Protein 1DV5 (pdb70)

Organism: Lacticaseibacillus rhamnosus (NCBI:txid47715)

Nearest PDB structures (foldseek):
  1hqb-assembly1_A  TM=9.933E-01  e=7.355E-12  Lacticaseibacillus casei
  4bpg-assembly1_A  TM=8.885E-01  e=8.689E-06  Bacillus subtilis
  8i31-assembly2_D-2  TM=8.476E-01  e=1.112E-05  Staphylococcus aureus subsp. aureus Mu50
  4bph-assembly1_A  TM=8.811E-01  e=1.935E-05  Bacillus subtilis
  8i32-assembly1_B-2  TM=8.480E-01  e=1.609E-05  Staphylococcus aureus subsp. aureus Mu50

InterPro domains:
  IPR003230 D-alanyl carrier protein [MF_00565] (1-81)
  IPR003230 D-alanyl carrier protein [TIGR01688] (7-79)
  IPR009081 Phosphopantetheine binding ACP domain [PF00550] (10-75)
  IPR009081 Phosphopantetheine binding ACP domain [PS50075] (1-81)
  IPR036736 ACP-like superfamily [G3DSA:1.10.1200.10] (2-81)
  IPR036736 ACP-like superfamily [SSF47336] (4-79)

Secondary structure (DSSP, 8-state):
--HHHHHHHHHHHHHHHTSSSTTT-SS--SSTTSS--SHHHHHHHHHHTTTS------SS--TTTTTSHHHHHHHHHTT-

Sequence (80 aa):
ADEAIKNGVLDILADLTGSDDVKKNLDLNLFETGLLDSMGTVQLLLELQSQFGVDAPVSEFDRKEWDTPNKIIAKVEQAQADEAIKNGVLDILADLTGSDDVKKNLDLNLFETGLLDSMGTVQLLLELQSQFGVDAPVSEFDRKEWDTPNKIIAKVEQAQADEAIKNGVLDILADLTGSDDVKKNLDLNLFETGLLDSMGTVQLLLELQSQFGVDAPVSEFDRKEWDTPNKIIAKVEQAQADEAIKNGVLDILADLTGSDDVKKNLDLNLFETGLLDSMGTVQLLLELQSQFGVDAPVSEFDRKEWDTPNKIIAKVEQAQADEAIKNGVLDILADLTGSDDVKKNLDLNLFETGLLDSMGTVQLLLELQSQFGVDAPVSEFDRKEWDTPNKIIAKVEQAQADEAIKNGVLDILADLTGSDDVKKNLDLNLFETGLLDSMGTVQLLLELQSQFGVDAPVSEFDRKEWDTPNKIIAKVEQAQADEAIKNGVLDILADLTGSDDVKKNLDLNLFETGLLDSMGTVQLLLELQSQFGVDAPVSEFDRKEWDTPNKIIAKVEQAQADEAIKNGVLDILADLTGSDDVKKNLDLNLFETGLLDSMGTVQLLLELQSQFGVDAPVSEFDRKEWDTPNKIIAKVEQAQADEAIKNGVLDILADLTGSDDVKKNLDLNLFETGLLDSMGTVQLLLELQSQFGVDAPVSEFDRKEWDTPNKIIAKVEQAQADEAIKNGVLDILADLTGSDDVKKNLDLNLFETGLLDSMGTVQLLLELQSQFGVDAPVSEFDRKEWDTPNKIIAKVEQAQADEAIKNGVLDILADLTGSDDVKKNLDLNLFETGLLDSMGTVQLLLELQSQFGVDAPVSEFDRKEWDTPNKIIAKVEQAQADEAIKNGVLDILADLTGSDDVKKNLDLNLFETGLLDSMGTVQLLLELQSQFGVDAPVSEFDRKEWDTPNKIIAKVEQAQADEAIKNGVLDILADLTGSDDVKKNLDLNLFETGLLDSMGTVQLLLELQSQFGVDAPVSEFDRKEWDTPNKIIAKVEQAQADEAIKNGVLDILADLTGSDDVKKNLDLNLFETGLLDSMGTVQLLLELQSQFGVDAPVSEFDRKEWDTPNKIIAKVEQAQADEAIKNGVLDILADLTGSDDVKKNLDLNLFETGLLDSMGTVQLLLELQSQFGVDAPVSEFDRKEWDTPNKIIAKVEQAQADEAIKNGVLDILADLTGSDDVKKNLDLNLFETGLLDSMGTVQLLLELQSQFGVDAPVSEFDRKEWDTPNKIIAKVEQAQADEAIKNGVLDILADLTGSDDVKKNLDLNLFETGLLDSMGTVQLLLELQSQFGVDAPVSEFDRKEWDTPNKIIAKVEQAQADEAIKNGVLDILADLTGSDDVKKNLDLNLFETGLLDSMGTVQLLLELQSQFGVDAPVSEFDRKEWDTPNKIIAKVEQAQADEAIKNGVLDILADLTGSDDVKKNLDLNLFETGLLDSMGTVQLLLELQSQFGVDAPVSEFDRKEWDTPNKIIAKVEQAQADEAIKNGVLDILADLTGSDDVKKNLDLNLFETGLLDSMGTVQLLLELQSQFGVDAPVSEFDRKEWDTPNKIIAKVEQAQADEAIKNGVLDILADLTGSDDVKKNLDLNLFETGLLDSMGTVQLLLELQSQFGVDAPVSEFDRKEWDTPNKIIAKVEQAQADEAIKNGVLDILADLTGSDDVKKNLDLNLFETGLLDSMGTVQLLLELQSQFGVDAPVSEFDRKEWDTPNKIIAKVEQAQADEAIKNGVLDILADLTGSDDVKKNLDLNLFETGLLDSMGTVQLLLELQSQFGVDAPVSEFDRKEWDTPNKIIAKVEQAQADEAIKNGVLDILADLTGSDDVKKNLDLNLFETGLLDSMGTVQLLLELQSQFGVDAPVSEFDRKEWDTPNKIIAKVEQAQADEAIKNGVLDILADLTGSDDVKKNLDLNLFETGLLDSMGTVQLLLELQSQFGVDAPVSEFDRKEWDTPNKIIAKVEQAQADEAIKNGVLDILADLTGSDDVKKNLDLNLFETGLLDSMGTVQLLLELQSQFGVDAPVSEFDRKEWDTPNKIIAKVEQAQADEAIKNGVLDILADLTGSDDVKKNLDLNLFETGLLDSMGTVQLLLELQSQFGVDAPVSEFDRKEWDTPNKIIAKVEQAQADEAIKNGVLDILADLTGSDDVKKNLDLNLFETGLLDSMGTVQLLLELQSQFGVDAPVSEFDRKEWDTPNKIIAKVEQAQADEAIKNGVLDILADLTGSDDVKKNLDLNLFETGLLDSMGTVQLLLELQSQFGVDAPVSEFDRKEWDTPNKIIAKVEQAQADEAIKNGVLDILADLTGSDDVKKNLDLNLFETGLLDSMGTVQLLLELQSQFGVDAPVSEFDRKEWDTPNKIIAKVEQAQ

CATH classification: 1.10.1200.10

Foldseek 3Di:
DDVCLVCCLQVLQCVLLPHCPCVPDQFQQCVVNVSHDQVSLVVSVVVLCPVLVFPQDDPPGDVVLVRGSNSVSVRSVVGD

Structure (mmCIF, N/CA/C/O backbone):
data_1DV5
#
_entry.id   1DV5
#
_cell.length_a   1.0
_cell.length_b   1.0
_cell.length_c   1.0
_cell.angle_alpha   90.0
_cell.angle_beta   90.0
_cell.angle_gamma   90.0
#
_symmetry.space_group_name_H-M   'P 1'
#
loop_
_atom_site.group_PDB
_atom_site.id
_atom_site.type_symbol
_atom_site.label_atom_id
_atom_site.label_alt_id
_atom_site.label_comp_id
_atom_site.label_asym_id
_atom_site.label_entity_id
_atom_site.label_seq_id
_atom_site.pdbx_PDB_ins_code
_atom_site.Cartn_x
_atom_site.Cartn_y
_atom_site.Cartn_z
_atom_site.occupancy
_atom_site.B_iso_or_equiv
_atom_site.auth_seq_id
_atom_site.auth_comp_id
_atom_site.auth_asym_id
_atom_site.auth_atom_id
_atom_site.pdbx_PDB_model_num
ATOM 1 N N . ALA A 1 1 ? -3.009 -16.539 4.540 1.00 0.00 2 ALA A N 1
ATOM 2 C CA . ALA A 1 1 ? -1.716 -16.386 3.896 1.00 0.00 2 ALA A CA 1
ATOM 3 C C . ALA A 1 1 ? -0.614 -16.424 4.957 1.00 0.00 2 ALA A C 1
ATOM 4 O O . ALA A 1 1 ? -0.883 -16.701 6.125 1.00 0.00 2 ALA A O 1
ATOM 11 N N . ASP A 1 2 ? 0.602 -16.142 4.513 1.00 0.00 3 ASP A N 1
ATOM 12 C CA . ASP A 1 2 ? 1.745 -16.141 5.411 1.00 0.00 3 ASP A CA 1
ATOM 13 C C . ASP A 1 2 ? 2.147 -14.696 5.714 1.00 0.00 3 ASP A C 1
ATOM 14 O O . ASP A 1 2 ? 1.519 -13.757 5.226 1.00 0.00 3 ASP A O 1
ATOM 23 N N . GLU A 1 3 ? 3.192 -14.562 6.518 1.00 0.00 4 GLU A N 1
ATOM 24 C CA . GLU A 1 3 ? 3.687 -13.248 6.891 1.00 0.00 4 GLU A CA 1
ATOM 25 C C . GLU A 1 3 ? 4.478 -12.631 5.737 1.00 0.00 4 GLU A C 1
ATOM 26 O O . GLU A 1 3 ? 4.921 -11.487 5.826 1.00 0.00 4 GLU A O 1
ATOM 38 N N . ALA A 1 4 ? 4.632 -13.415 4.680 1.00 0.00 5 ALA A N 1
ATOM 39 C CA . ALA A 1 4 ? 5.362 -12.959 3.510 1.00 0.00 5 ALA A CA 1
ATOM 40 C C . ALA A 1 4 ? 4.509 -11.945 2.745 1.00 0.00 5 ALA A C 1
ATOM 41 O O . ALA A 1 4 ? 5.012 -11.235 1.875 1.00 0.00 5 ALA A O 1
ATOM 48 N N . ILE A 1 5 ? 3.233 -11.908 3.097 1.00 0.00 6 ILE A N 1
ATOM 49 C CA . ILE A 1 5 ? 2.304 -10.992 2.455 1.00 0.00 6 ILE A CA 1
ATOM 50 C C . ILE A 1 5 ? 2.304 -9.662 3.210 1.00 0.00 6 ILE A C 1
ATOM 51 O O . ILE A 1 5 ? 2.400 -8.598 2.600 1.00 0.00 6 ILE A O 1
ATOM 67 N N . LYS A 1 6 ? 2.194 -9.764 4.526 1.00 0.00 7 LYS A N 1
ATOM 68 C CA . LYS A 1 6 ? 2.179 -8.582 5.370 1.00 0.00 7 LYS A CA 1
ATOM 69 C C . LYS A 1 6 ? 3.539 -7.884 5.287 1.00 0.00 7 LYS A C 1
ATOM 70 O O . LYS A 1 6 ? 3.611 -6.656 5.294 1.00 0.00 7 LYS A O 1
ATOM 89 N N . ASN A 1 7 ? 4.582 -8.697 5.210 1.00 0.00 8 ASN A N 1
ATOM 90 C CA . ASN A 1 7 ? 5.935 -8.173 5.125 1.00 0.00 8 ASN A CA 1
ATOM 91 C C . ASN A 1 7 ? 6.171 -7.610 3.722 1.00 0.00 8 ASN A C 1
ATOM 92 O O . ASN A 1 7 ? 6.486 -6.430 3.567 1.00 0.00 8 ASN A O 1
ATOM 103 N N . GLY A 1 8 ? 6.012 -8.480 2.735 1.00 0.00 9 GLY A N 1
ATOM 104 C CA . GLY A 1 8 ? 6.205 -8.085 1.350 1.00 0.00 9 GLY A CA 1
ATOM 105 C C . GLY A 1 8 ? 5.447 -6.793 1.039 1.00 0.00 9 GLY A C 1
ATOM 106 O O . GLY A 1 8 ? 5.997 -5.876 0.431 1.00 0.00 9 GLY A O 1
ATOM 110 N N . VAL A 1 9 ? 4.194 -6.761 1.469 1.00 0.00 10 VAL A N 1
ATOM 111 C CA . VAL A 1 9 ? 3.354 -5.597 1.242 1.00 0.00 10 VAL A CA 1
ATOM 112 C C . VAL A 1 9 ? 4.038 -4.359 1.827 1.00 0.00 10 VAL A C 1
ATOM 113 O O . VAL A 1 9 ? 4.183 -3.346 1.147 1.00 0.00 10 VAL A O 1
ATOM 126 N N . LEU A 1 10 ? 4.439 -4.483 3.084 1.00 0.00 11 LEU A N 1
ATOM 127 C CA . LEU A 1 10 ? 5.104 -3.387 3.768 1.00 0.00 11 LEU A CA 1
ATOM 128 C C . LEU A 1 10 ? 6.433 -3.087 3.073 1.00 0.00 11 LEU A C 1
ATOM 129 O O . LEU A 1 10 ? 6.763 -1.928 2.828 1.00 0.00 11 LEU A O 1
ATOM 145 N N . ASP A 1 11 ? 7.160 -4.153 2.773 1.00 0.00 12 ASP A N 1
ATOM 146 C CA . ASP A 1 11 ? 8.446 -4.020 2.110 1.00 0.00 12 ASP A CA 1
ATOM 147 C C . ASP A 1 11 ? 8.254 -3.303 0.772 1.00 0.00 12 ASP A C 1
ATOM 148 O O . ASP A 1 11 ? 8.967 -2.349 0.466 1.00 0.00 12 ASP A O 1
ATOM 157 N N . ILE A 1 12 ? 7.284 -3.790 0.011 1.00 0.00 13 ILE A N 1
ATOM 158 C CA . ILE A 1 12 ? 6.988 -3.208 -1.288 1.00 0.00 13 ILE A CA 1
ATOM 159 C C . ILE A 1 12 ? 6.429 -1.797 -1.093 1.00 0.00 13 ILE A C 1
ATOM 160 O O . ILE A 1 12 ? 6.328 -1.029 -2.048 1.00 0.00 13 ILE A O 1
ATOM 176 N N . LEU A 1 13 ? 6.083 -1.498 0.150 1.00 0.00 14 LEU A N 1
ATOM 177 C CA . LEU A 1 13 ? 5.538 -0.193 0.482 1.00 0.00 14 LEU A CA 1
ATOM 178 C C . LEU A 1 13 ? 6.685 0.795 0.697 1.00 0.00 14 LEU A C 1
ATOM 179 O O . LEU A 1 13 ? 6.818 1.768 -0.044 1.00 0.00 14 LEU A O 1
ATOM 195 N N . ALA A 1 14 ? 7.486 0.512 1.714 1.00 0.00 15 ALA A N 1
ATOM 196 C CA . ALA A 1 14 ? 8.618 1.363 2.035 1.00 0.00 15 ALA A CA 1
ATOM 197 C C . ALA A 1 14 ? 9.501 1.519 0.797 1.00 0.00 15 ALA A C 1
ATOM 198 O O . ALA A 1 14 ? 10.173 2.536 0.633 1.00 0.00 15 ALA A O 1
ATOM 205 N N . ASP A 1 15 ? 9.473 0.496 -0.044 1.00 0.00 16 ASP A N 1
ATOM 206 C CA . ASP A 1 15 ? 10.262 0.507 -1.264 1.00 0.00 16 ASP A CA 1
ATOM 207 C C . ASP A 1 15 ? 9.645 1.493 -2.258 1.00 0.00 16 ASP A C 1
ATOM 208 O O . ASP A 1 15 ? 10.362 2.218 -2.944 1.00 0.00 16 ASP A O 1
ATOM 217 N N . LEU A 1 16 ? 8.321 1.487 -2.304 1.00 0.00 17 LEU A N 1
ATOM 218 C CA . LEU A 1 16 ? 7.599 2.373 -3.202 1.00 0.00 17 LEU A CA 1
ATOM 219 C C . LEU A 1 16 ? 7.915 3.825 -2.842 1.00 0.00 17 LEU A C 1
ATOM 220 O O . LEU A 1 16 ? 8.376 4.592 -3.686 1.00 0.00 17 LEU A O 1
ATOM 236 N N . THR A 1 17 ? 7.654 4.161 -1.586 1.00 0.00 18 THR A N 1
ATOM 237 C CA . THR A 1 17 ? 7.905 5.508 -1.105 1.00 0.00 18 THR A CA 1
ATOM 238 C C . THR A 1 17 ? 9.387 5.861 -1.254 1.00 0.00 18 THR A C 1
ATOM 239 O O . THR A 1 17 ? 9.737 7.030 -1.405 1.00 0.00 18 THR A O 1
ATOM 250 N N . GLY A 1 18 ? 10.216 4.829 -1.206 1.00 0.00 19 GLY A N 1
ATOM 251 C CA . GLY A 1 18 ? 11.651 5.015 -1.335 1.00 0.00 19 GLY A CA 1
ATOM 252 C C . GLY A 1 18 ? 12.250 5.565 -0.039 1.00 0.00 19 GLY A C 1
ATOM 253 O O . GLY A 1 18 ? 13.380 6.050 -0.030 1.00 0.00 19 GLY A O 1
ATOM 257 N N . SER A 1 19 ? 11.465 5.471 1.025 1.00 0.00 20 SER A N 1
ATOM 258 C CA . SER A 1 19 ? 11.904 5.954 2.323 1.00 0.00 20 SER A CA 1
ATOM 259 C C . SER A 1 19 ? 11.630 4.897 3.395 1.00 0.00 20 SER A C 1
ATOM 260 O O . SER A 1 19 ? 10.999 3.878 3.119 1.00 0.00 20 SER A O 1
ATOM 268 N N . ASP A 1 20 ? 12.117 5.176 4.595 1.00 0.00 21 ASP A N 1
ATOM 269 C CA . ASP A 1 20 ? 11.931 4.262 5.709 1.00 0.00 21 ASP A CA 1
ATOM 270 C C . ASP A 1 20 ? 11.067 4.935 6.777 1.00 0.00 21 ASP A C 1
ATOM 271 O O . ASP A 1 20 ? 11.581 5.406 7.791 1.00 0.00 21 ASP A O 1
ATOM 280 N N . ASP A 1 21 ? 9.768 4.959 6.513 1.00 0.00 22 ASP A N 1
ATOM 281 C CA . ASP A 1 21 ? 8.828 5.567 7.439 1.00 0.00 22 ASP A CA 1
ATOM 282 C C . ASP A 1 21 ? 7.639 4.626 7.642 1.00 0.00 22 ASP A C 1
ATOM 283 O O . ASP A 1 21 ? 7.178 4.438 8.767 1.00 0.00 22 ASP A O 1
ATOM 292 N N . VAL A 1 22 ? 7.178 4.059 6.538 1.00 0.00 23 VAL A N 1
ATOM 293 C CA . VAL A 1 22 ? 6.052 3.142 6.581 1.00 0.00 23 VAL A CA 1
ATOM 294 C C . VAL A 1 22 ? 6.512 1.802 7.158 1.00 0.00 23 VAL A C 1
ATOM 295 O O . VAL A 1 22 ? 5.728 1.086 7.777 1.00 0.00 23 VAL A O 1
ATOM 308 N N . LYS A 1 23 ? 7.783 1.503 6.933 1.00 0.00 24 LYS A N 1
ATOM 309 C CA . LYS A 1 23 ? 8.358 0.262 7.422 1.00 0.00 24 LYS A CA 1
ATOM 310 C C . LYS A 1 23 ? 8.075 0.129 8.920 1.00 0.00 24 LYS A C 1
ATOM 311 O O . LYS A 1 23 ? 8.097 -0.973 9.465 1.00 0.00 24 LYS A O 1
ATOM 330 N N . LYS A 1 24 ? 7.815 1.269 9.544 1.00 0.00 25 LYS A N 1
ATOM 331 C CA . LYS A 1 24 ? 7.529 1.296 10.968 1.00 0.00 25 LYS A CA 1
ATOM 332 C C . LYS A 1 24 ? 6.075 1.723 11.183 1.00 0.00 25 LYS A C 1
ATOM 333 O O . LYS A 1 24 ? 5.220 0.895 11.493 1.00 0.00 25 LYS A O 1
ATOM 352 N N . ASN A 1 25 ? 5.841 3.016 11.011 1.00 0.00 26 ASN A N 1
ATOM 353 C CA . ASN A 1 25 ? 4.506 3.564 11.182 1.00 0.00 26 ASN A CA 1
ATOM 354 C C . ASN A 1 25 ? 3.509 2.732 10.371 1.00 0.00 26 ASN A C 1
ATOM 355 O O . ASN A 1 25 ? 3.806 2.323 9.249 1.00 0.00 26 ASN A O 1
ATOM 366 N N . LEU A 1 26 ? 2.350 2.507 10.970 1.00 0.00 27 LEU A N 1
ATOM 367 C CA . LEU A 1 26 ? 1.309 1.732 10.318 1.00 0.00 27 LEU A CA 1
ATOM 368 C C . LEU A 1 26 ? 0.105 2.634 10.039 1.00 0.00 27 LEU A C 1
ATOM 369 O O . LEU A 1 26 ? -1.033 2.168 10.020 1.00 0.00 27 LEU A O 1
ATOM 385 N N . ASP A 1 27 ? 0.397 3.909 9.832 1.00 0.00 28 ASP A N 1
ATOM 386 C CA . ASP A 1 27 ? -0.646 4.881 9.556 1.00 0.00 28 ASP A CA 1
ATOM 387 C C . ASP A 1 27 ? -0.014 6.158 8.998 1.00 0.00 28 ASP A C 1
ATOM 388 O O . ASP A 1 27 ? -0.536 7.254 9.201 1.00 0.00 28 ASP A O 1
ATOM 397 N N . LEU A 1 28 ? 1.101 5.974 8.306 1.00 0.00 29 LEU A N 1
ATOM 398 C CA . LEU A 1 28 ? 1.810 7.098 7.718 1.00 0.00 29 LEU A CA 1
ATOM 399 C C . LEU A 1 28 ? 1.210 7.412 6.346 1.00 0.00 29 LEU A C 1
ATOM 400 O O . LEU A 1 28 ? 1.520 6.743 5.361 1.00 0.00 29 LEU A O 1
ATOM 416 N N . ASN A 1 29 ? 0.363 8.429 6.324 1.00 0.00 30 ASN A N 1
ATOM 417 C CA . ASN A 1 29 ? -0.283 8.841 5.090 1.00 0.00 30 ASN A CA 1
ATOM 418 C C . ASN A 1 29 ? 0.711 8.716 3.933 1.00 0.00 30 ASN A C 1
ATOM 419 O O . ASN A 1 29 ? 1.778 9.329 3.959 1.00 0.00 30 ASN A O 1
ATOM 430 N N . LEU A 1 30 ? 0.328 7.920 2.947 1.00 0.00 31 LEU A N 1
ATOM 431 C CA . LEU A 1 30 ? 1.172 7.708 1.784 1.00 0.00 31 LEU A CA 1
ATOM 432 C C . LEU A 1 30 ? 0.912 8.815 0.762 1.00 0.00 31 LEU A C 1
ATOM 433 O O . LEU A 1 30 ? 1.574 8.877 -0.273 1.00 0.00 31 LEU A O 1
ATOM 449 N N . PHE A 1 31 ? -0.054 9.662 1.087 1.00 0.00 32 PHE A N 1
ATOM 450 C CA . PHE A 1 31 ? -0.410 10.764 0.209 1.00 0.00 32 PHE A CA 1
ATOM 451 C C . PHE A 1 31 ? -0.153 12.111 0.889 1.00 0.00 32 PHE A C 1
ATOM 452 O O . PHE A 1 31 ? 0.432 13.012 0.290 1.00 0.00 32 PHE A O 1
ATOM 469 N N . GLU A 1 32 ? -0.605 12.205 2.132 1.00 0.00 33 GLU A N 1
ATOM 470 C CA . GLU A 1 32 ? -0.432 13.428 2.900 1.00 0.00 33 GLU A CA 1
ATOM 471 C C . GLU A 1 32 ? 1.043 13.628 3.253 1.00 0.00 33 GLU A C 1
ATOM 472 O O . GLU A 1 32 ? 1.444 14.716 3.662 1.00 0.00 33 GLU A O 1
ATOM 484 N N . THR A 1 33 ? 1.810 12.562 3.082 1.00 0.00 34 THR A N 1
ATOM 485 C CA . THR A 1 33 ? 3.232 12.607 3.377 1.00 0.00 34 THR A CA 1
ATOM 486 C C . THR A 1 33 ? 4.028 12.947 2.116 1.00 0.00 34 THR A C 1
ATOM 487 O O . THR A 1 33 ? 5.200 13.310 2.197 1.00 0.00 34 THR A O 1
ATOM 498 N N . GLY A 1 34 ? 3.359 12.818 0.980 1.00 0.00 35 GLY A N 1
ATOM 499 C CA . GLY A 1 34 ? 3.989 13.107 -0.297 1.00 0.00 35 GLY A CA 1
ATOM 500 C C . GLY A 1 34 ? 4.762 11.892 -0.814 1.00 0.00 35 GLY A C 1
ATOM 501 O O . GLY A 1 34 ? 5.218 11.883 -1.957 1.00 0.00 35 GLY A O 1
ATOM 505 N N . LEU A 1 35 ? 4.884 10.895 0.050 1.00 0.00 36 LEU A N 1
ATOM 506 C CA . LEU A 1 35 ? 5.592 9.678 -0.305 1.00 0.00 36 LEU A CA 1
ATOM 507 C C . LEU A 1 35 ? 4.987 9.096 -1.584 1.00 0.00 36 LEU A C 1
ATOM 508 O O . LEU A 1 35 ? 5.712 8.650 -2.472 1.00 0.00 36 LEU A O 1
ATOM 524 N N . LEU A 1 36 ? 3.663 9.118 -1.638 1.00 0.00 37 LEU A N 1
ATOM 525 C CA . LEU A 1 36 ? 2.952 8.598 -2.793 1.00 0.00 37 LEU A CA 1
ATOM 526 C C . LEU A 1 36 ? 2.133 9.722 -3.431 1.00 0.00 37 LEU A C 1
ATOM 527 O O . LEU A 1 36 ? 2.005 10.803 -2.859 1.00 0.00 37 LEU A O 1
ATOM 543 N N . ASP A 1 37 ? 1.600 9.428 -4.608 1.00 0.00 38 ASP A N 1
ATOM 544 C CA . ASP A 1 37 ? 0.796 10.400 -5.330 1.00 0.00 38 ASP A CA 1
ATOM 545 C C . ASP A 1 37 ? -0.358 9.682 -6.032 1.00 0.00 38 ASP A C 1
ATOM 546 O O . ASP A 1 37 ? -1.513 10.085 -5.905 1.00 0.00 38 ASP A O 1
ATOM 555 N N . SER A 1 38 ? -0.005 8.630 -6.755 1.00 0.00 39 SER A N 1
ATOM 556 C CA . SER A 1 38 ? -0.997 7.851 -7.477 1.00 0.00 39 SER A CA 1
ATOM 557 C C . SER A 1 38 ? -0.306 6.800 -8.347 1.00 0.00 39 SER A C 1
ATOM 558 O O . SER A 1 38 ? -0.681 5.630 -8.330 1.00 0.00 39 SER A O 1
ATOM 566 N N . MET A 1 39 ? 0.694 7.257 -9.089 1.00 0.00 40 MET A N 1
ATOM 567 C CA . MET A 1 39 ? 1.441 6.370 -9.965 1.00 0.00 40 MET A CA 1
ATOM 568 C C . MET A 1 39 ? 2.040 5.201 -9.180 1.00 0.00 40 MET A C 1
ATOM 569 O O . MET A 1 39 ? 2.217 4.111 -9.722 1.00 0.00 40 MET A O 1
ATOM 583 N N . GLY A 1 40 ? 2.336 5.469 -7.917 1.00 0.00 41 GLY A N 1
ATOM 584 C CA . GLY A 1 40 ? 2.912 4.452 -7.052 1.00 0.00 41 GLY A CA 1
ATOM 585 C C . GLY A 1 40 ? 1.991 3.235 -6.948 1.00 0.00 41 GLY A C 1
ATOM 586 O O . GLY A 1 40 ? 2.404 2.115 -7.242 1.00 0.00 41 GLY A O 1
ATOM 590 N N . THR A 1 41 ? 0.762 3.496 -6.529 1.00 0.00 42 THR A N 1
ATOM 591 C CA . THR A 1 41 ? -0.220 2.436 -6.383 1.00 0.00 42 THR A CA 1
ATOM 592 C C . THR A 1 41 ? -0.218 1.532 -7.618 1.00 0.00 42 THR A C 1
ATOM 593 O O . THR A 1 41 ? -0.243 0.309 -7.497 1.00 0.00 42 THR A O 1
ATOM 604 N N . VAL A 1 42 ? -0.187 2.172 -8.779 1.00 0.00 43 VAL A N 1
ATOM 605 C CA . VAL A 1 42 ? -0.180 1.441 -10.035 1.00 0.00 43 VAL A CA 1
ATOM 606 C C . VAL A 1 42 ? 0.882 0.342 -9.976 1.00 0.00 43 VAL A C 1
ATOM 607 O O . VAL A 1 42 ? 0.604 -0.814 -10.289 1.00 0.00 43 VAL A O 1
ATOM 620 N N . GLN A 1 43 ? 2.080 0.742 -9.571 1.00 0.00 44 GLN A N 1
ATOM 621 C CA . GLN A 1 43 ? 3.185 -0.194 -9.467 1.00 0.00 44 GLN A CA 1
ATOM 622 C C . GLN A 1 43 ? 2.905 -1.228 -8.375 1.00 0.00 44 GLN A C 1
ATOM 623 O O . GLN A 1 43 ? 2.894 -2.429 -8.640 1.00 0.00 44 GLN A O 1
ATOM 637 N N . LEU A 1 44 ? 2.685 -0.724 -7.169 1.00 0.00 45 LEU A N 1
ATOM 638 C CA . LEU A 1 44 ? 2.405 -1.588 -6.036 1.00 0.00 45 LEU A CA 1
ATOM 639 C C . LEU A 1 44 ? 1.390 -2.656 -6.452 1.00 0.00 45 LEU A C 1
ATOM 640 O O . LEU A 1 44 ? 1.528 -3.823 -6.090 1.00 0.00 45 LEU A O 1
ATOM 656 N N . LEU A 1 45 ? 0.394 -2.217 -7.209 1.00 0.00 46 LEU A N 1
ATOM 657 C CA . LEU A 1 45 ? -0.642 -3.120 -7.679 1.00 0.00 46 LEU A CA 1
ATOM 658 C C . LEU A 1 45 ? -0.004 -4.231 -8.514 1.00 0.00 46 LEU A C 1
ATOM 659 O O . LEU A 1 45 ? -0.358 -5.401 -8.371 1.00 0.00 46 LEU A O 1
ATOM 675 N N . LEU A 1 46 ? 0.924 -3.827 -9.368 1.00 0.00 47 LEU A N 1
ATOM 676 C CA . LEU A 1 46 ? 1.615 -4.775 -10.227 1.00 0.00 47 LEU A CA 1
ATOM 677 C C . LEU A 1 46 ? 2.177 -5.913 -9.374 1.00 0.00 47 LEU A C 1
ATOM 678 O O . LEU A 1 46 ? 2.084 -7.081 -9.751 1.00 0.00 47 LEU A O 1
ATOM 694 N N . GLU A 1 47 ? 2.748 -5.535 -8.240 1.00 0.00 48 GLU A N 1
ATOM 695 C CA . GLU A 1 47 ? 3.326 -6.510 -7.330 1.00 0.00 48 GLU A CA 1
ATOM 696 C C . GLU A 1 47 ? 2.235 -7.127 -6.453 1.00 0.00 48 GLU A C 1
ATOM 697 O O . GLU A 1 47 ? 2.415 -8.214 -5.906 1.00 0.00 48 GLU A O 1
ATOM 709 N N . LEU A 1 48 ? 1.128 -6.407 -6.344 1.00 0.00 49 LEU A N 1
ATOM 710 C CA . LEU A 1 48 ? 0.009 -6.870 -5.543 1.00 0.00 49 LEU A CA 1
ATOM 711 C C . LEU A 1 48 ? -0.860 -7.810 -6.382 1.00 0.00 49 LEU A C 1
ATOM 712 O O . LEU A 1 48 ? -1.771 -8.451 -5.860 1.00 0.00 49 LEU A O 1
ATOM 728 N N . GLN A 1 49 ? -0.548 -7.861 -7.668 1.00 0.00 50 GLN A N 1
ATOM 729 C CA . GLN A 1 49 ? -1.288 -8.712 -8.585 1.00 0.00 50 GLN A CA 1
ATOM 730 C C . GLN A 1 49 ? -0.407 -9.864 -9.070 1.00 0.00 50 GLN A C 1
ATOM 731 O O . GLN A 1 49 ? -0.760 -10.564 -10.017 1.00 0.00 50 GLN A O 1
ATOM 745 N N . SER A 1 50 ? 0.724 -10.025 -8.398 1.00 0.00 51 SER A N 1
ATOM 746 C CA . SER A 1 50 ? 1.659 -11.081 -8.750 1.00 0.00 51 SER A CA 1
ATOM 747 C C . SER A 1 50 ? 1.852 -12.026 -7.562 1.00 0.00 51 SER A C 1
ATOM 748 O O . SER A 1 50 ? 1.598 -13.224 -7.671 1.00 0.00 51 SER A O 1
ATOM 756 N N . GLN A 1 51 ? 2.297 -11.450 -6.454 1.00 0.00 52 GLN A N 1
ATOM 757 C CA . GLN A 1 51 ? 2.526 -12.227 -5.248 1.00 0.00 52 GLN A CA 1
ATOM 758 C C . GLN A 1 51 ? 1.216 -12.415 -4.482 1.00 0.00 52 GLN A C 1
ATOM 759 O O . GLN A 1 51 ? 1.066 -13.375 -3.727 1.00 0.00 52 GLN A O 1
ATOM 773 N N . PHE A 1 52 ? 0.299 -11.483 -4.701 1.00 0.00 53 PHE A N 1
ATOM 774 C CA . PHE A 1 52 ? -0.994 -11.535 -4.040 1.00 0.00 53 PHE A CA 1
ATOM 775 C C . PHE A 1 52 ? -2.127 -11.649 -5.061 1.00 0.00 53 PHE A C 1
ATOM 776 O O . PHE A 1 52 ? -3.279 -11.870 -4.692 1.00 0.00 53 PHE A O 1
ATOM 793 N N . GLY A 1 53 ? -1.761 -11.493 -6.325 1.00 0.00 54 GLY A N 1
ATOM 794 C CA . GLY A 1 53 ? -2.732 -11.576 -7.402 1.00 0.00 54 GLY A CA 1
ATOM 795 C C . GLY A 1 53 ? -4.027 -10.850 -7.029 1.00 0.00 54 GLY A C 1
ATOM 796 O O . GLY A 1 53 ? -5.120 -11.361 -7.269 1.00 0.00 54 GLY A O 1
ATOM 800 N N . VAL A 1 54 ? -3.860 -9.670 -6.451 1.00 0.00 55 VAL A N 1
ATOM 801 C CA . VAL A 1 54 ? -5.002 -8.869 -6.043 1.00 0.00 55 VAL A CA 1
ATOM 802 C C . VAL A 1 54 ? -5.765 -8.406 -7.285 1.00 0.00 55 VAL A C 1
ATOM 803 O O . VAL A 1 54 ? -5.242 -8.468 -8.397 1.00 0.00 55 VAL A O 1
ATOM 816 N N . ASP A 1 55 ? -6.989 -7.953 -7.055 1.00 0.00 56 ASP A N 1
ATOM 817 C CA . ASP A 1 55 ? -7.828 -7.480 -8.142 1.00 0.00 56 ASP A CA 1
ATOM 818 C C . ASP A 1 55 ? -8.410 -6.113 -7.775 1.00 0.00 56 ASP A C 1
ATOM 819 O O . ASP A 1 55 ? -9.507 -5.765 -8.206 1.00 0.00 56 ASP A O 1
ATOM 828 N N . ALA A 1 56 ? -7.645 -5.375 -6.983 1.00 0.00 57 ALA A N 1
ATOM 829 C CA . ALA A 1 56 ? -8.070 -4.054 -6.553 1.00 0.00 57 ALA A CA 1
ATOM 830 C C . ALA A 1 56 ? -8.257 -3.158 -7.779 1.00 0.00 57 ALA A C 1
ATOM 831 O O . ALA A 1 56 ? -7.561 -3.318 -8.781 1.00 0.00 57 ALA A O 1
ATOM 838 N N . PRO A 1 57 ? -9.226 -2.212 -7.658 1.00 0.00 58 PRO A N 1
ATOM 839 C CA . PRO A 1 57 ? -9.513 -1.290 -8.744 1.00 0.00 58 PRO A CA 1
ATOM 840 C C . PRO A 1 57 ? -8.429 -0.217 -8.854 1.00 0.00 58 PRO A C 1
ATOM 841 O O . PRO A 1 57 ? -7.389 -0.312 -8.204 1.00 0.00 58 PRO A O 1
ATOM 852 N N . VAL A 1 58 ? -8.710 0.779 -9.681 1.00 0.00 59 VAL A N 1
ATOM 853 C CA . VAL A 1 58 ? -7.771 1.870 -9.885 1.00 0.00 59 VAL A CA 1
ATOM 854 C C . VAL A 1 58 ? -8.529 3.102 -10.384 1.00 0.00 59 VAL A C 1
ATOM 855 O O . VAL A 1 58 ? -8.270 4.218 -9.937 1.00 0.00 59 VAL A O 1
ATOM 868 N N . SER A 1 59 ? -9.448 2.858 -11.306 1.00 0.00 60 SER A N 1
ATOM 869 C CA . SER A 1 59 ? -10.245 3.933 -11.872 1.00 0.00 60 SER A CA 1
ATOM 870 C C . SER A 1 59 ? -10.404 5.060 -10.849 1.00 0.00 60 SER A C 1
ATOM 871 O O . SER A 1 59 ? -9.902 6.165 -11.054 1.00 0.00 60 SER A O 1
ATOM 879 N N . GLU A 1 60 ? -11.105 4.742 -9.771 1.00 0.00 61 GLU A N 1
ATOM 880 C CA . GLU A 1 60 ? -11.337 5.714 -8.716 1.00 0.00 61 GLU A CA 1
ATOM 881 C C . GLU A 1 60 ? -11.786 5.010 -7.434 1.00 0.00 61 GLU A C 1
ATOM 882 O O . GLU A 1 60 ? -12.952 5.093 -7.052 1.00 0.00 61 GLU A O 1
ATOM 894 N N . PHE A 1 61 ? -10.836 4.332 -6.806 1.00 0.00 62 PHE A N 1
ATOM 895 C CA . PHE A 1 61 ? -11.119 3.613 -5.576 1.00 0.00 62 PHE A CA 1
ATOM 896 C C . PHE A 1 61 ? -11.031 4.543 -4.364 1.00 0.00 62 PHE A C 1
ATOM 897 O O . PHE A 1 61 ? -10.926 5.760 -4.517 1.00 0.00 62 PHE A O 1
ATOM 914 N N . ASP A 1 62 ? -11.076 3.937 -3.187 1.00 0.00 63 ASP A N 1
ATOM 915 C CA . ASP A 1 62 ? -11.003 4.696 -1.951 1.00 0.00 63 ASP A CA 1
ATOM 916 C C . ASP A 1 62 ? -9.535 4.924 -1.584 1.00 0.00 63 ASP A C 1
ATOM 917 O O . ASP A 1 62 ? -8.977 4.201 -0.760 1.00 0.00 63 ASP A O 1
ATOM 926 N N . ARG A 1 63 ? -8.951 5.933 -2.215 1.00 0.00 64 ARG A N 1
ATOM 927 C CA . ARG A 1 63 ? -7.559 6.266 -1.966 1.00 0.00 64 ARG A CA 1
ATOM 928 C C . ARG A 1 63 ? -7.275 6.268 -0.462 1.00 0.00 64 ARG A C 1
ATOM 929 O O . ARG A 1 63 ? -6.138 6.060 -0.042 1.00 0.00 64 ARG A O 1
ATOM 950 N N . LYS A 1 64 ? -8.327 6.507 0.306 1.00 0.00 65 LYS A N 1
ATOM 951 C CA . LYS A 1 64 ? -8.206 6.540 1.753 1.00 0.00 65 LYS A CA 1
ATOM 952 C C . LYS A 1 64 ? -7.680 5.191 2.247 1.00 0.00 65 LYS A C 1
ATOM 953 O O . LYS A 1 64 ? -6.921 5.132 3.214 1.00 0.00 65 LYS A O 1
ATOM 972 N N . GLU A 1 65 ? -8.104 4.139 1.561 1.00 0.00 66 GLU A N 1
ATOM 973 C CA . GLU A 1 65 ? -7.686 2.795 1.918 1.00 0.00 66 GLU A CA 1
ATOM 974 C C . GLU A 1 65 ? -6.278 2.518 1.387 1.00 0.00 66 GLU A C 1
ATOM 975 O O . GLU A 1 65 ? -5.542 1.716 1.960 1.00 0.00 66 GLU A O 1
ATOM 987 N N . TRP A 1 66 ? -5.945 3.198 0.301 1.00 0.00 67 TRP A N 1
ATOM 988 C CA . TRP A 1 66 ? -4.639 3.036 -0.314 1.00 0.00 67 TRP A CA 1
ATOM 989 C C . TRP A 1 66 ? -3.772 4.227 0.099 1.00 0.00 67 TRP A C 1
ATOM 990 O O . TRP A 1 66 ? -2.746 4.499 -0.525 1.00 0.00 67 TRP A O 1
ATOM 1011 N N . ASP A 1 67 ? -4.214 4.905 1.148 1.00 0.00 68 ASP A N 1
ATOM 1012 C CA . ASP A 1 67 ? -3.491 6.061 1.651 1.00 0.00 68 ASP A CA 1
ATOM 1013 C C . ASP A 1 67 ? -2.540 5.616 2.765 1.00 0.00 68 ASP A C 1
ATOM 1014 O O . ASP A 1 67 ? -1.459 6.182 2.925 1.00 0.00 68 ASP A O 1
ATOM 1023 N N . THR A 1 68 ? -2.976 4.607 3.504 1.00 0.00 69 THR A N 1
ATOM 1024 C CA . THR A 1 68 ? -2.177 4.081 4.597 1.00 0.00 69 THR A CA 1
ATOM 1025 C C . THR A 1 68 ? -1.756 2.638 4.304 1.00 0.00 69 THR A C 1
ATOM 1026 O O . THR A 1 68 ? -2.335 1.983 3.439 1.00 0.00 69 THR A O 1
ATOM 1037 N N . PRO A 1 69 ? -0.726 2.175 5.061 1.00 0.00 70 PRO A N 1
ATOM 1038 C CA . PRO A 1 69 ? -0.220 0.824 4.890 1.00 0.00 70 PRO A CA 1
ATOM 1039 C C . PRO A 1 69 ? -1.177 -0.201 5.505 1.00 0.00 70 PRO A C 1
ATOM 1040 O O . PRO A 1 69 ? -1.410 -1.262 4.929 1.00 0.00 70 PRO A O 1
ATOM 1051 N N . ASN A 1 70 ? -1.706 0.155 6.667 1.00 0.00 71 ASN A N 1
ATOM 1052 C CA . ASN A 1 70 ? -2.633 -0.720 7.366 1.00 0.00 71 ASN A CA 1
ATOM 1053 C C . ASN A 1 70 ? -3.872 -0.943 6.496 1.00 0.00 71 ASN A C 1
ATOM 1054 O O . ASN A 1 70 ? -4.202 -2.079 6.159 1.00 0.00 71 ASN A O 1
ATOM 1065 N N . LYS A 1 71 ? -4.523 0.160 6.158 1.00 0.00 72 LYS A N 1
ATOM 1066 C CA . LYS A 1 71 ? -5.719 0.099 5.333 1.00 0.00 72 LYS A CA 1
ATOM 1067 C C . LYS A 1 71 ? -5.446 -0.776 4.109 1.00 0.00 72 LYS A C 1
ATOM 1068 O O . LYS A 1 71 ? -6.353 -1.422 3.587 1.00 0.00 72 LYS A O 1
ATOM 1087 N N . ILE A 1 72 ? -4.190 -0.769 3.685 1.00 0.00 73 ILE A N 1
ATOM 1088 C CA . ILE A 1 72 ? -3.785 -1.553 2.531 1.00 0.00 73 ILE A CA 1
ATOM 1089 C C . ILE A 1 72 ? -3.552 -3.003 2.962 1.00 0.00 73 ILE A C 1
ATOM 1090 O O . ILE A 1 72 ? -4.127 -3.926 2.387 1.00 0.00 73 ILE A O 1
ATOM 1106 N N . ILE A 1 73 ? -2.706 -3.159 3.970 1.00 0.00 74 ILE A N 1
ATOM 1107 C CA . ILE A 1 73 ? -2.390 -4.480 4.485 1.00 0.00 74 ILE A CA 1
ATOM 1108 C C . ILE A 1 73 ? -3.687 -5.258 4.713 1.00 0.00 74 ILE A C 1
ATOM 1109 O O . ILE A 1 73 ? -3.693 -6.487 4.675 1.00 0.00 74 ILE A O 1
ATOM 1125 N N . ALA A 1 74 ? -4.756 -4.509 4.946 1.00 0.00 75 ALA A N 1
ATOM 1126 C CA . ALA A 1 74 ? -6.056 -5.113 5.179 1.00 0.00 75 ALA A CA 1
ATOM 1127 C C . ALA A 1 74 ? -6.730 -5.399 3.836 1.00 0.00 75 ALA A C 1
ATOM 1128 O O . ALA A 1 74 ? -7.426 -6.403 3.687 1.00 0.00 75 ALA A O 1
ATOM 1135 N N . LYS A 1 75 ? -6.501 -4.499 2.891 1.00 0.00 76 LYS A N 1
ATOM 1136 C CA . LYS A 1 75 ? -7.078 -4.641 1.565 1.00 0.00 76 LYS A CA 1
ATOM 1137 C C . LYS A 1 75 ? -6.441 -5.844 0.865 1.00 0.00 76 LYS A C 1
ATOM 1138 O O . LYS A 1 75 ? -7.105 -6.545 0.102 1.00 0.00 76 LYS A O 1
ATOM 1157 N N . VAL A 1 76 ? -5.163 -6.044 1.146 1.00 0.00 77 VAL A N 1
ATOM 1158 C CA . VAL A 1 76 ? -4.429 -7.148 0.552 1.00 0.00 77 VAL A CA 1
ATOM 1159 C C . VAL A 1 76 ? -4.858 -8.458 1.219 1.00 0.00 77 VAL A C 1
ATOM 1160 O O . VAL A 1 76 ? -4.930 -9.497 0.566 1.00 0.00 77 VAL A O 1
ATOM 1173 N N . GLU A 1 77 ? -5.131 -8.363 2.512 1.00 0.00 78 GLU A N 1
ATOM 1174 C CA . GLU A 1 77 ? -5.551 -9.527 3.275 1.00 0.00 78 GLU A CA 1
ATOM 1175 C C . GLU A 1 77 ? -7.015 -9.855 2.979 1.00 0.00 78 GLU A C 1
ATOM 1176 O O . GLU A 1 77 ? -7.433 -11.006 3.096 1.00 0.00 78 GLU A O 1
ATOM 1188 N N . GLN A 1 78 ? -7.756 -8.823 2.601 1.00 0.00 79 GLN A N 1
ATOM 1189 C CA . GLN A 1 78 ? -9.165 -8.988 2.287 1.00 0.00 79 GLN A CA 1
ATOM 1190 C C . GLN A 1 78 ? -9.358 -9.134 0.776 1.00 0.00 79 GLN A C 1
ATOM 1191 O O . GLN A 1 78 ? -10.413 -8.787 0.246 1.00 0.00 79 GLN A O 1
ATOM 1205 N N . ALA A 1 79 ? -8.324 -9.645 0.125 1.00 0.00 80 ALA A N 1
ATOM 1206 C CA . ALA A 1 79 ? -8.367 -9.840 -1.314 1.00 0.00 80 ALA A CA 1
ATOM 1207 C C . ALA A 1 79 ? -8.001 -11.290 -1.639 1.00 0.00 80 ALA A C 1
ATOM 1208 O O . ALA A 1 79 ? -8.673 -11.938 -2.440 1.00 0.00 80 ALA A O 1
ATOM 1215 N N . GLN A 1 80 ? -6.938 -11.756 -1.000 1.00 0.00 81 GLN A N 1
ATOM 1216 C CA . GLN A 1 80 ? -6.475 -13.116 -1.212 1.00 0.00 81 GLN A CA 1
ATOM 1217 C C . GLN A 1 80 ? -7.660 -14.085 -1.225 1.00 0.00 81 GLN A C 1
ATOM 1218 O O . GLN A 1 80 ? -8.277 -14.331 -0.189 1.00 0.00 81 GLN A O 1
ATOM 1232 N N . ALA A 1 1 ? 5.108 -18.664 9.453 1.00 0.00 2 ALA A N 2
ATOM 1233 C CA . ALA A 1 1 ? 4.047 -19.448 8.845 1.00 0.00 2 ALA A CA 2
ATOM 1234 C C . ALA A 1 1 ? 3.516 -18.711 7.613 1.00 0.00 2 ALA A C 2
ATOM 1235 O O . ALA A 1 1 ? 3.513 -19.258 6.512 1.00 0.00 2 ALA A O 2
ATOM 1242 N N . ASP A 1 2 ? 3.078 -17.482 7.842 1.00 0.00 3 ASP A N 2
ATOM 1243 C CA . ASP A 1 2 ? 2.547 -16.664 6.765 1.00 0.00 3 ASP A CA 2
ATOM 1244 C C . ASP A 1 2 ? 2.764 -15.186 7.097 1.00 0.00 3 ASP A C 2
ATOM 1245 O O . ASP A 1 2 ? 1.884 -14.538 7.662 1.00 0.00 3 ASP A O 2
ATOM 1254 N N . GLU A 1 3 ? 3.940 -14.698 6.732 1.00 0.00 4 GLU A N 2
ATOM 1255 C CA . GLU A 1 3 ? 4.284 -13.309 6.984 1.00 0.00 4 GLU A CA 2
ATOM 1256 C C . GLU A 1 3 ? 5.031 -12.721 5.785 1.00 0.00 4 GLU A C 2
ATOM 1257 O O . GLU A 1 3 ? 5.612 -11.640 5.880 1.00 0.00 4 GLU A O 2
ATOM 1269 N N . ALA A 1 4 ? 4.993 -13.458 4.686 1.00 0.00 5 ALA A N 2
ATOM 1270 C CA . ALA A 1 4 ? 5.660 -13.023 3.470 1.00 0.00 5 ALA A CA 2
ATOM 1271 C C . ALA A 1 4 ? 4.780 -12.002 2.748 1.00 0.00 5 ALA A C 2
ATOM 1272 O O . ALA A 1 4 ? 5.258 -11.259 1.893 1.00 0.00 5 ALA A O 2
ATOM 1279 N N . ILE A 1 5 ? 3.508 -11.997 3.119 1.00 0.00 6 ILE A N 2
ATOM 1280 C CA . ILE A 1 5 ? 2.556 -11.079 2.517 1.00 0.00 6 ILE A CA 2
ATOM 1281 C C . ILE A 1 5 ? 2.575 -9.756 3.284 1.00 0.00 6 ILE A C 2
ATOM 1282 O O . ILE A 1 5 ? 2.662 -8.687 2.682 1.00 0.00 6 ILE A O 2
ATOM 1298 N N . LYS A 1 6 ? 2.495 -9.871 4.601 1.00 0.00 7 LYS A N 2
ATOM 1299 C CA . LYS A 1 6 ? 2.503 -8.696 5.457 1.00 0.00 7 LYS A CA 2
ATOM 1300 C C . LYS A 1 6 ? 3.827 -7.951 5.281 1.00 0.00 7 LYS A C 2
ATOM 1301 O O . LYS A 1 6 ? 3.855 -6.721 5.270 1.00 0.00 7 LYS A O 2
ATOM 1320 N N . ASN A 1 7 ? 4.893 -8.727 5.148 1.00 0.00 8 ASN A N 2
ATOM 1321 C CA . ASN A 1 7 ? 6.217 -8.156 4.974 1.00 0.00 8 ASN A CA 2
ATOM 1322 C C . ASN A 1 7 ? 6.327 -7.554 3.572 1.00 0.00 8 ASN A C 2
ATOM 1323 O O . ASN A 1 7 ? 6.588 -6.361 3.423 1.00 0.00 8 ASN A O 2
ATOM 1334 N N . GLY A 1 8 ? 6.124 -8.407 2.579 1.00 0.00 9 GLY A N 2
ATOM 1335 C CA . GLY A 1 8 ? 6.198 -7.975 1.193 1.00 0.00 9 GLY A CA 2
ATOM 1336 C C . GLY A 1 8 ? 5.373 -6.705 0.970 1.00 0.00 9 GLY A C 2
ATOM 1337 O O . GLY A 1 8 ? 5.879 -5.717 0.444 1.00 0.00 9 GLY A O 2
ATOM 1341 N N . VAL A 1 9 ? 4.116 -6.775 1.384 1.00 0.00 10 VAL A N 2
ATOM 1342 C CA . VAL A 1 9 ? 3.215 -5.645 1.237 1.00 0.00 10 VAL A CA 2
ATOM 1343 C C . VAL A 1 9 ? 3.898 -4.382 1.765 1.00 0.00 10 VAL A C 2
ATOM 1344 O O . VAL A 1 9 ? 3.763 -3.308 1.181 1.00 0.00 10 VAL A O 2
ATOM 1357 N N . LEU A 1 10 ? 4.618 -4.553 2.864 1.00 0.00 11 LEU A N 2
ATOM 1358 C CA . LEU A 1 10 ? 5.323 -3.440 3.478 1.00 0.00 11 LEU A CA 2
ATOM 1359 C C . LEU A 1 10 ? 6.590 -3.139 2.674 1.00 0.00 11 LEU A C 2
ATOM 1360 O O . LEU A 1 10 ? 6.824 -1.997 2.282 1.00 0.00 11 LEU A O 2
ATOM 1376 N N . ASP A 1 11 ? 7.374 -4.184 2.452 1.00 0.00 12 ASP A N 2
ATOM 1377 C CA . ASP A 1 11 ? 8.611 -4.045 1.703 1.00 0.00 12 ASP A CA 2
ATOM 1378 C C . ASP A 1 11 ? 8.319 -3.357 0.368 1.00 0.00 12 ASP A C 2
ATOM 1379 O O . ASP A 1 11 ? 9.128 -2.569 -0.118 1.00 0.00 12 ASP A O 2
ATOM 1388 N N . ILE A 1 12 ? 7.159 -3.680 -0.186 1.00 0.00 13 ILE A N 2
ATOM 1389 C CA . ILE A 1 12 ? 6.750 -3.103 -1.455 1.00 0.00 13 ILE A CA 2
ATOM 1390 C C . ILE A 1 12 ? 6.314 -1.653 -1.235 1.00 0.00 13 ILE A C 2
ATOM 1391 O O . ILE A 1 12 ? 6.458 -0.815 -2.124 1.00 0.00 13 ILE A O 2
ATOM 1407 N N . LEU A 1 13 ? 5.789 -1.401 -0.044 1.00 0.00 14 LEU A N 2
ATOM 1408 C CA . LEU A 1 13 ? 5.331 -0.068 0.306 1.00 0.00 14 LEU A CA 2
ATOM 1409 C C . LEU A 1 13 ? 6.542 0.821 0.602 1.00 0.00 14 LEU A C 2
ATOM 1410 O O . LEU A 1 13 ? 6.676 1.904 0.033 1.00 0.00 14 LEU A O 2
ATOM 1426 N N . ALA A 1 14 ? 7.391 0.331 1.493 1.00 0.00 15 ALA A N 2
ATOM 1427 C CA . ALA A 1 14 ? 8.585 1.068 1.872 1.00 0.00 15 ALA A CA 2
ATOM 1428 C C . ALA A 1 14 ? 9.355 1.465 0.611 1.00 0.00 15 ALA A C 2
ATOM 1429 O O . ALA A 1 14 ? 9.762 2.617 0.464 1.00 0.00 15 ALA A O 2
ATOM 1436 N N . ASP A 1 15 ? 9.533 0.489 -0.267 1.00 0.00 16 ASP A N 2
ATOM 1437 C CA . ASP A 1 15 ? 10.248 0.722 -1.511 1.00 0.00 16 ASP A CA 2
ATOM 1438 C C . ASP A 1 15 ? 9.457 1.710 -2.371 1.00 0.00 16 ASP A C 2
ATOM 1439 O O . ASP A 1 15 ? 10.037 2.452 -3.162 1.00 0.00 16 ASP A O 2
ATOM 1448 N N . LEU A 1 16 ? 8.145 1.689 -2.186 1.00 0.00 17 LEU A N 2
ATOM 1449 C CA . LEU A 1 16 ? 7.269 2.574 -2.934 1.00 0.00 17 LEU A CA 2
ATOM 1450 C C . LEU A 1 16 ? 7.595 4.026 -2.581 1.00 0.00 17 LEU A C 2
ATOM 1451 O O . LEU A 1 16 ? 7.904 4.828 -3.463 1.00 0.00 17 LEU A O 2
ATOM 1467 N N . THR A 1 17 ? 7.518 4.320 -1.292 1.00 0.00 18 THR A N 2
ATOM 1468 C CA . THR A 1 17 ? 7.802 5.662 -0.812 1.00 0.00 18 THR A CA 2
ATOM 1469 C C . THR A 1 17 ? 9.301 5.952 -0.893 1.00 0.00 18 THR A C 2
ATOM 1470 O O . THR A 1 17 ? 9.705 7.085 -1.147 1.00 0.00 18 THR A O 2
ATOM 1481 N N . GLY A 1 18 ? 10.086 4.907 -0.672 1.00 0.00 19 GLY A N 2
ATOM 1482 C CA . GLY A 1 18 ? 11.533 5.035 -0.717 1.00 0.00 19 GLY A CA 2
ATOM 1483 C C . GLY A 1 18 ? 12.094 5.398 0.660 1.00 0.00 19 GLY A C 2
ATOM 1484 O O . GLY A 1 18 ? 13.267 5.749 0.783 1.00 0.00 19 GLY A O 2
ATOM 1488 N N . SER A 1 19 ? 11.231 5.300 1.660 1.00 0.00 20 SER A N 2
ATOM 1489 C CA . SER A 1 19 ? 11.626 5.613 3.023 1.00 0.00 20 SER A CA 2
ATOM 1490 C C . SER A 1 19 ? 11.204 4.481 3.962 1.00 0.00 20 SER A C 2
ATOM 1491 O O . SER A 1 19 ? 10.255 3.754 3.678 1.00 0.00 20 SER A O 2
ATOM 1499 N N . ASP A 1 20 ? 11.932 4.368 5.065 1.00 0.00 21 ASP A N 2
ATOM 1500 C CA . ASP A 1 20 ? 11.646 3.338 6.048 1.00 0.00 21 ASP A CA 2
ATOM 1501 C C . ASP A 1 20 ? 10.708 3.904 7.115 1.00 0.00 21 ASP A C 2
ATOM 1502 O O . ASP A 1 20 ? 10.769 3.504 8.277 1.00 0.00 21 ASP A O 2
ATOM 1511 N N . ASP A 1 21 ? 9.860 4.826 6.683 1.00 0.00 22 ASP A N 2
ATOM 1512 C CA . ASP A 1 21 ? 8.909 5.451 7.586 1.00 0.00 22 ASP A CA 2
ATOM 1513 C C . ASP A 1 21 ? 7.656 4.577 7.687 1.00 0.00 22 ASP A C 2
ATOM 1514 O O . ASP A 1 21 ? 7.097 4.410 8.769 1.00 0.00 22 ASP A O 2
ATOM 1523 N N . VAL A 1 22 ? 7.254 4.043 6.543 1.00 0.00 23 VAL A N 2
ATOM 1524 C CA . VAL A 1 22 ? 6.077 3.192 6.488 1.00 0.00 23 VAL A CA 2
ATOM 1525 C C . VAL A 1 22 ? 6.425 1.812 7.053 1.00 0.00 23 VAL A C 2
ATOM 1526 O O . VAL A 1 22 ? 5.574 1.146 7.640 1.00 0.00 23 VAL A O 2
ATOM 1539 N N . LYS A 1 23 ? 7.677 1.427 6.857 1.00 0.00 24 LYS A N 2
ATOM 1540 C CA . LYS A 1 23 ? 8.148 0.139 7.340 1.00 0.00 24 LYS A CA 2
ATOM 1541 C C . LYS A 1 23 ? 7.849 0.021 8.836 1.00 0.00 24 LYS A C 2
ATOM 1542 O O . LYS A 1 23 ? 7.796 -1.083 9.376 1.00 0.00 24 LYS A O 2
ATOM 1561 N N . LYS A 1 24 ? 7.663 1.173 9.463 1.00 0.00 25 LYS A N 2
ATOM 1562 C CA . LYS A 1 24 ? 7.372 1.212 10.886 1.00 0.00 25 LYS A CA 2
ATOM 1563 C C . LYS A 1 24 ? 5.934 1.693 11.094 1.00 0.00 25 LYS A C 2
ATOM 1564 O O . LYS A 1 24 ? 5.051 0.901 11.417 1.00 0.00 25 LYS A O 2
ATOM 1583 N N . ASN A 1 25 ? 5.745 2.991 10.901 1.00 0.00 26 ASN A N 2
ATOM 1584 C CA . ASN A 1 25 ? 4.429 3.587 11.064 1.00 0.00 26 ASN A CA 2
ATOM 1585 C C . ASN A 1 25 ? 3.393 2.734 10.328 1.00 0.00 26 ASN A C 2
ATOM 1586 O O . ASN A 1 25 ? 3.676 2.192 9.261 1.00 0.00 26 ASN A O 2
ATOM 1597 N N . LEU A 1 26 ? 2.215 2.645 10.926 1.00 0.00 27 LEU A N 2
ATOM 1598 C CA . LEU A 1 26 ? 1.135 1.868 10.341 1.00 0.00 27 LEU A CA 2
ATOM 1599 C C . LEU A 1 26 ? -0.061 2.785 10.075 1.00 0.00 27 LEU A C 2
ATOM 1600 O O . LEU A 1 26 ? -1.208 2.344 10.123 1.00 0.00 27 LEU A O 2
ATOM 1616 N N . ASP A 1 27 ? 0.249 4.044 9.801 1.00 0.00 28 ASP A N 2
ATOM 1617 C CA . ASP A 1 27 ? -0.786 5.026 9.528 1.00 0.00 28 ASP A CA 2
ATOM 1618 C C . ASP A 1 27 ? -0.150 6.274 8.913 1.00 0.00 28 ASP A C 2
ATOM 1619 O O . ASP A 1 27 ? -0.641 7.385 9.107 1.00 0.00 28 ASP A O 2
ATOM 1628 N N . LEU A 1 28 ? 0.935 6.049 8.186 1.00 0.00 29 LEU A N 2
ATOM 1629 C CA . LEU A 1 28 ? 1.644 7.143 7.543 1.00 0.00 29 LEU A CA 2
ATOM 1630 C C . LEU A 1 28 ? 1.037 7.395 6.161 1.00 0.00 29 LEU A C 2
ATOM 1631 O O . LEU A 1 28 ? 1.362 6.700 5.200 1.00 0.00 29 LEU A O 2
ATOM 1647 N N . ASN A 1 29 ? 0.167 8.392 6.107 1.00 0.00 30 ASN A N 2
ATOM 1648 C CA . ASN A 1 29 ? -0.490 8.745 4.860 1.00 0.00 30 ASN A CA 2
ATOM 1649 C C . ASN A 1 29 ? 0.538 8.728 3.726 1.00 0.00 30 ASN A C 2
ATOM 1650 O O . ASN A 1 29 ? 1.427 9.577 3.676 1.00 0.00 30 ASN A O 2
ATOM 1661 N N . LEU A 1 30 ? 0.381 7.753 2.842 1.00 0.00 31 LEU A N 2
ATOM 1662 C CA . LEU A 1 30 ? 1.284 7.615 1.712 1.00 0.00 31 LEU A CA 2
ATOM 1663 C C . LEU A 1 30 ? 0.971 8.700 0.680 1.00 0.00 31 LEU A C 2
ATOM 1664 O O . LEU A 1 30 ? 1.659 8.813 -0.334 1.00 0.00 31 LEU A O 2
ATOM 1680 N N . PHE A 1 31 ? -0.066 9.471 0.973 1.00 0.00 32 PHE A N 2
ATOM 1681 C CA . PHE A 1 31 ? -0.477 10.543 0.083 1.00 0.00 32 PHE A CA 2
ATOM 1682 C C . PHE A 1 31 ? -0.277 11.910 0.742 1.00 0.00 32 PHE A C 2
ATOM 1683 O O . PHE A 1 31 ? 0.332 12.802 0.154 1.00 0.00 32 PHE A O 2
ATOM 1700 N N . GLU A 1 32 ? -0.802 12.030 1.952 1.00 0.00 33 GLU A N 2
ATOM 1701 C CA . GLU A 1 32 ? -0.689 13.273 2.697 1.00 0.00 33 GLU A CA 2
ATOM 1702 C C . GLU A 1 32 ? 0.771 13.535 3.073 1.00 0.00 33 GLU A C 2
ATOM 1703 O O . GLU A 1 32 ? 1.124 14.645 3.467 1.00 0.00 33 GLU A O 2
ATOM 1715 N N . THR A 1 33 ? 1.579 12.494 2.938 1.00 0.00 34 THR A N 2
ATOM 1716 C CA . THR A 1 33 ? 2.992 12.597 3.260 1.00 0.00 34 THR A CA 2
ATOM 1717 C C . THR A 1 33 ? 3.795 12.985 2.016 1.00 0.00 34 THR A C 2
ATOM 1718 O O . THR A 1 33 ? 4.943 13.412 2.123 1.00 0.00 34 THR A O 2
ATOM 1729 N N . GLY A 1 34 ? 3.158 12.824 0.866 1.00 0.00 35 GLY A N 2
ATOM 1730 C CA . GLY A 1 34 ? 3.798 13.152 -0.397 1.00 0.00 35 GLY A CA 2
ATOM 1731 C C . GLY A 1 34 ? 4.672 11.995 -0.885 1.00 0.00 35 GLY A C 2
ATOM 1732 O O . GLY A 1 34 ? 5.274 12.076 -1.955 1.00 0.00 35 GLY A O 2
ATOM 1736 N N . LEU A 1 35 ? 4.713 10.945 -0.078 1.00 0.00 36 LEU A N 2
ATOM 1737 C CA . LEU A 1 35 ? 5.503 9.773 -0.415 1.00 0.00 36 LEU A CA 2
ATOM 1738 C C . LEU A 1 35 ? 5.055 9.235 -1.776 1.00 0.00 36 LEU A C 2
ATOM 1739 O O . LEU A 1 35 ? 5.885 8.906 -2.622 1.00 0.00 36 LEU A O 2
ATOM 1755 N N . LEU A 1 36 ? 3.742 9.162 -1.945 1.00 0.00 37 LEU A N 2
ATOM 1756 C CA . LEU A 1 36 ? 3.174 8.670 -3.187 1.00 0.00 37 LEU A CA 2
ATOM 1757 C C . LEU A 1 36 ? 2.445 9.812 -3.898 1.00 0.00 37 LEU A C 2
ATOM 1758 O O . LEU A 1 36 ? 2.121 10.826 -3.280 1.00 0.00 37 LEU A O 2
ATOM 1774 N N . ASP A 1 37 ? 2.207 9.611 -5.186 1.00 0.00 38 ASP A N 2
ATOM 1775 C CA . ASP A 1 37 ? 1.523 10.611 -5.986 1.00 0.00 38 ASP A CA 2
ATOM 1776 C C . ASP A 1 37 ? 0.310 9.973 -6.664 1.00 0.00 38 ASP A C 2
ATOM 1777 O O . ASP A 1 37 ? -0.806 10.481 -6.555 1.00 0.00 38 ASP A O 2
ATOM 1786 N N . SER A 1 38 ? 0.568 8.868 -7.349 1.00 0.00 39 SER A N 2
ATOM 1787 C CA . SER A 1 38 ? -0.490 8.155 -8.045 1.00 0.00 39 SER A CA 2
ATOM 1788 C C . SER A 1 38 ? 0.097 6.970 -8.813 1.00 0.00 39 SER A C 2
ATOM 1789 O O . SER A 1 38 ? -0.389 5.846 -8.694 1.00 0.00 39 SER A O 2
ATOM 1797 N N . MET A 1 39 ? 1.133 7.261 -9.586 1.00 0.00 40 MET A N 2
ATOM 1798 C CA . MET A 1 39 ? 1.792 6.234 -10.375 1.00 0.00 40 MET A CA 2
ATOM 1799 C C . MET A 1 39 ? 2.285 5.091 -9.485 1.00 0.00 40 MET A C 2
ATOM 1800 O O . MET A 1 39 ? 2.263 3.929 -9.889 1.00 0.00 40 MET A O 2
ATOM 1814 N N . GLY A 1 40 ? 2.719 5.460 -8.288 1.00 0.00 41 GLY A N 2
ATOM 1815 C CA . GLY A 1 40 ? 3.217 4.481 -7.337 1.00 0.00 41 GLY A CA 2
ATOM 1816 C C . GLY A 1 40 ? 2.150 3.430 -7.023 1.00 0.00 41 GLY A C 2
ATOM 1817 O O . GLY A 1 40 ? 2.412 2.231 -7.102 1.00 0.00 41 GLY A O 2
ATOM 1821 N N . THR A 1 41 ? 0.970 3.919 -6.672 1.00 0.00 42 THR A N 2
ATOM 1822 C CA . THR A 1 41 ? -0.138 3.037 -6.346 1.00 0.00 42 THR A CA 2
ATOM 1823 C C . THR A 1 41 ? -0.292 1.955 -7.416 1.00 0.00 42 THR A C 2
ATOM 1824 O O . THR A 1 41 ? -0.506 0.786 -7.097 1.00 0.00 42 THR A O 2
ATOM 1835 N N . VAL A 1 42 ? -0.176 2.382 -8.665 1.00 0.00 43 VAL A N 2
ATOM 1836 C CA . VAL A 1 42 ? -0.299 1.464 -9.785 1.00 0.00 43 VAL A CA 2
ATOM 1837 C C . VAL A 1 42 ? 0.696 0.315 -9.608 1.00 0.00 43 VAL A C 2
ATOM 1838 O O . VAL A 1 42 ? 0.297 -0.839 -9.459 1.00 0.00 43 VAL A O 2
ATOM 1851 N N . GLN A 1 43 ? 1.972 0.670 -9.632 1.00 0.00 44 GLN A N 2
ATOM 1852 C CA . GLN A 1 43 ? 3.026 -0.316 -9.477 1.00 0.00 44 GLN A CA 2
ATOM 1853 C C . GLN A 1 43 ? 2.729 -1.228 -8.285 1.00 0.00 44 GLN A C 2
ATOM 1854 O O . GLN A 1 43 ? 2.676 -2.449 -8.431 1.00 0.00 44 GLN A O 2
ATOM 1868 N N . LEU A 1 44 ? 2.543 -0.602 -7.133 1.00 0.00 45 LEU A N 2
ATOM 1869 C CA . LEU A 1 44 ? 2.251 -1.342 -5.917 1.00 0.00 45 LEU A CA 2
ATOM 1870 C C . LEU A 1 44 ? 1.132 -2.347 -6.193 1.00 0.00 45 LEU A C 2
ATOM 1871 O O . LEU A 1 44 ? 1.151 -3.462 -5.672 1.00 0.00 45 LEU A O 2
ATOM 1887 N N . LEU A 1 45 ? 0.181 -1.916 -7.009 1.00 0.00 46 LEU A N 2
ATOM 1888 C CA . LEU A 1 45 ? -0.944 -2.765 -7.360 1.00 0.00 46 LEU A CA 2
ATOM 1889 C C . LEU A 1 45 ? -0.446 -3.951 -8.188 1.00 0.00 46 LEU A C 2
ATOM 1890 O O . LEU A 1 45 ? -0.992 -5.050 -8.096 1.00 0.00 46 LEU A O 2
ATOM 1906 N N . LEU A 1 46 ? 0.585 -3.689 -8.977 1.00 0.00 47 LEU A N 2
ATOM 1907 C CA . LEU A 1 46 ? 1.164 -4.720 -9.821 1.00 0.00 47 LEU A CA 2
ATOM 1908 C C . LEU A 1 46 ? 1.793 -5.801 -8.939 1.00 0.00 47 LEU A C 2
ATOM 1909 O O . LEU A 1 46 ? 1.709 -6.988 -9.250 1.00 0.00 47 LEU A O 2
ATOM 1925 N N . GLU A 1 47 ? 2.411 -5.350 -7.856 1.00 0.00 48 GLU A N 2
ATOM 1926 C CA . GLU A 1 47 ? 3.054 -6.263 -6.927 1.00 0.00 48 GLU A CA 2
ATOM 1927 C C . GLU A 1 47 ? 2.011 -6.923 -6.023 1.00 0.00 48 GLU A C 2
ATOM 1928 O O . GLU A 1 47 ? 2.238 -8.013 -5.501 1.00 0.00 48 GLU A O 2
ATOM 1940 N N . LEU A 1 48 ? 0.891 -6.234 -5.865 1.00 0.00 49 LEU A N 2
ATOM 1941 C CA . LEU A 1 48 ? -0.187 -6.738 -5.032 1.00 0.00 49 LEU A CA 2
ATOM 1942 C C . LEU A 1 48 ? -1.074 -7.668 -5.863 1.00 0.00 49 LEU A C 2
ATOM 1943 O O . LEU A 1 48 ? -1.925 -8.370 -5.319 1.00 0.00 49 LEU A O 2
ATOM 1959 N N . GLN A 1 49 ? -0.844 -7.645 -7.168 1.00 0.00 50 GLN A N 2
ATOM 1960 C CA . GLN A 1 49 ? -1.611 -8.477 -8.078 1.00 0.00 50 GLN A CA 2
ATOM 1961 C C . GLN A 1 49 ? -0.712 -9.545 -8.706 1.00 0.00 50 GLN A C 2
ATOM 1962 O O . GLN A 1 49 ? -1.051 -10.114 -9.743 1.00 0.00 50 GLN A O 2
ATOM 1976 N N . SER A 1 50 ? 0.414 -9.784 -8.052 1.00 0.00 51 SER A N 2
ATOM 1977 C CA . SER A 1 50 ? 1.363 -10.773 -8.532 1.00 0.00 51 SER A CA 2
ATOM 1978 C C . SER A 1 50 ? 1.687 -11.773 -7.420 1.00 0.00 51 SER A C 2
ATOM 1979 O O . SER A 1 50 ? 1.493 -12.976 -7.586 1.00 0.00 51 SER A O 2
ATOM 1987 N N . GLN A 1 51 ? 2.173 -11.237 -6.309 1.00 0.00 52 GLN A N 2
ATOM 1988 C CA . GLN A 1 51 ? 2.525 -12.067 -5.171 1.00 0.00 52 GLN A CA 2
ATOM 1989 C C . GLN A 1 51 ? 1.287 -12.349 -4.316 1.00 0.00 52 GLN A C 2
ATOM 1990 O O . GLN A 1 51 ? 1.249 -13.330 -3.576 1.00 0.00 52 GLN A O 2
ATOM 2004 N N . PHE A 1 52 ? 0.304 -11.470 -4.449 1.00 0.00 53 PHE A N 2
ATOM 2005 C CA . PHE A 1 52 ? -0.932 -11.612 -3.699 1.00 0.00 53 PHE A CA 2
ATOM 2006 C C . PHE A 1 52 ? -2.126 -11.795 -4.638 1.00 0.00 53 PHE A C 2
ATOM 2007 O O . PHE A 1 52 ? -3.123 -12.413 -4.269 1.00 0.00 53 PHE A O 2
ATOM 2024 N N . GLY A 1 53 ? -1.984 -11.247 -5.837 1.00 0.00 54 GLY A N 2
ATOM 2025 C CA . GLY A 1 53 ? -3.038 -11.342 -6.832 1.00 0.00 54 GLY A CA 2
ATOM 2026 C C . GLY A 1 53 ? -4.310 -10.640 -6.352 1.00 0.00 54 GLY A C 2
ATOM 2027 O O . GLY A 1 53 ? -5.408 -11.180 -6.482 1.00 0.00 54 GLY A O 2
ATOM 2031 N N . VAL A 1 54 ? -4.120 -9.447 -5.809 1.00 0.00 55 VAL A N 2
ATOM 2032 C CA . VAL A 1 54 ? -5.238 -8.665 -5.310 1.00 0.00 55 VAL A CA 2
ATOM 2033 C C . VAL A 1 54 ? -6.015 -8.082 -6.492 1.00 0.00 55 VAL A C 2
ATOM 2034 O O . VAL A 1 54 ? -5.488 -7.984 -7.598 1.00 0.00 55 VAL A O 2
ATOM 2047 N N . ASP A 1 55 ? -7.257 -7.709 -6.217 1.00 0.00 56 ASP A N 2
ATOM 2048 C CA . ASP A 1 55 ? -8.113 -7.140 -7.244 1.00 0.00 56 ASP A CA 2
ATOM 2049 C C . ASP A 1 55 ? -8.749 -5.853 -6.714 1.00 0.00 56 ASP A C 2
ATOM 2050 O O . ASP A 1 55 ? -9.723 -5.900 -5.964 1.00 0.00 56 ASP A O 2
ATOM 2059 N N . ALA A 1 56 ? -8.172 -4.732 -7.126 1.00 0.00 57 ALA A N 2
ATOM 2060 C CA . ALA A 1 56 ? -8.670 -3.435 -6.702 1.00 0.00 57 ALA A CA 2
ATOM 2061 C C . ALA A 1 56 ? -8.901 -2.556 -7.933 1.00 0.00 57 ALA A C 2
ATOM 2062 O O . ALA A 1 56 ? -8.341 -2.814 -8.999 1.00 0.00 57 ALA A O 2
ATOM 2069 N N . PRO A 1 57 ? -9.747 -1.509 -7.741 1.00 0.00 58 PRO A N 2
ATOM 2070 C CA . PRO A 1 57 ? -10.059 -0.590 -8.823 1.00 0.00 58 PRO A CA 2
ATOM 2071 C C . PRO A 1 57 ? -8.889 0.359 -9.089 1.00 0.00 58 PRO A C 2
ATOM 2072 O O . PRO A 1 57 ? -7.814 0.203 -8.513 1.00 0.00 58 PRO A O 2
ATOM 2083 N N . VAL A 1 58 ? -9.138 1.323 -9.964 1.00 0.00 59 VAL A N 2
ATOM 2084 C CA . VAL A 1 58 ? -8.119 2.298 -10.314 1.00 0.00 59 VAL A CA 2
ATOM 2085 C C . VAL A 1 58 ? -8.794 3.584 -10.796 1.00 0.00 59 VAL A C 2
ATOM 2086 O O . VAL A 1 58 ? -8.408 4.680 -10.393 1.00 0.00 59 VAL A O 2
ATOM 2099 N N . SER A 1 59 ? -9.790 3.407 -11.652 1.00 0.00 60 SER A N 2
ATOM 2100 C CA . SER A 1 59 ? -10.522 4.539 -12.193 1.00 0.00 60 SER A CA 2
ATOM 2101 C C . SER A 1 59 ? -10.683 5.619 -11.122 1.00 0.00 60 SER A C 2
ATOM 2102 O O . SER A 1 59 ? -10.686 6.809 -11.431 1.00 0.00 60 SER A O 2
ATOM 2110 N N . GLU A 1 60 ? -10.814 5.164 -9.884 1.00 0.00 61 GLU A N 2
ATOM 2111 C CA . GLU A 1 60 ? -10.976 6.076 -8.764 1.00 0.00 61 GLU A CA 2
ATOM 2112 C C . GLU A 1 60 ? -11.211 5.294 -7.471 1.00 0.00 61 GLU A C 2
ATOM 2113 O O . GLU A 1 60 ? -12.203 5.516 -6.779 1.00 0.00 61 GLU A O 2
ATOM 2125 N N . PHE A 1 61 ? -10.281 4.395 -7.184 1.00 0.00 62 PHE A N 2
ATOM 2126 C CA . PHE A 1 61 ? -10.374 3.579 -5.986 1.00 0.00 62 PHE A CA 2
ATOM 2127 C C . PHE A 1 61 ? -10.512 4.451 -4.736 1.00 0.00 62 PHE A C 2
ATOM 2128 O O . PHE A 1 61 ? -10.701 5.663 -4.839 1.00 0.00 62 PHE A O 2
ATOM 2145 N N . ASP A 1 62 ? -10.411 3.802 -3.586 1.00 0.00 63 ASP A N 2
ATOM 2146 C CA . ASP A 1 62 ? -10.522 4.504 -2.319 1.00 0.00 63 ASP A CA 2
ATOM 2147 C C . ASP A 1 62 ? -9.121 4.834 -1.799 1.00 0.00 63 ASP A C 2
ATOM 2148 O O . ASP A 1 62 ? -8.572 4.102 -0.977 1.00 0.00 63 ASP A O 2
ATOM 2157 N N . ARG A 1 63 ? -8.583 5.936 -2.300 1.00 0.00 64 ARG A N 2
ATOM 2158 C CA . ARG A 1 63 ? -7.256 6.371 -1.897 1.00 0.00 64 ARG A CA 2
ATOM 2159 C C . ARG A 1 63 ? -7.112 6.292 -0.377 1.00 0.00 64 ARG A C 2
ATOM 2160 O O . ARG A 1 63 ? -6.014 6.077 0.136 1.00 0.00 64 ARG A O 2
ATOM 2181 N N . LYS A 1 64 ? -8.235 6.469 0.304 1.00 0.00 65 LYS A N 2
ATOM 2182 C CA . LYS A 1 64 ? -8.247 6.420 1.756 1.00 0.00 65 LYS A CA 2
ATOM 2183 C C . LYS A 1 64 ? -7.735 5.055 2.220 1.00 0.00 65 LYS A C 2
ATOM 2184 O O . LYS A 1 64 ? -7.048 4.957 3.236 1.00 0.00 65 LYS A O 2
ATOM 2203 N N . GLU A 1 65 ? -8.090 4.034 1.453 1.00 0.00 66 GLU A N 2
ATOM 2204 C CA . GLU A 1 65 ? -7.675 2.679 1.772 1.00 0.00 66 GLU A CA 2
ATOM 2205 C C . GLU A 1 65 ? -6.252 2.425 1.269 1.00 0.00 66 GLU A C 2
ATOM 2206 O O . GLU A 1 65 ? -5.533 1.597 1.822 1.00 0.00 66 GLU A O 2
ATOM 2218 N N . TRP A 1 66 ? -5.892 3.155 0.224 1.00 0.00 67 TRP A N 2
ATOM 2219 C CA . TRP A 1 66 ? -4.568 3.021 -0.361 1.00 0.00 67 TRP A CA 2
ATOM 2220 C C . TRP A 1 66 ? -3.723 4.209 0.103 1.00 0.00 67 TRP A C 2
ATOM 2221 O O . TRP A 1 66 ? -2.723 4.549 -0.529 1.00 0.00 67 TRP A O 2
ATOM 2242 N N . ASP A 1 67 ? -4.154 4.808 1.202 1.00 0.00 68 ASP A N 2
ATOM 2243 C CA . ASP A 1 67 ? -3.451 5.951 1.758 1.00 0.00 68 ASP A CA 2
ATOM 2244 C C . ASP A 1 67 ? -2.456 5.467 2.815 1.00 0.00 68 ASP A C 2
ATOM 2245 O O . ASP A 1 67 ? -1.333 5.965 2.890 1.00 0.00 68 ASP A O 2
ATOM 2254 N N . THR A 1 68 ? -2.904 4.503 3.606 1.00 0.00 69 THR A N 2
ATOM 2255 C CA . THR A 1 68 ? -2.065 3.946 4.654 1.00 0.00 69 THR A CA 2
ATOM 2256 C C . THR A 1 68 ? -1.666 2.509 4.312 1.00 0.00 69 THR A C 2
ATOM 2257 O O . THR A 1 68 ? -2.255 1.892 3.426 1.00 0.00 69 THR A O 2
ATOM 2268 N N . PRO A 1 69 ? -0.643 2.005 5.051 1.00 0.00 70 PRO A N 2
ATOM 2269 C CA . PRO A 1 69 ? -0.158 0.653 4.836 1.00 0.00 70 PRO A CA 2
ATOM 2270 C C . PRO A 1 69 ? -1.129 -0.377 5.415 1.00 0.00 70 PRO A C 2
ATOM 2271 O O . PRO A 1 69 ? -1.314 -1.452 4.845 1.00 0.00 70 PRO A O 2
ATOM 2282 N N . ASN A 1 70 ? -1.725 -0.013 6.542 1.00 0.00 71 ASN A N 2
ATOM 2283 C CA . ASN A 1 70 ? -2.673 -0.892 7.205 1.00 0.00 71 ASN A CA 2
ATOM 2284 C C . ASN A 1 70 ? -3.883 -1.111 6.294 1.00 0.00 71 ASN A C 2
ATOM 2285 O O . ASN A 1 70 ? -4.141 -2.231 5.857 1.00 0.00 71 ASN A O 2
ATOM 2296 N N . LYS A 1 71 ? -4.593 -0.022 6.035 1.00 0.00 72 LYS A N 2
ATOM 2297 C CA . LYS A 1 71 ? -5.769 -0.081 5.184 1.00 0.00 72 LYS A CA 2
ATOM 2298 C C . LYS A 1 71 ? -5.460 -0.933 3.951 1.00 0.00 72 LYS A C 2
ATOM 2299 O O . LYS A 1 71 ? -6.343 -1.600 3.416 1.00 0.00 72 LYS A O 2
ATOM 2318 N N . ILE A 1 72 ? -4.201 -0.883 3.538 1.00 0.00 73 ILE A N 2
ATOM 2319 C CA . ILE A 1 72 ? -3.765 -1.642 2.378 1.00 0.00 73 ILE A CA 2
ATOM 2320 C C . ILE A 1 72 ? -3.528 -3.097 2.786 1.00 0.00 73 ILE A C 2
ATOM 2321 O O . ILE A 1 72 ? -4.066 -4.014 2.167 1.00 0.00 73 ILE A O 2
ATOM 2337 N N . ILE A 1 73 ? -2.724 -3.265 3.826 1.00 0.00 74 ILE A N 2
ATOM 2338 C CA . ILE A 1 73 ? -2.410 -4.593 4.323 1.00 0.00 74 ILE A CA 2
ATOM 2339 C C . ILE A 1 73 ? -3.708 -5.381 4.514 1.00 0.00 74 ILE A C 2
ATOM 2340 O O . ILE A 1 73 ? -3.705 -6.610 4.465 1.00 0.00 74 ILE A O 2
ATOM 2356 N N . ALA A 1 74 ? -4.786 -4.642 4.728 1.00 0.00 75 ALA A N 2
ATOM 2357 C CA . ALA A 1 74 ? -6.087 -5.256 4.926 1.00 0.00 75 ALA A CA 2
ATOM 2358 C C . ALA A 1 74 ? -6.665 -5.665 3.570 1.00 0.00 75 ALA A C 2
ATOM 2359 O O . ALA A 1 74 ? -7.341 -6.687 3.462 1.00 0.00 75 ALA A O 2
ATOM 2366 N N . LYS A 1 75 ? -6.379 -4.846 2.569 1.00 0.00 76 LYS A N 2
ATOM 2367 C CA . LYS A 1 75 ? -6.861 -5.111 1.224 1.00 0.00 76 LYS A CA 2
ATOM 2368 C C . LYS A 1 75 ? -6.141 -6.337 0.661 1.00 0.00 76 LYS A C 2
ATOM 2369 O O . LYS A 1 75 ? -6.729 -7.117 -0.088 1.00 0.00 76 LYS A O 2
ATOM 2388 N N . VAL A 1 76 ? -4.880 -6.470 1.041 1.00 0.00 77 VAL A N 2
ATOM 2389 C CA . VAL A 1 76 ? -4.073 -7.589 0.583 1.00 0.00 77 VAL A CA 2
ATOM 2390 C C . VAL A 1 76 ? -4.545 -8.869 1.276 1.00 0.00 77 VAL A C 2
ATOM 2391 O O . VAL A 1 76 ? -4.619 -9.926 0.650 1.00 0.00 77 VAL A O 2
ATOM 2404 N N . GLU A 1 77 ? -4.851 -8.732 2.557 1.00 0.00 78 GLU A N 2
ATOM 2405 C CA . GLU A 1 77 ? -5.313 -9.865 3.341 1.00 0.00 78 GLU A CA 2
ATOM 2406 C C . GLU A 1 77 ? -6.755 -10.217 2.967 1.00 0.00 78 GLU A C 2
ATOM 2407 O O . GLU A 1 77 ? -7.167 -11.370 3.084 1.00 0.00 78 GLU A O 2
ATOM 2419 N N . GLN A 1 78 ? -7.481 -9.202 2.523 1.00 0.00 79 GLN A N 2
ATOM 2420 C CA . GLN A 1 78 ? -8.867 -9.390 2.129 1.00 0.00 79 GLN A CA 2
ATOM 2421 C C . GLN A 1 78 ? -8.957 -9.710 0.636 1.00 0.00 79 GLN A C 2
ATOM 2422 O O . GLN A 1 78 ? -9.992 -9.481 0.009 1.00 0.00 79 GLN A O 2
ATOM 2436 N N . ALA A 1 79 ? -7.860 -10.233 0.108 1.00 0.00 80 ALA A N 2
ATOM 2437 C CA . ALA A 1 79 ? -7.802 -10.586 -1.300 1.00 0.00 80 ALA A CA 2
ATOM 2438 C C . ALA A 1 79 ? -7.473 -12.074 -1.434 1.00 0.00 80 ALA A C 2
ATOM 2439 O O . ALA A 1 79 ? -8.076 -12.776 -2.246 1.00 0.00 80 ALA A O 2
ATOM 2446 N N . GLN A 1 80 ? -6.519 -12.513 -0.627 1.00 0.00 81 GLN A N 2
ATOM 2447 C CA . GLN A 1 80 ? -6.103 -13.905 -0.646 1.00 0.00 81 GLN A CA 2
ATOM 2448 C C . GLN A 1 80 ? -7.327 -14.824 -0.655 1.00 0.00 81 GLN A C 2
ATOM 2449 O O . GLN A 1 80 ? -8.309 -14.562 0.036 1.00 0.00 81 GLN A O 2
ATOM 2463 N N . ALA A 1 1 ? 2.783 -19.709 8.774 1.00 0.00 2 ALA A N 3
ATOM 2464 C CA . ALA A 1 1 ? 2.996 -18.338 9.204 1.00 0.00 2 ALA A CA 3
ATOM 2465 C C . ALA A 1 1 ? 2.823 -17.400 8.007 1.00 0.00 2 ALA A C 3
ATOM 2466 O O . ALA A 1 1 ? 3.806 -16.924 7.440 1.00 0.00 2 ALA A O 3
ATOM 2473 N N . ASP A 1 2 ? 1.567 -17.163 7.658 1.00 0.00 3 ASP A N 3
ATOM 2474 C CA . ASP A 1 2 ? 1.253 -16.290 6.539 1.00 0.00 3 ASP A CA 3
ATOM 2475 C C . ASP A 1 2 ? 1.760 -14.879 6.841 1.00 0.00 3 ASP A C 3
ATOM 2476 O O . ASP A 1 2 ? 0.993 -14.018 7.269 1.00 0.00 3 ASP A O 3
ATOM 2485 N N . GLU A 1 3 ? 3.049 -14.685 6.607 1.00 0.00 4 GLU A N 3
ATOM 2486 C CA . GLU A 1 3 ? 3.668 -13.392 6.849 1.00 0.00 4 GLU A CA 3
ATOM 2487 C C . GLU A 1 3 ? 4.572 -13.008 5.674 1.00 0.00 4 GLU A C 3
ATOM 2488 O O . GLU A 1 3 ? 5.331 -12.045 5.760 1.00 0.00 4 GLU A O 3
ATOM 2500 N N . ALA A 1 4 ? 4.461 -13.783 4.605 1.00 0.00 5 ALA A N 3
ATOM 2501 C CA . ALA A 1 4 ? 5.258 -13.537 3.416 1.00 0.00 5 ALA A CA 3
ATOM 2502 C C . ALA A 1 4 ? 4.616 -12.413 2.600 1.00 0.00 5 ALA A C 3
ATOM 2503 O O . ALA A 1 4 ? 5.265 -11.811 1.746 1.00 0.00 5 ALA A O 3
ATOM 2510 N N . ILE A 1 5 ? 3.348 -12.163 2.892 1.00 0.00 6 ILE A N 3
ATOM 2511 C CA . ILE A 1 5 ? 2.611 -11.122 2.197 1.00 0.00 6 ILE A CA 3
ATOM 2512 C C . ILE A 1 5 ? 2.807 -9.791 2.924 1.00 0.00 6 ILE A C 3
ATOM 2513 O O . ILE A 1 5 ? 3.290 -8.823 2.337 1.00 0.00 6 ILE A O 3
ATOM 2529 N N . LYS A 1 6 ? 2.423 -9.783 4.192 1.00 0.00 7 LYS A N 3
ATOM 2530 C CA . LYS A 1 6 ? 2.551 -8.587 5.006 1.00 0.00 7 LYS A CA 3
ATOM 2531 C C . LYS A 1 6 ? 3.968 -8.026 4.862 1.00 0.00 7 LYS A C 3
ATOM 2532 O O . LYS A 1 6 ? 4.158 -6.811 4.826 1.00 0.00 7 LYS A O 3
ATOM 2551 N N . ASN A 1 7 ? 4.926 -8.938 4.785 1.00 0.00 8 ASN A N 3
ATOM 2552 C CA . ASN A 1 7 ? 6.319 -8.551 4.644 1.00 0.00 8 ASN A CA 3
ATOM 2553 C C . ASN A 1 7 ? 6.531 -7.912 3.271 1.00 0.00 8 ASN A C 3
ATOM 2554 O O . ASN A 1 7 ? 6.952 -6.760 3.177 1.00 0.00 8 ASN A O 3
ATOM 2565 N N . GLY A 1 8 ? 6.231 -8.687 2.240 1.00 0.00 9 GLY A N 3
ATOM 2566 C CA . GLY A 1 8 ? 6.383 -8.210 0.876 1.00 0.00 9 GLY A CA 3
ATOM 2567 C C . GLY A 1 8 ? 5.585 -6.923 0.652 1.00 0.00 9 GLY A C 3
ATOM 2568 O O . GLY A 1 8 ? 6.079 -5.983 0.033 1.00 0.00 9 GLY A O 3
ATOM 2572 N N . VAL A 1 9 ? 4.364 -6.925 1.168 1.00 0.00 10 VAL A N 3
ATOM 2573 C CA . VAL A 1 9 ? 3.494 -5.769 1.032 1.00 0.00 10 VAL A CA 3
ATOM 2574 C C . VAL A 1 9 ? 4.194 -4.538 1.611 1.00 0.00 10 VAL A C 3
ATOM 2575 O O . VAL A 1 9 ? 3.966 -3.418 1.156 1.00 0.00 10 VAL A O 3
ATOM 2588 N N . LEU A 1 10 ? 5.032 -4.786 2.606 1.00 0.00 11 LEU A N 3
ATOM 2589 C CA . LEU A 1 10 ? 5.767 -3.712 3.252 1.00 0.00 11 LEU A CA 3
ATOM 2590 C C . LEU A 1 10 ? 7.011 -3.381 2.424 1.00 0.00 11 LEU A C 3
ATOM 2591 O O . LEU A 1 10 ? 7.292 -2.213 2.160 1.00 0.00 11 LEU A O 3
ATOM 2607 N N . ASP A 1 11 ? 7.722 -4.430 2.038 1.00 0.00 12 ASP A N 3
ATOM 2608 C CA . ASP A 1 11 ? 8.928 -4.265 1.245 1.00 0.00 12 ASP A CA 3
ATOM 2609 C C . ASP A 1 11 ? 8.592 -3.496 -0.034 1.00 0.00 12 ASP A C 3
ATOM 2610 O O . ASP A 1 11 ? 9.402 -2.709 -0.521 1.00 0.00 12 ASP A O 3
ATOM 2619 N N . ILE A 1 12 ? 7.396 -3.752 -0.543 1.00 0.00 13 ILE A N 3
ATOM 2620 C CA . ILE A 1 12 ? 6.943 -3.094 -1.756 1.00 0.00 13 ILE A CA 3
ATOM 2621 C C . ILE A 1 12 ? 6.449 -1.687 -1.414 1.00 0.00 13 ILE A C 3
ATOM 2622 O O . ILE A 1 12 ? 6.366 -0.824 -2.287 1.00 0.00 13 ILE A O 3
ATOM 2638 N N . LEU A 1 13 ? 6.133 -1.498 -0.141 1.00 0.00 14 LEU A N 3
ATOM 2639 C CA . LEU A 1 13 ? 5.649 -0.211 0.327 1.00 0.00 14 LEU A CA 3
ATOM 2640 C C . LEU A 1 13 ? 6.840 0.710 0.596 1.00 0.00 14 LEU A C 3
ATOM 2641 O O . LEU A 1 13 ? 6.925 1.802 0.036 1.00 0.00 14 LEU A O 3
ATOM 2657 N N . ALA A 1 14 ? 7.732 0.236 1.454 1.00 0.00 15 ALA A N 3
ATOM 2658 C CA . ALA A 1 14 ? 8.915 1.004 1.804 1.00 0.00 15 ALA A CA 3
ATOM 2659 C C . ALA A 1 14 ? 9.726 1.288 0.538 1.00 0.00 15 ALA A C 3
ATOM 2660 O O . ALA A 1 14 ? 10.465 2.269 0.477 1.00 0.00 15 ALA A O 3
ATOM 2667 N N . ASP A 1 15 ? 9.561 0.411 -0.441 1.00 0.00 16 ASP A N 3
ATOM 2668 C CA . ASP A 1 15 ? 10.268 0.556 -1.703 1.00 0.00 16 ASP A CA 3
ATOM 2669 C C . ASP A 1 15 ? 9.571 1.617 -2.554 1.00 0.00 16 ASP A C 3
ATOM 2670 O O . ASP A 1 15 ? 10.226 2.363 -3.282 1.00 0.00 16 ASP A O 3
ATOM 2679 N N . LEU A 1 16 ? 8.252 1.652 -2.437 1.00 0.00 17 LEU A N 3
ATOM 2680 C CA . LEU A 1 16 ? 7.458 2.610 -3.188 1.00 0.00 17 LEU A CA 3
ATOM 2681 C C . LEU A 1 16 ? 7.832 4.028 -2.752 1.00 0.00 17 LEU A C 3
ATOM 2682 O O . LEU A 1 16 ? 8.148 4.875 -3.586 1.00 0.00 17 LEU A O 3
ATOM 2698 N N . THR A 1 17 ? 7.783 4.242 -1.445 1.00 0.00 18 THR A N 3
ATOM 2699 C CA . THR A 1 17 ? 8.112 5.543 -0.888 1.00 0.00 18 THR A CA 3
ATOM 2700 C C . THR A 1 17 ? 9.623 5.780 -0.943 1.00 0.00 18 THR A C 3
ATOM 2701 O O . THR A 1 17 ? 10.073 6.845 -1.364 1.00 0.00 18 THR A O 3
ATOM 2712 N N . GLY A 1 18 ? 10.365 4.770 -0.512 1.00 0.00 19 GLY A N 3
ATOM 2713 C CA . GLY A 1 18 ? 11.815 4.855 -0.507 1.00 0.00 19 GLY A CA 3
ATOM 2714 C C . GLY A 1 18 ? 12.341 5.170 0.895 1.00 0.00 19 GLY A C 3
ATOM 2715 O O . GLY A 1 18 ? 13.547 5.133 1.132 1.00 0.00 19 GLY A O 3
ATOM 2719 N N . SER A 1 19 ? 11.410 5.473 1.788 1.00 0.00 20 SER A N 3
ATOM 2720 C CA . SER A 1 19 ? 11.764 5.793 3.160 1.00 0.00 20 SER A CA 3
ATOM 2721 C C . SER A 1 19 ? 11.552 4.570 4.054 1.00 0.00 20 SER A C 3
ATOM 2722 O O . SER A 1 19 ? 11.291 3.474 3.561 1.00 0.00 20 SER A O 3
ATOM 2730 N N . ASP A 1 20 ? 11.672 4.800 5.354 1.00 0.00 21 ASP A N 3
ATOM 2731 C CA . ASP A 1 20 ? 11.498 3.730 6.321 1.00 0.00 21 ASP A CA 3
ATOM 2732 C C . ASP A 1 20 ? 10.645 4.237 7.487 1.00 0.00 21 ASP A C 3
ATOM 2733 O O . ASP A 1 20 ? 10.826 3.808 8.625 1.00 0.00 21 ASP A O 3
ATOM 2742 N N . ASP A 1 21 ? 9.735 5.143 7.162 1.00 0.00 22 ASP A N 3
ATOM 2743 C CA . ASP A 1 21 ? 8.855 5.714 8.168 1.00 0.00 22 ASP A CA 3
ATOM 2744 C C . ASP A 1 21 ? 7.468 5.081 8.043 1.00 0.00 22 ASP A C 3
ATOM 2745 O O . ASP A 1 21 ? 6.770 4.905 9.040 1.00 0.00 22 ASP A O 3
ATOM 2754 N N . VAL A 1 22 ? 7.110 4.755 6.809 1.00 0.00 23 VAL A N 3
ATOM 2755 C CA . VAL A 1 22 ? 5.818 4.145 6.541 1.00 0.00 23 VAL A CA 3
ATOM 2756 C C . VAL A 1 22 ? 5.907 2.639 6.797 1.00 0.00 23 VAL A C 3
ATOM 2757 O O . VAL A 1 22 ? 4.901 1.936 6.735 1.00 0.00 23 VAL A O 3
ATOM 2770 N N . LYS A 1 23 ? 7.122 2.191 7.078 1.00 0.00 24 LYS A N 3
ATOM 2771 C CA . LYS A 1 23 ? 7.355 0.781 7.343 1.00 0.00 24 LYS A CA 3
ATOM 2772 C C . LYS A 1 23 ? 7.092 0.494 8.822 1.00 0.00 24 LYS A C 3
ATOM 2773 O O . LYS A 1 23 ? 6.941 -0.661 9.217 1.00 0.00 24 LYS A O 3
ATOM 2792 N N . LYS A 1 24 ? 7.043 1.566 9.601 1.00 0.00 25 LYS A N 3
ATOM 2793 C CA . LYS A 1 24 ? 6.800 1.444 11.027 1.00 0.00 25 LYS A CA 3
ATOM 2794 C C . LYS A 1 24 ? 5.366 1.878 11.335 1.00 0.00 25 LYS A C 3
ATOM 2795 O O . LYS A 1 24 ? 4.537 1.060 11.733 1.00 0.00 25 LYS A O 3
ATOM 2814 N N . ASN A 1 25 ? 5.116 3.164 11.140 1.00 0.00 26 ASN A N 3
ATOM 2815 C CA . ASN A 1 25 ? 3.796 3.717 11.391 1.00 0.00 26 ASN A CA 3
ATOM 2816 C C . ASN A 1 25 ? 2.766 2.977 10.535 1.00 0.00 26 ASN A C 3
ATOM 2817 O O . ASN A 1 25 ? 2.952 2.822 9.329 1.00 0.00 26 ASN A O 3
ATOM 2828 N N . LEU A 1 26 ? 1.702 2.539 11.194 1.00 0.00 27 LEU A N 3
ATOM 2829 C CA . LEU A 1 26 ? 0.643 1.818 10.508 1.00 0.00 27 LEU A CA 3
ATOM 2830 C C . LEU A 1 26 ? -0.501 2.782 10.190 1.00 0.00 27 LEU A C 3
ATOM 2831 O O . LEU A 1 26 ? -1.662 2.380 10.140 1.00 0.00 27 LEU A O 3
ATOM 2847 N N . ASP A 1 27 ? -0.133 4.039 9.983 1.00 0.00 28 ASP A N 3
ATOM 2848 C CA . ASP A 1 27 ? -1.114 5.064 9.671 1.00 0.00 28 ASP A CA 3
ATOM 2849 C C . ASP A 1 27 ? -0.397 6.298 9.118 1.00 0.00 28 ASP A C 3
ATOM 2850 O O . ASP A 1 27 ? -0.864 7.422 9.295 1.00 0.00 28 ASP A O 3
ATOM 2859 N N . LEU A 1 28 ? 0.725 6.046 8.461 1.00 0.00 29 LEU A N 3
ATOM 2860 C CA . LEU A 1 28 ? 1.511 7.122 7.882 1.00 0.00 29 LEU A CA 3
ATOM 2861 C C . LEU A 1 28 ? 0.946 7.477 6.505 1.00 0.00 29 LEU A C 3
ATOM 2862 O O . LEU A 1 28 ? 1.312 6.864 5.503 1.00 0.00 29 LEU A O 3
ATOM 2878 N N . ASN A 1 29 ? 0.062 8.464 6.500 1.00 0.00 30 ASN A N 3
ATOM 2879 C CA . ASN A 1 29 ? -0.557 8.907 5.263 1.00 0.00 30 ASN A CA 3
ATOM 2880 C C . ASN A 1 29 ? 0.485 8.895 4.142 1.00 0.00 30 ASN A C 3
ATOM 2881 O O . ASN A 1 29 ? 1.255 9.842 3.996 1.00 0.00 30 ASN A O 3
ATOM 2892 N N . LEU A 1 30 ? 0.475 7.810 3.381 1.00 0.00 31 LEU A N 3
ATOM 2893 C CA . LEU A 1 30 ? 1.409 7.661 2.279 1.00 0.00 31 LEU A CA 3
ATOM 2894 C C . LEU A 1 30 ? 1.263 8.850 1.328 1.00 0.00 31 LEU A C 3
ATOM 2895 O O . LEU A 1 30 ? 2.161 9.130 0.535 1.00 0.00 31 LEU A O 3
ATOM 2911 N N . PHE A 1 31 ? 0.124 9.519 1.437 1.00 0.00 32 PHE A N 3
ATOM 2912 C CA . PHE A 1 31 ? -0.151 10.672 0.598 1.00 0.00 32 PHE A CA 3
ATOM 2913 C C . PHE A 1 31 ? 0.257 11.970 1.296 1.00 0.00 32 PHE A C 3
ATOM 2914 O O . PHE A 1 31 ? 1.075 12.728 0.777 1.00 0.00 32 PHE A O 3
ATOM 2931 N N . GLU A 1 32 ? -0.331 12.187 2.463 1.00 0.00 33 GLU A N 3
ATOM 2932 C CA . GLU A 1 32 ? -0.039 13.380 3.239 1.00 0.00 33 GLU A CA 3
ATOM 2933 C C . GLU A 1 32 ? 1.470 13.518 3.452 1.00 0.00 33 GLU A C 3
ATOM 2934 O O . GLU A 1 32 ? 1.966 14.613 3.713 1.00 0.00 33 GLU A O 3
ATOM 2946 N N . THR A 1 33 ? 2.158 12.391 3.335 1.00 0.00 34 THR A N 3
ATOM 2947 C CA . THR A 1 33 ? 3.600 12.373 3.512 1.00 0.00 34 THR A CA 3
ATOM 2948 C C . THR A 1 33 ? 4.302 12.776 2.214 1.00 0.00 34 THR A C 3
ATOM 2949 O O . THR A 1 33 ? 5.463 13.179 2.231 1.00 0.00 34 THR A O 3
ATOM 2960 N N . GLY A 1 34 ? 3.566 12.652 1.118 1.00 0.00 35 GLY A N 3
ATOM 2961 C CA . GLY A 1 34 ? 4.103 12.999 -0.187 1.00 0.00 35 GLY A CA 3
ATOM 2962 C C . GLY A 1 34 ? 4.940 11.852 -0.757 1.00 0.00 35 GLY A C 3
ATOM 2963 O O . GLY A 1 34 ? 5.532 11.982 -1.827 1.00 0.00 35 GLY A O 3
ATOM 2967 N N . LEU A 1 35 ? 4.965 10.754 -0.015 1.00 0.00 36 LEU A N 3
ATOM 2968 C CA . LEU A 1 35 ? 5.720 9.585 -0.433 1.00 0.00 36 LEU A CA 3
ATOM 2969 C C . LEU A 1 35 ? 5.160 9.071 -1.761 1.00 0.00 36 LEU A C 3
ATOM 2970 O O . LEU A 1 35 ? 5.915 8.634 -2.629 1.00 0.00 36 LEU A O 3
ATOM 2986 N N . LEU A 1 36 ? 3.842 9.137 -1.877 1.00 0.00 37 LEU A N 3
ATOM 2987 C CA . LEU A 1 36 ? 3.173 8.683 -3.083 1.00 0.00 37 LEU A CA 3
ATOM 2988 C C . LEU A 1 36 ? 2.591 9.889 -3.824 1.00 0.00 37 LEU A C 3
ATOM 2989 O O . LEU A 1 36 ? 2.611 11.005 -3.310 1.00 0.00 37 LEU A O 3
ATOM 3005 N N . ASP A 1 37 ? 2.088 9.623 -5.020 1.00 0.00 38 ASP A N 3
ATOM 3006 C CA . ASP A 1 37 ? 1.503 10.672 -5.836 1.00 0.00 38 ASP A CA 3
ATOM 3007 C C . ASP A 1 37 ? 0.132 10.216 -6.340 1.00 0.00 38 ASP A C 3
ATOM 3008 O O . ASP A 1 37 ? -0.879 10.863 -6.072 1.00 0.00 38 ASP A O 3
ATOM 3017 N N . SER A 1 38 ? 0.142 9.104 -7.062 1.00 0.00 39 SER A N 3
ATOM 3018 C CA . SER A 1 38 ? -1.087 8.554 -7.606 1.00 0.00 39 SER A CA 3
ATOM 3019 C C . SER A 1 38 ? -0.772 7.358 -8.506 1.00 0.00 39 SER A C 3
ATOM 3020 O O . SER A 1 38 ? -1.509 6.373 -8.518 1.00 0.00 39 SER A O 3
ATOM 3028 N N . MET A 1 39 ? 0.325 7.482 -9.239 1.00 0.00 40 MET A N 3
ATOM 3029 C CA . MET A 1 39 ? 0.746 6.423 -10.141 1.00 0.00 40 MET A CA 3
ATOM 3030 C C . MET A 1 39 ? 1.419 5.285 -9.372 1.00 0.00 40 MET A C 3
ATOM 3031 O O . MET A 1 39 ? 1.403 4.138 -9.815 1.00 0.00 40 MET A O 3
ATOM 3045 N N . GLY A 1 40 ? 1.995 5.642 -8.234 1.00 0.00 41 GLY A N 3
ATOM 3046 C CA . GLY A 1 40 ? 2.673 4.664 -7.400 1.00 0.00 41 GLY A CA 3
ATOM 3047 C C . GLY A 1 40 ? 1.739 3.507 -7.041 1.00 0.00 41 GLY A C 3
ATOM 3048 O O . GLY A 1 40 ? 2.111 2.341 -7.168 1.00 0.00 41 GLY A O 3
ATOM 3052 N N . THR A 1 41 ? 0.542 3.869 -6.601 1.00 0.00 42 THR A N 3
ATOM 3053 C CA . THR A 1 41 ? -0.449 2.877 -6.223 1.00 0.00 42 THR A CA 3
ATOM 3054 C C . THR A 1 41 ? -0.703 1.909 -7.381 1.00 0.00 42 THR A C 3
ATOM 3055 O O . THR A 1 41 ? -0.780 0.699 -7.178 1.00 0.00 42 THR A O 3
ATOM 3066 N N . VAL A 1 42 ? -0.826 2.480 -8.570 1.00 0.00 43 VAL A N 3
ATOM 3067 C CA . VAL A 1 42 ? -1.069 1.684 -9.762 1.00 0.00 43 VAL A CA 3
ATOM 3068 C C . VAL A 1 42 ? -0.022 0.572 -9.849 1.00 0.00 43 VAL A C 3
ATOM 3069 O O . VAL A 1 42 ? -0.367 -0.603 -9.959 1.00 0.00 43 VAL A O 3
ATOM 3082 N N . GLN A 1 43 ? 1.237 0.982 -9.797 1.00 0.00 44 GLN A N 3
ATOM 3083 C CA . GLN A 1 43 ? 2.337 0.036 -9.870 1.00 0.00 44 GLN A CA 3
ATOM 3084 C C . GLN A 1 43 ? 2.220 -0.999 -8.748 1.00 0.00 44 GLN A C 3
ATOM 3085 O O . GLN A 1 43 ? 2.167 -2.200 -9.010 1.00 0.00 44 GLN A O 3
ATOM 3099 N N . LEU A 1 44 ? 2.184 -0.495 -7.523 1.00 0.00 45 LEU A N 3
ATOM 3100 C CA . LEU A 1 44 ? 2.075 -1.361 -6.361 1.00 0.00 45 LEU A CA 3
ATOM 3101 C C . LEU A 1 44 ? 1.025 -2.440 -6.631 1.00 0.00 45 LEU A C 3
ATOM 3102 O O . LEU A 1 44 ? 1.225 -3.605 -6.291 1.00 0.00 45 LEU A O 3
ATOM 3118 N N . LEU A 1 45 ? -0.071 -2.015 -7.241 1.00 0.00 46 LEU A N 3
ATOM 3119 C CA . LEU A 1 45 ? -1.154 -2.930 -7.560 1.00 0.00 46 LEU A CA 3
ATOM 3120 C C . LEU A 1 45 ? -0.613 -4.068 -8.426 1.00 0.00 46 LEU A C 3
ATOM 3121 O O . LEU A 1 45 ? -0.939 -5.233 -8.201 1.00 0.00 46 LEU A O 3
ATOM 3137 N N . LEU A 1 46 ? 0.203 -3.693 -9.400 1.00 0.00 47 LEU A N 3
ATOM 3138 C CA . LEU A 1 46 ? 0.792 -4.669 -10.302 1.00 0.00 47 LEU A CA 3
ATOM 3139 C C . LEU A 1 46 ? 1.472 -5.768 -9.483 1.00 0.00 47 LEU A C 3
ATOM 3140 O O . LEU A 1 46 ? 1.351 -6.950 -9.802 1.00 0.00 47 LEU A O 3
ATOM 3156 N N . GLU A 1 47 ? 2.172 -5.339 -8.443 1.00 0.00 48 GLU A N 3
ATOM 3157 C CA . GLU A 1 47 ? 2.872 -6.272 -7.577 1.00 0.00 48 GLU A CA 3
ATOM 3158 C C . GLU A 1 47 ? 1.914 -6.844 -6.529 1.00 0.00 48 GLU A C 3
ATOM 3159 O O . GLU A 1 47 ? 2.196 -7.877 -5.924 1.00 0.00 48 GLU A O 3
ATOM 3171 N N . LEU A 1 48 ? 0.803 -6.146 -6.346 1.00 0.00 49 LEU A N 3
ATOM 3172 C CA . LEU A 1 48 ? -0.197 -6.571 -5.382 1.00 0.00 49 LEU A CA 3
ATOM 3173 C C . LEU A 1 48 ? -1.146 -7.571 -6.046 1.00 0.00 49 LEU A C 3
ATOM 3174 O O . LEU A 1 48 ? -1.978 -8.181 -5.375 1.00 0.00 49 LEU A O 3
ATOM 3190 N N . GLN A 1 49 ? -0.989 -7.709 -7.354 1.00 0.00 50 GLN A N 3
ATOM 3191 C CA . GLN A 1 49 ? -1.822 -8.624 -8.115 1.00 0.00 50 GLN A CA 3
ATOM 3192 C C . GLN A 1 49 ? -0.972 -9.756 -8.696 1.00 0.00 50 GLN A C 3
ATOM 3193 O O . GLN A 1 49 ? -1.426 -10.492 -9.571 1.00 0.00 50 GLN A O 3
ATOM 3207 N N . SER A 1 50 ? 0.247 -9.859 -8.187 1.00 0.00 51 SER A N 3
ATOM 3208 C CA . SER A 1 50 ? 1.165 -10.889 -8.645 1.00 0.00 51 SER A CA 3
ATOM 3209 C C . SER A 1 50 ? 1.597 -11.765 -7.468 1.00 0.00 51 SER A C 3
ATOM 3210 O O . SER A 1 50 ? 1.438 -12.984 -7.505 1.00 0.00 51 SER A O 3
ATOM 3218 N N . GLN A 1 51 ? 2.136 -11.109 -6.450 1.00 0.00 52 GLN A N 3
ATOM 3219 C CA . GLN A 1 51 ? 2.594 -11.814 -5.264 1.00 0.00 52 GLN A CA 3
ATOM 3220 C C . GLN A 1 51 ? 1.426 -12.049 -4.303 1.00 0.00 52 GLN A C 3
ATOM 3221 O O . GLN A 1 51 ? 1.455 -12.981 -3.501 1.00 0.00 52 GLN A O 3
ATOM 3235 N N . PHE A 1 52 ? 0.425 -11.187 -4.417 1.00 0.00 53 PHE A N 3
ATOM 3236 C CA . PHE A 1 52 ? -0.751 -11.291 -3.569 1.00 0.00 53 PHE A CA 3
ATOM 3237 C C . PHE A 1 52 ? -2.001 -11.590 -4.399 1.00 0.00 53 PHE A C 3
ATOM 3238 O O . PHE A 1 52 ? -2.990 -12.103 -3.876 1.00 0.00 53 PHE A O 3
ATOM 3255 N N . GLY A 1 53 ? -1.917 -11.257 -5.678 1.00 0.00 54 GLY A N 3
ATOM 3256 C CA . GLY A 1 53 ? -3.029 -11.484 -6.586 1.00 0.00 54 GLY A CA 3
ATOM 3257 C C . GLY A 1 53 ? -4.312 -10.846 -6.050 1.00 0.00 54 GLY A C 3
ATOM 3258 O O . GLY A 1 53 ? -5.366 -11.481 -6.034 1.00 0.00 54 GLY A O 3
ATOM 3262 N N . VAL A 1 54 ? -4.181 -9.598 -5.624 1.00 0.00 55 VAL A N 3
ATOM 3263 C CA . VAL A 1 54 ? -5.318 -8.867 -5.089 1.00 0.00 55 VAL A CA 3
ATOM 3264 C C . VAL A 1 54 ? -6.161 -8.326 -6.244 1.00 0.00 55 VAL A C 3
ATOM 3265 O O . VAL A 1 54 ? -5.672 -8.193 -7.365 1.00 0.00 55 VAL A O 3
ATOM 3278 N N . ASP A 1 55 ? -7.413 -8.027 -5.933 1.00 0.00 56 ASP A N 3
ATOM 3279 C CA . ASP A 1 55 ? -8.329 -7.503 -6.931 1.00 0.00 56 ASP A CA 3
ATOM 3280 C C . ASP A 1 55 ? -8.912 -6.177 -6.437 1.00 0.00 56 ASP A C 3
ATOM 3281 O O . ASP A 1 55 ? -9.589 -6.136 -5.411 1.00 0.00 56 ASP A O 3
ATOM 3290 N N . ALA A 1 56 ? -8.627 -5.126 -7.191 1.00 0.00 57 ALA A N 3
ATOM 3291 C CA . ALA A 1 56 ? -9.114 -3.802 -6.843 1.00 0.00 57 ALA A CA 3
ATOM 3292 C C . ALA A 1 56 ? -9.186 -2.941 -8.106 1.00 0.00 57 ALA A C 3
ATOM 3293 O O . ALA A 1 56 ? -8.569 -3.266 -9.120 1.00 0.00 57 ALA A O 3
ATOM 3300 N N . PRO A 1 57 ? -9.965 -1.832 -8.002 1.00 0.00 58 PRO A N 3
ATOM 3301 C CA . PRO A 1 57 ? -10.126 -0.922 -9.124 1.00 0.00 58 PRO A CA 3
ATOM 3302 C C . PRO A 1 57 ? -8.873 -0.066 -9.320 1.00 0.00 58 PRO A C 3
ATOM 3303 O O . PRO A 1 57 ? -7.878 -0.246 -8.619 1.00 0.00 58 PRO A O 3
ATOM 3314 N N . VAL A 1 58 ? -8.963 0.847 -10.275 1.00 0.00 59 VAL A N 3
ATOM 3315 C CA . VAL A 1 58 ? -7.849 1.731 -10.573 1.00 0.00 59 VAL A CA 3
ATOM 3316 C C . VAL A 1 58 ? -8.388 3.083 -11.047 1.00 0.00 59 VAL A C 3
ATOM 3317 O O . VAL A 1 58 ? -7.922 4.131 -10.603 1.00 0.00 59 VAL A O 3
ATOM 3330 N N . SER A 1 59 ? -9.361 3.013 -11.942 1.00 0.00 60 SER A N 3
ATOM 3331 C CA . SER A 1 59 ? -9.969 4.218 -12.482 1.00 0.00 60 SER A CA 3
ATOM 3332 C C . SER A 1 59 ? -10.107 5.272 -11.381 1.00 0.00 60 SER A C 3
ATOM 3333 O O . SER A 1 59 ? -9.990 6.468 -11.644 1.00 0.00 60 SER A O 3
ATOM 3341 N N . GLU A 1 60 ? -10.354 4.791 -10.172 1.00 0.00 61 GLU A N 3
ATOM 3342 C CA . GLU A 1 60 ? -10.510 5.676 -9.030 1.00 0.00 61 GLU A CA 3
ATOM 3343 C C . GLU A 1 60 ? -10.541 4.868 -7.732 1.00 0.00 61 GLU A C 3
ATOM 3344 O O . GLU A 1 60 ? -11.481 4.987 -6.946 1.00 0.00 61 GLU A O 3
ATOM 3356 N N . PHE A 1 61 ? -9.505 4.064 -7.547 1.00 0.00 62 PHE A N 3
ATOM 3357 C CA . PHE A 1 61 ? -9.403 3.236 -6.357 1.00 0.00 62 PHE A CA 3
ATOM 3358 C C . PHE A 1 61 ? -9.552 4.079 -5.088 1.00 0.00 62 PHE A C 3
ATOM 3359 O O . PHE A 1 61 ? -9.296 5.282 -5.104 1.00 0.00 62 PHE A O 3
ATOM 3376 N N . ASP A 1 62 ? -9.965 3.414 -4.020 1.00 0.00 63 ASP A N 3
ATOM 3377 C CA . ASP A 1 62 ? -10.151 4.087 -2.746 1.00 0.00 63 ASP A CA 3
ATOM 3378 C C . ASP A 1 62 ? -8.787 4.491 -2.183 1.00 0.00 63 ASP A C 3
ATOM 3379 O O . ASP A 1 62 ? -8.240 3.808 -1.318 1.00 0.00 63 ASP A O 3
ATOM 3388 N N . ARG A 1 63 ? -8.276 5.600 -2.697 1.00 0.00 64 ARG A N 3
ATOM 3389 C CA . ARG A 1 63 ? -6.987 6.104 -2.258 1.00 0.00 64 ARG A CA 3
ATOM 3390 C C . ARG A 1 63 ? -6.913 6.111 -0.730 1.00 0.00 64 ARG A C 3
ATOM 3391 O O . ARG A 1 63 ? -5.836 5.954 -0.155 1.00 0.00 64 ARG A O 3
ATOM 3412 N N . LYS A 1 64 ? -8.071 6.296 -0.114 1.00 0.00 65 LYS A N 3
ATOM 3413 C CA . LYS A 1 64 ? -8.151 6.325 1.337 1.00 0.00 65 LYS A CA 3
ATOM 3414 C C . LYS A 1 64 ? -7.645 4.995 1.899 1.00 0.00 65 LYS A C 3
ATOM 3415 O O . LYS A 1 64 ? -7.043 4.959 2.970 1.00 0.00 65 LYS A O 3
ATOM 3434 N N . GLU A 1 65 ? -7.910 3.934 1.151 1.00 0.00 66 GLU A N 3
ATOM 3435 C CA . GLU A 1 65 ? -7.490 2.605 1.560 1.00 0.00 66 GLU A CA 3
ATOM 3436 C C . GLU A 1 65 ? -6.032 2.364 1.161 1.00 0.00 66 GLU A C 3
ATOM 3437 O O . GLU A 1 65 ? -5.335 1.572 1.795 1.00 0.00 66 GLU A O 3
ATOM 3449 N N . TRP A 1 66 ? -5.615 3.060 0.114 1.00 0.00 67 TRP A N 3
ATOM 3450 C CA . TRP A 1 66 ? -4.254 2.930 -0.376 1.00 0.00 67 TRP A CA 3
ATOM 3451 C C . TRP A 1 66 ? -3.468 4.162 0.079 1.00 0.00 67 TRP A C 3
ATOM 3452 O O . TRP A 1 66 ? -2.431 4.488 -0.496 1.00 0.00 67 TRP A O 3
ATOM 3473 N N . ASP A 1 67 ? -3.992 4.812 1.107 1.00 0.00 68 ASP A N 3
ATOM 3474 C CA . ASP A 1 67 ? -3.353 6.000 1.646 1.00 0.00 68 ASP A CA 3
ATOM 3475 C C . ASP A 1 67 ? -2.477 5.607 2.837 1.00 0.00 68 ASP A C 3
ATOM 3476 O O . ASP A 1 67 ? -1.473 6.260 3.117 1.00 0.00 68 ASP A O 3
ATOM 3485 N N . THR A 1 68 ? -2.890 4.542 3.507 1.00 0.00 69 THR A N 3
ATOM 3486 C CA . THR A 1 68 ? -2.156 4.053 4.662 1.00 0.00 69 THR A CA 3
ATOM 3487 C C . THR A 1 68 ? -1.657 2.628 4.415 1.00 0.00 69 THR A C 3
ATOM 3488 O O . THR A 1 68 ? -2.198 1.916 3.570 1.00 0.00 69 THR A O 3
ATOM 3499 N N . PRO A 1 69 ? -0.606 2.244 5.187 1.00 0.00 70 PRO A N 3
ATOM 3500 C CA . PRO A 1 69 ? -0.029 0.917 5.059 1.00 0.00 70 PRO A CA 3
ATOM 3501 C C . PRO A 1 69 ? -0.931 -0.138 5.704 1.00 0.00 70 PRO A C 3
ATOM 3502 O O . PRO A 1 69 ? -0.903 -1.304 5.315 1.00 0.00 70 PRO A O 3
ATOM 3513 N N . ASN A 1 70 ? -1.709 0.312 6.678 1.00 0.00 71 ASN A N 3
ATOM 3514 C CA . ASN A 1 70 ? -2.619 -0.579 7.379 1.00 0.00 71 ASN A CA 3
ATOM 3515 C C . ASN A 1 70 ? -3.828 -0.871 6.489 1.00 0.00 71 ASN A C 3
ATOM 3516 O O . ASN A 1 70 ? -4.164 -2.031 6.253 1.00 0.00 71 ASN A O 3
ATOM 3527 N N . LYS A 1 71 ? -4.449 0.200 6.020 1.00 0.00 72 LYS A N 3
ATOM 3528 C CA . LYS A 1 71 ? -5.614 0.073 5.161 1.00 0.00 72 LYS A CA 3
ATOM 3529 C C . LYS A 1 71 ? -5.266 -0.817 3.965 1.00 0.00 72 LYS A C 3
ATOM 3530 O O . LYS A 1 71 ? -6.141 -1.466 3.395 1.00 0.00 72 LYS A O 3
ATOM 3549 N N . ILE A 1 72 ? -3.987 -0.816 3.621 1.00 0.00 73 ILE A N 3
ATOM 3550 C CA . ILE A 1 72 ? -3.513 -1.615 2.504 1.00 0.00 73 ILE A CA 3
ATOM 3551 C C . ILE A 1 72 ? -3.315 -3.061 2.963 1.00 0.00 73 ILE A C 3
ATOM 3552 O O . ILE A 1 72 ? -3.888 -3.984 2.385 1.00 0.00 73 ILE A O 3
ATOM 3568 N N . ILE A 1 73 ? -2.503 -3.213 3.999 1.00 0.00 74 ILE A N 3
ATOM 3569 C CA . ILE A 1 73 ? -2.223 -4.531 4.543 1.00 0.00 74 ILE A CA 3
ATOM 3570 C C . ILE A 1 73 ? -3.539 -5.284 4.747 1.00 0.00 74 ILE A C 3
ATOM 3571 O O . ILE A 1 73 ? -3.559 -6.514 4.761 1.00 0.00 74 ILE A O 3
ATOM 3587 N N . ALA A 1 74 ? -4.607 -4.515 4.898 1.00 0.00 75 ALA A N 3
ATOM 3588 C CA . ALA A 1 74 ? -5.924 -5.094 5.099 1.00 0.00 75 ALA A CA 3
ATOM 3589 C C . ALA A 1 74 ? -6.523 -5.474 3.744 1.00 0.00 75 ALA A C 3
ATOM 3590 O O . ALA A 1 74 ? -7.185 -6.503 3.619 1.00 0.00 75 ALA A O 3
ATOM 3597 N N . LYS A 1 75 ? -6.270 -4.621 2.761 1.00 0.00 76 LYS A N 3
ATOM 3598 C CA . LYS A 1 75 ? -6.776 -4.854 1.419 1.00 0.00 76 LYS A CA 3
ATOM 3599 C C . LYS A 1 75 ? -6.087 -6.084 0.826 1.00 0.00 76 LYS A C 3
ATOM 3600 O O . LYS A 1 75 ? -6.700 -6.840 0.073 1.00 0.00 76 LYS A O 3
ATOM 3619 N N . VAL A 1 76 ? -4.823 -6.249 1.187 1.00 0.00 77 VAL A N 3
ATOM 3620 C CA . VAL A 1 76 ? -4.046 -7.376 0.701 1.00 0.00 77 VAL A CA 3
ATOM 3621 C C . VAL A 1 76 ? -4.456 -8.639 1.459 1.00 0.00 77 VAL A C 3
ATOM 3622 O O . VAL A 1 76 ? -4.435 -9.735 0.903 1.00 0.00 77 VAL A O 3
ATOM 3635 N N . GLU A 1 77 ? -4.819 -8.443 2.718 1.00 0.00 78 GLU A N 3
ATOM 3636 C CA . GLU A 1 77 ? -5.233 -9.554 3.559 1.00 0.00 78 GLU A CA 3
ATOM 3637 C C . GLU A 1 77 ? -6.678 -9.945 3.246 1.00 0.00 78 GLU A C 3
ATOM 3638 O O . GLU A 1 77 ? -7.076 -11.089 3.466 1.00 0.00 78 GLU A O 3
ATOM 3650 N N . GLN A 1 78 ? -7.424 -8.976 2.738 1.00 0.00 79 GLN A N 3
ATOM 3651 C CA . GLN A 1 78 ? -8.817 -9.206 2.391 1.00 0.00 79 GLN A CA 3
ATOM 3652 C C . GLN A 1 78 ? -8.936 -9.637 0.928 1.00 0.00 79 GLN A C 3
ATOM 3653 O O . GLN A 1 78 ? -9.996 -9.495 0.320 1.00 0.00 79 GLN A O 3
ATOM 3667 N N . ALA A 1 79 ? -7.835 -10.156 0.406 1.00 0.00 80 ALA A N 3
ATOM 3668 C CA . ALA A 1 79 ? -7.803 -10.608 -0.975 1.00 0.00 80 ALA A CA 3
ATOM 3669 C C . ALA A 1 79 ? -7.462 -12.100 -1.010 1.00 0.00 80 ALA A C 3
ATOM 3670 O O . ALA A 1 79 ? -8.157 -12.884 -1.654 1.00 0.00 80 ALA A O 3
ATOM 3677 N N . GLN A 1 80 ? -6.392 -12.446 -0.309 1.00 0.00 81 GLN A N 3
ATOM 3678 C CA . GLN A 1 80 ? -5.951 -13.829 -0.252 1.00 0.00 81 GLN A CA 3
ATOM 3679 C C . GLN A 1 80 ? -7.151 -14.763 -0.090 1.00 0.00 81 GLN A C 3
ATOM 3680 O O . GLN A 1 80 ? -7.550 -15.438 -1.038 1.00 0.00 81 GLN A O 3
ATOM 3694 N N . ALA A 1 1 ? 5.409 -20.508 6.408 1.00 0.00 2 ALA A N 4
ATOM 3695 C CA . ALA A 1 1 ? 4.320 -20.141 5.520 1.00 0.00 2 ALA A CA 4
ATOM 3696 C C . ALA A 1 1 ? 3.683 -18.839 6.012 1.00 0.00 2 ALA A C 4
ATOM 3697 O O . ALA A 1 1 ? 3.808 -18.487 7.183 1.00 0.00 2 ALA A O 4
ATOM 3704 N N . ASP A 1 2 ? 3.015 -18.160 5.091 1.00 0.00 3 ASP A N 4
ATOM 3705 C CA . ASP A 1 2 ? 2.360 -16.904 5.417 1.00 0.00 3 ASP A CA 4
ATOM 3706 C C . ASP A 1 2 ? 3.393 -15.924 5.976 1.00 0.00 3 ASP A C 4
ATOM 3707 O O . ASP A 1 2 ? 4.520 -16.312 6.281 1.00 0.00 3 ASP A O 4
ATOM 3716 N N . GLU A 1 3 ? 2.971 -14.673 6.093 1.00 0.00 4 GLU A N 4
ATOM 3717 C CA . GLU A 1 3 ? 3.846 -13.635 6.610 1.00 0.00 4 GLU A CA 4
ATOM 3718 C C . GLU A 1 3 ? 4.643 -12.995 5.471 1.00 0.00 4 GLU A C 4
ATOM 3719 O O . GLU A 1 3 ? 5.126 -11.872 5.601 1.00 0.00 4 GLU A O 4
ATOM 3731 N N . ALA A 1 4 ? 4.752 -13.737 4.379 1.00 0.00 5 ALA A N 4
ATOM 3732 C CA . ALA A 1 4 ? 5.482 -13.257 3.218 1.00 0.00 5 ALA A CA 4
ATOM 3733 C C . ALA A 1 4 ? 4.652 -12.184 2.509 1.00 0.00 5 ALA A C 4
ATOM 3734 O O . ALA A 1 4 ? 5.130 -11.541 1.576 1.00 0.00 5 ALA A O 4
ATOM 3741 N N . ILE A 1 5 ? 3.424 -12.024 2.980 1.00 0.00 6 ILE A N 4
ATOM 3742 C CA . ILE A 1 5 ? 2.524 -11.039 2.402 1.00 0.00 6 ILE A CA 4
ATOM 3743 C C . ILE A 1 5 ? 2.584 -9.753 3.229 1.00 0.00 6 ILE A C 4
ATOM 3744 O O . ILE A 1 5 ? 2.780 -8.669 2.682 1.00 0.00 6 ILE A O 4
ATOM 3760 N N . LYS A 1 6 ? 2.414 -9.916 4.532 1.00 0.00 7 LYS A N 4
ATOM 3761 C CA . LYS A 1 6 ? 2.446 -8.782 5.439 1.00 0.00 7 LYS A CA 4
ATOM 3762 C C . LYS A 1 6 ? 3.812 -8.099 5.346 1.00 0.00 7 LYS A C 4
ATOM 3763 O O . LYS A 1 6 ? 3.916 -6.884 5.510 1.00 0.00 7 LYS A O 4
ATOM 3782 N N . ASN A 1 7 ? 4.826 -8.911 5.085 1.00 0.00 8 ASN A N 4
ATOM 3783 C CA . ASN A 1 7 ? 6.182 -8.400 4.969 1.00 0.00 8 ASN A CA 4
ATOM 3784 C C . ASN A 1 7 ? 6.368 -7.769 3.587 1.00 0.00 8 ASN A C 4
ATOM 3785 O O . ASN A 1 7 ? 6.718 -6.594 3.479 1.00 0.00 8 ASN A O 4
ATOM 3796 N N . GLY A 1 8 ? 6.125 -8.576 2.565 1.00 0.00 9 GLY A N 4
ATOM 3797 C CA . GLY A 1 8 ? 6.260 -8.111 1.195 1.00 0.00 9 GLY A CA 4
ATOM 3798 C C . GLY A 1 8 ? 5.483 -6.812 0.977 1.00 0.00 9 GLY A C 4
ATOM 3799 O O . GLY A 1 8 ? 6.017 -5.849 0.430 1.00 0.00 9 GLY A O 4
ATOM 3803 N N . VAL A 1 9 ? 4.234 -6.826 1.418 1.00 0.00 10 VAL A N 4
ATOM 3804 C CA . VAL A 1 9 ? 3.376 -5.661 1.279 1.00 0.00 10 VAL A CA 4
ATOM 3805 C C . VAL A 1 9 ? 4.095 -4.434 1.845 1.00 0.00 10 VAL A C 4
ATOM 3806 O O . VAL A 1 9 ? 4.049 -3.356 1.255 1.00 0.00 10 VAL A O 4
ATOM 3819 N N . LEU A 1 10 ? 4.743 -4.640 2.981 1.00 0.00 11 LEU A N 4
ATOM 3820 C CA . LEU A 1 10 ? 5.471 -3.564 3.634 1.00 0.00 11 LEU A CA 4
ATOM 3821 C C . LEU A 1 10 ? 6.769 -3.297 2.870 1.00 0.00 11 LEU A C 4
ATOM 3822 O O . LEU A 1 10 ? 7.072 -2.152 2.535 1.00 0.00 11 LEU A O 4
ATOM 3838 N N . ASP A 1 11 ? 7.502 -4.371 2.618 1.00 0.00 12 ASP A N 4
ATOM 3839 C CA . ASP A 1 11 ? 8.762 -4.266 1.900 1.00 0.00 12 ASP A CA 4
ATOM 3840 C C . ASP A 1 11 ? 8.521 -3.582 0.553 1.00 0.00 12 ASP A C 4
ATOM 3841 O O . ASP A 1 11 ? 9.423 -2.956 0.001 1.00 0.00 12 ASP A O 4
ATOM 3850 N N . ILE A 1 12 ? 7.298 -3.726 0.063 1.00 0.00 13 ILE A N 4
ATOM 3851 C CA . ILE A 1 12 ? 6.927 -3.130 -1.208 1.00 0.00 13 ILE A CA 4
ATOM 3852 C C . ILE A 1 12 ? 6.455 -1.693 -0.975 1.00 0.00 13 ILE A C 4
ATOM 3853 O O . ILE A 1 12 ? 6.530 -0.858 -1.875 1.00 0.00 13 ILE A O 4
ATOM 3869 N N . LEU A 1 13 ? 5.977 -1.451 0.237 1.00 0.00 14 LEU A N 4
ATOM 3870 C CA . LEU A 1 13 ? 5.493 -0.130 0.599 1.00 0.00 14 LEU A CA 4
ATOM 3871 C C . LEU A 1 13 ? 6.687 0.793 0.857 1.00 0.00 14 LEU A C 4
ATOM 3872 O O . LEU A 1 13 ? 6.744 1.901 0.328 1.00 0.00 14 LEU A O 4
ATOM 3888 N N . ALA A 1 14 ? 7.609 0.301 1.671 1.00 0.00 15 ALA A N 4
ATOM 3889 C CA . ALA A 1 14 ? 8.797 1.068 2.006 1.00 0.00 15 ALA A CA 4
ATOM 3890 C C . ALA A 1 14 ? 9.647 1.259 0.747 1.00 0.00 15 ALA A C 4
ATOM 3891 O O . ALA A 1 14 ? 10.353 2.257 0.617 1.00 0.00 15 ALA A O 4
ATOM 3898 N N . ASP A 1 15 ? 9.550 0.285 -0.146 1.00 0.00 16 ASP A N 4
ATOM 3899 C CA . ASP A 1 15 ? 10.301 0.334 -1.390 1.00 0.00 16 ASP A CA 4
ATOM 3900 C C . ASP A 1 15 ? 9.658 1.355 -2.329 1.00 0.00 16 ASP A C 4
ATOM 3901 O O . ASP A 1 15 ? 10.357 2.093 -3.023 1.00 0.00 16 ASP A O 4
ATOM 3910 N N . LEU A 1 16 ? 8.333 1.366 -2.322 1.00 0.00 17 LEU A N 4
ATOM 3911 C CA . LEU A 1 16 ? 7.587 2.285 -3.166 1.00 0.00 17 LEU A CA 4
ATOM 3912 C C . LEU A 1 16 ? 7.989 3.722 -2.827 1.00 0.00 17 LEU A C 4
ATOM 3913 O O . LEU A 1 16 ? 8.358 4.492 -3.711 1.00 0.00 17 LEU A O 4
ATOM 3929 N N . THR A 1 17 ? 7.902 4.038 -1.543 1.00 0.00 18 THR A N 4
ATOM 3930 C CA . THR A 1 17 ? 8.252 5.369 -1.075 1.00 0.00 18 THR A CA 4
ATOM 3931 C C . THR A 1 17 ? 9.763 5.587 -1.168 1.00 0.00 18 THR A C 4
ATOM 3932 O O . THR A 1 17 ? 10.216 6.665 -1.551 1.00 0.00 18 THR A O 4
ATOM 3943 N N . GLY A 1 18 ? 10.502 4.547 -0.810 1.00 0.00 19 GLY A N 4
ATOM 3944 C CA . GLY A 1 18 ? 11.952 4.611 -0.847 1.00 0.00 19 GLY A CA 4
ATOM 3945 C C . GLY A 1 18 ? 12.528 4.833 0.553 1.00 0.00 19 GLY A C 4
ATOM 3946 O O . GLY A 1 18 ? 13.727 5.060 0.707 1.00 0.00 19 GLY A O 4
ATOM 3950 N N . SER A 1 19 ? 11.646 4.758 1.539 1.00 0.00 20 SER A N 4
ATOM 3951 C CA . SER A 1 19 ? 12.051 4.947 2.922 1.00 0.00 20 SER A CA 4
ATOM 3952 C C . SER A 1 19 ? 11.328 3.943 3.822 1.00 0.00 20 SER A C 4
ATOM 3953 O O . SER A 1 19 ? 10.296 3.393 3.439 1.00 0.00 20 SER A O 4
ATOM 3961 N N . ASP A 1 20 ? 11.898 3.735 4.999 1.00 0.00 21 ASP A N 4
ATOM 3962 C CA . ASP A 1 20 ? 11.319 2.806 5.956 1.00 0.00 21 ASP A CA 4
ATOM 3963 C C . ASP A 1 20 ? 10.387 3.569 6.900 1.00 0.00 21 ASP A C 4
ATOM 3964 O O . ASP A 1 20 ? 10.251 3.209 8.068 1.00 0.00 21 ASP A O 4
ATOM 3973 N N . ASP A 1 21 ? 9.769 4.608 6.358 1.00 0.00 22 ASP A N 4
ATOM 3974 C CA . ASP A 1 21 ? 8.854 5.423 7.139 1.00 0.00 22 ASP A CA 4
ATOM 3975 C C . ASP A 1 21 ? 7.545 4.659 7.344 1.00 0.00 22 ASP A C 4
ATOM 3976 O O . ASP A 1 21 ? 6.992 4.652 8.442 1.00 0.00 22 ASP A O 4
ATOM 3985 N N . VAL A 1 22 ? 7.087 4.035 6.269 1.00 0.00 23 VAL A N 4
ATOM 3986 C CA . VAL A 1 22 ? 5.853 3.269 6.318 1.00 0.00 23 VAL A CA 4
ATOM 3987 C C . VAL A 1 22 ? 6.125 1.913 6.970 1.00 0.00 23 VAL A C 4
ATOM 3988 O O . VAL A 1 22 ? 5.202 1.254 7.449 1.00 0.00 23 VAL A O 4
ATOM 4001 N N . LYS A 1 23 ? 7.394 1.535 6.968 1.00 0.00 24 LYS A N 4
ATOM 4002 C CA . LYS A 1 23 ? 7.799 0.268 7.554 1.00 0.00 24 LYS A CA 4
ATOM 4003 C C . LYS A 1 23 ? 7.616 0.332 9.072 1.00 0.00 24 LYS A C 4
ATOM 4004 O O . LYS A 1 23 ? 7.527 -0.702 9.734 1.00 0.00 24 LYS A O 4
ATOM 4023 N N . LYS A 1 24 ? 7.567 1.554 9.579 1.00 0.00 25 LYS A N 4
ATOM 4024 C CA . LYS A 1 24 ? 7.396 1.766 11.007 1.00 0.00 25 LYS A CA 4
ATOM 4025 C C . LYS A 1 24 ? 5.959 2.214 11.284 1.00 0.00 25 LYS A C 4
ATOM 4026 O O . LYS A 1 24 ? 5.157 1.446 11.812 1.00 0.00 25 LYS A O 4
ATOM 4045 N N . ASN A 1 25 ? 5.679 3.454 10.913 1.00 0.00 26 ASN A N 4
ATOM 4046 C CA . ASN A 1 25 ? 4.353 4.013 11.114 1.00 0.00 26 ASN A CA 4
ATOM 4047 C C . ASN A 1 25 ? 3.321 3.143 10.393 1.00 0.00 26 ASN A C 4
ATOM 4048 O O . ASN A 1 25 ? 3.519 2.771 9.237 1.00 0.00 26 ASN A O 4
ATOM 4059 N N . LEU A 1 26 ? 2.245 2.843 11.105 1.00 0.00 27 LEU A N 4
ATOM 4060 C CA . LEU A 1 26 ? 1.183 2.024 10.548 1.00 0.00 27 LEU A CA 4
ATOM 4061 C C . LEU A 1 26 ? -0.031 2.905 10.247 1.00 0.00 27 LEU A C 4
ATOM 4062 O O . LEU A 1 26 ? -1.168 2.437 10.290 1.00 0.00 27 LEU A O 4
ATOM 4078 N N . ASP A 1 27 ? 0.251 4.165 9.950 1.00 0.00 28 ASP A N 4
ATOM 4079 C CA . ASP A 1 27 ? -0.803 5.116 9.643 1.00 0.00 28 ASP A CA 4
ATOM 4080 C C . ASP A 1 27 ? -0.184 6.383 9.050 1.00 0.00 28 ASP A C 4
ATOM 4081 O O . ASP A 1 27 ? -0.713 7.479 9.231 1.00 0.00 28 ASP A O 4
ATOM 4090 N N . LEU A 1 28 ? 0.926 6.192 8.354 1.00 0.00 29 LEU A N 4
ATOM 4091 C CA . LEU A 1 28 ? 1.623 7.305 7.733 1.00 0.00 29 LEU A CA 4
ATOM 4092 C C . LEU A 1 28 ? 1.039 7.553 6.340 1.00 0.00 29 LEU A C 4
ATOM 4093 O O . LEU A 1 28 ? 1.385 6.859 5.386 1.00 0.00 29 LEU A O 4
ATOM 4109 N N . ASN A 1 29 ? 0.165 8.547 6.268 1.00 0.00 30 ASN A N 4
ATOM 4110 C CA . ASN A 1 29 ? -0.471 8.895 5.008 1.00 0.00 30 ASN A CA 4
ATOM 4111 C C . ASN A 1 29 ? 0.549 8.762 3.875 1.00 0.00 30 ASN A C 4
ATOM 4112 O O . ASN A 1 29 ? 1.603 9.396 3.905 1.00 0.00 30 ASN A O 4
ATOM 4123 N N . LEU A 1 30 ? 0.199 7.934 2.901 1.00 0.00 31 LEU A N 4
ATOM 4124 C CA . LEU A 1 30 ? 1.070 7.710 1.761 1.00 0.00 31 LEU A CA 4
ATOM 4125 C C . LEU A 1 30 ? 0.732 8.718 0.661 1.00 0.00 31 LEU A C 4
ATOM 4126 O O . LEU A 1 30 ? 1.254 8.630 -0.450 1.00 0.00 31 LEU A O 4
ATOM 4142 N N . PHE A 1 31 ? -0.140 9.654 1.008 1.00 0.00 32 PHE A N 4
ATOM 4143 C CA . PHE A 1 31 ? -0.554 10.677 0.063 1.00 0.00 32 PHE A CA 4
ATOM 4144 C C . PHE A 1 31 ? -0.467 12.070 0.691 1.00 0.00 32 PHE A C 4
ATOM 4145 O O . PHE A 1 31 ? 0.070 12.996 0.084 1.00 0.00 32 PHE A O 4
ATOM 4162 N N . GLU A 1 32 ? -1.002 12.174 1.899 1.00 0.00 33 GLU A N 4
ATOM 4163 C CA . GLU A 1 32 ? -0.991 13.438 2.616 1.00 0.00 33 GLU A CA 4
ATOM 4164 C C . GLU A 1 32 ? 0.433 13.789 3.051 1.00 0.00 33 GLU A C 4
ATOM 4165 O O . GLU A 1 32 ? 0.707 14.927 3.431 1.00 0.00 33 GLU A O 4
ATOM 4177 N N . THR A 1 33 ? 1.302 12.793 2.980 1.00 0.00 34 THR A N 4
ATOM 4178 C CA . THR A 1 33 ? 2.691 12.982 3.361 1.00 0.00 34 THR A CA 4
ATOM 4179 C C . THR A 1 33 ? 3.555 13.233 2.124 1.00 0.00 34 THR A C 4
ATOM 4180 O O . THR A 1 33 ? 4.698 13.673 2.239 1.00 0.00 34 THR A O 4
ATOM 4191 N N . GLY A 1 34 ? 2.974 12.945 0.968 1.00 0.00 35 GLY A N 4
ATOM 4192 C CA . GLY A 1 34 ? 3.677 13.134 -0.289 1.00 0.00 35 GLY A CA 4
ATOM 4193 C C . GLY A 1 34 ? 4.535 11.913 -0.628 1.00 0.00 35 GLY A C 4
ATOM 4194 O O . GLY A 1 34 ? 5.160 11.864 -1.686 1.00 0.00 35 GLY A O 4
ATOM 4198 N N . LEU A 1 35 ? 4.539 10.959 0.292 1.00 0.00 36 LEU A N 4
ATOM 4199 C CA . LEU A 1 35 ? 5.309 9.743 0.104 1.00 0.00 36 LEU A CA 4
ATOM 4200 C C . LEU A 1 35 ? 5.115 9.235 -1.327 1.00 0.00 36 LEU A C 4
ATOM 4201 O O . LEU A 1 35 ? 6.048 8.715 -1.937 1.00 0.00 36 LEU A O 4
ATOM 4217 N N . LEU A 1 36 ? 3.897 9.406 -1.820 1.00 0.00 37 LEU A N 4
ATOM 4218 C CA . LEU A 1 36 ? 3.568 8.972 -3.167 1.00 0.00 37 LEU A CA 4
ATOM 4219 C C . LEU A 1 36 ? 2.879 10.117 -3.913 1.00 0.00 37 LEU A C 4
ATOM 4220 O O . LEU A 1 36 ? 2.590 11.159 -3.327 1.00 0.00 37 LEU A O 4
ATOM 4236 N N . ASP A 1 37 ? 2.636 9.884 -5.195 1.00 0.00 38 ASP A N 4
ATOM 4237 C CA . ASP A 1 37 ? 1.987 10.883 -6.026 1.00 0.00 38 ASP A CA 4
ATOM 4238 C C . ASP A 1 37 ? 0.802 10.242 -6.753 1.00 0.00 38 ASP A C 4
ATOM 4239 O O . ASP A 1 37 ? -0.335 10.690 -6.609 1.00 0.00 38 ASP A O 4
ATOM 4248 N N . SER A 1 38 ? 1.109 9.205 -7.519 1.00 0.00 39 SER A N 4
ATOM 4249 C CA . SER A 1 38 ? 0.084 8.499 -8.268 1.00 0.00 39 SER A CA 4
ATOM 4250 C C . SER A 1 38 ? 0.679 7.245 -8.913 1.00 0.00 39 SER A C 4
ATOM 4251 O O . SER A 1 38 ? 0.309 6.126 -8.558 1.00 0.00 39 SER A O 4
ATOM 4259 N N . MET A 1 39 ? 1.588 7.473 -9.848 1.00 0.00 40 MET A N 4
ATOM 4260 C CA . MET A 1 39 ? 2.237 6.376 -10.544 1.00 0.00 40 MET A CA 4
ATOM 4261 C C . MET A 1 39 ? 2.640 5.268 -9.569 1.00 0.00 40 MET A C 4
ATOM 4262 O O . MET A 1 39 ? 2.523 4.085 -9.884 1.00 0.00 40 MET A O 4
ATOM 4276 N N . GLY A 1 40 ? 3.106 5.692 -8.404 1.00 0.00 41 GLY A N 4
ATOM 4277 C CA . GLY A 1 40 ? 3.527 4.750 -7.380 1.00 0.00 41 GLY A CA 4
ATOM 4278 C C . GLY A 1 40 ? 2.397 3.782 -7.026 1.00 0.00 41 GLY A C 4
ATOM 4279 O O . GLY A 1 40 ? 2.539 2.571 -7.185 1.00 0.00 41 GLY A O 4
ATOM 4283 N N . THR A 1 41 ? 1.298 4.353 -6.553 1.00 0.00 42 THR A N 4
ATOM 4284 C CA . THR A 1 41 ? 0.144 3.556 -6.176 1.00 0.00 42 THR A CA 4
ATOM 4285 C C . THR A 1 41 ? -0.187 2.543 -7.274 1.00 0.00 42 THR A C 4
ATOM 4286 O O . THR A 1 41 ? -0.541 1.401 -6.984 1.00 0.00 42 THR A O 4
ATOM 4297 N N . VAL A 1 42 ? -0.059 2.998 -8.513 1.00 0.00 43 VAL A N 4
ATOM 4298 C CA . VAL A 1 42 ? -0.340 2.145 -9.655 1.00 0.00 43 VAL A CA 4
ATOM 4299 C C . VAL A 1 42 ? 0.556 0.906 -9.594 1.00 0.00 43 VAL A C 4
ATOM 4300 O O . VAL A 1 42 ? 0.063 -0.220 -9.562 1.00 0.00 43 VAL A O 4
ATOM 4313 N N . GLN A 1 43 ? 1.858 1.157 -9.580 1.00 0.00 44 GLN A N 4
ATOM 4314 C CA . GLN A 1 43 ? 2.827 0.075 -9.524 1.00 0.00 44 GLN A CA 4
ATOM 4315 C C . GLN A 1 43 ? 2.525 -0.846 -8.341 1.00 0.00 44 GLN A C 4
ATOM 4316 O O . GLN A 1 43 ? 2.478 -2.066 -8.496 1.00 0.00 44 GLN A O 4
ATOM 4330 N N . LEU A 1 44 ? 2.328 -0.229 -7.186 1.00 0.00 45 LEU A N 4
ATOM 4331 C CA . LEU A 1 44 ? 2.033 -0.979 -5.977 1.00 0.00 45 LEU A CA 4
ATOM 4332 C C . LEU A 1 44 ? 0.928 -1.996 -6.270 1.00 0.00 45 LEU A C 4
ATOM 4333 O O . LEU A 1 44 ? 1.007 -3.145 -5.838 1.00 0.00 45 LEU A O 4
ATOM 4349 N N . LEU A 1 45 ? -0.076 -1.537 -7.003 1.00 0.00 46 LEU A N 4
ATOM 4350 C CA . LEU A 1 45 ? -1.195 -2.392 -7.359 1.00 0.00 46 LEU A CA 4
ATOM 4351 C C . LEU A 1 45 ? -0.692 -3.548 -8.226 1.00 0.00 46 LEU A C 4
ATOM 4352 O O . LEU A 1 45 ? -1.248 -4.646 -8.187 1.00 0.00 46 LEU A O 4
ATOM 4368 N N . LEU A 1 46 ? 0.355 -3.264 -8.987 1.00 0.00 47 LEU A N 4
ATOM 4369 C CA . LEU A 1 46 ? 0.939 -4.267 -9.861 1.00 0.00 47 LEU A CA 4
ATOM 4370 C C . LEU A 1 46 ? 1.584 -5.363 -9.012 1.00 0.00 47 LEU A C 4
ATOM 4371 O O . LEU A 1 46 ? 1.518 -6.542 -9.359 1.00 0.00 47 LEU A O 4
ATOM 4387 N N . GLU A 1 47 ? 2.195 -4.937 -7.917 1.00 0.00 48 GLU A N 4
ATOM 4388 C CA . GLU A 1 47 ? 2.853 -5.867 -7.015 1.00 0.00 48 GLU A CA 4
ATOM 4389 C C . GLU A 1 47 ? 1.820 -6.566 -6.128 1.00 0.00 48 GLU A C 4
ATOM 4390 O O . GLU A 1 47 ? 2.060 -7.671 -5.643 1.00 0.00 48 GLU A O 4
ATOM 4402 N N . LEU A 1 48 ? 0.695 -5.892 -5.942 1.00 0.00 49 LEU A N 4
ATOM 4403 C CA . LEU A 1 48 ? -0.375 -6.435 -5.121 1.00 0.00 49 LEU A CA 4
ATOM 4404 C C . LEU A 1 48 ? -1.243 -7.365 -5.971 1.00 0.00 49 LEU A C 4
ATOM 4405 O O . LEU A 1 48 ? -2.076 -8.099 -5.441 1.00 0.00 49 LEU A O 4
ATOM 4421 N N . GLN A 1 49 ? -1.018 -7.304 -7.275 1.00 0.00 50 GLN A N 4
ATOM 4422 C CA . GLN A 1 49 ? -1.770 -8.131 -8.205 1.00 0.00 50 GLN A CA 4
ATOM 4423 C C . GLN A 1 49 ? -0.853 -9.175 -8.845 1.00 0.00 50 GLN A C 4
ATOM 4424 O O . GLN A 1 49 ? -1.211 -9.787 -9.851 1.00 0.00 50 GLN A O 4
ATOM 4438 N N . SER A 1 50 ? 0.311 -9.348 -8.237 1.00 0.00 51 SER A N 4
ATOM 4439 C CA . SER A 1 50 ? 1.281 -10.309 -8.735 1.00 0.00 51 SER A CA 4
ATOM 4440 C C . SER A 1 50 ? 1.582 -11.355 -7.660 1.00 0.00 51 SER A C 4
ATOM 4441 O O . SER A 1 50 ? 1.418 -12.553 -7.891 1.00 0.00 51 SER A O 4
ATOM 4449 N N . GLN A 1 51 ? 2.015 -10.865 -6.508 1.00 0.00 52 GLN A N 4
ATOM 4450 C CA . GLN A 1 51 ? 2.340 -11.744 -5.397 1.00 0.00 52 GLN A CA 4
ATOM 4451 C C . GLN A 1 51 ? 1.089 -12.034 -4.565 1.00 0.00 52 GLN A C 4
ATOM 4452 O O . GLN A 1 51 ? 1.024 -13.041 -3.863 1.00 0.00 52 GLN A O 4
ATOM 4466 N N . PHE A 1 52 ? 0.124 -11.130 -4.673 1.00 0.00 53 PHE A N 4
ATOM 4467 C CA . PHE A 1 52 ? -1.122 -11.276 -3.939 1.00 0.00 53 PHE A CA 4
ATOM 4468 C C . PHE A 1 52 ? -2.316 -11.343 -4.895 1.00 0.00 53 PHE A C 4
ATOM 4469 O O . PHE A 1 52 ? -3.441 -11.595 -4.469 1.00 0.00 53 PHE A O 4
ATOM 4486 N N . GLY A 1 53 ? -2.027 -11.112 -6.167 1.00 0.00 54 GLY A N 4
ATOM 4487 C CA . GLY A 1 53 ? -3.063 -11.142 -7.186 1.00 0.00 54 GLY A CA 4
ATOM 4488 C C . GLY A 1 53 ? -4.340 -10.460 -6.690 1.00 0.00 54 GLY A C 4
ATOM 4489 O O . GLY A 1 53 ? -5.442 -10.956 -6.921 1.00 0.00 54 GLY A O 4
ATOM 4493 N N . VAL A 1 54 ? -4.150 -9.334 -6.020 1.00 0.00 55 VAL A N 4
ATOM 4494 C CA . VAL A 1 54 ? -5.273 -8.580 -5.489 1.00 0.00 55 VAL A CA 4
ATOM 4495 C C . VAL A 1 54 ? -6.293 -8.342 -6.604 1.00 0.00 55 VAL A C 4
ATOM 4496 O O . VAL A 1 54 ? -5.971 -8.473 -7.783 1.00 0.00 55 VAL A O 4
ATOM 4509 N N . ASP A 1 55 ? -7.503 -7.997 -6.191 1.00 0.00 56 ASP A N 4
ATOM 4510 C CA . ASP A 1 55 ? -8.574 -7.739 -7.139 1.00 0.00 56 ASP A CA 4
ATOM 4511 C C . ASP A 1 55 ? -9.238 -6.402 -6.803 1.00 0.00 56 ASP A C 4
ATOM 4512 O O . ASP A 1 55 ? -10.437 -6.351 -6.537 1.00 0.00 56 ASP A O 4
ATOM 4521 N N . ALA A 1 56 ? -8.428 -5.354 -6.826 1.00 0.00 57 ALA A N 4
ATOM 4522 C CA . ALA A 1 56 ? -8.921 -4.021 -6.528 1.00 0.00 57 ALA A CA 4
ATOM 4523 C C . ALA A 1 56 ? -9.072 -3.233 -7.831 1.00 0.00 57 ALA A C 4
ATOM 4524 O O . ALA A 1 56 ? -8.451 -3.569 -8.838 1.00 0.00 57 ALA A O 4
ATOM 4531 N N . PRO A 1 57 ? -9.921 -2.173 -7.767 1.00 0.00 58 PRO A N 4
ATOM 4532 C CA . PRO A 1 57 ? -10.160 -1.335 -8.930 1.00 0.00 58 PRO A CA 4
ATOM 4533 C C . PRO A 1 57 ? -8.970 -0.410 -9.194 1.00 0.00 58 PRO A C 4
ATOM 4534 O O . PRO A 1 57 ? -7.929 -0.534 -8.551 1.00 0.00 58 PRO A O 4
ATOM 4545 N N . VAL A 1 58 ? -9.164 0.496 -10.140 1.00 0.00 59 VAL A N 4
ATOM 4546 C CA . VAL A 1 58 ? -8.119 1.441 -10.498 1.00 0.00 59 VAL A CA 4
ATOM 4547 C C . VAL A 1 58 ? -8.761 2.754 -10.952 1.00 0.00 59 VAL A C 4
ATOM 4548 O O . VAL A 1 58 ? -8.318 3.833 -10.561 1.00 0.00 59 VAL A O 4
ATOM 4561 N N . SER A 1 59 ? -9.792 2.620 -11.773 1.00 0.00 60 SER A N 4
ATOM 4562 C CA . SER A 1 59 ? -10.497 3.782 -12.286 1.00 0.00 60 SER A CA 4
ATOM 4563 C C . SER A 1 59 ? -10.576 4.864 -11.206 1.00 0.00 60 SER A C 4
ATOM 4564 O O . SER A 1 59 ? -10.369 6.043 -11.488 1.00 0.00 60 SER A O 4
ATOM 4572 N N . GLU A 1 60 ? -10.876 4.423 -9.993 1.00 0.00 61 GLU A N 4
ATOM 4573 C CA . GLU A 1 60 ? -10.984 5.339 -8.870 1.00 0.00 61 GLU A CA 4
ATOM 4574 C C . GLU A 1 60 ? -11.376 4.580 -7.601 1.00 0.00 61 GLU A C 4
ATOM 4575 O O . GLU A 1 60 ? -12.491 4.730 -7.103 1.00 0.00 61 GLU A O 4
ATOM 4587 N N . PHE A 1 61 ? -10.438 3.780 -7.115 1.00 0.00 62 PHE A N 4
ATOM 4588 C CA . PHE A 1 61 ? -10.672 2.996 -5.914 1.00 0.00 62 PHE A CA 4
ATOM 4589 C C . PHE A 1 61 ? -10.685 3.889 -4.671 1.00 0.00 62 PHE A C 4
ATOM 4590 O O . PHE A 1 61 ? -10.698 5.113 -4.782 1.00 0.00 62 PHE A O 4
ATOM 4607 N N . ASP A 1 62 ? -10.683 3.240 -3.516 1.00 0.00 63 ASP A N 4
ATOM 4608 C CA . ASP A 1 62 ? -10.695 3.959 -2.254 1.00 0.00 63 ASP A CA 4
ATOM 4609 C C . ASP A 1 62 ? -9.262 4.335 -1.871 1.00 0.00 63 ASP A C 4
ATOM 4610 O O . ASP A 1 62 ? -8.629 3.648 -1.072 1.00 0.00 63 ASP A O 4
ATOM 4619 N N . ARG A 1 63 ? -8.792 5.424 -2.462 1.00 0.00 64 ARG A N 4
ATOM 4620 C CA . ARG A 1 63 ? -7.446 5.898 -2.193 1.00 0.00 64 ARG A CA 4
ATOM 4621 C C . ARG A 1 63 ? -7.175 5.904 -0.687 1.00 0.00 64 ARG A C 4
ATOM 4622 O O . ARG A 1 63 ? -6.076 5.567 -0.250 1.00 0.00 64 ARG A O 4
ATOM 4643 N N . LYS A 1 64 ? -8.196 6.290 0.063 1.00 0.00 65 LYS A N 4
ATOM 4644 C CA . LYS A 1 64 ? -8.082 6.344 1.511 1.00 0.00 65 LYS A CA 4
ATOM 4645 C C . LYS A 1 64 ? -7.571 4.997 2.028 1.00 0.00 65 LYS A C 4
ATOM 4646 O O . LYS A 1 64 ? -6.864 4.942 3.033 1.00 0.00 65 LYS A O 4
ATOM 4665 N N . GLU A 1 65 ? -7.949 3.945 1.317 1.00 0.00 66 GLU A N 4
ATOM 4666 C CA . GLU A 1 65 ? -7.538 2.602 1.693 1.00 0.00 66 GLU A CA 4
ATOM 4667 C C . GLU A 1 65 ? -6.104 2.339 1.233 1.00 0.00 66 GLU A C 4
ATOM 4668 O O . GLU A 1 65 ? -5.384 1.553 1.849 1.00 0.00 66 GLU A O 4
ATOM 4680 N N . TRP A 1 66 ? -5.729 3.010 0.154 1.00 0.00 67 TRP A N 4
ATOM 4681 C CA . TRP A 1 66 ? -4.392 2.859 -0.396 1.00 0.00 67 TRP A CA 4
ATOM 4682 C C . TRP A 1 66 ? -3.559 4.064 0.046 1.00 0.00 67 TRP A C 4
ATOM 4683 O O . TRP A 1 66 ? -2.512 4.344 -0.533 1.00 0.00 67 TRP A O 4
ATOM 4704 N N . ASP A 1 67 ? -4.057 4.743 1.068 1.00 0.00 68 ASP A N 4
ATOM 4705 C CA . ASP A 1 67 ? -3.373 5.912 1.594 1.00 0.00 68 ASP A CA 4
ATOM 4706 C C . ASP A 1 67 ? -2.432 5.482 2.721 1.00 0.00 68 ASP A C 4
ATOM 4707 O O . ASP A 1 67 ? -1.313 5.982 2.826 1.00 0.00 68 ASP A O 4
ATOM 4716 N N . THR A 1 68 ? -2.919 4.558 3.536 1.00 0.00 69 THR A N 4
ATOM 4717 C CA . THR A 1 68 ? -2.137 4.055 4.652 1.00 0.00 69 THR A CA 4
ATOM 4718 C C . THR A 1 68 ? -1.679 2.621 4.379 1.00 0.00 69 THR A C 4
ATOM 4719 O O . THR A 1 68 ? -2.205 1.958 3.487 1.00 0.00 69 THR A O 4
ATOM 4730 N N . PRO A 1 69 ? -0.680 2.173 5.186 1.00 0.00 70 PRO A N 4
ATOM 4731 C CA . PRO A 1 69 ? -0.147 0.830 5.039 1.00 0.00 70 PRO A CA 4
ATOM 4732 C C . PRO A 1 69 ? -1.116 -0.210 5.606 1.00 0.00 70 PRO A C 4
ATOM 4733 O O . PRO A 1 69 ? -1.328 -1.261 5.002 1.00 0.00 70 PRO A O 4
ATOM 4744 N N . ASN A 1 70 ? -1.678 0.120 6.759 1.00 0.00 71 ASN A N 4
ATOM 4745 C CA . ASN A 1 70 ? -2.621 -0.773 7.413 1.00 0.00 71 ASN A CA 4
ATOM 4746 C C . ASN A 1 70 ? -3.817 -1.011 6.490 1.00 0.00 71 ASN A C 4
ATOM 4747 O O . ASN A 1 70 ? -4.134 -2.154 6.161 1.00 0.00 71 ASN A O 4
ATOM 4758 N N . LYS A 1 71 ? -4.448 0.085 6.098 1.00 0.00 72 LYS A N 4
ATOM 4759 C CA . LYS A 1 71 ? -5.603 0.010 5.218 1.00 0.00 72 LYS A CA 4
ATOM 4760 C C . LYS A 1 71 ? -5.279 -0.907 4.037 1.00 0.00 72 LYS A C 4
ATOM 4761 O O . LYS A 1 71 ? -6.155 -1.611 3.535 1.00 0.00 72 LYS A O 4
ATOM 4780 N N . ILE A 1 72 ? -4.021 -0.868 3.626 1.00 0.00 73 ILE A N 4
ATOM 4781 C CA . ILE A 1 72 ? -3.571 -1.686 2.513 1.00 0.00 73 ILE A CA 4
ATOM 4782 C C . ILE A 1 72 ? -3.330 -3.115 3.001 1.00 0.00 73 ILE A C 4
ATOM 4783 O O . ILE A 1 72 ? -3.843 -4.069 2.416 1.00 0.00 73 ILE A O 4
ATOM 4799 N N . ILE A 1 73 ? -2.551 -3.220 4.068 1.00 0.00 74 ILE A N 4
ATOM 4800 C CA . ILE A 1 73 ? -2.238 -4.518 4.640 1.00 0.00 74 ILE A CA 4
ATOM 4801 C C . ILE A 1 73 ? -3.529 -5.318 4.817 1.00 0.00 74 ILE A C 4
ATOM 4802 O O . ILE A 1 73 ? -3.502 -6.548 4.845 1.00 0.00 74 ILE A O 4
ATOM 4818 N N . ALA A 1 74 ? -4.629 -4.589 4.931 1.00 0.00 75 ALA A N 4
ATOM 4819 C CA . ALA A 1 74 ? -5.928 -5.216 5.104 1.00 0.00 75 ALA A CA 4
ATOM 4820 C C . ALA A 1 74 ? -6.503 -5.576 3.732 1.00 0.00 75 ALA A C 4
ATOM 4821 O O . ALA A 1 74 ? -7.167 -6.600 3.582 1.00 0.00 75 ALA A O 4
ATOM 4828 N N . LYS A 1 75 ? -6.228 -4.712 2.766 1.00 0.00 76 LYS A N 4
ATOM 4829 C CA . LYS A 1 75 ? -6.709 -4.925 1.411 1.00 0.00 76 LYS A CA 4
ATOM 4830 C C . LYS A 1 75 ? -5.976 -6.120 0.797 1.00 0.00 76 LYS A C 4
ATOM 4831 O O . LYS A 1 75 ? -6.463 -6.729 -0.154 1.00 0.00 76 LYS A O 4
ATOM 4850 N N . VAL A 1 76 ? -4.817 -6.417 1.364 1.00 0.00 77 VAL A N 4
ATOM 4851 C CA . VAL A 1 76 ? -4.012 -7.528 0.884 1.00 0.00 77 VAL A CA 4
ATOM 4852 C C . VAL A 1 76 ? -4.485 -8.821 1.550 1.00 0.00 77 VAL A C 4
ATOM 4853 O O . VAL A 1 76 ? -4.404 -9.896 0.957 1.00 0.00 77 VAL A O 4
ATOM 4866 N N . GLU A 1 77 ? -4.968 -8.676 2.776 1.00 0.00 78 GLU A N 4
ATOM 4867 C CA . GLU A 1 77 ? -5.454 -9.819 3.529 1.00 0.00 78 GLU A CA 4
ATOM 4868 C C . GLU A 1 77 ? -6.890 -10.152 3.120 1.00 0.00 78 GLU A C 4
ATOM 4869 O O . GLU A 1 77 ? -7.324 -11.296 3.245 1.00 0.00 78 GLU A O 4
ATOM 4881 N N . GLN A 1 78 ? -7.586 -9.133 2.641 1.00 0.00 79 GLN A N 4
ATOM 4882 C CA . GLN A 1 78 ? -8.965 -9.304 2.213 1.00 0.00 79 GLN A CA 4
ATOM 4883 C C . GLN A 1 78 ? -9.020 -9.639 0.721 1.00 0.00 79 GLN A C 4
ATOM 4884 O O . GLN A 1 78 ? -10.047 -9.441 0.075 1.00 0.00 79 GLN A O 4
ATOM 4898 N N . ALA A 1 79 ? -7.901 -10.141 0.218 1.00 0.00 80 ALA A N 4
ATOM 4899 C CA . ALA A 1 79 ? -7.809 -10.505 -1.185 1.00 0.00 80 ALA A CA 4
ATOM 4900 C C . ALA A 1 79 ? -7.430 -11.982 -1.300 1.00 0.00 80 ALA A C 4
ATOM 4901 O O . ALA A 1 79 ? -8.008 -12.715 -2.101 1.00 0.00 80 ALA A O 4
ATOM 4908 N N . GLN A 1 80 ? -6.458 -12.376 -0.489 1.00 0.00 81 GLN A N 4
ATOM 4909 C CA . GLN A 1 80 ? -5.995 -13.753 -0.490 1.00 0.00 81 GLN A CA 4
ATOM 4910 C C . GLN A 1 80 ? -7.185 -14.714 -0.530 1.00 0.00 81 GLN A C 4
ATOM 4911 O O . GLN A 1 80 ? -7.593 -15.247 0.500 1.00 0.00 81 GLN A O 4
ATOM 4925 N N . ALA A 1 1 ? -2.881 -15.554 6.632 1.00 0.00 2 ALA A N 5
ATOM 4926 C CA . ALA A 1 1 ? -2.056 -15.784 5.459 1.00 0.00 2 ALA A CA 5
ATOM 4927 C C . ALA A 1 1 ? -0.599 -15.959 5.891 1.00 0.00 2 ALA A C 5
ATOM 4928 O O . ALA A 1 1 ? -0.308 -16.051 7.084 1.00 0.00 2 ALA A O 5
ATOM 4935 N N . ASP A 1 2 ? 0.280 -16.000 4.900 1.00 0.00 3 ASP A N 5
ATOM 4936 C CA . ASP A 1 2 ? 1.700 -16.162 5.164 1.00 0.00 3 ASP A CA 5
ATOM 4937 C C . ASP A 1 2 ? 2.297 -14.810 5.559 1.00 0.00 3 ASP A C 5
ATOM 4938 O O . ASP A 1 2 ? 1.617 -13.787 5.508 1.00 0.00 3 ASP A O 5
ATOM 4947 N N . GLU A 1 3 ? 3.564 -14.851 5.948 1.00 0.00 4 GLU A N 5
ATOM 4948 C CA . GLU A 1 3 ? 4.261 -13.643 6.353 1.00 0.00 4 GLU A CA 5
ATOM 4949 C C . GLU A 1 3 ? 4.917 -12.977 5.142 1.00 0.00 4 GLU A C 5
ATOM 4950 O O . GLU A 1 3 ? 5.466 -11.882 5.251 1.00 0.00 4 GLU A O 5
ATOM 4962 N N . ALA A 1 4 ? 4.841 -13.667 4.013 1.00 0.00 5 ALA A N 5
ATOM 4963 C CA . ALA A 1 4 ? 5.421 -13.157 2.783 1.00 0.00 5 ALA A CA 5
ATOM 4964 C C . ALA A 1 4 ? 4.528 -12.047 2.225 1.00 0.00 5 ALA A C 5
ATOM 4965 O O . ALA A 1 4 ? 4.935 -11.311 1.327 1.00 0.00 5 ALA A O 5
ATOM 4972 N N . ILE A 1 5 ? 3.328 -11.962 2.780 1.00 0.00 6 ILE A N 5
ATOM 4973 C CA . ILE A 1 5 ? 2.374 -10.954 2.349 1.00 0.00 6 ILE A CA 5
ATOM 4974 C C . ILE A 1 5 ? 2.555 -9.693 3.195 1.00 0.00 6 ILE A C 5
ATOM 4975 O O . ILE A 1 5 ? 2.648 -8.590 2.658 1.00 0.00 6 ILE A O 5
ATOM 4991 N N . LYS A 1 6 ? 2.599 -9.897 4.503 1.00 0.00 7 LYS A N 5
ATOM 4992 C CA . LYS A 1 6 ? 2.767 -8.790 5.429 1.00 0.00 7 LYS A CA 5
ATOM 4993 C C . LYS A 1 6 ? 4.139 -8.151 5.209 1.00 0.00 7 LYS A C 5
ATOM 4994 O O . LYS A 1 6 ? 4.285 -6.934 5.313 1.00 0.00 7 LYS A O 5
ATOM 5013 N N . ASN A 1 7 ? 5.111 -9.000 4.909 1.00 0.00 8 ASN A N 5
ATOM 5014 C CA . ASN A 1 7 ? 6.467 -8.534 4.674 1.00 0.00 8 ASN A CA 5
ATOM 5015 C C . ASN A 1 7 ? 6.544 -7.875 3.295 1.00 0.00 8 ASN A C 5
ATOM 5016 O O . ASN A 1 7 ? 6.979 -6.731 3.172 1.00 0.00 8 ASN A O 5
ATOM 5027 N N . GLY A 1 8 ? 6.114 -8.626 2.292 1.00 0.00 9 GLY A N 5
ATOM 5028 C CA . GLY A 1 8 ? 6.129 -8.130 0.926 1.00 0.00 9 GLY A CA 5
ATOM 5029 C C . GLY A 1 8 ? 5.367 -6.808 0.815 1.00 0.00 9 GLY A C 5
ATOM 5030 O O . GLY A 1 8 ? 5.844 -5.865 0.186 1.00 0.00 9 GLY A O 5
ATOM 5034 N N . VAL A 1 9 ? 4.197 -6.783 1.435 1.00 0.00 10 VAL A N 5
ATOM 5035 C CA . VAL A 1 9 ? 3.365 -5.591 1.413 1.00 0.00 10 VAL A CA 5
ATOM 5036 C C . VAL A 1 9 ? 4.147 -4.417 2.006 1.00 0.00 10 VAL A C 5
ATOM 5037 O O . VAL A 1 9 ? 4.148 -3.323 1.446 1.00 0.00 10 VAL A O 5
ATOM 5050 N N . LEU A 1 10 ? 4.792 -4.687 3.131 1.00 0.00 11 LEU A N 5
ATOM 5051 C CA . LEU A 1 10 ? 5.576 -3.666 3.807 1.00 0.00 11 LEU A CA 5
ATOM 5052 C C . LEU A 1 10 ? 6.797 -3.318 2.952 1.00 0.00 11 LEU A C 5
ATOM 5053 O O . LEU A 1 10 ? 7.173 -2.153 2.848 1.00 0.00 11 LEU A O 5
ATOM 5069 N N . ASP A 1 11 ? 7.380 -4.352 2.363 1.00 0.00 12 ASP A N 5
ATOM 5070 C CA . ASP A 1 11 ? 8.549 -4.169 1.520 1.00 0.00 12 ASP A CA 5
ATOM 5071 C C . ASP A 1 11 ? 8.162 -3.354 0.285 1.00 0.00 12 ASP A C 5
ATOM 5072 O O . ASP A 1 11 ? 8.880 -2.436 -0.107 1.00 0.00 12 ASP A O 5
ATOM 5081 N N . ILE A 1 12 ? 7.027 -3.718 -0.293 1.00 0.00 13 ILE A N 5
ATOM 5082 C CA . ILE A 1 12 ? 6.535 -3.030 -1.474 1.00 0.00 13 ILE A CA 5
ATOM 5083 C C . ILE A 1 12 ? 6.100 -1.615 -1.093 1.00 0.00 13 ILE A C 5
ATOM 5084 O O . ILE A 1 12 ? 5.906 -0.765 -1.961 1.00 0.00 13 ILE A O 5
ATOM 5100 N N . LEU A 1 13 ? 5.959 -1.404 0.209 1.00 0.00 14 LEU A N 5
ATOM 5101 C CA . LEU A 1 13 ? 5.550 -0.105 0.716 1.00 0.00 14 LEU A CA 5
ATOM 5102 C C . LEU A 1 13 ? 6.775 0.804 0.824 1.00 0.00 14 LEU A C 5
ATOM 5103 O O . LEU A 1 13 ? 6.856 1.826 0.144 1.00 0.00 14 LEU A O 5
ATOM 5119 N N . ALA A 1 14 ? 7.699 0.400 1.684 1.00 0.00 15 ALA A N 5
ATOM 5120 C CA . ALA A 1 14 ? 8.916 1.165 1.890 1.00 0.00 15 ALA A CA 5
ATOM 5121 C C . ALA A 1 14 ? 9.644 1.326 0.553 1.00 0.00 15 ALA A C 5
ATOM 5122 O O . ALA A 1 14 ? 10.447 2.243 0.387 1.00 0.00 15 ALA A O 5
ATOM 5129 N N . ASP A 1 15 ? 9.338 0.421 -0.364 1.00 0.00 16 ASP A N 5
ATOM 5130 C CA . ASP A 1 15 ? 9.952 0.451 -1.680 1.00 0.00 16 ASP A CA 5
ATOM 5131 C C . ASP A 1 15 ? 9.278 1.531 -2.529 1.00 0.00 16 ASP A C 5
ATOM 5132 O O . ASP A 1 15 ? 9.947 2.260 -3.258 1.00 0.00 16 ASP A O 5
ATOM 5141 N N . LEU A 1 16 ? 7.960 1.598 -2.405 1.00 0.00 17 LEU A N 5
ATOM 5142 C CA . LEU A 1 16 ? 7.188 2.576 -3.152 1.00 0.00 17 LEU A CA 5
ATOM 5143 C C . LEU A 1 16 ? 7.639 3.984 -2.760 1.00 0.00 17 LEU A C 5
ATOM 5144 O O . LEU A 1 16 ? 7.989 4.790 -3.620 1.00 0.00 17 LEU A O 5
ATOM 5160 N N . THR A 1 17 ? 7.619 4.237 -1.460 1.00 0.00 18 THR A N 5
ATOM 5161 C CA . THR A 1 17 ? 8.022 5.534 -0.943 1.00 0.00 18 THR A CA 5
ATOM 5162 C C . THR A 1 17 ? 9.547 5.646 -0.915 1.00 0.00 18 THR A C 5
ATOM 5163 O O . THR A 1 17 ? 10.108 6.649 -1.352 1.00 0.00 18 THR A O 5
ATOM 5174 N N . GLY A 1 18 ? 10.175 4.601 -0.395 1.00 0.00 19 GLY A N 5
ATOM 5175 C CA . GLY A 1 18 ? 11.626 4.569 -0.304 1.00 0.00 19 GLY A CA 5
ATOM 5176 C C . GLY A 1 18 ? 12.099 5.031 1.076 1.00 0.00 19 GLY A C 5
ATOM 5177 O O . GLY A 1 18 ? 13.278 5.326 1.265 1.00 0.00 19 GLY A O 5
ATOM 5181 N N . SER A 1 19 ? 11.155 5.077 2.005 1.00 0.00 20 SER A N 5
ATOM 5182 C CA . SER A 1 19 ? 11.460 5.497 3.362 1.00 0.00 20 SER A CA 5
ATOM 5183 C C . SER A 1 19 ? 11.154 4.363 4.342 1.00 0.00 20 SER A C 5
ATOM 5184 O O . SER A 1 19 ? 10.550 3.359 3.966 1.00 0.00 20 SER A O 5
ATOM 5192 N N . ASP A 1 20 ? 11.583 4.562 5.580 1.00 0.00 21 ASP A N 5
ATOM 5193 C CA . ASP A 1 20 ? 11.361 3.569 6.617 1.00 0.00 21 ASP A CA 5
ATOM 5194 C C . ASP A 1 20 ? 10.234 4.041 7.537 1.00 0.00 21 ASP A C 5
ATOM 5195 O O . ASP A 1 20 ? 9.520 3.226 8.119 1.00 0.00 21 ASP A O 5
ATOM 5204 N N . ASP A 1 21 ? 10.111 5.356 7.642 1.00 0.00 22 ASP A N 5
ATOM 5205 C CA . ASP A 1 21 ? 9.083 5.947 8.482 1.00 0.00 22 ASP A CA 5
ATOM 5206 C C . ASP A 1 21 ? 7.772 5.183 8.289 1.00 0.00 22 ASP A C 5
ATOM 5207 O O . ASP A 1 21 ? 7.080 4.875 9.258 1.00 0.00 22 ASP A O 5
ATOM 5216 N N . VAL A 1 22 ? 7.469 4.899 7.031 1.00 0.00 23 VAL A N 5
ATOM 5217 C CA . VAL A 1 22 ? 6.252 4.177 6.698 1.00 0.00 23 VAL A CA 5
ATOM 5218 C C . VAL A 1 22 ? 6.448 2.692 7.001 1.00 0.00 23 VAL A C 5
ATOM 5219 O O . VAL A 1 22 ? 5.511 2.010 7.414 1.00 0.00 23 VAL A O 5
ATOM 5232 N N . LYS A 1 23 ? 7.671 2.231 6.785 1.00 0.00 24 LYS A N 5
ATOM 5233 C CA . LYS A 1 23 ? 8.001 0.837 7.031 1.00 0.00 24 LYS A CA 5
ATOM 5234 C C . LYS A 1 23 ? 7.634 0.476 8.471 1.00 0.00 24 LYS A C 5
ATOM 5235 O O . LYS A 1 23 ? 7.365 -0.685 8.775 1.00 0.00 24 LYS A O 5
ATOM 5254 N N . LYS A 1 24 ? 7.634 1.493 9.320 1.00 0.00 25 LYS A N 5
ATOM 5255 C CA . LYS A 1 24 ? 7.303 1.298 10.722 1.00 0.00 25 LYS A CA 5
ATOM 5256 C C . LYS A 1 24 ? 5.850 1.710 10.961 1.00 0.00 25 LYS A C 5
ATOM 5257 O O . LYS A 1 24 ? 5.003 0.870 11.260 1.00 0.00 25 LYS A O 5
ATOM 5276 N N . ASN A 1 25 ? 5.604 3.005 10.821 1.00 0.00 26 ASN A N 5
ATOM 5277 C CA . ASN A 1 25 ? 4.268 3.540 11.018 1.00 0.00 26 ASN A CA 5
ATOM 5278 C C . ASN A 1 25 ? 3.291 2.811 10.092 1.00 0.00 26 ASN A C 5
ATOM 5279 O O . ASN A 1 25 ? 3.558 2.653 8.903 1.00 0.00 26 ASN A O 5
ATOM 5290 N N . LEU A 1 26 ? 2.177 2.389 10.675 1.00 0.00 27 LEU A N 5
ATOM 5291 C CA . LEU A 1 26 ? 1.159 1.682 9.917 1.00 0.00 27 LEU A CA 5
ATOM 5292 C C . LEU A 1 26 ? -0.044 2.604 9.704 1.00 0.00 27 LEU A C 5
ATOM 5293 O O . LEU A 1 26 ? -1.188 2.153 9.732 1.00 0.00 27 LEU A O 5
ATOM 5309 N N . ASP A 1 27 ? 0.256 3.877 9.496 1.00 0.00 28 ASP A N 5
ATOM 5310 C CA . ASP A 1 27 ? -0.786 4.865 9.279 1.00 0.00 28 ASP A CA 5
ATOM 5311 C C . ASP A 1 27 ? -0.156 6.159 8.758 1.00 0.00 28 ASP A C 5
ATOM 5312 O O . ASP A 1 27 ? -0.657 7.250 9.027 1.00 0.00 28 ASP A O 5
ATOM 5321 N N . LEU A 1 28 ? 0.933 5.994 8.023 1.00 0.00 29 LEU A N 5
ATOM 5322 C CA . LEU A 1 28 ? 1.638 7.135 7.462 1.00 0.00 29 LEU A CA 5
ATOM 5323 C C . LEU A 1 28 ? 1.050 7.467 6.089 1.00 0.00 29 LEU A C 5
ATOM 5324 O O . LEU A 1 28 ? 1.376 6.816 5.097 1.00 0.00 29 LEU A O 5
ATOM 5340 N N . ASN A 1 29 ? 0.194 8.478 6.075 1.00 0.00 30 ASN A N 5
ATOM 5341 C CA . ASN A 1 29 ? -0.441 8.903 4.840 1.00 0.00 30 ASN A CA 5
ATOM 5342 C C . ASN A 1 29 ? 0.568 8.811 3.694 1.00 0.00 30 ASN A C 5
ATOM 5343 O O . ASN A 1 29 ? 1.643 9.406 3.758 1.00 0.00 30 ASN A O 5
ATOM 5354 N N . LEU A 1 30 ? 0.187 8.059 2.671 1.00 0.00 31 LEU A N 5
ATOM 5355 C CA . LEU A 1 30 ? 1.045 7.881 1.513 1.00 0.00 31 LEU A CA 5
ATOM 5356 C C . LEU A 1 30 ? 0.832 9.043 0.542 1.00 0.00 31 LEU A C 5
ATOM 5357 O O . LEU A 1 30 ? 1.482 9.114 -0.500 1.00 0.00 31 LEU A O 5
ATOM 5373 N N . PHE A 1 31 ? -0.083 9.926 0.917 1.00 0.00 32 PHE A N 5
ATOM 5374 C CA . PHE A 1 31 ? -0.389 11.082 0.092 1.00 0.00 32 PHE A CA 5
ATOM 5375 C C . PHE A 1 31 ? -0.203 12.381 0.878 1.00 0.00 32 PHE A C 5
ATOM 5376 O O . PHE A 1 31 ? 0.344 13.353 0.357 1.00 0.00 32 PHE A O 5
ATOM 5393 N N . GLU A 1 32 ? -0.668 12.357 2.118 1.00 0.00 33 GLU A N 5
ATOM 5394 C CA . GLU A 1 32 ? -0.559 13.521 2.980 1.00 0.00 33 GLU A CA 5
ATOM 5395 C C . GLU A 1 32 ? 0.899 13.752 3.379 1.00 0.00 33 GLU A C 5
ATOM 5396 O O . GLU A 1 32 ? 1.254 14.831 3.852 1.00 0.00 33 GLU A O 5
ATOM 5408 N N . THR A 1 33 ? 1.707 12.722 3.174 1.00 0.00 34 THR A N 5
ATOM 5409 C CA . THR A 1 33 ? 3.119 12.799 3.506 1.00 0.00 34 THR A CA 5
ATOM 5410 C C . THR A 1 33 ? 3.943 13.122 2.258 1.00 0.00 34 THR A C 5
ATOM 5411 O O . THR A 1 33 ? 5.126 13.445 2.356 1.00 0.00 34 THR A O 5
ATOM 5422 N N . GLY A 1 34 ? 3.286 13.025 1.111 1.00 0.00 35 GLY A N 5
ATOM 5423 C CA . GLY A 1 34 ? 3.942 13.303 -0.154 1.00 0.00 35 GLY A CA 5
ATOM 5424 C C . GLY A 1 34 ? 4.862 12.149 -0.560 1.00 0.00 35 GLY A C 5
ATOM 5425 O O . GLY A 1 34 ? 5.720 12.309 -1.426 1.00 0.00 35 GLY A O 5
ATOM 5429 N N . LEU A 1 35 ? 4.650 11.012 0.086 1.00 0.00 36 LEU A N 5
ATOM 5430 C CA . LEU A 1 35 ? 5.450 9.831 -0.197 1.00 0.00 36 LEU A CA 5
ATOM 5431 C C . LEU A 1 35 ? 4.996 9.219 -1.524 1.00 0.00 36 LEU A C 5
ATOM 5432 O O . LEU A 1 35 ? 5.811 8.690 -2.278 1.00 0.00 36 LEU A O 5
ATOM 5448 N N . LEU A 1 36 ? 3.697 9.313 -1.769 1.00 0.00 37 LEU A N 5
ATOM 5449 C CA . LEU A 1 36 ? 3.127 8.775 -2.992 1.00 0.00 37 LEU A CA 5
ATOM 5450 C C . LEU A 1 36 ? 2.635 9.928 -3.870 1.00 0.00 37 LEU A C 5
ATOM 5451 O O . LEU A 1 36 ? 2.488 11.053 -3.397 1.00 0.00 37 LEU A O 5
ATOM 5467 N N . ASP A 1 37 ? 2.395 9.607 -5.133 1.00 0.00 38 ASP A N 5
ATOM 5468 C CA . ASP A 1 37 ? 1.924 10.602 -6.082 1.00 0.00 38 ASP A CA 5
ATOM 5469 C C . ASP A 1 37 ? 0.593 10.140 -6.678 1.00 0.00 38 ASP A C 5
ATOM 5470 O O . ASP A 1 37 ? -0.429 10.804 -6.513 1.00 0.00 38 ASP A O 5
ATOM 5479 N N . SER A 1 38 ? 0.649 9.006 -7.360 1.00 0.00 39 SER A N 5
ATOM 5480 C CA . SER A 1 38 ? -0.540 8.447 -7.984 1.00 0.00 39 SER A CA 5
ATOM 5481 C C . SER A 1 38 ? -0.164 7.231 -8.831 1.00 0.00 39 SER A C 5
ATOM 5482 O O . SER A 1 38 ? -0.881 6.231 -8.840 1.00 0.00 39 SER A O 5
ATOM 5490 N N . MET A 1 39 ? 0.959 7.355 -9.522 1.00 0.00 40 MET A N 5
ATOM 5491 C CA . MET A 1 39 ? 1.438 6.277 -10.372 1.00 0.00 40 MET A CA 5
ATOM 5492 C C . MET A 1 39 ? 2.050 5.152 -9.535 1.00 0.00 40 MET A C 5
ATOM 5493 O O . MET A 1 39 ? 2.070 3.998 -9.961 1.00 0.00 40 MET A O 5
ATOM 5507 N N . GLY A 1 40 ? 2.535 5.527 -8.361 1.00 0.00 41 GLY A N 5
ATOM 5508 C CA . GLY A 1 40 ? 3.145 4.563 -7.461 1.00 0.00 41 GLY A CA 5
ATOM 5509 C C . GLY A 1 40 ? 2.190 3.405 -7.167 1.00 0.00 41 GLY A C 5
ATOM 5510 O O . GLY A 1 40 ? 2.533 2.243 -7.382 1.00 0.00 41 GLY A O 5
ATOM 5514 N N . THR A 1 41 ? 1.011 3.762 -6.679 1.00 0.00 42 THR A N 5
ATOM 5515 C CA . THR A 1 41 ? 0.004 2.766 -6.353 1.00 0.00 42 THR A CA 5
ATOM 5516 C C . THR A 1 41 ? -0.111 1.736 -7.478 1.00 0.00 42 THR A C 5
ATOM 5517 O O . THR A 1 41 ? -0.131 0.534 -7.224 1.00 0.00 42 THR A O 5
ATOM 5528 N N . VAL A 1 42 ? -0.184 2.246 -8.699 1.00 0.00 43 VAL A N 5
ATOM 5529 C CA . VAL A 1 42 ? -0.297 1.385 -9.864 1.00 0.00 43 VAL A CA 5
ATOM 5530 C C . VAL A 1 42 ? 0.739 0.264 -9.767 1.00 0.00 43 VAL A C 5
ATOM 5531 O O . VAL A 1 42 ? 0.394 -0.914 -9.848 1.00 0.00 43 VAL A O 5
ATOM 5544 N N . GLN A 1 43 ? 1.988 0.670 -9.593 1.00 0.00 44 GLN A N 5
ATOM 5545 C CA . GLN A 1 43 ? 3.076 -0.287 -9.484 1.00 0.00 44 GLN A CA 5
ATOM 5546 C C . GLN A 1 43 ? 2.795 -1.286 -8.359 1.00 0.00 44 GLN A C 5
ATOM 5547 O O . GLN A 1 43 ? 2.816 -2.496 -8.580 1.00 0.00 44 GLN A O 5
ATOM 5561 N N . LEU A 1 44 ? 2.538 -0.742 -7.179 1.00 0.00 45 LEU A N 5
ATOM 5562 C CA . LEU A 1 44 ? 2.252 -1.570 -6.020 1.00 0.00 45 LEU A CA 5
ATOM 5563 C C . LEU A 1 44 ? 1.247 -2.656 -6.410 1.00 0.00 45 LEU A C 5
ATOM 5564 O O . LEU A 1 44 ? 1.364 -3.800 -5.974 1.00 0.00 45 LEU A O 5
ATOM 5580 N N . LEU A 1 45 ? 0.281 -2.258 -7.225 1.00 0.00 46 LEU A N 5
ATOM 5581 C CA . LEU A 1 45 ? -0.744 -3.183 -7.677 1.00 0.00 46 LEU A CA 5
ATOM 5582 C C . LEU A 1 45 ? -0.094 -4.294 -8.505 1.00 0.00 46 LEU A C 5
ATOM 5583 O O . LEU A 1 45 ? -0.482 -5.456 -8.403 1.00 0.00 46 LEU A O 5
ATOM 5599 N N . LEU A 1 46 ? 0.884 -3.896 -9.306 1.00 0.00 47 LEU A N 5
ATOM 5600 C CA . LEU A 1 46 ? 1.592 -4.843 -10.150 1.00 0.00 47 LEU A CA 5
ATOM 5601 C C . LEU A 1 46 ? 2.138 -5.981 -9.285 1.00 0.00 47 LEU A C 5
ATOM 5602 O O . LEU A 1 46 ? 2.052 -7.149 -9.662 1.00 0.00 47 LEU A O 5
ATOM 5618 N N . GLU A 1 47 ? 2.688 -5.601 -8.141 1.00 0.00 48 GLU A N 5
ATOM 5619 C CA . GLU A 1 47 ? 3.248 -6.574 -7.219 1.00 0.00 48 GLU A CA 5
ATOM 5620 C C . GLU A 1 47 ? 2.140 -7.203 -6.373 1.00 0.00 48 GLU A C 5
ATOM 5621 O O . GLU A 1 47 ? 2.302 -8.305 -5.851 1.00 0.00 48 GLU A O 5
ATOM 5633 N N . LEU A 1 48 ? 1.039 -6.475 -6.263 1.00 0.00 49 LEU A N 5
ATOM 5634 C CA . LEU A 1 48 ? -0.096 -6.947 -5.488 1.00 0.00 49 LEU A CA 5
ATOM 5635 C C . LEU A 1 48 ? -0.962 -7.858 -6.362 1.00 0.00 49 LEU A C 5
ATOM 5636 O O . LEU A 1 48 ? -1.899 -8.485 -5.873 1.00 0.00 49 LEU A O 5
ATOM 5652 N N . GLN A 1 49 ? -0.616 -7.901 -7.640 1.00 0.00 50 GLN A N 5
ATOM 5653 C CA . GLN A 1 49 ? -1.348 -8.725 -8.587 1.00 0.00 50 GLN A CA 5
ATOM 5654 C C . GLN A 1 49 ? -0.478 -9.891 -9.060 1.00 0.00 50 GLN A C 5
ATOM 5655 O O . GLN A 1 49 ? -0.799 -10.548 -10.050 1.00 0.00 50 GLN A O 5
ATOM 5669 N N . SER A 1 50 ? 0.606 -10.114 -8.331 1.00 0.00 51 SER A N 5
ATOM 5670 C CA . SER A 1 50 ? 1.524 -11.189 -8.664 1.00 0.00 51 SER A CA 5
ATOM 5671 C C . SER A 1 50 ? 1.749 -12.082 -7.443 1.00 0.00 51 SER A C 5
ATOM 5672 O O . SER A 1 50 ? 1.476 -13.281 -7.487 1.00 0.00 51 SER A O 5
ATOM 5680 N N . GLN A 1 51 ? 2.245 -11.464 -6.381 1.00 0.00 52 GLN A N 5
ATOM 5681 C CA . GLN A 1 51 ? 2.511 -12.188 -5.149 1.00 0.00 52 GLN A CA 5
ATOM 5682 C C . GLN A 1 51 ? 1.208 -12.425 -4.382 1.00 0.00 52 GLN A C 5
ATOM 5683 O O . GLN A 1 51 ? 1.128 -13.333 -3.555 1.00 0.00 52 GLN A O 5
ATOM 5697 N N . PHE A 1 52 ? 0.221 -11.594 -4.683 1.00 0.00 53 PHE A N 5
ATOM 5698 C CA . PHE A 1 52 ? -1.073 -11.701 -4.032 1.00 0.00 53 PHE A CA 5
ATOM 5699 C C . PHE A 1 52 ? -2.183 -11.945 -5.056 1.00 0.00 53 PHE A C 5
ATOM 5700 O O . PHE A 1 52 ? -3.137 -12.671 -4.782 1.00 0.00 53 PHE A O 5
ATOM 5717 N N . GLY A 1 53 ? -2.022 -11.323 -6.215 1.00 0.00 54 GLY A N 5
ATOM 5718 C CA . GLY A 1 53 ? -2.999 -11.462 -7.281 1.00 0.00 54 GLY A CA 5
ATOM 5719 C C . GLY A 1 53 ? -4.278 -10.690 -6.957 1.00 0.00 54 GLY A C 5
ATOM 5720 O O . GLY A 1 53 ? -5.381 -11.209 -7.125 1.00 0.00 54 GLY A O 5
ATOM 5724 N N . VAL A 1 54 ? -4.089 -9.461 -6.498 1.00 0.00 55 VAL A N 5
ATOM 5725 C CA . VAL A 1 54 ? -5.215 -8.612 -6.148 1.00 0.00 55 VAL A CA 5
ATOM 5726 C C . VAL A 1 54 ? -5.850 -8.062 -7.428 1.00 0.00 55 VAL A C 5
ATOM 5727 O O . VAL A 1 54 ? -5.249 -8.122 -8.498 1.00 0.00 55 VAL A O 5
ATOM 5740 N N . ASP A 1 55 ? -7.059 -7.540 -7.273 1.00 0.00 56 ASP A N 5
ATOM 5741 C CA . ASP A 1 55 ? -7.782 -6.981 -8.402 1.00 0.00 56 ASP A CA 5
ATOM 5742 C C . ASP A 1 55 ? -8.278 -5.579 -8.042 1.00 0.00 56 ASP A C 5
ATOM 5743 O O . ASP A 1 55 ? -9.333 -5.151 -8.508 1.00 0.00 56 ASP A O 5
ATOM 5752 N N . ALA A 1 56 ? -7.495 -4.904 -7.213 1.00 0.00 57 ALA A N 5
ATOM 5753 C CA . ALA A 1 56 ? -7.841 -3.560 -6.783 1.00 0.00 57 ALA A CA 5
ATOM 5754 C C . ALA A 1 56 ? -8.003 -2.663 -8.012 1.00 0.00 57 ALA A C 5
ATOM 5755 O O . ALA A 1 56 ? -7.046 -2.437 -8.751 1.00 0.00 57 ALA A O 5
ATOM 5762 N N . PRO A 1 57 ? -9.254 -2.162 -8.198 1.00 0.00 58 PRO A N 5
ATOM 5763 C CA . PRO A 1 57 ? -9.553 -1.295 -9.325 1.00 0.00 58 PRO A CA 5
ATOM 5764 C C . PRO A 1 57 ? -8.987 0.109 -9.101 1.00 0.00 58 PRO A C 5
ATOM 5765 O O . PRO A 1 57 ? -9.333 0.774 -8.125 1.00 0.00 58 PRO A O 5
ATOM 5776 N N . VAL A 1 58 ? -8.126 0.519 -10.020 1.00 0.00 59 VAL A N 5
ATOM 5777 C CA . VAL A 1 58 ? -7.508 1.831 -9.936 1.00 0.00 59 VAL A CA 5
ATOM 5778 C C . VAL A 1 58 ? -8.433 2.866 -10.580 1.00 0.00 59 VAL A C 5
ATOM 5779 O O . VAL A 1 58 ? -8.080 4.041 -10.680 1.00 0.00 59 VAL A O 5
ATOM 5792 N N . SER A 1 59 ? -9.597 2.394 -11.000 1.00 0.00 60 SER A N 5
ATOM 5793 C CA . SER A 1 59 ? -10.574 3.265 -11.631 1.00 0.00 60 SER A CA 5
ATOM 5794 C C . SER A 1 59 ? -10.877 4.458 -10.722 1.00 0.00 60 SER A C 5
ATOM 5795 O O . SER A 1 59 ? -10.985 5.590 -11.192 1.00 0.00 60 SER A O 5
ATOM 5803 N N . GLU A 1 60 ? -11.005 4.165 -9.437 1.00 0.00 61 GLU A N 5
ATOM 5804 C CA . GLU A 1 60 ? -11.292 5.198 -8.457 1.00 0.00 61 GLU A CA 5
ATOM 5805 C C . GLU A 1 60 ? -11.515 4.577 -7.077 1.00 0.00 61 GLU A C 5
ATOM 5806 O O . GLU A 1 60 ? -12.479 4.912 -6.390 1.00 0.00 61 GLU A O 5
ATOM 5818 N N . PHE A 1 61 ? -10.609 3.682 -6.713 1.00 0.00 62 PHE A N 5
ATOM 5819 C CA . PHE A 1 61 ? -10.694 3.010 -5.428 1.00 0.00 62 PHE A CA 5
ATOM 5820 C C . PHE A 1 61 ? -10.817 4.022 -4.287 1.00 0.00 62 PHE A C 5
ATOM 5821 O O . PHE A 1 61 ? -11.004 5.214 -4.527 1.00 0.00 62 PHE A O 5
ATOM 5838 N N . ASP A 1 62 ? -10.708 3.510 -3.070 1.00 0.00 63 ASP A N 5
ATOM 5839 C CA . ASP A 1 62 ? -10.804 4.354 -1.892 1.00 0.00 63 ASP A CA 5
ATOM 5840 C C . ASP A 1 62 ? -9.399 4.754 -1.439 1.00 0.00 63 ASP A C 5
ATOM 5841 O O . ASP A 1 62 ? -8.788 4.069 -0.621 1.00 0.00 63 ASP A O 5
ATOM 5850 N N . ARG A 1 63 ? -8.926 5.862 -1.992 1.00 0.00 64 ARG A N 5
ATOM 5851 C CA . ARG A 1 63 ? -7.603 6.361 -1.655 1.00 0.00 64 ARG A CA 5
ATOM 5852 C C . ARG A 1 63 ? -7.397 6.337 -0.139 1.00 0.00 64 ARG A C 5
ATOM 5853 O O . ARG A 1 63 ? -6.273 6.176 0.336 1.00 0.00 64 ARG A O 5
ATOM 5874 N N . LYS A 1 64 ? -8.500 6.499 0.579 1.00 0.00 65 LYS A N 5
ATOM 5875 C CA . LYS A 1 64 ? -8.453 6.499 2.031 1.00 0.00 65 LYS A CA 5
ATOM 5876 C C . LYS A 1 64 ? -7.913 5.152 2.519 1.00 0.00 65 LYS A C 5
ATOM 5877 O O . LYS A 1 64 ? -7.224 5.088 3.536 1.00 0.00 65 LYS A O 5
ATOM 5896 N N . GLU A 1 65 ? -8.245 4.111 1.770 1.00 0.00 66 GLU A N 5
ATOM 5897 C CA . GLU A 1 65 ? -7.802 2.770 2.114 1.00 0.00 66 GLU A CA 5
ATOM 5898 C C . GLU A 1 65 ? -6.433 2.487 1.491 1.00 0.00 66 GLU A C 5
ATOM 5899 O O . GLU A 1 65 ? -5.690 1.637 1.976 1.00 0.00 66 GLU A O 5
ATOM 5911 N N . TRP A 1 66 ? -6.143 3.216 0.423 1.00 0.00 67 TRP A N 5
ATOM 5912 C CA . TRP A 1 66 ? -4.878 3.056 -0.272 1.00 0.00 67 TRP A CA 5
ATOM 5913 C C . TRP A 1 66 ? -3.998 4.263 0.059 1.00 0.00 67 TRP A C 5
ATOM 5914 O O . TRP A 1 66 ? -3.076 4.587 -0.687 1.00 0.00 67 TRP A O 5
ATOM 5935 N N . ASP A 1 67 ? -4.316 4.896 1.179 1.00 0.00 68 ASP A N 5
ATOM 5936 C CA . ASP A 1 67 ? -3.566 6.061 1.619 1.00 0.00 68 ASP A CA 5
ATOM 5937 C C . ASP A 1 67 ? -2.484 5.623 2.608 1.00 0.00 68 ASP A C 5
ATOM 5938 O O . ASP A 1 67 ? -1.367 6.135 2.580 1.00 0.00 68 ASP A O 5
ATOM 5947 N N . THR A 1 68 ? -2.856 4.678 3.461 1.00 0.00 69 THR A N 5
ATOM 5948 C CA . THR A 1 68 ? -1.931 4.166 4.458 1.00 0.00 69 THR A CA 5
ATOM 5949 C C . THR A 1 68 ? -1.567 2.712 4.150 1.00 0.00 69 THR A C 5
ATOM 5950 O O . THR A 1 68 ? -2.257 2.046 3.380 1.00 0.00 69 THR A O 5
ATOM 5961 N N . PRO A 1 69 ? -0.456 2.251 4.783 1.00 0.00 70 PRO A N 5
ATOM 5962 C CA . PRO A 1 69 ? 0.008 0.889 4.584 1.00 0.00 70 PRO A CA 5
ATOM 5963 C C . PRO A 1 69 ? -0.877 -0.106 5.337 1.00 0.00 70 PRO A C 5
ATOM 5964 O O . PRO A 1 69 ? -1.065 -1.237 4.890 1.00 0.00 70 PRO A O 5
ATOM 5975 N N . ASN A 1 70 ? -1.394 0.349 6.469 1.00 0.00 71 ASN A N 5
ATOM 5976 C CA . ASN A 1 70 ? -2.254 -0.488 7.289 1.00 0.00 71 ASN A CA 5
ATOM 5977 C C . ASN A 1 70 ? -3.560 -0.759 6.538 1.00 0.00 71 ASN A C 5
ATOM 5978 O O . ASN A 1 70 ? -3.959 -1.911 6.376 1.00 0.00 71 ASN A O 5
ATOM 5989 N N . LYS A 1 71 ? -4.189 0.322 6.101 1.00 0.00 72 LYS A N 5
ATOM 5990 C CA . LYS A 1 71 ? -5.442 0.215 5.372 1.00 0.00 72 LYS A CA 5
ATOM 5991 C C . LYS A 1 71 ? -5.253 -0.720 4.176 1.00 0.00 72 LYS A C 5
ATOM 5992 O O . LYS A 1 71 ? -6.176 -1.433 3.789 1.00 0.00 72 LYS A O 5
ATOM 6011 N N . ILE A 1 72 ? -4.048 -0.686 3.624 1.00 0.00 73 ILE A N 5
ATOM 6012 C CA . ILE A 1 72 ? -3.726 -1.522 2.479 1.00 0.00 73 ILE A CA 5
ATOM 6013 C C . ILE A 1 72 ? -3.405 -2.938 2.961 1.00 0.00 73 ILE A C 5
ATOM 6014 O O . ILE A 1 72 ? -3.892 -3.916 2.397 1.00 0.00 73 ILE A O 5
ATOM 6030 N N . ILE A 1 73 ? -2.585 -3.003 4.001 1.00 0.00 74 ILE A N 5
ATOM 6031 C CA . ILE A 1 73 ? -2.193 -4.283 4.565 1.00 0.00 74 ILE A CA 5
ATOM 6032 C C . ILE A 1 73 ? -3.447 -5.099 4.889 1.00 0.00 74 ILE A C 5
ATOM 6033 O O . ILE A 1 73 ? -3.386 -6.323 4.990 1.00 0.00 74 ILE A O 5
ATOM 6049 N N . ALA A 1 74 ? -4.554 -4.387 5.041 1.00 0.00 75 ALA A N 5
ATOM 6050 C CA . ALA A 1 74 ? -5.820 -5.030 5.350 1.00 0.00 75 ALA A CA 5
ATOM 6051 C C . ALA A 1 74 ? -6.540 -5.381 4.047 1.00 0.00 75 ALA A C 5
ATOM 6052 O O . ALA A 1 74 ? -7.371 -6.288 4.017 1.00 0.00 75 ALA A O 5
ATOM 6059 N N . LYS A 1 75 ? -6.196 -4.644 3.000 1.00 0.00 76 LYS A N 5
ATOM 6060 C CA . LYS A 1 75 ? -6.800 -4.866 1.698 1.00 0.00 76 LYS A CA 5
ATOM 6061 C C . LYS A 1 75 ? -6.344 -6.221 1.153 1.00 0.00 76 LYS A C 5
ATOM 6062 O O . LYS A 1 75 ? -7.149 -6.981 0.615 1.00 0.00 76 LYS A O 5
ATOM 6081 N N . VAL A 1 76 ? -5.055 -6.484 1.312 1.00 0.00 77 VAL A N 5
ATOM 6082 C CA . VAL A 1 76 ? -4.483 -7.735 0.843 1.00 0.00 77 VAL A CA 5
ATOM 6083 C C . VAL A 1 76 ? -5.140 -8.901 1.585 1.00 0.00 77 VAL A C 5
ATOM 6084 O O . VAL A 1 76 ? -5.497 -9.907 0.974 1.00 0.00 77 VAL A O 5
ATOM 6097 N N . GLU A 1 77 ? -5.278 -8.727 2.891 1.00 0.00 78 GLU A N 5
ATOM 6098 C CA . GLU A 1 77 ? -5.886 -9.752 3.722 1.00 0.00 78 GLU A CA 5
ATOM 6099 C C . GLU A 1 77 ? -7.364 -9.920 3.364 1.00 0.00 78 GLU A C 5
ATOM 6100 O O . GLU A 1 77 ? -7.895 -11.028 3.408 1.00 0.00 78 GLU A O 5
ATOM 6112 N N . GLN A 1 78 ? -7.986 -8.802 3.016 1.00 0.00 79 GLN A N 5
ATOM 6113 C CA . GLN A 1 78 ? -9.391 -8.811 2.651 1.00 0.00 79 GLN A CA 5
ATOM 6114 C C . GLN A 1 78 ? -9.546 -8.947 1.135 1.00 0.00 79 GLN A C 5
ATOM 6115 O O . GLN A 1 78 ? -10.524 -8.471 0.561 1.00 0.00 79 GLN A O 5
ATOM 6129 N N . ALA A 1 79 ? -8.564 -9.598 0.529 1.00 0.00 80 ALA A N 5
ATOM 6130 C CA . ALA A 1 79 ? -8.576 -9.803 -0.910 1.00 0.00 80 ALA A CA 5
ATOM 6131 C C . ALA A 1 79 ? -8.402 -11.293 -1.210 1.00 0.00 80 ALA A C 5
ATOM 6132 O O . ALA A 1 79 ? -9.128 -11.854 -2.031 1.00 0.00 80 ALA A O 5
ATOM 6139 N N . GLN A 1 80 ? -7.435 -11.892 -0.531 1.00 0.00 81 GLN A N 5
ATOM 6140 C CA . GLN A 1 80 ? -7.156 -13.306 -0.715 1.00 0.00 81 GLN A CA 5
ATOM 6141 C C . GLN A 1 80 ? -8.456 -14.111 -0.689 1.00 0.00 81 GLN A C 5
ATOM 6142 O O . GLN A 1 80 ? -9.268 -13.958 0.223 1.00 0.00 81 GLN A O 5
ATOM 6156 N N . ALA A 1 1 ? -0.602 -15.999 3.026 1.00 0.00 2 ALA A N 6
ATOM 6157 C CA . ALA A 1 1 ? -0.950 -16.788 4.195 1.00 0.00 2 ALA A CA 6
ATOM 6158 C C . ALA A 1 1 ? 0.210 -16.752 5.192 1.00 0.00 2 ALA A C 6
ATOM 6159 O O . ALA A 1 1 ? 0.015 -16.979 6.386 1.00 0.00 2 ALA A O 6
ATOM 6166 N N . ASP A 1 2 ? 1.392 -16.466 4.667 1.00 0.00 3 ASP A N 6
ATOM 6167 C CA . ASP A 1 2 ? 2.584 -16.397 5.496 1.00 0.00 3 ASP A CA 6
ATOM 6168 C C . ASP A 1 2 ? 2.936 -14.932 5.755 1.00 0.00 3 ASP A C 6
ATOM 6169 O O . ASP A 1 2 ? 2.208 -14.032 5.339 1.00 0.00 3 ASP A O 6
ATOM 6178 N N . GLU A 1 3 ? 4.053 -14.737 6.441 1.00 0.00 4 GLU A N 6
ATOM 6179 C CA . GLU A 1 3 ? 4.511 -13.396 6.760 1.00 0.00 4 GLU A CA 6
ATOM 6180 C C . GLU A 1 3 ? 5.169 -12.754 5.537 1.00 0.00 4 GLU A C 6
ATOM 6181 O O . GLU A 1 3 ? 5.633 -11.617 5.601 1.00 0.00 4 GLU A O 6
ATOM 6193 N N . ALA A 1 4 ? 5.189 -13.511 4.450 1.00 0.00 5 ALA A N 6
ATOM 6194 C CA . ALA A 1 4 ? 5.782 -13.031 3.213 1.00 0.00 5 ALA A CA 6
ATOM 6195 C C . ALA A 1 4 ? 4.860 -11.987 2.582 1.00 0.00 5 ALA A C 6
ATOM 6196 O O . ALA A 1 4 ? 5.275 -11.240 1.697 1.00 0.00 5 ALA A O 6
ATOM 6203 N N . ILE A 1 5 ? 3.626 -11.965 3.063 1.00 0.00 6 ILE A N 6
ATOM 6204 C CA . ILE A 1 5 ? 2.641 -11.023 2.557 1.00 0.00 6 ILE A CA 6
ATOM 6205 C C . ILE A 1 5 ? 2.724 -9.725 3.360 1.00 0.00 6 ILE A C 6
ATOM 6206 O O . ILE A 1 5 ? 2.765 -8.637 2.788 1.00 0.00 6 ILE A O 6
ATOM 6222 N N . LYS A 1 6 ? 2.746 -9.881 4.676 1.00 0.00 7 LYS A N 6
ATOM 6223 C CA . LYS A 1 6 ? 2.824 -8.734 5.565 1.00 0.00 7 LYS A CA 6
ATOM 6224 C C . LYS A 1 6 ? 4.176 -8.042 5.381 1.00 0.00 7 LYS A C 6
ATOM 6225 O O . LYS A 1 6 ? 4.268 -6.818 5.465 1.00 0.00 7 LYS A O 6
ATOM 6244 N N . ASN A 1 7 ? 5.192 -8.855 5.133 1.00 0.00 8 ASN A N 6
ATOM 6245 C CA . ASN A 1 7 ? 6.534 -8.337 4.936 1.00 0.00 8 ASN A CA 6
ATOM 6246 C C . ASN A 1 7 ? 6.643 -7.729 3.536 1.00 0.00 8 ASN A C 6
ATOM 6247 O O . ASN A 1 7 ? 7.067 -6.585 3.383 1.00 0.00 8 ASN A O 6
ATOM 6258 N N . GLY A 1 8 ? 6.251 -8.523 2.550 1.00 0.00 9 GLY A N 6
ATOM 6259 C CA . GLY A 1 8 ? 6.299 -8.078 1.167 1.00 0.00 9 GLY A CA 6
ATOM 6260 C C . GLY A 1 8 ? 5.496 -6.790 0.979 1.00 0.00 9 GLY A C 6
ATOM 6261 O O . GLY A 1 8 ? 5.931 -5.881 0.273 1.00 0.00 9 GLY A O 6
ATOM 6265 N N . VAL A 1 9 ? 4.338 -6.752 1.621 1.00 0.00 10 VAL A N 6
ATOM 6266 C CA . VAL A 1 9 ? 3.471 -5.590 1.532 1.00 0.00 10 VAL A CA 6
ATOM 6267 C C . VAL A 1 9 ? 4.186 -4.378 2.133 1.00 0.00 10 VAL A C 6
ATOM 6268 O O . VAL A 1 9 ? 4.167 -3.292 1.556 1.00 0.00 10 VAL A O 6
ATOM 6281 N N . LEU A 1 10 ? 4.800 -4.605 3.285 1.00 0.00 11 LEU A N 6
ATOM 6282 C CA . LEU A 1 10 ? 5.520 -3.544 3.970 1.00 0.00 11 LEU A CA 6
ATOM 6283 C C . LEU A 1 10 ? 6.786 -3.202 3.182 1.00 0.00 11 LEU A C 6
ATOM 6284 O O . LEU A 1 10 ? 7.222 -2.051 3.173 1.00 0.00 11 LEU A O 6
ATOM 6300 N N . ASP A 1 11 ? 7.338 -4.220 2.540 1.00 0.00 12 ASP A N 6
ATOM 6301 C CA . ASP A 1 11 ? 8.545 -4.041 1.750 1.00 0.00 12 ASP A CA 6
ATOM 6302 C C . ASP A 1 11 ? 8.202 -3.274 0.471 1.00 0.00 12 ASP A C 6
ATOM 6303 O O . ASP A 1 11 ? 9.034 -2.536 -0.056 1.00 0.00 12 ASP A O 6
ATOM 6312 N N . ILE A 1 12 ? 6.978 -3.475 0.008 1.00 0.00 13 ILE A N 6
ATOM 6313 C CA . ILE A 1 12 ? 6.515 -2.812 -1.199 1.00 0.00 13 ILE A CA 6
ATOM 6314 C C . ILE A 1 12 ? 6.103 -1.378 -0.863 1.00 0.00 13 ILE A C 6
ATOM 6315 O O . ILE A 1 12 ? 6.010 -0.530 -1.749 1.00 0.00 13 ILE A O 6
ATOM 6331 N N . LEU A 1 13 ? 5.866 -1.150 0.421 1.00 0.00 14 LEU A N 6
ATOM 6332 C CA . LEU A 1 13 ? 5.465 0.166 0.886 1.00 0.00 14 LEU A CA 6
ATOM 6333 C C . LEU A 1 13 ? 6.703 1.056 1.013 1.00 0.00 14 LEU A C 6
ATOM 6334 O O . LEU A 1 13 ? 6.781 2.111 0.386 1.00 0.00 14 LEU A O 6
ATOM 6350 N N . ALA A 1 14 ? 7.640 0.598 1.832 1.00 0.00 15 ALA A N 6
ATOM 6351 C CA . ALA A 1 14 ? 8.870 1.340 2.050 1.00 0.00 15 ALA A CA 6
ATOM 6352 C C . ALA A 1 14 ? 9.546 1.605 0.703 1.00 0.00 15 ALA A C 6
ATOM 6353 O O . ALA A 1 14 ? 10.136 2.665 0.499 1.00 0.00 15 ALA A O 6
ATOM 6360 N N . ASP A 1 15 ? 9.437 0.625 -0.182 1.00 0.00 16 ASP A N 6
ATOM 6361 C CA . ASP A 1 15 ? 10.031 0.739 -1.503 1.00 0.00 16 ASP A CA 6
ATOM 6362 C C . ASP A 1 15 ? 9.270 1.794 -2.309 1.00 0.00 16 ASP A C 6
ATOM 6363 O O . ASP A 1 15 ? 9.864 2.522 -3.103 1.00 0.00 16 ASP A O 6
ATOM 6372 N N . LEU A 1 16 ? 7.966 1.843 -2.077 1.00 0.00 17 LEU A N 6
ATOM 6373 C CA . LEU A 1 16 ? 7.118 2.796 -2.772 1.00 0.00 17 LEU A CA 6
ATOM 6374 C C . LEU A 1 16 ? 7.568 4.218 -2.429 1.00 0.00 17 LEU A C 6
ATOM 6375 O O . LEU A 1 16 ? 7.893 5.002 -3.320 1.00 0.00 17 LEU A O 6
ATOM 6391 N N . THR A 1 17 ? 7.575 4.507 -1.136 1.00 0.00 18 THR A N 6
ATOM 6392 C CA . THR A 1 17 ? 7.980 5.820 -0.665 1.00 0.00 18 THR A CA 6
ATOM 6393 C C . THR A 1 17 ? 9.489 6.006 -0.837 1.00 0.00 18 THR A C 6
ATOM 6394 O O . THR A 1 17 ? 9.933 7.007 -1.398 1.00 0.00 18 THR A O 6
ATOM 6405 N N . GLY A 1 18 ? 10.234 5.027 -0.346 1.00 0.00 19 GLY A N 6
ATOM 6406 C CA . GLY A 1 18 ? 11.683 5.071 -0.439 1.00 0.00 19 GLY A CA 6
ATOM 6407 C C . GLY A 1 18 ? 12.315 5.306 0.935 1.00 0.00 19 GLY A C 6
ATOM 6408 O O . GLY A 1 18 ? 13.533 5.434 1.048 1.00 0.00 19 GLY A O 6
ATOM 6412 N N . SER A 1 19 ? 11.457 5.355 1.944 1.00 0.00 20 SER A N 6
ATOM 6413 C CA . SER A 1 19 ? 11.915 5.572 3.305 1.00 0.00 20 SER A CA 6
ATOM 6414 C C . SER A 1 19 ? 11.472 4.411 4.198 1.00 0.00 20 SER A C 6
ATOM 6415 O O . SER A 1 19 ? 10.576 3.651 3.834 1.00 0.00 20 SER A O 6
ATOM 6423 N N . ASP A 1 20 ? 12.119 4.312 5.349 1.00 0.00 21 ASP A N 6
ATOM 6424 C CA . ASP A 1 20 ? 11.804 3.256 6.297 1.00 0.00 21 ASP A CA 6
ATOM 6425 C C . ASP A 1 20 ? 10.834 3.796 7.350 1.00 0.00 21 ASP A C 6
ATOM 6426 O O . ASP A 1 20 ? 10.724 3.240 8.442 1.00 0.00 21 ASP A O 6
ATOM 6435 N N . ASP A 1 21 ? 10.156 4.875 6.986 1.00 0.00 22 ASP A N 6
ATOM 6436 C CA . ASP A 1 21 ? 9.200 5.497 7.887 1.00 0.00 22 ASP A CA 6
ATOM 6437 C C . ASP A 1 21 ? 7.892 4.704 7.862 1.00 0.00 22 ASP A C 6
ATOM 6438 O O . ASP A 1 21 ? 7.288 4.460 8.907 1.00 0.00 22 ASP A O 6
ATOM 6447 N N . VAL A 1 22 ? 7.492 4.320 6.658 1.00 0.00 23 VAL A N 6
ATOM 6448 C CA . VAL A 1 22 ? 6.266 3.559 6.484 1.00 0.00 23 VAL A CA 6
ATOM 6449 C C . VAL A 1 22 ? 6.533 2.090 6.813 1.00 0.00 23 VAL A C 6
ATOM 6450 O O . VAL A 1 22 ? 5.600 1.298 6.939 1.00 0.00 23 VAL A O 6
ATOM 6463 N N . LYS A 1 23 ? 7.812 1.768 6.943 1.00 0.00 24 LYS A N 6
ATOM 6464 C CA . LYS A 1 23 ? 8.213 0.407 7.255 1.00 0.00 24 LYS A CA 6
ATOM 6465 C C . LYS A 1 23 ? 7.797 0.073 8.689 1.00 0.00 24 LYS A C 6
ATOM 6466 O O . LYS A 1 23 ? 7.389 -1.052 8.976 1.00 0.00 24 LYS A O 6
ATOM 6485 N N . LYS A 1 24 ? 7.914 1.071 9.553 1.00 0.00 25 LYS A N 6
ATOM 6486 C CA . LYS A 1 24 ? 7.555 0.897 10.951 1.00 0.00 25 LYS A CA 6
ATOM 6487 C C . LYS A 1 24 ? 6.151 1.458 11.185 1.00 0.00 25 LYS A C 6
ATOM 6488 O O . LYS A 1 24 ? 5.341 0.844 11.878 1.00 0.00 25 LYS A O 6
ATOM 6507 N N . ASN A 1 25 ? 5.905 2.619 10.595 1.00 0.00 26 ASN A N 6
ATOM 6508 C CA . ASN A 1 25 ? 4.613 3.269 10.731 1.00 0.00 26 ASN A CA 6
ATOM 6509 C C . ASN A 1 25 ? 3.551 2.440 10.006 1.00 0.00 26 ASN A C 6
ATOM 6510 O O . ASN A 1 25 ? 3.804 1.908 8.927 1.00 0.00 26 ASN A O 6
ATOM 6521 N N . LEU A 1 26 ? 2.385 2.356 10.629 1.00 0.00 27 LEU A N 6
ATOM 6522 C CA . LEU A 1 26 ? 1.283 1.601 10.056 1.00 0.00 27 LEU A CA 6
ATOM 6523 C C . LEU A 1 26 ? 0.082 2.528 9.860 1.00 0.00 27 LEU A C 6
ATOM 6524 O O . LEU A 1 26 ? -1.064 2.097 9.968 1.00 0.00 27 LEU A O 6
ATOM 6540 N N . ASP A 1 27 ? 0.386 3.787 9.576 1.00 0.00 28 ASP A N 6
ATOM 6541 C CA . ASP A 1 27 ? -0.654 4.779 9.364 1.00 0.00 28 ASP A CA 6
ATOM 6542 C C . ASP A 1 27 ? -0.030 6.049 8.782 1.00 0.00 28 ASP A C 6
ATOM 6543 O O . ASP A 1 27 ? -0.510 7.153 9.035 1.00 0.00 28 ASP A O 6
ATOM 6552 N N . LEU A 1 28 ? 1.030 5.850 8.013 1.00 0.00 29 LEU A N 6
ATOM 6553 C CA . LEU A 1 28 ? 1.725 6.966 7.393 1.00 0.00 29 LEU A CA 6
ATOM 6554 C C . LEU A 1 28 ? 0.986 7.377 6.119 1.00 0.00 29 LEU A C 6
ATOM 6555 O O . LEU A 1 28 ? 1.245 6.835 5.045 1.00 0.00 29 LEU A O 6
ATOM 6571 N N . ASN A 1 29 ? 0.080 8.330 6.278 1.00 0.00 30 ASN A N 6
ATOM 6572 C CA . ASN A 1 29 ? -0.698 8.819 5.152 1.00 0.00 30 ASN A CA 6
ATOM 6573 C C . ASN A 1 29 ? 0.208 8.939 3.926 1.00 0.00 30 ASN A C 6
ATOM 6574 O O . ASN A 1 29 ? 0.909 9.938 3.763 1.00 0.00 30 ASN A O 6
ATOM 6585 N N . LEU A 1 30 ? 0.164 7.909 3.093 1.00 0.00 31 LEU A N 6
ATOM 6586 C CA . LEU A 1 30 ? 0.972 7.887 1.886 1.00 0.00 31 LEU A CA 6
ATOM 6587 C C . LEU A 1 30 ? 0.615 9.094 1.016 1.00 0.00 31 LEU A C 6
ATOM 6588 O O . LEU A 1 30 ? 1.369 9.461 0.117 1.00 0.00 31 LEU A O 6
ATOM 6604 N N . PHE A 1 31 ? -0.536 9.678 1.315 1.00 0.00 32 PHE A N 6
ATOM 6605 C CA . PHE A 1 31 ? -1.003 10.836 0.571 1.00 0.00 32 PHE A CA 6
ATOM 6606 C C . PHE A 1 31 ? -0.595 12.136 1.268 1.00 0.00 32 PHE A C 6
ATOM 6607 O O . PHE A 1 31 ? 0.058 12.988 0.666 1.00 0.00 32 PHE A O 6
ATOM 6624 N N . GLU A 1 32 ? -0.996 12.247 2.525 1.00 0.00 33 GLU A N 6
ATOM 6625 C CA . GLU A 1 32 ? -0.680 13.429 3.310 1.00 0.00 33 GLU A CA 6
ATOM 6626 C C . GLU A 1 32 ? 0.826 13.506 3.570 1.00 0.00 33 GLU A C 6
ATOM 6627 O O . GLU A 1 32 ? 1.325 14.524 4.046 1.00 0.00 33 GLU A O 6
ATOM 6639 N N . THR A 1 33 ? 1.506 12.417 3.246 1.00 0.00 34 THR A N 6
ATOM 6640 C CA . THR A 1 33 ? 2.945 12.348 3.440 1.00 0.00 34 THR A CA 6
ATOM 6641 C C . THR A 1 33 ? 3.674 12.682 2.137 1.00 0.00 34 THR A C 6
ATOM 6642 O O . THR A 1 33 ? 4.875 12.950 2.143 1.00 0.00 34 THR A O 6
ATOM 6653 N N . GLY A 1 34 ? 2.918 12.656 1.049 1.00 0.00 35 GLY A N 6
ATOM 6654 C CA . GLY A 1 34 ? 3.477 12.952 -0.259 1.00 0.00 35 GLY A CA 6
ATOM 6655 C C . GLY A 1 34 ? 4.535 11.918 -0.650 1.00 0.00 35 GLY A C 6
ATOM 6656 O O . GLY A 1 34 ? 5.261 12.106 -1.625 1.00 0.00 35 GLY A O 6
ATOM 6660 N N . LEU A 1 35 ? 4.590 10.850 0.131 1.00 0.00 36 LEU A N 6
ATOM 6661 C CA . LEU A 1 35 ? 5.547 9.786 -0.120 1.00 0.00 36 LEU A CA 6
ATOM 6662 C C . LEU A 1 35 ? 5.171 9.063 -1.415 1.00 0.00 36 LEU A C 6
ATOM 6663 O O . LEU A 1 35 ? 5.975 8.316 -1.970 1.00 0.00 36 LEU A O 6
ATOM 6679 N N . LEU A 1 36 ? 3.947 9.310 -1.859 1.00 0.00 37 LEU A N 6
ATOM 6680 C CA . LEU A 1 36 ? 3.453 8.692 -3.078 1.00 0.00 37 LEU A CA 6
ATOM 6681 C C . LEU A 1 36 ? 3.422 9.735 -4.197 1.00 0.00 37 LEU A C 6
ATOM 6682 O O . LEU A 1 36 ? 3.564 10.930 -3.940 1.00 0.00 37 LEU A O 6
ATOM 6698 N N . ASP A 1 37 ? 3.234 9.245 -5.413 1.00 0.00 38 ASP A N 6
ATOM 6699 C CA . ASP A 1 37 ? 3.181 10.120 -6.573 1.00 0.00 38 ASP A CA 6
ATOM 6700 C C . ASP A 1 37 ? 1.894 9.849 -7.353 1.00 0.00 38 ASP A C 6
ATOM 6701 O O . ASP A 1 37 ? 1.694 10.396 -8.436 1.00 0.00 38 ASP A O 6
ATOM 6710 N N . SER A 1 38 ? 1.055 9.004 -6.773 1.00 0.00 39 SER A N 6
ATOM 6711 C CA . SER A 1 38 ? -0.208 8.653 -7.400 1.00 0.00 39 SER A CA 6
ATOM 6712 C C . SER A 1 38 ? -0.006 7.480 -8.361 1.00 0.00 39 SER A C 6
ATOM 6713 O O . SER A 1 38 ? -0.766 6.513 -8.334 1.00 0.00 39 SER A O 6
ATOM 6721 N N . MET A 1 39 ? 1.022 7.604 -9.188 1.00 0.00 40 MET A N 6
ATOM 6722 C CA . MET A 1 39 ? 1.333 6.566 -10.156 1.00 0.00 40 MET A CA 6
ATOM 6723 C C . MET A 1 39 ? 1.906 5.327 -9.465 1.00 0.00 40 MET A C 6
ATOM 6724 O O . MET A 1 39 ? 1.805 4.218 -9.988 1.00 0.00 40 MET A O 6
ATOM 6738 N N . GLY A 1 40 ? 2.497 5.558 -8.302 1.00 0.00 41 GLY A N 6
ATOM 6739 C CA . GLY A 1 40 ? 3.088 4.474 -7.534 1.00 0.00 41 GLY A CA 6
ATOM 6740 C C . GLY A 1 40 ? 2.044 3.404 -7.205 1.00 0.00 41 GLY A C 6
ATOM 6741 O O . GLY A 1 40 ? 2.313 2.210 -7.333 1.00 0.00 41 GLY A O 6
ATOM 6745 N N . THR A 1 41 ? 0.877 3.870 -6.788 1.00 0.00 42 THR A N 6
ATOM 6746 C CA . THR A 1 41 ? -0.208 2.968 -6.439 1.00 0.00 42 THR A CA 6
ATOM 6747 C C . THR A 1 41 ? -0.487 1.999 -7.590 1.00 0.00 42 THR A C 6
ATOM 6748 O O . THR A 1 41 ? -0.687 0.806 -7.368 1.00 0.00 42 THR A O 6
ATOM 6759 N N . VAL A 1 42 ? -0.490 2.548 -8.796 1.00 0.00 43 VAL A N 6
ATOM 6760 C CA . VAL A 1 42 ? -0.740 1.748 -9.982 1.00 0.00 43 VAL A CA 6
ATOM 6761 C C . VAL A 1 42 ? 0.186 0.531 -9.975 1.00 0.00 43 VAL A C 6
ATOM 6762 O O . VAL A 1 42 ? -0.276 -0.605 -10.082 1.00 0.00 43 VAL A O 6
ATOM 6775 N N . GLN A 1 43 ? 1.474 0.808 -9.849 1.00 0.00 44 GLN A N 6
ATOM 6776 C CA . GLN A 1 43 ? 2.469 -0.251 -9.827 1.00 0.00 44 GLN A CA 6
ATOM 6777 C C . GLN A 1 43 ? 2.254 -1.156 -8.613 1.00 0.00 44 GLN A C 6
ATOM 6778 O O . GLN A 1 43 ? 2.208 -2.379 -8.746 1.00 0.00 44 GLN A O 6
ATOM 6792 N N . LEU A 1 44 ? 2.127 -0.523 -7.457 1.00 0.00 45 LEU A N 6
ATOM 6793 C CA . LEU A 1 44 ? 1.918 -1.255 -6.220 1.00 0.00 45 LEU A CA 6
ATOM 6794 C C . LEU A 1 44 ? 0.795 -2.276 -6.421 1.00 0.00 45 LEU A C 6
ATOM 6795 O O . LEU A 1 44 ? 0.783 -3.325 -5.779 1.00 0.00 45 LEU A O 6
ATOM 6811 N N . LEU A 1 45 ? -0.121 -1.931 -7.314 1.00 0.00 46 LEU A N 6
ATOM 6812 C CA . LEU A 1 45 ? -1.246 -2.804 -7.606 1.00 0.00 46 LEU A CA 6
ATOM 6813 C C . LEU A 1 45 ? -0.752 -4.017 -8.397 1.00 0.00 46 LEU A C 6
ATOM 6814 O O . LEU A 1 45 ? -1.236 -5.131 -8.198 1.00 0.00 46 LEU A O 6
ATOM 6830 N N . LEU A 1 46 ? 0.206 -3.761 -9.277 1.00 0.00 47 LEU A N 6
ATOM 6831 C CA . LEU A 1 46 ? 0.771 -4.818 -10.097 1.00 0.00 47 LEU A CA 6
ATOM 6832 C C . LEU A 1 46 ? 1.432 -5.861 -9.193 1.00 0.00 47 LEU A C 6
ATOM 6833 O O . LEU A 1 46 ? 1.340 -7.060 -9.453 1.00 0.00 47 LEU A O 6
ATOM 6849 N N . GLU A 1 47 ? 2.083 -5.366 -8.150 1.00 0.00 48 GLU A N 6
ATOM 6850 C CA . GLU A 1 47 ? 2.759 -6.240 -7.207 1.00 0.00 48 GLU A CA 6
ATOM 6851 C C . GLU A 1 47 ? 1.744 -6.899 -6.272 1.00 0.00 48 GLU A C 6
ATOM 6852 O O . GLU A 1 47 ? 1.983 -7.990 -5.758 1.00 0.00 48 GLU A O 6
ATOM 6864 N N . LEU A 1 48 ? 0.629 -6.208 -6.079 1.00 0.00 49 LEU A N 6
ATOM 6865 C CA . LEU A 1 48 ? -0.423 -6.712 -5.214 1.00 0.00 49 LEU A CA 6
ATOM 6866 C C . LEU A 1 48 ? -1.322 -7.660 -6.011 1.00 0.00 49 LEU A C 6
ATOM 6867 O O . LEU A 1 48 ? -2.141 -8.376 -5.436 1.00 0.00 49 LEU A O 6
ATOM 6883 N N . GLN A 1 49 ? -1.138 -7.634 -7.323 1.00 0.00 50 GLN A N 6
ATOM 6884 C CA . GLN A 1 49 ? -1.922 -8.483 -8.205 1.00 0.00 50 GLN A CA 6
ATOM 6885 C C . GLN A 1 49 ? -1.045 -9.589 -8.795 1.00 0.00 50 GLN A C 6
ATOM 6886 O O . GLN A 1 49 ? -1.445 -10.266 -9.741 1.00 0.00 50 GLN A O 6
ATOM 6900 N N . SER A 1 50 ? 0.136 -9.738 -8.212 1.00 0.00 51 SER A N 6
ATOM 6901 C CA . SER A 1 50 ? 1.073 -10.750 -8.668 1.00 0.00 51 SER A CA 6
ATOM 6902 C C . SER A 1 50 ? 1.363 -11.742 -7.540 1.00 0.00 51 SER A C 6
ATOM 6903 O O . SER A 1 50 ? 1.134 -12.941 -7.689 1.00 0.00 51 SER A O 6
ATOM 6911 N N . GLN A 1 51 ? 1.863 -11.205 -6.437 1.00 0.00 52 GLN A N 6
ATOM 6912 C CA . GLN A 1 51 ? 2.187 -12.028 -5.285 1.00 0.00 52 GLN A CA 6
ATOM 6913 C C . GLN A 1 51 ? 0.934 -12.277 -4.443 1.00 0.00 52 GLN A C 6
ATOM 6914 O O . GLN A 1 51 ? 0.834 -13.296 -3.760 1.00 0.00 52 GLN A O 6
ATOM 6928 N N . PHE A 1 52 ? 0.011 -11.330 -4.519 1.00 0.00 53 PHE A N 6
ATOM 6929 C CA . PHE A 1 52 ? -1.231 -11.435 -3.772 1.00 0.00 53 PHE A CA 6
ATOM 6930 C C . PHE A 1 52 ? -2.433 -11.519 -4.715 1.00 0.00 53 PHE A C 6
ATOM 6931 O O . PHE A 1 52 ? -3.559 -11.746 -4.273 1.00 0.00 53 PHE A O 6
ATOM 6948 N N . GLY A 1 53 ? -2.153 -11.332 -5.996 1.00 0.00 54 GLY A N 6
ATOM 6949 C CA . GLY A 1 53 ? -3.196 -11.383 -7.006 1.00 0.00 54 GLY A CA 6
ATOM 6950 C C . GLY A 1 53 ? -4.474 -10.704 -6.508 1.00 0.00 54 GLY A C 6
ATOM 6951 O O . GLY A 1 53 ? -5.572 -11.229 -6.691 1.00 0.00 54 GLY A O 6
ATOM 6955 N N . VAL A 1 54 ? -4.289 -9.547 -5.892 1.00 0.00 55 VAL A N 6
ATOM 6956 C CA . VAL A 1 54 ? -5.413 -8.790 -5.367 1.00 0.00 55 VAL A CA 6
ATOM 6957 C C . VAL A 1 54 ? -6.240 -8.239 -6.531 1.00 0.00 55 VAL A C 6
ATOM 6958 O O . VAL A 1 54 ? -5.772 -8.210 -7.669 1.00 0.00 55 VAL A O 6
ATOM 6971 N N . ASP A 1 55 ? -7.452 -7.817 -6.206 1.00 0.00 56 ASP A N 6
ATOM 6972 C CA . ASP A 1 55 ? -8.348 -7.269 -7.210 1.00 0.00 56 ASP A CA 6
ATOM 6973 C C . ASP A 1 55 ? -8.935 -5.952 -6.700 1.00 0.00 56 ASP A C 6
ATOM 6974 O O . ASP A 1 55 ? -9.700 -5.941 -5.737 1.00 0.00 56 ASP A O 6
ATOM 6983 N N . ALA A 1 56 ? -8.554 -4.872 -7.368 1.00 0.00 57 ALA A N 6
ATOM 6984 C CA . ALA A 1 56 ? -9.034 -3.553 -6.994 1.00 0.00 57 ALA A CA 6
ATOM 6985 C C . ALA A 1 56 ? -9.100 -2.667 -8.240 1.00 0.00 57 ALA A C 6
ATOM 6986 O O . ALA A 1 56 ? -8.407 -2.921 -9.224 1.00 0.00 57 ALA A O 6
ATOM 6993 N N . PRO A 1 57 ? -9.962 -1.618 -8.154 1.00 0.00 58 PRO A N 6
ATOM 6994 C CA . PRO A 1 57 ? -10.128 -0.694 -9.263 1.00 0.00 58 PRO A CA 6
ATOM 6995 C C . PRO A 1 57 ? -8.931 0.254 -9.370 1.00 0.00 58 PRO A C 6
ATOM 6996 O O . PRO A 1 57 ? -8.048 0.243 -8.514 1.00 0.00 58 PRO A O 6
ATOM 7007 N N . VAL A 1 58 ? -8.941 1.052 -10.428 1.00 0.00 59 VAL A N 6
ATOM 7008 C CA . VAL A 1 58 ? -7.868 2.004 -10.658 1.00 0.00 59 VAL A CA 6
ATOM 7009 C C . VAL A 1 58 ? -8.463 3.333 -11.127 1.00 0.00 59 VAL A C 6
ATOM 7010 O O . VAL A 1 58 ? -8.069 4.396 -10.650 1.00 0.00 59 VAL A O 6
ATOM 7023 N N . SER A 1 59 ? -9.402 3.229 -12.056 1.00 0.00 60 SER A N 6
ATOM 7024 C CA . SER A 1 59 ? -10.056 4.410 -12.595 1.00 0.00 60 SER A CA 6
ATOM 7025 C C . SER A 1 59 ? -10.237 5.456 -11.493 1.00 0.00 60 SER A C 6
ATOM 7026 O O . SER A 1 59 ? -10.173 6.656 -11.754 1.00 0.00 60 SER A O 6
ATOM 7034 N N . GLU A 1 60 ? -10.461 4.962 -10.284 1.00 0.00 61 GLU A N 6
ATOM 7035 C CA . GLU A 1 60 ? -10.653 5.840 -9.141 1.00 0.00 61 GLU A CA 6
ATOM 7036 C C . GLU A 1 60 ? -10.931 5.017 -7.881 1.00 0.00 61 GLU A C 6
ATOM 7037 O O . GLU A 1 60 ? -11.952 5.208 -7.224 1.00 0.00 61 GLU A O 6
ATOM 7049 N N . PHE A 1 61 ? -10.002 4.119 -7.582 1.00 0.00 62 PHE A N 6
ATOM 7050 C CA . PHE A 1 61 ? -10.134 3.268 -6.413 1.00 0.00 62 PHE A CA 6
ATOM 7051 C C . PHE A 1 61 ? -10.369 4.101 -5.151 1.00 0.00 62 PHE A C 6
ATOM 7052 O O . PHE A 1 61 ? -10.605 5.305 -5.234 1.00 0.00 62 PHE A O 6
ATOM 7069 N N . ASP A 1 62 ? -10.298 3.425 -4.013 1.00 0.00 63 ASP A N 6
ATOM 7070 C CA . ASP A 1 62 ? -10.502 4.088 -2.736 1.00 0.00 63 ASP A CA 6
ATOM 7071 C C . ASP A 1 62 ? -9.146 4.497 -2.158 1.00 0.00 63 ASP A C 6
ATOM 7072 O O . ASP A 1 62 ? -8.587 3.792 -1.319 1.00 0.00 63 ASP A O 6
ATOM 7081 N N . ARG A 1 63 ? -8.656 5.634 -2.629 1.00 0.00 64 ARG A N 6
ATOM 7082 C CA . ARG A 1 63 ? -7.376 6.145 -2.168 1.00 0.00 64 ARG A CA 6
ATOM 7083 C C . ARG A 1 63 ? -7.302 6.091 -0.641 1.00 0.00 64 ARG A C 6
ATOM 7084 O O . ARG A 1 63 ? -6.216 5.976 -0.072 1.00 0.00 64 ARG A O 6
ATOM 7105 N N . LYS A 1 64 ? -8.469 6.177 -0.019 1.00 0.00 65 LYS A N 6
ATOM 7106 C CA . LYS A 1 64 ? -8.549 6.139 1.430 1.00 0.00 65 LYS A CA 6
ATOM 7107 C C . LYS A 1 64 ? -7.998 4.803 1.934 1.00 0.00 65 LYS A C 6
ATOM 7108 O O . LYS A 1 64 ? -7.407 4.737 3.010 1.00 0.00 65 LYS A O 6
ATOM 7127 N N . GLU A 1 65 ? -8.210 3.772 1.129 1.00 0.00 66 GLU A N 6
ATOM 7128 C CA . GLU A 1 65 ? -7.741 2.441 1.478 1.00 0.00 66 GLU A CA 6
ATOM 7129 C C . GLU A 1 65 ? -6.288 2.257 1.037 1.00 0.00 66 GLU A C 6
ATOM 7130 O O . GLU A 1 65 ? -5.557 1.456 1.616 1.00 0.00 66 GLU A O 6
ATOM 7142 N N . TRP A 1 66 ? -5.914 3.011 0.014 1.00 0.00 67 TRP A N 6
ATOM 7143 C CA . TRP A 1 66 ? -4.562 2.941 -0.513 1.00 0.00 67 TRP A CA 6
ATOM 7144 C C . TRP A 1 66 ? -3.812 4.196 -0.059 1.00 0.00 67 TRP A C 6
ATOM 7145 O O . TRP A 1 66 ? -2.816 4.582 -0.668 1.00 0.00 67 TRP A O 6
ATOM 7166 N N . ASP A 1 67 ? -4.321 4.797 1.007 1.00 0.00 68 ASP A N 6
ATOM 7167 C CA . ASP A 1 67 ? -3.711 5.999 1.549 1.00 0.00 68 ASP A CA 6
ATOM 7168 C C . ASP A 1 67 ? -2.725 5.613 2.654 1.00 0.00 68 ASP A C 6
ATOM 7169 O O . ASP A 1 67 ? -1.689 6.254 2.818 1.00 0.00 68 ASP A O 6
ATOM 7178 N N . THR A 1 68 ? -3.085 4.567 3.384 1.00 0.00 69 THR A N 6
ATOM 7179 C CA . THR A 1 68 ? -2.245 4.088 4.469 1.00 0.00 69 THR A CA 6
ATOM 7180 C C . THR A 1 68 ? -1.829 2.637 4.220 1.00 0.00 69 THR A C 6
ATOM 7181 O O . THR A 1 68 ? -2.464 1.931 3.439 1.00 0.00 69 THR A O 6
ATOM 7192 N N . PRO A 1 69 ? -0.737 2.225 4.918 1.00 0.00 70 PRO A N 6
ATOM 7193 C CA . PRO A 1 69 ? -0.228 0.871 4.780 1.00 0.00 70 PRO A CA 6
ATOM 7194 C C . PRO A 1 69 ? -1.120 -0.128 5.520 1.00 0.00 70 PRO A C 6
ATOM 7195 O O . PRO A 1 69 ? -1.171 -1.304 5.164 1.00 0.00 70 PRO A O 6
ATOM 7206 N N . ASN A 1 70 ? -1.801 0.378 6.539 1.00 0.00 71 ASN A N 6
ATOM 7207 C CA . ASN A 1 70 ? -2.689 -0.455 7.333 1.00 0.00 71 ASN A CA 6
ATOM 7208 C C . ASN A 1 70 ? -3.934 -0.794 6.510 1.00 0.00 71 ASN A C 6
ATOM 7209 O O . ASN A 1 70 ? -4.394 -1.935 6.516 1.00 0.00 71 ASN A O 6
ATOM 7220 N N . LYS A 1 71 ? -4.444 0.217 5.824 1.00 0.00 72 LYS A N 6
ATOM 7221 C CA . LYS A 1 71 ? -5.627 0.040 4.999 1.00 0.00 72 LYS A CA 6
ATOM 7222 C C . LYS A 1 71 ? -5.290 -0.878 3.823 1.00 0.00 72 LYS A C 6
ATOM 7223 O O . LYS A 1 71 ? -6.151 -1.608 3.334 1.00 0.00 72 LYS A O 6
ATOM 7242 N N . ILE A 1 72 ? -4.036 -0.811 3.401 1.00 0.00 73 ILE A N 6
ATOM 7243 C CA . ILE A 1 72 ? -3.575 -1.628 2.292 1.00 0.00 73 ILE A CA 6
ATOM 7244 C C . ILE A 1 72 ? -3.296 -3.048 2.790 1.00 0.00 73 ILE A C 6
ATOM 7245 O O . ILE A 1 72 ? -3.810 -4.017 2.233 1.00 0.00 73 ILE A O 6
ATOM 7261 N N . ILE A 1 73 ? -2.483 -3.126 3.832 1.00 0.00 74 ILE A N 6
ATOM 7262 C CA . ILE A 1 73 ? -2.129 -4.411 4.412 1.00 0.00 74 ILE A CA 6
ATOM 7263 C C . ILE A 1 73 ? -3.404 -5.219 4.663 1.00 0.00 74 ILE A C 6
ATOM 7264 O O . ILE A 1 73 ? -3.372 -6.450 4.664 1.00 0.00 74 ILE A O 6
ATOM 7280 N N . ALA A 1 74 ? -4.495 -4.497 4.869 1.00 0.00 75 ALA A N 6
ATOM 7281 C CA . ALA A 1 74 ? -5.777 -5.131 5.121 1.00 0.00 75 ALA A CA 6
ATOM 7282 C C . ALA A 1 74 ? -6.428 -5.503 3.788 1.00 0.00 75 ALA A C 6
ATOM 7283 O O . ALA A 1 74 ? -7.121 -6.514 3.691 1.00 0.00 75 ALA A O 6
ATOM 7290 N N . LYS A 1 75 ? -6.182 -4.664 2.792 1.00 0.00 76 LYS A N 6
ATOM 7291 C CA . LYS A 1 75 ? -6.735 -4.892 1.468 1.00 0.00 76 LYS A CA 6
ATOM 7292 C C . LYS A 1 75 ? -6.048 -6.103 0.834 1.00 0.00 76 LYS A C 6
ATOM 7293 O O . LYS A 1 75 ? -6.616 -6.758 -0.039 1.00 0.00 76 LYS A O 6
ATOM 7312 N N . VAL A 1 76 ? -4.834 -6.364 1.296 1.00 0.00 77 VAL A N 6
ATOM 7313 C CA . VAL A 1 76 ? -4.063 -7.484 0.785 1.00 0.00 77 VAL A CA 6
ATOM 7314 C C . VAL A 1 76 ? -4.462 -8.756 1.535 1.00 0.00 77 VAL A C 6
ATOM 7315 O O . VAL A 1 76 ? -4.399 -9.854 0.983 1.00 0.00 77 VAL A O 6
ATOM 7328 N N . GLU A 1 77 ? -4.863 -8.568 2.785 1.00 0.00 78 GLU A N 6
ATOM 7329 C CA . GLU A 1 77 ? -5.272 -9.687 3.617 1.00 0.00 78 GLU A CA 6
ATOM 7330 C C . GLU A 1 77 ? -6.726 -10.063 3.324 1.00 0.00 78 GLU A C 6
ATOM 7331 O O . GLU A 1 77 ? -7.137 -11.199 3.555 1.00 0.00 78 GLU A O 6
ATOM 7343 N N . GLN A 1 78 ? -7.467 -9.087 2.818 1.00 0.00 79 GLN A N 6
ATOM 7344 C CA . GLN A 1 78 ? -8.866 -9.300 2.492 1.00 0.00 79 GLN A CA 6
ATOM 7345 C C . GLN A 1 78 ? -9.004 -9.810 1.055 1.00 0.00 79 GLN A C 6
ATOM 7346 O O . GLN A 1 78 ? -10.080 -9.732 0.466 1.00 0.00 79 GLN A O 6
ATOM 7360 N N . ALA A 1 79 ? -7.898 -10.319 0.533 1.00 0.00 80 ALA A N 6
ATOM 7361 C CA . ALA A 1 79 ? -7.882 -10.840 -0.823 1.00 0.00 80 ALA A CA 6
ATOM 7362 C C . ALA A 1 79 ? -7.604 -12.345 -0.783 1.00 0.00 80 ALA A C 6
ATOM 7363 O O . ALA A 1 79 ? -8.284 -13.122 -1.451 1.00 0.00 80 ALA A O 6
ATOM 7370 N N . GLN A 1 80 ? -6.605 -12.709 0.007 1.00 0.00 81 GLN A N 6
ATOM 7371 C CA . GLN A 1 80 ? -6.229 -14.106 0.142 1.00 0.00 81 GLN A CA 6
ATOM 7372 C C . GLN A 1 80 ? -7.477 -14.991 0.169 1.00 0.00 81 GLN A C 6
ATOM 7373 O O . GLN A 1 80 ? -7.479 -16.085 -0.394 1.00 0.00 81 GLN A O 6
ATOM 7387 N N . ALA A 1 1 ? 1.806 -18.495 10.930 1.00 0.00 2 ALA A N 7
ATOM 7388 C CA . ALA A 1 1 ? 2.728 -18.476 9.808 1.00 0.00 2 ALA A CA 7
ATOM 7389 C C . ALA A 1 1 ? 2.256 -17.443 8.783 1.00 0.00 2 ALA A C 7
ATOM 7390 O O . ALA A 1 1 ? 1.455 -16.566 9.105 1.00 0.00 2 ALA A O 7
ATOM 7397 N N . ASP A 1 2 ? 2.773 -17.580 7.571 1.00 0.00 3 ASP A N 7
ATOM 7398 C CA . ASP A 1 2 ? 2.414 -16.669 6.497 1.00 0.00 3 ASP A CA 7
ATOM 7399 C C . ASP A 1 2 ? 2.814 -15.245 6.887 1.00 0.00 3 ASP A C 7
ATOM 7400 O O . ASP A 1 2 ? 2.085 -14.567 7.610 1.00 0.00 3 ASP A O 7
ATOM 7409 N N . GLU A 1 3 ? 3.973 -14.833 6.391 1.00 0.00 4 GLU A N 7
ATOM 7410 C CA . GLU A 1 3 ? 4.478 -13.502 6.679 1.00 0.00 4 GLU A CA 7
ATOM 7411 C C . GLU A 1 3 ? 5.249 -12.955 5.475 1.00 0.00 4 GLU A C 7
ATOM 7412 O O . GLU A 1 3 ? 6.018 -12.004 5.605 1.00 0.00 4 GLU A O 7
ATOM 7424 N N . ALA A 1 4 ? 5.015 -13.581 4.330 1.00 0.00 5 ALA A N 7
ATOM 7425 C CA . ALA A 1 4 ? 5.678 -13.169 3.104 1.00 0.00 5 ALA A CA 7
ATOM 7426 C C . ALA A 1 4 ? 4.836 -12.096 2.411 1.00 0.00 5 ALA A C 7
ATOM 7427 O O . ALA A 1 4 ? 5.328 -11.387 1.534 1.00 0.00 5 ALA A O 7
ATOM 7434 N N . ILE A 1 5 ? 3.582 -12.011 2.829 1.00 0.00 6 ILE A N 7
ATOM 7435 C CA . ILE A 1 5 ? 2.667 -11.037 2.259 1.00 0.00 6 ILE A CA 7
ATOM 7436 C C . ILE A 1 5 ? 2.750 -9.736 3.061 1.00 0.00 6 ILE A C 7
ATOM 7437 O O . ILE A 1 5 ? 2.892 -8.657 2.486 1.00 0.00 6 ILE A O 7
ATOM 7453 N N . LYS A 1 6 ? 2.659 -9.881 4.374 1.00 0.00 7 LYS A N 7
ATOM 7454 C CA . LYS A 1 6 ? 2.722 -8.732 5.260 1.00 0.00 7 LYS A CA 7
ATOM 7455 C C . LYS A 1 6 ? 4.058 -8.013 5.062 1.00 0.00 7 LYS A C 7
ATOM 7456 O O . LYS A 1 6 ? 4.121 -6.786 5.119 1.00 0.00 7 LYS A O 7
ATOM 7475 N N . ASN A 1 7 ? 5.092 -8.809 4.834 1.00 0.00 8 ASN A N 7
ATOM 7476 C CA . ASN A 1 7 ? 6.424 -8.264 4.627 1.00 0.00 8 ASN A CA 7
ATOM 7477 C C . ASN A 1 7 ? 6.506 -7.646 3.230 1.00 0.00 8 ASN A C 7
ATOM 7478 O O . ASN A 1 7 ? 6.786 -6.456 3.089 1.00 0.00 8 ASN A O 7
ATOM 7489 N N . GLY A 1 8 ? 6.257 -8.481 2.232 1.00 0.00 9 GLY A N 7
ATOM 7490 C CA . GLY A 1 8 ? 6.299 -8.032 0.851 1.00 0.00 9 GLY A CA 7
ATOM 7491 C C . GLY A 1 8 ? 5.481 -6.752 0.666 1.00 0.00 9 GLY A C 7
ATOM 7492 O O . GLY A 1 8 ? 5.916 -5.828 -0.019 1.00 0.00 9 GLY A O 7
ATOM 7496 N N . VAL A 1 9 ? 4.312 -6.740 1.287 1.00 0.00 10 VAL A N 7
ATOM 7497 C CA . VAL A 1 9 ? 3.429 -5.589 1.200 1.00 0.00 10 VAL A CA 7
ATOM 7498 C C . VAL A 1 9 ? 4.162 -4.349 1.715 1.00 0.00 10 VAL A C 7
ATOM 7499 O O . VAL A 1 9 ? 4.147 -3.302 1.070 1.00 0.00 10 VAL A O 7
ATOM 7512 N N . LEU A 1 10 ? 4.787 -4.509 2.873 1.00 0.00 11 LEU A N 7
ATOM 7513 C CA . LEU A 1 10 ? 5.524 -3.415 3.483 1.00 0.00 11 LEU A CA 7
ATOM 7514 C C . LEU A 1 10 ? 6.770 -3.119 2.647 1.00 0.00 11 LEU A C 7
ATOM 7515 O O . LEU A 1 10 ? 7.063 -1.961 2.353 1.00 0.00 11 LEU A O 7
ATOM 7531 N N . ASP A 1 11 ? 7.471 -4.184 2.288 1.00 0.00 12 ASP A N 7
ATOM 7532 C CA . ASP A 1 11 ? 8.680 -4.052 1.493 1.00 0.00 12 ASP A CA 7
ATOM 7533 C C . ASP A 1 11 ? 8.354 -3.306 0.198 1.00 0.00 12 ASP A C 7
ATOM 7534 O O . ASP A 1 11 ? 9.163 -2.519 -0.290 1.00 0.00 12 ASP A O 7
ATOM 7543 N N . ILE A 1 12 ? 7.166 -3.579 -0.322 1.00 0.00 13 ILE A N 7
ATOM 7544 C CA . ILE A 1 12 ? 6.722 -2.943 -1.551 1.00 0.00 13 ILE A CA 7
ATOM 7545 C C . ILE A 1 12 ? 6.275 -1.512 -1.247 1.00 0.00 13 ILE A C 7
ATOM 7546 O O . ILE A 1 12 ? 6.280 -0.655 -2.130 1.00 0.00 13 ILE A O 7
ATOM 7562 N N . LEU A 1 13 ? 5.899 -1.297 0.005 1.00 0.00 14 LEU A N 7
ATOM 7563 C CA . LEU A 1 13 ? 5.449 0.015 0.437 1.00 0.00 14 LEU A CA 7
ATOM 7564 C C . LEU A 1 13 ? 6.665 0.906 0.698 1.00 0.00 14 LEU A C 7
ATOM 7565 O O . LEU A 1 13 ? 6.794 1.976 0.103 1.00 0.00 14 LEU A O 7
ATOM 7581 N N . ALA A 1 14 ? 7.526 0.432 1.587 1.00 0.00 15 ALA A N 7
ATOM 7582 C CA . ALA A 1 14 ? 8.727 1.172 1.934 1.00 0.00 15 ALA A CA 7
ATOM 7583 C C . ALA A 1 14 ? 9.589 1.353 0.682 1.00 0.00 15 ALA A C 7
ATOM 7584 O O . ALA A 1 14 ? 10.401 2.275 0.612 1.00 0.00 15 ALA A O 7
ATOM 7591 N N . ASP A 1 15 ? 9.382 0.460 -0.274 1.00 0.00 16 ASP A N 7
ATOM 7592 C CA . ASP A 1 15 ? 10.130 0.509 -1.517 1.00 0.00 16 ASP A CA 7
ATOM 7593 C C . ASP A 1 15 ? 9.511 1.563 -2.439 1.00 0.00 16 ASP A C 7
ATOM 7594 O O . ASP A 1 15 ? 10.228 2.335 -3.074 1.00 0.00 16 ASP A O 7
ATOM 7603 N N . LEU A 1 16 ? 8.187 1.561 -2.481 1.00 0.00 17 LEU A N 7
ATOM 7604 C CA . LEU A 1 16 ? 7.464 2.508 -3.312 1.00 0.00 17 LEU A CA 7
ATOM 7605 C C . LEU A 1 16 ? 7.874 3.932 -2.933 1.00 0.00 17 LEU A C 7
ATOM 7606 O O . LEU A 1 16 ? 8.153 4.754 -3.803 1.00 0.00 17 LEU A O 7
ATOM 7622 N N . THR A 1 17 ? 7.897 4.179 -1.631 1.00 0.00 18 THR A N 7
ATOM 7623 C CA . THR A 1 17 ? 8.269 5.490 -1.125 1.00 0.00 18 THR A CA 7
ATOM 7624 C C . THR A 1 17 ? 9.777 5.707 -1.265 1.00 0.00 18 THR A C 7
ATOM 7625 O O . THR A 1 17 ? 10.214 6.681 -1.879 1.00 0.00 18 THR A O 7
ATOM 7636 N N . GLY A 1 18 ? 10.532 4.785 -0.686 1.00 0.00 19 GLY A N 7
ATOM 7637 C CA . GLY A 1 18 ? 11.982 4.864 -0.738 1.00 0.00 19 GLY A CA 7
ATOM 7638 C C . GLY A 1 18 ? 12.562 5.225 0.631 1.00 0.00 19 GLY A C 7
ATOM 7639 O O . GLY A 1 18 ? 13.772 5.393 0.772 1.00 0.00 19 GLY A O 7
ATOM 7643 N N . SER A 1 19 ? 11.670 5.336 1.604 1.00 0.00 20 SER A N 7
ATOM 7644 C CA . SER A 1 19 ? 12.077 5.674 2.957 1.00 0.00 20 SER A CA 7
ATOM 7645 C C . SER A 1 19 ? 11.492 4.667 3.948 1.00 0.00 20 SER A C 7
ATOM 7646 O O . SER A 1 19 ? 10.694 3.811 3.570 1.00 0.00 20 SER A O 7
ATOM 7654 N N . ASP A 1 20 ? 11.911 4.801 5.198 1.00 0.00 21 ASP A N 7
ATOM 7655 C CA . ASP A 1 20 ? 11.439 3.912 6.246 1.00 0.00 21 ASP A CA 7
ATOM 7656 C C . ASP A 1 20 ? 10.648 4.722 7.276 1.00 0.00 21 ASP A C 7
ATOM 7657 O O . ASP A 1 20 ? 11.115 4.937 8.393 1.00 0.00 21 ASP A O 7
ATOM 7666 N N . ASP A 1 21 ? 9.463 5.147 6.863 1.00 0.00 22 ASP A N 7
ATOM 7667 C CA . ASP A 1 21 ? 8.602 5.926 7.735 1.00 0.00 22 ASP A CA 7
ATOM 7668 C C . ASP A 1 21 ? 7.221 5.270 7.802 1.00 0.00 22 ASP A C 7
ATOM 7669 O O . ASP A 1 21 ? 6.628 5.173 8.875 1.00 0.00 22 ASP A O 7
ATOM 7678 N N . VAL A 1 22 ? 6.751 4.839 6.642 1.00 0.00 23 VAL A N 7
ATOM 7679 C CA . VAL A 1 22 ? 5.451 4.195 6.554 1.00 0.00 23 VAL A CA 7
ATOM 7680 C C . VAL A 1 22 ? 5.608 2.698 6.831 1.00 0.00 23 VAL A C 7
ATOM 7681 O O . VAL A 1 22 ? 4.636 1.947 6.771 1.00 0.00 23 VAL A O 7
ATOM 7694 N N . LYS A 1 23 ? 6.839 2.310 7.129 1.00 0.00 24 LYS A N 7
ATOM 7695 C CA . LYS A 1 23 ? 7.137 0.917 7.416 1.00 0.00 24 LYS A CA 7
ATOM 7696 C C . LYS A 1 23 ? 6.910 0.648 8.904 1.00 0.00 24 LYS A C 7
ATOM 7697 O O . LYS A 1 23 ? 6.527 -0.457 9.288 1.00 0.00 24 LYS A O 7
ATOM 7716 N N . LYS A 1 24 ? 7.156 1.675 9.703 1.00 0.00 25 LYS A N 7
ATOM 7717 C CA . LYS A 1 24 ? 6.984 1.563 11.141 1.00 0.00 25 LYS A CA 7
ATOM 7718 C C . LYS A 1 24 ? 5.584 2.047 11.522 1.00 0.00 25 LYS A C 7
ATOM 7719 O O . LYS A 1 24 ? 4.916 1.435 12.355 1.00 0.00 25 LYS A O 7
ATOM 7738 N N . ASN A 1 25 ? 5.180 3.143 10.896 1.0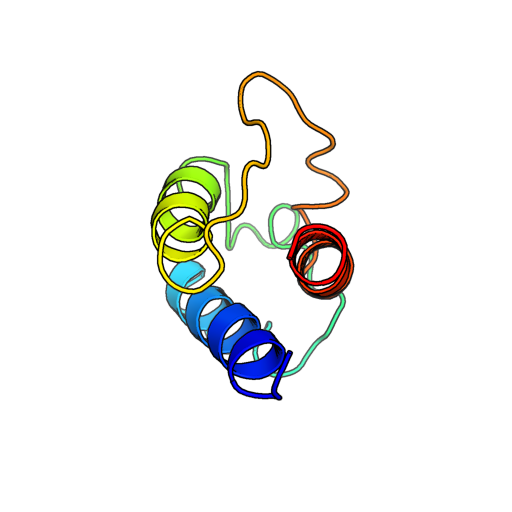0 0.00 26 ASN A N 7
ATOM 7739 C CA . ASN A 1 25 ? 3.871 3.716 11.158 1.00 0.00 26 ASN A CA 7
ATOM 7740 C C . ASN A 1 25 ? 2.815 2.954 10.356 1.00 0.00 26 ASN A C 7
ATOM 7741 O O . ASN A 1 25 ? 2.997 2.700 9.166 1.00 0.00 26 ASN A O 7
ATOM 7752 N N . LEU A 1 26 ? 1.733 2.608 11.040 1.00 0.00 27 LEU A N 7
ATOM 7753 C CA . LEU A 1 26 ? 0.648 1.880 10.405 1.00 0.00 27 LEU A CA 7
ATOM 7754 C C . LEU A 1 26 ? -0.523 2.832 10.157 1.00 0.00 27 LEU A C 7
ATOM 7755 O O . LEU A 1 26 ? -1.684 2.440 10.274 1.00 0.00 27 LEU A O 7
ATOM 7771 N N . ASP A 1 27 ? -0.180 4.067 9.819 1.00 0.00 28 ASP A N 7
ATOM 7772 C CA . ASP A 1 27 ? -1.188 5.078 9.554 1.00 0.00 28 ASP A CA 7
ATOM 7773 C C . ASP A 1 27 ? -0.515 6.322 8.968 1.00 0.00 28 ASP A C 7
ATOM 7774 O O . ASP A 1 27 ? -0.963 7.443 9.202 1.00 0.00 28 ASP A O 7
ATOM 7783 N N . LEU A 1 28 ? 0.550 6.081 8.216 1.00 0.00 29 LEU A N 7
ATOM 7784 C CA . LEU A 1 28 ? 1.288 7.167 7.595 1.00 0.00 29 LEU A CA 7
ATOM 7785 C C . LEU A 1 28 ? 0.715 7.437 6.203 1.00 0.00 29 LEU A C 7
ATOM 7786 O O . LEU A 1 28 ? 1.046 6.741 5.245 1.00 0.00 29 LEU A O 7
ATOM 7802 N N . ASN A 1 29 ? -0.137 8.450 6.136 1.00 0.00 30 ASN A N 7
ATOM 7803 C CA . ASN A 1 29 ? -0.759 8.822 4.876 1.00 0.00 30 ASN A CA 7
ATOM 7804 C C . ASN A 1 29 ? 0.322 9.001 3.810 1.00 0.00 30 ASN A C 7
ATOM 7805 O O . ASN A 1 29 ? 0.859 10.096 3.643 1.00 0.00 30 ASN A O 7
ATOM 7816 N N . LEU A 1 30 ? 0.612 7.910 3.117 1.00 0.00 31 LEU A N 7
ATOM 7817 C CA . LEU A 1 30 ? 1.621 7.933 2.071 1.00 0.00 31 LEU A CA 7
ATOM 7818 C C . LEU A 1 30 ? 1.365 9.125 1.147 1.00 0.00 31 LEU A C 7
ATOM 7819 O O . LEU A 1 30 ? 2.280 9.610 0.486 1.00 0.00 31 LEU A O 7
ATOM 7835 N N . PHE A 1 31 ? 0.114 9.563 1.132 1.00 0.00 32 PHE A N 7
ATOM 7836 C CA . PHE A 1 31 ? -0.275 10.690 0.300 1.00 0.00 32 PHE A CA 7
ATOM 7837 C C . PHE A 1 31 ? -0.066 12.014 1.038 1.00 0.00 32 PHE A C 7
ATOM 7838 O O . PHE A 1 31 ? 0.502 12.954 0.484 1.00 0.00 32 PHE A O 7
ATOM 7855 N N . GLU A 1 32 ? -0.536 12.045 2.276 1.00 0.00 33 GLU A N 7
ATOM 7856 C CA . GLU A 1 32 ? -0.408 13.238 3.095 1.00 0.00 33 GLU A CA 7
ATOM 7857 C C . GLU A 1 32 ? 1.040 13.412 3.557 1.00 0.00 33 GLU A C 7
ATOM 7858 O O . GLU A 1 32 ? 1.406 14.463 4.083 1.00 0.00 33 GLU A O 7
ATOM 7870 N N . THR A 1 33 ? 1.825 12.366 3.344 1.00 0.00 34 THR A N 7
ATOM 7871 C CA . THR A 1 33 ? 3.225 12.390 3.733 1.00 0.00 34 THR A CA 7
ATOM 7872 C C . THR A 1 33 ? 4.105 12.751 2.534 1.00 0.00 34 THR A C 7
ATOM 7873 O O . THR A 1 33 ? 5.259 13.140 2.702 1.00 0.00 34 THR A O 7
ATOM 7884 N N . GLY A 1 34 ? 3.525 12.610 1.352 1.00 0.00 35 GLY A N 7
ATOM 7885 C CA . GLY A 1 34 ? 4.241 12.917 0.125 1.00 0.00 35 GLY A CA 7
ATOM 7886 C C . GLY A 1 34 ? 5.362 11.906 -0.122 1.00 0.00 35 GLY A C 7
ATOM 7887 O O . GLY A 1 34 ? 6.436 12.269 -0.600 1.00 0.00 35 GLY A O 7
ATOM 7891 N N . LEU A 1 35 ? 5.076 10.657 0.215 1.00 0.00 36 LEU A N 7
ATOM 7892 C CA . LEU A 1 35 ? 6.046 9.591 0.036 1.00 0.00 36 LEU A CA 7
ATOM 7893 C C . LEU A 1 35 ? 5.610 8.700 -1.129 1.00 0.00 36 LEU A C 7
ATOM 7894 O O . LEU A 1 35 ? 6.424 7.979 -1.702 1.00 0.00 36 LEU A O 7
ATOM 7910 N N . LEU A 1 36 ? 4.326 8.779 -1.442 1.00 0.00 37 LEU A N 7
ATOM 7911 C CA . LEU A 1 36 ? 3.771 7.989 -2.529 1.00 0.00 37 LEU A CA 7
ATOM 7912 C C . LEU A 1 36 ? 3.855 8.789 -3.831 1.00 0.00 37 LEU A C 7
ATOM 7913 O O . LEU A 1 36 ? 4.226 9.961 -3.820 1.00 0.00 37 LEU A O 7
ATOM 7929 N N . ASP A 1 37 ? 3.506 8.122 -4.920 1.00 0.00 38 ASP A N 7
ATOM 7930 C CA . ASP A 1 37 ? 3.538 8.755 -6.228 1.00 0.00 38 ASP A CA 7
ATOM 7931 C C . ASP A 1 37 ? 2.233 8.455 -6.967 1.00 0.00 38 ASP A C 7
ATOM 7932 O O . ASP A 1 37 ? 1.743 7.327 -6.938 1.00 0.00 38 ASP A O 7
ATOM 7941 N N . SER A 1 38 ? 1.706 9.486 -7.613 1.00 0.00 39 SER A N 7
ATOM 7942 C CA . SER A 1 38 ? 0.467 9.347 -8.359 1.00 0.00 39 SER A CA 7
ATOM 7943 C C . SER A 1 38 ? 0.485 8.048 -9.168 1.00 0.00 39 SER A C 7
ATOM 7944 O O . SER A 1 38 ? -0.541 7.385 -9.307 1.00 0.00 39 SER A O 7
ATOM 7952 N N . MET A 1 39 ? 1.663 7.723 -9.679 1.00 0.00 40 MET A N 7
ATOM 7953 C CA . MET A 1 39 ? 1.829 6.516 -10.470 1.00 0.00 40 MET A CA 7
ATOM 7954 C C . MET A 1 39 ? 2.258 5.339 -9.591 1.00 0.00 40 MET A C 7
ATOM 7955 O O . MET A 1 39 ? 2.052 4.182 -9.953 1.00 0.00 40 MET A O 7
ATOM 7969 N N . GLY A 1 40 ? 2.848 5.676 -8.454 1.00 0.00 41 GLY A N 7
ATOM 7970 C CA . GLY A 1 40 ? 3.308 4.663 -7.520 1.00 0.00 41 GLY A CA 7
ATOM 7971 C C . GLY A 1 40 ? 2.157 3.755 -7.085 1.00 0.00 41 GLY A C 7
ATOM 7972 O O . GLY A 1 40 ? 2.144 2.566 -7.402 1.00 0.00 41 GLY A O 7
ATOM 7976 N N . THR A 1 41 ? 1.218 4.349 -6.364 1.00 0.00 42 THR A N 7
ATOM 7977 C CA . THR A 1 41 ? 0.064 3.608 -5.882 1.00 0.00 42 THR A CA 7
ATOM 7978 C C . THR A 1 41 ? -0.434 2.638 -6.955 1.00 0.00 42 THR A C 7
ATOM 7979 O O . THR A 1 41 ? -0.792 1.501 -6.652 1.00 0.00 42 THR A O 7
ATOM 7990 N N . VAL A 1 42 ? -0.443 3.124 -8.188 1.00 0.00 43 VAL A N 7
ATOM 7991 C CA . VAL A 1 42 ? -0.892 2.315 -9.308 1.00 0.00 43 VAL A CA 7
ATOM 7992 C C . VAL A 1 42 ? -0.014 1.065 -9.412 1.00 0.00 43 VAL A C 7
ATOM 7993 O O . VAL A 1 42 ? -0.524 -0.051 -9.483 1.00 0.00 43 VAL A O 7
ATOM 8006 N N . GLN A 1 43 ? 1.291 1.297 -9.420 1.00 0.00 44 GLN A N 7
ATOM 8007 C CA . GLN A 1 43 ? 2.243 0.203 -9.515 1.00 0.00 44 GLN A CA 7
ATOM 8008 C C . GLN A 1 43 ? 2.049 -0.773 -8.353 1.00 0.00 44 GLN A C 7
ATOM 8009 O O . GLN A 1 43 ? 1.979 -1.983 -8.560 1.00 0.00 44 GLN A O 7
ATOM 8023 N N . LEU A 1 44 ? 1.966 -0.210 -7.156 1.00 0.00 45 LEU A N 7
ATOM 8024 C CA . LEU A 1 44 ? 1.781 -1.016 -5.961 1.00 0.00 45 LEU A CA 7
ATOM 8025 C C . LEU A 1 44 ? 0.671 -2.040 -6.209 1.00 0.00 45 LEU A C 7
ATOM 8026 O O . LEU A 1 44 ? 0.770 -3.186 -5.774 1.00 0.00 45 LEU A O 7
ATOM 8042 N N . LEU A 1 45 ? -0.361 -1.588 -6.907 1.00 0.00 46 LEU A N 7
ATOM 8043 C CA . LEU A 1 45 ? -1.488 -2.451 -7.217 1.00 0.00 46 LEU A CA 7
ATOM 8044 C C . LEU A 1 45 ? -1.013 -3.608 -8.097 1.00 0.00 46 LEU A C 7
ATOM 8045 O O . LEU A 1 45 ? -1.474 -4.739 -7.945 1.00 0.00 46 LEU A O 7
ATOM 8061 N N . LEU A 1 46 ? -0.095 -3.286 -8.998 1.00 0.00 47 LEU A N 7
ATOM 8062 C CA . LEU A 1 46 ? 0.448 -4.286 -9.902 1.00 0.00 47 LEU A CA 7
ATOM 8063 C C . LEU A 1 46 ? 1.130 -5.388 -9.088 1.00 0.00 47 LEU A C 7
ATOM 8064 O O . LEU A 1 46 ? 1.023 -6.567 -9.422 1.00 0.00 47 LEU A O 7
ATOM 8080 N N . GLU A 1 47 ? 1.815 -4.964 -8.036 1.00 0.00 48 GLU A N 7
ATOM 8081 C CA . GLU A 1 47 ? 2.513 -5.900 -7.172 1.00 0.00 48 GLU A CA 7
ATOM 8082 C C . GLU A 1 47 ? 1.524 -6.598 -6.236 1.00 0.00 48 GLU A C 7
ATOM 8083 O O . GLU A 1 47 ? 1.775 -7.715 -5.784 1.00 0.00 48 GLU A O 7
ATOM 8095 N N . LEU A 1 48 ? 0.421 -5.913 -5.975 1.00 0.00 49 LEU A N 7
ATOM 8096 C CA . LEU A 1 48 ? -0.607 -6.454 -5.102 1.00 0.00 49 LEU A CA 7
ATOM 8097 C C . LEU A 1 48 ? -1.523 -7.375 -5.910 1.00 0.00 49 LEU A C 7
ATOM 8098 O O . LEU A 1 48 ? -2.349 -8.089 -5.342 1.00 0.00 49 LEU A O 7
ATOM 8114 N N . GLN A 1 49 ? -1.346 -7.330 -7.222 1.00 0.00 50 GLN A N 7
ATOM 8115 C CA . GLN A 1 49 ? -2.148 -8.152 -8.114 1.00 0.00 50 GLN A CA 7
ATOM 8116 C C . GLN A 1 49 ? -1.263 -9.175 -8.830 1.00 0.00 50 GLN A C 7
ATOM 8117 O O . GLN A 1 49 ? -1.686 -9.789 -9.808 1.00 0.00 50 GLN A O 7
ATOM 8131 N N . SER A 1 50 ? -0.051 -9.326 -8.316 1.00 0.00 51 SER A N 7
ATOM 8132 C CA . SER A 1 50 ? 0.895 -10.264 -8.893 1.00 0.00 51 SER A CA 7
ATOM 8133 C C . SER A 1 50 ? 1.255 -11.342 -7.869 1.00 0.00 51 SER A C 7
ATOM 8134 O O . SER A 1 50 ? 1.126 -12.533 -8.144 1.00 0.00 51 SER A O 7
ATOM 8142 N N . GLN A 1 51 ? 1.702 -10.885 -6.708 1.00 0.00 52 GLN A N 7
ATOM 8143 C CA . GLN A 1 51 ? 2.082 -11.796 -5.642 1.00 0.00 52 GLN A CA 7
ATOM 8144 C C . GLN A 1 51 ? 0.872 -12.114 -4.760 1.00 0.00 52 GLN A C 7
ATOM 8145 O O . GLN A 1 51 ? 0.847 -13.141 -4.082 1.00 0.00 52 GLN A O 7
ATOM 8159 N N . PHE A 1 52 ? -0.100 -11.216 -4.797 1.00 0.00 53 PHE A N 7
ATOM 8160 C CA . PHE A 1 52 ? -1.309 -11.389 -4.009 1.00 0.00 53 PHE A CA 7
ATOM 8161 C C . PHE A 1 52 ? -2.543 -11.469 -4.912 1.00 0.00 53 PHE A C 7
ATOM 8162 O O . PHE A 1 52 ? -3.633 -11.805 -4.450 1.00 0.00 53 PHE A O 7
ATOM 8179 N N . GLY A 1 53 ? -2.332 -11.154 -6.180 1.00 0.00 54 GLY A N 7
ATOM 8180 C CA . GLY A 1 53 ? -3.412 -11.186 -7.150 1.00 0.00 54 GLY A CA 7
ATOM 8181 C C . GLY A 1 53 ? -4.649 -10.458 -6.617 1.00 0.00 54 GLY A C 7
ATOM 8182 O O . GLY A 1 53 ? -5.778 -10.872 -6.879 1.00 0.00 54 GLY A O 7
ATOM 8186 N N . VAL A 1 54 ? -4.395 -9.388 -5.880 1.00 0.00 55 VAL A N 7
ATOM 8187 C CA . VAL A 1 54 ? -5.472 -8.599 -5.307 1.00 0.00 55 VAL A CA 7
ATOM 8188 C C . VAL A 1 54 ? -6.591 -8.446 -6.341 1.00 0.00 55 VAL A C 7
ATOM 8189 O O . VAL A 1 54 ? -6.346 -8.532 -7.544 1.00 0.00 55 VAL A O 7
ATOM 8202 N N . ASP A 1 55 ? -7.794 -8.223 -5.834 1.00 0.00 56 ASP A N 7
ATOM 8203 C CA . ASP A 1 55 ? -8.951 -8.058 -6.699 1.00 0.00 56 ASP A CA 7
ATOM 8204 C C . ASP A 1 55 ? -9.583 -6.689 -6.441 1.00 0.00 56 ASP A C 7
ATOM 8205 O O . ASP A 1 55 ? -10.791 -6.588 -6.233 1.00 0.00 56 ASP A O 7
ATOM 8214 N N . ALA A 1 56 ? -8.737 -5.668 -6.463 1.00 0.00 57 ALA A N 7
ATOM 8215 C CA . ALA A 1 56 ? -9.198 -4.309 -6.234 1.00 0.00 57 ALA A CA 7
ATOM 8216 C C . ALA A 1 56 ? -9.185 -3.541 -7.558 1.00 0.00 57 ALA A C 7
ATOM 8217 O O . ALA A 1 56 ? -8.416 -3.868 -8.461 1.00 0.00 57 ALA A O 7
ATOM 8224 N N . PRO A 1 57 ? -10.067 -2.510 -7.632 1.00 0.00 58 PRO A N 7
ATOM 8225 C CA . PRO A 1 57 ? -10.164 -1.693 -8.829 1.00 0.00 58 PRO A CA 7
ATOM 8226 C C . PRO A 1 57 ? -8.977 -0.732 -8.935 1.00 0.00 58 PRO A C 7
ATOM 8227 O O . PRO A 1 57 ? -8.206 -0.586 -7.989 1.00 0.00 58 PRO A O 7
ATOM 8238 N N . VAL A 1 58 ? -8.870 -0.099 -10.095 1.00 0.00 59 VAL A N 7
ATOM 8239 C CA . VAL A 1 58 ? -7.792 0.843 -10.336 1.00 0.00 59 VAL A CA 7
ATOM 8240 C C . VAL A 1 58 ? -8.379 2.169 -10.824 1.00 0.00 59 VAL A C 7
ATOM 8241 O O . VAL A 1 58 ? -7.975 3.237 -10.366 1.00 0.00 59 VAL A O 7
ATOM 8254 N N . SER A 1 59 ? -9.322 2.057 -11.748 1.00 0.00 60 SER A N 7
ATOM 8255 C CA . SER A 1 59 ? -9.969 3.235 -12.303 1.00 0.00 60 SER A CA 7
ATOM 8256 C C . SER A 1 59 ? -10.202 4.272 -11.202 1.00 0.00 60 SER A C 7
ATOM 8257 O O . SER A 1 59 ? -9.887 5.448 -11.376 1.00 0.00 60 SER A O 7
ATOM 8265 N N . GLU A 1 60 ? -10.753 3.797 -10.095 1.00 0.00 61 GLU A N 7
ATOM 8266 C CA . GLU A 1 60 ? -11.033 4.669 -8.966 1.00 0.00 61 GLU A CA 7
ATOM 8267 C C . GLU A 1 60 ? -10.975 3.877 -7.657 1.00 0.00 61 GLU A C 7
ATOM 8268 O O . GLU A 1 60 ? -12.010 3.493 -7.114 1.00 0.00 61 GLU A O 7
ATOM 8280 N N . PHE A 1 61 ? -9.756 3.657 -7.189 1.00 0.00 62 PHE A N 7
ATOM 8281 C CA . PHE A 1 61 ? -9.550 2.918 -5.954 1.00 0.00 62 PHE A CA 7
ATOM 8282 C C . PHE A 1 61 ? -9.629 3.846 -4.741 1.00 0.00 62 PHE A C 7
ATOM 8283 O O . PHE A 1 61 ? -9.275 5.020 -4.830 1.00 0.00 62 PHE A O 7
ATOM 8300 N N . ASP A 1 62 ? -10.094 3.284 -3.635 1.00 0.00 63 ASP A N 7
ATOM 8301 C CA . ASP A 1 62 ? -10.223 4.046 -2.405 1.00 0.00 63 ASP A CA 7
ATOM 8302 C C . ASP A 1 62 ? -8.839 4.521 -1.957 1.00 0.00 63 ASP A C 7
ATOM 8303 O O . ASP A 1 62 ? -8.157 3.832 -1.200 1.00 0.00 63 ASP A O 7
ATOM 8312 N N . ARG A 1 63 ? -8.466 5.696 -2.444 1.00 0.00 64 ARG A N 7
ATOM 8313 C CA . ARG A 1 63 ? -7.177 6.271 -2.102 1.00 0.00 64 ARG A CA 7
ATOM 8314 C C . ARG A 1 63 ? -6.971 6.253 -0.586 1.00 0.00 64 ARG A C 7
ATOM 8315 O O . ARG A 1 63 ? -5.867 5.993 -0.110 1.00 0.00 64 ARG A O 7
ATOM 8336 N N . LYS A 1 64 ? -8.051 6.531 0.129 1.00 0.00 65 LYS A N 7
ATOM 8337 C CA . LYS A 1 64 ? -8.002 6.550 1.581 1.00 0.00 65 LYS A CA 7
ATOM 8338 C C . LYS A 1 64 ? -7.550 5.180 2.089 1.00 0.00 65 LYS A C 7
ATOM 8339 O O . LYS A 1 64 ? -6.883 5.084 3.118 1.00 0.00 65 LYS A O 7
ATOM 8358 N N . GLU A 1 65 ? -7.930 4.152 1.343 1.00 0.00 66 GLU A N 7
ATOM 8359 C CA . GLU A 1 65 ? -7.571 2.792 1.706 1.00 0.00 66 GLU A CA 7
ATOM 8360 C C . GLU A 1 65 ? -6.175 2.453 1.179 1.00 0.00 66 GLU A C 7
ATOM 8361 O O . GLU A 1 65 ? -5.480 1.613 1.749 1.00 0.00 66 GLU A O 7
ATOM 8373 N N . TRP A 1 66 ? -5.806 3.123 0.097 1.00 0.00 67 TRP A N 7
ATOM 8374 C CA . TRP A 1 66 ? -4.506 2.903 -0.512 1.00 0.00 67 TRP A CA 7
ATOM 8375 C C . TRP A 1 66 ? -3.598 4.071 -0.123 1.00 0.00 67 TRP A C 7
ATOM 8376 O O . TRP A 1 66 ? -2.613 4.350 -0.804 1.00 0.00 67 TRP A O 7
ATOM 8397 N N . ASP A 1 67 ? -3.961 4.722 0.973 1.00 0.00 68 ASP A N 7
ATOM 8398 C CA . ASP A 1 67 ? -3.192 5.853 1.461 1.00 0.00 68 ASP A CA 7
ATOM 8399 C C . ASP A 1 67 ? -2.353 5.413 2.662 1.00 0.00 68 ASP A C 7
ATOM 8400 O O . ASP A 1 67 ? -1.280 5.962 2.909 1.00 0.00 68 ASP A O 7
ATOM 8409 N N . THR A 1 68 ? -2.873 4.427 3.378 1.00 0.00 69 THR A N 7
ATOM 8410 C CA . THR A 1 68 ? -2.186 3.907 4.547 1.00 0.00 69 THR A CA 7
ATOM 8411 C C . THR A 1 68 ? -1.759 2.456 4.315 1.00 0.00 69 THR A C 7
ATOM 8412 O O . THR A 1 68 ? -2.346 1.758 3.490 1.00 0.00 69 THR A O 7
ATOM 8423 N N . PRO A 1 69 ? -0.713 2.036 5.075 1.00 0.00 70 PRO A N 7
ATOM 8424 C CA . PRO A 1 69 ? -0.202 0.681 4.959 1.00 0.00 70 PRO A CA 7
ATOM 8425 C C . PRO A 1 69 ? -1.141 -0.319 5.636 1.00 0.00 70 PRO A C 7
ATOM 8426 O O . PRO A 1 69 ? -1.242 -1.468 5.208 1.00 0.00 70 PRO A O 7
ATOM 8437 N N . ASN A 1 70 ? -1.804 0.153 6.681 1.00 0.00 71 ASN A N 7
ATOM 8438 C CA . ASN A 1 70 ? -2.731 -0.685 7.421 1.00 0.00 71 ASN A CA 7
ATOM 8439 C C . ASN A 1 70 ? -3.966 -0.958 6.558 1.00 0.00 71 ASN A C 7
ATOM 8440 O O . ASN A 1 70 ? -4.399 -2.102 6.431 1.00 0.00 71 ASN A O 7
ATOM 8451 N N . LYS A 1 71 ? -4.497 0.114 5.987 1.00 0.00 72 LYS A N 7
ATOM 8452 C CA . LYS A 1 71 ? -5.672 0.005 5.141 1.00 0.00 72 LYS A CA 7
ATOM 8453 C C . LYS A 1 71 ? -5.352 -0.894 3.944 1.00 0.00 72 LYS A C 7
ATOM 8454 O O . LYS A 1 71 ? -6.230 -1.585 3.430 1.00 0.00 72 LYS A O 7
ATOM 8473 N N . ILE A 1 72 ? -4.093 -0.854 3.535 1.00 0.00 73 ILE A N 7
ATOM 8474 C CA . ILE A 1 72 ? -3.645 -1.655 2.409 1.00 0.00 73 ILE A CA 7
ATOM 8475 C C . ILE A 1 72 ? -3.372 -3.084 2.882 1.00 0.00 73 ILE A C 7
ATOM 8476 O O . ILE A 1 72 ? -3.920 -4.040 2.334 1.00 0.00 73 ILE A O 7
ATOM 8492 N N . ILE A 1 73 ? -2.523 -3.186 3.895 1.00 0.00 74 ILE A N 7
ATOM 8493 C CA . ILE A 1 73 ? -2.171 -4.482 4.448 1.00 0.00 74 ILE A CA 7
ATOM 8494 C C . ILE A 1 73 ? -3.442 -5.305 4.660 1.00 0.00 74 ILE A C 7
ATOM 8495 O O . ILE A 1 73 ? -3.404 -6.534 4.625 1.00 0.00 74 ILE A O 7
ATOM 8511 N N . ALA A 1 74 ? -4.539 -4.595 4.877 1.00 0.00 75 ALA A N 7
ATOM 8512 C CA . ALA A 1 74 ? -5.820 -5.243 5.096 1.00 0.00 75 ALA A CA 7
ATOM 8513 C C . ALA A 1 74 ? -6.425 -5.637 3.745 1.00 0.00 75 ALA A C 7
ATOM 8514 O O . ALA A 1 74 ? -7.001 -6.715 3.610 1.00 0.00 75 ALA A O 7
ATOM 8521 N N . LYS A 1 75 ? -6.273 -4.741 2.782 1.00 0.00 76 LYS A N 7
ATOM 8522 C CA . LYS A 1 75 ? -6.797 -4.980 1.448 1.00 0.00 76 LYS A CA 7
ATOM 8523 C C . LYS A 1 75 ? -6.096 -6.197 0.840 1.00 0.00 76 LYS A C 7
ATOM 8524 O O . LYS A 1 75 ? -6.717 -6.985 0.130 1.00 0.00 76 LYS A O 7
ATOM 8543 N N . VAL A 1 76 ? -4.810 -6.311 1.142 1.00 0.00 77 VAL A N 7
ATOM 8544 C CA . VAL A 1 76 ? -4.018 -7.419 0.635 1.00 0.00 77 VAL A CA 7
ATOM 8545 C C . VAL A 1 76 ? -4.486 -8.718 1.293 1.00 0.00 77 VAL A C 7
ATOM 8546 O O . VAL A 1 76 ? -4.597 -9.749 0.630 1.00 0.00 77 VAL A O 7
ATOM 8559 N N . GLU A 1 77 ? -4.747 -8.628 2.590 1.00 0.00 78 GLU A N 7
ATOM 8560 C CA . GLU A 1 77 ? -5.200 -9.784 3.343 1.00 0.00 78 GLU A CA 7
ATOM 8561 C C . GLU A 1 77 ? -6.638 -10.138 2.960 1.00 0.00 78 GLU A C 7
ATOM 8562 O O . GLU A 1 77 ? -7.031 -11.302 3.016 1.00 0.00 78 GLU A O 7
ATOM 8574 N N . GLN A 1 78 ? -7.385 -9.111 2.578 1.00 0.00 79 GLN A N 7
ATOM 8575 C CA . GLN A 1 78 ? -8.770 -9.300 2.185 1.00 0.00 79 GLN A CA 7
ATOM 8576 C C . GLN A 1 78 ? -8.864 -9.571 0.682 1.00 0.00 79 GLN A C 7
ATOM 8577 O O . GLN A 1 78 ? -9.911 -9.358 0.073 1.00 0.00 79 GLN A O 7
ATOM 8591 N N . ALA A 1 79 ? -7.755 -10.038 0.128 1.00 0.00 80 ALA A N 7
ATOM 8592 C CA . ALA A 1 79 ? -7.699 -10.341 -1.293 1.00 0.00 80 ALA A CA 7
ATOM 8593 C C . ALA A 1 79 ? -7.422 -11.834 -1.481 1.00 0.00 80 ALA A C 7
ATOM 8594 O O . ALA A 1 79 ? -8.047 -12.484 -2.317 1.00 0.00 80 ALA A O 7
ATOM 8601 N N . GLN A 1 80 ? -6.484 -12.334 -0.689 1.00 0.00 81 GLN A N 7
ATOM 8602 C CA . GLN A 1 80 ? -6.118 -13.738 -0.758 1.00 0.00 81 GLN A CA 7
ATOM 8603 C C . GLN A 1 80 ? -7.370 -14.608 -0.890 1.00 0.00 81 GLN A C 7
ATOM 8604 O O . GLN A 1 80 ? -8.068 -14.850 0.094 1.00 0.00 81 GLN A O 7
ATOM 8618 N N . ALA A 1 1 ? 3.589 -18.974 2.245 1.00 0.00 2 ALA A N 8
ATOM 8619 C CA . ALA A 1 1 ? 2.293 -19.325 2.800 1.00 0.00 2 ALA A CA 8
ATOM 8620 C C . ALA A 1 1 ? 1.673 -18.090 3.457 1.00 0.00 2 ALA A C 8
ATOM 8621 O O . ALA A 1 1 ? 0.669 -17.565 2.978 1.00 0.00 2 ALA A O 8
ATOM 8628 N N . ASP A 1 2 ? 2.296 -17.662 4.545 1.00 0.00 3 ASP A N 8
ATOM 8629 C CA . ASP A 1 2 ? 1.818 -16.498 5.272 1.00 0.00 3 ASP A CA 8
ATOM 8630 C C . ASP A 1 2 ? 3.014 -15.728 5.836 1.00 0.00 3 ASP A C 8
ATOM 8631 O O . ASP A 1 2 ? 4.095 -16.291 6.010 1.00 0.00 3 ASP A O 8
ATOM 8640 N N . GLU A 1 3 ? 2.782 -14.453 6.106 1.00 0.00 4 GLU A N 8
ATOM 8641 C CA . GLU A 1 3 ? 3.827 -13.599 6.646 1.00 0.00 4 GLU A CA 8
ATOM 8642 C C . GLU A 1 3 ? 4.624 -12.953 5.512 1.00 0.00 4 GLU A C 8
ATOM 8643 O O . GLU A 1 3 ? 5.081 -11.819 5.637 1.00 0.00 4 GLU A O 8
ATOM 8655 N N . ALA A 1 4 ? 4.767 -13.704 4.429 1.00 0.00 5 ALA A N 8
ATOM 8656 C CA . ALA A 1 4 ? 5.501 -13.220 3.274 1.00 0.00 5 ALA A CA 8
ATOM 8657 C C . ALA A 1 4 ? 4.678 -12.141 2.566 1.00 0.00 5 ALA A C 8
ATOM 8658 O O . ALA A 1 4 ? 5.145 -11.524 1.610 1.00 0.00 5 ALA A O 8
ATOM 8665 N N . ILE A 1 5 ? 3.466 -11.946 3.065 1.00 0.00 6 ILE A N 8
ATOM 8666 C CA . ILE A 1 5 ? 2.572 -10.952 2.494 1.00 0.00 6 ILE A CA 8
ATOM 8667 C C . ILE A 1 5 ? 2.626 -9.678 3.339 1.00 0.00 6 ILE A C 8
ATOM 8668 O O . ILE A 1 5 ? 2.812 -8.584 2.810 1.00 0.00 6 ILE A O 8
ATOM 8684 N N . LYS A 1 6 ? 2.458 -9.863 4.641 1.00 0.00 7 LYS A N 8
ATOM 8685 C CA . LYS A 1 6 ? 2.485 -8.742 5.564 1.00 0.00 7 LYS A CA 8
ATOM 8686 C C . LYS A 1 6 ? 3.855 -8.066 5.501 1.00 0.00 7 LYS A C 8
ATOM 8687 O O . LYS A 1 6 ? 3.965 -6.857 5.700 1.00 0.00 7 LYS A O 8
ATOM 8706 N N . ASN A 1 7 ? 4.866 -8.875 5.224 1.00 0.00 8 ASN A N 8
ATOM 8707 C CA . ASN A 1 7 ? 6.226 -8.371 5.131 1.00 0.00 8 ASN A CA 8
ATOM 8708 C C . ASN A 1 7 ? 6.439 -7.743 3.751 1.00 0.00 8 ASN A C 8
ATOM 8709 O O . ASN A 1 7 ? 6.816 -6.577 3.648 1.00 0.00 8 ASN A O 8
ATOM 8720 N N . GLY A 1 8 ? 6.189 -8.545 2.727 1.00 0.00 9 GLY A N 8
ATOM 8721 C CA . GLY A 1 8 ? 6.349 -8.084 1.358 1.00 0.00 9 GLY A CA 8
ATOM 8722 C C . GLY A 1 8 ? 5.573 -6.786 1.124 1.00 0.00 9 GLY A C 8
ATOM 8723 O O . GLY A 1 8 ? 6.103 -5.837 0.548 1.00 0.00 9 GLY A O 8
ATOM 8727 N N . VAL A 1 9 ? 4.330 -6.788 1.580 1.00 0.00 10 VAL A N 8
ATOM 8728 C CA . VAL A 1 9 ? 3.474 -5.622 1.426 1.00 0.00 10 VAL A CA 8
ATOM 8729 C C . VAL A 1 9 ? 4.184 -4.395 2.002 1.00 0.00 10 VAL A C 8
ATOM 8730 O O . VAL A 1 9 ? 4.116 -3.309 1.430 1.00 0.00 10 VAL A O 8
ATOM 8743 N N . LEU A 1 10 ? 4.849 -4.609 3.129 1.00 0.00 11 LEU A N 8
ATOM 8744 C CA . LEU A 1 10 ? 5.569 -3.535 3.788 1.00 0.00 11 LEU A CA 8
ATOM 8745 C C . LEU A 1 10 ? 6.857 -3.241 3.017 1.00 0.00 11 LEU A C 8
ATOM 8746 O O . LEU A 1 10 ? 7.159 -2.085 2.721 1.00 0.00 11 LEU A O 8
ATOM 8762 N N . ASP A 1 11 ? 7.583 -4.307 2.712 1.00 0.00 12 ASP A N 8
ATOM 8763 C CA . ASP A 1 11 ? 8.831 -4.178 1.980 1.00 0.00 12 ASP A CA 8
ATOM 8764 C C . ASP A 1 11 ? 8.571 -3.452 0.659 1.00 0.00 12 ASP A C 8
ATOM 8765 O O . ASP A 1 11 ? 9.377 -2.628 0.230 1.00 0.00 12 ASP A O 8
ATOM 8774 N N . ILE A 1 12 ? 7.442 -3.785 0.050 1.00 0.00 13 ILE A N 8
ATOM 8775 C CA . ILE A 1 12 ? 7.065 -3.175 -1.214 1.00 0.00 13 ILE A CA 8
ATOM 8776 C C . ILE A 1 12 ? 6.566 -1.751 -0.959 1.00 0.00 13 ILE A C 8
ATOM 8777 O O . ILE A 1 12 ? 6.520 -0.932 -1.876 1.00 0.00 13 ILE A O 8
ATOM 8793 N N . LEU A 1 13 ? 6.208 -1.498 0.291 1.00 0.00 14 LEU A N 8
ATOM 8794 C CA . LEU A 1 13 ? 5.715 -0.187 0.678 1.00 0.00 14 LEU A CA 8
ATOM 8795 C C . LEU A 1 13 ? 6.898 0.771 0.837 1.00 0.00 14 LEU A C 8
ATOM 8796 O O . LEU A 1 13 ? 6.960 1.801 0.168 1.00 0.00 14 LEU A O 8
ATOM 8812 N N . ALA A 1 14 ? 7.806 0.397 1.726 1.00 0.00 15 ALA A N 8
ATOM 8813 C CA . ALA A 1 14 ? 8.983 1.209 1.981 1.00 0.00 15 ALA A CA 8
ATOM 8814 C C . ALA A 1 14 ? 9.852 1.250 0.722 1.00 0.00 15 ALA A C 8
ATOM 8815 O O . ALA A 1 14 ? 10.651 2.168 0.545 1.00 0.00 15 ALA A O 8
ATOM 8822 N N . ASP A 1 15 ? 9.667 0.243 -0.119 1.00 0.00 16 ASP A N 8
ATOM 8823 C CA . ASP A 1 15 ? 10.424 0.150 -1.354 1.00 0.00 16 ASP A CA 8
ATOM 8824 C C . ASP A 1 15 ? 9.888 1.179 -2.353 1.00 0.00 16 ASP A C 8
ATOM 8825 O O . ASP A 1 15 ? 10.662 1.856 -3.028 1.00 0.00 16 ASP A O 8
ATOM 8834 N N . LEU A 1 16 ? 8.568 1.263 -2.416 1.00 0.00 17 LEU A N 8
ATOM 8835 C CA . LEU A 1 16 ? 7.920 2.197 -3.321 1.00 0.00 17 LEU A CA 8
ATOM 8836 C C . LEU A 1 16 ? 8.306 3.626 -2.934 1.00 0.00 17 LEU A C 8
ATOM 8837 O O . LEU A 1 16 ? 8.828 4.375 -3.758 1.00 0.00 17 LEU A O 8
ATOM 8853 N N . THR A 1 17 ? 8.033 3.960 -1.681 1.00 0.00 18 THR A N 8
ATOM 8854 C CA . THR A 1 17 ? 8.345 5.286 -1.177 1.00 0.00 18 THR A CA 8
ATOM 8855 C C . THR A 1 17 ? 9.850 5.549 -1.261 1.00 0.00 18 THR A C 8
ATOM 8856 O O . THR A 1 17 ? 10.279 6.696 -1.368 1.00 0.00 18 THR A O 8
ATOM 8867 N N . GLY A 1 18 ? 10.611 4.465 -1.211 1.00 0.00 19 GLY A N 8
ATOM 8868 C CA . GLY A 1 18 ? 12.059 4.563 -1.280 1.00 0.00 19 GLY A CA 8
ATOM 8869 C C . GLY A 1 18 ? 12.649 4.934 0.082 1.00 0.00 19 GLY A C 8
ATOM 8870 O O . GLY A 1 18 ? 13.844 5.207 0.191 1.00 0.00 19 GLY A O 8
ATOM 8874 N N . SER A 1 19 ? 11.785 4.931 1.086 1.00 0.00 20 SER A N 8
ATOM 8875 C CA . SER A 1 19 ? 12.206 5.264 2.437 1.00 0.00 20 SER A CA 8
ATOM 8876 C C . SER A 1 19 ? 11.588 4.282 3.435 1.00 0.00 20 SER A C 8
ATOM 8877 O O . SER A 1 19 ? 10.695 3.513 3.081 1.00 0.00 20 SER A O 8
ATOM 8885 N N . ASP A 1 20 ? 12.086 4.340 4.660 1.00 0.00 21 ASP A N 8
ATOM 8886 C CA . ASP A 1 20 ? 11.594 3.466 5.711 1.00 0.00 21 ASP A CA 8
ATOM 8887 C C . ASP A 1 20 ? 10.853 4.301 6.758 1.00 0.00 21 ASP A C 8
ATOM 8888 O O . ASP A 1 20 ? 11.416 4.642 7.797 1.00 0.00 21 ASP A O 8
ATOM 8897 N N . ASP A 1 21 ? 9.601 4.606 6.447 1.00 0.00 22 ASP A N 8
ATOM 8898 C CA . ASP A 1 21 ? 8.778 5.395 7.347 1.00 0.00 22 ASP A CA 8
ATOM 8899 C C . ASP A 1 21 ? 7.459 4.661 7.600 1.00 0.00 22 ASP A C 8
ATOM 8900 O O . ASP A 1 21 ? 6.998 4.581 8.737 1.00 0.00 22 ASP A O 8
ATOM 8909 N N . VAL A 1 22 ? 6.891 4.144 6.520 1.00 0.00 23 VAL A N 8
ATOM 8910 C CA . VAL A 1 22 ? 5.634 3.419 6.611 1.00 0.00 23 VAL A CA 8
ATOM 8911 C C . VAL A 1 22 ? 5.904 2.004 7.127 1.00 0.00 23 VAL A C 8
ATOM 8912 O O . VAL A 1 22 ? 4.978 1.296 7.519 1.00 0.00 23 VAL A O 8
ATOM 8925 N N . LYS A 1 23 ? 7.176 1.633 7.110 1.00 0.00 24 LYS A N 8
ATOM 8926 C CA . LYS A 1 23 ? 7.578 0.316 7.571 1.00 0.00 24 LYS A CA 8
ATOM 8927 C C . LYS A 1 23 ? 7.285 0.192 9.067 1.00 0.00 24 LYS A C 8
ATOM 8928 O O . LYS A 1 23 ? 6.889 -0.872 9.540 1.00 0.00 24 LYS A O 8
ATOM 8947 N N . LYS A 1 24 ? 7.489 1.296 9.772 1.00 0.00 25 LYS A N 8
ATOM 8948 C CA . LYS A 1 24 ? 7.251 1.325 11.204 1.00 0.00 25 LYS A CA 8
ATOM 8949 C C . LYS A 1 24 ? 5.847 1.867 11.473 1.00 0.00 25 LYS A C 8
ATOM 8950 O O . LYS A 1 24 ? 5.111 1.319 12.293 1.00 0.00 25 LYS A O 8
ATOM 8969 N N . ASN A 1 25 ? 5.516 2.939 10.768 1.00 0.00 26 ASN A N 8
ATOM 8970 C CA . ASN A 1 25 ? 4.213 3.563 10.920 1.00 0.00 26 ASN A CA 8
ATOM 8971 C C . ASN A 1 25 ? 3.162 2.723 10.192 1.00 0.00 26 ASN A C 8
ATOM 8972 O O . ASN A 1 25 ? 3.435 2.163 9.131 1.00 0.00 26 ASN A O 8
ATOM 8983 N N . LEU A 1 26 ? 1.981 2.661 10.791 1.00 0.00 27 LEU A N 8
ATOM 8984 C CA . LEU A 1 26 ? 0.889 1.898 10.212 1.00 0.00 27 LEU A CA 8
ATOM 8985 C C . LEU A 1 26 ? -0.300 2.828 9.959 1.00 0.00 27 LEU A C 8
ATOM 8986 O O . LEU A 1 26 ? -1.450 2.394 9.986 1.00 0.00 27 LEU A O 8
ATOM 9002 N N . ASP A 1 27 ? 0.020 4.091 9.719 1.00 0.00 28 ASP A N 8
ATOM 9003 C CA . ASP A 1 27 ? -1.006 5.087 9.462 1.00 0.00 28 ASP A CA 8
ATOM 9004 C C . ASP A 1 27 ? -0.355 6.345 8.884 1.00 0.00 28 ASP A C 8
ATOM 9005 O O . ASP A 1 27 ? -0.845 7.454 9.095 1.00 0.00 28 ASP A O 8
ATOM 9014 N N . LEU A 1 28 ? 0.738 6.133 8.168 1.00 0.00 29 LEU A N 8
ATOM 9015 C CA . LEU A 1 28 ? 1.461 7.237 7.559 1.00 0.00 29 LEU A CA 8
ATOM 9016 C C . LEU A 1 28 ? 0.887 7.511 6.168 1.00 0.00 29 LEU A C 8
ATOM 9017 O O . LEU A 1 28 ? 1.241 6.836 5.202 1.00 0.00 29 LEU A O 8
ATOM 9033 N N . ASN A 1 29 ? 0.010 8.503 6.110 1.00 0.00 30 ASN A N 8
ATOM 9034 C CA . ASN A 1 29 ? -0.616 8.876 4.852 1.00 0.00 30 ASN A CA 8
ATOM 9035 C C . ASN A 1 29 ? 0.414 8.781 3.726 1.00 0.00 30 ASN A C 8
ATOM 9036 O O . ASN A 1 29 ? 1.418 9.493 3.736 1.00 0.00 30 ASN A O 8
ATOM 9047 N N . LEU A 1 30 ? 0.132 7.895 2.781 1.00 0.00 31 LEU A N 8
ATOM 9048 C CA . LEU A 1 30 ? 1.023 7.698 1.650 1.00 0.00 31 LEU A CA 8
ATOM 9049 C C . LEU A 1 30 ? 0.759 8.782 0.604 1.00 0.00 31 LEU A C 8
ATOM 9050 O O . LEU A 1 30 ? 1.352 8.768 -0.474 1.00 0.00 31 LEU A O 8
ATOM 9066 N N . PHE A 1 31 ? -0.132 9.697 0.958 1.00 0.00 32 PHE A N 8
ATOM 9067 C CA . PHE A 1 31 ? -0.482 10.787 0.063 1.00 0.00 32 PHE A CA 8
ATOM 9068 C C . PHE A 1 31 ? -0.320 12.141 0.758 1.00 0.00 32 PHE A C 8
ATOM 9069 O O . PHE A 1 31 ? 0.177 13.094 0.160 1.00 0.00 32 PHE A O 8
ATOM 9086 N N . GLU A 1 32 ? -0.748 12.182 2.011 1.00 0.00 33 GLU A N 8
ATOM 9087 C CA . GLU A 1 32 ? -0.657 13.403 2.794 1.00 0.00 33 GLU A CA 8
ATOM 9088 C C . GLU A 1 32 ? 0.787 13.640 3.240 1.00 0.00 33 GLU A C 8
ATOM 9089 O O . GLU A 1 32 ? 1.126 14.728 3.702 1.00 0.00 33 GLU A O 8
ATOM 9101 N N . THR A 1 33 ? 1.599 12.604 3.086 1.00 0.00 34 THR A N 8
ATOM 9102 C CA . THR A 1 33 ? 2.998 12.687 3.467 1.00 0.00 34 THR A CA 8
ATOM 9103 C C . THR A 1 33 ? 3.868 12.976 2.243 1.00 0.00 34 THR A C 8
ATOM 9104 O O . THR A 1 33 ? 5.038 13.334 2.379 1.00 0.00 34 THR A O 8
ATOM 9115 N N . GLY A 1 34 ? 3.266 12.810 1.075 1.00 0.00 35 GLY A N 8
ATOM 9116 C CA . GLY A 1 34 ? 3.971 13.048 -0.172 1.00 0.00 35 GLY A CA 8
ATOM 9117 C C . GLY A 1 34 ? 4.761 11.810 -0.600 1.00 0.00 35 GLY A C 8
ATOM 9118 O O . GLY A 1 34 ? 5.393 11.807 -1.656 1.00 0.00 35 GLY A O 8
ATOM 9122 N N . LEU A 1 35 ? 4.699 10.788 0.240 1.00 0.00 36 LEU A N 8
ATOM 9123 C CA . LEU A 1 35 ? 5.402 9.546 -0.038 1.00 0.00 36 LEU A CA 8
ATOM 9124 C C . LEU A 1 35 ? 4.912 8.977 -1.370 1.00 0.00 36 LEU A C 8
ATOM 9125 O O . LEU A 1 35 ? 5.711 8.513 -2.183 1.00 0.00 36 LEU A O 8
ATOM 9141 N N . LEU A 1 36 ? 3.601 9.028 -1.553 1.00 0.00 37 LEU A N 8
ATOM 9142 C CA . LEU A 1 36 ? 2.995 8.522 -2.773 1.00 0.00 37 LEU A CA 8
ATOM 9143 C C . LEU A 1 36 ? 2.153 9.627 -3.415 1.00 0.00 37 LEU A C 8
ATOM 9144 O O . LEU A 1 36 ? 1.579 10.461 -2.717 1.00 0.00 37 LEU A O 8
ATOM 9160 N N . ASP A 1 37 ? 2.108 9.598 -4.739 1.00 0.00 38 ASP A N 8
ATOM 9161 C CA . ASP A 1 37 ? 1.346 10.587 -5.484 1.00 0.00 38 ASP A CA 8
ATOM 9162 C C . ASP A 1 37 ? 0.133 9.911 -6.126 1.00 0.00 38 ASP A C 8
ATOM 9163 O O . ASP A 1 37 ? -1.007 10.277 -5.845 1.00 0.00 38 ASP A O 8
ATOM 9172 N N . SER A 1 38 ? 0.420 8.938 -6.978 1.00 0.00 39 SER A N 8
ATOM 9173 C CA . SER A 1 38 ? -0.634 8.208 -7.663 1.00 0.00 39 SER A CA 8
ATOM 9174 C C . SER A 1 38 ? -0.024 7.131 -8.562 1.00 0.00 39 SER A C 8
ATOM 9175 O O . SER A 1 38 ? -0.369 5.955 -8.451 1.00 0.00 39 SER A O 8
ATOM 9183 N N . MET A 1 39 ? 0.870 7.570 -9.435 1.00 0.00 40 MET A N 8
ATOM 9184 C CA . MET A 1 39 ? 1.530 6.658 -10.354 1.00 0.00 40 MET A CA 8
ATOM 9185 C C . MET A 1 39 ? 2.146 5.475 -9.604 1.00 0.00 40 MET A C 8
ATOM 9186 O O . MET A 1 39 ? 2.225 4.370 -10.139 1.00 0.00 40 MET A O 8
ATOM 9200 N N . GLY A 1 40 ? 2.565 5.747 -8.377 1.00 0.00 41 GLY A N 8
ATOM 9201 C CA . GLY A 1 40 ? 3.171 4.719 -7.548 1.00 0.00 41 GLY A CA 8
ATOM 9202 C C . GLY A 1 40 ? 2.134 3.679 -7.118 1.00 0.00 41 GLY A C 8
ATOM 9203 O O . GLY A 1 40 ? 2.431 2.487 -7.063 1.00 0.00 41 GLY A O 8
ATOM 9207 N N . THR A 1 41 ? 0.938 4.170 -6.825 1.00 0.00 42 THR A N 8
ATOM 9208 C CA . THR A 1 41 ? -0.145 3.298 -6.402 1.00 0.00 42 THR A CA 8
ATOM 9209 C C . THR A 1 41 ? -0.481 2.292 -7.504 1.00 0.00 42 THR A C 8
ATOM 9210 O O . THR A 1 41 ? -1.027 1.224 -7.229 1.00 0.00 42 THR A O 8
ATOM 9221 N N . VAL A 1 42 ? -0.141 2.668 -8.728 1.00 0.00 43 VAL A N 8
ATOM 9222 C CA . VAL A 1 42 ? -0.400 1.810 -9.873 1.00 0.00 43 VAL A CA 8
ATOM 9223 C C . VAL A 1 42 ? 0.540 0.605 -9.826 1.00 0.00 43 VAL A C 8
ATOM 9224 O O . VAL A 1 42 ? 0.091 -0.539 -9.866 1.00 0.00 43 VAL A O 8
ATOM 9237 N N . GLN A 1 43 ? 1.829 0.903 -9.742 1.00 0.00 44 GLN A N 8
ATOM 9238 C CA . GLN A 1 43 ? 2.837 -0.143 -9.689 1.00 0.00 44 GLN A CA 8
ATOM 9239 C C . GLN A 1 43 ? 2.593 -1.054 -8.485 1.00 0.00 44 GLN A C 8
ATOM 9240 O O . GLN A 1 43 ? 2.549 -2.276 -8.626 1.00 0.00 44 GLN A O 8
ATOM 9254 N N . LEU A 1 44 ? 2.441 -0.426 -7.328 1.00 0.00 45 LEU A N 8
ATOM 9255 C CA . LEU A 1 44 ? 2.203 -1.166 -6.100 1.00 0.00 45 LEU A CA 8
ATOM 9256 C C . LEU A 1 44 ? 1.098 -2.197 -6.337 1.00 0.00 45 LEU A C 8
ATOM 9257 O O . LEU A 1 44 ? 1.152 -3.305 -5.806 1.00 0.00 45 LEU A O 8
ATOM 9273 N N . LEU A 1 45 ? 0.120 -1.795 -7.137 1.00 0.00 46 LEU A N 8
ATOM 9274 C CA . LEU A 1 45 ? -0.997 -2.670 -7.450 1.00 0.00 46 LEU A CA 8
ATOM 9275 C C . LEU A 1 45 ? -0.495 -3.852 -8.281 1.00 0.00 46 LEU A C 8
ATOM 9276 O O . LEU A 1 45 ? -0.988 -4.970 -8.137 1.00 0.00 46 LEU A O 8
ATOM 9292 N N . LEU A 1 46 ? 0.480 -3.566 -9.131 1.00 0.00 47 LEU A N 8
ATOM 9293 C CA . LEU A 1 46 ? 1.054 -4.592 -9.985 1.00 0.00 47 LEU A CA 8
ATOM 9294 C C . LEU A 1 46 ? 1.708 -5.666 -9.114 1.00 0.00 47 LEU A C 8
ATOM 9295 O O . LEU A 1 46 ? 1.628 -6.855 -9.423 1.00 0.00 47 LEU A O 8
ATOM 9311 N N . GLU A 1 47 ? 2.341 -5.210 -8.043 1.00 0.00 48 GLU A N 8
ATOM 9312 C CA . GLU A 1 47 ? 3.008 -6.117 -7.126 1.00 0.00 48 GLU A CA 8
ATOM 9313 C C . GLU A 1 47 ? 1.984 -6.800 -6.215 1.00 0.00 48 GLU A C 8
ATOM 9314 O O . GLU A 1 47 ? 2.215 -7.911 -5.740 1.00 0.00 48 GLU A O 8
ATOM 9326 N N . LEU A 1 48 ? 0.876 -6.107 -6.000 1.00 0.00 49 LEU A N 8
ATOM 9327 C CA . LEU A 1 48 ? -0.183 -6.632 -5.155 1.00 0.00 49 LEU A CA 8
ATOM 9328 C C . LEU A 1 48 ? -1.070 -7.567 -5.980 1.00 0.00 49 LEU A C 8
ATOM 9329 O O . LEU A 1 48 ? -1.915 -8.274 -5.430 1.00 0.00 49 LEU A O 8
ATOM 9345 N N . GLN A 1 49 ? -0.849 -7.542 -7.286 1.00 0.00 50 GLN A N 8
ATOM 9346 C CA . GLN A 1 49 ? -1.617 -8.379 -8.192 1.00 0.00 50 GLN A CA 8
ATOM 9347 C C . GLN A 1 49 ? -0.722 -9.456 -8.808 1.00 0.00 50 GLN A C 8
ATOM 9348 O O . GLN A 1 49 ? -1.090 -10.079 -9.803 1.00 0.00 50 GLN A O 8
ATOM 9362 N N . SER A 1 50 ? 0.436 -9.642 -8.192 1.00 0.00 51 SER A N 8
ATOM 9363 C CA . SER A 1 50 ? 1.387 -10.632 -8.668 1.00 0.00 51 SER A CA 8
ATOM 9364 C C . SER A 1 50 ? 1.693 -11.639 -7.557 1.00 0.00 51 SER A C 8
ATOM 9365 O O . SER A 1 50 ? 1.490 -12.839 -7.730 1.00 0.00 51 SER A O 8
ATOM 9373 N N . GLN A 1 51 ? 2.177 -11.112 -6.442 1.00 0.00 52 GLN A N 8
ATOM 9374 C CA . GLN A 1 51 ? 2.514 -11.950 -5.303 1.00 0.00 52 GLN A CA 8
ATOM 9375 C C . GLN A 1 51 ? 1.268 -12.218 -4.456 1.00 0.00 52 GLN A C 8
ATOM 9376 O O . GLN A 1 51 ? 1.209 -13.209 -3.729 1.00 0.00 52 GLN A O 8
ATOM 9390 N N . PHE A 1 52 ? 0.304 -11.317 -4.577 1.00 0.00 53 PHE A N 8
ATOM 9391 C CA . PHE A 1 52 ? -0.937 -11.444 -3.830 1.00 0.00 53 PHE A CA 8
ATOM 9392 C C . PHE A 1 52 ? -2.132 -11.582 -4.774 1.00 0.00 53 PHE A C 8
ATOM 9393 O O . PHE A 1 52 ? -3.217 -11.985 -4.354 1.00 0.00 53 PHE A O 8
ATOM 9410 N N . GLY A 1 53 ? -1.896 -11.240 -6.032 1.00 0.00 54 GLY A N 8
ATOM 9411 C CA . GLY A 1 53 ? -2.940 -11.321 -7.040 1.00 0.00 54 GLY A CA 8
ATOM 9412 C C . GLY A 1 53 ? -4.240 -10.695 -6.531 1.00 0.00 54 GLY A C 8
ATOM 9413 O O . GLY A 1 53 ? -5.310 -11.288 -6.660 1.00 0.00 54 GLY A O 8
ATOM 9417 N N . VAL A 1 54 ? -4.106 -9.505 -5.964 1.00 0.00 55 VAL A N 8
ATOM 9418 C CA . VAL A 1 54 ? -5.257 -8.793 -5.436 1.00 0.00 55 VAL A CA 8
ATOM 9419 C C . VAL A 1 54 ? -6.048 -8.183 -6.594 1.00 0.00 55 VAL A C 8
ATOM 9420 O O . VAL A 1 54 ? -5.504 -7.965 -7.675 1.00 0.00 55 VAL A O 8
ATOM 9433 N N . ASP A 1 55 ? -7.321 -7.924 -6.328 1.00 0.00 56 ASP A N 8
ATOM 9434 C CA . ASP A 1 55 ? -8.192 -7.343 -7.334 1.00 0.00 56 ASP A CA 8
ATOM 9435 C C . ASP A 1 55 ? -8.790 -6.042 -6.796 1.00 0.00 56 ASP A C 8
ATOM 9436 O O . ASP A 1 55 ? -9.868 -6.048 -6.203 1.00 0.00 56 ASP A O 8
ATOM 9445 N N . ALA A 1 56 ? -8.064 -4.956 -7.021 1.00 0.00 57 ALA A N 8
ATOM 9446 C CA . ALA A 1 56 ? -8.509 -3.651 -6.564 1.00 0.00 57 ALA A CA 8
ATOM 9447 C C . ALA A 1 56 ? -8.796 -2.762 -7.777 1.00 0.00 57 ALA A C 8
ATOM 9448 O O . ALA A 1 56 ? -8.247 -2.982 -8.856 1.00 0.00 57 ALA A O 8
ATOM 9455 N N . PRO A 1 57 ? -9.677 -1.751 -7.553 1.00 0.00 58 PRO A N 8
ATOM 9456 C CA . PRO A 1 57 ? -10.044 -0.829 -8.614 1.00 0.00 58 PRO A CA 8
ATOM 9457 C C . PRO A 1 57 ? -8.916 0.168 -8.887 1.00 0.00 58 PRO A C 8
ATOM 9458 O O . PRO A 1 57 ? -7.851 0.090 -8.277 1.00 0.00 58 PRO A O 8
ATOM 9469 N N . VAL A 1 58 ? -9.189 1.084 -9.805 1.00 0.00 59 VAL A N 8
ATOM 9470 C CA . VAL A 1 58 ? -8.210 2.096 -10.166 1.00 0.00 59 VAL A CA 8
ATOM 9471 C C . VAL A 1 58 ? -8.937 3.353 -10.648 1.00 0.00 59 VAL A C 8
ATOM 9472 O O . VAL A 1 58 ? -8.577 4.466 -10.269 1.00 0.00 59 VAL A O 8
ATOM 9485 N N . SER A 1 59 ? -9.946 3.133 -11.478 1.00 0.00 60 SER A N 8
ATOM 9486 C CA . SER A 1 59 ? -10.726 4.235 -12.016 1.00 0.00 60 SER A CA 8
ATOM 9487 C C . SER A 1 59 ? -10.904 5.318 -10.951 1.00 0.00 60 SER A C 8
ATOM 9488 O O . SER A 1 59 ? -10.978 6.504 -11.273 1.00 0.00 60 SER A O 8
ATOM 9496 N N . GLU A 1 60 ? -10.967 4.875 -9.705 1.00 0.00 61 GLU A N 8
ATOM 9497 C CA . GLU A 1 60 ? -11.135 5.793 -8.591 1.00 0.00 61 GLU A CA 8
ATOM 9498 C C . GLU A 1 60 ? -10.969 5.051 -7.263 1.00 0.00 61 GLU A C 8
ATOM 9499 O O . GLU A 1 60 ? -11.718 5.290 -6.317 1.00 0.00 61 GLU A O 8
ATOM 9511 N N . PHE A 1 61 ? -9.984 4.166 -7.235 1.00 0.00 62 PHE A N 8
ATOM 9512 C CA . PHE A 1 61 ? -9.709 3.389 -6.038 1.00 0.00 62 PHE A CA 8
ATOM 9513 C C . PHE A 1 61 ? -9.779 4.266 -4.786 1.00 0.00 62 PHE A C 8
ATOM 9514 O O . PHE A 1 61 ? -9.286 5.393 -4.785 1.00 0.00 62 PHE A O 8
ATOM 9531 N N . ASP A 1 62 ? -10.397 3.716 -3.752 1.00 0.00 63 ASP A N 8
ATOM 9532 C CA . ASP A 1 62 ? -10.538 4.434 -2.496 1.00 0.00 63 ASP A CA 8
ATOM 9533 C C . ASP A 1 62 ? -9.151 4.791 -1.958 1.00 0.00 63 ASP A C 8
ATOM 9534 O O . ASP A 1 62 ? -8.614 4.088 -1.104 1.00 0.00 63 ASP A O 8
ATOM 9543 N N . ARG A 1 63 ? -8.612 5.882 -2.481 1.00 0.00 64 ARG A N 8
ATOM 9544 C CA . ARG A 1 63 ? -7.298 6.341 -2.064 1.00 0.00 64 ARG A CA 8
ATOM 9545 C C . ARG A 1 63 ? -7.191 6.328 -0.537 1.00 0.00 64 ARG A C 8
ATOM 9546 O O . ARG A 1 63 ? -6.105 6.148 0.011 1.00 0.00 64 ARG A O 8
ATOM 9567 N N . LYS A 1 64 ? -8.333 6.522 0.105 1.00 0.00 65 LYS A N 8
ATOM 9568 C CA . LYS A 1 64 ? -8.382 6.536 1.558 1.00 0.00 65 LYS A CA 8
ATOM 9569 C C . LYS A 1 64 ? -7.900 5.186 2.092 1.00 0.00 65 LYS A C 8
ATOM 9570 O O . LYS A 1 64 ? -7.261 5.122 3.141 1.00 0.00 65 LYS A O 8
ATOM 9589 N N . GLU A 1 65 ? -8.226 4.140 1.347 1.00 0.00 66 GLU A N 8
ATOM 9590 C CA . GLU A 1 65 ? -7.835 2.795 1.732 1.00 0.00 66 GLU A CA 8
ATOM 9591 C C . GLU A 1 65 ? -6.458 2.458 1.157 1.00 0.00 66 GLU A C 8
ATOM 9592 O O . GLU A 1 65 ? -5.771 1.570 1.660 1.00 0.00 66 GLU A O 8
ATOM 9604 N N . TRP A 1 66 ? -6.095 3.183 0.109 1.00 0.00 67 TRP A N 8
ATOM 9605 C CA . TRP A 1 66 ? -4.813 2.972 -0.540 1.00 0.00 67 TRP A CA 8
ATOM 9606 C C . TRP A 1 66 ? -3.897 4.141 -0.172 1.00 0.00 67 TRP A C 8
ATOM 9607 O O . TRP A 1 66 ? -2.921 4.413 -0.868 1.00 0.00 67 TRP A O 8
ATOM 9628 N N . ASP A 1 67 ? -4.246 4.802 0.923 1.00 0.00 68 ASP A N 8
ATOM 9629 C CA . ASP A 1 67 ? -3.467 5.935 1.392 1.00 0.00 68 ASP A CA 8
ATOM 9630 C C . ASP A 1 67 ? -2.554 5.484 2.533 1.00 0.00 68 ASP A C 8
ATOM 9631 O O . ASP A 1 67 ? -1.428 5.964 2.658 1.00 0.00 68 ASP A O 8
ATOM 9640 N N . THR A 1 68 ? -3.073 4.568 3.336 1.00 0.00 69 THR A N 8
ATOM 9641 C CA . THR A 1 68 ? -2.317 4.046 4.463 1.00 0.00 69 THR A CA 8
ATOM 9642 C C . THR A 1 68 ? -1.869 2.610 4.186 1.00 0.00 69 THR A C 8
ATOM 9643 O O . THR A 1 68 ? -2.455 1.923 3.350 1.00 0.00 69 THR A O 8
ATOM 9654 N N . PRO A 1 69 ? -0.806 2.187 4.922 1.00 0.00 70 PRO A N 8
ATOM 9655 C CA . PRO A 1 69 ? -0.272 0.846 4.764 1.00 0.00 70 PRO A CA 8
ATOM 9656 C C . PRO A 1 69 ? -1.185 -0.190 5.425 1.00 0.00 70 PRO A C 8
ATOM 9657 O O . PRO A 1 69 ? -1.313 -1.311 4.937 1.00 0.00 70 PRO A O 8
ATOM 9668 N N . ASN A 1 70 ? -1.797 0.225 6.525 1.00 0.00 71 ASN A N 8
ATOM 9669 C CA . ASN A 1 70 ? -2.695 -0.652 7.257 1.00 0.00 71 ASN A CA 8
ATOM 9670 C C . ASN A 1 70 ? -3.932 -0.937 6.404 1.00 0.00 71 ASN A C 8
ATOM 9671 O O . ASN A 1 70 ? -4.268 -2.094 6.158 1.00 0.00 71 ASN A O 8
ATOM 9682 N N . LYS A 1 71 ? -4.576 0.138 5.975 1.00 0.00 72 LYS A N 8
ATOM 9683 C CA . LYS A 1 71 ? -5.769 0.019 5.154 1.00 0.00 72 LYS A CA 8
ATOM 9684 C C . LYS A 1 71 ? -5.468 -0.880 3.953 1.00 0.00 72 LYS A C 8
ATOM 9685 O O . LYS A 1 71 ? -6.340 -1.614 3.489 1.00 0.00 72 LYS A O 8
ATOM 9704 N N . ILE A 1 72 ? -4.232 -0.793 3.484 1.00 0.00 73 ILE A N 8
ATOM 9705 C CA . ILE A 1 72 ? -3.806 -1.590 2.346 1.00 0.00 73 ILE A CA 8
ATOM 9706 C C . ILE A 1 72 ? -3.493 -3.013 2.814 1.00 0.00 73 ILE A C 8
ATOM 9707 O O . ILE A 1 72 ? -4.000 -3.981 2.249 1.00 0.00 73 ILE A O 8
ATOM 9723 N N . ILE A 1 73 ? -2.660 -3.094 3.841 1.00 0.00 74 ILE A N 8
ATOM 9724 C CA . ILE A 1 73 ? -2.274 -4.383 4.391 1.00 0.00 74 ILE A CA 8
ATOM 9725 C C . ILE A 1 73 ? -3.530 -5.215 4.660 1.00 0.00 74 ILE A C 8
ATOM 9726 O O . ILE A 1 73 ? -3.468 -6.442 4.703 1.00 0.00 74 ILE A O 8
ATOM 9742 N N . ALA A 1 74 ? -4.640 -4.512 4.834 1.00 0.00 75 ALA A N 8
ATOM 9743 C CA . ALA A 1 74 ? -5.908 -5.171 5.098 1.00 0.00 75 ALA A CA 8
ATOM 9744 C C . ALA A 1 74 ? -6.543 -5.595 3.772 1.00 0.00 75 ALA A C 8
ATOM 9745 O O . ALA A 1 74 ? -7.213 -6.624 3.701 1.00 0.00 75 ALA A O 8
ATOM 9752 N N . LYS A 1 75 ? -6.309 -4.780 2.754 1.00 0.00 76 LYS A N 8
ATOM 9753 C CA . LYS A 1 75 ? -6.851 -5.057 1.434 1.00 0.00 76 LYS A CA 8
ATOM 9754 C C . LYS A 1 75 ? -6.155 -6.288 0.851 1.00 0.00 76 LYS A C 8
ATOM 9755 O O . LYS A 1 75 ? -6.772 -7.072 0.132 1.00 0.00 76 LYS A O 8
ATOM 9774 N N . VAL A 1 76 ? -4.879 -6.420 1.182 1.00 0.00 77 VAL A N 8
ATOM 9775 C CA . VAL A 1 76 ? -4.091 -7.542 0.700 1.00 0.00 77 VAL A CA 8
ATOM 9776 C C . VAL A 1 76 ? -4.521 -8.813 1.436 1.00 0.00 77 VAL A C 8
ATOM 9777 O O . VAL A 1 76 ? -4.569 -9.891 0.844 1.00 0.00 77 VAL A O 8
ATOM 9790 N N . GLU A 1 77 ? -4.821 -8.645 2.715 1.00 0.00 78 GLU A N 8
ATOM 9791 C CA . GLU A 1 77 ? -5.244 -9.766 3.538 1.00 0.00 78 GLU A CA 8
ATOM 9792 C C . GLU A 1 77 ? -6.662 -10.198 3.158 1.00 0.00 78 GLU A C 8
ATOM 9793 O O . GLU A 1 77 ? -7.002 -11.377 3.248 1.00 0.00 78 GLU A O 8
ATOM 9805 N N . GLN A 1 78 ? -7.453 -9.219 2.741 1.00 0.00 79 GLN A N 8
ATOM 9806 C CA . GLN A 1 78 ? -8.826 -9.483 2.346 1.00 0.00 79 GLN A CA 8
ATOM 9807 C C . GLN A 1 78 ? -8.899 -9.788 0.849 1.00 0.00 79 GLN A C 8
ATOM 9808 O O . GLN A 1 78 ? -9.928 -9.557 0.215 1.00 0.00 79 GLN A O 8
ATOM 9822 N N . ALA A 1 79 ? -7.796 -10.302 0.328 1.00 0.00 80 ALA A N 8
ATOM 9823 C CA . ALA A 1 79 ? -7.722 -10.640 -1.084 1.00 0.00 80 ALA A CA 8
ATOM 9824 C C . ALA A 1 79 ? -7.338 -12.114 -1.230 1.00 0.00 80 ALA A C 8
ATOM 9825 O O . ALA A 1 79 ? -7.977 -12.854 -1.978 1.00 0.00 80 ALA A O 8
ATOM 9832 N N . GLN A 1 80 ? -6.297 -12.497 -0.506 1.00 0.00 81 GLN A N 8
ATOM 9833 C CA . GLN A 1 80 ? -5.821 -13.869 -0.547 1.00 0.00 81 GLN A CA 8
ATOM 9834 C C . GLN A 1 80 ? -6.995 -14.843 -0.414 1.00 0.00 81 GLN A C 8
ATOM 9835 O O . GLN A 1 80 ? -6.794 -16.047 -0.268 1.00 0.00 81 GLN A O 8
ATOM 9849 N N . ALA A 1 1 ? 1.666 -18.941 8.862 1.00 0.00 2 ALA A N 9
ATOM 9850 C CA . ALA A 1 1 ? 1.802 -18.622 7.452 1.00 0.00 2 ALA A CA 9
ATOM 9851 C C . ALA A 1 1 ? 1.214 -17.235 7.188 1.00 0.00 2 ALA A C 9
ATOM 9852 O O . ALA A 1 1 ? 0.631 -16.623 8.082 1.00 0.00 2 ALA A O 9
ATOM 9859 N N . ASP A 1 2 ? 1.389 -16.777 5.956 1.00 0.00 3 ASP A N 9
ATOM 9860 C CA . ASP A 1 2 ? 0.882 -15.473 5.564 1.00 0.00 3 ASP A CA 9
ATOM 9861 C C . ASP A 1 2 ? 1.845 -14.388 6.053 1.00 0.00 3 ASP A C 9
ATOM 9862 O O . ASP A 1 2 ? 1.429 -13.429 6.699 1.00 0.00 3 ASP A O 9
ATOM 9871 N N . GLU A 1 3 ? 3.115 -14.578 5.724 1.00 0.00 4 GLU A N 9
ATOM 9872 C CA . GLU A 1 3 ? 4.140 -13.629 6.122 1.00 0.00 4 GLU A CA 9
ATOM 9873 C C . GLU A 1 3 ? 4.736 -12.945 4.889 1.00 0.00 4 GLU A C 9
ATOM 9874 O O . GLU A 1 3 ? 5.135 -11.783 4.951 1.00 0.00 4 GLU A O 9
ATOM 9886 N N . ALA A 1 4 ? 4.779 -13.696 3.798 1.00 0.00 5 ALA A N 9
ATOM 9887 C CA . ALA A 1 4 ? 5.320 -13.176 2.554 1.00 0.00 5 ALA A CA 9
ATOM 9888 C C . ALA A 1 4 ? 4.363 -12.125 1.986 1.00 0.00 5 ALA A C 9
ATOM 9889 O O . ALA A 1 4 ? 4.675 -11.468 0.994 1.00 0.00 5 ALA A O 9
ATOM 9896 N N . ILE A 1 5 ? 3.219 -11.998 2.642 1.00 0.00 6 ILE A N 9
ATOM 9897 C CA . ILE A 1 5 ? 2.215 -11.038 2.215 1.00 0.00 6 ILE A CA 9
ATOM 9898 C C . ILE A 1 5 ? 2.382 -9.744 3.014 1.00 0.00 6 ILE A C 9
ATOM 9899 O O . ILE A 1 5 ? 2.316 -8.651 2.452 1.00 0.00 6 ILE A O 9
ATOM 9915 N N . LYS A 1 6 ? 2.594 -9.909 4.311 1.00 0.00 7 LYS A N 9
ATOM 9916 C CA . LYS A 1 6 ? 2.770 -8.768 5.192 1.00 0.00 7 LYS A CA 9
ATOM 9917 C C . LYS A 1 6 ? 4.137 -8.131 4.928 1.00 0.00 7 LYS A C 9
ATOM 9918 O O . LYS A 1 6 ? 4.259 -6.908 4.891 1.00 0.00 7 LYS A O 9
ATOM 9937 N N . ASN A 1 7 ? 5.130 -8.991 4.749 1.00 0.00 8 ASN A N 9
ATOM 9938 C CA . ASN A 1 7 ? 6.482 -8.528 4.490 1.00 0.00 8 ASN A CA 9
ATOM 9939 C C . ASN A 1 7 ? 6.531 -7.852 3.118 1.00 0.00 8 ASN A C 9
ATOM 9940 O O . ASN A 1 7 ? 6.920 -6.690 3.008 1.00 0.00 8 ASN A O 9
ATOM 9951 N N . GLY A 1 8 ? 6.129 -8.607 2.106 1.00 0.00 9 GLY A N 9
ATOM 9952 C CA . GLY A 1 8 ? 6.122 -8.096 0.746 1.00 0.00 9 GLY A CA 9
ATOM 9953 C C . GLY A 1 8 ? 5.388 -6.755 0.669 1.00 0.00 9 GLY A C 9
ATOM 9954 O O . GLY A 1 8 ? 5.911 -5.788 0.120 1.00 0.00 9 GLY A O 9
ATOM 9958 N N . VAL A 1 9 ? 4.186 -6.743 1.227 1.00 0.00 10 VAL A N 9
ATOM 9959 C CA . VAL A 1 9 ? 3.374 -5.537 1.228 1.00 0.00 10 VAL A CA 9
ATOM 9960 C C . VAL A 1 9 ? 4.200 -4.372 1.777 1.00 0.00 10 VAL A C 9
ATOM 9961 O O . VAL A 1 9 ? 4.212 -3.288 1.197 1.00 0.00 10 VAL A O 9
ATOM 9974 N N . LEU A 1 10 ? 4.870 -4.636 2.889 1.00 0.00 11 LEU A N 9
ATOM 9975 C CA . LEU A 1 10 ? 5.697 -3.623 3.522 1.00 0.00 11 LEU A CA 9
ATOM 9976 C C . LEU A 1 10 ? 6.887 -3.301 2.617 1.00 0.00 11 LEU A C 9
ATOM 9977 O O . LEU A 1 10 ? 7.181 -2.135 2.362 1.00 0.00 11 LEU A O 9
ATOM 9993 N N . ASP A 1 11 ? 7.540 -4.357 2.156 1.00 0.00 12 ASP A N 9
ATOM 9994 C CA . ASP A 1 11 ? 8.692 -4.203 1.284 1.00 0.00 12 ASP A CA 9
ATOM 9995 C C . ASP A 1 11 ? 8.295 -3.369 0.064 1.00 0.00 12 ASP A C 9
ATOM 9996 O O . ASP A 1 11 ? 8.957 -2.384 -0.261 1.00 0.00 12 ASP A O 9
ATOM 10005 N N . ILE A 1 12 ? 7.216 -3.794 -0.577 1.00 0.00 13 ILE A N 9
ATOM 10006 C CA . ILE A 1 12 ? 6.723 -3.098 -1.754 1.00 0.00 13 ILE A CA 9
ATOM 10007 C C . ILE A 1 12 ? 6.278 -1.689 -1.359 1.00 0.00 13 ILE A C 9
ATOM 10008 O O . ILE A 1 12 ? 6.091 -0.829 -2.218 1.00 0.00 13 ILE A O 9
ATOM 10024 N N . LEU A 1 13 ? 6.121 -1.496 -0.057 1.00 0.00 14 LEU A N 9
ATOM 10025 C CA . LEU A 1 13 ? 5.701 -0.206 0.462 1.00 0.00 14 LEU A CA 9
ATOM 10026 C C . LEU A 1 13 ? 6.930 0.684 0.662 1.00 0.00 14 LEU A C 9
ATOM 10027 O O . LEU A 1 13 ? 7.064 1.719 0.011 1.00 0.00 14 LEU A O 9
ATOM 10043 N N . ALA A 1 14 ? 7.797 0.247 1.563 1.00 0.00 15 ALA A N 9
ATOM 10044 C CA . ALA A 1 14 ? 9.011 0.991 1.856 1.00 0.00 15 ALA A CA 9
ATOM 10045 C C . ALA A 1 14 ? 9.740 1.303 0.549 1.00 0.00 15 ALA A C 9
ATOM 10046 O O . ALA A 1 14 ? 10.491 2.275 0.469 1.00 0.00 15 ALA A O 9
ATOM 10053 N N . ASP A 1 15 ? 9.494 0.462 -0.445 1.00 0.00 16 ASP A N 9
ATOM 10054 C CA . ASP A 1 15 ? 10.119 0.637 -1.745 1.00 0.00 16 ASP A CA 9
ATOM 10055 C C . ASP A 1 15 ? 9.346 1.691 -2.540 1.00 0.00 16 ASP A C 9
ATOM 10056 O O . ASP A 1 15 ? 9.934 2.445 -3.314 1.00 0.00 16 ASP A O 9
ATOM 10065 N N . LEU A 1 16 ? 8.039 1.710 -2.322 1.00 0.00 17 LEU A N 9
ATOM 10066 C CA . LEU A 1 16 ? 7.179 2.660 -3.007 1.00 0.00 17 LEU A CA 9
ATOM 10067 C C . LEU A 1 16 ? 7.570 4.082 -2.600 1.00 0.00 17 LEU A C 9
ATOM 10068 O O . LEU A 1 16 ? 7.761 4.946 -3.455 1.00 0.00 17 LEU A O 9
ATOM 10084 N N . THR A 1 17 ? 7.679 4.281 -1.295 1.00 0.00 18 THR A N 9
ATOM 10085 C CA . THR A 1 17 ? 8.044 5.583 -0.764 1.00 0.00 18 THR A CA 9
ATOM 10086 C C . THR A 1 17 ? 9.556 5.793 -0.861 1.00 0.00 18 THR A C 9
ATOM 10087 O O . THR A 1 17 ? 10.017 6.910 -1.091 1.00 0.00 18 THR A O 9
ATOM 10098 N N . GLY A 1 18 ? 10.286 4.703 -0.678 1.00 0.00 19 GLY A N 9
ATOM 10099 C CA . GLY A 1 18 ? 11.737 4.754 -0.741 1.00 0.00 19 GLY A CA 9
ATOM 10100 C C . GLY A 1 18 ? 12.341 4.922 0.654 1.00 0.00 19 GLY A C 9
ATOM 10101 O O . GLY A 1 18 ? 13.536 4.699 0.848 1.00 0.00 19 GLY A O 9
ATOM 10105 N N . SER A 1 19 ? 11.489 5.312 1.590 1.00 0.00 20 SER A N 9
ATOM 10106 C CA . SER A 1 19 ? 11.924 5.512 2.962 1.00 0.00 20 SER A CA 9
ATOM 10107 C C . SER A 1 19 ? 11.055 4.686 3.912 1.00 0.00 20 SER A C 9
ATOM 10108 O O . SER A 1 19 ? 9.875 4.463 3.645 1.00 0.00 20 SER A O 9
ATOM 10116 N N . ASP A 1 20 ? 11.672 4.251 5.001 1.00 0.00 21 ASP A N 9
ATOM 10117 C CA . ASP A 1 20 ? 10.971 3.454 5.993 1.00 0.00 21 ASP A CA 9
ATOM 10118 C C . ASP A 1 20 ? 10.217 4.383 6.947 1.00 0.00 21 ASP A C 9
ATOM 10119 O O . ASP A 1 20 ? 10.355 4.272 8.165 1.00 0.00 21 ASP A O 9
ATOM 10128 N N . ASP A 1 21 ? 9.436 5.277 6.358 1.00 0.00 22 ASP A N 9
ATOM 10129 C CA . ASP A 1 21 ? 8.660 6.223 7.141 1.00 0.00 22 ASP A CA 9
ATOM 10130 C C . ASP A 1 21 ? 7.291 5.618 7.455 1.00 0.00 22 ASP A C 9
ATOM 10131 O O . ASP A 1 21 ? 6.844 5.645 8.600 1.00 0.00 22 ASP A O 9
ATOM 10140 N N . VAL A 1 22 ? 6.663 5.085 6.417 1.00 0.00 23 VAL A N 9
ATOM 10141 C CA . VAL A 1 22 ? 5.354 4.474 6.567 1.00 0.00 23 VAL A CA 9
ATOM 10142 C C . VAL A 1 22 ? 5.522 3.022 7.016 1.00 0.00 23 VAL A C 9
ATOM 10143 O O . VAL A 1 22 ? 4.567 2.394 7.474 1.00 0.00 23 VAL A O 9
ATOM 10156 N N . LYS A 1 23 ? 6.743 2.527 6.869 1.00 0.00 24 LYS A N 9
ATOM 10157 C CA . LYS A 1 23 ? 7.049 1.160 7.254 1.00 0.00 24 LYS A CA 9
ATOM 10158 C C . LYS A 1 23 ? 6.784 0.985 8.751 1.00 0.00 24 LYS A C 9
ATOM 10159 O O . LYS A 1 23 ? 6.266 -0.046 9.177 1.00 0.00 24 LYS A O 9
ATOM 10178 N N . LYS A 1 24 ? 7.151 2.008 9.509 1.00 0.00 25 LYS A N 9
ATOM 10179 C CA . LYS A 1 24 ? 6.960 1.981 10.948 1.00 0.00 25 LYS A CA 9
ATOM 10180 C C . LYS A 1 24 ? 5.501 2.309 11.272 1.00 0.00 25 LYS A C 9
ATOM 10181 O O . LYS A 1 24 ? 4.764 1.458 11.769 1.00 0.00 25 LYS A O 9
ATOM 10200 N N . ASN A 1 25 ? 5.126 3.545 10.974 1.00 0.00 26 ASN A N 9
ATOM 10201 C CA . ASN A 1 25 ? 3.768 3.995 11.227 1.00 0.00 26 ASN A CA 9
ATOM 10202 C C . ASN A 1 25 ? 2.806 3.244 10.304 1.00 0.00 26 ASN A C 9
ATOM 10203 O O . ASN A 1 25 ? 2.963 3.270 9.085 1.00 0.00 26 ASN A O 9
ATOM 10214 N N . LEU A 1 26 ? 1.831 2.594 10.922 1.00 0.00 27 LEU A N 9
ATOM 10215 C CA . LEU A 1 26 ? 0.844 1.837 10.171 1.00 0.00 27 LEU A CA 9
ATOM 10216 C C . LEU A 1 26 ? -0.372 2.725 9.897 1.00 0.00 27 LEU A C 9
ATOM 10217 O O . LEU A 1 26 ? -1.497 2.235 9.821 1.00 0.00 27 LEU A O 9
ATOM 10233 N N . ASP A 1 27 ? -0.103 4.014 9.755 1.00 0.00 28 ASP A N 9
ATOM 10234 C CA . ASP A 1 27 ? -1.160 4.974 9.490 1.00 0.00 28 ASP A CA 9
ATOM 10235 C C . ASP A 1 27 ? -0.543 6.286 8.999 1.00 0.00 28 ASP A C 9
ATOM 10236 O O . ASP A 1 27 ? -1.097 7.360 9.223 1.00 0.00 28 ASP A O 9
ATOM 10245 N N . LEU A 1 28 ? 0.597 6.153 8.336 1.00 0.00 29 LEU A N 9
ATOM 10246 C CA . LEU A 1 28 ? 1.297 7.313 7.811 1.00 0.00 29 LEU A CA 9
ATOM 10247 C C . LEU A 1 28 ? 0.818 7.589 6.384 1.00 0.00 29 LEU A C 9
ATOM 10248 O O . LEU A 1 28 ? 1.283 6.957 5.436 1.00 0.00 29 LEU A O 9
ATOM 10264 N N . ASN A 1 29 ? -0.105 8.533 6.277 1.00 0.00 30 ASN A N 9
ATOM 10265 C CA . ASN A 1 29 ? -0.653 8.900 4.982 1.00 0.00 30 ASN A CA 9
ATOM 10266 C C . ASN A 1 29 ? 0.468 8.898 3.940 1.00 0.00 30 ASN A C 9
ATOM 10267 O O . ASN A 1 29 ? 1.413 9.681 4.038 1.00 0.00 30 ASN A O 9
ATOM 10278 N N . LEU A 1 30 ? 0.327 8.010 2.968 1.00 0.00 31 LEU A N 9
ATOM 10279 C CA . LEU A 1 30 ? 1.316 7.896 1.909 1.00 0.00 31 LEU A CA 9
ATOM 10280 C C . LEU A 1 30 ? 1.141 9.056 0.926 1.00 0.00 31 LEU A C 9
ATOM 10281 O O . LEU A 1 30 ? 1.969 9.252 0.038 1.00 0.00 31 LEU A O 9
ATOM 10297 N N . PHE A 1 31 ? 0.057 9.794 1.118 1.00 0.00 32 PHE A N 9
ATOM 10298 C CA . PHE A 1 31 ? -0.236 10.929 0.259 1.00 0.00 32 PHE A CA 9
ATOM 10299 C C . PHE A 1 31 ? -0.060 12.248 1.014 1.00 0.00 32 PHE A C 9
ATOM 10300 O O . PHE A 1 31 ? 0.583 13.171 0.516 1.00 0.00 32 PHE A O 9
ATOM 10317 N N . GLU A 1 32 ? -0.641 12.294 2.204 1.00 0.00 33 GLU A N 9
ATOM 10318 C CA . GLU A 1 32 ? -0.556 13.484 3.032 1.00 0.00 33 GLU A CA 9
ATOM 10319 C C . GLU A 1 32 ? 0.878 13.688 3.525 1.00 0.00 33 GLU A C 9
ATOM 10320 O O . GLU A 1 32 ? 1.227 14.764 4.005 1.00 0.00 33 GLU A O 9
ATOM 10332 N N . THR A 1 33 ? 1.672 12.635 3.386 1.00 0.00 34 THR A N 9
ATOM 10333 C CA . THR A 1 33 ? 3.061 12.685 3.809 1.00 0.00 34 THR A CA 9
ATOM 10334 C C . THR A 1 33 ? 3.969 13.016 2.623 1.00 0.00 34 THR A C 9
ATOM 10335 O O . THR A 1 33 ? 5.136 13.361 2.808 1.00 0.00 34 THR A O 9
ATOM 10346 N N . GLY A 1 34 ? 3.399 12.901 1.433 1.00 0.00 35 GLY A N 9
ATOM 10347 C CA . GLY A 1 34 ? 4.143 13.184 0.217 1.00 0.00 35 GLY A CA 9
ATOM 10348 C C . GLY A 1 34 ? 5.100 12.038 -0.120 1.00 0.00 35 GLY A C 9
ATOM 10349 O O . GLY A 1 34 ? 6.124 12.250 -0.767 1.00 0.00 35 GLY A O 9
ATOM 10353 N N . LEU A 1 35 ? 4.731 10.850 0.335 1.00 0.00 36 LEU A N 9
ATOM 10354 C CA . LEU A 1 35 ? 5.544 9.670 0.090 1.00 0.00 36 LEU A CA 9
ATOM 10355 C C . LEU A 1 35 ? 5.075 8.990 -1.197 1.00 0.00 36 LEU A C 9
ATOM 10356 O O . LEU A 1 35 ? 5.806 8.196 -1.787 1.00 0.00 36 LEU A O 9
ATOM 10372 N N . LEU A 1 36 ? 3.857 9.328 -1.596 1.00 0.00 37 LEU A N 9
ATOM 10373 C CA . LEU A 1 36 ? 3.281 8.760 -2.803 1.00 0.00 37 LEU A CA 9
ATOM 10374 C C . LEU A 1 36 ? 2.662 9.879 -3.643 1.00 0.00 37 LEU A C 9
ATOM 10375 O O . LEU A 1 36 ? 2.595 11.026 -3.203 1.00 0.00 37 LEU A O 9
ATOM 10391 N N . ASP A 1 37 ? 2.226 9.507 -4.838 1.00 0.00 38 ASP A N 9
ATOM 10392 C CA . ASP A 1 37 ? 1.615 10.465 -5.744 1.00 0.00 38 ASP A CA 9
ATOM 10393 C C . ASP A 1 37 ? 0.385 9.830 -6.396 1.00 0.00 38 ASP A C 9
ATOM 10394 O O . ASP A 1 37 ? -0.713 10.380 -6.324 1.00 0.00 38 ASP A O 9
ATOM 10403 N N . SER A 1 38 ? 0.611 8.683 -7.019 1.00 0.00 39 SER A N 9
ATOM 10404 C CA . SER A 1 38 ? -0.465 7.968 -7.684 1.00 0.00 39 SER A CA 9
ATOM 10405 C C . SER A 1 38 ? 0.108 6.830 -8.531 1.00 0.00 39 SER A C 9
ATOM 10406 O O . SER A 1 38 ? -0.403 5.712 -8.504 1.00 0.00 39 SER A O 9
ATOM 10414 N N . MET A 1 39 ? 1.162 7.155 -9.265 1.00 0.00 40 MET A N 9
ATOM 10415 C CA . MET A 1 39 ? 1.810 6.174 -10.119 1.00 0.00 40 MET A CA 9
ATOM 10416 C C . MET A 1 39 ? 2.369 5.013 -9.295 1.00 0.00 40 MET A C 9
ATOM 10417 O O . MET A 1 39 ? 2.472 3.890 -9.786 1.00 0.00 40 MET A O 9
ATOM 10431 N N . GLY A 1 40 ? 2.717 5.323 -8.054 1.00 0.00 41 GLY A N 9
ATOM 10432 C CA . GLY A 1 40 ? 3.263 4.320 -7.157 1.00 0.00 41 GLY A CA 9
ATOM 10433 C C . GLY A 1 40 ? 2.258 3.191 -6.919 1.00 0.00 41 GLY A C 9
ATOM 10434 O O . GLY A 1 40 ? 2.592 2.016 -7.065 1.00 0.00 41 GLY A O 9
ATOM 10438 N N . THR A 1 41 ? 1.045 3.587 -6.557 1.00 0.00 42 THR A N 9
ATOM 10439 C CA . THR A 1 41 ? -0.011 2.624 -6.298 1.00 0.00 42 THR A CA 9
ATOM 10440 C C . THR A 1 41 ? -0.192 1.696 -7.500 1.00 0.00 42 THR A C 9
ATOM 10441 O O . THR A 1 41 ? -0.434 0.501 -7.336 1.00 0.00 42 THR A O 9
ATOM 10452 N N . VAL A 1 42 ? -0.069 2.280 -8.683 1.00 0.00 43 VAL A N 9
ATOM 10453 C CA . VAL A 1 42 ? -0.215 1.519 -9.912 1.00 0.00 43 VAL A CA 9
ATOM 10454 C C . VAL A 1 42 ? 0.755 0.338 -9.895 1.00 0.00 43 VAL A C 9
ATOM 10455 O O . VAL A 1 42 ? 0.362 -0.798 -10.160 1.00 0.00 43 VAL A O 9
ATOM 10468 N N . GLN A 1 43 ? 2.005 0.643 -9.580 1.00 0.00 44 GLN A N 9
ATOM 10469 C CA . GLN A 1 43 ? 3.034 -0.381 -9.524 1.00 0.00 44 GLN A CA 9
ATOM 10470 C C . GLN A 1 43 ? 2.733 -1.376 -8.403 1.00 0.00 44 GLN A C 9
ATOM 10471 O O . GLN A 1 43 ? 2.646 -2.579 -8.643 1.00 0.00 44 GLN A O 9
ATOM 10485 N N . LEU A 1 44 ? 2.582 -0.838 -7.202 1.00 0.00 45 LEU A N 9
ATOM 10486 C CA . LEU A 1 44 ? 2.292 -1.664 -6.043 1.00 0.00 45 LEU A CA 9
ATOM 10487 C C . LEU A 1 44 ? 1.226 -2.698 -6.412 1.00 0.00 45 LEU A C 9
ATOM 10488 O O . LEU A 1 44 ? 1.328 -3.864 -6.033 1.00 0.00 45 LEU A O 9
ATOM 10504 N N . LEU A 1 45 ? 0.226 -2.232 -7.146 1.00 0.00 46 LEU A N 9
ATOM 10505 C CA . LEU A 1 45 ? -0.858 -3.102 -7.571 1.00 0.00 46 LEU A CA 9
ATOM 10506 C C . LEU A 1 45 ? -0.285 -4.267 -8.380 1.00 0.00 46 LEU A C 9
ATOM 10507 O O . LEU A 1 45 ? -0.675 -5.417 -8.181 1.00 0.00 46 LEU A O 9
ATOM 10523 N N . LEU A 1 46 ? 0.632 -3.930 -9.275 1.00 0.00 47 LEU A N 9
ATOM 10524 C CA . LEU A 1 46 ? 1.262 -4.935 -10.114 1.00 0.00 47 LEU A CA 9
ATOM 10525 C C . LEU A 1 46 ? 1.807 -6.060 -9.233 1.00 0.00 47 LEU A C 9
ATOM 10526 O O . LEU A 1 46 ? 1.667 -7.236 -9.565 1.00 0.00 47 LEU A O 9
ATOM 10542 N N . GLU A 1 47 ? 2.418 -5.660 -8.127 1.00 0.00 48 GLU A N 9
ATOM 10543 C CA . GLU A 1 47 ? 2.984 -6.621 -7.196 1.00 0.00 48 GLU A CA 9
ATOM 10544 C C . GLU A 1 47 ? 1.893 -7.179 -6.280 1.00 0.00 48 GLU A C 9
ATOM 10545 O O . GLU A 1 47 ? 2.053 -8.253 -5.700 1.00 0.00 48 GLU A O 9
ATOM 10557 N N . LEU A 1 48 ? 0.808 -6.427 -6.179 1.00 0.00 49 LEU A N 9
ATOM 10558 C CA . LEU A 1 48 ? -0.309 -6.833 -5.343 1.00 0.00 49 LEU A CA 9
ATOM 10559 C C . LEU A 1 48 ? -1.226 -7.762 -6.142 1.00 0.00 49 LEU A C 9
ATOM 10560 O O . LEU A 1 48 ? -2.162 -8.341 -5.591 1.00 0.00 49 LEU A O 9
ATOM 10576 N N . GLN A 1 49 ? -0.926 -7.876 -7.427 1.00 0.00 50 GLN A N 9
ATOM 10577 C CA . GLN A 1 49 ? -1.711 -8.725 -8.307 1.00 0.00 50 GLN A CA 9
ATOM 10578 C C . GLN A 1 49 ? -0.847 -9.860 -8.860 1.00 0.00 50 GLN A C 9
ATOM 10579 O O . GLN A 1 49 ? -1.239 -10.540 -9.806 1.00 0.00 50 GLN A O 9
ATOM 10593 N N . SER A 1 50 ? 0.315 -10.030 -8.245 1.00 0.00 51 SER A N 9
ATOM 10594 C CA . SER A 1 50 ? 1.238 -11.071 -8.663 1.00 0.00 51 SER A CA 9
ATOM 10595 C C . SER A 1 50 ? 1.512 -12.027 -7.501 1.00 0.00 51 SER A C 9
ATOM 10596 O O . SER A 1 50 ? 1.334 -13.237 -7.633 1.00 0.00 51 SER A O 9
ATOM 10604 N N . GLN A 1 51 ? 1.938 -11.448 -6.388 1.00 0.00 52 GLN A N 9
ATOM 10605 C CA . GLN A 1 51 ? 2.237 -12.233 -5.203 1.00 0.00 52 GLN A CA 9
ATOM 10606 C C . GLN A 1 51 ? 0.965 -12.462 -4.382 1.00 0.00 52 GLN A C 9
ATOM 10607 O O . GLN A 1 51 ? 0.882 -13.418 -3.613 1.00 0.00 52 GLN A O 9
ATOM 10621 N N . PHE A 1 52 ? 0.006 -11.569 -4.575 1.00 0.00 53 PHE A N 9
ATOM 10622 C CA . PHE A 1 52 ? -1.256 -11.661 -3.863 1.00 0.00 53 PHE A CA 9
ATOM 10623 C C . PHE A 1 52 ? -2.418 -11.885 -4.833 1.00 0.00 53 PHE A C 9
ATOM 10624 O O . PHE A 1 52 ? -3.421 -12.500 -4.475 1.00 0.00 53 PHE A O 9
ATOM 10641 N N . GLY A 1 53 ? -2.244 -11.375 -6.043 1.00 0.00 54 GLY A N 9
ATOM 10642 C CA . GLY A 1 53 ? -3.265 -11.512 -7.068 1.00 0.00 54 GLY A CA 9
ATOM 10643 C C . GLY A 1 53 ? -4.506 -10.688 -6.719 1.00 0.00 54 GLY A C 9
ATOM 10644 O O . GLY A 1 53 ? -5.619 -11.047 -7.095 1.00 0.00 54 GLY A O 9
ATOM 10648 N N . VAL A 1 54 ? -4.270 -9.597 -6.004 1.00 0.00 55 VAL A N 9
ATOM 10649 C CA . VAL A 1 54 ? -5.355 -8.719 -5.600 1.00 0.00 55 VAL A CA 9
ATOM 10650 C C . VAL A 1 54 ? -6.076 -8.201 -6.845 1.00 0.00 55 VAL A C 9
ATOM 10651 O O . VAL A 1 54 ? -5.454 -7.981 -7.882 1.00 0.00 55 VAL A O 9
ATOM 10664 N N . ASP A 1 55 ? -7.382 -8.021 -6.702 1.00 0.00 56 ASP A N 9
ATOM 10665 C CA . ASP A 1 55 ? -8.196 -7.533 -7.802 1.00 0.00 56 ASP A CA 9
ATOM 10666 C C . ASP A 1 55 ? -8.734 -6.144 -7.456 1.00 0.00 56 ASP A C 9
ATOM 10667 O O . ASP A 1 55 ? -9.799 -5.751 -7.931 1.00 0.00 56 ASP A O 9
ATOM 10676 N N . ALA A 1 56 ? -7.974 -5.439 -6.632 1.00 0.00 57 ALA A N 9
ATOM 10677 C CA . ALA A 1 56 ? -8.361 -4.101 -6.217 1.00 0.00 57 ALA A CA 9
ATOM 10678 C C . ALA A 1 56 ? -8.628 -3.244 -7.455 1.00 0.00 57 ALA A C 9
ATOM 10679 O O . ALA A 1 56 ? -8.077 -3.502 -8.524 1.00 0.00 57 ALA A O 9
ATOM 10686 N N . PRO A 1 57 ? -9.496 -2.214 -7.266 1.00 0.00 58 PRO A N 9
ATOM 10687 C CA . PRO A 1 57 ? -9.842 -1.317 -8.356 1.00 0.00 58 PRO A CA 9
ATOM 10688 C C . PRO A 1 57 ? -8.698 -0.345 -8.650 1.00 0.00 58 PRO A C 9
ATOM 10689 O O . PRO A 1 57 ? -7.904 -0.028 -7.765 1.00 0.00 58 PRO A O 9
ATOM 10700 N N . VAL A 1 58 ? -8.649 0.102 -9.897 1.00 0.00 59 VAL A N 9
ATOM 10701 C CA . VAL A 1 58 ? -7.616 1.032 -10.319 1.00 0.00 59 VAL A CA 9
ATOM 10702 C C . VAL A 1 58 ? -8.271 2.278 -10.918 1.00 0.00 59 VAL A C 9
ATOM 10703 O O . VAL A 1 58 ? -7.580 3.187 -11.377 1.00 0.00 59 VAL A O 9
ATOM 10716 N N . SER A 1 59 ? -9.596 2.281 -10.893 1.00 0.00 60 SER A N 9
ATOM 10717 C CA . SER A 1 59 ? -10.352 3.402 -11.427 1.00 0.00 60 SER A CA 9
ATOM 10718 C C . SER A 1 59 ? -10.929 4.236 -10.282 1.00 0.00 60 SER A C 9
ATOM 10719 O O . SER A 1 59 ? -12.118 4.143 -9.981 1.00 0.00 60 SER A O 9
ATOM 10727 N N . GLU A 1 60 ? -10.062 5.033 -9.676 1.00 0.00 61 GLU A N 9
ATOM 10728 C CA . GLU A 1 60 ? -10.472 5.883 -8.571 1.00 0.00 61 GLU A CA 9
ATOM 10729 C C . GLU A 1 60 ? -10.724 5.041 -7.319 1.00 0.00 61 GLU A C 9
ATOM 10730 O O . GLU A 1 60 ? -11.720 5.239 -6.625 1.00 0.00 61 GLU A O 9
ATOM 10742 N N . PHE A 1 61 ? -9.805 4.120 -7.068 1.00 0.00 62 PHE A N 9
ATOM 10743 C CA . PHE A 1 61 ? -9.916 3.248 -5.911 1.00 0.00 62 PHE A CA 9
ATOM 10744 C C . PHE A 1 61 ? -10.114 4.059 -4.629 1.00 0.00 62 PHE A C 9
ATOM 10745 O O . PHE A 1 61 ? -10.216 5.284 -4.675 1.00 0.00 62 PHE A O 9
ATOM 10762 N N . ASP A 1 62 ? -10.161 3.342 -3.515 1.00 0.00 63 ASP A N 9
ATOM 10763 C CA . ASP A 1 62 ? -10.344 3.981 -2.223 1.00 0.00 63 ASP A CA 9
ATOM 10764 C C . ASP A 1 62 ? -8.992 4.477 -1.708 1.00 0.00 63 ASP A C 9
ATOM 10765 O O . ASP A 1 62 ? -8.308 3.770 -0.968 1.00 0.00 63 ASP A O 9
ATOM 10774 N N . ARG A 1 63 ? -8.646 5.688 -2.118 1.00 0.00 64 ARG A N 9
ATOM 10775 C CA . ARG A 1 63 ? -7.387 6.287 -1.707 1.00 0.00 64 ARG A CA 9
ATOM 10776 C C . ARG A 1 63 ? -7.218 6.177 -0.190 1.00 0.00 64 ARG A C 9
ATOM 10777 O O . ARG A 1 63 ? -6.106 5.990 0.302 1.00 0.00 64 ARG A O 9
ATOM 10798 N N . LYS A 1 64 ? -8.337 6.299 0.508 1.00 0.00 65 LYS A N 9
ATOM 10799 C CA . LYS A 1 64 ? -8.327 6.217 1.958 1.00 0.00 65 LYS A CA 9
ATOM 10800 C C . LYS A 1 64 ? -7.791 4.848 2.383 1.00 0.00 65 LYS A C 9
ATOM 10801 O O . LYS A 1 64 ? -7.175 4.719 3.440 1.00 0.00 65 LYS A O 9
ATOM 10820 N N . GLU A 1 65 ? -8.045 3.860 1.538 1.00 0.00 66 GLU A N 9
ATOM 10821 C CA . GLU A 1 65 ? -7.595 2.506 1.812 1.00 0.00 66 GLU A CA 9
ATOM 10822 C C . GLU A 1 65 ? -6.164 2.308 1.306 1.00 0.00 66 GLU A C 9
ATOM 10823 O O . GLU A 1 65 ? -5.430 1.467 1.823 1.00 0.00 66 GLU A O 9
ATOM 10835 N N . TRP A 1 66 ? -5.812 3.097 0.302 1.00 0.00 67 TRP A N 9
ATOM 10836 C CA . TRP A 1 66 ? -4.483 3.020 -0.279 1.00 0.00 67 TRP A CA 9
ATOM 10837 C C . TRP A 1 66 ? -3.707 4.267 0.148 1.00 0.00 67 TRP A C 9
ATOM 10838 O O . TRP A 1 66 ? -2.769 4.682 -0.530 1.00 0.00 67 TRP A O 9
ATOM 10859 N N . ASP A 1 67 ? -4.126 4.830 1.273 1.00 0.00 68 ASP A N 9
ATOM 10860 C CA . ASP A 1 67 ? -3.482 6.022 1.799 1.00 0.00 68 ASP A CA 9
ATOM 10861 C C . ASP A 1 67 ? -2.459 5.616 2.862 1.00 0.00 68 ASP A C 9
ATOM 10862 O O . ASP A 1 67 ? -1.408 6.243 2.988 1.00 0.00 68 ASP A O 9
ATOM 10871 N N . THR A 1 68 ? -2.801 4.568 3.597 1.00 0.00 69 THR A N 9
ATOM 10872 C CA . THR A 1 68 ? -1.925 4.071 4.645 1.00 0.00 69 THR A CA 9
ATOM 10873 C C . THR A 1 68 ? -1.526 2.621 4.363 1.00 0.00 69 THR A C 9
ATOM 10874 O O . THR A 1 68 ? -2.184 1.933 3.584 1.00 0.00 69 THR A O 9
ATOM 10885 N N . PRO A 1 69 ? -0.422 2.189 5.030 1.00 0.00 70 PRO A N 9
ATOM 10886 C CA . PRO A 1 69 ? 0.072 0.833 4.859 1.00 0.00 70 PRO A CA 9
ATOM 10887 C C . PRO A 1 69 ? -0.812 -0.170 5.602 1.00 0.00 70 PRO A C 9
ATOM 10888 O O . PRO A 1 69 ? -0.861 -1.346 5.242 1.00 0.00 70 PRO A O 9
ATOM 10899 N N . ASN A 1 70 ? -1.488 0.330 6.626 1.00 0.00 71 ASN A N 9
ATOM 10900 C CA . ASN A 1 70 ? -2.367 -0.508 7.422 1.00 0.00 71 ASN A CA 9
ATOM 10901 C C . ASN A 1 70 ? -3.623 -0.837 6.613 1.00 0.00 71 ASN A C 9
ATOM 10902 O O . ASN A 1 70 ? -4.018 -1.998 6.517 1.00 0.00 71 ASN A O 9
ATOM 10913 N N . LYS A 1 71 ? -4.216 0.206 6.052 1.00 0.00 72 LYS A N 9
ATOM 10914 C CA . LYS A 1 71 ? -5.420 0.043 5.253 1.00 0.00 72 LYS A CA 9
ATOM 10915 C C . LYS A 1 71 ? -5.117 -0.871 4.064 1.00 0.00 72 LYS A C 9
ATOM 10916 O O . LYS A 1 71 ? -5.985 -1.620 3.616 1.00 0.00 72 LYS A O 9
ATOM 10935 N N . ILE A 1 72 ? -3.885 -0.781 3.587 1.00 0.00 73 ILE A N 9
ATOM 10936 C CA . ILE A 1 72 ? -3.457 -1.591 2.459 1.00 0.00 73 ILE A CA 9
ATOM 10937 C C . ILE A 1 72 ? -3.159 -3.013 2.942 1.00 0.00 73 ILE A C 9
ATOM 10938 O O . ILE A 1 72 ? -3.656 -3.982 2.371 1.00 0.00 73 ILE A O 9
ATOM 10954 N N . ILE A 1 73 ? -2.351 -3.090 3.988 1.00 0.00 74 ILE A N 9
ATOM 10955 C CA . ILE A 1 73 ? -1.980 -4.376 4.553 1.00 0.00 74 ILE A CA 9
ATOM 10956 C C . ILE A 1 73 ? -3.239 -5.223 4.751 1.00 0.00 74 ILE A C 9
ATOM 10957 O O . ILE A 1 73 ? -3.193 -6.447 4.632 1.00 0.00 74 ILE A O 9
ATOM 10973 N N . ALA A 1 74 ? -4.334 -4.539 5.050 1.00 0.00 75 ALA A N 9
ATOM 10974 C CA . ALA A 1 74 ? -5.602 -5.213 5.264 1.00 0.00 75 ALA A CA 9
ATOM 10975 C C . ALA A 1 74 ? -6.286 -5.448 3.915 1.00 0.00 75 ALA A C 9
ATOM 10976 O O . ALA A 1 74 ? -7.032 -6.411 3.753 1.00 0.00 75 ALA A O 9
ATOM 10983 N N . LYS A 1 75 ? -6.004 -4.552 2.981 1.00 0.00 76 LYS A N 9
ATOM 10984 C CA . LYS A 1 75 ? -6.581 -4.649 1.651 1.00 0.00 76 LYS A CA 9
ATOM 10985 C C . LYS A 1 75 ? -5.860 -5.747 0.867 1.00 0.00 76 LYS A C 9
ATOM 10986 O O . LYS A 1 75 ? -6.359 -6.213 -0.157 1.00 0.00 76 LYS A O 9
ATOM 11005 N N . VAL A 1 76 ? -4.698 -6.128 1.376 1.00 0.00 77 VAL A N 9
ATOM 11006 C CA . VAL A 1 76 ? -3.904 -7.163 0.736 1.00 0.00 77 VAL A CA 9
ATOM 11007 C C . VAL A 1 76 ? -4.386 -8.536 1.208 1.00 0.00 77 VAL A C 9
ATOM 11008 O O . VAL A 1 76 ? -4.502 -9.465 0.411 1.00 0.00 77 VAL A O 9
ATOM 11021 N N . GLU A 1 77 ? -4.653 -8.620 2.503 1.00 0.00 78 GLU A N 9
ATOM 11022 C CA . GLU A 1 77 ? -5.119 -9.864 3.092 1.00 0.00 78 GLU A CA 9
ATOM 11023 C C . GLU A 1 77 ? -6.639 -9.980 2.953 1.00 0.00 78 GLU A C 9
ATOM 11024 O O . GLU A 1 77 ? -7.200 -11.062 3.120 1.00 0.00 78 GLU A O 9
ATOM 11036 N N . GLN A 1 78 ? -7.261 -8.851 2.650 1.00 0.00 79 GLN A N 9
ATOM 11037 C CA . GLN A 1 78 ? -8.705 -8.812 2.488 1.00 0.00 79 GLN A CA 9
ATOM 11038 C C . GLN A 1 78 ? -9.072 -8.802 1.002 1.00 0.00 79 GLN A C 9
ATOM 11039 O O . GLN A 1 78 ? -10.183 -8.423 0.635 1.00 0.00 79 GLN A O 9
ATOM 11053 N N . ALA A 1 79 ? -8.116 -9.223 0.187 1.00 0.00 80 ALA A N 9
ATOM 11054 C CA . ALA A 1 79 ? -8.324 -9.269 -1.251 1.00 0.00 80 ALA A CA 9
ATOM 11055 C C . ALA A 1 79 ? -8.274 -10.723 -1.724 1.00 0.00 80 ALA A C 9
ATOM 11056 O O . ALA A 1 79 ? -9.011 -11.110 -2.629 1.00 0.00 80 ALA A O 9
ATOM 11063 N N . GLN A 1 80 ? -7.397 -11.488 -1.090 1.00 0.00 81 GLN A N 9
ATOM 11064 C CA . GLN A 1 80 ? -7.242 -12.891 -1.434 1.00 0.00 81 GLN A CA 9
ATOM 11065 C C . GLN A 1 80 ? -8.608 -13.577 -1.497 1.00 0.00 81 GLN A C 9
ATOM 11066 O O . GLN A 1 80 ? -9.421 -13.433 -0.586 1.00 0.00 81 GLN A O 9
ATOM 11080 N N . ALA A 1 1 ? -2.842 -14.099 8.066 1.00 0.00 2 ALA A N 10
ATOM 11081 C CA . ALA A 1 1 ? -2.211 -15.354 8.435 1.00 0.00 2 ALA A CA 10
ATOM 11082 C C . ALA A 1 1 ? -0.809 -15.414 7.825 1.00 0.00 2 ALA A C 10
ATOM 11083 O O . ALA A 1 1 ? 0.182 -15.520 8.546 1.00 0.00 2 ALA A O 10
ATOM 11090 N N . ASP A 1 2 ? -0.771 -15.343 6.502 1.00 0.00 3 ASP A N 10
ATOM 11091 C CA . ASP A 1 2 ? 0.493 -15.387 5.787 1.00 0.00 3 ASP A CA 10
ATOM 11092 C C . ASP A 1 2 ? 1.309 -14.138 6.123 1.00 0.00 3 ASP A C 10
ATOM 11093 O O . ASP A 1 2 ? 0.829 -13.017 5.964 1.00 0.00 3 ASP A O 10
ATOM 11102 N N . GLU A 1 3 ? 2.529 -14.373 6.581 1.00 0.00 4 GLU A N 10
ATOM 11103 C CA . GLU A 1 3 ? 3.417 -13.281 6.941 1.00 0.00 4 GLU A CA 10
ATOM 11104 C C . GLU A 1 3 ? 4.373 -12.971 5.788 1.00 0.00 4 GLU A C 10
ATOM 11105 O O . GLU A 1 3 ? 5.121 -11.996 5.841 1.00 0.00 4 GLU A O 10
ATOM 11117 N N . ALA A 1 4 ? 4.318 -13.820 4.772 1.00 0.00 5 ALA A N 10
ATOM 11118 C CA . ALA A 1 4 ? 5.171 -13.650 3.607 1.00 0.00 5 ALA A CA 10
ATOM 11119 C C . ALA A 1 4 ? 4.607 -12.532 2.727 1.00 0.00 5 ALA A C 10
ATOM 11120 O O . ALA A 1 4 ? 5.268 -12.077 1.796 1.00 0.00 5 ALA A O 10
ATOM 11127 N N . ILE A 1 5 ? 3.389 -12.122 3.055 1.00 0.00 6 ILE A N 10
ATOM 11128 C CA . ILE A 1 5 ? 2.729 -11.066 2.306 1.00 0.00 6 ILE A CA 10
ATOM 11129 C C . ILE A 1 5 ? 2.962 -9.727 3.007 1.00 0.00 6 ILE A C 10
ATOM 11130 O O . ILE A 1 5 ? 3.476 -8.787 2.401 1.00 0.00 6 ILE A O 10
ATOM 11146 N N . LYS A 1 6 ? 2.574 -9.683 4.273 1.00 0.00 7 LYS A N 10
ATOM 11147 C CA . LYS A 1 6 ? 2.735 -8.473 5.062 1.00 0.00 7 LYS A CA 10
ATOM 11148 C C . LYS A 1 6 ? 4.190 -8.009 4.986 1.00 0.00 7 LYS A C 10
ATOM 11149 O O . LYS A 1 6 ? 4.467 -6.811 5.038 1.00 0.00 7 LYS A O 10
ATOM 11168 N N . ASN A 1 7 ? 5.082 -8.980 4.863 1.00 0.00 8 ASN A N 10
ATOM 11169 C CA . ASN A 1 7 ? 6.503 -8.686 4.780 1.00 0.00 8 ASN A CA 10
ATOM 11170 C C . ASN A 1 7 ? 6.806 -8.037 3.427 1.00 0.00 8 ASN A C 10
ATOM 11171 O O . ASN A 1 7 ? 7.369 -6.945 3.371 1.00 0.00 8 ASN A O 10
ATOM 11182 N N . GLY A 1 8 ? 6.417 -8.736 2.370 1.00 0.00 9 GLY A N 10
ATOM 11183 C CA . GLY A 1 8 ? 6.640 -8.241 1.023 1.00 0.00 9 GLY A CA 10
ATOM 11184 C C . GLY A 1 8 ? 5.884 -6.932 0.787 1.00 0.00 9 GLY A C 10
ATOM 11185 O O . GLY A 1 8 ? 6.394 -6.026 0.130 1.00 0.00 9 GLY A O 10
ATOM 11189 N N . VAL A 1 9 ? 4.680 -6.875 1.336 1.00 0.00 10 VAL A N 10
ATOM 11190 C CA . VAL A 1 9 ? 3.848 -5.692 1.195 1.00 0.00 10 VAL A CA 10
ATOM 11191 C C . VAL A 1 9 ? 4.555 -4.496 1.837 1.00 0.00 10 VAL A C 10
ATOM 11192 O O . VAL A 1 9 ? 4.398 -3.362 1.387 1.00 0.00 10 VAL A O 10
ATOM 11205 N N . LEU A 1 10 ? 5.319 -4.791 2.878 1.00 0.00 11 LEU A N 10
ATOM 11206 C CA . LEU A 1 10 ? 6.051 -3.754 3.587 1.00 0.00 11 LEU A CA 10
ATOM 11207 C C . LEU A 1 10 ? 7.332 -3.424 2.819 1.00 0.00 11 LEU A C 10
ATOM 11208 O O . LEU A 1 10 ? 7.723 -2.262 2.728 1.00 0.00 11 LEU A O 10
ATOM 11224 N N . ASP A 1 11 ? 7.948 -4.467 2.284 1.00 0.00 12 ASP A N 10
ATOM 11225 C CA . ASP A 1 11 ? 9.177 -4.302 1.525 1.00 0.00 12 ASP A CA 10
ATOM 11226 C C . ASP A 1 11 ? 8.876 -3.536 0.235 1.00 0.00 12 ASP A C 10
ATOM 11227 O O . ASP A 1 11 ? 9.762 -2.900 -0.334 1.00 0.00 12 ASP A O 10
ATOM 11236 N N . ILE A 1 12 ? 7.624 -3.622 -0.187 1.00 0.00 13 ILE A N 10
ATOM 11237 C CA . ILE A 1 12 ? 7.194 -2.945 -1.399 1.00 0.00 13 ILE A CA 10
ATOM 11238 C C . ILE A 1 12 ? 6.625 -1.571 -1.037 1.00 0.00 13 ILE A C 10
ATOM 11239 O O . ILE A 1 12 ? 6.431 -0.727 -1.908 1.00 0.00 13 ILE A O 10
ATOM 11255 N N . LEU A 1 13 ? 6.372 -1.392 0.252 1.00 0.00 14 LEU A N 10
ATOM 11256 C CA . LEU A 1 13 ? 5.828 -0.137 0.741 1.00 0.00 14 LEU A CA 10
ATOM 11257 C C . LEU A 1 13 ? 6.975 0.836 1.022 1.00 0.00 14 LEU A C 10
ATOM 11258 O O . LEU A 1 13 ? 6.932 1.991 0.602 1.00 0.00 14 LEU A O 10
ATOM 11274 N N . ALA A 1 14 ? 7.975 0.332 1.732 1.00 0.00 15 ALA A N 10
ATOM 11275 C CA . ALA A 1 14 ? 9.132 1.142 2.075 1.00 0.00 15 ALA A CA 10
ATOM 11276 C C . ALA A 1 14 ? 9.926 1.451 0.805 1.00 0.00 15 ALA A C 10
ATOM 11277 O O . ALA A 1 14 ? 10.577 2.492 0.715 1.00 0.00 15 ALA A O 10
ATOM 11284 N N . ASP A 1 15 ? 9.847 0.530 -0.144 1.00 0.00 16 ASP A N 10
ATOM 11285 C CA . ASP A 1 15 ? 10.552 0.692 -1.404 1.00 0.00 16 ASP A CA 10
ATOM 11286 C C . ASP A 1 15 ? 9.823 1.730 -2.261 1.00 0.00 16 ASP A C 10
ATOM 11287 O O . ASP A 1 15 ? 10.453 2.473 -3.012 1.00 0.00 16 ASP A O 10
ATOM 11296 N N . LEU A 1 16 ? 8.506 1.748 -2.120 1.00 0.00 17 LEU A N 10
ATOM 11297 C CA . LEU A 1 16 ? 7.685 2.681 -2.872 1.00 0.00 17 LEU A CA 10
ATOM 11298 C C . LEU A 1 16 ? 8.021 4.110 -2.440 1.00 0.00 17 LEU A C 10
ATOM 11299 O O . LEU A 1 16 ? 8.382 4.944 -3.269 1.00 0.00 17 LEU A O 10
ATOM 11315 N N . THR A 1 17 ? 7.889 4.349 -1.143 1.00 0.00 18 THR A N 10
ATOM 11316 C CA . THR A 1 17 ? 8.174 5.662 -0.591 1.00 0.00 18 THR A CA 10
ATOM 11317 C C . THR A 1 17 ? 9.645 6.025 -0.807 1.00 0.00 18 THR A C 10
ATOM 11318 O O . THR A 1 17 ? 9.985 7.198 -0.945 1.00 0.00 18 THR A O 10
ATOM 11329 N N . GLY A 1 18 ? 10.477 4.994 -0.831 1.00 0.00 19 GLY A N 10
ATOM 11330 C CA . GLY A 1 18 ? 11.904 5.189 -1.028 1.00 0.00 19 GLY A CA 10
ATOM 11331 C C . GLY A 1 18 ? 12.620 5.387 0.310 1.00 0.00 19 GLY A C 10
ATOM 11332 O O . GLY A 1 18 ? 13.813 5.685 0.340 1.00 0.00 19 GLY A O 10
ATOM 11336 N N . SER A 1 19 ? 11.861 5.212 1.382 1.00 0.00 20 SER A N 10
ATOM 11337 C CA . SER A 1 19 ? 12.409 5.369 2.719 1.00 0.00 20 SER A CA 10
ATOM 11338 C C . SER A 1 19 ? 11.786 4.337 3.663 1.00 0.00 20 SER A C 10
ATOM 11339 O O . SER A 1 19 ? 10.899 3.583 3.266 1.00 0.00 20 SER A O 10
ATOM 11347 N N . ASP A 1 20 ? 12.276 4.339 4.894 1.00 0.00 21 ASP A N 10
ATOM 11348 C CA . ASP A 1 20 ? 11.779 3.412 5.897 1.00 0.00 21 ASP A CA 10
ATOM 11349 C C . ASP A 1 20 ? 10.966 4.184 6.938 1.00 0.00 21 ASP A C 10
ATOM 11350 O O . ASP A 1 20 ? 11.461 4.475 8.027 1.00 0.00 21 ASP A O 10
ATOM 11359 N N . ASP A 1 21 ? 9.731 4.492 6.568 1.00 0.00 22 ASP A N 10
ATOM 11360 C CA . ASP A 1 21 ? 8.845 5.224 7.457 1.00 0.00 22 ASP A CA 10
ATOM 11361 C C . ASP A 1 21 ? 7.532 4.454 7.608 1.00 0.00 22 ASP A C 10
ATOM 11362 O O . ASP A 1 21 ? 7.011 4.318 8.714 1.00 0.00 22 ASP A O 10
ATOM 11371 N N . VAL A 1 22 ? 7.033 3.971 6.480 1.00 0.00 23 VAL A N 10
ATOM 11372 C CA . VAL A 1 22 ? 5.791 3.217 6.473 1.00 0.00 23 VAL A CA 10
ATOM 11373 C C . VAL A 1 22 ? 6.059 1.795 6.968 1.00 0.00 23 VAL A C 10
ATOM 11374 O O . VAL A 1 22 ? 5.125 1.045 7.248 1.00 0.00 23 VAL A O 10
ATOM 11387 N N . LYS A 1 23 ? 7.340 1.466 7.062 1.00 0.00 24 LYS A N 10
ATOM 11388 C CA . LYS A 1 23 ? 7.742 0.148 7.519 1.00 0.00 24 LYS A CA 10
ATOM 11389 C C . LYS A 1 23 ? 7.451 0.020 9.016 1.00 0.00 24 LYS A C 10
ATOM 11390 O O . LYS A 1 23 ? 7.069 -1.050 9.489 1.00 0.00 24 LYS A O 10
ATOM 11409 N N . LYS A 1 24 ? 7.642 1.126 9.720 1.00 0.00 25 LYS A N 10
ATOM 11410 C CA . LYS A 1 24 ? 7.403 1.151 11.153 1.00 0.00 25 LYS A CA 10
ATOM 11411 C C . LYS A 1 24 ? 5.989 1.667 11.421 1.00 0.00 25 LYS A C 10
ATOM 11412 O O . LYS A 1 24 ? 5.260 1.097 12.232 1.00 0.00 25 LYS A O 10
ATOM 11431 N N . ASN A 1 25 ? 5.642 2.740 10.726 1.00 0.00 26 ASN A N 10
ATOM 11432 C CA . ASN A 1 25 ? 4.327 3.339 10.879 1.00 0.00 26 ASN A CA 10
ATOM 11433 C C . ASN A 1 25 ? 3.290 2.472 10.163 1.00 0.00 26 ASN A C 10
ATOM 11434 O O . ASN A 1 25 ? 3.598 1.835 9.157 1.00 0.00 26 ASN A O 10
ATOM 11445 N N . LEU A 1 26 ? 2.083 2.476 10.709 1.00 0.00 27 LEU A N 10
ATOM 11446 C CA . LEU A 1 26 ? 0.999 1.698 10.135 1.00 0.00 27 LEU A CA 10
ATOM 11447 C C . LEU A 1 26 ? -0.202 2.612 9.886 1.00 0.00 27 LEU A C 10
ATOM 11448 O O . LEU A 1 26 ? -1.345 2.155 9.883 1.00 0.00 27 LEU A O 10
ATOM 11464 N N . ASP A 1 27 ? 0.096 3.887 9.683 1.00 0.00 28 ASP A N 10
ATOM 11465 C CA . ASP A 1 27 ? -0.945 4.869 9.435 1.00 0.00 28 ASP A CA 10
ATOM 11466 C C . ASP A 1 27 ? -0.310 6.158 8.906 1.00 0.00 28 ASP A C 10
ATOM 11467 O O . ASP A 1 27 ? -0.825 7.249 9.141 1.00 0.00 28 ASP A O 10
ATOM 11476 N N . LEU A 1 28 ? 0.800 5.987 8.204 1.00 0.00 29 LEU A N 10
ATOM 11477 C CA . LEU A 1 28 ? 1.511 7.122 7.641 1.00 0.00 29 LEU A CA 10
ATOM 11478 C C . LEU A 1 28 ? 0.936 7.445 6.260 1.00 0.00 29 LEU A C 10
ATOM 11479 O O . LEU A 1 28 ? 1.297 6.813 5.270 1.00 0.00 29 LEU A O 10
ATOM 11495 N N . ASN A 1 29 ? 0.049 8.431 6.240 1.00 0.00 30 ASN A N 10
ATOM 11496 C CA . ASN A 1 29 ? -0.580 8.846 4.998 1.00 0.00 30 ASN A CA 10
ATOM 11497 C C . ASN A 1 29 ? 0.453 8.803 3.870 1.00 0.00 30 ASN A C 10
ATOM 11498 O O . ASN A 1 29 ? 1.415 9.569 3.874 1.00 0.00 30 ASN A O 10
ATOM 11509 N N . LEU A 1 30 ? 0.217 7.899 2.930 1.00 0.00 31 LEU A N 10
ATOM 11510 C CA . LEU A 1 30 ? 1.114 7.746 1.798 1.00 0.00 31 LEU A CA 10
ATOM 11511 C C . LEU A 1 30 ? 0.860 8.874 0.795 1.00 0.00 31 LEU A C 10
ATOM 11512 O O . LEU A 1 30 ? 1.520 8.948 -0.241 1.00 0.00 31 LEU A O 10
ATOM 11528 N N . PHE A 1 31 ? -0.095 9.724 1.140 1.00 0.00 32 PHE A N 10
ATOM 11529 C CA . PHE A 1 31 ? -0.444 10.845 0.283 1.00 0.00 32 PHE A CA 10
ATOM 11530 C C . PHE A 1 31 ? -0.123 12.176 0.965 1.00 0.00 32 PHE A C 10
ATOM 11531 O O . PHE A 1 31 ? 0.612 12.997 0.418 1.00 0.00 32 PHE A O 10
ATOM 11548 N N . GLU A 1 32 ? -0.690 12.350 2.149 1.00 0.00 33 GLU A N 10
ATOM 11549 C CA . GLU A 1 32 ? -0.475 13.568 2.912 1.00 0.00 33 GLU A CA 10
ATOM 11550 C C . GLU A 1 32 ? 1.002 13.704 3.287 1.00 0.00 33 GLU A C 10
ATOM 11551 O O . GLU A 1 32 ? 1.452 14.784 3.669 1.00 0.00 33 GLU A O 10
ATOM 11563 N N . THR A 1 33 ? 1.716 12.594 3.166 1.00 0.00 34 THR A N 10
ATOM 11564 C CA . THR A 1 33 ? 3.132 12.576 3.488 1.00 0.00 34 THR A CA 10
ATOM 11565 C C . THR A 1 33 ? 3.967 12.881 2.242 1.00 0.00 34 THR A C 10
ATOM 11566 O O . THR A 1 33 ? 5.148 13.204 2.346 1.00 0.00 34 THR A O 10
ATOM 11577 N N . GLY A 1 34 ? 3.318 12.766 1.092 1.00 0.00 35 GLY A N 10
ATOM 11578 C CA . GLY A 1 34 ? 3.985 13.025 -0.172 1.00 0.00 35 GLY A CA 10
ATOM 11579 C C . GLY A 1 34 ? 4.781 11.802 -0.633 1.00 0.00 35 GLY A C 10
ATOM 11580 O O . GLY A 1 34 ? 5.303 11.780 -1.746 1.00 0.00 35 GLY A O 10
ATOM 11584 N N . LEU A 1 35 ? 4.849 10.814 0.248 1.00 0.00 36 LEU A N 10
ATOM 11585 C CA . LEU A 1 35 ? 5.572 9.591 -0.054 1.00 0.00 36 LEU A CA 10
ATOM 11586 C C . LEU A 1 35 ? 5.083 9.032 -1.392 1.00 0.00 36 LEU A C 10
ATOM 11587 O O . LEU A 1 35 ? 5.870 8.493 -2.169 1.00 0.00 36 LEU A O 10
ATOM 11603 N N . LEU A 1 36 ? 3.786 9.179 -1.619 1.00 0.00 37 LEU A N 10
ATOM 11604 C CA . LEU A 1 36 ? 3.182 8.695 -2.850 1.00 0.00 37 LEU A CA 10
ATOM 11605 C C . LEU A 1 36 ? 2.640 9.882 -3.648 1.00 0.00 37 LEU A C 10
ATOM 11606 O O . LEU A 1 36 ? 2.475 10.975 -3.108 1.00 0.00 37 LEU A O 10
ATOM 11622 N N . ASP A 1 37 ? 2.377 9.628 -4.921 1.00 0.00 38 ASP A N 10
ATOM 11623 C CA . ASP A 1 37 ? 1.856 10.661 -5.799 1.00 0.00 38 ASP A CA 10
ATOM 11624 C C . ASP A 1 37 ? 0.521 10.201 -6.388 1.00 0.00 38 ASP A C 10
ATOM 11625 O O . ASP A 1 37 ? -0.515 10.816 -6.142 1.00 0.00 38 ASP A O 10
ATOM 11634 N N . SER A 1 38 ? 0.590 9.121 -7.153 1.00 0.00 39 SER A N 10
ATOM 11635 C CA . SER A 1 38 ? -0.600 8.570 -7.779 1.00 0.00 39 SER A CA 10
ATOM 11636 C C . SER A 1 38 ? -0.232 7.343 -8.615 1.00 0.00 39 SER A C 10
ATOM 11637 O O . SER A 1 38 ? -0.910 6.319 -8.553 1.00 0.00 39 SER A O 10
ATOM 11645 N N . MET A 1 39 ? 0.842 7.486 -9.378 1.00 0.00 40 MET A N 10
ATOM 11646 C CA . MET A 1 39 ? 1.309 6.402 -10.224 1.00 0.00 40 MET A CA 10
ATOM 11647 C C . MET A 1 39 ? 1.872 5.254 -9.385 1.00 0.00 40 MET A C 10
ATOM 11648 O O . MET A 1 39 ? 1.779 4.091 -9.774 1.00 0.00 40 MET A O 10
ATOM 11662 N N . GLY A 1 40 ? 2.446 5.621 -8.248 1.00 0.00 41 GLY A N 10
ATOM 11663 C CA . GLY A 1 40 ? 3.025 4.636 -7.350 1.00 0.00 41 GLY A CA 10
ATOM 11664 C C . GLY A 1 40 ? 1.985 3.593 -6.937 1.00 0.00 41 GLY A C 10
ATOM 11665 O O . GLY A 1 40 ? 2.252 2.393 -6.985 1.00 0.00 41 GLY A O 10
ATOM 11669 N N . THR A 1 41 ? 0.822 4.088 -6.539 1.00 0.00 42 THR A N 10
ATOM 11670 C CA . THR A 1 41 ? -0.260 3.214 -6.119 1.00 0.00 42 THR A CA 10
ATOM 11671 C C . THR A 1 41 ? -0.471 2.096 -7.142 1.00 0.00 42 THR A C 10
ATOM 11672 O O . THR A 1 41 ? -0.562 0.925 -6.777 1.00 0.00 42 THR A O 10
ATOM 11683 N N . VAL A 1 42 ? -0.543 2.498 -8.402 1.00 0.00 43 VAL A N 10
ATOM 11684 C CA . VAL A 1 42 ? -0.742 1.544 -9.481 1.00 0.00 43 VAL A CA 10
ATOM 11685 C C . VAL A 1 42 ? 0.321 0.448 -9.389 1.00 0.00 43 VAL A C 10
ATOM 11686 O O . VAL A 1 42 ? -0.001 -0.718 -9.166 1.00 0.00 43 VAL A O 10
ATOM 11699 N N . GLN A 1 43 ? 1.568 0.860 -9.566 1.00 0.00 44 GLN A N 10
ATOM 11700 C CA . GLN A 1 43 ? 2.680 -0.072 -9.507 1.00 0.00 44 GLN A CA 10
ATOM 11701 C C . GLN A 1 43 ? 2.510 -1.027 -8.324 1.00 0.00 44 GLN A C 10
ATOM 11702 O O . GLN A 1 43 ? 2.462 -2.244 -8.506 1.00 0.00 44 GLN A O 10
ATOM 11716 N N . LEU A 1 44 ? 2.422 -0.442 -7.139 1.00 0.00 45 LEU A N 10
ATOM 11717 C CA . LEU A 1 44 ? 2.258 -1.225 -5.927 1.00 0.00 45 LEU A CA 10
ATOM 11718 C C . LEU A 1 44 ? 1.128 -2.237 -6.129 1.00 0.00 45 LEU A C 10
ATOM 11719 O O . LEU A 1 44 ? 1.269 -3.409 -5.782 1.00 0.00 45 LEU A O 10
ATOM 11735 N N . LEU A 1 45 ? 0.031 -1.748 -6.689 1.00 0.00 46 LEU A N 10
ATOM 11736 C CA . LEU A 1 45 ? -1.122 -2.594 -6.941 1.00 0.00 46 LEU A CA 10
ATOM 11737 C C . LEU A 1 45 ? -0.732 -3.703 -7.920 1.00 0.00 46 LEU A C 10
ATOM 11738 O O . LEU A 1 45 ? -1.327 -4.778 -7.916 1.00 0.00 46 LEU A O 10
ATOM 11754 N N . LEU A 1 46 ? 0.268 -3.402 -8.737 1.00 0.00 47 LEU A N 10
ATOM 11755 C CA . LEU A 1 46 ? 0.745 -4.360 -9.720 1.00 0.00 47 LEU A CA 10
ATOM 11756 C C . LEU A 1 46 ? 1.475 -5.498 -9.004 1.00 0.00 47 LEU A C 10
ATOM 11757 O O . LEU A 1 46 ? 1.359 -6.658 -9.395 1.00 0.00 47 LEU A O 10
ATOM 11773 N N . GLU A 1 47 ? 2.211 -5.126 -7.967 1.00 0.00 48 GLU A N 10
ATOM 11774 C CA . GLU A 1 47 ? 2.961 -6.101 -7.193 1.00 0.00 48 GLU A CA 10
ATOM 11775 C C . GLU A 1 47 ? 2.027 -6.859 -6.247 1.00 0.00 48 GLU A C 10
ATOM 11776 O O . GLU A 1 47 ? 2.319 -7.987 -5.853 1.00 0.00 48 GLU A O 10
ATOM 11788 N N . LEU A 1 48 ? 0.922 -6.209 -5.911 1.00 0.00 49 LEU A N 10
ATOM 11789 C CA . LEU A 1 48 ? -0.056 -6.807 -5.019 1.00 0.00 49 LEU A CA 10
ATOM 11790 C C . LEU A 1 48 ? -0.974 -7.731 -5.822 1.00 0.00 49 LEU A C 10
ATOM 11791 O O . LEU A 1 48 ? -1.480 -8.720 -5.295 1.00 0.00 49 LEU A O 10
ATOM 11807 N N . GLN A 1 49 ? -1.160 -7.376 -7.085 1.00 0.00 50 GLN A N 10
ATOM 11808 C CA . GLN A 1 49 ? -2.008 -8.161 -7.967 1.00 0.00 50 GLN A CA 10
ATOM 11809 C C . GLN A 1 49 ? -1.192 -9.263 -8.646 1.00 0.00 50 GLN A C 10
ATOM 11810 O O . GLN A 1 49 ? -1.662 -9.894 -9.590 1.00 0.00 50 GLN A O 10
ATOM 11824 N N . SER A 1 50 ? 0.016 -9.458 -8.138 1.00 0.00 51 SER A N 10
ATOM 11825 C CA . SER A 1 50 ? 0.902 -10.473 -8.683 1.00 0.00 51 SER A CA 10
ATOM 11826 C C . SER A 1 50 ? 1.289 -11.472 -7.592 1.00 0.00 51 SER A C 10
ATOM 11827 O O . SER A 1 50 ? 1.166 -12.681 -7.781 1.00 0.00 51 SER A O 10
ATOM 11835 N N . GLN A 1 51 ? 1.748 -10.929 -6.473 1.00 0.00 52 GLN A N 10
ATOM 11836 C CA . GLN A 1 51 ? 2.152 -11.759 -5.352 1.00 0.00 52 GLN A CA 10
ATOM 11837 C C . GLN A 1 51 ? 0.954 -12.049 -4.445 1.00 0.00 52 GLN A C 10
ATOM 11838 O O . GLN A 1 51 ? 0.865 -13.123 -3.853 1.00 0.00 52 GLN A O 10
ATOM 11852 N N . PHE A 1 52 ? 0.062 -11.071 -4.367 1.00 0.00 53 PHE A N 10
ATOM 11853 C CA . PHE A 1 52 ? -1.127 -11.208 -3.542 1.00 0.00 53 PHE A CA 10
ATOM 11854 C C . PHE A 1 52 ? -2.389 -11.255 -4.405 1.00 0.00 53 PHE A C 10
ATOM 11855 O O . PHE A 1 52 ? -3.489 -11.453 -3.893 1.00 0.00 53 PHE A O 10
ATOM 11872 N N . GLY A 1 53 ? -2.188 -11.071 -5.702 1.00 0.00 54 GLY A N 10
ATOM 11873 C CA . GLY A 1 53 ? -3.296 -11.089 -6.642 1.00 0.00 54 GLY A CA 10
ATOM 11874 C C . GLY A 1 53 ? -4.507 -10.346 -6.075 1.00 0.00 54 GLY A C 10
ATOM 11875 O O . GLY A 1 53 ? -5.637 -10.823 -6.177 1.00 0.00 54 GLY A O 10
ATOM 11879 N N . VAL A 1 54 ? -4.232 -9.189 -5.491 1.00 0.00 55 VAL A N 10
ATOM 11880 C CA . VAL A 1 54 ? -5.284 -8.375 -4.908 1.00 0.00 55 VAL A CA 10
ATOM 11881 C C . VAL A 1 54 ? -6.177 -7.829 -6.025 1.00 0.00 55 VAL A C 10
ATOM 11882 O O . VAL A 1 54 ? -5.756 -7.747 -7.177 1.00 0.00 55 VAL A O 10
ATOM 11895 N N . ASP A 1 55 ? -7.394 -7.469 -5.644 1.00 0.00 56 ASP A N 10
ATOM 11896 C CA . ASP A 1 55 ? -8.350 -6.933 -6.597 1.00 0.00 56 ASP A CA 10
ATOM 11897 C C . ASP A 1 55 ? -8.305 -5.405 -6.553 1.00 0.00 56 ASP A C 10
ATOM 11898 O O . ASP A 1 55 ? -9.344 -4.747 -6.605 1.00 0.00 56 ASP A O 10
ATOM 11907 N N . ALA A 1 56 ? -7.090 -4.883 -6.458 1.00 0.00 57 ALA A N 10
ATOM 11908 C CA . ALA A 1 56 ? -6.896 -3.443 -6.407 1.00 0.00 57 ALA A CA 10
ATOM 11909 C C . ALA A 1 56 ? -7.488 -2.808 -7.666 1.00 0.00 57 ALA A C 10
ATOM 11910 O O . ALA A 1 56 ? -6.955 -2.981 -8.761 1.00 0.00 57 ALA A O 10
ATOM 11917 N N . PRO A 1 57 ? -8.609 -2.066 -7.464 1.00 0.00 58 PRO A N 10
ATOM 11918 C CA . PRO A 1 57 ? -9.278 -1.403 -8.570 1.00 0.00 58 PRO A CA 10
ATOM 11919 C C . PRO A 1 57 ? -8.499 -0.166 -9.022 1.00 0.00 58 PRO A C 10
ATOM 11920 O O . PRO A 1 57 ? -7.755 0.422 -8.239 1.00 0.00 58 PRO A O 10
ATOM 11931 N N . VAL A 1 58 ? -8.697 0.192 -10.281 1.00 0.00 59 VAL A N 10
ATOM 11932 C CA . VAL A 1 58 ? -8.022 1.349 -10.846 1.00 0.00 59 VAL A CA 10
ATOM 11933 C C . VAL A 1 58 ? -9.064 2.318 -11.407 1.00 0.00 59 VAL A C 10
ATOM 11934 O O . VAL A 1 58 ? -8.714 3.355 -11.970 1.00 0.00 59 VAL A O 10
ATOM 11947 N N . SER A 1 59 ? -10.324 1.948 -11.234 1.00 0.00 60 SER A N 10
ATOM 11948 C CA . SER A 1 59 ? -11.419 2.771 -11.717 1.00 0.00 60 SER A CA 10
ATOM 11949 C C . SER A 1 59 ? -11.891 3.717 -10.610 1.00 0.00 60 SER A C 10
ATOM 11950 O O . SER A 1 59 ? -12.995 3.566 -10.089 1.00 0.00 60 SER A O 10
ATOM 11958 N N . GLU A 1 60 ? -11.029 4.670 -10.285 1.00 0.00 61 GLU A N 10
ATOM 11959 C CA . GLU A 1 60 ? -11.343 5.640 -9.249 1.00 0.00 61 GLU A CA 10
ATOM 11960 C C . GLU A 1 60 ? -11.539 4.937 -7.905 1.00 0.00 61 GLU A C 10
ATOM 11961 O O . GLU A 1 60 ? -12.565 5.112 -7.251 1.00 0.00 61 GLU A O 10
ATOM 11973 N N . PHE A 1 61 ? -10.536 4.155 -7.531 1.00 0.00 62 PHE A N 10
ATOM 11974 C CA . PHE A 1 61 ? -10.584 3.424 -6.276 1.00 0.00 62 PHE A CA 10
ATOM 11975 C C . PHE A 1 61 ? -10.689 4.382 -5.089 1.00 0.00 62 PHE A C 10
ATOM 11976 O O . PHE A 1 61 ? -10.908 5.578 -5.268 1.00 0.00 62 PHE A O 10
ATOM 11993 N N . ASP A 1 62 ? -10.526 3.819 -3.900 1.00 0.00 63 ASP A N 10
ATOM 11994 C CA . ASP A 1 62 ? -10.599 4.608 -2.682 1.00 0.00 63 ASP A CA 10
ATOM 11995 C C . ASP A 1 62 ? -9.183 4.934 -2.204 1.00 0.00 63 ASP A C 10
ATOM 11996 O O . ASP A 1 62 ? -8.524 4.099 -1.588 1.00 0.00 63 ASP A O 10
ATOM 12005 N N . ARG A 1 63 ? -8.757 6.151 -2.507 1.00 0.00 64 ARG A N 10
ATOM 12006 C CA . ARG A 1 63 ? -7.430 6.599 -2.118 1.00 0.00 64 ARG A CA 10
ATOM 12007 C C . ARG A 1 63 ? -7.253 6.474 -0.603 1.00 0.00 64 ARG A C 10
ATOM 12008 O O . ARG A 1 63 ? -6.140 6.266 -0.120 1.00 0.00 64 ARG A O 10
ATOM 12029 N N . LYS A 1 64 ? -8.365 6.608 0.105 1.00 0.00 65 LYS A N 10
ATOM 12030 C CA . LYS A 1 64 ? -8.346 6.512 1.554 1.00 0.00 65 LYS A CA 10
ATOM 12031 C C . LYS A 1 64 ? -7.873 5.116 1.963 1.00 0.00 65 LYS A C 10
ATOM 12032 O O . LYS A 1 64 ? -7.234 4.952 3.002 1.00 0.00 65 LYS A O 10
ATOM 12051 N N . GLU A 1 65 ? -8.205 4.145 1.126 1.00 0.00 66 GLU A N 10
ATOM 12052 C CA . GLU A 1 65 ? -7.822 2.768 1.387 1.00 0.00 66 GLU A CA 10
ATOM 12053 C C . GLU A 1 65 ? -6.396 2.510 0.895 1.00 0.00 66 GLU A C 10
ATOM 12054 O O . GLU A 1 65 ? -5.704 1.638 1.416 1.00 0.00 66 GLU A O 10
ATOM 12066 N N . TRP A 1 66 ? -5.999 3.287 -0.102 1.00 0.00 67 TRP A N 10
ATOM 12067 C CA . TRP A 1 66 ? -4.668 3.154 -0.670 1.00 0.00 67 TRP A CA 10
ATOM 12068 C C . TRP A 1 66 ? -3.833 4.348 -0.201 1.00 0.00 67 TRP A C 10
ATOM 12069 O O . TRP A 1 66 ? -2.831 4.692 -0.825 1.00 0.00 67 TRP A O 10
ATOM 12090 N N . ASP A 1 67 ? -4.277 4.946 0.895 1.00 0.00 68 ASP A N 10
ATOM 12091 C CA . ASP A 1 67 ? -3.584 6.093 1.455 1.00 0.00 68 ASP A CA 10
ATOM 12092 C C . ASP A 1 67 ? -2.650 5.624 2.572 1.00 0.00 68 ASP A C 10
ATOM 12093 O O . ASP A 1 67 ? -1.554 6.157 2.736 1.00 0.00 68 ASP A O 10
ATOM 12102 N N . THR A 1 68 ? -3.119 4.631 3.313 1.00 0.00 69 THR A N 10
ATOM 12103 C CA . THR A 1 68 ? -2.340 4.084 4.411 1.00 0.00 69 THR A CA 10
ATOM 12104 C C . THR A 1 68 ? -1.907 2.650 4.095 1.00 0.00 69 THR A C 10
ATOM 12105 O O . THR A 1 68 ? -2.477 2.005 3.217 1.00 0.00 69 THR A O 10
ATOM 12116 N N . PRO A 1 69 ? -0.876 2.182 4.848 1.00 0.00 70 PRO A N 10
ATOM 12117 C CA . PRO A 1 69 ? -0.359 0.837 4.657 1.00 0.00 70 PRO A CA 10
ATOM 12118 C C . PRO A 1 69 ? -1.310 -0.204 5.251 1.00 0.00 70 PRO A C 10
ATOM 12119 O O . PRO A 1 69 ? -1.446 -1.303 4.716 1.00 0.00 70 PRO A O 10
ATOM 12130 N N . ASN A 1 70 ? -1.945 0.179 6.349 1.00 0.00 71 ASN A N 10
ATOM 12131 C CA . ASN A 1 70 ? -2.879 -0.707 7.022 1.00 0.00 71 ASN A CA 10
ATOM 12132 C C . ASN A 1 70 ? -4.093 -0.941 6.120 1.00 0.00 71 ASN A C 10
ATOM 12133 O O . ASN A 1 70 ? -4.452 -2.084 5.842 1.00 0.00 71 ASN A O 10
ATOM 12144 N N . LYS A 1 71 ? -4.691 0.160 5.688 1.00 0.00 72 LYS A N 10
ATOM 12145 C CA . LYS A 1 71 ? -5.856 0.089 4.824 1.00 0.00 72 LYS A CA 10
ATOM 12146 C C . LYS A 1 71 ? -5.543 -0.810 3.626 1.00 0.00 72 LYS A C 10
ATOM 12147 O O . LYS A 1 71 ? -6.416 -1.527 3.138 1.00 0.00 72 LYS A O 10
ATOM 12166 N N . ILE A 1 72 ? -4.295 -0.743 3.186 1.00 0.00 73 ILE A N 10
ATOM 12167 C CA . ILE A 1 72 ? -3.856 -1.541 2.054 1.00 0.00 73 ILE A CA 10
ATOM 12168 C C . ILE A 1 72 ? -3.574 -2.970 2.523 1.00 0.00 73 ILE A C 10
ATOM 12169 O O . ILE A 1 72 ? -4.080 -3.929 1.942 1.00 0.00 73 ILE A O 10
ATOM 12185 N N . ILE A 1 73 ? -2.767 -3.067 3.569 1.00 0.00 74 ILE A N 10
ATOM 12186 C CA . ILE A 1 73 ? -2.413 -4.363 4.122 1.00 0.00 74 ILE A CA 10
ATOM 12187 C C . ILE A 1 73 ? -3.678 -5.208 4.283 1.00 0.00 74 ILE A C 10
ATOM 12188 O O . ILE A 1 73 ? -3.629 -6.433 4.176 1.00 0.00 74 ILE A O 10
ATOM 12204 N N . ALA A 1 74 ? -4.781 -4.521 4.540 1.00 0.00 75 ALA A N 10
ATOM 12205 C CA . ALA A 1 74 ? -6.057 -5.192 4.718 1.00 0.00 75 ALA A CA 10
ATOM 12206 C C . ALA A 1 74 ? -6.594 -5.628 3.353 1.00 0.00 75 ALA A C 10
ATOM 12207 O O . ALA A 1 74 ? -7.165 -6.709 3.222 1.00 0.00 75 ALA A O 10
ATOM 12214 N N . LYS A 1 75 ? -6.390 -4.763 2.369 1.00 0.00 76 LYS A N 10
ATOM 12215 C CA . LYS A 1 75 ? -6.846 -5.046 1.019 1.00 0.00 76 LYS A CA 10
ATOM 12216 C C . LYS A 1 75 ? -6.104 -6.269 0.479 1.00 0.00 76 LYS A C 10
ATOM 12217 O O . LYS A 1 75 ? -6.622 -6.989 -0.373 1.00 0.00 76 LYS A O 10
ATOM 12236 N N . VAL A 1 76 ? -4.900 -6.467 0.997 1.00 0.00 77 VAL A N 10
ATOM 12237 C CA . VAL A 1 76 ? -4.080 -7.592 0.579 1.00 0.00 77 VAL A CA 10
ATOM 12238 C C . VAL A 1 76 ? -4.524 -8.849 1.330 1.00 0.00 77 VAL A C 10
ATOM 12239 O O . VAL A 1 76 ? -4.433 -9.956 0.802 1.00 0.00 77 VAL A O 10
ATOM 12252 N N . GLU A 1 77 ? -4.993 -8.635 2.551 1.00 0.00 78 GLU A N 10
ATOM 12253 C CA . GLU A 1 77 ? -5.449 -9.737 3.380 1.00 0.00 78 GLU A CA 10
ATOM 12254 C C . GLU A 1 77 ? -6.883 -10.122 3.008 1.00 0.00 78 GLU A C 10
ATOM 12255 O O . GLU A 1 77 ? -7.286 -11.270 3.184 1.00 0.00 78 GLU A O 10
ATOM 12267 N N . GLN A 1 78 ? -7.613 -9.139 2.503 1.00 0.00 79 GLN A N 10
ATOM 12268 C CA . GLN A 1 78 ? -8.993 -9.360 2.105 1.00 0.00 79 GLN A CA 10
ATOM 12269 C C . GLN A 1 78 ? -9.061 -9.789 0.638 1.00 0.00 79 GLN A C 10
ATOM 12270 O O . GLN A 1 78 ? -10.100 -9.652 -0.005 1.00 0.00 79 GLN A O 10
ATOM 12284 N N . ALA A 1 79 ? -7.939 -10.300 0.152 1.00 0.00 80 ALA A N 10
ATOM 12285 C CA . ALA A 1 79 ? -7.858 -10.749 -1.227 1.00 0.00 80 ALA A CA 10
ATOM 12286 C C . ALA A 1 79 ? -7.489 -12.234 -1.255 1.00 0.00 80 ALA A C 10
ATOM 12287 O O . ALA A 1 79 ? -8.045 -13.001 -2.040 1.00 0.00 80 ALA A O 10
ATOM 12294 N N . GLN A 1 80 ? -6.554 -12.595 -0.389 1.00 0.00 81 GLN A N 10
ATOM 12295 C CA . GLN A 1 80 ? -6.105 -13.974 -0.303 1.00 0.00 81 GLN A CA 10
ATOM 12296 C C . GLN A 1 80 ? -7.304 -14.917 -0.190 1.00 0.00 81 GLN A C 10
ATOM 12297 O O . GLN A 1 80 ? -7.971 -14.959 0.842 1.00 0.00 81 GLN A O 10
ATOM 12311 N N . ALA A 1 1 ? 0.233 -15.720 2.040 1.00 0.00 2 ALA A N 11
ATOM 12312 C CA . ALA A 1 1 ? -0.714 -15.699 3.140 1.00 0.00 2 ALA A CA 11
ATOM 12313 C C . ALA A 1 1 ? 0.035 -15.439 4.449 1.00 0.00 2 ALA A C 11
ATOM 12314 O O . ALA A 1 1 ? -0.463 -14.733 5.325 1.00 0.00 2 ALA A O 11
ATOM 12321 N N . ASP A 1 2 ? 1.221 -16.022 4.540 1.00 0.00 3 ASP A N 11
ATOM 12322 C CA . ASP A 1 2 ? 2.044 -15.862 5.726 1.00 0.00 3 ASP A CA 11
ATOM 12323 C C . ASP A 1 2 ? 2.445 -14.392 5.869 1.00 0.00 3 ASP A C 11
ATOM 12324 O O . ASP A 1 2 ? 1.966 -13.539 5.124 1.00 0.00 3 ASP A O 11
ATOM 12333 N N . GLU A 1 3 ? 3.320 -14.142 6.833 1.00 0.00 4 GLU A N 11
ATOM 12334 C CA . GLU A 1 3 ? 3.790 -12.790 7.083 1.00 0.00 4 GLU A CA 11
ATOM 12335 C C . GLU A 1 3 ? 4.538 -12.253 5.862 1.00 0.00 4 GLU A C 11
ATOM 12336 O O . GLU A 1 3 ? 4.840 -11.063 5.787 1.00 0.00 4 GLU A O 11
ATOM 12348 N N . ALA A 1 4 ? 4.818 -13.157 4.934 1.00 0.00 5 ALA A N 11
ATOM 12349 C CA . ALA A 1 4 ? 5.525 -12.790 3.720 1.00 0.00 5 ALA A CA 11
ATOM 12350 C C . ALA A 1 4 ? 4.656 -11.838 2.896 1.00 0.00 5 ALA A C 11
ATOM 12351 O O . ALA A 1 4 ? 5.152 -11.161 1.997 1.00 0.00 5 ALA A O 11
ATOM 12358 N N . ILE A 1 5 ? 3.374 -11.819 3.231 1.00 0.00 6 ILE A N 11
ATOM 12359 C CA . ILE A 1 5 ? 2.432 -10.961 2.534 1.00 0.00 6 ILE A CA 11
ATOM 12360 C C . ILE A 1 5 ? 2.418 -9.581 3.193 1.00 0.00 6 ILE A C 11
ATOM 12361 O O . ILE A 1 5 ? 2.441 -8.561 2.507 1.00 0.00 6 ILE A O 11
ATOM 12377 N N . LYS A 1 6 ? 2.384 -9.594 4.517 1.00 0.00 7 LYS A N 11
ATOM 12378 C CA . LYS A 1 6 ? 2.369 -8.355 5.278 1.00 0.00 7 LYS A CA 11
ATOM 12379 C C . LYS A 1 6 ? 3.734 -7.674 5.163 1.00 0.00 7 LYS A C 11
ATOM 12380 O O . LYS A 1 6 ? 3.813 -6.470 4.922 1.00 0.00 7 LYS A O 11
ATOM 12399 N N . ASN A 1 7 ? 4.775 -8.474 5.341 1.00 0.00 8 ASN A N 11
ATOM 12400 C CA . ASN A 1 7 ? 6.133 -7.964 5.260 1.00 0.00 8 ASN A CA 11
ATOM 12401 C C . ASN A 1 7 ? 6.407 -7.476 3.836 1.00 0.00 8 ASN A C 11
ATOM 12402 O O . ASN A 1 7 ? 6.924 -6.378 3.641 1.00 0.00 8 ASN A O 11
ATOM 12413 N N . GLY A 1 8 ? 6.044 -8.316 2.877 1.00 0.00 9 GLY A N 11
ATOM 12414 C CA . GLY A 1 8 ? 6.244 -7.983 1.476 1.00 0.00 9 GLY A CA 11
ATOM 12415 C C . GLY A 1 8 ? 5.498 -6.700 1.106 1.00 0.00 9 GLY A C 11
ATOM 12416 O O . GLY A 1 8 ? 6.095 -5.759 0.586 1.00 0.00 9 GLY A O 11
ATOM 12420 N N . VAL A 1 9 ? 4.204 -6.704 1.388 1.00 0.00 10 VAL A N 11
ATOM 12421 C CA . VAL A 1 9 ? 3.370 -5.551 1.091 1.00 0.00 10 VAL A CA 11
ATOM 12422 C C . VAL A 1 9 ? 4.042 -4.287 1.632 1.00 0.00 10 VAL A C 11
ATOM 12423 O O . VAL A 1 9 ? 4.097 -3.267 0.947 1.00 0.00 10 VAL A O 11
ATOM 12436 N N . LEU A 1 10 ? 4.536 -4.398 2.857 1.00 0.00 11 LEU A N 11
ATOM 12437 C CA . LEU A 1 10 ? 5.202 -3.277 3.499 1.00 0.00 11 LEU A CA 11
ATOM 12438 C C . LEU A 1 10 ? 6.538 -3.015 2.801 1.00 0.00 11 LEU A C 11
ATOM 12439 O O . LEU A 1 10 ? 6.855 -1.874 2.468 1.00 0.00 11 LEU A O 11
ATOM 12455 N N . ASP A 1 11 ? 7.284 -4.091 2.599 1.00 0.00 12 ASP A N 11
ATOM 12456 C CA . ASP A 1 11 ? 8.579 -3.992 1.946 1.00 0.00 12 ASP A CA 11
ATOM 12457 C C . ASP A 1 11 ? 8.400 -3.370 0.561 1.00 0.00 12 ASP A C 11
ATOM 12458 O O . ASP A 1 11 ? 9.311 -2.724 0.045 1.00 0.00 12 ASP A O 11
ATOM 12467 N N . ILE A 1 12 ? 7.221 -3.586 -0.002 1.00 0.00 13 ILE A N 11
ATOM 12468 C CA . ILE A 1 12 ? 6.911 -3.054 -1.319 1.00 0.00 13 ILE A CA 11
ATOM 12469 C C . ILE A 1 12 ? 6.374 -1.629 -1.175 1.00 0.00 13 ILE A C 11
ATOM 12470 O O . ILE A 1 12 ? 6.383 -0.858 -2.134 1.00 0.00 13 ILE A O 11
ATOM 12486 N N . LEU A 1 13 ? 5.919 -1.321 0.031 1.00 0.00 14 LEU A N 11
ATOM 12487 C CA . LEU A 1 13 ? 5.380 -0.001 0.312 1.00 0.00 14 LEU A CA 11
ATOM 12488 C C . LEU A 1 13 ? 6.530 0.962 0.612 1.00 0.00 14 LEU A C 11
ATOM 12489 O O . LEU A 1 13 ? 6.627 2.027 0.005 1.00 0.00 14 LEU A O 11
ATOM 12505 N N . ALA A 1 14 ? 7.374 0.553 1.549 1.00 0.00 15 ALA A N 11
ATOM 12506 C CA . ALA A 1 14 ? 8.513 1.367 1.936 1.00 0.00 15 ALA A CA 11
ATOM 12507 C C . ALA A 1 14 ? 9.472 1.491 0.752 1.00 0.00 15 ALA A C 11
ATOM 12508 O O . ALA A 1 14 ? 10.198 2.478 0.635 1.00 0.00 15 ALA A O 11
ATOM 12515 N N . ASP A 1 15 ? 9.446 0.475 -0.099 1.00 0.00 16 ASP A N 11
ATOM 12516 C CA . ASP A 1 15 ? 10.304 0.459 -1.272 1.00 0.00 16 ASP A CA 11
ATOM 12517 C C . ASP A 1 15 ? 9.762 1.444 -2.309 1.00 0.00 16 ASP A C 11
ATOM 12518 O O . ASP A 1 15 ? 10.532 2.137 -2.973 1.00 0.00 16 ASP A O 11
ATOM 12527 N N . LEU A 1 16 ? 8.442 1.476 -2.416 1.00 0.00 17 LEU A N 11
ATOM 12528 C CA . LEU A 1 16 ? 7.788 2.366 -3.361 1.00 0.00 17 LEU A CA 11
ATOM 12529 C C . LEU A 1 16 ? 8.088 3.816 -2.980 1.00 0.00 17 LEU A C 11
ATOM 12530 O O . LEU A 1 16 ? 8.595 4.585 -3.795 1.00 0.00 17 LEU A O 11
ATOM 12546 N N . THR A 1 17 ? 7.760 4.149 -1.739 1.00 0.00 18 THR A N 11
ATOM 12547 C CA . THR A 1 17 ? 7.987 5.493 -1.239 1.00 0.00 18 THR A CA 11
ATOM 12548 C C . THR A 1 17 ? 9.487 5.773 -1.121 1.00 0.00 18 THR A C 11
ATOM 12549 O O . THR A 1 17 ? 9.956 6.843 -1.507 1.00 0.00 18 THR A O 11
ATOM 12560 N N . GLY A 1 18 ? 10.198 4.792 -0.586 1.00 0.00 19 GLY A N 11
ATOM 12561 C CA . GLY A 1 18 ? 11.636 4.918 -0.413 1.00 0.00 19 GLY A CA 11
ATOM 12562 C C . GLY A 1 18 ? 11.982 5.324 1.021 1.00 0.00 19 GLY A C 11
ATOM 12563 O O . GLY A 1 18 ? 13.105 5.739 1.299 1.00 0.00 19 GLY A O 11
ATOM 12567 N N . SER A 1 19 ? 10.993 5.193 1.894 1.00 0.00 20 SER A N 11
ATOM 12568 C CA . SER A 1 19 ? 11.178 5.540 3.292 1.00 0.00 20 SER A CA 11
ATOM 12569 C C . SER A 1 19 ? 11.067 4.288 4.163 1.00 0.00 20 SER A C 11
ATOM 12570 O O . SER A 1 19 ? 10.492 3.285 3.743 1.00 0.00 20 SER A O 11
ATOM 12578 N N . ASP A 1 20 ? 11.626 4.386 5.361 1.00 0.00 21 ASP A N 11
ATOM 12579 C CA . ASP A 1 20 ? 11.597 3.273 6.294 1.00 0.00 21 ASP A CA 11
ATOM 12580 C C . ASP A 1 20 ? 10.614 3.587 7.424 1.00 0.00 21 ASP A C 11
ATOM 12581 O O . ASP A 1 20 ? 10.260 2.705 8.206 1.00 0.00 21 ASP A O 11
ATOM 12590 N N . ASP A 1 21 ? 10.200 4.844 7.473 1.00 0.00 22 ASP A N 11
ATOM 12591 C CA . ASP A 1 21 ? 9.264 5.285 8.494 1.00 0.00 22 ASP A CA 11
ATOM 12592 C C . ASP A 1 21 ? 7.899 4.643 8.240 1.00 0.00 22 ASP A C 11
ATOM 12593 O O . ASP A 1 21 ? 7.105 4.476 9.165 1.00 0.00 22 ASP A O 11
ATOM 12602 N N . VAL A 1 22 ? 7.667 4.301 6.982 1.00 0.00 23 VAL A N 11
ATOM 12603 C CA . VAL A 1 22 ? 6.411 3.681 6.593 1.00 0.00 23 VAL A CA 11
ATOM 12604 C C . VAL A 1 22 ? 6.494 2.174 6.841 1.00 0.00 23 VAL A C 11
ATOM 12605 O O . VAL A 1 22 ? 5.471 1.494 6.902 1.00 0.00 23 VAL A O 11
ATOM 12618 N N . LYS A 1 23 ? 7.721 1.695 6.977 1.00 0.00 24 LYS A N 11
ATOM 12619 C CA . LYS A 1 23 ? 7.951 0.280 7.217 1.00 0.00 24 LYS A CA 11
ATOM 12620 C C . LYS A 1 23 ? 7.465 -0.081 8.622 1.00 0.00 24 LYS A C 11
ATOM 12621 O O . LYS A 1 23 ? 7.052 -1.212 8.869 1.00 0.00 24 LYS A O 11
ATOM 12640 N N . LYS A 1 24 ? 7.530 0.905 9.506 1.00 0.00 25 LYS A N 11
ATOM 12641 C CA . LYS A 1 24 ? 7.102 0.705 10.880 1.00 0.00 25 LYS A CA 11
ATOM 12642 C C . LYS A 1 24 ? 5.673 1.228 11.046 1.00 0.00 25 LYS A C 11
ATOM 12643 O O . LYS A 1 24 ? 4.835 0.571 11.661 1.00 0.00 25 LYS A O 11
ATOM 12662 N N . ASN A 1 25 ? 5.441 2.406 10.486 1.00 0.00 26 ASN A N 11
ATOM 12663 C CA . ASN A 1 25 ? 4.128 3.025 10.565 1.00 0.00 26 ASN A CA 11
ATOM 12664 C C . ASN A 1 25 ? 3.124 2.183 9.772 1.00 0.00 26 ASN A C 11
ATOM 12665 O O . ASN A 1 25 ? 3.466 1.618 8.735 1.00 0.00 26 ASN A O 11
ATOM 12676 N N . LEU A 1 26 ? 1.907 2.127 10.292 1.00 0.00 27 LEU A N 11
ATOM 12677 C CA . LEU A 1 26 ? 0.852 1.365 9.647 1.00 0.00 27 LEU A CA 11
ATOM 12678 C C . LEU A 1 26 ? -0.253 2.319 9.188 1.00 0.00 27 LEU A C 11
ATOM 12679 O O . LEU A 1 26 ? -1.084 1.957 8.357 1.00 0.00 27 LEU A O 11
ATOM 12695 N N . ASP A 1 27 ? -0.226 3.518 9.750 1.00 0.00 28 ASP A N 11
ATOM 12696 C CA . ASP A 1 27 ? -1.215 4.526 9.409 1.00 0.00 28 ASP A CA 11
ATOM 12697 C C . ASP A 1 27 ? -0.503 5.826 9.030 1.00 0.00 28 ASP A C 11
ATOM 12698 O O . ASP A 1 27 ? -0.954 6.913 9.386 1.00 0.00 28 ASP A O 11
ATOM 12707 N N . LEU A 1 28 ? 0.598 5.670 8.309 1.00 0.00 29 LEU A N 11
ATOM 12708 C CA . LEU A 1 28 ? 1.377 6.818 7.876 1.00 0.00 29 LEU A CA 11
ATOM 12709 C C . LEU A 1 28 ? 1.000 7.172 6.437 1.00 0.00 29 LEU A C 11
ATOM 12710 O O . LEU A 1 28 ? 1.399 6.484 5.499 1.00 0.00 29 LEU A O 11
ATOM 12726 N N . ASN A 1 29 ? 0.233 8.244 6.307 1.00 0.00 30 ASN A N 11
ATOM 12727 C CA . ASN A 1 29 ? -0.203 8.699 4.997 1.00 0.00 30 ASN A CA 11
ATOM 12728 C C . ASN A 1 29 ? 0.937 8.517 3.993 1.00 0.00 30 ASN A C 11
ATOM 12729 O O . ASN A 1 29 ? 2.056 8.968 4.230 1.00 0.00 30 ASN A O 11
ATOM 12740 N N . LEU A 1 30 ? 0.613 7.855 2.892 1.00 0.00 31 LEU A N 11
ATOM 12741 C CA . LEU A 1 30 ? 1.596 7.609 1.850 1.00 0.00 31 LEU A CA 11
ATOM 12742 C C . LEU A 1 30 ? 1.526 8.731 0.813 1.00 0.00 31 LEU A C 11
ATOM 12743 O O . LEU A 1 30 ? 2.502 8.994 0.112 1.00 0.00 31 LEU A O 11
ATOM 12759 N N . PHE A 1 31 ? 0.363 9.362 0.749 1.00 0.00 32 PHE A N 11
ATOM 12760 C CA . PHE A 1 31 ? 0.153 10.450 -0.191 1.00 0.00 32 PHE A CA 11
ATOM 12761 C C . PHE A 1 31 ? 0.014 11.788 0.540 1.00 0.00 32 PHE A C 11
ATOM 12762 O O . PHE A 1 31 ? 0.438 12.825 0.032 1.00 0.00 32 PHE A O 11
ATOM 12779 N N . GLU A 1 32 ? -0.582 11.720 1.721 1.00 0.00 33 GLU A N 11
ATOM 12780 C CA . GLU A 1 32 ? -0.783 12.912 2.527 1.00 0.00 33 GLU A CA 11
ATOM 12781 C C . GLU A 1 32 ? 0.546 13.378 3.125 1.00 0.00 33 GLU A C 11
ATOM 12782 O O . GLU A 1 32 ? 0.655 14.509 3.597 1.00 0.00 33 GLU A O 11
ATOM 12794 N N . THR A 1 33 ? 1.523 12.484 3.085 1.00 0.00 34 THR A N 11
ATOM 12795 C CA . THR A 1 33 ? 2.840 12.791 3.617 1.00 0.00 34 THR A CA 11
ATOM 12796 C C . THR A 1 33 ? 3.788 13.201 2.489 1.00 0.00 34 THR A C 11
ATOM 12797 O O . THR A 1 33 ? 4.887 13.691 2.745 1.00 0.00 34 THR A O 11
ATOM 12808 N N . GLY A 1 34 ? 3.328 12.986 1.265 1.00 0.00 35 GLY A N 11
ATOM 12809 C CA . GLY A 1 34 ? 4.121 13.329 0.097 1.00 0.00 35 GLY A CA 11
ATOM 12810 C C . GLY A 1 34 ? 5.121 12.217 -0.231 1.00 0.00 35 GLY A C 11
ATOM 12811 O O . GLY A 1 34 ? 6.231 12.490 -0.686 1.00 0.00 35 GLY A O 11
ATOM 12815 N N . LEU A 1 35 ? 4.690 10.988 0.011 1.00 0.00 36 LEU A N 11
ATOM 12816 C CA . LEU A 1 35 ? 5.533 9.834 -0.254 1.00 0.00 36 LEU A CA 11
ATOM 12817 C C . LEU A 1 35 ? 5.150 9.227 -1.605 1.00 0.00 36 LEU A C 11
ATOM 12818 O O . LEU A 1 35 ? 5.997 8.669 -2.301 1.00 0.00 36 LEU A O 11
ATOM 12834 N N . LEU A 1 36 ? 3.874 9.357 -1.936 1.00 0.00 37 LEU A N 11
ATOM 12835 C CA . LEU A 1 36 ? 3.369 8.829 -3.192 1.00 0.00 37 LEU A CA 11
ATOM 12836 C C . LEU A 1 36 ? 2.648 9.941 -3.955 1.00 0.00 37 LEU A C 11
ATOM 12837 O O . LEU A 1 36 ? 2.215 10.927 -3.361 1.00 0.00 37 LEU A O 11
ATOM 12853 N N . ASP A 1 37 ? 2.543 9.747 -5.261 1.00 0.00 38 ASP A N 11
ATOM 12854 C CA . ASP A 1 37 ? 1.882 10.721 -6.113 1.00 0.00 38 ASP A CA 11
ATOM 12855 C C . ASP A 1 37 ? 0.711 10.052 -6.834 1.00 0.00 38 ASP A C 11
ATOM 12856 O O . ASP A 1 37 ? -0.420 10.529 -6.763 1.00 0.00 38 ASP A O 11
ATOM 12865 N N . SER A 1 38 ? 1.022 8.957 -7.512 1.00 0.00 39 SER A N 11
ATOM 12866 C CA . SER A 1 38 ? 0.009 8.218 -8.245 1.00 0.00 39 SER A CA 11
ATOM 12867 C C . SER A 1 38 ? 0.646 7.023 -8.957 1.00 0.00 39 SER A C 11
ATOM 12868 O O . SER A 1 38 ? 0.428 5.876 -8.571 1.00 0.00 39 SER A O 11
ATOM 12876 N N . MET A 1 39 ? 1.420 7.334 -9.987 1.00 0.00 40 MET A N 11
ATOM 12877 C CA . MET A 1 39 ? 2.091 6.300 -10.757 1.00 0.00 40 MET A CA 11
ATOM 12878 C C . MET A 1 39 ? 2.593 5.176 -9.848 1.00 0.00 40 MET A C 11
ATOM 12879 O O . MET A 1 39 ? 2.664 4.022 -10.265 1.00 0.00 40 MET A O 11
ATOM 12893 N N . GLY A 1 40 ? 2.926 5.555 -8.623 1.00 0.00 41 GLY A N 11
ATOM 12894 C CA . GLY A 1 40 ? 3.418 4.593 -7.652 1.00 0.00 41 GLY A CA 11
ATOM 12895 C C . GLY A 1 40 ? 2.339 3.567 -7.300 1.00 0.00 41 GLY A C 11
ATOM 12896 O O . GLY A 1 40 ? 2.588 2.363 -7.333 1.00 0.00 41 GLY A O 11
ATOM 12900 N N . THR A 1 41 ? 1.163 4.082 -6.970 1.00 0.00 42 THR A N 11
ATOM 12901 C CA . THR A 1 41 ? 0.046 3.226 -6.613 1.00 0.00 42 THR A CA 11
ATOM 12902 C C . THR A 1 41 ? -0.186 2.171 -7.697 1.00 0.00 42 THR A C 11
ATOM 12903 O O . THR A 1 41 ? -0.588 1.047 -7.399 1.00 0.00 42 THR A O 11
ATOM 12914 N N . VAL A 1 42 ? 0.076 2.571 -8.932 1.00 0.00 43 VAL A N 11
ATOM 12915 C CA . VAL A 1 42 ? -0.100 1.675 -10.063 1.00 0.00 43 VAL A CA 11
ATOM 12916 C C . VAL A 1 42 ? 0.877 0.503 -9.935 1.00 0.00 43 VAL A C 11
ATOM 12917 O O . VAL A 1 42 ? 0.471 -0.656 -9.991 1.00 0.00 43 VAL A O 11
ATOM 12930 N N . GLN A 1 43 ? 2.145 0.847 -9.766 1.00 0.00 44 GLN A N 11
ATOM 12931 C CA . GLN A 1 43 ? 3.182 -0.161 -9.630 1.00 0.00 44 GLN A CA 11
ATOM 12932 C C . GLN A 1 43 ? 2.870 -1.088 -8.453 1.00 0.00 44 GLN A C 11
ATOM 12933 O O . GLN A 1 43 ? 2.857 -2.308 -8.605 1.00 0.00 44 GLN A O 11
ATOM 12947 N N . LEU A 1 44 ? 2.630 -0.471 -7.304 1.00 0.00 45 LEU A N 11
ATOM 12948 C CA . LEU A 1 44 ? 2.319 -1.226 -6.102 1.00 0.00 45 LEU A CA 11
ATOM 12949 C C . LEU A 1 44 ? 1.249 -2.270 -6.421 1.00 0.00 45 LEU A C 11
ATOM 12950 O O . LEU A 1 44 ? 1.323 -3.405 -5.953 1.00 0.00 45 LEU A O 11
ATOM 12966 N N . LEU A 1 45 ? 0.276 -1.850 -7.218 1.00 0.00 46 LEU A N 11
ATOM 12967 C CA . LEU A 1 45 ? -0.809 -2.735 -7.606 1.00 0.00 46 LEU A CA 11
ATOM 12968 C C . LEU A 1 45 ? -0.248 -3.888 -8.441 1.00 0.00 46 LEU A C 11
ATOM 12969 O O . LEU A 1 45 ? -0.758 -5.005 -8.386 1.00 0.00 46 LEU A O 11
ATOM 12985 N N . LEU A 1 46 ? 0.797 -3.575 -9.195 1.00 0.00 47 LEU A N 11
ATOM 12986 C CA . LEU A 1 46 ? 1.434 -4.571 -10.041 1.00 0.00 47 LEU A CA 11
ATOM 12987 C C . LEU A 1 46 ? 2.040 -5.667 -9.162 1.00 0.00 47 LEU A C 11
ATOM 12988 O O . LEU A 1 46 ? 1.979 -6.847 -9.506 1.00 0.00 47 LEU A O 11
ATOM 13004 N N . GLU A 1 47 ? 2.612 -5.238 -8.047 1.00 0.00 48 GLU A N 11
ATOM 13005 C CA . GLU A 1 47 ? 3.229 -6.168 -7.118 1.00 0.00 48 GLU A CA 11
ATOM 13006 C C . GLU A 1 47 ? 2.162 -6.846 -6.256 1.00 0.00 48 GLU A C 11
ATOM 13007 O O . GLU A 1 47 ? 2.370 -7.951 -5.758 1.00 0.00 48 GLU A O 11
ATOM 13019 N N . LEU A 1 48 ? 1.042 -6.153 -6.106 1.00 0.00 49 LEU A N 11
ATOM 13020 C CA . LEU A 1 48 ? -0.059 -6.674 -5.314 1.00 0.00 49 LEU A CA 11
ATOM 13021 C C . LEU A 1 48 ? -0.902 -7.615 -6.176 1.00 0.00 49 LEU A C 11
ATOM 13022 O O . LEU A 1 48 ? -1.780 -8.311 -5.666 1.00 0.00 49 LEU A O 11
ATOM 13038 N N . GLN A 1 49 ? -0.608 -7.607 -7.468 1.00 0.00 50 GLN A N 11
ATOM 13039 C CA . GLN A 1 49 ? -1.328 -8.452 -8.405 1.00 0.00 50 GLN A CA 11
ATOM 13040 C C . GLN A 1 49 ? -0.413 -9.557 -8.935 1.00 0.00 50 GLN A C 11
ATOM 13041 O O . GLN A 1 49 ? -0.733 -10.212 -9.926 1.00 0.00 50 GLN A O 11
ATOM 13055 N N . SER A 1 50 ? 0.709 -9.731 -8.252 1.00 0.00 51 SER A N 11
ATOM 13056 C CA . SER A 1 50 ? 1.673 -10.746 -8.641 1.00 0.00 51 SER A CA 11
ATOM 13057 C C . SER A 1 50 ? 1.880 -11.738 -7.495 1.00 0.00 51 SER A C 11
ATOM 13058 O O . SER A 1 50 ? 1.658 -12.937 -7.659 1.00 0.00 51 SER A O 11
ATOM 13066 N N . GLN A 1 51 ? 2.303 -11.203 -6.360 1.00 0.00 52 GLN A N 11
ATOM 13067 C CA . GLN A 1 51 ? 2.543 -12.026 -5.187 1.00 0.00 52 GLN A CA 11
ATOM 13068 C C . GLN A 1 51 ? 1.239 -12.246 -4.417 1.00 0.00 52 GLN A C 11
ATOM 13069 O O . GLN A 1 51 ? 1.090 -13.244 -3.714 1.00 0.00 52 GLN A O 11
ATOM 13083 N N . PHE A 1 52 ? 0.327 -11.298 -4.578 1.00 0.00 53 PHE A N 11
ATOM 13084 C CA . PHE A 1 52 ? -0.959 -11.376 -3.908 1.00 0.00 53 PHE A CA 11
ATOM 13085 C C . PHE A 1 52 ? -2.102 -11.464 -4.921 1.00 0.00 53 PHE A C 11
ATOM 13086 O O . PHE A 1 52 ? -3.255 -11.673 -4.547 1.00 0.00 53 PHE A O 11
ATOM 13103 N N . GLY A 1 53 ? -1.742 -11.300 -6.187 1.00 0.00 54 GLY A N 11
ATOM 13104 C CA . GLY A 1 53 ? -2.723 -11.358 -7.257 1.00 0.00 54 GLY A CA 11
ATOM 13105 C C . GLY A 1 53 ? -4.032 -10.687 -6.837 1.00 0.00 54 GLY A C 11
ATOM 13106 O O . GLY A 1 53 ? -5.111 -11.245 -7.034 1.00 0.00 54 GLY A O 11
ATOM 13110 N N . VAL A 1 54 ? -3.895 -9.498 -6.268 1.00 0.00 55 VAL A N 11
ATOM 13111 C CA . VAL A 1 54 ? -5.054 -8.745 -5.819 1.00 0.00 55 VAL A CA 11
ATOM 13112 C C . VAL A 1 54 ? -5.827 -8.235 -7.037 1.00 0.00 55 VAL A C 11
ATOM 13113 O O . VAL A 1 54 ? -5.308 -8.234 -8.152 1.00 0.00 55 VAL A O 11
ATOM 13126 N N . ASP A 1 55 ? -7.058 -7.814 -6.782 1.00 0.00 56 ASP A N 11
ATOM 13127 C CA . ASP A 1 55 ? -7.908 -7.303 -7.844 1.00 0.00 56 ASP A CA 11
ATOM 13128 C C . ASP A 1 55 ? -8.447 -5.927 -7.443 1.00 0.00 56 ASP A C 11
ATOM 13129 O O . ASP A 1 55 ? -9.533 -5.535 -7.866 1.00 0.00 56 ASP A O 11
ATOM 13138 N N . ALA A 1 56 ? -7.661 -5.234 -6.632 1.00 0.00 57 ALA A N 11
ATOM 13139 C CA . ALA A 1 56 ? -8.045 -3.912 -6.169 1.00 0.00 57 ALA A CA 11
ATOM 13140 C C . ALA A 1 56 ? -8.659 -3.128 -7.330 1.00 0.00 57 ALA A C 11
ATOM 13141 O O . ALA A 1 56 ? -8.334 -3.374 -8.490 1.00 0.00 57 ALA A O 11
ATOM 13148 N N . PRO A 1 57 ? -9.559 -2.174 -6.968 1.00 0.00 58 PRO A N 11
ATOM 13149 C CA . PRO A 1 57 ? -10.222 -1.353 -7.967 1.00 0.00 58 PRO A CA 11
ATOM 13150 C C . PRO A 1 57 ? -9.269 -0.292 -8.523 1.00 0.00 58 PRO A C 11
ATOM 13151 O O . PRO A 1 57 ? -8.122 -0.193 -8.089 1.00 0.00 58 PRO A O 11
ATOM 13162 N N . VAL A 1 58 ? -9.780 0.475 -9.475 1.00 0.00 59 VAL A N 11
ATOM 13163 C CA . VAL A 1 58 ? -8.990 1.524 -10.096 1.00 0.00 59 VAL A CA 11
ATOM 13164 C C . VAL A 1 58 ? -9.921 2.628 -10.599 1.00 0.00 59 VAL A C 11
ATOM 13165 O O . VAL A 1 58 ? -9.660 3.811 -10.385 1.00 0.00 59 VAL A O 11
ATOM 13178 N N . SER A 1 59 ? -10.989 2.203 -11.259 1.00 0.00 60 SER A N 11
ATOM 13179 C CA . SER A 1 59 ? -11.960 3.142 -11.794 1.00 0.00 60 SER A CA 11
ATOM 13180 C C . SER A 1 59 ? -12.171 4.295 -10.811 1.00 0.00 60 SER A C 11
ATOM 13181 O O . SER A 1 59 ? -12.403 5.431 -11.222 1.00 0.00 60 SER A O 11
ATOM 13189 N N . GLU A 1 60 ? -12.080 3.964 -9.531 1.00 0.00 61 GLU A N 11
ATOM 13190 C CA . GLU A 1 60 ? -12.257 4.959 -8.487 1.00 0.00 61 GLU A CA 11
ATOM 13191 C C . GLU A 1 60 ? -12.121 4.310 -7.108 1.00 0.00 61 GLU A C 11
ATOM 13192 O O . GLU A 1 60 ? -13.118 4.085 -6.423 1.00 0.00 61 GLU A O 11
ATOM 13204 N N . PHE A 1 61 ? -10.880 4.027 -6.742 1.00 0.00 62 PHE A N 11
ATOM 13205 C CA . PHE A 1 61 ? -10.600 3.409 -5.457 1.00 0.00 62 PHE A CA 11
ATOM 13206 C C . PHE A 1 61 ? -10.681 4.436 -4.326 1.00 0.00 62 PHE A C 11
ATOM 13207 O O . PHE A 1 61 ? -10.958 5.610 -4.566 1.00 0.00 62 PHE A O 11
ATOM 13224 N N . ASP A 1 62 ? -10.434 3.956 -3.115 1.00 0.00 63 ASP A N 11
ATOM 13225 C CA . ASP A 1 62 ? -10.475 4.817 -1.946 1.00 0.00 63 ASP A CA 11
ATOM 13226 C C . ASP A 1 62 ? -9.047 5.178 -1.533 1.00 0.00 63 ASP A C 11
ATOM 13227 O O . ASP A 1 62 ? -8.348 4.366 -0.929 1.00 0.00 63 ASP A O 11
ATOM 13236 N N . ARG A 1 63 ? -8.656 6.397 -1.876 1.00 0.00 64 ARG A N 11
ATOM 13237 C CA . ARG A 1 63 ? -7.324 6.875 -1.549 1.00 0.00 64 ARG A CA 11
ATOM 13238 C C . ARG A 1 63 ? -7.053 6.709 -0.052 1.00 0.00 64 ARG A C 11
ATOM 13239 O O . ARG A 1 63 ? -5.918 6.462 0.354 1.00 0.00 64 ARG A O 11
ATOM 13260 N N . LYS A 1 64 ? -8.114 6.852 0.728 1.00 0.00 65 LYS A N 11
ATOM 13261 C CA . LYS A 1 64 ? -8.005 6.720 2.171 1.00 0.00 65 LYS A CA 11
ATOM 13262 C C . LYS A 1 64 ? -7.575 5.294 2.518 1.00 0.00 65 LYS A C 11
ATOM 13263 O O . LYS A 1 64 ? -6.895 5.073 3.519 1.00 0.00 65 LYS A O 11
ATOM 13282 N N . GLU A 1 65 ? -7.988 4.362 1.671 1.00 0.00 66 GLU A N 11
ATOM 13283 C CA . GLU A 1 65 ? -7.653 2.963 1.875 1.00 0.00 66 GLU A CA 11
ATOM 13284 C C . GLU A 1 65 ? -6.303 2.641 1.233 1.00 0.00 66 GLU A C 11
ATOM 13285 O O . GLU A 1 65 ? -5.620 1.706 1.650 1.00 0.00 66 GLU A O 11
ATOM 13297 N N . TRP A 1 66 ? -5.956 3.434 0.230 1.00 0.00 67 TRP A N 11
ATOM 13298 C CA . TRP A 1 66 ? -4.699 3.245 -0.474 1.00 0.00 67 TRP A CA 11
ATOM 13299 C C . TRP A 1 66 ? -3.775 4.410 -0.114 1.00 0.00 67 TRP A C 11
ATOM 13300 O O . TRP A 1 66 ? -2.893 4.769 -0.892 1.00 0.00 67 TRP A O 11
ATOM 13321 N N . ASP A 1 67 ? -4.011 4.967 1.064 1.00 0.00 68 ASP A N 11
ATOM 13322 C CA . ASP A 1 67 ? -3.211 6.084 1.537 1.00 0.00 68 ASP A CA 11
ATOM 13323 C C . ASP A 1 67 ? -2.248 5.595 2.620 1.00 0.00 68 ASP A C 11
ATOM 13324 O O . ASP A 1 67 ? -1.150 6.129 2.767 1.00 0.00 68 ASP A O 11
ATOM 13333 N N . THR A 1 68 ? -2.696 4.583 3.351 1.00 0.00 69 THR A N 11
ATOM 13334 C CA . THR A 1 68 ? -1.887 4.016 4.417 1.00 0.00 69 THR A CA 11
ATOM 13335 C C . THR A 1 68 ? -1.516 2.567 4.090 1.00 0.00 69 THR A C 11
ATOM 13336 O O . THR A 1 68 ? -2.189 1.914 3.295 1.00 0.00 69 THR A O 11
ATOM 13347 N N . PRO A 1 69 ? -0.417 2.096 4.738 1.00 0.00 70 PRO A N 11
ATOM 13348 C CA . PRO A 1 69 ? 0.052 0.737 4.526 1.00 0.00 70 PRO A CA 11
ATOM 13349 C C . PRO A 1 69 ? -0.846 -0.271 5.243 1.00 0.00 70 PRO A C 11
ATOM 13350 O O . PRO A 1 69 ? -0.890 -1.443 4.872 1.00 0.00 70 PRO A O 11
ATOM 13361 N N . ASN A 1 70 ? -1.543 0.221 6.258 1.00 0.00 71 ASN A N 11
ATOM 13362 C CA . ASN A 1 70 ? -2.437 -0.623 7.031 1.00 0.00 71 ASN A CA 11
ATOM 13363 C C . ASN A 1 70 ? -3.712 -0.881 6.225 1.00 0.00 71 ASN A C 11
ATOM 13364 O O . ASN A 1 70 ? -4.098 -2.030 6.019 1.00 0.00 71 ASN A O 11
ATOM 13375 N N . LYS A 1 71 ? -4.329 0.208 5.790 1.00 0.00 72 LYS A N 11
ATOM 13376 C CA . LYS A 1 71 ? -5.552 0.114 5.011 1.00 0.00 72 LYS A CA 11
ATOM 13377 C C . LYS A 1 71 ? -5.313 -0.792 3.801 1.00 0.00 72 LYS A C 11
ATOM 13378 O O . LYS A 1 71 ? -6.208 -1.526 3.384 1.00 0.00 72 LYS A O 11
ATOM 13397 N N . ILE A 1 72 ? -4.100 -0.713 3.274 1.00 0.00 73 ILE A N 11
ATOM 13398 C CA . ILE A 1 72 ? -3.732 -1.517 2.120 1.00 0.00 73 ILE A CA 11
ATOM 13399 C C . ILE A 1 72 ? -3.503 -2.963 2.566 1.00 0.00 73 ILE A C 11
ATOM 13400 O O . ILE A 1 72 ? -4.040 -3.894 1.966 1.00 0.00 73 ILE A O 11
ATOM 13416 N N . ILE A 1 73 ? -2.705 -3.107 3.613 1.00 0.00 74 ILE A N 11
ATOM 13417 C CA . ILE A 1 73 ? -2.397 -4.423 4.145 1.00 0.00 74 ILE A CA 11
ATOM 13418 C C . ILE A 1 73 ? -3.699 -5.198 4.360 1.00 0.00 74 ILE A C 11
ATOM 13419 O O . ILE A 1 73 ? -3.749 -6.408 4.145 1.00 0.00 74 ILE A O 11
ATOM 13435 N N . ALA A 1 74 ? -4.722 -4.469 4.783 1.00 0.00 75 ALA A N 11
ATOM 13436 C CA . ALA A 1 74 ? -6.020 -5.072 5.030 1.00 0.00 75 ALA A CA 11
ATOM 13437 C C . ALA A 1 74 ? -6.673 -5.433 3.694 1.00 0.00 75 ALA A C 11
ATOM 13438 O O . ALA A 1 74 ? -7.431 -6.398 3.610 1.00 0.00 75 ALA A O 11
ATOM 13445 N N . LYS A 1 75 ? -6.352 -4.640 2.682 1.00 0.00 76 LYS A N 11
ATOM 13446 C CA . LYS A 1 75 ? -6.897 -4.864 1.354 1.00 0.00 76 LYS A CA 11
ATOM 13447 C C . LYS A 1 75 ? -6.315 -6.158 0.780 1.00 0.00 76 LYS A C 11
ATOM 13448 O O . LYS A 1 75 ? -7.011 -6.904 0.091 1.00 0.00 76 LYS A O 11
ATOM 13467 N N . VAL A 1 76 ? -5.046 -6.385 1.084 1.00 0.00 77 VAL A N 11
ATOM 13468 C CA . VAL A 1 76 ? -4.364 -7.575 0.608 1.00 0.00 77 VAL A CA 11
ATOM 13469 C C . VAL A 1 76 ? -4.909 -8.800 1.344 1.00 0.00 77 VAL A C 11
ATOM 13470 O O . VAL A 1 76 ? -5.079 -9.863 0.747 1.00 0.00 77 VAL A O 11
ATOM 13483 N N . GLU A 1 77 ? -5.171 -8.611 2.629 1.00 0.00 78 GLU A N 11
ATOM 13484 C CA . GLU A 1 77 ? -5.694 -9.687 3.452 1.00 0.00 78 GLU A CA 11
ATOM 13485 C C . GLU A 1 77 ? -7.145 -9.990 3.072 1.00 0.00 78 GLU A C 11
ATOM 13486 O O . GLU A 1 77 ? -7.599 -11.126 3.193 1.00 0.00 78 GLU A O 11
ATOM 13498 N N . GLN A 1 78 ? -7.832 -8.951 2.619 1.00 0.00 79 GLN A N 11
ATOM 13499 C CA . GLN A 1 78 ? -9.223 -9.090 2.220 1.00 0.00 79 GLN A CA 11
ATOM 13500 C C . GLN A 1 78 ? -9.317 -9.428 0.730 1.00 0.00 79 GLN A C 11
ATOM 13501 O O . GLN A 1 78 ? -10.328 -9.147 0.090 1.00 0.00 79 GLN A O 11
ATOM 13515 N N . ALA A 1 79 ? -8.248 -10.025 0.224 1.00 0.00 80 ALA A N 11
ATOM 13516 C CA . ALA A 1 79 ? -8.197 -10.403 -1.178 1.00 0.00 80 ALA A CA 11
ATOM 13517 C C . ALA A 1 79 ? -7.907 -11.901 -1.289 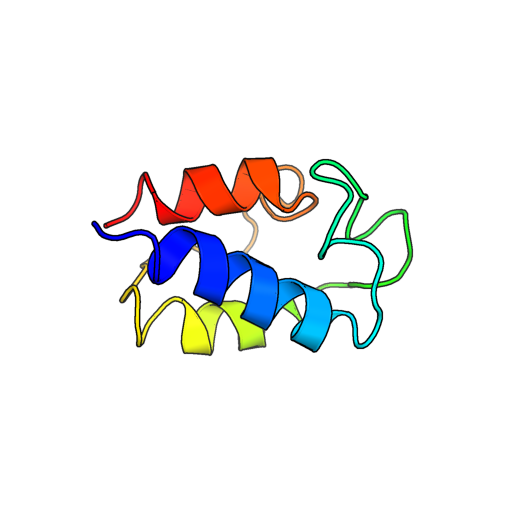1.00 0.00 80 ALA A C 11
ATOM 13518 O O . ALA A 1 79 ? -8.544 -12.605 -2.070 1.00 0.00 80 ALA A O 11
ATOM 13525 N N . GLN A 1 80 ? -6.944 -12.344 -0.494 1.00 0.00 81 GLN A N 11
ATOM 13526 C CA . GLN A 1 80 ? -6.561 -13.746 -0.492 1.00 0.00 81 GLN A CA 11
ATOM 13527 C C . GLN A 1 80 ? -7.804 -14.636 -0.466 1.00 0.00 81 GLN A C 11
ATOM 13528 O O . GLN A 1 80 ? -7.791 -15.743 -1.000 1.00 0.00 81 GLN A O 11
ATOM 13542 N N . ALA A 1 1 ? 5.440 -20.082 7.542 1.00 0.00 2 ALA A N 12
ATOM 13543 C CA . ALA A 1 1 ? 4.953 -19.497 6.305 1.00 0.00 2 ALA A CA 12
ATOM 13544 C C . ALA A 1 1 ? 4.169 -18.222 6.622 1.00 0.00 2 ALA A C 12
ATOM 13545 O O . ALA A 1 1 ? 4.177 -17.751 7.759 1.00 0.00 2 ALA A O 12
ATOM 13552 N N . ASP A 1 2 ? 3.510 -17.699 5.598 1.00 0.00 3 ASP A N 12
ATOM 13553 C CA . ASP A 1 2 ? 2.723 -16.488 5.753 1.00 0.00 3 ASP A CA 12
ATOM 13554 C C . ASP A 1 2 ? 3.620 -15.366 6.280 1.00 0.00 3 ASP A C 12
ATOM 13555 O O . ASP A 1 2 ? 4.764 -15.608 6.661 1.00 0.00 3 ASP A O 12
ATOM 13564 N N . GLU A 1 3 ? 3.066 -14.162 6.282 1.00 0.00 4 GLU A N 12
ATOM 13565 C CA . GLU A 1 3 ? 3.802 -13.002 6.755 1.00 0.00 4 GLU A CA 12
ATOM 13566 C C . GLU A 1 3 ? 4.574 -12.356 5.602 1.00 0.00 4 GLU A C 12
ATOM 13567 O O . GLU A 1 3 ? 4.880 -11.166 5.644 1.00 0.00 4 GLU A O 12
ATOM 13579 N N . ALA A 1 4 ? 4.865 -13.170 4.598 1.00 0.00 5 ALA A N 12
ATOM 13580 C CA . ALA A 1 4 ? 5.595 -12.694 3.436 1.00 0.00 5 ALA A CA 12
ATOM 13581 C C . ALA A 1 4 ? 4.690 -11.774 2.612 1.00 0.00 5 ALA A C 12
ATOM 13582 O O . ALA A 1 4 ? 5.146 -11.131 1.669 1.00 0.00 5 ALA A O 12
ATOM 13589 N N . ILE A 1 5 ? 3.424 -11.741 3.001 1.00 0.00 6 ILE A N 12
ATOM 13590 C CA . ILE A 1 5 ? 2.451 -10.912 2.311 1.00 0.00 6 ILE A CA 12
ATOM 13591 C C . ILE A 1 5 ? 2.360 -9.553 3.009 1.00 0.00 6 ILE A C 12
ATOM 13592 O O . ILE A 1 5 ? 2.397 -8.512 2.354 1.00 0.00 6 ILE A O 12
ATOM 13608 N N . LYS A 1 6 ? 2.244 -9.606 4.327 1.00 0.00 7 LYS A N 12
ATOM 13609 C CA . LYS A 1 6 ? 2.147 -8.393 5.121 1.00 0.00 7 LYS A CA 12
ATOM 13610 C C . LYS A 1 6 ? 3.468 -7.626 5.033 1.00 0.00 7 LYS A C 12
ATOM 13611 O O . LYS A 1 6 ? 3.471 -6.400 4.926 1.00 0.00 7 LYS A O 12
ATOM 13630 N N . ASN A 1 7 ? 4.557 -8.378 5.080 1.00 0.00 8 ASN A N 12
ATOM 13631 C CA . ASN A 1 7 ? 5.881 -7.784 5.006 1.00 0.00 8 ASN A CA 12
ATOM 13632 C C . ASN A 1 7 ? 6.103 -7.214 3.603 1.00 0.00 8 ASN A C 12
ATOM 13633 O O . ASN A 1 7 ? 6.460 -6.046 3.452 1.00 0.00 8 ASN A O 12
ATOM 13644 N N . GLY A 1 8 ? 5.883 -8.065 2.612 1.00 0.00 9 GLY A N 12
ATOM 13645 C CA . GLY A 1 8 ? 6.053 -7.662 1.227 1.00 0.00 9 GLY A CA 12
ATOM 13646 C C . GLY A 1 8 ? 5.278 -6.377 0.930 1.00 0.00 9 GLY A C 12
ATOM 13647 O O . GLY A 1 8 ? 5.829 -5.430 0.372 1.00 0.00 9 GLY A O 12
ATOM 13651 N N . VAL A 1 9 ? 4.011 -6.385 1.318 1.00 0.00 10 VAL A N 12
ATOM 13652 C CA . VAL A 1 9 ? 3.154 -5.232 1.101 1.00 0.00 10 VAL A CA 12
ATOM 13653 C C . VAL A 1 9 ? 3.832 -3.984 1.670 1.00 0.00 10 VAL A C 12
ATOM 13654 O O . VAL A 1 9 ? 3.914 -2.956 0.999 1.00 0.00 10 VAL A O 12
ATOM 13667 N N . LEU A 1 10 ? 4.300 -4.114 2.903 1.00 0.00 11 LEU A N 12
ATOM 13668 C CA . LEU A 1 10 ? 4.967 -3.011 3.571 1.00 0.00 11 LEU A CA 12
ATOM 13669 C C . LEU A 1 10 ? 6.288 -2.712 2.859 1.00 0.00 11 LEU A C 12
ATOM 13670 O O . LEU A 1 10 ? 6.572 -1.563 2.525 1.00 0.00 11 LEU A O 12
ATOM 13686 N N . ASP A 1 11 ? 7.060 -3.768 2.645 1.00 0.00 12 ASP A N 12
ATOM 13687 C CA . ASP A 1 11 ? 8.344 -3.634 1.978 1.00 0.00 12 ASP A CA 12
ATOM 13688 C C . ASP A 1 11 ? 8.145 -2.923 0.637 1.00 0.00 12 ASP A C 12
ATOM 13689 O O . ASP A 1 11 ? 8.740 -1.874 0.393 1.00 0.00 12 ASP A O 12
ATOM 13698 N N . ILE A 1 12 ? 7.307 -3.522 -0.195 1.00 0.00 13 ILE A N 12
ATOM 13699 C CA . ILE A 1 12 ? 7.022 -2.960 -1.504 1.00 0.00 13 ILE A CA 12
ATOM 13700 C C . ILE A 1 12 ? 6.562 -1.509 -1.343 1.00 0.00 13 ILE A C 12
ATOM 13701 O O . ILE A 1 12 ? 6.638 -0.721 -2.284 1.00 0.00 13 ILE A O 12
ATOM 13717 N N . LEU A 1 13 ? 6.095 -1.201 -0.142 1.00 0.00 14 LEU A N 12
ATOM 13718 C CA . LEU A 1 13 ? 5.622 0.141 0.155 1.00 0.00 14 LEU A CA 12
ATOM 13719 C C . LEU A 1 13 ? 6.812 1.024 0.535 1.00 0.00 14 LEU A C 12
ATOM 13720 O O . LEU A 1 13 ? 7.069 2.037 -0.114 1.00 0.00 14 LEU A O 12
ATOM 13736 N N . ALA A 1 14 ? 7.507 0.607 1.583 1.00 0.00 15 ALA A N 12
ATOM 13737 C CA . ALA A 1 14 ? 8.664 1.348 2.057 1.00 0.00 15 ALA A CA 12
ATOM 13738 C C . ALA A 1 14 ? 9.644 1.548 0.899 1.00 0.00 15 ALA A C 12
ATOM 13739 O O . ALA A 1 14 ? 10.331 2.566 0.832 1.00 0.00 15 ALA A O 12
ATOM 13746 N N . ASP A 1 15 ? 9.677 0.560 0.016 1.00 0.00 16 ASP A N 12
ATOM 13747 C CA . ASP A 1 15 ? 10.562 0.616 -1.135 1.00 0.00 16 ASP A CA 12
ATOM 13748 C C . ASP A 1 15 ? 10.055 1.679 -2.112 1.00 0.00 16 ASP A C 12
ATOM 13749 O O . ASP A 1 15 ? 10.845 2.424 -2.689 1.00 0.00 16 ASP A O 12
ATOM 13758 N N . LEU A 1 16 ? 8.740 1.715 -2.267 1.00 0.00 17 LEU A N 12
ATOM 13759 C CA . LEU A 1 16 ? 8.119 2.674 -3.164 1.00 0.00 17 LEU A CA 12
ATOM 13760 C C . LEU A 1 16 ? 8.444 4.093 -2.692 1.00 0.00 17 LEU A C 12
ATOM 13761 O O . LEU A 1 16 ? 8.963 4.902 -3.458 1.00 0.00 17 LEU A O 12
ATOM 13777 N N . THR A 1 17 ? 8.124 4.350 -1.432 1.00 0.00 18 THR A N 12
ATOM 13778 C CA . THR A 1 17 ? 8.376 5.657 -0.848 1.00 0.00 18 THR A CA 12
ATOM 13779 C C . THR A 1 17 ? 9.878 5.871 -0.648 1.00 0.00 18 THR A C 12
ATOM 13780 O O . THR A 1 17 ? 10.357 7.003 -0.678 1.00 0.00 18 THR A O 12
ATOM 13791 N N . GLY A 1 18 ? 10.579 4.765 -0.447 1.00 0.00 19 GLY A N 12
ATOM 13792 C CA . GLY A 1 18 ? 12.016 4.818 -0.242 1.00 0.00 19 GLY A CA 12
ATOM 13793 C C . GLY A 1 18 ? 12.351 5.241 1.190 1.00 0.00 19 GLY A C 12
ATOM 13794 O O . GLY A 1 18 ? 13.489 5.603 1.485 1.00 0.00 19 GLY A O 12
ATOM 13798 N N . SER A 1 19 ? 11.338 5.180 2.043 1.00 0.00 20 SER A N 12
ATOM 13799 C CA . SER A 1 19 ? 11.510 5.554 3.437 1.00 0.00 20 SER A CA 12
ATOM 13800 C C . SER A 1 19 ? 11.164 4.369 4.342 1.00 0.00 20 SER A C 12
ATOM 13801 O O . SER A 1 19 ? 10.274 3.580 4.024 1.00 0.00 20 SER A O 12
ATOM 13809 N N . ASP A 1 20 ? 11.885 4.282 5.450 1.00 0.00 21 ASP A N 12
ATOM 13810 C CA . ASP A 1 20 ? 11.665 3.207 6.403 1.00 0.00 21 ASP A CA 12
ATOM 13811 C C . ASP A 1 20 ? 10.728 3.696 7.509 1.00 0.00 21 ASP A C 12
ATOM 13812 O O . ASP A 1 20 ? 10.685 3.116 8.592 1.00 0.00 21 ASP A O 12
ATOM 13821 N N . ASP A 1 21 ? 9.999 4.757 7.197 1.00 0.00 22 ASP A N 12
ATOM 13822 C CA . ASP A 1 21 ? 9.064 5.330 8.150 1.00 0.00 22 ASP A CA 12
ATOM 13823 C C . ASP A 1 21 ? 7.761 4.529 8.126 1.00 0.00 22 ASP A C 12
ATOM 13824 O O . ASP A 1 21 ? 7.108 4.367 9.155 1.00 0.00 22 ASP A O 12
ATOM 13833 N N . VAL A 1 22 ? 7.422 4.049 6.938 1.00 0.00 23 VAL A N 12
ATOM 13834 C CA . VAL A 1 22 ? 6.208 3.268 6.766 1.00 0.00 23 VAL A CA 12
ATOM 13835 C C . VAL A 1 22 ? 6.443 1.849 7.286 1.00 0.00 23 VAL A C 12
ATOM 13836 O O . VAL A 1 22 ? 5.546 1.242 7.871 1.00 0.00 23 VAL A O 12
ATOM 13849 N N . LYS A 1 23 ? 7.652 1.359 7.053 1.00 0.00 24 LYS A N 12
ATOM 13850 C CA . LYS A 1 23 ? 8.014 0.022 7.490 1.00 0.00 24 LYS A CA 12
ATOM 13851 C C . LYS A 1 23 ? 7.685 -0.131 8.976 1.00 0.00 24 LYS A C 12
ATOM 13852 O O . LYS A 1 23 ? 7.520 -1.247 9.467 1.00 0.00 24 LYS A O 12
ATOM 13871 N N . LYS A 1 24 ? 7.602 1.006 9.651 1.00 0.00 25 LYS A N 12
ATOM 13872 C CA . LYS A 1 24 ? 7.296 1.013 11.072 1.00 0.00 25 LYS A CA 12
ATOM 13873 C C . LYS A 1 24 ? 5.857 1.491 11.277 1.00 0.00 25 LYS A C 12
ATOM 13874 O O . LYS A 1 24 ? 4.970 0.691 11.572 1.00 0.00 25 LYS A O 12
ATOM 13893 N N . ASN A 1 25 ? 5.670 2.792 11.113 1.00 0.00 26 ASN A N 12
ATOM 13894 C CA . ASN A 1 25 ? 4.355 3.385 11.277 1.00 0.00 26 ASN A CA 12
ATOM 13895 C C . ASN A 1 25 ? 3.347 2.628 10.409 1.00 0.00 26 ASN A C 12
ATOM 13896 O O . ASN A 1 25 ? 3.626 2.323 9.251 1.00 0.00 26 ASN A O 12
ATOM 13907 N N . LEU A 1 26 ? 2.196 2.349 11.002 1.00 0.00 27 LEU A N 12
ATOM 13908 C CA . LEU A 1 26 ? 1.145 1.634 10.297 1.00 0.00 27 LEU A CA 12
ATOM 13909 C C . LEU A 1 26 ? 0.009 2.603 9.965 1.00 0.00 27 LEU A C 12
ATOM 13910 O O . LEU A 1 26 ? -1.158 2.214 9.943 1.00 0.00 27 LEU A O 12
ATOM 13926 N N . ASP A 1 27 ? 0.390 3.848 9.714 1.00 0.00 28 ASP A N 12
ATOM 13927 C CA . ASP A 1 27 ? -0.582 4.876 9.384 1.00 0.00 28 ASP A CA 12
ATOM 13928 C C . ASP A 1 27 ? 0.140 6.078 8.772 1.00 0.00 28 ASP A C 12
ATOM 13929 O O . ASP A 1 27 ? -0.302 7.216 8.922 1.00 0.00 28 ASP A O 12
ATOM 13938 N N . LEU A 1 28 ? 1.242 5.783 8.096 1.00 0.00 29 LEU A N 12
ATOM 13939 C CA . LEU A 1 28 ? 2.030 6.826 7.460 1.00 0.00 29 LEU A CA 12
ATOM 13940 C C . LEU A 1 28 ? 1.400 7.186 6.113 1.00 0.00 29 LEU A C 12
ATOM 13941 O O . LEU A 1 28 ? 1.672 6.537 5.104 1.00 0.00 29 LEU A O 12
ATOM 13957 N N . ASN A 1 29 ? 0.571 8.219 6.141 1.00 0.00 30 ASN A N 12
ATOM 13958 C CA . ASN A 1 29 ? -0.098 8.673 4.934 1.00 0.00 30 ASN A CA 12
ATOM 13959 C C . ASN A 1 29 ? 0.869 8.579 3.752 1.00 0.00 30 ASN A C 12
ATOM 13960 O O . ASN A 1 29 ? 1.930 9.200 3.763 1.00 0.00 30 ASN A O 12
ATOM 13971 N N . LEU A 1 30 ? 0.468 7.796 2.761 1.00 0.00 31 LEU A N 12
ATOM 13972 C CA . LEU A 1 30 ? 1.285 7.613 1.574 1.00 0.00 31 LEU A CA 12
ATOM 13973 C C . LEU A 1 30 ? 0.905 8.663 0.530 1.00 0.00 31 LEU A C 12
ATOM 13974 O O . LEU A 1 30 ? 1.352 8.597 -0.614 1.00 0.00 31 LEU A O 12
ATOM 13990 N N . PHE A 1 31 ? 0.082 9.609 0.961 1.00 0.00 32 PHE A N 12
ATOM 13991 C CA . PHE A 1 31 ? -0.363 10.672 0.076 1.00 0.00 32 PHE A CA 12
ATOM 13992 C C . PHE A 1 31 ? -0.145 12.045 0.716 1.00 0.00 32 PHE A C 12
ATOM 13993 O O . PHE A 1 31 ? 0.474 12.921 0.115 1.00 0.00 32 PHE A O 12
ATOM 14010 N N . GLU A 1 32 ? -0.666 12.188 1.926 1.00 0.00 33 GLU A N 12
ATOM 14011 C CA . GLU A 1 32 ? -0.536 13.439 2.653 1.00 0.00 33 GLU A CA 12
ATOM 14012 C C . GLU A 1 32 ? 0.923 13.671 3.052 1.00 0.00 33 GLU A C 12
ATOM 14013 O O . GLU A 1 32 ? 1.292 14.773 3.455 1.00 0.00 33 GLU A O 12
ATOM 14025 N N . THR A 1 33 ? 1.713 12.615 2.927 1.00 0.00 34 THR A N 12
ATOM 14026 C CA . THR A 1 33 ? 3.123 12.691 3.269 1.00 0.00 34 THR A CA 12
ATOM 14027 C C . THR A 1 33 ? 3.950 13.080 2.042 1.00 0.00 34 THR A C 12
ATOM 14028 O O . THR A 1 33 ? 5.093 13.514 2.171 1.00 0.00 34 THR A O 12
ATOM 14039 N N . GLY A 1 34 ? 3.338 12.912 0.878 1.00 0.00 35 GLY A N 12
ATOM 14040 C CA . GLY A 1 34 ? 4.004 13.241 -0.371 1.00 0.00 35 GLY A CA 12
ATOM 14041 C C . GLY A 1 34 ? 4.840 12.063 -0.873 1.00 0.00 35 GLY A C 12
ATOM 14042 O O . GLY A 1 34 ? 5.530 12.173 -1.886 1.00 0.00 35 GLY A O 12
ATOM 14046 N N . LEU A 1 35 ? 4.753 10.962 -0.141 1.00 0.00 36 LEU A N 12
ATOM 14047 C CA . LEU A 1 35 ? 5.494 9.764 -0.499 1.00 0.00 36 LEU A CA 12
ATOM 14048 C C . LEU A 1 35 ? 4.972 9.227 -1.834 1.00 0.00 36 LEU A C 12
ATOM 14049 O O . LEU A 1 35 ? 5.755 8.877 -2.716 1.00 0.00 36 LEU A O 12
ATOM 14065 N N . LEU A 1 36 ? 3.652 9.180 -1.941 1.00 0.00 37 LEU A N 12
ATOM 14066 C CA . LEU A 1 36 ? 3.017 8.692 -3.153 1.00 0.00 37 LEU A CA 12
ATOM 14067 C C . LEU A 1 36 ? 2.129 9.793 -3.737 1.00 0.00 37 LEU A C 12
ATOM 14068 O O . LEU A 1 36 ? 1.935 10.835 -3.113 1.00 0.00 37 LEU A O 12
ATOM 14084 N N . ASP A 1 37 ? 1.612 9.523 -4.927 1.00 0.00 38 ASP A N 12
ATOM 14085 C CA . ASP A 1 37 ? 0.749 10.477 -5.602 1.00 0.00 38 ASP A CA 12
ATOM 14086 C C . ASP A 1 37 ? -0.413 9.731 -6.260 1.00 0.00 38 ASP A C 12
ATOM 14087 O O . ASP A 1 37 ? -1.576 10.029 -5.996 1.00 0.00 38 ASP A O 12
ATOM 14096 N N . SER A 1 38 ? -0.057 8.775 -7.105 1.00 0.00 39 SER A N 12
ATOM 14097 C CA . SER A 1 38 ? -1.055 7.982 -7.804 1.00 0.00 39 SER A CA 12
ATOM 14098 C C . SER A 1 38 ? -0.372 6.905 -8.647 1.00 0.00 39 SER A C 12
ATOM 14099 O O . SER A 1 38 ? -0.633 5.715 -8.472 1.00 0.00 39 SER A O 12
ATOM 14107 N N . MET A 1 39 ? 0.489 7.360 -9.546 1.00 0.00 40 MET A N 12
ATOM 14108 C CA . MET A 1 39 ? 1.211 6.449 -10.418 1.00 0.00 40 MET A CA 12
ATOM 14109 C C . MET A 1 39 ? 1.822 5.296 -9.621 1.00 0.00 40 MET A C 12
ATOM 14110 O O . MET A 1 39 ? 1.985 4.193 -10.142 1.00 0.00 40 MET A O 12
ATOM 14124 N N . GLY A 1 40 ? 2.144 5.587 -8.369 1.00 0.00 41 GLY A N 12
ATOM 14125 C CA . GLY A 1 40 ? 2.733 4.588 -7.494 1.00 0.00 41 GLY A CA 12
ATOM 14126 C C . GLY A 1 40 ? 1.782 3.405 -7.295 1.00 0.00 41 GLY A C 12
ATOM 14127 O O . GLY A 1 40 ? 2.175 2.253 -7.472 1.00 0.00 41 GLY A O 12
ATOM 14131 N N . THR A 1 41 ? 0.552 3.732 -6.930 1.00 0.00 42 THR A N 12
ATOM 14132 C CA . THR A 1 41 ? -0.457 2.711 -6.704 1.00 0.00 42 THR A CA 12
ATOM 14133 C C . THR A 1 41 ? -0.436 1.681 -7.835 1.00 0.00 42 THR A C 12
ATOM 14134 O O . THR A 1 41 ? -0.506 0.478 -7.585 1.00 0.00 42 THR A O 12
ATOM 14145 N N . VAL A 1 42 ? -0.337 2.189 -9.054 1.00 0.00 43 VAL A N 12
ATOM 14146 C CA . VAL A 1 42 ? -0.305 1.329 -10.223 1.00 0.00 43 VAL A CA 12
ATOM 14147 C C . VAL A 1 42 ? 0.760 0.248 -10.028 1.00 0.00 43 VAL A C 12
ATOM 14148 O O . VAL A 1 42 ? 0.560 -0.904 -10.412 1.00 0.00 43 VAL A O 12
ATOM 14161 N N . GLN A 1 43 ? 1.869 0.658 -9.430 1.00 0.00 44 GLN A N 12
ATOM 14162 C CA . GLN A 1 43 ? 2.967 -0.261 -9.178 1.00 0.00 44 GLN A CA 12
ATOM 14163 C C . GLN A 1 43 ? 2.533 -1.347 -8.191 1.00 0.00 44 GLN A C 12
ATOM 14164 O O . GLN A 1 43 ? 2.360 -2.504 -8.573 1.00 0.00 44 GLN A O 12
ATOM 14178 N N . LEU A 1 44 ? 2.372 -0.937 -6.942 1.00 0.00 45 LEU A N 12
ATOM 14179 C CA . LEU A 1 44 ? 1.961 -1.861 -5.898 1.00 0.00 45 LEU A CA 12
ATOM 14180 C C . LEU A 1 44 ? 0.868 -2.784 -6.439 1.00 0.00 45 LEU A C 12
ATOM 14181 O O . LEU A 1 44 ? 0.941 -4.001 -6.277 1.00 0.00 45 LEU A O 12
ATOM 14197 N N . LEU A 1 45 ? -0.119 -2.169 -7.073 1.00 0.00 46 LEU A N 12
ATOM 14198 C CA . LEU A 1 45 ? -1.227 -2.920 -7.640 1.00 0.00 46 LEU A CA 12
ATOM 14199 C C . LEU A 1 45 ? -0.677 -4.076 -8.478 1.00 0.00 46 LEU A C 12
ATOM 14200 O O . LEU A 1 45 ? -1.166 -5.202 -8.385 1.00 0.00 46 LEU A O 12
ATOM 14216 N N . LEU A 1 46 ? 0.330 -3.758 -9.277 1.00 0.00 47 LEU A N 12
ATOM 14217 C CA . LEU A 1 46 ? 0.951 -4.757 -10.131 1.00 0.00 47 LEU A CA 12
ATOM 14218 C C . LEU A 1 46 ? 1.730 -5.749 -9.265 1.00 0.00 47 LEU A C 12
ATOM 14219 O O . LEU A 1 46 ? 1.956 -6.888 -9.671 1.00 0.00 47 LEU A O 12
ATOM 14235 N N . GLU A 1 47 ? 2.120 -5.280 -8.089 1.00 0.00 48 GLU A N 12
ATOM 14236 C CA . GLU A 1 47 ? 2.870 -6.111 -7.163 1.00 0.00 48 GLU A CA 12
ATOM 14237 C C . GLU A 1 47 ? 1.916 -6.856 -6.227 1.00 0.00 48 GLU A C 12
ATOM 14238 O O . GLU A 1 47 ? 2.321 -7.787 -5.534 1.00 0.00 48 GLU A O 12
ATOM 14250 N N . LEU A 1 48 ? 0.665 -6.416 -6.236 1.00 0.00 49 LEU A N 12
ATOM 14251 C CA . LEU A 1 48 ? -0.350 -7.029 -5.397 1.00 0.00 49 LEU A CA 12
ATOM 14252 C C . LEU A 1 48 ? -1.181 -8.001 -6.236 1.00 0.00 49 LEU A C 12
ATOM 14253 O O . LEU A 1 48 ? -1.925 -8.816 -5.694 1.00 0.00 49 LEU A O 12
ATOM 14269 N N . GLN A 1 49 ? -1.027 -7.882 -7.547 1.00 0.00 50 GLN A N 12
ATOM 14270 C CA . GLN A 1 49 ? -1.754 -8.740 -8.468 1.00 0.00 50 GLN A CA 12
ATOM 14271 C C . GLN A 1 49 ? -0.834 -9.833 -9.014 1.00 0.00 50 GLN A C 12
ATOM 14272 O O . GLN A 1 49 ? -1.136 -10.451 -10.033 1.00 0.00 50 GLN A O 12
ATOM 14286 N N . SER A 1 50 ? 0.269 -10.039 -8.309 1.00 0.00 51 SER A N 12
ATOM 14287 C CA . SER A 1 50 ? 1.235 -11.049 -8.711 1.00 0.00 51 SER A CA 12
ATOM 14288 C C . SER A 1 50 ? 1.630 -11.904 -7.505 1.00 0.00 51 SER A C 12
ATOM 14289 O O . SER A 1 50 ? 1.439 -13.119 -7.512 1.00 0.00 51 SER A O 12
ATOM 14297 N N . GLN A 1 51 ? 2.172 -11.236 -6.498 1.00 0.00 52 GLN A N 12
ATOM 14298 C CA . GLN A 1 51 ? 2.595 -11.919 -5.288 1.00 0.00 52 GLN A CA 12
ATOM 14299 C C . GLN A 1 51 ? 1.382 -12.273 -4.426 1.00 0.00 52 GLN A C 12
ATOM 14300 O O . GLN A 1 51 ? 1.449 -13.176 -3.594 1.00 0.00 52 GLN A O 12
ATOM 14314 N N . PHE A 1 52 ? 0.301 -11.541 -4.654 1.00 0.00 53 PHE A N 12
ATOM 14315 C CA . PHE A 1 52 ? -0.925 -11.765 -3.908 1.00 0.00 53 PHE A CA 12
ATOM 14316 C C . PHE A 1 52 ? -2.093 -12.064 -4.850 1.00 0.00 53 PHE A C 12
ATOM 14317 O O . PHE A 1 52 ? -2.964 -12.872 -4.528 1.00 0.00 53 PHE A O 12
ATOM 14334 N N . GLY A 1 53 ? -2.074 -11.399 -5.996 1.00 0.00 54 GLY A N 12
ATOM 14335 C CA . GLY A 1 53 ? -3.120 -11.584 -6.987 1.00 0.00 54 GLY A CA 12
ATOM 14336 C C . GLY A 1 53 ? -4.389 -10.827 -6.592 1.00 0.00 54 GLY A C 12
ATOM 14337 O O . GLY A 1 53 ? -5.490 -11.370 -6.671 1.00 0.00 54 GLY A O 12
ATOM 14341 N N . VAL A 1 54 ? -4.194 -9.585 -6.174 1.00 0.00 55 VAL A N 12
ATOM 14342 C CA . VAL A 1 54 ? -5.309 -8.748 -5.767 1.00 0.00 55 VAL A CA 12
ATOM 14343 C C . VAL A 1 54 ? -5.837 -7.982 -6.981 1.00 0.00 55 VAL A C 12
ATOM 14344 O O . VAL A 1 54 ? -5.189 -7.946 -8.026 1.00 0.00 55 VAL A O 12
ATOM 14357 N N . ASP A 1 55 ? -7.007 -7.388 -6.803 1.00 0.00 56 ASP A N 12
ATOM 14358 C CA . ASP A 1 55 ? -7.630 -6.625 -7.871 1.00 0.00 56 ASP A CA 12
ATOM 14359 C C . ASP A 1 55 ? -8.215 -5.333 -7.296 1.00 0.00 56 ASP A C 12
ATOM 14360 O O . ASP A 1 55 ? -8.942 -5.364 -6.305 1.00 0.00 56 ASP A O 12
ATOM 14369 N N . ALA A 1 56 ? -7.874 -4.228 -7.942 1.00 0.00 57 ALA A N 12
ATOM 14370 C CA . ALA A 1 56 ? -8.356 -2.927 -7.507 1.00 0.00 57 ALA A CA 12
ATOM 14371 C C . ALA A 1 56 ? -8.412 -1.981 -8.708 1.00 0.00 57 ALA A C 12
ATOM 14372 O O . ALA A 1 56 ? -7.410 -1.777 -9.390 1.00 0.00 57 ALA A O 12
ATOM 14379 N N . PRO A 1 57 ? -9.627 -1.414 -8.935 1.00 0.00 58 PRO A N 12
ATOM 14380 C CA . PRO A 1 57 ? -9.828 -0.494 -10.043 1.00 0.00 58 PRO A CA 12
ATOM 14381 C C . PRO A 1 57 ? -9.209 0.871 -9.739 1.00 0.00 58 PRO A C 12
ATOM 14382 O O . PRO A 1 57 ? -9.696 1.599 -8.876 1.00 0.00 58 PRO A O 12
ATOM 14393 N N . VAL A 1 58 ? -8.144 1.177 -10.466 1.00 0.00 59 VAL A N 12
ATOM 14394 C CA . VAL A 1 58 ? -7.454 2.443 -10.286 1.00 0.00 59 VAL A CA 12
ATOM 14395 C C . VAL A 1 58 ? -8.326 3.577 -10.828 1.00 0.00 59 VAL A C 12
ATOM 14396 O O . VAL A 1 58 ? -7.998 4.750 -10.662 1.00 0.00 59 VAL A O 12
ATOM 14409 N N . SER A 1 59 ? -9.420 3.187 -11.465 1.00 0.00 60 SER A N 12
ATOM 14410 C CA . SER A 1 59 ? -10.342 4.156 -12.033 1.00 0.00 60 SER A CA 12
ATOM 14411 C C . SER A 1 59 ? -10.654 5.245 -11.004 1.00 0.00 60 SER A C 12
ATOM 14412 O O . SER A 1 59 ? -10.628 6.432 -11.324 1.00 0.00 60 SER A O 12
ATOM 14420 N N . GLU A 1 60 ? -10.941 4.802 -9.789 1.00 0.00 61 GLU A N 12
ATOM 14421 C CA . GLU A 1 60 ? -11.258 5.724 -8.712 1.00 0.00 61 GLU A CA 12
ATOM 14422 C C . GLU A 1 60 ? -11.647 4.953 -7.449 1.00 0.00 61 GLU A C 12
ATOM 14423 O O . GLU A 1 60 ? -12.773 5.066 -6.970 1.00 0.00 61 GLU A O 12
ATOM 14435 N N . PHE A 1 61 ? -10.692 4.185 -6.946 1.00 0.00 62 PHE A N 12
ATOM 14436 C CA . PHE A 1 61 ? -10.919 3.394 -5.749 1.00 0.00 62 PHE A CA 12
ATOM 14437 C C . PHE A 1 61 ? -10.865 4.270 -4.495 1.00 0.00 62 PHE A C 12
ATOM 14438 O O . PHE A 1 61 ? -10.833 5.495 -4.591 1.00 0.00 62 PHE A O 12
ATOM 14455 N N . ASP A 1 62 ? -10.857 3.606 -3.348 1.00 0.00 63 ASP A N 12
ATOM 14456 C CA . ASP A 1 62 ? -10.807 4.309 -2.078 1.00 0.00 63 ASP A CA 12
ATOM 14457 C C . ASP A 1 62 ? -9.348 4.585 -1.709 1.00 0.00 63 ASP A C 12
ATOM 14458 O O . ASP A 1 62 ? -8.751 3.849 -0.926 1.00 0.00 63 ASP A O 12
ATOM 14467 N N . ARG A 1 63 ? -8.815 5.649 -2.292 1.00 0.00 64 ARG A N 12
ATOM 14468 C CA . ARG A 1 63 ? -7.438 6.032 -2.036 1.00 0.00 64 ARG A CA 12
ATOM 14469 C C . ARG A 1 63 ? -7.151 6.009 -0.533 1.00 0.00 64 ARG A C 12
ATOM 14470 O O . ARG A 1 63 ? -6.052 5.651 -0.112 1.00 0.00 64 ARG A O 12
ATOM 14491 N N . LYS A 1 64 ? -8.159 6.397 0.235 1.00 0.00 65 LYS A N 12
ATOM 14492 C CA . LYS A 1 64 ? -8.030 6.425 1.682 1.00 0.00 65 LYS A CA 12
ATOM 14493 C C . LYS A 1 64 ? -7.555 5.055 2.174 1.00 0.00 65 LYS A C 12
ATOM 14494 O O . LYS A 1 64 ? -6.873 4.961 3.193 1.00 0.00 65 LYS A O 12
ATOM 14513 N N . GLU A 1 65 ? -7.935 4.029 1.427 1.00 0.00 66 GLU A N 12
ATOM 14514 C CA . GLU A 1 65 ? -7.556 2.670 1.774 1.00 0.00 66 GLU A CA 12
ATOM 14515 C C . GLU A 1 65 ? -6.158 2.356 1.241 1.00 0.00 66 GLU A C 12
ATOM 14516 O O . GLU A 1 65 ? -5.452 1.516 1.797 1.00 0.00 66 GLU A O 12
ATOM 14528 N N . TRP A 1 66 ? -5.799 3.047 0.169 1.00 0.00 67 TRP A N 12
ATOM 14529 C CA . TRP A 1 66 ? -4.497 2.852 -0.446 1.00 0.00 67 TRP A CA 12
ATOM 14530 C C . TRP A 1 66 ? -3.611 4.040 -0.066 1.00 0.00 67 TRP A C 12
ATOM 14531 O O . TRP A 1 66 ? -2.620 4.320 -0.737 1.00 0.00 67 TRP A O 12
ATOM 14552 N N . ASP A 1 67 ? -4.002 4.708 1.011 1.00 0.00 68 ASP A N 12
ATOM 14553 C CA . ASP A 1 67 ? -3.256 5.859 1.488 1.00 0.00 68 ASP A CA 12
ATOM 14554 C C . ASP A 1 67 ? -2.297 5.418 2.595 1.00 0.00 68 ASP A C 12
ATOM 14555 O O . ASP A 1 67 ? -1.193 5.947 2.711 1.00 0.00 68 ASP A O 12
ATOM 14564 N N . THR A 1 68 ? -2.754 4.453 3.380 1.00 0.00 69 THR A N 12
ATOM 14565 C CA . THR A 1 68 ? -1.950 3.934 4.473 1.00 0.00 69 THR A CA 12
ATOM 14566 C C . THR A 1 68 ? -1.559 2.479 4.203 1.00 0.00 69 THR A C 12
ATOM 14567 O O . THR A 1 68 ? -2.154 1.821 3.352 1.00 0.00 69 THR A O 12
ATOM 14578 N N . PRO A 1 69 ? -0.536 2.009 4.966 1.00 0.00 70 PRO A N 12
ATOM 14579 C CA . PRO A 1 69 ? -0.059 0.644 4.818 1.00 0.00 70 PRO A CA 12
ATOM 14580 C C . PRO A 1 69 ? -1.034 -0.350 5.453 1.00 0.00 70 PRO A C 12
ATOM 14581 O O . PRO A 1 69 ? -1.271 -1.426 4.907 1.00 0.00 70 PRO A O 12
ATOM 14592 N N . ASN A 1 70 ? -1.573 0.047 6.596 1.00 0.00 71 ASN A N 12
ATOM 14593 C CA . ASN A 1 70 ? -2.517 -0.795 7.311 1.00 0.00 71 ASN A CA 12
ATOM 14594 C C . ASN A 1 70 ? -3.759 -1.012 6.443 1.00 0.00 71 ASN A C 12
ATOM 14595 O O . ASN A 1 70 ? -4.134 -2.149 6.163 1.00 0.00 71 ASN A O 12
ATOM 14606 N N . LYS A 1 71 ? -4.362 0.097 6.042 1.00 0.00 72 LYS A N 12
ATOM 14607 C CA . LYS A 1 71 ? -5.553 0.043 5.212 1.00 0.00 72 LYS A CA 12
ATOM 14608 C C . LYS A 1 71 ? -5.302 -0.892 4.026 1.00 0.00 72 LYS A C 12
ATOM 14609 O O . LYS A 1 71 ? -6.210 -1.589 3.578 1.00 0.00 72 LYS A O 12
ATOM 14628 N N . ILE A 1 72 ? -4.064 -0.876 3.554 1.00 0.00 73 ILE A N 12
ATOM 14629 C CA . ILE A 1 72 ? -3.682 -1.714 2.430 1.00 0.00 73 ILE A CA 12
ATOM 14630 C C . ILE A 1 72 ? -3.466 -3.148 2.918 1.00 0.00 73 ILE A C 12
ATOM 14631 O O . ILE A 1 72 ? -4.078 -4.082 2.401 1.00 0.00 73 ILE A O 12
ATOM 14647 N N . ILE A 1 73 ? -2.597 -3.277 3.908 1.00 0.00 74 ILE A N 12
ATOM 14648 C CA . ILE A 1 73 ? -2.293 -4.582 4.472 1.00 0.00 74 ILE A CA 12
ATOM 14649 C C . ILE A 1 73 ? -3.597 -5.347 4.708 1.00 0.00 74 ILE A C 12
ATOM 14650 O O . ILE A 1 73 ? -3.611 -6.577 4.694 1.00 0.00 74 ILE A O 12
ATOM 14666 N N . ALA A 1 74 ? -4.661 -4.587 4.920 1.00 0.00 75 ALA A N 12
ATOM 14667 C CA . ALA A 1 74 ? -5.967 -5.177 5.160 1.00 0.00 75 ALA A CA 12
ATOM 14668 C C . ALA A 1 74 ? -6.576 -5.613 3.825 1.00 0.00 75 ALA A C 12
ATOM 14669 O O . ALA A 1 74 ? -7.095 -6.723 3.708 1.00 0.00 75 ALA A O 12
ATOM 14676 N N . LYS A 1 75 ? -6.495 -4.717 2.853 1.00 0.00 76 LYS A N 12
ATOM 14677 C CA . LYS A 1 75 ? -7.032 -4.995 1.532 1.00 0.00 76 LYS A CA 12
ATOM 14678 C C . LYS A 1 75 ? -6.286 -6.185 0.923 1.00 0.00 76 LYS A C 12
ATOM 14679 O O . LYS A 1 75 ? -6.883 -7.004 0.225 1.00 0.00 76 LYS A O 12
ATOM 14698 N N . VAL A 1 76 ? -4.995 -6.243 1.211 1.00 0.00 77 VAL A N 12
ATOM 14699 C CA . VAL A 1 76 ? -4.162 -7.319 0.700 1.00 0.00 77 VAL A CA 12
ATOM 14700 C C . VAL A 1 76 ? -4.416 -8.587 1.518 1.00 0.00 77 VAL A C 12
ATOM 14701 O O . VAL A 1 76 ? -4.246 -9.697 1.018 1.00 0.00 77 VAL A O 12
ATOM 14714 N N . GLU A 1 77 ? -4.820 -8.378 2.763 1.00 0.00 78 GLU A N 12
ATOM 14715 C CA . GLU A 1 77 ? -5.099 -9.491 3.655 1.00 0.00 78 GLU A CA 12
ATOM 14716 C C . GLU A 1 77 ? -6.526 -9.999 3.439 1.00 0.00 78 GLU A C 12
ATOM 14717 O O . GLU A 1 77 ? -6.838 -11.143 3.767 1.00 0.00 78 GLU A O 12
ATOM 14729 N N . GLN A 1 78 ? -7.355 -9.124 2.890 1.00 0.00 79 GLN A N 12
ATOM 14730 C CA . GLN A 1 78 ? -8.742 -9.469 2.626 1.00 0.00 79 GLN A CA 12
ATOM 14731 C C . GLN A 1 78 ? -8.884 -10.059 1.222 1.00 0.00 79 GLN A C 12
ATOM 14732 O O . GLN A 1 78 ? -9.986 -10.117 0.678 1.00 0.00 79 GLN A O 12
ATOM 14746 N N . ALA A 1 79 ? -7.754 -10.482 0.675 1.00 0.00 80 ALA A N 12
ATOM 14747 C CA . ALA A 1 79 ? -7.739 -11.066 -0.655 1.00 0.00 80 ALA A CA 12
ATOM 14748 C C . ALA A 1 79 ? -7.435 -12.561 -0.549 1.00 0.00 80 ALA A C 12
ATOM 14749 O O . ALA A 1 79 ? -8.096 -13.380 -1.185 1.00 0.00 80 ALA A O 12
ATOM 14756 N N . GLN A 1 80 ? -6.434 -12.873 0.262 1.00 0.00 81 GLN A N 12
ATOM 14757 C CA . GLN A 1 80 ? -6.035 -14.255 0.461 1.00 0.00 81 GLN A CA 12
ATOM 14758 C C . GLN A 1 80 ? -7.256 -15.120 0.784 1.00 0.00 81 GLN A C 12
ATOM 14759 O O . GLN A 1 80 ? -7.980 -14.844 1.739 1.00 0.00 81 GLN A O 12
ATOM 14773 N N . ALA A 1 1 ? -2.546 -16.503 4.434 1.00 0.00 2 ALA A N 13
ATOM 14774 C CA . ALA A 1 1 ? -2.276 -16.064 5.792 1.00 0.00 2 ALA A CA 13
ATOM 14775 C C . ALA A 1 1 ? -0.796 -16.287 6.111 1.00 0.00 2 ALA A C 13
ATOM 14776 O O . ALA A 1 1 ? -0.462 -17.058 7.010 1.00 0.00 2 ALA A O 13
ATOM 14783 N N . ASP A 1 2 ? 0.049 -15.599 5.359 1.00 0.00 3 ASP A N 13
ATOM 14784 C CA . ASP A 1 2 ? 1.485 -15.712 5.550 1.00 0.00 3 ASP A CA 13
ATOM 14785 C C . ASP A 1 2 ? 2.042 -14.365 6.014 1.00 0.00 3 ASP A C 13
ATOM 14786 O O . ASP A 1 2 ? 1.314 -13.375 6.069 1.00 0.00 3 ASP A O 13
ATOM 14795 N N . GLU A 1 3 ? 3.326 -14.371 6.336 1.00 0.00 4 GLU A N 13
ATOM 14796 C CA . GLU A 1 3 ? 3.989 -13.161 6.793 1.00 0.00 4 GLU A CA 13
ATOM 14797 C C . GLU A 1 3 ? 4.785 -12.528 5.652 1.00 0.00 4 GLU A C 13
ATOM 14798 O O . GLU A 1 3 ? 5.180 -11.366 5.735 1.00 0.00 4 GLU A O 13
ATOM 14810 N N . ALA A 1 4 ? 5.000 -13.320 4.611 1.00 0.00 5 ALA A N 13
ATOM 14811 C CA . ALA A 1 4 ? 5.742 -12.852 3.454 1.00 0.00 5 ALA A CA 13
ATOM 14812 C C . ALA A 1 4 ? 4.869 -11.889 2.647 1.00 0.00 5 ALA A C 13
ATOM 14813 O O . ALA A 1 4 ? 5.348 -11.240 1.720 1.00 0.00 5 ALA A O 13
ATOM 14820 N N . ILE A 1 5 ? 3.602 -11.828 3.031 1.00 0.00 6 ILE A N 13
ATOM 14821 C CA . ILE A 1 5 ? 2.657 -10.956 2.355 1.00 0.00 6 ILE A CA 13
ATOM 14822 C C . ILE A 1 5 ? 2.594 -9.615 3.089 1.00 0.00 6 ILE A C 13
ATOM 14823 O O . ILE A 1 5 ? 2.655 -8.557 2.462 1.00 0.00 6 ILE A O 13
ATOM 14839 N N . LYS A 1 6 ? 2.471 -9.701 4.405 1.00 0.00 7 LYS A N 13
ATOM 14840 C CA . LYS A 1 6 ? 2.398 -8.507 5.230 1.00 0.00 7 LYS A CA 13
ATOM 14841 C C . LYS A 1 6 ? 3.733 -7.764 5.162 1.00 0.00 7 LYS A C 13
ATOM 14842 O O . LYS A 1 6 ? 3.767 -6.535 5.202 1.00 0.00 7 LYS A O 13
ATOM 14861 N N . ASN A 1 7 ? 4.803 -8.540 5.059 1.00 0.00 8 ASN A N 13
ATOM 14862 C CA . ASN A 1 7 ? 6.137 -7.971 4.984 1.00 0.00 8 ASN A CA 13
ATOM 14863 C C . ASN A 1 7 ? 6.361 -7.388 3.587 1.00 0.00 8 ASN A C 13
ATOM 14864 O O . ASN A 1 7 ? 6.734 -6.225 3.448 1.00 0.00 8 ASN A O 13
ATOM 14875 N N . GLY A 1 8 ? 6.125 -8.225 2.588 1.00 0.00 9 GLY A N 13
ATOM 14876 C CA . GLY A 1 8 ? 6.296 -7.809 1.206 1.00 0.00 9 GLY A CA 13
ATOM 14877 C C . GLY A 1 8 ? 5.496 -6.539 0.914 1.00 0.00 9 GLY A C 13
ATOM 14878 O O . GLY A 1 8 ? 6.023 -5.585 0.344 1.00 0.00 9 GLY A O 13
ATOM 14882 N N . VAL A 1 9 ? 4.233 -6.567 1.315 1.00 0.00 10 VAL A N 13
ATOM 14883 C CA . VAL A 1 9 ? 3.353 -5.430 1.103 1.00 0.00 10 VAL A CA 13
ATOM 14884 C C . VAL A 1 9 ? 4.003 -4.174 1.686 1.00 0.00 10 VAL A C 13
ATOM 14885 O O . VAL A 1 9 ? 3.967 -3.109 1.070 1.00 0.00 10 VAL A O 13
ATOM 14898 N N . LEU A 1 10 ? 4.583 -4.338 2.866 1.00 0.00 11 LEU A N 13
ATOM 14899 C CA . LEU A 1 10 ? 5.240 -3.231 3.538 1.00 0.00 11 LEU A CA 13
ATOM 14900 C C . LEU A 1 10 ? 6.555 -2.913 2.824 1.00 0.00 11 LEU A C 13
ATOM 14901 O O . LEU A 1 10 ? 6.832 -1.757 2.511 1.00 0.00 11 LEU A O 13
ATOM 14917 N N . ASP A 1 11 ? 7.331 -3.962 2.588 1.00 0.00 12 ASP A N 13
ATOM 14918 C CA . ASP A 1 11 ? 8.610 -3.809 1.916 1.00 0.00 12 ASP A CA 13
ATOM 14919 C C . ASP A 1 11 ? 8.397 -3.107 0.574 1.00 0.00 12 ASP A C 13
ATOM 14920 O O . ASP A 1 11 ? 9.095 -2.147 0.252 1.00 0.00 12 ASP A O 13
ATOM 14929 N N . ILE A 1 12 ? 7.427 -3.614 -0.175 1.00 0.00 13 ILE A N 13
ATOM 14930 C CA . ILE A 1 12 ? 7.113 -3.049 -1.476 1.00 0.00 13 ILE A CA 13
ATOM 14931 C C . ILE A 1 12 ? 6.663 -1.597 -1.300 1.00 0.00 13 ILE A C 13
ATOM 14932 O O . ILE A 1 12 ? 6.735 -0.803 -2.237 1.00 0.00 13 ILE A O 13
ATOM 14948 N N . LEU A 1 13 ? 6.209 -1.293 -0.093 1.00 0.00 14 LEU A N 13
ATOM 14949 C CA . LEU A 1 13 ? 5.747 0.049 0.217 1.00 0.00 14 LEU A CA 13
ATOM 14950 C C . LEU A 1 13 ? 6.951 0.936 0.541 1.00 0.00 14 LEU A C 13
ATOM 14951 O O . LEU A 1 13 ? 7.241 1.886 -0.185 1.00 0.00 14 LEU A O 13
ATOM 14967 N N . ALA A 1 14 ? 7.621 0.593 1.632 1.00 0.00 15 ALA A N 13
ATOM 14968 C CA . ALA A 1 14 ? 8.788 1.346 2.062 1.00 0.00 15 ALA A CA 13
ATOM 14969 C C . ALA A 1 14 ? 9.822 1.362 0.934 1.00 0.00 15 ALA A C 13
ATOM 14970 O O . ALA A 1 14 ? 10.707 2.216 0.911 1.00 0.00 15 ALA A O 13
ATOM 14977 N N . ASP A 1 15 ? 9.677 0.407 0.027 1.00 0.00 16 ASP A N 13
ATOM 14978 C CA . ASP A 1 15 ? 10.587 0.301 -1.100 1.00 0.00 16 ASP A CA 13
ATOM 14979 C C . ASP A 1 15 ? 10.147 1.269 -2.200 1.00 0.00 16 ASP A C 13
ATOM 14980 O O . ASP A 1 15 ? 10.977 1.788 -2.945 1.00 0.00 16 ASP A O 13
ATOM 14989 N N . LEU A 1 16 ? 8.842 1.484 -2.266 1.00 0.00 17 LEU A N 13
ATOM 14990 C CA . LEU A 1 16 ? 8.280 2.381 -3.262 1.00 0.00 17 LEU A CA 13
ATOM 14991 C C . LEU A 1 16 ? 8.607 3.827 -2.882 1.00 0.00 17 LEU A C 13
ATOM 14992 O O . LEU A 1 16 ? 9.175 4.569 -3.681 1.00 0.00 17 LEU A O 13
ATOM 15008 N N . THR A 1 17 ? 8.233 4.182 -1.662 1.00 0.00 18 THR A N 13
ATOM 15009 C CA . THR A 1 17 ? 8.479 5.526 -1.166 1.00 0.00 18 THR A CA 13
ATOM 15010 C C . THR A 1 17 ? 9.980 5.822 -1.150 1.00 0.00 18 THR A C 13
ATOM 15011 O O . THR A 1 17 ? 10.387 6.983 -1.148 1.00 0.00 18 THR A O 13
ATOM 15022 N N . GLY A 1 18 ? 10.761 4.753 -1.140 1.00 0.00 19 GLY A N 13
ATOM 15023 C CA . GLY A 1 18 ? 12.209 4.883 -1.123 1.00 0.00 19 GLY A CA 13
ATOM 15024 C C . GLY A 1 18 ? 12.697 5.409 0.227 1.00 0.00 19 GLY A C 13
ATOM 15025 O O . GLY A 1 18 ? 13.727 6.078 0.302 1.00 0.00 19 GLY A O 13
ATOM 15029 N N . SER A 1 19 ? 11.935 5.089 1.262 1.00 0.00 20 SER A N 13
ATOM 15030 C CA . SER A 1 19 ? 12.277 5.522 2.606 1.00 0.00 20 SER A CA 13
ATOM 15031 C C . SER A 1 19 ? 11.742 4.518 3.631 1.00 0.00 20 SER A C 13
ATOM 15032 O O . SER A 1 19 ? 10.884 3.697 3.311 1.00 0.00 20 SER A O 13
ATOM 15040 N N . ASP A 1 20 ? 12.270 4.620 4.841 1.00 0.00 21 ASP A N 13
ATOM 15041 C CA . ASP A 1 20 ? 11.858 3.731 5.914 1.00 0.00 21 ASP A CA 13
ATOM 15042 C C . ASP A 1 20 ? 11.008 4.513 6.920 1.00 0.00 21 ASP A C 13
ATOM 15043 O O . ASP A 1 20 ? 11.490 4.880 7.990 1.00 0.00 21 ASP A O 13
ATOM 15052 N N . ASP A 1 21 ? 9.761 4.745 6.538 1.00 0.00 22 ASP A N 13
ATOM 15053 C CA . ASP A 1 21 ? 8.841 5.477 7.393 1.00 0.00 22 ASP A CA 13
ATOM 15054 C C . ASP A 1 21 ? 7.584 4.635 7.619 1.00 0.00 22 ASP A C 13
ATOM 15055 O O . ASP A 1 21 ? 7.083 4.550 8.739 1.00 0.00 22 ASP A O 13
ATOM 15064 N N . VAL A 1 22 ? 7.109 4.035 6.537 1.00 0.00 23 VAL A N 13
ATOM 15065 C CA . VAL A 1 22 ? 5.919 3.204 6.603 1.00 0.00 23 VAL A CA 13
ATOM 15066 C C . VAL A 1 22 ? 6.282 1.849 7.213 1.00 0.00 23 VAL A C 13
ATOM 15067 O O . VAL A 1 22 ? 5.472 1.241 7.910 1.00 0.00 23 VAL A O 13
ATOM 15080 N N . LYS A 1 23 ? 7.501 1.415 6.927 1.00 0.00 24 LYS A N 13
ATOM 15081 C CA . LYS A 1 23 ? 7.982 0.143 7.438 1.00 0.00 24 LYS A CA 13
ATOM 15082 C C . LYS A 1 23 ? 7.654 0.040 8.929 1.00 0.00 24 LYS A C 13
ATOM 15083 O O . LYS A 1 23 ? 7.517 -1.058 9.464 1.00 0.00 24 LYS A O 13
ATOM 15102 N N . LYS A 1 24 ? 7.536 1.201 9.557 1.00 0.00 25 LYS A N 13
ATOM 15103 C CA . LYS A 1 24 ? 7.226 1.256 10.976 1.00 0.00 25 LYS A CA 13
ATOM 15104 C C . LYS A 1 24 ? 5.765 1.671 11.159 1.00 0.00 25 LYS A C 13
ATOM 15105 O O . LYS A 1 24 ? 4.907 0.834 11.433 1.00 0.00 25 LYS A O 13
ATOM 15124 N N . ASN A 1 25 ? 5.527 2.965 10.998 1.00 0.00 26 ASN A N 13
ATOM 15125 C CA . ASN A 1 25 ? 4.185 3.502 11.142 1.00 0.00 26 ASN A CA 13
ATOM 15126 C C . ASN A 1 25 ? 3.211 2.661 10.313 1.00 0.00 26 ASN A C 13
ATOM 15127 O O . ASN A 1 25 ? 3.544 2.227 9.211 1.00 0.00 26 ASN A O 13
ATOM 15138 N N . LEU A 1 26 ? 2.029 2.456 10.875 1.00 0.00 27 LEU A N 13
ATOM 15139 C CA . LEU A 1 26 ? 1.006 1.675 10.201 1.00 0.00 27 LEU A CA 13
ATOM 15140 C C . LEU A 1 26 ? -0.197 2.569 9.899 1.00 0.00 27 LEU A C 13
ATOM 15141 O O . LEU A 1 26 ? -1.326 2.089 9.808 1.00 0.00 27 LEU A O 13
ATOM 15157 N N . ASP A 1 27 ? 0.085 3.856 9.753 1.00 0.00 28 ASP A N 13
ATOM 15158 C CA . ASP A 1 27 ? -0.960 4.822 9.464 1.00 0.00 28 ASP A CA 13
ATOM 15159 C C . ASP A 1 27 ? -0.328 6.098 8.901 1.00 0.00 28 ASP A C 13
ATOM 15160 O O . ASP A 1 27 ? -0.862 7.191 9.081 1.00 0.00 28 ASP A O 13
ATOM 15169 N N . LEU A 1 28 ? 0.801 5.915 8.231 1.00 0.00 29 LEU A N 13
ATOM 15170 C CA . LEU A 1 28 ? 1.511 7.036 7.641 1.00 0.00 29 LEU A CA 13
ATOM 15171 C C . LEU A 1 28 ? 0.920 7.341 6.264 1.00 0.00 29 LEU A C 13
ATOM 15172 O O . LEU A 1 28 ? 1.283 6.707 5.274 1.00 0.00 29 LEU A O 13
ATOM 15188 N N . ASN A 1 29 ? 0.020 8.313 6.242 1.00 0.00 30 ASN A N 13
ATOM 15189 C CA . ASN A 1 29 ? -0.625 8.709 5.003 1.00 0.00 30 ASN A CA 13
ATOM 15190 C C . ASN A 1 29 ? 0.401 8.682 3.868 1.00 0.00 30 ASN A C 13
ATOM 15191 O O . ASN A 1 29 ? 1.418 9.371 3.929 1.00 0.00 30 ASN A O 13
ATOM 15202 N N . LEU A 1 30 ? 0.100 7.878 2.859 1.00 0.00 31 LEU A N 13
ATOM 15203 C CA . LEU A 1 30 ? 0.983 7.752 1.712 1.00 0.00 31 LEU A CA 13
ATOM 15204 C C . LEU A 1 30 ? 0.645 8.839 0.691 1.00 0.00 31 LEU A C 13
ATOM 15205 O O . LEU A 1 30 ? 1.130 8.807 -0.439 1.00 0.00 31 LEU A O 13
ATOM 15221 N N . PHE A 1 31 ? -0.186 9.776 1.125 1.00 0.00 32 PHE A N 13
ATOM 15222 C CA . PHE A 1 31 ? -0.596 10.871 0.261 1.00 0.00 32 PHE A CA 13
ATOM 15223 C C . PHE A 1 31 ? -0.362 12.221 0.942 1.00 0.00 32 PHE A C 13
ATOM 15224 O O . PHE A 1 31 ? 0.300 13.095 0.384 1.00 0.00 32 PHE A O 13
ATOM 15241 N N . GLU A 1 32 ? -0.919 12.349 2.138 1.00 0.00 33 GLU A N 13
ATOM 15242 C CA . GLU A 1 32 ? -0.781 13.578 2.900 1.00 0.00 33 GLU A CA 13
ATOM 15243 C C . GLU A 1 32 ? 0.666 13.755 3.363 1.00 0.00 33 GLU A C 13
ATOM 15244 O O . GLU A 1 32 ? 1.056 14.839 3.794 1.00 0.00 33 GLU A O 13
ATOM 15256 N N . THR A 1 33 ? 1.424 12.674 3.259 1.00 0.00 34 THR A N 13
ATOM 15257 C CA . THR A 1 33 ? 2.820 12.696 3.662 1.00 0.00 34 THR A CA 13
ATOM 15258 C C . THR A 1 33 ? 3.718 12.983 2.458 1.00 0.00 34 THR A C 13
ATOM 15259 O O . THR A 1 33 ? 4.878 13.357 2.620 1.00 0.00 34 THR A O 13
ATOM 15270 N N . GLY A 1 34 ? 3.148 12.798 1.277 1.00 0.00 35 GLY A N 13
ATOM 15271 C CA . GLY A 1 34 ? 3.882 13.034 0.045 1.00 0.00 35 GLY A CA 13
ATOM 15272 C C . GLY A 1 34 ? 4.773 11.838 -0.298 1.00 0.00 35 GLY A C 13
ATOM 15273 O O . GLY A 1 34 ? 5.520 11.877 -1.275 1.00 0.00 35 GLY A O 13
ATOM 15277 N N . LEU A 1 35 ? 4.663 10.804 0.522 1.00 0.00 36 LEU A N 13
ATOM 15278 C CA . LEU A 1 35 ? 5.449 9.599 0.316 1.00 0.00 36 LEU A CA 13
ATOM 15279 C C . LEU A 1 35 ? 5.176 9.049 -1.085 1.00 0.00 36 LEU A C 13
ATOM 15280 O O . LEU A 1 35 ? 6.099 8.637 -1.784 1.00 0.00 36 LEU A O 13
ATOM 15296 N N . LEU A 1 36 ? 3.903 9.062 -1.453 1.00 0.00 37 LEU A N 13
ATOM 15297 C CA . LEU A 1 36 ? 3.497 8.571 -2.759 1.00 0.00 37 LEU A CA 13
ATOM 15298 C C . LEU A 1 36 ? 2.829 9.704 -3.540 1.00 0.00 37 LEU A C 13
ATOM 15299 O O . LEU A 1 36 ? 2.586 10.780 -2.996 1.00 0.00 37 LEU A O 13
ATOM 15315 N N . ASP A 1 37 ? 2.551 9.424 -4.806 1.00 0.00 38 ASP A N 13
ATOM 15316 C CA . ASP A 1 37 ? 1.915 10.407 -5.668 1.00 0.00 38 ASP A CA 13
ATOM 15317 C C . ASP A 1 37 ? 0.600 9.836 -6.200 1.00 0.00 38 ASP A C 13
ATOM 15318 O O . ASP A 1 37 ? -0.456 10.035 -5.602 1.00 0.00 38 ASP A O 13
ATOM 15327 N N . SER A 1 38 ? 0.706 9.138 -7.322 1.00 0.00 39 SER A N 13
ATOM 15328 C CA . SER A 1 38 ? -0.461 8.537 -7.944 1.00 0.00 39 SER A CA 13
ATOM 15329 C C . SER A 1 38 ? -0.046 7.320 -8.772 1.00 0.00 39 SER A C 13
ATOM 15330 O O . SER A 1 38 ? -0.623 6.243 -8.632 1.00 0.00 39 SER A O 13
ATOM 15338 N N . MET A 1 39 ? 0.952 7.532 -9.617 1.00 0.00 40 MET A N 13
ATOM 15339 C CA . MET A 1 39 ? 1.451 6.465 -10.468 1.00 0.00 40 MET A CA 13
ATOM 15340 C C . MET A 1 39 ? 2.088 5.352 -9.634 1.00 0.00 40 MET A C 13
ATOM 15341 O O . MET A 1 39 ? 2.260 4.233 -10.115 1.00 0.00 40 MET A O 13
ATOM 15355 N N . GLY A 1 40 ? 2.422 5.697 -8.399 1.00 0.00 41 GLY A N 13
ATOM 15356 C CA . GLY A 1 40 ? 3.036 4.740 -7.494 1.00 0.00 41 GLY A CA 13
ATOM 15357 C C . GLY A 1 40 ? 2.073 3.595 -7.171 1.00 0.00 41 GLY A C 13
ATOM 15358 O O . GLY A 1 40 ? 2.400 2.428 -7.381 1.00 0.00 41 GLY A O 13
ATOM 15362 N N . THR A 1 41 ? 0.906 3.970 -6.669 1.00 0.00 42 THR A N 13
ATOM 15363 C CA . THR A 1 41 ? -0.106 2.988 -6.316 1.00 0.00 42 THR A CA 13
ATOM 15364 C C . THR A 1 41 ? -0.297 1.985 -7.455 1.00 0.00 42 THR A C 13
ATOM 15365 O O . THR A 1 41 ? -0.532 0.803 -7.213 1.00 0.00 42 THR A O 13
ATOM 15376 N N . VAL A 1 42 ? -0.190 2.495 -8.673 1.00 0.00 43 VAL A N 13
ATOM 15377 C CA . VAL A 1 42 ? -0.349 1.659 -9.852 1.00 0.00 43 VAL A CA 13
ATOM 15378 C C . VAL A 1 42 ? 0.671 0.520 -9.803 1.00 0.00 43 VAL A C 13
ATOM 15379 O O . VAL A 1 42 ? 0.419 -0.567 -10.320 1.00 0.00 43 VAL A O 13
ATOM 15392 N N . GLN A 1 43 ? 1.803 0.807 -9.177 1.00 0.00 44 GLN A N 13
ATOM 15393 C CA . GLN A 1 43 ? 2.862 -0.180 -9.054 1.00 0.00 44 GLN A CA 13
ATOM 15394 C C . GLN A 1 43 ? 2.468 -1.258 -8.042 1.00 0.00 44 GLN A C 13
ATOM 15395 O O . GLN A 1 43 ? 2.246 -2.410 -8.411 1.00 0.00 44 GLN A O 13
ATOM 15409 N N . LEU A 1 44 ? 2.395 -0.845 -6.785 1.00 0.00 45 LEU A N 13
ATOM 15410 C CA . LEU A 1 44 ? 2.032 -1.762 -5.717 1.00 0.00 45 LEU A CA 13
ATOM 15411 C C . LEU A 1 44 ? 0.893 -2.666 -6.191 1.00 0.00 45 LEU A C 13
ATOM 15412 O O . LEU A 1 44 ? 0.944 -3.882 -6.010 1.00 0.00 45 LEU A O 13
ATOM 15428 N N . LEU A 1 45 ? -0.107 -2.039 -6.791 1.00 0.00 46 LEU A N 13
ATOM 15429 C CA . LEU A 1 45 ? -1.257 -2.772 -7.293 1.00 0.00 46 LEU A CA 13
ATOM 15430 C C . LEU A 1 45 ? -0.775 -3.942 -8.153 1.00 0.00 46 LEU A C 13
ATOM 15431 O O . LEU A 1 45 ? -1.270 -5.060 -8.019 1.00 0.00 46 LEU A O 13
ATOM 15447 N N . LEU A 1 46 ? 0.186 -3.644 -9.016 1.00 0.00 47 LEU A N 13
ATOM 15448 C CA . LEU A 1 46 ? 0.741 -4.657 -9.897 1.00 0.00 47 LEU A CA 13
ATOM 15449 C C . LEU A 1 46 ? 1.522 -5.677 -9.066 1.00 0.00 47 LEU A C 13
ATOM 15450 O O . LEU A 1 46 ? 1.721 -6.811 -9.497 1.00 0.00 47 LEU A O 13
ATOM 15466 N N . GLU A 1 47 ? 1.943 -5.236 -7.890 1.00 0.00 48 GLU A N 13
ATOM 15467 C CA . GLU A 1 47 ? 2.699 -6.096 -6.995 1.00 0.00 48 GLU A CA 13
ATOM 15468 C C . GLU A 1 47 ? 1.753 -6.832 -6.043 1.00 0.00 48 GLU A C 13
ATOM 15469 O O . GLU A 1 47 ? 2.127 -7.844 -5.450 1.00 0.00 48 GLU A O 13
ATOM 15481 N N . LEU A 1 48 ? 0.548 -6.296 -5.925 1.00 0.00 49 LEU A N 13
ATOM 15482 C CA . LEU A 1 48 ? -0.454 -6.888 -5.056 1.00 0.00 49 LEU A CA 13
ATOM 15483 C C . LEU A 1 48 ? -1.327 -7.846 -5.869 1.00 0.00 49 LEU A C 13
ATOM 15484 O O . LEU A 1 48 ? -2.082 -8.636 -5.304 1.00 0.00 49 LEU A O 13
ATOM 15500 N N . GLN A 1 49 ? -1.195 -7.745 -7.183 1.00 0.00 50 GLN A N 13
ATOM 15501 C CA . GLN A 1 49 ? -1.963 -8.592 -8.080 1.00 0.00 50 GLN A CA 13
ATOM 15502 C C . GLN A 1 49 ? -1.052 -9.626 -8.743 1.00 0.00 50 GLN A C 13
ATOM 15503 O O . GLN A 1 49 ? -1.389 -10.174 -9.792 1.00 0.00 50 GLN A O 13
ATOM 15517 N N . SER A 1 50 ? 0.084 -9.863 -8.104 1.00 0.00 51 SER A N 13
ATOM 15518 C CA . SER A 1 50 ? 1.047 -10.822 -8.619 1.00 0.00 51 SER A CA 13
ATOM 15519 C C . SER A 1 50 ? 1.493 -11.767 -7.501 1.00 0.00 51 SER A C 13
ATOM 15520 O O . SER A 1 50 ? 1.314 -12.979 -7.600 1.00 0.00 51 SER A O 13
ATOM 15528 N N . GLN A 1 51 ? 2.064 -11.175 -6.463 1.00 0.00 52 GLN A N 13
ATOM 15529 C CA . GLN A 1 51 ? 2.537 -11.949 -5.327 1.00 0.00 52 GLN A CA 13
ATOM 15530 C C . GLN A 1 51 ? 1.371 -12.303 -4.403 1.00 0.00 52 GLN A C 13
ATOM 15531 O O . GLN A 1 51 ? 1.458 -13.249 -3.622 1.00 0.00 52 GLN A O 13
ATOM 15545 N N . PHE A 1 52 ? 0.306 -11.525 -4.523 1.00 0.00 53 PHE A N 13
ATOM 15546 C CA . PHE A 1 52 ? -0.877 -11.743 -3.708 1.00 0.00 53 PHE A CA 13
ATOM 15547 C C . PHE A 1 52 ? -2.105 -12.008 -4.583 1.00 0.00 53 PHE A C 13
ATOM 15548 O O . PHE A 1 52 ? -3.005 -12.747 -4.189 1.00 0.00 53 PHE A O 13
ATOM 15565 N N . GLY A 1 53 ? -2.100 -11.388 -5.755 1.00 0.00 54 GLY A N 13
ATOM 15566 C CA . GLY A 1 53 ? -3.202 -11.547 -6.688 1.00 0.00 54 GLY A CA 13
ATOM 15567 C C . GLY A 1 53 ? -4.475 -10.889 -6.152 1.00 0.00 54 GLY A C 13
ATOM 15568 O O . GLY A 1 53 ? -5.546 -11.493 -6.171 1.00 0.00 54 GLY A O 13
ATOM 15572 N N . VAL A 1 54 ? -4.315 -9.659 -5.686 1.00 0.00 55 VAL A N 13
ATOM 15573 C CA . VAL A 1 54 ? -5.438 -8.911 -5.146 1.00 0.00 55 VAL A CA 13
ATOM 15574 C C . VAL A 1 54 ? -6.264 -8.337 -6.298 1.00 0.00 55 VAL A C 13
ATOM 15575 O O . VAL A 1 54 ? -5.800 -8.290 -7.437 1.00 0.00 55 VAL A O 13
ATOM 15588 N N . ASP A 1 55 ? -7.474 -7.913 -5.962 1.00 0.00 56 ASP A N 13
ATOM 15589 C CA . ASP A 1 55 ? -8.369 -7.342 -6.955 1.00 0.00 56 ASP A CA 13
ATOM 15590 C C . ASP A 1 55 ? -8.927 -6.017 -6.431 1.00 0.00 56 ASP A C 13
ATOM 15591 O O . ASP A 1 55 ? -9.650 -5.995 -5.435 1.00 0.00 56 ASP A O 13
ATOM 15600 N N . ALA A 1 56 ? -8.571 -4.947 -7.124 1.00 0.00 57 ALA A N 13
ATOM 15601 C CA . ALA A 1 56 ? -9.027 -3.621 -6.741 1.00 0.00 57 ALA A CA 13
ATOM 15602 C C . ALA A 1 56 ? -9.119 -2.739 -7.987 1.00 0.00 57 ALA A C 13
ATOM 15603 O O . ALA A 1 56 ? -8.508 -3.038 -9.012 1.00 0.00 57 ALA A O 13
ATOM 15610 N N . PRO A 1 57 ? -9.909 -1.638 -7.855 1.00 0.00 58 PRO A N 13
ATOM 15611 C CA . PRO A 1 57 ? -10.088 -0.709 -8.958 1.00 0.00 58 PRO A CA 13
ATOM 15612 C C . PRO A 1 57 ? -8.846 0.162 -9.149 1.00 0.00 58 PRO A C 13
ATOM 15613 O O . PRO A 1 57 ? -7.816 -0.072 -8.518 1.00 0.00 58 PRO A O 13
ATOM 15624 N N . VAL A 1 58 ? -8.983 1.149 -10.022 1.00 0.00 59 VAL A N 13
ATOM 15625 C CA . VAL A 1 58 ? -7.884 2.057 -10.304 1.00 0.00 59 VAL A CA 13
ATOM 15626 C C . VAL A 1 58 ? -8.446 3.405 -10.762 1.00 0.00 59 VAL A C 13
ATOM 15627 O O . VAL A 1 58 ? -7.987 4.456 -10.319 1.00 0.00 59 VAL A O 13
ATOM 15640 N N . SER A 1 59 ? -9.431 3.328 -11.646 1.00 0.00 60 SER A N 13
ATOM 15641 C CA . SER A 1 59 ? -10.061 4.528 -12.169 1.00 0.00 60 SER A CA 13
ATOM 15642 C C . SER A 1 59 ? -10.116 5.606 -11.085 1.00 0.00 60 SER A C 13
ATOM 15643 O O . SER A 1 59 ? -9.424 6.620 -11.176 1.00 0.00 60 SER A O 13
ATOM 15651 N N . GLU A 1 60 ? -10.945 5.351 -10.084 1.00 0.00 61 GLU A N 13
ATOM 15652 C CA . GLU A 1 60 ? -11.100 6.288 -8.983 1.00 0.00 61 GLU A CA 13
ATOM 15653 C C . GLU A 1 60 ? -11.401 5.536 -7.685 1.00 0.00 61 GLU A C 13
ATOM 15654 O O . GLU A 1 60 ? -12.383 5.831 -7.006 1.00 0.00 61 GLU A O 13
ATOM 15666 N N . PHE A 1 61 ? -10.537 4.579 -7.380 1.00 0.00 62 PHE A N 13
ATOM 15667 C CA . PHE A 1 61 ? -10.697 3.782 -6.176 1.00 0.00 62 PHE A CA 13
ATOM 15668 C C . PHE A 1 61 ? -10.743 4.672 -4.932 1.00 0.00 62 PHE A C 13
ATOM 15669 O O . PHE A 1 61 ? -10.805 5.896 -5.041 1.00 0.00 62 PHE A O 13
ATOM 15686 N N . ASP A 1 62 ? -10.711 4.022 -3.777 1.00 0.00 63 ASP A N 13
ATOM 15687 C CA . ASP A 1 62 ? -10.748 4.741 -2.514 1.00 0.00 63 ASP A CA 13
ATOM 15688 C C . ASP A 1 62 ? -9.319 4.952 -2.011 1.00 0.00 63 ASP A C 13
ATOM 15689 O O . ASP A 1 62 ? -8.855 4.233 -1.127 1.00 0.00 63 ASP A O 13
ATOM 15698 N N . ARG A 1 63 ? -8.661 5.942 -2.595 1.00 0.00 64 ARG A N 13
ATOM 15699 C CA . ARG A 1 63 ? -7.294 6.259 -2.217 1.00 0.00 64 ARG A CA 13
ATOM 15700 C C . ARG A 1 63 ? -7.139 6.211 -0.696 1.00 0.00 64 ARG A C 13
ATOM 15701 O O . ARG A 1 63 ? -6.051 5.948 -0.187 1.00 0.00 64 ARG A O 13
ATOM 15722 N N . LYS A 1 64 ? -8.245 6.471 -0.013 1.00 0.00 65 LYS A N 13
ATOM 15723 C CA . LYS A 1 64 ? -8.246 6.462 1.441 1.00 0.00 65 LYS A CA 13
ATOM 15724 C C . LYS A 1 64 ? -7.742 5.105 1.937 1.00 0.00 65 LYS A C 13
ATOM 15725 O O . LYS A 1 64 ? -7.024 5.033 2.934 1.00 0.00 65 LYS A O 13
ATOM 15744 N N . GLU A 1 65 ? -8.138 4.063 1.221 1.00 0.00 66 GLU A N 13
ATOM 15745 C CA . GLU A 1 65 ? -7.736 2.714 1.577 1.00 0.00 66 GLU A CA 13
ATOM 15746 C C . GLU A 1 65 ? -6.317 2.433 1.075 1.00 0.00 66 GLU A C 13
ATOM 15747 O O . GLU A 1 65 ? -5.599 1.620 1.656 1.00 0.00 66 GLU A O 13
ATOM 15759 N N . TRP A 1 66 ? -5.956 3.121 0.002 1.00 0.00 67 TRP A N 13
ATOM 15760 C CA . TRP A 1 66 ? -4.638 2.956 -0.584 1.00 0.00 67 TRP A CA 13
ATOM 15761 C C . TRP A 1 66 ? -3.772 4.136 -0.139 1.00 0.00 67 TRP A C 13
ATOM 15762 O O . TRP A 1 66 ? -2.773 4.455 -0.783 1.00 0.00 67 TRP A O 13
ATOM 15783 N N . ASP A 1 67 ? -4.186 4.753 0.957 1.00 0.00 68 ASP A N 13
ATOM 15784 C CA . ASP A 1 67 ? -3.461 5.891 1.495 1.00 0.00 68 ASP A CA 13
ATOM 15785 C C . ASP A 1 67 ? -2.533 5.416 2.617 1.00 0.00 68 ASP A C 13
ATOM 15786 O O . ASP A 1 67 ? -1.420 5.920 2.761 1.00 0.00 68 ASP A O 13
ATOM 15795 N N . THR A 1 68 ? -3.027 4.453 3.380 1.00 0.00 69 THR A N 13
ATOM 15796 C CA . THR A 1 68 ? -2.258 3.905 4.484 1.00 0.00 69 THR A CA 13
ATOM 15797 C C . THR A 1 68 ? -1.846 2.463 4.182 1.00 0.00 69 THR A C 13
ATOM 15798 O O . THR A 1 68 ? -2.443 1.809 3.329 1.00 0.00 69 THR A O 13
ATOM 15809 N N . PRO A 1 69 ? -0.800 1.997 4.917 1.00 0.00 70 PRO A N 13
ATOM 15810 C CA . PRO A 1 69 ? -0.302 0.644 4.737 1.00 0.00 70 PRO A CA 13
ATOM 15811 C C . PRO A 1 69 ? -1.247 -0.378 5.371 1.00 0.00 70 PRO A C 13
ATOM 15812 O O . PRO A 1 69 ? -1.392 -1.491 4.867 1.00 0.00 70 PRO A O 13
ATOM 15823 N N . ASN A 1 70 ? -1.868 0.036 6.465 1.00 0.00 71 ASN A N 13
ATOM 15824 C CA . ASN A 1 70 ? -2.796 -0.829 7.173 1.00 0.00 71 ASN A CA 13
ATOM 15825 C C . ASN A 1 70 ? -4.028 -1.071 6.298 1.00 0.00 71 ASN A C 13
ATOM 15826 O O . ASN A 1 70 ? -4.450 -2.213 6.117 1.00 0.00 71 ASN A O 13
ATOM 15837 N N . LYS A 1 71 ? -4.571 0.021 5.780 1.00 0.00 72 LYS A N 13
ATOM 15838 C CA . LYS A 1 71 ? -5.745 -0.059 4.929 1.00 0.00 72 LYS A CA 13
ATOM 15839 C C . LYS A 1 71 ? -5.430 -0.930 3.712 1.00 0.00 72 LYS A C 13
ATOM 15840 O O . LYS A 1 71 ? -6.314 -1.600 3.177 1.00 0.00 72 LYS A O 13
ATOM 15859 N N . ILE A 1 72 ? -4.169 -0.894 3.309 1.00 0.00 73 ILE A N 13
ATOM 15860 C CA . ILE A 1 72 ? -3.727 -1.672 2.165 1.00 0.00 73 ILE A CA 13
ATOM 15861 C C . ILE A 1 72 ? -3.463 -3.113 2.605 1.00 0.00 73 ILE A C 13
ATOM 15862 O O . ILE A 1 72 ? -4.036 -4.051 2.050 1.00 0.00 73 ILE A O 13
ATOM 15878 N N . ILE A 1 73 ? -2.595 -3.247 3.597 1.00 0.00 74 ILE A N 13
ATOM 15879 C CA . ILE A 1 73 ? -2.250 -4.558 4.117 1.00 0.00 74 ILE A CA 13
ATOM 15880 C C . ILE A 1 73 ? -3.529 -5.362 4.355 1.00 0.00 74 ILE A C 13
ATOM 15881 O O . ILE A 1 73 ? -3.505 -6.592 4.342 1.00 0.00 74 ILE A O 13
ATOM 15897 N N . ALA A 1 74 ? -4.617 -4.635 4.566 1.00 0.00 75 ALA A N 13
ATOM 15898 C CA . ALA A 1 74 ? -5.903 -5.265 4.806 1.00 0.00 75 ALA A CA 13
ATOM 15899 C C . ALA A 1 74 ? -6.479 -5.760 3.477 1.00 0.00 75 ALA A C 13
ATOM 15900 O O . ALA A 1 74 ? -7.026 -6.860 3.405 1.00 0.00 75 ALA A O 13
ATOM 15907 N N . LYS A 1 75 ? -6.336 -4.925 2.459 1.00 0.00 76 LYS A N 13
ATOM 15908 C CA . LYS A 1 75 ? -6.835 -5.265 1.136 1.00 0.00 76 LYS A CA 13
ATOM 15909 C C . LYS A 1 75 ? -6.061 -6.469 0.598 1.00 0.00 76 LYS A C 13
ATOM 15910 O O . LYS A 1 75 ? -6.584 -7.239 -0.206 1.00 0.00 76 LYS A O 13
ATOM 15929 N N . VAL A 1 76 ? -4.827 -6.596 1.063 1.00 0.00 77 VAL A N 13
ATOM 15930 C CA . VAL A 1 76 ? -3.976 -7.694 0.638 1.00 0.00 77 VAL A CA 13
ATOM 15931 C C . VAL A 1 76 ? -4.367 -8.961 1.402 1.00 0.00 77 VAL A C 13
ATOM 15932 O O . VAL A 1 76 ? -4.321 -10.060 0.851 1.00 0.00 77 VAL A O 13
ATOM 15945 N N . GLU A 1 77 ? -4.742 -8.766 2.657 1.00 0.00 78 GLU A N 13
ATOM 15946 C CA . GLU A 1 77 ? -5.141 -9.879 3.501 1.00 0.00 78 GLU A CA 13
ATOM 15947 C C . GLU A 1 77 ? -6.579 -10.296 3.185 1.00 0.00 78 GLU A C 13
ATOM 15948 O O . GLU A 1 77 ? -6.959 -11.444 3.408 1.00 0.00 78 GLU A O 13
ATOM 15960 N N . GLN A 1 78 ? -7.338 -9.340 2.671 1.00 0.00 79 GLN A N 13
ATOM 15961 C CA . GLN A 1 78 ? -8.726 -9.594 2.323 1.00 0.00 79 GLN A CA 13
ATOM 15962 C C . GLN A 1 78 ? -8.834 -10.046 0.866 1.00 0.00 79 GLN A C 13
ATOM 15963 O O . GLN A 1 78 ? -9.899 -9.947 0.258 1.00 0.00 79 GLN A O 13
ATOM 15977 N N . ALA A 1 79 ? -7.716 -10.534 0.347 1.00 0.00 80 ALA A N 13
ATOM 15978 C CA . ALA A 1 79 ? -7.672 -11.002 -1.028 1.00 0.00 80 ALA A CA 13
ATOM 15979 C C . ALA A 1 79 ? -7.278 -12.480 -1.046 1.00 0.00 80 ALA A C 13
ATOM 15980 O O . ALA A 1 79 ? -7.852 -13.271 -1.795 1.00 0.00 80 ALA A O 13
ATOM 15987 N N . GLN A 1 80 ? -6.301 -12.810 -0.214 1.00 0.00 81 GLN A N 13
ATOM 15988 C CA . GLN A 1 80 ? -5.823 -14.179 -0.125 1.00 0.00 81 GLN A CA 13
ATOM 15989 C C . GLN A 1 80 ? -7.004 -15.149 -0.045 1.00 0.00 81 GLN A C 13
ATOM 15990 O O . GLN A 1 80 ? -6.973 -16.222 -0.645 1.00 0.00 81 GLN A O 13
ATOM 16004 N N . ALA A 1 1 ? -2.061 -16.616 4.743 1.00 0.00 2 ALA A N 14
ATOM 16005 C CA . ALA A 1 1 ? -1.555 -16.941 6.065 1.00 0.00 2 ALA A CA 14
ATOM 16006 C C . ALA A 1 1 ? -0.028 -17.030 6.015 1.00 0.00 2 ALA A C 14
ATOM 16007 O O . ALA A 1 1 ? 0.554 -18.028 6.437 1.00 0.00 2 ALA A O 14
ATOM 16014 N N . ASP A 1 2 ? 0.577 -15.972 5.495 1.00 0.00 3 ASP A N 14
ATOM 16015 C CA . ASP A 1 2 ? 2.025 -15.918 5.384 1.00 0.00 3 ASP A CA 14
ATOM 16016 C C . ASP A 1 2 ? 2.506 -14.509 5.736 1.00 0.00 3 ASP A C 14
ATOM 16017 O O . ASP A 1 2 ? 1.769 -13.538 5.572 1.00 0.00 3 ASP A O 14
ATOM 16026 N N . GLU A 1 3 ? 3.742 -14.442 6.211 1.00 0.00 4 GLU A N 14
ATOM 16027 C CA . GLU A 1 3 ? 4.331 -13.168 6.587 1.00 0.00 4 GLU A CA 14
ATOM 16028 C C . GLU A 1 3 ? 5.032 -12.533 5.385 1.00 0.00 4 GLU A C 14
ATOM 16029 O O . GLU A 1 3 ? 5.422 -11.366 5.433 1.00 0.00 4 GLU A O 14
ATOM 16041 N N . ALA A 1 4 ? 5.171 -13.326 4.333 1.00 0.00 5 ALA A N 14
ATOM 16042 C CA . ALA A 1 4 ? 5.818 -12.857 3.121 1.00 0.00 5 ALA A CA 14
ATOM 16043 C C . ALA A 1 4 ? 4.890 -11.877 2.398 1.00 0.00 5 ALA A C 14
ATOM 16044 O O . ALA A 1 4 ? 5.318 -11.166 1.490 1.00 0.00 5 ALA A O 14
ATOM 16051 N N . ILE A 1 5 ? 3.637 -11.873 2.829 1.00 0.00 6 ILE A N 14
ATOM 16052 C CA . ILE A 1 5 ? 2.645 -10.993 2.234 1.00 0.00 6 ILE A CA 14
ATOM 16053 C C . ILE A 1 5 ? 2.656 -9.650 2.968 1.00 0.00 6 ILE A C 14
ATOM 16054 O O . ILE A 1 5 ? 2.761 -8.597 2.341 1.00 0.00 6 ILE A O 14
ATOM 16070 N N . LYS A 1 6 ? 2.547 -9.732 4.287 1.00 0.00 7 LYS A N 14
ATOM 16071 C CA . LYS A 1 6 ? 2.543 -8.537 5.113 1.00 0.00 7 LYS A CA 14
ATOM 16072 C C . LYS A 1 6 ? 3.854 -7.776 4.907 1.00 0.00 7 LYS A C 14
ATOM 16073 O O . LYS A 1 6 ? 3.853 -6.551 4.786 1.00 0.00 7 LYS A O 14
ATOM 16092 N N . ASN A 1 7 ? 4.941 -8.532 4.875 1.00 0.00 8 ASN A N 14
ATOM 16093 C CA . ASN A 1 7 ? 6.256 -7.945 4.686 1.00 0.00 8 ASN A CA 14
ATOM 16094 C C . ASN A 1 7 ? 6.349 -7.353 3.279 1.00 0.00 8 ASN A C 14
ATOM 16095 O O . ASN A 1 7 ? 6.554 -6.150 3.119 1.00 0.00 8 ASN A O 14
ATOM 16106 N N . GLY A 1 8 ? 6.194 -8.224 2.294 1.00 0.00 9 GLY A N 14
ATOM 16107 C CA . GLY A 1 8 ? 6.258 -7.804 0.904 1.00 0.00 9 GLY A CA 14
ATOM 16108 C C . GLY A 1 8 ? 5.417 -6.546 0.673 1.00 0.00 9 GLY A C 14
ATOM 16109 O O . GLY A 1 8 ? 5.872 -5.600 0.031 1.00 0.00 9 GLY A O 14
ATOM 16113 N N . VAL A 1 9 ? 4.206 -6.574 1.211 1.00 0.00 10 VAL A N 14
ATOM 16114 C CA . VAL A 1 9 ? 3.299 -5.448 1.073 1.00 0.00 10 VAL A CA 14
ATOM 16115 C C . VAL A 1 9 ? 3.988 -4.178 1.577 1.00 0.00 10 VAL A C 14
ATOM 16116 O O . VAL A 1 9 ? 3.988 -3.156 0.894 1.00 0.00 10 VAL A O 14
ATOM 16129 N N . LEU A 1 10 ? 4.556 -4.286 2.769 1.00 0.00 11 LEU A N 14
ATOM 16130 C CA . LEU A 1 10 ? 5.246 -3.158 3.373 1.00 0.00 11 LEU A CA 14
ATOM 16131 C C . LEU A 1 10 ? 6.500 -2.838 2.558 1.00 0.00 11 LEU A C 14
ATOM 16132 O O . LEU A 1 10 ? 6.739 -1.683 2.208 1.00 0.00 11 LEU A O 14
ATOM 16148 N N . ASP A 1 11 ? 7.268 -3.880 2.279 1.00 0.00 12 ASP A N 14
ATOM 16149 C CA . ASP A 1 11 ? 8.492 -3.724 1.510 1.00 0.00 12 ASP A CA 14
ATOM 16150 C C . ASP A 1 11 ? 8.171 -3.040 0.180 1.00 0.00 12 ASP A C 14
ATOM 16151 O O . ASP A 1 11 ? 8.937 -2.203 -0.294 1.00 0.00 12 ASP A O 14
ATOM 16160 N N . ILE A 1 12 ? 7.034 -3.421 -0.386 1.00 0.00 13 ILE A N 14
ATOM 16161 C CA . ILE A 1 12 ? 6.601 -2.856 -1.651 1.00 0.00 13 ILE A CA 14
ATOM 16162 C C . ILE A 1 12 ? 6.165 -1.405 -1.434 1.00 0.00 13 ILE A C 14
ATOM 16163 O O . ILE A 1 12 ? 6.177 -0.604 -2.367 1.00 0.00 13 ILE A O 14
ATOM 16179 N N . LEU A 1 13 ? 5.790 -1.113 -0.198 1.00 0.00 14 LEU A N 14
ATOM 16180 C CA . LEU A 1 13 ? 5.350 0.227 0.154 1.00 0.00 14 LEU A CA 14
ATOM 16181 C C . LEU A 1 13 ? 6.570 1.088 0.487 1.00 0.00 14 LEU A C 14
ATOM 16182 O O . LEU A 1 13 ? 6.834 2.084 -0.184 1.00 0.00 14 LEU A O 14
ATOM 16198 N N . ALA A 1 14 ? 7.282 0.672 1.525 1.00 0.00 15 ALA A N 14
ATOM 16199 C CA . ALA A 1 14 ? 8.467 1.393 1.956 1.00 0.00 15 ALA A CA 14
ATOM 16200 C C . ALA A 1 14 ? 9.407 1.579 0.764 1.00 0.00 15 ALA A C 14
ATOM 16201 O O . ALA A 1 14 ? 10.089 2.597 0.660 1.00 0.00 15 ALA A O 14
ATOM 16208 N N . ASP A 1 15 ? 9.413 0.579 -0.105 1.00 0.00 16 ASP A N 14
ATOM 16209 C CA . ASP A 1 15 ? 10.259 0.619 -1.287 1.00 0.00 16 ASP A CA 14
ATOM 16210 C C . ASP A 1 15 ? 9.717 1.668 -2.261 1.00 0.00 16 ASP A C 14
ATOM 16211 O O . ASP A 1 15 ? 10.482 2.444 -2.831 1.00 0.00 16 ASP A O 14
ATOM 16220 N N . LEU A 1 16 ? 8.402 1.656 -2.421 1.00 0.00 17 LEU A N 14
ATOM 16221 C CA . LEU A 1 16 ? 7.749 2.596 -3.316 1.00 0.00 17 LEU A CA 14
ATOM 16222 C C . LEU A 1 16 ? 8.169 4.020 -2.949 1.00 0.00 17 LEU A C 14
ATOM 16223 O O . LEU A 1 16 ? 8.606 4.784 -3.808 1.00 0.00 17 LEU A O 14
ATOM 16239 N N . THR A 1 17 ? 8.024 4.335 -1.670 1.00 0.00 18 THR A N 14
ATOM 16240 C CA . THR A 1 17 ? 8.383 5.654 -1.178 1.00 0.00 18 THR A CA 14
ATOM 16241 C C . THR A 1 17 ? 9.901 5.842 -1.217 1.00 0.00 18 THR A C 14
ATOM 16242 O O . THR A 1 17 ? 10.393 6.840 -1.742 1.00 0.00 18 THR A O 14
ATOM 16253 N N . GLY A 1 18 ? 10.600 4.868 -0.654 1.00 0.00 19 GLY A N 14
ATOM 16254 C CA . GLY A 1 18 ? 12.052 4.914 -0.618 1.00 0.00 19 GLY A CA 14
ATOM 16255 C C . GLY A 1 18 ? 12.551 5.435 0.732 1.00 0.00 19 GLY A C 14
ATOM 16256 O O . GLY A 1 18 ? 13.699 5.861 0.851 1.00 0.00 19 GLY A O 14
ATOM 16260 N N . SER A 1 19 ? 11.663 5.385 1.714 1.00 0.00 20 SER A N 14
ATOM 16261 C CA . SER A 1 19 ? 11.999 5.847 3.051 1.00 0.00 20 SER A CA 14
ATOM 16262 C C . SER A 1 19 ? 11.627 4.779 4.082 1.00 0.00 20 SER A C 14
ATOM 16263 O O . SER A 1 19 ? 10.950 3.805 3.756 1.00 0.00 20 SER A O 14
ATOM 16271 N N . ASP A 1 20 ? 12.088 4.998 5.304 1.00 0.00 21 ASP A N 14
ATOM 16272 C CA . ASP A 1 20 ? 11.813 4.067 6.386 1.00 0.00 21 ASP A CA 14
ATOM 16273 C C . ASP A 1 20 ? 10.879 4.731 7.400 1.00 0.00 21 ASP A C 14
ATOM 16274 O O . ASP A 1 20 ? 11.193 4.797 8.587 1.00 0.00 21 ASP A O 14
ATOM 16283 N N . ASP A 1 21 ? 9.750 5.206 6.894 1.00 0.00 22 ASP A N 14
ATOM 16284 C CA . ASP A 1 21 ? 8.768 5.862 7.742 1.00 0.00 22 ASP A CA 14
ATOM 16285 C C . ASP A 1 21 ? 7.502 5.007 7.804 1.00 0.00 22 ASP A C 14
ATOM 16286 O O . ASP A 1 21 ? 6.825 4.966 8.831 1.00 0.00 22 ASP A O 14
ATOM 16295 N N . VAL A 1 22 ? 7.218 4.343 6.692 1.00 0.00 23 VAL A N 14
ATOM 16296 C CA . VAL A 1 22 ? 6.045 3.490 6.608 1.00 0.00 23 VAL A CA 14
ATOM 16297 C C . VAL A 1 22 ? 6.404 2.086 7.098 1.00 0.00 23 VAL A C 14
ATOM 16298 O O . VAL A 1 22 ? 5.520 1.275 7.371 1.00 0.00 23 VAL A O 14
ATOM 16311 N N . LYS A 1 23 ? 7.702 1.841 7.193 1.00 0.00 24 LYS A N 14
ATOM 16312 C CA . LYS A 1 23 ? 8.189 0.549 7.645 1.00 0.00 24 LYS A CA 14
ATOM 16313 C C . LYS A 1 23 ? 8.034 0.453 9.164 1.00 0.00 24 LYS A C 14
ATOM 16314 O O . LYS A 1 23 ? 8.363 -0.571 9.762 1.00 0.00 24 LYS A O 14
ATOM 16333 N N . LYS A 1 24 ? 7.533 1.532 9.746 1.00 0.00 25 LYS A N 14
ATOM 16334 C CA . LYS A 1 24 ? 7.331 1.583 11.184 1.00 0.00 25 LYS A CA 14
ATOM 16335 C C . LYS A 1 24 ? 5.896 2.026 11.477 1.00 0.00 25 LYS A C 14
ATOM 16336 O O . LYS A 1 24 ? 5.150 1.317 12.150 1.00 0.00 25 LYS A O 14
ATOM 16355 N N . ASN A 1 25 ? 5.553 3.195 10.957 1.00 0.00 26 ASN A N 14
ATOM 16356 C CA . ASN A 1 25 ? 4.221 3.741 11.155 1.00 0.00 26 ASN A CA 14
ATOM 16357 C C . ASN A 1 25 ? 3.198 2.845 10.453 1.00 0.00 26 ASN A C 14
ATOM 16358 O O . ASN A 1 25 ? 3.466 2.318 9.375 1.00 0.00 26 ASN A O 14
ATOM 16369 N N . LEU A 1 26 ? 2.048 2.701 11.093 1.00 0.00 27 LEU A N 14
ATOM 16370 C CA . LEU A 1 26 ? 0.983 1.878 10.544 1.00 0.00 27 LEU A CA 14
ATOM 16371 C C . LEU A 1 26 ? -0.236 2.756 10.253 1.00 0.00 27 LEU A C 14
ATOM 16372 O O . LEU A 1 26 ? -1.373 2.293 10.336 1.00 0.00 27 LEU A O 14
ATOM 16388 N N . ASP A 1 27 ? 0.043 4.008 9.919 1.00 0.00 28 ASP A N 14
ATOM 16389 C CA . ASP A 1 27 ? -1.018 4.954 9.616 1.00 0.00 28 ASP A CA 14
ATOM 16390 C C . ASP A 1 27 ? -0.414 6.196 8.958 1.00 0.00 28 ASP A C 14
ATOM 16391 O O . ASP A 1 27 ? -0.928 7.301 9.120 1.00 0.00 28 ASP A O 14
ATOM 16400 N N . LEU A 1 28 ? 0.671 5.973 8.231 1.00 0.00 29 LEU A N 14
ATOM 16401 C CA . LEU A 1 28 ? 1.351 7.061 7.548 1.00 0.00 29 LEU A CA 14
ATOM 16402 C C . LEU A 1 28 ? 0.675 7.312 6.199 1.00 0.00 29 LEU A C 14
ATOM 16403 O O . LEU A 1 28 ? 0.964 6.628 5.219 1.00 0.00 29 LEU A O 14
ATOM 16419 N N . ASN A 1 29 ? -0.213 8.296 6.192 1.00 0.00 30 ASN A N 14
ATOM 16420 C CA . ASN A 1 29 ? -0.932 8.647 4.979 1.00 0.00 30 ASN A CA 14
ATOM 16421 C C . ASN A 1 29 ? 0.067 8.849 3.839 1.00 0.00 30 ASN A C 14
ATOM 16422 O O . ASN A 1 29 ? 0.566 9.955 3.634 1.00 0.00 30 ASN A O 14
ATOM 16433 N N . 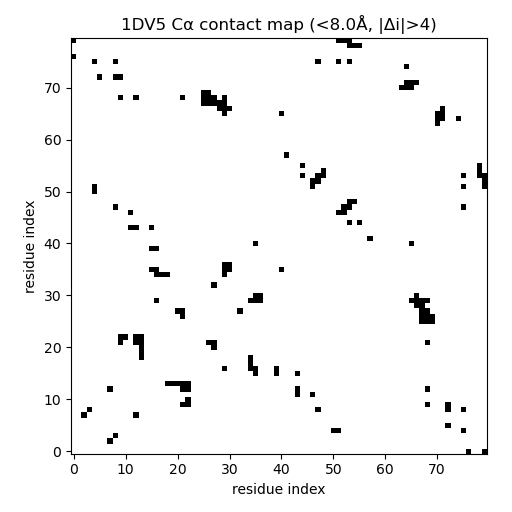LEU A 1 30 ? 0.331 7.763 3.126 1.00 0.00 31 LEU A N 14
ATOM 16434 C CA . LEU A 1 30 ? 1.262 7.808 2.012 1.00 0.00 31 LEU A CA 14
ATOM 16435 C C . LEU A 1 30 ? 0.942 9.018 1.133 1.00 0.00 31 LEU A C 14
ATOM 16436 O O . LEU A 1 30 ? 1.813 9.526 0.428 1.00 0.00 31 LEU A O 14
ATOM 16452 N N . PHE A 1 31 ? -0.311 9.445 1.203 1.00 0.00 32 PHE A N 14
ATOM 16453 C CA . PHE A 1 31 ? -0.757 10.586 0.422 1.00 0.00 32 PHE A CA 14
ATOM 16454 C C . PHE A 1 31 ? -0.505 11.895 1.173 1.00 0.00 32 PHE A C 14
ATOM 16455 O O . PHE A 1 31 ? 0.043 12.842 0.610 1.00 0.00 32 PHE A O 14
ATOM 16472 N N . GLU A 1 32 ? -0.919 11.908 2.431 1.00 0.00 33 GLU A N 14
ATOM 16473 C CA . GLU A 1 32 ? -0.745 13.087 3.264 1.00 0.00 33 GLU A CA 14
ATOM 16474 C C . GLU A 1 32 ? 0.729 13.262 3.634 1.00 0.00 33 GLU A C 14
ATOM 16475 O O . GLU A 1 32 ? 1.122 14.306 4.153 1.00 0.00 33 GLU A O 14
ATOM 16487 N N . THR A 1 33 ? 1.504 12.225 3.353 1.00 0.00 34 THR A N 14
ATOM 16488 C CA . THR A 1 33 ? 2.927 12.252 3.650 1.00 0.00 34 THR A CA 14
ATOM 16489 C C . THR A 1 33 ? 3.724 12.645 2.405 1.00 0.00 34 THR A C 14
ATOM 16490 O O . THR A 1 33 ? 4.879 13.054 2.507 1.00 0.00 34 THR A O 14
ATOM 16501 N N . GLY A 1 34 ? 3.075 12.508 1.257 1.00 0.00 35 GLY A N 14
ATOM 16502 C CA . GLY A 1 34 ? 3.709 12.845 -0.006 1.00 0.00 35 GLY A CA 14
ATOM 16503 C C . GLY A 1 34 ? 4.924 11.952 -0.263 1.00 0.00 35 GLY A C 14
ATOM 16504 O O . GLY A 1 34 ? 5.922 12.403 -0.823 1.00 0.00 35 GLY A O 14
ATOM 16508 N N . LEU A 1 35 ? 4.800 10.702 0.157 1.00 0.00 36 LEU A N 14
ATOM 16509 C CA . LEU A 1 35 ? 5.877 9.742 -0.021 1.00 0.00 36 LEU A CA 14
ATOM 16510 C C . LEU A 1 35 ? 5.529 8.801 -1.178 1.00 0.00 36 LEU A C 14
ATOM 16511 O O . LEU A 1 35 ? 6.382 8.053 -1.651 1.00 0.00 36 LEU A O 14
ATOM 16527 N N . LEU A 1 36 ? 4.275 8.871 -1.597 1.00 0.00 37 LEU A N 14
ATOM 16528 C CA . LEU A 1 36 ? 3.804 8.035 -2.689 1.00 0.00 37 LEU A CA 14
ATOM 16529 C C . LEU A 1 36 ? 3.878 8.824 -3.998 1.00 0.00 37 LEU A C 14
ATOM 16530 O O . LEU A 1 36 ? 4.195 10.012 -3.994 1.00 0.00 37 LEU A O 14
ATOM 16546 N N . ASP A 1 37 ? 3.579 8.131 -5.087 1.00 0.00 38 ASP A N 14
ATOM 16547 C CA . ASP A 1 37 ? 3.608 8.752 -6.401 1.00 0.00 38 ASP A CA 14
ATOM 16548 C C . ASP A 1 37 ? 2.275 8.499 -7.108 1.00 0.00 38 ASP A C 14
ATOM 16549 O O . ASP A 1 37 ? 1.746 7.390 -7.066 1.00 0.00 38 ASP A O 14
ATOM 16558 N N . SER A 1 38 ? 1.771 9.548 -7.743 1.00 0.00 39 SER A N 14
ATOM 16559 C CA . SER A 1 38 ? 0.509 9.454 -8.457 1.00 0.00 39 SER A CA 14
ATOM 16560 C C . SER A 1 38 ? 0.484 8.182 -9.309 1.00 0.00 39 SER A C 14
ATOM 16561 O O . SER A 1 38 ? -0.586 7.670 -9.633 1.00 0.00 39 SER A O 14
ATOM 16569 N N . MET A 1 39 ? 1.676 7.711 -9.646 1.00 0.00 40 MET A N 14
ATOM 16570 C CA . MET A 1 39 ? 1.804 6.509 -10.452 1.00 0.00 40 MET A CA 14
ATOM 16571 C C . MET A 1 39 ? 2.289 5.330 -9.608 1.00 0.00 40 MET A C 14
ATOM 16572 O O . MET A 1 39 ? 2.130 4.174 -9.998 1.00 0.00 40 MET A O 14
ATOM 16586 N N . GLY A 1 40 ? 2.871 5.662 -8.465 1.00 0.00 41 GLY A N 14
ATOM 16587 C CA . GLY A 1 40 ? 3.381 4.645 -7.560 1.00 0.00 41 GLY A CA 14
ATOM 16588 C C . GLY A 1 40 ? 2.256 3.733 -7.070 1.00 0.00 41 GLY A C 14
ATOM 16589 O O . GLY A 1 40 ? 2.196 2.561 -7.438 1.00 0.00 41 GLY A O 14
ATOM 16593 N N . THR A 1 41 ? 1.389 4.305 -6.247 1.00 0.00 42 THR A N 14
ATOM 16594 C CA . THR A 1 41 ? 0.268 3.558 -5.702 1.00 0.00 42 THR A CA 14
ATOM 16595 C C . THR A 1 41 ? -0.315 2.623 -6.762 1.00 0.00 42 THR A C 14
ATOM 16596 O O . THR A 1 41 ? -0.743 1.513 -6.449 1.00 0.00 42 THR A O 14
ATOM 16607 N N . VAL A 1 42 ? -0.312 3.104 -7.997 1.00 0.00 43 VAL A N 14
ATOM 16608 C CA . VAL A 1 42 ? -0.835 2.325 -9.106 1.00 0.00 43 VAL A CA 14
ATOM 16609 C C . VAL A 1 42 ? 0.011 1.062 -9.280 1.00 0.00 43 VAL A C 14
ATOM 16610 O O . VAL A 1 42 ? -0.521 -0.046 -9.308 1.00 0.00 43 VAL A O 14
ATOM 16623 N N . GLN A 1 43 ? 1.314 1.273 -9.393 1.00 0.00 44 GLN A N 14
ATOM 16624 C CA . GLN A 1 43 ? 2.239 0.165 -9.563 1.00 0.00 44 GLN A CA 14
ATOM 16625 C C . GLN A 1 43 ? 2.083 -0.838 -8.419 1.00 0.00 44 GLN A C 14
ATOM 16626 O O . GLN A 1 43 ? 2.013 -2.044 -8.651 1.00 0.00 44 GLN A O 14
ATOM 16640 N N . LEU A 1 44 ? 2.032 -0.303 -7.208 1.00 0.00 45 LEU A N 14
ATOM 16641 C CA . LEU A 1 44 ? 1.884 -1.135 -6.027 1.00 0.00 45 LEU A CA 14
ATOM 16642 C C . LEU A 1 44 ? 0.737 -2.124 -6.244 1.00 0.00 45 LEU A C 14
ATOM 16643 O O . LEU A 1 44 ? 0.794 -3.259 -5.777 1.00 0.00 45 LEU A O 14
ATOM 16659 N N . LEU A 1 45 ? -0.279 -1.655 -6.954 1.00 0.00 46 LEU A N 14
ATOM 16660 C CA . LEU A 1 45 ? -1.439 -2.482 -7.239 1.00 0.00 46 LEU A CA 14
ATOM 16661 C C . LEU A 1 45 ? -1.026 -3.628 -8.165 1.00 0.00 46 LEU A C 14
ATOM 16662 O O . LEU A 1 45 ? -1.561 -4.732 -8.069 1.00 0.00 46 LEU A O 14
ATOM 16678 N N . LEU A 1 46 ? -0.079 -3.327 -9.042 1.00 0.00 47 LEU A N 14
ATOM 16679 C CA . LEU A 1 46 ? 0.411 -4.318 -9.984 1.00 0.00 47 LEU A CA 14
ATOM 16680 C C . LEU A 1 46 ? 1.090 -5.455 -9.216 1.00 0.00 47 LEU A C 14
ATOM 16681 O O . LEU A 1 46 ? 0.954 -6.621 -9.580 1.00 0.00 47 LEU A O 14
ATOM 16697 N N . GLU A 1 47 ? 1.805 -5.073 -8.168 1.00 0.00 48 GLU A N 14
ATOM 16698 C CA . GLU A 1 47 ? 2.505 -6.046 -7.346 1.00 0.00 48 GLU A CA 14
ATOM 16699 C C . GLU A 1 47 ? 1.532 -6.718 -6.375 1.00 0.00 48 GLU A C 14
ATOM 16700 O O . GLU A 1 47 ? 1.777 -7.834 -5.920 1.00 0.00 48 GLU A O 14
ATOM 16712 N N . LEU A 1 48 ? 0.450 -6.010 -6.086 1.00 0.00 49 LEU A N 14
ATOM 16713 C CA . LEU A 1 48 ? -0.561 -6.525 -5.178 1.00 0.00 49 LEU A CA 14
ATOM 16714 C C . LEU A 1 48 ? -1.520 -7.432 -5.950 1.00 0.00 49 LEU A C 14
ATOM 16715 O O . LEU A 1 48 ? -2.337 -8.130 -5.353 1.00 0.00 49 LEU A O 14
ATOM 16731 N N . GLN A 1 49 ? -1.389 -7.393 -7.269 1.00 0.00 50 GLN A N 14
ATOM 16732 C CA . GLN A 1 49 ? -2.235 -8.202 -8.130 1.00 0.00 50 GLN A CA 14
ATOM 16733 C C . GLN A 1 49 ? -1.410 -9.301 -8.802 1.00 0.00 50 GLN A C 14
ATOM 16734 O O . GLN A 1 49 ? -1.889 -9.969 -9.717 1.00 0.00 50 GLN A O 14
ATOM 16748 N N . SER A 1 50 ? -0.185 -9.454 -8.322 1.00 0.00 51 SER A N 14
ATOM 16749 C CA . SER A 1 50 ? 0.711 -10.461 -8.866 1.00 0.00 51 SER A CA 14
ATOM 16750 C C . SER A 1 50 ? 1.072 -11.480 -7.784 1.00 0.00 51 SER A C 14
ATOM 16751 O O . SER A 1 50 ? 0.833 -12.676 -7.948 1.00 0.00 51 SER A O 14
ATOM 16759 N N . GLN A 1 51 ? 1.640 -10.970 -6.701 1.00 0.00 52 GLN A N 14
ATOM 16760 C CA . GLN A 1 51 ? 2.035 -11.821 -5.592 1.00 0.00 52 GLN A CA 14
ATOM 16761 C C . GLN A 1 51 ? 0.833 -12.113 -4.692 1.00 0.00 52 GLN A C 14
ATOM 16762 O O . GLN A 1 51 ? 0.805 -13.126 -3.995 1.00 0.00 52 GLN A O 14
ATOM 16776 N N . PHE A 1 52 ? -0.133 -11.206 -4.736 1.00 0.00 53 PHE A N 14
ATOM 16777 C CA . PHE A 1 52 ? -1.335 -11.354 -3.933 1.00 0.00 53 PHE A CA 14
ATOM 16778 C C . PHE A 1 52 ? -2.579 -11.434 -4.819 1.00 0.00 53 PHE A C 14
ATOM 16779 O O . PHE A 1 52 ? -3.671 -11.729 -4.337 1.00 0.00 53 PHE A O 14
ATOM 16796 N N . GLY A 1 53 ? -2.374 -11.163 -6.100 1.00 0.00 54 GLY A N 14
ATOM 16797 C CA . GLY A 1 53 ? -3.466 -11.201 -7.058 1.00 0.00 54 GLY A CA 14
ATOM 16798 C C . GLY A 1 53 ? -4.688 -10.451 -6.525 1.00 0.00 54 GLY A C 14
ATOM 16799 O O . GLY A 1 53 ? -5.823 -10.867 -6.752 1.00 0.00 54 GLY A O 14
ATOM 16803 N N . VAL A 1 54 ? -4.415 -9.359 -5.827 1.00 0.00 55 VAL A N 14
ATOM 16804 C CA . VAL A 1 54 ? -5.478 -8.547 -5.260 1.00 0.00 55 VAL A CA 14
ATOM 16805 C C . VAL A 1 54 ? -6.591 -8.377 -6.296 1.00 0.00 55 VAL A C 14
ATOM 16806 O O . VAL A 1 54 ? -6.328 -8.357 -7.497 1.00 0.00 55 VAL A O 14
ATOM 16819 N N . ASP A 1 55 ? -7.811 -8.258 -5.793 1.00 0.00 56 ASP A N 14
ATOM 16820 C CA . ASP A 1 55 ? -8.966 -8.090 -6.659 1.00 0.00 56 ASP A CA 14
ATOM 16821 C C . ASP A 1 55 ? -9.579 -6.710 -6.421 1.00 0.00 56 ASP A C 14
ATOM 16822 O O . ASP A 1 55 ? -10.781 -6.593 -6.185 1.00 0.00 56 ASP A O 14
ATOM 16831 N N . ALA A 1 56 ? -8.727 -5.697 -6.492 1.00 0.00 57 ALA A N 14
ATOM 16832 C CA . ALA A 1 56 ? -9.171 -4.329 -6.286 1.00 0.00 57 ALA A CA 14
ATOM 16833 C C . ALA A 1 56 ? -9.121 -3.576 -7.618 1.00 0.00 57 ALA A C 14
ATOM 16834 O O . ALA A 1 56 ? -8.337 -3.920 -8.500 1.00 0.00 57 ALA A O 14
ATOM 16841 N N . PRO A 1 57 ? -9.993 -2.537 -7.723 1.00 0.00 58 PRO A N 14
ATOM 16842 C CA . PRO A 1 57 ? -10.055 -1.733 -8.931 1.00 0.00 58 PRO A CA 14
ATOM 16843 C C . PRO A 1 57 ? -8.859 -0.785 -9.021 1.00 0.00 58 PRO A C 14
ATOM 16844 O O . PRO A 1 57 ? -8.221 -0.487 -8.012 1.00 0.00 58 PRO A O 14
ATOM 16855 N N . VAL A 1 58 ? -8.590 -0.336 -10.239 1.00 0.00 59 VAL A N 14
ATOM 16856 C CA . VAL A 1 58 ? -7.481 0.573 -10.474 1.00 0.00 59 VAL A CA 14
ATOM 16857 C C . VAL A 1 58 ? -8.020 1.901 -11.008 1.00 0.00 59 VAL A C 14
ATOM 16858 O O . VAL A 1 58 ? -7.529 2.967 -10.640 1.00 0.00 59 VAL A O 14
ATOM 16871 N N . SER A 1 59 ? -9.023 1.794 -11.866 1.00 0.00 60 SER A N 14
ATOM 16872 C CA . SER A 1 59 ? -9.634 2.973 -12.455 1.00 0.00 60 SER A CA 14
ATOM 16873 C C . SER A 1 59 ? -9.753 4.080 -11.405 1.00 0.00 60 SER A C 14
ATOM 16874 O O . SER A 1 59 ? -9.271 5.192 -11.613 1.00 0.00 60 SER A O 14
ATOM 16882 N N . GLU A 1 60 ? -10.398 3.736 -10.300 1.00 0.00 61 GLU A N 14
ATOM 16883 C CA . GLU A 1 60 ? -10.587 4.686 -9.217 1.00 0.00 61 GLU A CA 14
ATOM 16884 C C . GLU A 1 60 ? -10.712 3.951 -7.881 1.00 0.00 61 GLU A C 14
ATOM 16885 O O . GLU A 1 60 ? -11.811 3.810 -7.347 1.00 0.00 61 GLU A O 14
ATOM 16897 N N . PHE A 1 61 ? -9.571 3.501 -7.381 1.00 0.00 62 PHE A N 14
ATOM 16898 C CA . PHE A 1 61 ? -9.539 2.785 -6.118 1.00 0.00 62 PHE A CA 14
ATOM 16899 C C . PHE A 1 61 ? -9.726 3.741 -4.938 1.00 0.00 62 PHE A C 14
ATOM 16900 O O . PHE A 1 61 ? -9.654 4.959 -5.105 1.00 0.00 62 PHE A O 14
ATOM 16917 N N . ASP A 1 62 ? -9.962 3.156 -3.774 1.00 0.00 63 ASP A N 14
ATOM 16918 C CA . ASP A 1 62 ? -10.161 3.942 -2.568 1.00 0.00 63 ASP A CA 14
ATOM 16919 C C . ASP A 1 62 ? -8.801 4.383 -2.023 1.00 0.00 63 ASP A C 14
ATOM 16920 O O . ASP A 1 62 ? -8.152 3.640 -1.287 1.00 0.00 63 ASP A O 14
ATOM 16929 N N . ARG A 1 63 ? -8.410 5.590 -2.405 1.00 0.00 64 ARG A N 14
ATOM 16930 C CA . ARG A 1 63 ? -7.138 6.139 -1.964 1.00 0.00 64 ARG A CA 14
ATOM 16931 C C . ARG A 1 63 ? -7.035 6.077 -0.438 1.00 0.00 64 ARG A C 14
ATOM 16932 O O . ARG A 1 63 ? -5.940 5.953 0.108 1.00 0.00 64 ARG A O 14
ATOM 16953 N N . LYS A 1 64 ? -8.188 6.167 0.205 1.00 0.00 65 LYS A N 14
ATOM 16954 C CA . LYS A 1 64 ? -8.242 6.122 1.657 1.00 0.00 65 LYS A CA 14
ATOM 16955 C C . LYS A 1 64 ? -7.750 4.756 2.139 1.00 0.00 65 LYS A C 14
ATOM 16956 O O . LYS A 1 64 ? -7.183 4.644 3.225 1.00 0.00 65 LYS A O 14
ATOM 16975 N N . GLU A 1 65 ? -7.988 3.751 1.309 1.00 0.00 66 GLU A N 14
ATOM 16976 C CA . GLU A 1 65 ? -7.576 2.397 1.638 1.00 0.00 66 GLU A CA 14
ATOM 16977 C C . GLU A 1 65 ? -6.143 2.147 1.165 1.00 0.00 66 GLU A C 14
ATOM 16978 O O . GLU A 1 65 ? -5.444 1.296 1.712 1.00 0.00 66 GLU A O 14
ATOM 16990 N N . TRP A 1 66 ? -5.748 2.905 0.153 1.00 0.00 67 TRP A N 14
ATOM 16991 C CA . TRP A 1 66 ? -4.410 2.777 -0.401 1.00 0.00 67 TRP A CA 14
ATOM 16992 C C . TRP A 1 66 ? -3.603 4.005 0.026 1.00 0.00 67 TRP A C 14
ATOM 16993 O O . TRP A 1 66 ? -2.624 4.366 -0.625 1.00 0.00 67 TRP A O 14
ATOM 17014 N N . ASP A 1 67 ? -4.043 4.614 1.118 1.00 0.00 68 ASP A N 14
ATOM 17015 C CA . ASP A 1 67 ? -3.373 5.793 1.638 1.00 0.00 68 ASP A CA 14
ATOM 17016 C C . ASP A 1 67 ? -2.463 5.388 2.799 1.00 0.00 68 ASP A C 14
ATOM 17017 O O . ASP A 1 67 ? -1.405 5.981 2.999 1.00 0.00 68 ASP A O 14
ATOM 17026 N N . THR A 1 68 ? -2.908 4.379 3.533 1.00 0.00 69 THR A N 14
ATOM 17027 C CA . THR A 1 68 ? -2.147 3.886 4.669 1.00 0.00 69 THR A CA 14
ATOM 17028 C C . THR A 1 68 ? -1.683 2.450 4.418 1.00 0.00 69 THR A C 14
ATOM 17029 O O . THR A 1 68 ? -2.239 1.754 3.570 1.00 0.00 69 THR A O 14
ATOM 17040 N N . PRO A 1 69 ? -0.642 2.038 5.191 1.00 0.00 70 PRO A N 14
ATOM 17041 C CA . PRO A 1 69 ? -0.098 0.698 5.061 1.00 0.00 70 PRO A CA 14
ATOM 17042 C C . PRO A 1 69 ? -1.027 -0.336 5.700 1.00 0.00 70 PRO A C 14
ATOM 17043 O O . PRO A 1 69 ? -1.092 -1.479 5.251 1.00 0.00 70 PRO A O 14
ATOM 17054 N N . ASN A 1 70 ? -1.722 0.103 6.739 1.00 0.00 71 ASN A N 14
ATOM 17055 C CA . ASN A 1 70 ? -2.644 -0.770 7.446 1.00 0.00 71 ASN A CA 14
ATOM 17056 C C . ASN A 1 70 ? -3.848 -1.066 6.548 1.00 0.00 71 ASN A C 14
ATOM 17057 O O . ASN A 1 70 ? -4.198 -2.226 6.336 1.00 0.00 71 ASN A O 14
ATOM 17068 N N . LYS A 1 71 ? -4.447 0.003 6.045 1.00 0.00 72 LYS A N 14
ATOM 17069 C CA . LYS A 1 71 ? -5.604 -0.128 5.175 1.00 0.00 72 LYS A CA 14
ATOM 17070 C C . LYS A 1 71 ? -5.258 -1.058 4.010 1.00 0.00 72 LYS A C 14
ATOM 17071 O O . LYS A 1 71 ? -6.109 -1.811 3.538 1.00 0.00 72 LYS A O 14
ATOM 17090 N N . ILE A 1 72 ? -4.008 -0.976 3.579 1.00 0.00 73 ILE A N 14
ATOM 17091 C CA . ILE A 1 72 ? -3.540 -1.800 2.479 1.00 0.00 73 ILE A CA 14
ATOM 17092 C C . ILE A 1 72 ? -3.268 -3.217 2.989 1.00 0.00 73 ILE A C 14
ATOM 17093 O O . ILE A 1 72 ? -3.798 -4.188 2.448 1.00 0.00 73 ILE A O 14
ATOM 17109 N N . ILE A 1 73 ? -2.444 -3.292 4.023 1.00 0.00 74 ILE A N 14
ATOM 17110 C CA . ILE A 1 73 ? -2.096 -4.574 4.612 1.00 0.00 74 ILE A CA 14
ATOM 17111 C C . ILE A 1 73 ? -3.370 -5.393 4.828 1.00 0.00 74 ILE A C 14
ATOM 17112 O O . ILE A 1 73 ? -3.323 -6.622 4.868 1.00 0.00 74 ILE A O 14
ATOM 17128 N N . ALA A 1 74 ? -4.478 -4.680 4.964 1.00 0.00 75 ALA A N 14
ATOM 17129 C CA . ALA A 1 74 ? -5.762 -5.325 5.176 1.00 0.00 75 ALA A CA 14
ATOM 17130 C C . ALA A 1 74 ? -6.394 -5.651 3.820 1.00 0.00 75 ALA A C 14
ATOM 17131 O O . ALA A 1 74 ? -7.026 -6.694 3.661 1.00 0.00 75 ALA A O 14
ATOM 17138 N N . LYS A 1 75 ? -6.202 -4.738 2.879 1.00 0.00 76 LYS A N 14
ATOM 17139 C CA . LYS A 1 75 ? -6.746 -4.915 1.544 1.00 0.00 76 LYS A CA 14
ATOM 17140 C C . LYS A 1 75 ? -6.066 -6.112 0.876 1.00 0.00 76 LYS A C 14
ATOM 17141 O O . LYS A 1 75 ? -6.653 -6.761 0.011 1.00 0.00 76 LYS A O 14
ATOM 17160 N N . VAL A 1 76 ? -4.839 -6.369 1.303 1.00 0.00 77 VAL A N 14
ATOM 17161 C CA . VAL A 1 76 ? -4.073 -7.477 0.757 1.00 0.00 77 VAL A CA 14
ATOM 17162 C C . VAL A 1 76 ? -4.647 -8.795 1.281 1.00 0.00 77 VAL A C 14
ATOM 17163 O O . VAL A 1 76 ? -4.817 -9.748 0.522 1.00 0.00 77 VAL A O 14
ATOM 17176 N N . GLU A 1 77 ? -4.931 -8.807 2.575 1.00 0.00 78 GLU A N 14
ATOM 17177 C CA . GLU A 1 77 ? -5.484 -9.992 3.209 1.00 0.00 78 GLU A CA 14
ATOM 17178 C C . GLU A 1 77 ? -6.979 -10.108 2.908 1.00 0.00 78 GLU A C 14
ATOM 17179 O O . GLU A 1 77 ? -7.529 -11.207 2.886 1.00 0.00 78 GLU A O 14
ATOM 17191 N N . GLN A 1 78 ? -7.595 -8.956 2.685 1.00 0.00 79 GLN A N 14
ATOM 17192 C CA . GLN A 1 78 ? -9.018 -8.914 2.388 1.00 0.00 79 GLN A CA 14
ATOM 17193 C C . GLN A 1 78 ? -9.246 -9.007 0.878 1.00 0.00 79 GLN A C 14
ATOM 17194 O O . GLN A 1 78 ? -10.310 -8.639 0.383 1.00 0.00 79 GLN A O 14
ATOM 17208 N N . ALA A 1 79 ? -8.229 -9.503 0.187 1.00 0.00 80 ALA A N 14
ATOM 17209 C CA . ALA A 1 79 ? -8.307 -9.651 -1.256 1.00 0.00 80 ALA A CA 14
ATOM 17210 C C . ALA A 1 79 ? -8.072 -11.116 -1.629 1.00 0.00 80 ALA A C 14
ATOM 17211 O O . ALA A 1 79 ? -8.767 -11.662 -2.484 1.00 0.00 80 ALA A O 14
ATOM 17218 N N . GLN A 1 80 ? -7.090 -11.711 -0.967 1.00 0.00 81 GLN A N 14
ATOM 17219 C CA . GLN A 1 80 ? -6.755 -13.102 -1.218 1.00 0.00 81 GLN A CA 14
ATOM 17220 C C . GLN A 1 80 ? -8.022 -13.959 -1.231 1.00 0.00 81 GLN A C 14
ATOM 17221 O O . GLN A 1 80 ? -8.459 -14.413 -2.288 1.00 0.00 81 GLN A O 14
ATOM 17235 N N . ALA A 1 1 ? 1.276 -15.497 1.503 1.00 0.00 2 ALA A N 15
ATOM 17236 C CA . ALA A 1 1 ? 2.231 -16.453 2.035 1.00 0.00 2 ALA A CA 15
ATOM 17237 C C . ALA A 1 1 ? 2.543 -16.100 3.491 1.00 0.00 2 ALA A C 15
ATOM 17238 O O . ALA A 1 1 ? 3.708 -16.003 3.875 1.00 0.00 2 ALA A O 15
ATOM 17245 N N . ASP A 1 2 ? 1.482 -15.918 4.263 1.00 0.00 3 ASP A N 15
ATOM 17246 C CA . ASP A 1 2 ? 1.628 -15.577 5.668 1.00 0.00 3 ASP A CA 15
ATOM 17247 C C . ASP A 1 2 ? 2.101 -14.128 5.791 1.00 0.00 3 ASP A C 15
ATOM 17248 O O . ASP A 1 2 ? 1.934 -13.335 4.865 1.00 0.00 3 ASP A O 15
ATOM 17257 N N . GLU A 1 3 ? 2.686 -13.825 6.940 1.00 0.00 4 GLU A N 15
ATOM 17258 C CA . GLU A 1 3 ? 3.186 -12.486 7.195 1.00 0.00 4 GLU A CA 15
ATOM 17259 C C . GLU A 1 3 ? 3.941 -11.959 5.973 1.00 0.00 4 GLU A C 15
ATOM 17260 O O . GLU A 1 3 ? 4.058 -10.748 5.786 1.00 0.00 4 GLU A O 15
ATOM 17272 N N . ALA A 1 4 ? 4.434 -12.893 5.174 1.00 0.00 5 ALA A N 15
ATOM 17273 C CA . ALA A 1 4 ? 5.173 -12.538 3.976 1.00 0.00 5 ALA A CA 15
ATOM 17274 C C . ALA A 1 4 ? 4.305 -11.640 3.091 1.00 0.00 5 ALA A C 15
ATOM 17275 O O . ALA A 1 4 ? 4.814 -10.948 2.211 1.00 0.00 5 ALA A O 15
ATOM 17282 N N . ILE A 1 5 ? 3.008 -11.680 3.358 1.00 0.00 6 ILE A N 15
ATOM 17283 C CA . ILE A 1 5 ? 2.063 -10.878 2.599 1.00 0.00 6 ILE A CA 15
ATOM 17284 C C . ILE A 1 5 ? 1.996 -9.472 3.199 1.00 0.00 6 ILE A C 15
ATOM 17285 O O . ILE A 1 5 ? 1.988 -8.482 2.470 1.00 0.00 6 ILE A O 15
ATOM 17301 N N . LYS A 1 6 ? 1.947 -9.430 4.522 1.00 0.00 7 LYS A N 15
ATOM 17302 C CA . LYS A 1 6 ? 1.880 -8.162 5.229 1.00 0.00 7 LYS A CA 15
ATOM 17303 C C . LYS A 1 6 ? 3.231 -7.452 5.123 1.00 0.00 7 LYS A C 15
ATOM 17304 O O . LYS A 1 6 ? 3.286 -6.235 4.953 1.00 0.00 7 LYS A O 15
ATOM 17323 N N . ASN A 1 7 ? 4.289 -8.244 5.227 1.00 0.00 8 ASN A N 15
ATOM 17324 C CA . ASN A 1 7 ? 5.636 -7.706 5.145 1.00 0.00 8 ASN A CA 15
ATOM 17325 C C . ASN A 1 7 ? 5.934 -7.305 3.699 1.00 0.00 8 ASN A C 15
ATOM 17326 O O . ASN A 1 7 ? 6.286 -6.158 3.429 1.00 0.00 8 ASN A O 15
ATOM 17337 N N . GLY A 1 8 ? 5.782 -8.273 2.807 1.00 0.00 9 GLY A N 15
ATOM 17338 C CA . GLY A 1 8 ? 6.029 -8.036 1.395 1.00 0.00 9 GLY A CA 15
ATOM 17339 C C . GLY A 1 8 ? 5.362 -6.740 0.932 1.00 0.00 9 GLY A C 15
ATOM 17340 O O . GLY A 1 8 ? 5.915 -6.012 0.109 1.00 0.00 9 GLY A O 15
ATOM 17344 N N . VAL A 1 9 ? 4.182 -6.490 1.481 1.00 0.00 10 VAL A N 15
ATOM 17345 C CA . VAL A 1 9 ? 3.433 -5.295 1.134 1.00 0.00 10 VAL A CA 15
ATOM 17346 C C . VAL A 1 9 ? 4.213 -4.059 1.590 1.00 0.00 10 VAL A C 15
ATOM 17347 O O . VAL A 1 9 ? 4.452 -3.145 0.803 1.00 0.00 10 VAL A O 15
ATOM 17360 N N . LEU A 1 10 ? 4.587 -4.072 2.862 1.00 0.00 11 LEU A N 15
ATOM 17361 C CA . LEU A 1 10 ? 5.335 -2.965 3.433 1.00 0.00 11 LEU A CA 15
ATOM 17362 C C . LEU A 1 10 ? 6.691 -2.856 2.733 1.00 0.00 11 LEU A C 15
ATOM 17363 O O . LEU A 1 10 ? 7.166 -1.754 2.461 1.00 0.00 11 LEU A O 15
ATOM 17379 N N . ASP A 1 11 ? 7.276 -4.013 2.461 1.00 0.00 12 ASP A N 15
ATOM 17380 C CA . ASP A 1 11 ? 8.567 -4.061 1.797 1.00 0.00 12 ASP A CA 15
ATOM 17381 C C . ASP A 1 11 ? 8.437 -3.468 0.392 1.00 0.00 12 ASP A C 15
ATOM 17382 O O . ASP A 1 11 ? 9.401 -2.932 -0.150 1.00 0.00 12 ASP A O 15
ATOM 17391 N N . ILE A 1 12 ? 7.237 -3.587 -0.156 1.00 0.00 13 ILE A N 15
ATOM 17392 C CA . ILE A 1 12 ? 6.968 -3.070 -1.486 1.00 0.00 13 ILE A CA 15
ATOM 17393 C C . ILE A 1 12 ? 6.412 -1.649 -1.375 1.00 0.00 13 ILE A C 15
ATOM 17394 O O . ILE A 1 12 ? 6.312 -0.937 -2.373 1.00 0.00 13 ILE A O 15
ATOM 17410 N N . LEU A 1 13 ? 6.065 -1.278 -0.151 1.00 0.00 14 LEU A N 15
ATOM 17411 C CA . LEU A 1 13 ? 5.524 0.046 0.104 1.00 0.00 14 LEU A CA 15
ATOM 17412 C C . LEU A 1 13 ? 6.667 1.005 0.441 1.00 0.00 14 LEU A C 15
ATOM 17413 O O . LEU A 1 13 ? 6.746 2.101 -0.112 1.00 0.00 14 LEU A O 15
ATOM 17429 N N . ALA A 1 14 ? 7.524 0.558 1.346 1.00 0.00 15 ALA A N 15
ATOM 17430 C CA . ALA A 1 14 ? 8.660 1.362 1.764 1.00 0.00 15 ALA A CA 15
ATOM 17431 C C . ALA A 1 14 ? 9.619 1.533 0.584 1.00 0.00 15 ALA A C 15
ATOM 17432 O O . ALA A 1 14 ? 10.307 2.547 0.480 1.00 0.00 15 ALA A O 15
ATOM 17439 N N . ASP A 1 15 ? 9.636 0.523 -0.276 1.00 0.00 16 ASP A N 15
ATOM 17440 C CA . ASP A 1 15 ? 10.499 0.549 -1.444 1.00 0.00 16 ASP A CA 15
ATOM 17441 C C . ASP A 1 15 ? 9.923 1.518 -2.478 1.00 0.00 16 ASP A C 15
ATOM 17442 O O . ASP A 1 15 ? 10.668 2.223 -3.157 1.00 0.00 16 ASP A O 15
ATOM 17451 N N . LEU A 1 16 ? 8.600 1.521 -2.566 1.00 0.00 17 LEU A N 15
ATOM 17452 C CA . LEU A 1 16 ? 7.915 2.392 -3.506 1.00 0.00 17 LEU A CA 15
ATOM 17453 C C . LEU A 1 16 ? 8.240 3.849 -3.175 1.00 0.00 17 LEU A C 15
ATOM 17454 O O . LEU A 1 16 ? 8.698 4.599 -4.037 1.00 0.00 17 LEU A O 15
ATOM 17470 N N . THR A 1 17 ? 7.992 4.209 -1.924 1.00 0.00 18 THR A N 15
ATOM 17471 C CA . THR A 1 17 ? 8.253 5.563 -1.467 1.00 0.00 18 THR A CA 15
ATOM 17472 C C . THR A 1 17 ? 9.741 5.891 -1.595 1.00 0.00 18 THR A C 15
ATOM 17473 O O . THR A 1 17 ? 10.106 6.954 -2.095 1.00 0.00 18 THR A O 15
ATOM 17484 N N . GLY A 1 18 ? 10.561 4.959 -1.132 1.00 0.00 19 GLY A N 15
ATOM 17485 C CA . GLY A 1 18 ? 12.003 5.136 -1.188 1.00 0.00 19 GLY A CA 15
ATOM 17486 C C . GLY A 1 18 ? 12.543 5.657 0.145 1.00 0.00 19 GLY A C 15
ATOM 17487 O O . GLY A 1 18 ? 13.692 6.088 0.227 1.00 0.00 19 GLY A O 15
ATOM 17491 N N . SER A 1 19 ? 11.689 5.600 1.156 1.00 0.00 20 SER A N 15
ATOM 17492 C CA . SER A 1 19 ? 12.066 6.061 2.481 1.00 0.00 20 SER A CA 15
ATOM 17493 C C . SER A 1 19 ? 11.792 4.966 3.514 1.00 0.00 20 SER A C 15
ATOM 17494 O O . SER A 1 19 ? 11.280 3.900 3.173 1.00 0.00 20 SER A O 15
ATOM 17502 N N . ASP A 1 20 ? 12.145 5.265 4.755 1.00 0.00 21 ASP A N 15
ATOM 17503 C CA . ASP A 1 20 ? 11.945 4.319 5.839 1.00 0.00 21 ASP A CA 15
ATOM 17504 C C . ASP A 1 20 ? 11.052 4.954 6.906 1.00 0.00 21 ASP A C 15
ATOM 17505 O O . ASP A 1 20 ? 11.544 5.438 7.925 1.00 0.00 21 ASP A O 15
ATOM 17514 N N . ASP A 1 21 ? 9.755 4.934 6.637 1.00 0.00 22 ASP A N 15
ATOM 17515 C CA . ASP A 1 21 ? 8.789 5.502 7.561 1.00 0.00 22 ASP A CA 15
ATOM 17516 C C . ASP A 1 21 ? 7.550 4.606 7.612 1.00 0.00 22 ASP A C 15
ATOM 17517 O O . ASP A 1 21 ? 7.023 4.331 8.688 1.00 0.00 22 ASP A O 15
ATOM 17526 N N . VAL A 1 22 ? 7.122 4.175 6.435 1.00 0.00 23 VAL A N 15
ATOM 17527 C CA . VAL A 1 22 ? 5.955 3.315 6.332 1.00 0.00 23 VAL A CA 15
ATOM 17528 C C . VAL A 1 22 ? 6.345 1.885 6.710 1.00 0.00 23 VAL A C 15
ATOM 17529 O O . VAL A 1 22 ? 5.482 1.021 6.858 1.00 0.00 23 VAL A O 15
ATOM 17542 N N . LYS A 1 23 ? 7.646 1.680 6.855 1.00 0.00 24 LYS A N 15
ATOM 17543 C CA . LYS A 1 23 ? 8.162 0.369 7.214 1.00 0.00 24 LYS A CA 15
ATOM 17544 C C . LYS A 1 23 ? 7.887 0.106 8.695 1.00 0.00 24 LYS A C 15
ATOM 17545 O O . LYS A 1 23 ? 7.788 -1.046 9.117 1.00 0.00 24 LYS A O 15
ATOM 17564 N N . LYS A 1 24 ? 7.772 1.192 9.445 1.00 0.00 25 LYS A N 15
ATOM 17565 C CA . LYS A 1 24 ? 7.511 1.093 10.872 1.00 0.00 25 LYS A CA 15
ATOM 17566 C C . LYS A 1 24 ? 6.049 1.451 11.144 1.00 0.00 25 LYS A C 15
ATOM 17567 O O . LYS A 1 24 ? 5.298 0.640 11.684 1.00 0.00 25 LYS A O 15
ATOM 17586 N N . ASN A 1 25 ? 5.689 2.666 10.758 1.00 0.00 26 ASN A N 15
ATOM 17587 C CA . ASN A 1 25 ? 4.329 3.141 10.954 1.00 0.00 26 ASN A CA 15
ATOM 17588 C C . ASN A 1 25 ? 3.377 2.325 10.077 1.00 0.00 26 ASN A C 15
ATOM 17589 O O . ASN A 1 25 ? 3.603 2.181 8.877 1.00 0.00 26 ASN A O 15
ATOM 17600 N N . LEU A 1 26 ? 2.333 1.813 10.712 1.00 0.00 27 LEU A N 15
ATOM 17601 C CA . LEU A 1 26 ? 1.345 1.016 10.005 1.00 0.00 27 LEU A CA 15
ATOM 17602 C C . LEU A 1 26 ? 0.045 1.814 9.881 1.00 0.00 27 LEU A C 15
ATOM 17603 O O . LEU A 1 26 ? -1.044 1.244 9.932 1.00 0.00 27 LEU A O 15
ATOM 17619 N N . ASP A 1 27 ? 0.203 3.119 9.719 1.00 0.00 28 ASP A N 15
ATOM 17620 C CA . ASP A 1 27 ? -0.945 4.001 9.587 1.00 0.00 28 ASP A CA 15
ATOM 17621 C C . ASP A 1 27 ? -0.469 5.389 9.155 1.00 0.00 28 ASP A C 15
ATOM 17622 O O . ASP A 1 27 ? -1.071 6.397 9.521 1.00 0.00 28 ASP A O 15
ATOM 17631 N N . LEU A 1 28 ? 0.607 5.396 8.381 1.00 0.00 29 LEU A N 15
ATOM 17632 C CA . LEU A 1 28 ? 1.171 6.644 7.895 1.00 0.00 29 LEU A CA 15
ATOM 17633 C C . LEU A 1 28 ? 0.226 7.256 6.859 1.00 0.00 29 LEU A C 15
ATOM 17634 O O . LEU A 1 28 ? -0.952 6.905 6.803 1.00 0.00 29 LEU A O 15
ATOM 17650 N N . ASN A 1 29 ? 0.778 8.160 6.063 1.00 0.00 30 ASN A N 15
ATOM 17651 C CA . ASN A 1 29 ? -0.002 8.824 5.031 1.00 0.00 30 ASN A CA 15
ATOM 17652 C C . ASN A 1 29 ? 0.824 8.901 3.745 1.00 0.00 30 ASN A C 15
ATOM 17653 O O . ASN A 1 29 ? 1.500 9.899 3.496 1.00 0.00 30 ASN A O 15
ATOM 17664 N N . LEU A 1 30 ? 0.742 7.836 2.963 1.00 0.00 31 LEU A N 15
ATOM 17665 C CA . LEU A 1 30 ? 1.474 7.771 1.709 1.00 0.00 31 LEU A CA 15
ATOM 17666 C C . LEU A 1 30 ? 1.150 9.009 0.870 1.00 0.00 31 LEU A C 15
ATOM 17667 O O . LEU A 1 30 ? 1.899 9.358 -0.042 1.00 0.00 31 LEU A O 15
ATOM 17683 N N . PHE A 1 31 ? 0.035 9.639 1.209 1.00 0.00 32 PHE A N 15
ATOM 17684 C CA . PHE A 1 31 ? -0.396 10.831 0.498 1.00 0.00 32 PHE A CA 15
ATOM 17685 C C . PHE A 1 31 ? 0.087 12.097 1.207 1.00 0.00 32 PHE A C 15
ATOM 17686 O O . PHE A 1 31 ? 0.792 12.914 0.616 1.00 0.00 32 PHE A O 15
ATOM 17703 N N . GLU A 1 32 ? -0.312 12.221 2.465 1.00 0.00 33 GLU A N 15
ATOM 17704 C CA . GLU A 1 32 ? 0.072 13.375 3.261 1.00 0.00 33 GLU A CA 15
ATOM 17705 C C . GLU A 1 32 ? 1.585 13.387 3.483 1.00 0.00 33 GLU A C 15
ATOM 17706 O O . GLU A 1 32 ? 2.142 14.386 3.936 1.00 0.00 33 GLU A O 15
ATOM 17718 N N . THR A 1 33 ? 2.209 12.265 3.152 1.00 0.00 34 THR A N 15
ATOM 17719 C CA . THR A 1 33 ? 3.648 12.135 3.309 1.00 0.00 34 THR A CA 15
ATOM 17720 C C . THR A 1 33 ? 4.365 12.566 2.028 1.00 0.00 34 THR A C 15
ATOM 17721 O O . THR A 1 33 ? 5.568 12.824 2.044 1.00 0.00 34 THR A O 15
ATOM 17732 N N . GLY A 1 34 ? 3.597 12.631 0.951 1.00 0.00 35 GLY A N 15
ATOM 17733 C CA . GLY A 1 34 ? 4.145 13.027 -0.336 1.00 0.00 35 GLY A CA 15
ATOM 17734 C C . GLY A 1 34 ? 5.002 11.910 -0.934 1.00 0.00 35 GLY A C 15
ATOM 17735 O O . GLY A 1 34 ? 5.593 12.078 -1.999 1.00 0.00 35 GLY A O 15
ATOM 17739 N N . LEU A 1 35 ? 5.042 10.793 -0.222 1.00 0.00 36 LEU A N 15
ATOM 17740 C CA . LEU A 1 35 ? 5.817 9.648 -0.669 1.00 0.00 36 LEU A CA 15
ATOM 17741 C C . LEU A 1 35 ? 5.164 9.052 -1.918 1.00 0.00 36 LEU A C 15
ATOM 17742 O O . LEU A 1 35 ? 5.852 8.525 -2.792 1.00 0.00 36 LEU A O 15
ATOM 17758 N N . LEU A 1 36 ? 3.844 9.156 -1.964 1.00 0.00 37 LEU A N 15
ATOM 17759 C CA . LEU A 1 36 ? 3.091 8.633 -3.091 1.00 0.00 37 LEU A CA 15
ATOM 17760 C C . LEU A 1 36 ? 2.135 9.713 -3.604 1.00 0.00 37 LEU A C 15
ATOM 17761 O O . LEU A 1 36 ? 2.007 10.774 -2.995 1.00 0.00 37 LEU A O 15
ATOM 17777 N N . ASP A 1 37 ? 1.489 9.404 -4.719 1.00 0.00 38 ASP A N 15
ATOM 17778 C CA . ASP A 1 37 ? 0.549 10.334 -5.322 1.00 0.00 38 ASP A CA 15
ATOM 17779 C C . ASP A 1 37 ? -0.564 9.550 -6.018 1.00 0.00 38 ASP A C 15
ATOM 17780 O O . ASP A 1 37 ? -1.744 9.849 -5.840 1.00 0.00 38 ASP A O 15
ATOM 17789 N N . SER A 1 38 ? -0.149 8.561 -6.797 1.00 0.00 39 SER A N 15
ATOM 17790 C CA . SER A 1 38 ? -1.096 7.731 -7.520 1.00 0.00 39 SER A CA 15
ATOM 17791 C C . SER A 1 38 ? -0.347 6.719 -8.389 1.00 0.00 39 SER A C 15
ATOM 17792 O O . SER A 1 38 ? -0.587 5.516 -8.294 1.00 0.00 39 SER A O 15
ATOM 17800 N N . MET A 1 39 ? 0.545 7.242 -9.217 1.00 0.00 40 MET A N 15
ATOM 17801 C CA . MET A 1 39 ? 1.331 6.400 -10.102 1.00 0.00 40 MET A CA 15
ATOM 17802 C C . MET A 1 39 ? 1.954 5.230 -9.336 1.00 0.00 40 MET A C 15
ATOM 17803 O O . MET A 1 39 ? 2.125 4.144 -9.885 1.00 0.00 40 MET A O 15
ATOM 17817 N N . GLY A 1 40 ? 2.277 5.495 -8.078 1.00 0.00 41 GLY A N 15
ATOM 17818 C CA . GLY A 1 40 ? 2.878 4.479 -7.231 1.00 0.00 41 GLY A CA 15
ATOM 17819 C C . GLY A 1 40 ? 1.958 3.263 -7.096 1.00 0.00 41 GLY A C 15
ATOM 17820 O O . GLY A 1 40 ? 2.397 2.126 -7.260 1.00 0.00 41 GLY A O 15
ATOM 17824 N N . THR A 1 41 ? 0.698 3.545 -6.795 1.00 0.00 42 THR A N 15
ATOM 17825 C CA . THR A 1 41 ? -0.287 2.490 -6.636 1.00 0.00 42 THR A CA 15
ATOM 17826 C C . THR A 1 41 ? -0.245 1.535 -7.830 1.00 0.00 42 THR A C 15
ATOM 17827 O O . THR A 1 41 ? -0.314 0.319 -7.660 1.00 0.00 42 THR A O 15
ATOM 17838 N N . VAL A 1 42 ? -0.130 2.122 -9.013 1.00 0.00 43 VAL A N 15
ATOM 17839 C CA . VAL A 1 42 ? -0.077 1.339 -10.236 1.00 0.00 43 VAL A CA 15
ATOM 17840 C C . VAL A 1 42 ? 0.993 0.254 -10.094 1.00 0.00 43 VAL A C 15
ATOM 17841 O O . VAL A 1 42 ? 0.746 -0.910 -10.404 1.00 0.00 43 VAL A O 15
ATOM 17854 N N . GLN A 1 43 ? 2.159 0.675 -9.627 1.00 0.00 44 GLN A N 15
ATOM 17855 C CA . GLN A 1 43 ? 3.268 -0.246 -9.442 1.00 0.00 44 GLN A CA 15
ATOM 17856 C C . GLN A 1 43 ? 2.971 -1.209 -8.291 1.00 0.00 44 GLN A C 15
ATOM 17857 O O . GLN A 1 43 ? 3.004 -2.426 -8.471 1.00 0.00 44 GLN A O 15
ATOM 17871 N N . LEU A 1 44 ? 2.688 -0.629 -7.134 1.00 0.00 45 LEU A N 15
ATOM 17872 C CA . LEU A 1 44 ? 2.386 -1.420 -5.954 1.00 0.00 45 LEU A CA 15
ATOM 17873 C C . LEU A 1 44 ? 1.379 -2.512 -6.321 1.00 0.00 45 LEU A C 15
ATOM 17874 O O . LEU A 1 44 ? 1.456 -3.629 -5.814 1.00 0.00 45 LEU A O 15
ATOM 17890 N N . LEU A 1 45 ? 0.456 -2.150 -7.201 1.00 0.00 46 LEU A N 15
ATOM 17891 C CA . LEU A 1 45 ? -0.565 -3.084 -7.642 1.00 0.00 46 LEU A CA 15
ATOM 17892 C C . LEU A 1 45 ? 0.095 -4.224 -8.420 1.00 0.00 46 LEU A C 15
ATOM 17893 O O . LEU A 1 45 ? -0.310 -5.380 -8.299 1.00 0.00 46 LEU A O 15
ATOM 17909 N N . LEU A 1 46 ? 1.099 -3.859 -9.204 1.00 0.00 47 LEU A N 15
ATOM 17910 C CA . LEU A 1 46 ? 1.819 -4.837 -10.002 1.00 0.00 47 LEU A CA 15
ATOM 17911 C C . LEU A 1 46 ? 2.339 -5.950 -9.090 1.00 0.00 47 LEU A C 15
ATOM 17912 O O . LEU A 1 46 ? 2.253 -7.128 -9.433 1.00 0.00 47 LEU A O 15
ATOM 17928 N N . GLU A 1 47 ? 2.867 -5.538 -7.947 1.00 0.00 48 GLU A N 15
ATOM 17929 C CA . GLU A 1 47 ? 3.400 -6.486 -6.984 1.00 0.00 48 GLU A CA 15
ATOM 17930 C C . GLU A 1 47 ? 2.266 -7.104 -6.164 1.00 0.00 48 GLU A C 15
ATOM 17931 O O . GLU A 1 47 ? 2.406 -8.209 -5.639 1.00 0.00 48 GLU A O 15
ATOM 17943 N N . LEU A 1 48 ? 1.168 -6.368 -6.081 1.00 0.00 49 LEU A N 15
ATOM 17944 C CA . LEU A 1 48 ? 0.010 -6.830 -5.335 1.00 0.00 49 LEU A CA 15
ATOM 17945 C C . LEU A 1 48 ? -0.826 -7.756 -6.221 1.00 0.00 49 LEU A C 15
ATOM 17946 O O . LEU A 1 48 ? -1.781 -8.373 -5.753 1.00 0.00 49 LEU A O 15
ATOM 17962 N N . GLN A 1 49 ? -0.435 -7.824 -7.485 1.00 0.00 50 GLN A N 15
ATOM 17963 C CA . GLN A 1 49 ? -1.136 -8.664 -8.441 1.00 0.00 50 GLN A CA 15
ATOM 17964 C C . GLN A 1 49 ? -0.217 -9.780 -8.941 1.00 0.00 50 GLN A C 15
ATOM 17965 O O . GLN A 1 49 ? -0.520 -10.441 -9.933 1.00 0.00 50 GLN A O 15
ATOM 17979 N N . SER A 1 50 ? 0.888 -9.957 -8.231 1.00 0.00 51 SER A N 15
ATOM 17980 C CA . SER A 1 50 ? 1.853 -10.981 -8.591 1.00 0.00 51 SER A CA 15
ATOM 17981 C C . SER A 1 50 ? 2.010 -11.978 -7.441 1.00 0.00 51 SER A C 15
ATOM 17982 O O . SER A 1 50 ? 1.821 -13.180 -7.626 1.00 0.00 51 SER A O 15
ATOM 17990 N N . GLN A 1 51 ? 2.355 -11.443 -6.279 1.00 0.00 52 GLN A N 15
ATOM 17991 C CA . GLN A 1 51 ? 2.540 -12.271 -5.099 1.00 0.00 52 GLN A CA 15
ATOM 17992 C C . GLN A 1 51 ? 1.201 -12.494 -4.392 1.00 0.00 52 GLN A C 15
ATOM 17993 O O . GLN A 1 51 ? 1.028 -13.481 -3.680 1.00 0.00 52 GLN A O 15
ATOM 18007 N N . PHE A 1 52 ? 0.289 -11.558 -4.612 1.00 0.00 53 PHE A N 15
ATOM 18008 C CA . PHE A 1 52 ? -1.029 -11.639 -4.005 1.00 0.00 53 PHE A CA 15
ATOM 18009 C C . PHE A 1 52 ? -2.115 -11.796 -5.070 1.00 0.00 53 PHE A C 15
ATOM 18010 O O . PHE A 1 52 ? -3.221 -12.245 -4.772 1.00 0.00 53 PHE A O 15
ATOM 18027 N N . GLY A 1 53 ? -1.762 -11.416 -6.289 1.00 0.00 54 GLY A N 15
ATOM 18028 C CA . GLY A 1 53 ? -2.693 -11.508 -7.401 1.00 0.00 54 GLY A CA 15
ATOM 18029 C C . GLY A 1 53 ? -4.030 -10.851 -7.051 1.00 0.00 54 GLY A C 15
ATOM 18030 O O . GLY A 1 53 ? -5.090 -11.430 -7.286 1.00 0.00 54 GLY A O 15
ATOM 18034 N N . VAL A 1 54 ? -3.937 -9.652 -6.498 1.00 0.00 55 VAL A N 15
ATOM 18035 C CA . VAL A 1 54 ? -5.126 -8.910 -6.114 1.00 0.00 55 VAL A CA 15
ATOM 18036 C C . VAL A 1 54 ? -5.720 -8.233 -7.351 1.00 0.00 55 VAL A C 15
ATOM 18037 O O . VAL A 1 54 ? -5.008 -7.962 -8.317 1.00 0.00 55 VAL A O 15
ATOM 18050 N N . ASP A 1 55 ? -7.019 -7.978 -7.280 1.00 0.00 56 ASP A N 15
ATOM 18051 C CA . ASP A 1 55 ? -7.716 -7.338 -8.382 1.00 0.00 56 ASP A CA 15
ATOM 18052 C C . ASP A 1 55 ? -8.394 -6.062 -7.878 1.00 0.00 56 ASP A C 15
ATOM 18053 O O . ASP A 1 55 ? -9.609 -5.913 -7.994 1.00 0.00 56 ASP A O 15
ATOM 18062 N N . ALA A 1 56 ? -7.578 -5.174 -7.328 1.00 0.00 57 ALA A N 15
ATOM 18063 C CA . ALA A 1 56 ? -8.083 -3.916 -6.806 1.00 0.00 57 ALA A CA 15
ATOM 18064 C C . ALA A 1 56 ? -8.266 -2.927 -7.959 1.00 0.00 57 ALA A C 15
ATOM 18065 O O . ALA A 1 56 ? -7.571 -3.012 -8.971 1.00 0.00 57 ALA A O 15
ATOM 18072 N N . PRO A 1 57 ? -9.231 -1.989 -7.763 1.00 0.00 58 PRO A N 15
ATOM 18073 C CA . PRO A 1 57 ? -9.515 -0.985 -8.776 1.00 0.00 58 PRO A CA 15
ATOM 18074 C C . PRO A 1 57 ? -8.426 0.089 -8.802 1.00 0.00 58 PRO A C 15
ATOM 18075 O O . PRO A 1 57 ? -7.420 -0.025 -8.103 1.00 0.00 58 PRO A O 15
ATOM 18086 N N . VAL A 1 58 ? -8.665 1.108 -9.614 1.00 0.00 59 VAL A N 15
ATOM 18087 C CA . VAL A 1 58 ? -7.717 2.202 -9.741 1.00 0.00 59 VAL A CA 15
ATOM 18088 C C . VAL A 1 58 ? -8.438 3.434 -10.295 1.00 0.00 59 VAL A C 15
ATOM 18089 O O . VAL A 1 58 ? -8.215 4.549 -9.828 1.00 0.00 59 VAL A O 15
ATOM 18102 N N . SER A 1 59 ? -9.285 3.188 -11.282 1.00 0.00 60 SER A N 15
ATOM 18103 C CA . SER A 1 59 ? -10.040 4.264 -11.905 1.00 0.00 60 SER A CA 15
ATOM 18104 C C . SER A 1 59 ? -10.310 5.372 -10.886 1.00 0.00 60 SER A C 15
ATOM 18105 O O . SER A 1 59 ? -10.027 6.541 -11.144 1.00 0.00 60 SER A O 15
ATOM 18113 N N . GLU A 1 60 ? -10.854 4.966 -9.748 1.00 0.00 61 GLU A N 15
ATOM 18114 C CA . GLU A 1 60 ? -11.165 5.910 -8.689 1.00 0.00 61 GLU A CA 15
ATOM 18115 C C . GLU A 1 60 ? -11.705 5.173 -7.461 1.00 0.00 61 GLU A C 15
ATOM 18116 O O . GLU A 1 60 ? -12.909 5.177 -7.211 1.00 0.00 61 GLU A O 15
ATOM 18128 N N . PHE A 1 61 ? -10.789 4.556 -6.730 1.00 0.00 62 PHE A N 15
ATOM 18129 C CA . PHE A 1 61 ? -11.158 3.816 -5.535 1.00 0.00 62 PHE A CA 15
ATOM 18130 C C . PHE A 1 61 ? -11.099 4.710 -4.296 1.00 0.00 62 PHE A C 15
ATOM 18131 O O . PHE A 1 61 ? -10.944 5.925 -4.410 1.00 0.00 62 PHE A O 15
ATOM 18148 N N . ASP A 1 62 ? -11.227 4.075 -3.140 1.00 0.00 63 ASP A N 15
ATOM 18149 C CA . ASP A 1 62 ? -11.191 4.798 -1.880 1.00 0.00 63 ASP A CA 15
ATOM 18150 C C . ASP A 1 62 ? -9.734 5.026 -1.470 1.00 0.00 63 ASP A C 15
ATOM 18151 O O . ASP A 1 62 ? -9.192 4.281 -0.656 1.00 0.00 63 ASP A O 15
ATOM 18160 N N . ARG A 1 63 ? -9.144 6.058 -2.054 1.00 0.00 64 ARG A N 15
ATOM 18161 C CA . ARG A 1 63 ? -7.761 6.394 -1.760 1.00 0.00 64 ARG A CA 15
ATOM 18162 C C . ARG A 1 63 ? -7.518 6.368 -0.249 1.00 0.00 64 ARG A C 15
ATOM 18163 O O . ARG A 1 63 ? -6.389 6.176 0.199 1.00 0.00 64 ARG A O 15
ATOM 18184 N N . LYS A 1 64 ? -8.597 6.565 0.495 1.00 0.00 65 LYS A N 15
ATOM 18185 C CA . LYS A 1 64 ? -8.516 6.566 1.946 1.00 0.00 65 LYS A CA 15
ATOM 18186 C C . LYS A 1 64 ? -7.972 5.219 2.423 1.00 0.00 65 LYS A C 15
ATOM 18187 O O . LYS A 1 64 ? -7.236 5.155 3.406 1.00 0.00 65 LYS A O 15
ATOM 18206 N N . GLU A 1 65 ? -8.355 4.173 1.704 1.00 0.00 66 GLU A N 15
ATOM 18207 C CA . GLU A 1 65 ? -7.915 2.831 2.042 1.00 0.00 66 GLU A CA 15
ATOM 18208 C C . GLU A 1 65 ? -6.517 2.573 1.479 1.00 0.00 66 GLU A C 15
ATOM 18209 O O . GLU A 1 65 ? -5.776 1.742 2.004 1.00 0.00 66 GLU A O 15
ATOM 18221 N N . TRP A 1 66 ? -6.197 3.301 0.420 1.00 0.00 67 TRP A N 15
ATOM 18222 C CA . TRP A 1 66 ? -4.899 3.161 -0.219 1.00 0.00 67 TRP A CA 15
ATOM 18223 C C . TRP A 1 66 ? -4.031 4.346 0.209 1.00 0.00 67 TRP A C 15
ATOM 18224 O O . TRP A 1 66 ? -3.008 4.628 -0.414 1.00 0.00 67 TRP A O 15
ATOM 18245 N N . ASP A 1 67 ? -4.470 5.007 1.270 1.00 0.00 68 ASP A N 15
ATOM 18246 C CA . ASP A 1 67 ? -3.746 6.154 1.788 1.00 0.00 68 ASP A CA 15
ATOM 18247 C C . ASP A 1 67 ? -2.805 5.696 2.906 1.00 0.00 68 ASP A C 15
ATOM 18248 O O . ASP A 1 67 ? -1.743 6.283 3.108 1.00 0.00 68 ASP A O 15
ATOM 18257 N N . THR A 1 68 ? -3.230 4.651 3.601 1.00 0.00 69 THR A N 15
ATOM 18258 C CA . THR A 1 68 ? -2.438 4.108 4.693 1.00 0.00 69 THR A CA 15
ATOM 18259 C C . THR A 1 68 ? -1.971 2.691 4.357 1.00 0.00 69 THR A C 15
ATOM 18260 O O . THR A 1 68 ? -2.555 2.026 3.502 1.00 0.00 69 THR A O 15
ATOM 18271 N N . PRO A 1 69 ? -0.895 2.258 5.067 1.00 0.00 70 PRO A N 15
ATOM 18272 C CA . PRO A 1 69 ? -0.343 0.930 4.853 1.00 0.00 70 PRO A CA 15
ATOM 18273 C C . PRO A 1 69 ? -1.233 -0.143 5.483 1.00 0.00 70 PRO A C 15
ATOM 18274 O O . PRO A 1 69 ? -1.366 -1.240 4.943 1.00 0.00 70 PRO A O 15
ATOM 18285 N N . ASN A 1 70 ? -1.821 0.212 6.616 1.00 0.00 71 ASN A N 15
ATOM 18286 C CA . ASN A 1 70 ? -2.695 -0.707 7.325 1.00 0.00 71 ASN A CA 15
ATOM 18287 C C . ASN A 1 70 ? -3.950 -0.959 6.487 1.00 0.00 71 ASN A C 15
ATOM 18288 O O . ASN A 1 70 ? -4.286 -2.106 6.196 1.00 0.00 71 ASN A O 15
ATOM 18299 N N . LYS A 1 71 ? -4.610 0.132 6.123 1.00 0.00 72 LYS A N 15
ATOM 18300 C CA . LYS A 1 71 ? -5.819 0.043 5.324 1.00 0.00 72 LYS A CA 15
ATOM 18301 C C . LYS A 1 71 ? -5.541 -0.797 4.076 1.00 0.00 72 LYS A C 15
ATOM 18302 O O . LYS A 1 71 ? -6.435 -1.470 3.564 1.00 0.00 72 LYS A O 15
ATOM 18321 N N . ILE A 1 72 ? -4.298 -0.730 3.622 1.00 0.00 73 ILE A N 15
ATOM 18322 C CA . ILE A 1 72 ? -3.890 -1.476 2.444 1.00 0.00 73 ILE A CA 15
ATOM 18323 C C . ILE A 1 72 ? -3.622 -2.930 2.833 1.00 0.00 73 ILE A C 15
ATOM 18324 O O . ILE A 1 72 ? -4.051 -3.852 2.140 1.00 0.00 73 ILE A O 15
ATOM 18340 N N . ILE A 1 73 ? -2.914 -3.092 3.941 1.00 0.00 74 ILE A N 15
ATOM 18341 C CA . ILE A 1 73 ? -2.583 -4.419 4.431 1.00 0.00 74 ILE A CA 15
ATOM 18342 C C . ILE A 1 73 ? -3.873 -5.204 4.677 1.00 0.00 74 ILE A C 15
ATOM 18343 O O . ILE A 1 73 ? -3.868 -6.433 4.663 1.00 0.00 74 ILE A O 15
ATOM 18359 N N . ALA A 1 74 ? -4.948 -4.460 4.897 1.00 0.00 75 ALA A N 15
ATOM 18360 C CA . ALA A 1 74 ? -6.242 -5.071 5.145 1.00 0.00 75 ALA A CA 15
ATOM 18361 C C . ALA A 1 74 ? -6.928 -5.364 3.810 1.00 0.00 75 ALA A C 15
ATOM 18362 O O . ALA A 1 74 ? -7.978 -6.003 3.773 1.00 0.00 75 ALA A O 15
ATOM 18369 N N . LYS A 1 75 ? -6.306 -4.883 2.744 1.00 0.00 76 LYS A N 15
ATOM 18370 C CA . LYS A 1 75 ? -6.843 -5.086 1.408 1.00 0.00 76 LYS A CA 15
ATOM 18371 C C . LYS A 1 75 ? -6.081 -6.223 0.724 1.00 0.00 76 LYS A C 15
ATOM 18372 O O . LYS A 1 75 ? -6.529 -6.752 -0.292 1.00 0.00 76 LYS A O 15
ATOM 18391 N N . VAL A 1 76 ? -4.943 -6.565 1.309 1.00 0.00 77 VAL A N 15
ATOM 18392 C CA . VAL A 1 76 ? -4.114 -7.630 0.768 1.00 0.00 77 VAL A CA 15
ATOM 18393 C C . VAL A 1 76 ? -4.524 -8.961 1.403 1.00 0.00 77 VAL A C 15
ATOM 18394 O O . VAL A 1 76 ? -4.551 -9.990 0.731 1.00 0.00 77 VAL A O 15
ATOM 18407 N N . GLU A 1 77 ? -4.832 -8.896 2.690 1.00 0.00 78 GLU A N 15
ATOM 18408 C CA . GLU A 1 77 ? -5.238 -10.083 3.423 1.00 0.00 78 GLU A CA 15
ATOM 18409 C C . GLU A 1 77 ? -6.736 -10.335 3.237 1.00 0.00 78 GLU A C 15
ATOM 18410 O O . GLU A 1 77 ? -7.220 -11.435 3.496 1.00 0.00 78 GLU A O 15
ATOM 18422 N N . GLN A 1 78 ? -7.427 -9.295 2.792 1.00 0.00 79 GLN A N 15
ATOM 18423 C CA . GLN A 1 78 ? -8.860 -9.390 2.569 1.00 0.00 79 GLN A CA 15
ATOM 18424 C C . GLN A 1 78 ? -9.151 -9.652 1.090 1.00 0.00 79 GLN A C 15
ATOM 18425 O O . GLN A 1 78 ? -10.264 -9.417 0.622 1.00 0.00 79 GLN A O 15
ATOM 18439 N N . ALA A 1 79 ? -8.131 -10.135 0.395 1.00 0.00 80 ALA A N 15
ATOM 18440 C CA . ALA A 1 79 ? -8.264 -10.431 -1.021 1.00 0.00 80 ALA A CA 15
ATOM 18441 C C . ALA A 1 79 ? -8.004 -11.921 -1.252 1.00 0.00 80 ALA A C 15
ATOM 18442 O O . ALA A 1 79 ? -8.700 -12.562 -2.038 1.00 0.00 80 ALA A O 15
ATOM 18449 N N . GLN A 1 80 ? -6.998 -12.429 -0.553 1.00 0.00 81 GLN A N 15
ATOM 18450 C CA . GLN A 1 80 ? -6.637 -13.832 -0.673 1.00 0.00 81 GLN A CA 15
ATOM 18451 C C . GLN A 1 80 ? -7.893 -14.704 -0.683 1.00 0.00 81 GLN A C 15
ATOM 18452 O O . GLN A 1 80 ? -8.017 -15.613 -1.502 1.00 0.00 81 GLN A O 15
ATOM 18466 N N . ALA A 1 1 ? 2.350 -19.270 8.951 1.00 0.00 2 ALA A N 16
ATOM 18467 C CA . ALA A 1 1 ? 2.187 -19.696 7.572 1.00 0.00 2 ALA A CA 16
ATOM 18468 C C . ALA A 1 1 ? 2.339 -18.486 6.647 1.00 0.00 2 ALA A C 16
ATOM 18469 O O . ALA A 1 1 ? 3.153 -18.505 5.725 1.00 0.00 2 ALA A O 16
ATOM 18476 N N . ASP A 1 2 ? 1.544 -17.465 6.927 1.00 0.00 3 ASP A N 16
ATOM 18477 C CA . ASP A 1 2 ? 1.580 -16.249 6.132 1.00 0.00 3 ASP A CA 16
ATOM 18478 C C . ASP A 1 2 ? 2.575 -15.267 6.755 1.00 0.00 3 ASP A C 16
ATOM 18479 O O . ASP A 1 2 ? 2.804 -15.291 7.963 1.00 0.00 3 ASP A O 16
ATOM 18488 N N . GLU A 1 3 ? 3.140 -14.426 5.901 1.00 0.00 4 GLU A N 16
ATOM 18489 C CA . GLU A 1 3 ? 4.105 -13.438 6.352 1.00 0.00 4 GLU A CA 16
ATOM 18490 C C . GLU A 1 3 ? 4.754 -12.743 5.153 1.00 0.00 4 GLU A C 16
ATOM 18491 O O . GLU A 1 3 ? 5.108 -11.567 5.229 1.00 0.00 4 GLU A O 16
ATOM 18503 N N . ALA A 1 4 ? 4.889 -13.500 4.074 1.00 0.00 5 ALA A N 16
ATOM 18504 C CA . ALA A 1 4 ? 5.489 -12.972 2.861 1.00 0.00 5 ALA A CA 16
ATOM 18505 C C . ALA A 1 4 ? 4.564 -11.913 2.258 1.00 0.00 5 ALA A C 16
ATOM 18506 O O . ALA A 1 4 ? 4.940 -11.218 1.316 1.00 0.00 5 ALA A O 16
ATOM 18513 N N . ILE A 1 5 ? 3.371 -11.824 2.826 1.00 0.00 6 ILE A N 16
ATOM 18514 C CA . ILE A 1 5 ? 2.387 -10.863 2.356 1.00 0.00 6 ILE A CA 16
ATOM 18515 C C . ILE A 1 5 ? 2.518 -9.571 3.166 1.00 0.00 6 ILE A C 16
ATOM 18516 O O . ILE A 1 5 ? 2.550 -8.479 2.599 1.00 0.00 6 ILE A O 16
ATOM 18532 N N . LYS A 1 6 ? 2.589 -9.737 4.478 1.00 0.00 7 LYS A N 16
ATOM 18533 C CA . LYS A 1 6 ? 2.715 -8.597 5.372 1.00 0.00 7 LYS A CA 16
ATOM 18534 C C . LYS A 1 6 ? 4.085 -7.947 5.170 1.00 0.00 7 LYS A C 16
ATOM 18535 O O . LYS A 1 6 ? 4.202 -6.722 5.179 1.00 0.00 7 LYS A O 16
ATOM 18554 N N . ASN A 1 7 ? 5.087 -8.795 4.993 1.00 0.00 8 ASN A N 16
ATOM 18555 C CA . ASN A 1 7 ? 6.445 -8.317 4.791 1.00 0.00 8 ASN A CA 16
ATOM 18556 C C . ASN A 1 7 ? 6.557 -7.688 3.401 1.00 0.00 8 ASN A C 16
ATOM 18557 O O . ASN A 1 7 ? 7.079 -6.585 3.256 1.00 0.00 8 ASN A O 16
ATOM 18568 N N . GLY A 1 8 ? 6.059 -8.419 2.414 1.00 0.00 9 GLY A N 16
ATOM 18569 C CA . GLY A 1 8 ? 6.097 -7.946 1.041 1.00 0.00 9 GLY A CA 16
ATOM 18570 C C . GLY A 1 8 ? 5.334 -6.629 0.892 1.00 0.00 9 GLY A C 16
ATOM 18571 O O . GLY A 1 8 ? 5.861 -5.660 0.348 1.00 0.00 9 GLY A O 16
ATOM 18575 N N . VAL A 1 9 ? 4.105 -6.635 1.386 1.00 0.00 10 VAL A N 16
ATOM 18576 C CA . VAL A 1 9 ? 3.263 -5.452 1.316 1.00 0.00 10 VAL A CA 16
ATOM 18577 C C . VAL A 1 9 ? 4.021 -4.258 1.900 1.00 0.00 10 VAL A C 16
ATOM 18578 O O . VAL A 1 9 ? 3.933 -3.148 1.377 1.00 0.00 10 VAL A O 16
ATOM 18591 N N . LEU A 1 10 ? 4.745 -4.526 2.976 1.00 0.00 11 LEU A N 16
ATOM 18592 C CA . LEU A 1 10 ? 5.517 -3.488 3.637 1.00 0.00 11 LEU A CA 16
ATOM 18593 C C . LEU A 1 10 ? 6.775 -3.194 2.817 1.00 0.00 11 LEU A C 16
ATOM 18594 O O . LEU A 1 10 ? 7.105 -2.034 2.576 1.00 0.00 11 LEU A O 16
ATOM 18610 N N . ASP A 1 11 ? 7.443 -4.264 2.413 1.00 0.00 12 ASP A N 16
ATOM 18611 C CA . ASP A 1 11 ? 8.656 -4.135 1.626 1.00 0.00 12 ASP A CA 16
ATOM 18612 C C . ASP A 1 11 ? 8.345 -3.375 0.335 1.00 0.00 12 ASP A C 16
ATOM 18613 O O . ASP A 1 11 ? 9.194 -2.655 -0.187 1.00 0.00 12 ASP A O 16
ATOM 18622 N N . ILE A 1 12 ? 7.123 -3.563 -0.144 1.00 0.00 13 ILE A N 16
ATOM 18623 C CA . ILE A 1 12 ? 6.688 -2.904 -1.363 1.00 0.00 13 ILE A CA 16
ATOM 18624 C C . ILE A 1 12 ? 6.235 -1.480 -1.035 1.00 0.00 13 ILE A C 16
ATOM 18625 O O . ILE A 1 12 ? 6.142 -0.634 -1.924 1.00 0.00 13 ILE A O 16
ATOM 18641 N N . LEU A 1 13 ? 5.964 -1.259 0.242 1.00 0.00 14 LEU A N 16
ATOM 18642 C CA . LEU A 1 13 ? 5.523 0.048 0.699 1.00 0.00 14 LEU A CA 16
ATOM 18643 C C . LEU A 1 13 ? 6.738 0.961 0.871 1.00 0.00 14 LEU A C 16
ATOM 18644 O O . LEU A 1 13 ? 6.794 2.043 0.288 1.00 0.00 14 LEU A O 16
ATOM 18660 N N . ALA A 1 14 ? 7.681 0.490 1.674 1.00 0.00 15 ALA A N 16
ATOM 18661 C CA . ALA A 1 14 ? 8.893 1.251 1.930 1.00 0.00 15 ALA A CA 16
ATOM 18662 C C . ALA A 1 14 ? 9.607 1.526 0.605 1.00 0.00 15 ALA A C 16
ATOM 18663 O O . ALA A 1 14 ? 10.231 2.574 0.438 1.00 0.00 15 ALA A O 16
ATOM 18670 N N . ASP A 1 15 ? 9.492 0.569 -0.303 1.00 0.00 16 ASP A N 16
ATOM 18671 C CA . ASP A 1 15 ? 10.119 0.695 -1.608 1.00 0.00 16 ASP A CA 16
ATOM 18672 C C . ASP A 1 15 ? 9.353 1.728 -2.438 1.00 0.00 16 ASP A C 16
ATOM 18673 O O . ASP A 1 15 ? 9.947 2.449 -3.238 1.00 0.00 16 ASP A O 16
ATOM 18682 N N . LEU A 1 16 ? 8.047 1.766 -2.219 1.00 0.00 17 LEU A N 16
ATOM 18683 C CA . LEU A 1 16 ? 7.195 2.699 -2.938 1.00 0.00 17 LEU A CA 16
ATOM 18684 C C . LEU A 1 16 ? 7.596 4.130 -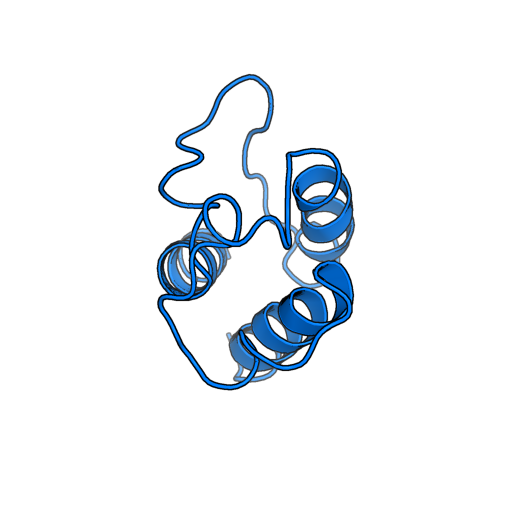2.577 1.00 0.00 17 LEU A C 16
ATOM 18685 O O . LEU A 1 16 ? 7.891 4.937 -3.457 1.00 0.00 17 LEU A O 16
ATOM 18701 N N . THR A 1 17 ? 7.593 4.402 -1.280 1.00 0.00 18 THR A N 16
ATOM 18702 C CA . THR A 1 17 ? 7.953 5.723 -0.792 1.00 0.00 18 THR A CA 16
ATOM 18703 C C . THR A 1 17 ? 9.450 5.973 -0.983 1.00 0.00 18 THR A C 16
ATOM 18704 O O . THR A 1 17 ? 9.851 7.042 -1.441 1.00 0.00 18 THR A O 16
ATOM 18715 N N . GLY A 1 18 ? 10.236 4.969 -0.622 1.00 0.00 19 GLY A N 16
ATOM 18716 C CA . GLY A 1 18 ? 11.680 5.066 -0.748 1.00 0.00 19 GLY A CA 16
ATOM 18717 C C . GLY A 1 18 ? 12.336 5.289 0.617 1.00 0.00 19 GLY A C 16
ATOM 18718 O O . GLY A 1 18 ? 13.541 5.519 0.699 1.00 0.00 19 GLY A O 16
ATOM 18722 N N . SER A 1 19 ? 11.513 5.213 1.652 1.00 0.00 20 SER A N 16
ATOM 18723 C CA . SER A 1 19 ? 11.997 5.403 3.009 1.00 0.00 20 SER A CA 16
ATOM 18724 C C . SER A 1 19 ? 11.538 4.244 3.896 1.00 0.00 20 SER A C 16
ATOM 18725 O O . SER A 1 19 ? 10.640 3.491 3.523 1.00 0.00 20 SER A O 16
ATOM 18733 N N . ASP A 1 20 ? 12.173 4.140 5.054 1.00 0.00 21 ASP A N 16
ATOM 18734 C CA . ASP A 1 20 ? 11.841 3.086 5.997 1.00 0.00 21 ASP A CA 16
ATOM 18735 C C . ASP A 1 20 ? 10.879 3.637 7.052 1.00 0.00 21 ASP A C 16
ATOM 18736 O O . ASP A 1 20 ? 10.767 3.082 8.145 1.00 0.00 21 ASP A O 16
ATOM 18745 N N . ASP A 1 21 ? 10.210 4.722 6.689 1.00 0.00 22 ASP A N 16
ATOM 18746 C CA . ASP A 1 21 ? 9.263 5.353 7.590 1.00 0.00 22 ASP A CA 16
ATOM 18747 C C . ASP A 1 21 ? 7.962 4.549 7.602 1.00 0.00 22 ASP A C 16
ATOM 18748 O O . ASP A 1 21 ? 7.366 4.340 8.657 1.00 0.00 22 ASP A O 16
ATOM 18757 N N . VAL A 1 22 ? 7.560 4.118 6.416 1.00 0.00 23 VAL A N 16
ATOM 18758 C CA . VAL A 1 22 ? 6.339 3.340 6.275 1.00 0.00 23 VAL A CA 16
ATOM 18759 C C . VAL A 1 22 ? 6.595 1.909 6.750 1.00 0.00 23 VAL A C 16
ATOM 18760 O O . VAL A 1 22 ? 5.661 1.193 7.108 1.00 0.00 23 VAL A O 16
ATOM 18773 N N . LYS A 1 23 ? 7.865 1.533 6.738 1.00 0.00 24 LYS A N 16
ATOM 18774 C CA . LYS A 1 23 ? 8.256 0.199 7.164 1.00 0.00 24 LYS A CA 16
ATOM 18775 C C . LYS A 1 23 ? 7.833 -0.011 8.619 1.00 0.00 24 LYS A C 16
ATOM 18776 O O . LYS A 1 23 ? 7.748 -1.145 9.086 1.00 0.00 24 LYS A O 16
ATOM 18795 N N . LYS A 1 24 ? 7.578 1.100 9.295 1.00 0.00 25 LYS A N 16
ATOM 18796 C CA . LYS A 1 24 ? 7.167 1.051 10.687 1.00 0.00 25 LYS A CA 16
ATOM 18797 C C . LYS A 1 24 ? 5.722 1.542 10.805 1.00 0.00 25 LYS A C 16
ATOM 18798 O O . LYS A 1 24 ? 4.813 0.752 11.056 1.00 0.00 25 LYS A O 16
ATOM 18817 N N . ASN A 1 25 ? 5.555 2.843 10.616 1.00 0.00 26 ASN A N 16
ATOM 18818 C CA . ASN A 1 25 ? 4.237 3.448 10.698 1.00 0.00 26 ASN A CA 16
ATOM 18819 C C . ASN A 1 25 ? 3.237 2.587 9.924 1.00 0.00 26 ASN A C 16
ATOM 18820 O O . ASN A 1 25 ? 3.583 1.991 8.905 1.00 0.00 26 ASN A O 16
ATOM 18831 N N . LEU A 1 26 ? 2.015 2.550 10.437 1.00 0.00 27 LEU A N 16
ATOM 18832 C CA . LEU A 1 26 ? 0.962 1.771 9.807 1.00 0.00 27 LEU A CA 16
ATOM 18833 C C . LEU A 1 26 ? -0.145 2.713 9.330 1.00 0.00 27 LEU A C 16
ATOM 18834 O O . LEU A 1 26 ? -1.060 2.294 8.623 1.00 0.00 27 LEU A O 16
ATOM 18850 N N . ASP A 1 27 ? -0.027 3.968 9.736 1.00 0.00 28 ASP A N 16
ATOM 18851 C CA . ASP A 1 27 ? -1.007 4.973 9.360 1.00 0.00 28 ASP A CA 16
ATOM 18852 C C . ASP A 1 27 ? -0.284 6.203 8.808 1.00 0.00 28 ASP A C 16
ATOM 18853 O O . ASP A 1 27 ? -0.739 7.331 8.993 1.00 0.00 28 ASP A O 16
ATOM 18862 N N . LEU A 1 28 ? 0.832 5.945 8.141 1.00 0.00 29 LEU A N 16
ATOM 18863 C CA . LEU A 1 28 ? 1.622 7.017 7.560 1.00 0.00 29 LEU A CA 16
ATOM 18864 C C . LEU A 1 28 ? 0.997 7.443 6.231 1.00 0.00 29 LEU A C 16
ATOM 18865 O O . LEU A 1 28 ? 1.280 6.851 5.190 1.00 0.00 29 LEU A O 16
ATOM 18881 N N . ASN A 1 29 ? 0.160 8.468 6.308 1.00 0.00 30 ASN A N 16
ATOM 18882 C CA . ASN A 1 29 ? -0.508 8.980 5.123 1.00 0.00 30 ASN A CA 16
ATOM 18883 C C . ASN A 1 29 ? 0.475 8.978 3.950 1.00 0.00 30 ASN A C 16
ATOM 18884 O O . ASN A 1 29 ? 1.359 9.830 3.874 1.00 0.00 30 ASN A O 16
ATOM 18895 N N . LEU A 1 30 ? 0.285 8.012 3.063 1.00 0.00 31 LEU A N 16
ATOM 18896 C CA . LEU A 1 30 ? 1.144 7.889 1.897 1.00 0.00 31 LEU A CA 16
ATOM 18897 C C . LEU A 1 30 ? 0.916 9.086 0.972 1.00 0.00 31 LEU A C 16
ATOM 18898 O O . LEU A 1 30 ? 1.662 9.288 0.016 1.00 0.00 31 LEU A O 16
ATOM 18914 N N . PHE A 1 31 ? -0.119 9.850 1.291 1.00 0.00 32 PHE A N 16
ATOM 18915 C CA . PHE A 1 31 ? -0.454 11.022 0.500 1.00 0.00 32 PHE A CA 16
ATOM 18916 C C . PHE A 1 31 ? -0.114 12.309 1.256 1.00 0.00 32 PHE A C 16
ATOM 18917 O O . PHE A 1 31 ? 0.539 13.198 0.712 1.00 0.00 32 PHE A O 16
ATOM 18934 N N . GLU A 1 32 ? -0.573 12.367 2.497 1.00 0.00 33 GLU A N 16
ATOM 18935 C CA . GLU A 1 32 ? -0.326 13.529 3.333 1.00 0.00 33 GLU A CA 16
ATOM 18936 C C . GLU A 1 32 ? 1.159 13.620 3.690 1.00 0.00 33 GLU A C 16
ATOM 18937 O O . GLU A 1 32 ? 1.618 14.642 4.201 1.00 0.00 33 GLU A O 16
ATOM 18949 N N . THR A 1 33 ? 1.871 12.539 3.407 1.00 0.00 34 THR A N 16
ATOM 18950 C CA . THR A 1 33 ? 3.295 12.484 3.690 1.00 0.00 34 THR A CA 16
ATOM 18951 C C . THR A 1 33 ? 4.102 12.867 2.449 1.00 0.00 34 THR A C 16
ATOM 18952 O O . THR A 1 33 ? 5.296 13.147 2.542 1.00 0.00 34 THR A O 16
ATOM 18963 N N . GLY A 1 34 ? 3.418 12.867 1.314 1.00 0.00 35 GLY A N 16
ATOM 18964 C CA . GLY A 1 34 ? 4.055 13.210 0.055 1.00 0.00 35 GLY A CA 16
ATOM 18965 C C . GLY A 1 34 ? 4.958 12.074 -0.431 1.00 0.00 35 GLY A C 16
ATOM 18966 O O . GLY A 1 34 ? 5.756 12.259 -1.349 1.00 0.00 35 GLY A O 16
ATOM 18970 N N . LEU A 1 35 ? 4.800 10.923 0.206 1.00 0.00 36 LEU A N 16
ATOM 18971 C CA . LEU A 1 35 ? 5.590 9.757 -0.150 1.00 0.00 36 LEU A CA 16
ATOM 18972 C C . LEU A 1 35 ? 5.001 9.110 -1.405 1.00 0.00 36 LEU A C 16
ATOM 18973 O O . LEU A 1 35 ? 5.725 8.502 -2.192 1.00 0.00 36 LEU A O 16
ATOM 18989 N N . LEU A 1 36 ? 3.693 9.265 -1.553 1.00 0.00 37 LEU A N 16
ATOM 18990 C CA . LEU A 1 36 ? 3.000 8.704 -2.699 1.00 0.00 37 LEU A CA 16
ATOM 18991 C C . LEU A 1 36 ? 2.281 9.824 -3.454 1.00 0.00 37 LEU A C 16
ATOM 18992 O O . LEU A 1 36 ? 2.088 10.914 -2.918 1.00 0.00 37 LEU A O 16
ATOM 19008 N N . ASP A 1 37 ? 1.905 9.517 -4.687 1.00 0.00 38 ASP A N 16
ATOM 19009 C CA . ASP A 1 37 ? 1.213 10.485 -5.521 1.00 0.00 38 ASP A CA 16
ATOM 19010 C C . ASP A 1 37 ? -0.012 9.822 -6.154 1.00 0.00 38 ASP A C 16
ATOM 19011 O O . ASP A 1 37 ? -1.137 10.285 -5.971 1.00 0.00 38 ASP A O 16
ATOM 19020 N N . SER A 1 38 ? 0.248 8.749 -6.887 1.00 0.00 39 SER A N 16
ATOM 19021 C CA . SER A 1 38 ? -0.819 8.018 -7.548 1.00 0.00 39 SER A CA 16
ATOM 19022 C C . SER A 1 38 ? -0.228 6.954 -8.475 1.00 0.00 39 SER A C 16
ATOM 19023 O O . SER A 1 38 ? -0.780 5.862 -8.605 1.00 0.00 39 SER A O 16
ATOM 19031 N N . MET A 1 39 ? 0.887 7.310 -9.096 1.00 0.00 40 MET A N 16
ATOM 19032 C CA . MET A 1 39 ? 1.559 6.398 -10.008 1.00 0.00 40 MET A CA 16
ATOM 19033 C C . MET A 1 39 ? 2.163 5.213 -9.251 1.00 0.00 40 MET A C 16
ATOM 19034 O O . MET A 1 39 ? 2.220 4.102 -9.775 1.00 0.00 40 MET A O 16
ATOM 19048 N N . GLY A 1 40 ? 2.600 5.492 -8.032 1.00 0.00 41 GLY A N 16
ATOM 19049 C CA . GLY A 1 40 ? 3.198 4.462 -7.198 1.00 0.00 41 GLY A CA 16
ATOM 19050 C C . GLY A 1 40 ? 2.249 3.275 -7.026 1.00 0.00 41 GLY A C 16
ATOM 19051 O O . GLY A 1 40 ? 2.621 2.134 -7.294 1.00 0.00 41 GLY A O 16
ATOM 19055 N N . THR A 1 41 ? 1.039 3.585 -6.581 1.00 0.00 42 THR A N 16
ATOM 19056 C CA . THR A 1 41 ? 0.034 2.558 -6.370 1.00 0.00 42 THR A CA 16
ATOM 19057 C C . THR A 1 41 ? -0.040 1.626 -7.582 1.00 0.00 42 THR A C 16
ATOM 19058 O O . THR A 1 41 ? -0.024 0.406 -7.434 1.00 0.00 42 THR A O 16
ATOM 19069 N N . VAL A 1 42 ? -0.118 2.239 -8.755 1.00 0.00 43 VAL A N 16
ATOM 19070 C CA . VAL A 1 42 ? -0.194 1.481 -9.992 1.00 0.00 43 VAL A CA 16
ATOM 19071 C C . VAL A 1 42 ? 0.810 0.326 -9.939 1.00 0.00 43 VAL A C 16
ATOM 19072 O O . VAL A 1 42 ? 0.455 -0.821 -10.203 1.00 0.00 43 VAL A O 16
ATOM 19085 N N . GLN A 1 43 ? 2.042 0.671 -9.597 1.00 0.00 44 GLN A N 16
ATOM 19086 C CA . GLN A 1 43 ? 3.099 -0.321 -9.507 1.00 0.00 44 GLN A CA 16
ATOM 19087 C C . GLN A 1 43 ? 2.808 -1.306 -8.372 1.00 0.00 44 GLN A C 16
ATOM 19088 O O . GLN A 1 43 ? 2.818 -2.518 -8.579 1.00 0.00 44 GLN A O 16
ATOM 19102 N N . LEU A 1 44 ? 2.553 -0.747 -7.198 1.00 0.00 45 LEU A N 16
ATOM 19103 C CA . LEU A 1 44 ? 2.260 -1.560 -6.030 1.00 0.00 45 LEU A CA 16
ATOM 19104 C C . LEU A 1 44 ? 1.257 -2.650 -6.412 1.00 0.00 45 LEU A C 16
ATOM 19105 O O . LEU A 1 44 ? 1.355 -3.781 -5.940 1.00 0.00 45 LEU A O 16
ATOM 19121 N N . LEU A 1 45 ? 0.315 -2.271 -7.264 1.00 0.00 46 LEU A N 16
ATOM 19122 C CA . LEU A 1 45 ? -0.705 -3.202 -7.715 1.00 0.00 46 LEU A CA 16
ATOM 19123 C C . LEU A 1 45 ? -0.042 -4.339 -8.495 1.00 0.00 46 LEU A C 16
ATOM 19124 O O . LEU A 1 45 ? -0.406 -5.503 -8.333 1.00 0.00 46 LEU A O 16
ATOM 19140 N N . LEU A 1 46 ? 0.919 -3.963 -9.325 1.00 0.00 47 LEU A N 16
ATOM 19141 C CA . LEU A 1 46 ? 1.636 -4.936 -10.132 1.00 0.00 47 LEU A CA 16
ATOM 19142 C C . LEU A 1 46 ? 2.174 -6.045 -9.226 1.00 0.00 47 LEU A C 16
ATOM 19143 O O . LEU A 1 46 ? 2.091 -7.224 -9.566 1.00 0.00 47 LEU A O 16
ATOM 19159 N N . GLU A 1 47 ? 2.714 -5.627 -8.089 1.00 0.00 48 GLU A N 16
ATOM 19160 C CA . GLU A 1 47 ? 3.266 -6.571 -7.132 1.00 0.00 48 GLU A CA 16
ATOM 19161 C C . GLU A 1 47 ? 2.145 -7.195 -6.297 1.00 0.00 48 GLU A C 16
ATOM 19162 O O . GLU A 1 47 ? 2.298 -8.297 -5.772 1.00 0.00 48 GLU A O 16
ATOM 19174 N N . LEU A 1 48 ? 1.045 -6.463 -6.200 1.00 0.00 49 LEU A N 16
ATOM 19175 C CA . LEU A 1 48 ? -0.100 -6.932 -5.437 1.00 0.00 49 LEU A CA 16
ATOM 19176 C C . LEU A 1 48 ? -0.945 -7.859 -6.312 1.00 0.00 49 LEU A C 16
ATOM 19177 O O . LEU A 1 48 ? -1.889 -8.484 -5.830 1.00 0.00 49 LEU A O 16
ATOM 19193 N N . GLN A 1 49 ? -0.577 -7.919 -7.584 1.00 0.00 50 GLN A N 16
ATOM 19194 C CA . GLN A 1 49 ? -1.290 -8.758 -8.531 1.00 0.00 50 GLN A CA 16
ATOM 19195 C C . GLN A 1 49 ? -0.393 -9.901 -9.008 1.00 0.00 50 GLN A C 16
ATOM 19196 O O . GLN A 1 49 ? -0.716 -10.586 -9.976 1.00 0.00 50 GLN A O 16
ATOM 19210 N N . SER A 1 50 ? 0.719 -10.071 -8.306 1.00 0.00 51 SER A N 16
ATOM 19211 C CA . SER A 1 50 ? 1.666 -11.119 -8.645 1.00 0.00 51 SER A CA 16
ATOM 19212 C C . SER A 1 50 ? 1.901 -12.024 -7.436 1.00 0.00 51 SER A C 16
ATOM 19213 O O . SER A 1 50 ? 1.663 -13.229 -7.501 1.00 0.00 51 SER A O 16
ATOM 19221 N N . GLN A 1 51 ? 2.367 -11.408 -6.358 1.00 0.00 52 GLN A N 16
ATOM 19222 C CA . GLN A 1 51 ? 2.637 -12.144 -5.134 1.00 0.00 52 GLN A CA 16
ATOM 19223 C C . GLN A 1 51 ? 1.334 -12.422 -4.383 1.00 0.00 52 GLN A C 16
ATOM 19224 O O . GLN A 1 51 ? 1.268 -13.339 -3.566 1.00 0.00 52 GLN A O 16
ATOM 19238 N N . PHE A 1 52 ? 0.329 -11.611 -4.685 1.00 0.00 53 PHE A N 16
ATOM 19239 C CA . PHE A 1 52 ? -0.968 -11.758 -4.048 1.00 0.00 53 PHE A CA 16
ATOM 19240 C C . PHE A 1 52 ? -2.062 -12.019 -5.085 1.00 0.00 53 PHE A C 16
ATOM 19241 O O . PHE A 1 52 ? -3.002 -12.768 -4.826 1.00 0.00 53 PHE A O 16
ATOM 19258 N N . GLY A 1 53 ? -1.902 -11.385 -6.238 1.00 0.00 54 GLY A N 16
ATOM 19259 C CA . GLY A 1 53 ? -2.865 -11.538 -7.315 1.00 0.00 54 GLY A CA 16
ATOM 19260 C C . GLY A 1 53 ? -4.171 -10.812 -6.991 1.00 0.00 54 GLY A C 16
ATOM 19261 O O . GLY A 1 53 ? -5.255 -11.354 -7.201 1.00 0.00 54 GLY A O 16
ATOM 19265 N N . VAL A 1 54 ? -4.026 -9.597 -6.484 1.00 0.00 55 VAL A N 16
ATOM 19266 C CA . VAL A 1 54 ? -5.182 -8.791 -6.129 1.00 0.00 55 VAL A CA 16
ATOM 19267 C C . VAL A 1 54 ? -5.801 -8.206 -7.400 1.00 0.00 55 VAL A C 16
ATOM 19268 O O . VAL A 1 54 ? -5.163 -8.181 -8.452 1.00 0.00 55 VAL A O 16
ATOM 19281 N N . ASP A 1 55 ? -7.037 -7.751 -7.263 1.00 0.00 56 ASP A N 16
ATOM 19282 C CA . ASP A 1 55 ? -7.750 -7.168 -8.386 1.00 0.00 56 ASP A CA 16
ATOM 19283 C C . ASP A 1 55 ? -8.296 -5.797 -7.983 1.00 0.00 56 ASP A C 16
ATOM 19284 O O . ASP A 1 55 ? -9.491 -5.537 -8.116 1.00 0.00 56 ASP A O 16
ATOM 19293 N N . ALA A 1 56 ? -7.396 -4.955 -7.498 1.00 0.00 57 ALA A N 16
ATOM 19294 C CA . ALA A 1 56 ? -7.772 -3.617 -7.075 1.00 0.00 57 ALA A CA 16
ATOM 19295 C C . ALA A 1 56 ? -8.046 -2.755 -8.308 1.00 0.00 57 ALA A C 16
ATOM 19296 O O . ALA A 1 56 ? -7.147 -2.509 -9.110 1.00 0.00 57 ALA A O 16
ATOM 19303 N N . PRO A 1 57 ? -9.325 -2.307 -8.423 1.00 0.00 58 PRO A N 16
ATOM 19304 C CA . PRO A 1 57 ? -9.729 -1.477 -9.545 1.00 0.00 58 PRO A CA 16
ATOM 19305 C C . PRO A 1 57 ? -9.207 -0.048 -9.386 1.00 0.00 58 PRO A C 16
ATOM 19306 O O . PRO A 1 57 ? -9.544 0.636 -8.421 1.00 0.00 58 PRO A O 16
ATOM 19317 N N . VAL A 1 58 ? -8.392 0.361 -10.348 1.00 0.00 59 VAL A N 16
ATOM 19318 C CA . VAL A 1 58 ? -7.820 1.696 -10.327 1.00 0.00 59 VAL A CA 16
ATOM 19319 C C . VAL A 1 58 ? -8.846 2.695 -10.865 1.00 0.00 59 VAL A C 16
ATOM 19320 O O . VAL A 1 58 ? -8.547 3.879 -11.013 1.00 0.00 59 VAL A O 16
ATOM 19333 N N . SER A 1 59 ? -10.035 2.181 -11.141 1.00 0.00 60 SER A N 16
ATOM 19334 C CA . SER A 1 59 ? -11.108 3.014 -11.659 1.00 0.00 60 SER A CA 16
ATOM 19335 C C . SER A 1 59 ? -11.621 3.949 -10.564 1.00 0.00 60 SER A C 16
ATOM 19336 O O . SER A 1 59 ? -12.808 3.941 -10.242 1.00 0.00 60 SER A O 16
ATOM 19344 N N . GLU A 1 60 ? -10.701 4.731 -10.019 1.00 0.00 61 GLU A N 16
ATOM 19345 C CA . GLU A 1 60 ? -11.045 5.670 -8.965 1.00 0.00 61 GLU A CA 16
ATOM 19346 C C . GLU A 1 60 ? -11.550 4.921 -7.731 1.00 0.00 61 GLU A C 16
ATOM 19347 O O . GLU A 1 60 ? -12.755 4.859 -7.488 1.00 0.00 61 GLU A O 16
ATOM 19359 N N . PHE A 1 61 ? -10.605 4.372 -6.983 1.00 0.00 62 PHE A N 16
ATOM 19360 C CA . PHE A 1 61 ? -10.940 3.629 -5.781 1.00 0.00 62 PHE A CA 16
ATOM 19361 C C . PHE A 1 61 ? -10.916 4.539 -4.550 1.00 0.00 62 PHE A C 16
ATOM 19362 O O . PHE A 1 61 ? -10.818 5.758 -4.678 1.00 0.00 62 PHE A O 16
ATOM 19379 N N . ASP A 1 62 ? -11.009 3.910 -3.388 1.00 0.00 63 ASP A N 16
ATOM 19380 C CA . ASP A 1 62 ? -11.000 4.648 -2.136 1.00 0.00 63 ASP A CA 16
ATOM 19381 C C . ASP A 1 62 ? -9.553 4.927 -1.723 1.00 0.00 63 ASP A C 16
ATOM 19382 O O . ASP A 1 62 ? -9.003 4.237 -0.867 1.00 0.00 63 ASP A O 16
ATOM 19391 N N . ARG A 1 63 ? -8.978 5.942 -2.354 1.00 0.00 64 ARG A N 16
ATOM 19392 C CA . ARG A 1 63 ? -7.605 6.321 -2.064 1.00 0.00 64 ARG A CA 16
ATOM 19393 C C . ARG A 1 63 ? -7.373 6.359 -0.552 1.00 0.00 64 ARG A C 16
ATOM 19394 O O . ARG A 1 63 ? -6.245 6.199 -0.089 1.00 0.00 64 ARG A O 16
ATOM 19415 N N . LYS A 1 64 ? -8.460 6.570 0.176 1.00 0.00 65 LYS A N 16
ATOM 19416 C CA . LYS A 1 64 ? -8.389 6.631 1.627 1.00 0.00 65 LYS A CA 16
ATOM 19417 C C . LYS A 1 64 ? -7.848 5.303 2.162 1.00 0.00 65 LYS A C 16
ATOM 19418 O O . LYS A 1 64 ? -7.122 5.280 3.155 1.00 0.00 65 LYS A O 16
ATOM 19437 N N . GLU A 1 65 ? -8.221 4.231 1.481 1.00 0.00 66 GLU A N 16
ATOM 19438 C CA . GLU A 1 65 ? -7.783 2.903 1.875 1.00 0.00 66 GLU A CA 16
ATOM 19439 C C . GLU A 1 65 ? -6.363 2.641 1.369 1.00 0.00 66 GLU A C 16
ATOM 19440 O O . GLU A 1 65 ? -5.615 1.876 1.977 1.00 0.00 66 GLU A O 16
ATOM 19452 N N . TRP A 1 66 ? -6.033 3.291 0.264 1.00 0.00 67 TRP A N 16
ATOM 19453 C CA . TRP A 1 66 ? -4.716 3.138 -0.331 1.00 0.00 67 TRP A CA 16
ATOM 19454 C C . TRP A 1 66 ? -3.871 4.346 0.077 1.00 0.00 67 TRP A C 16
ATOM 19455 O O . TRP A 1 66 ? -2.829 4.611 -0.523 1.00 0.00 67 TRP A O 16
ATOM 19476 N N . ASP A 1 67 ? -4.348 5.047 1.095 1.00 0.00 68 ASP A N 16
ATOM 19477 C CA . ASP A 1 67 ? -3.649 6.221 1.590 1.00 0.00 68 ASP A CA 16
ATOM 19478 C C . ASP A 1 67 ? -2.647 5.796 2.664 1.00 0.00 68 ASP A C 16
ATOM 19479 O O . ASP A 1 67 ? -1.572 6.384 2.782 1.00 0.00 68 ASP A O 16
ATOM 19488 N N . THR A 1 68 ? -3.033 4.779 3.420 1.00 0.00 69 THR A N 16
ATOM 19489 C CA . THR A 1 68 ? -2.181 4.270 4.482 1.00 0.00 69 THR A CA 16
ATOM 19490 C C . THR A 1 68 ? -1.848 2.797 4.238 1.00 0.00 69 THR A C 16
ATOM 19491 O O . THR A 1 68 ? -2.557 2.110 3.504 1.00 0.00 69 THR A O 16
ATOM 19502 N N . PRO A 1 69 ? -0.740 2.343 4.881 1.00 0.00 70 PRO A N 16
ATOM 19503 C CA . PRO A 1 69 ? -0.304 0.964 4.742 1.00 0.00 70 PRO A CA 16
ATOM 19504 C C . PRO A 1 69 ? -1.200 0.021 5.547 1.00 0.00 70 PRO A C 16
ATOM 19505 O O . PRO A 1 69 ? -1.367 -1.142 5.185 1.00 0.00 70 PRO A O 16
ATOM 19516 N N . ASN A 1 70 ? -1.753 0.560 6.625 1.00 0.00 71 ASN A N 16
ATOM 19517 C CA . ASN A 1 70 ? -2.629 -0.219 7.484 1.00 0.00 71 ASN A CA 16
ATOM 19518 C C . ASN A 1 70 ? -3.921 -0.540 6.732 1.00 0.00 71 ASN A C 16
ATOM 19519 O O . ASN A 1 70 ? -4.408 -1.669 6.780 1.00 0.00 71 ASN A O 16
ATOM 19530 N N . LYS A 1 71 ? -4.442 0.473 6.056 1.00 0.00 72 LYS A N 16
ATOM 19531 C CA . LYS A 1 71 ? -5.669 0.312 5.295 1.00 0.00 72 LYS A CA 16
ATOM 19532 C C . LYS A 1 71 ? -5.404 -0.597 4.093 1.00 0.00 72 LYS A C 16
ATOM 19533 O O . LYS A 1 71 ? -6.314 -1.264 3.603 1.00 0.00 72 LYS A O 16
ATOM 19552 N N . ILE A 1 72 ? -4.154 -0.595 3.654 1.00 0.00 73 ILE A N 16
ATOM 19553 C CA . ILE A 1 72 ? -3.758 -1.412 2.519 1.00 0.00 73 ILE A CA 16
ATOM 19554 C C . ILE A 1 72 ? -3.490 -2.841 2.994 1.00 0.00 73 ILE A C 16
ATOM 19555 O O . ILE A 1 72 ? -4.021 -3.797 2.431 1.00 0.00 73 ILE A O 16
ATOM 19571 N N . ILE A 1 73 ? -2.665 -2.942 4.027 1.00 0.00 74 ILE A N 16
ATOM 19572 C CA . ILE A 1 73 ? -2.320 -4.239 4.584 1.00 0.00 74 ILE A CA 16
ATOM 19573 C C . ILE A 1 73 ? -3.602 -5.005 4.916 1.00 0.00 74 ILE A C 16
ATOM 19574 O O . ILE A 1 73 ? -3.590 -6.232 5.011 1.00 0.00 74 ILE A O 16
ATOM 19590 N N . ALA A 1 74 ? -4.679 -4.250 5.082 1.00 0.00 75 ALA A N 16
ATOM 19591 C CA . ALA A 1 74 ? -5.966 -4.842 5.400 1.00 0.00 75 ALA A CA 16
ATOM 19592 C C . ALA A 1 74 ? -6.668 -5.254 4.105 1.00 0.00 75 ALA A C 16
ATOM 19593 O O . ALA A 1 74 ? -7.507 -6.154 4.108 1.00 0.00 75 ALA A O 16
ATOM 19600 N N . LYS A 1 75 ? -6.298 -4.578 3.029 1.00 0.00 76 LYS A N 16
ATOM 19601 C CA . LYS A 1 75 ? -6.881 -4.862 1.728 1.00 0.00 76 LYS A CA 16
ATOM 19602 C C . LYS A 1 75 ? -6.333 -6.192 1.208 1.00 0.00 76 LYS A C 16
ATOM 19603 O O . LYS A 1 75 ? -7.073 -6.990 0.634 1.00 0.00 76 LYS A O 16
ATOM 19622 N N . VAL A 1 76 ? -5.043 -6.390 1.427 1.00 0.00 77 VAL A N 16
ATOM 19623 C CA . VAL A 1 76 ? -4.387 -7.610 0.989 1.00 0.00 77 VAL A CA 16
ATOM 19624 C C . VAL A 1 76 ? -4.969 -8.801 1.753 1.00 0.00 77 VAL A C 16
ATOM 19625 O O . VAL A 1 76 ? -5.239 -9.847 1.166 1.00 0.00 77 VAL A O 16
ATOM 19638 N N . GLU A 1 77 ? -5.147 -8.600 3.051 1.00 0.00 78 GLU A N 16
ATOM 19639 C CA . GLU A 1 77 ? -5.693 -9.644 3.901 1.00 0.00 78 GLU A CA 16
ATOM 19640 C C . GLU A 1 77 ? -7.161 -9.899 3.554 1.00 0.00 78 GLU A C 16
ATOM 19641 O O . GLU A 1 77 ? -7.637 -11.030 3.645 1.00 0.00 78 GLU A O 16
ATOM 19653 N N . GLN A 1 78 ? -7.837 -8.829 3.163 1.00 0.00 79 GLN A N 16
ATOM 19654 C CA . GLN A 1 78 ? -9.241 -8.922 2.802 1.00 0.00 79 GLN A CA 16
ATOM 19655 C C . GLN A 1 78 ? -9.387 -9.199 1.304 1.00 0.00 79 GLN A C 16
ATOM 19656 O O . GLN A 1 78 ? -10.423 -8.900 0.712 1.00 0.00 79 GLN A O 16
ATOM 19670 N N . ALA A 1 79 ? -8.333 -9.765 0.734 1.00 0.00 80 ALA A N 16
ATOM 19671 C CA . ALA A 1 79 ? -8.331 -10.085 -0.683 1.00 0.00 80 ALA A CA 16
ATOM 19672 C C . ALA A 1 79 ? -8.104 -11.587 -0.862 1.00 0.00 80 ALA A C 16
ATOM 19673 O O . ALA A 1 79 ? -8.854 -12.251 -1.576 1.00 0.00 80 ALA A O 16
ATOM 19680 N N . GLN A 1 80 ? -7.066 -12.079 -0.201 1.00 0.00 81 GLN A N 16
ATOM 19681 C CA . GLN A 1 80 ? -6.732 -13.492 -0.279 1.00 0.00 81 GLN A CA 16
ATOM 19682 C C . GLN A 1 80 ? -8.002 -14.342 -0.229 1.00 0.00 81 GLN A C 16
ATOM 19683 O O . GLN A 1 80 ? -8.137 -15.308 -0.979 1.00 0.00 81 GLN A O 16
ATOM 19697 N N . ALA A 1 1 ? -2.300 -16.934 6.974 1.00 0.00 2 ALA A N 17
ATOM 19698 C CA . ALA A 1 1 ? -1.682 -15.808 6.295 1.00 0.00 2 ALA A CA 17
ATOM 19699 C C . ALA A 1 1 ? -0.160 -15.965 6.336 1.00 0.00 2 ALA A C 17
ATOM 19700 O O . ALA A 1 1 ? 0.390 -16.459 7.320 1.00 0.00 2 ALA A O 17
ATOM 19707 N N . ASP A 1 2 ? 0.476 -15.538 5.256 1.00 0.00 3 ASP A N 17
ATOM 19708 C CA . ASP A 1 2 ? 1.924 -15.625 5.157 1.00 0.00 3 ASP A CA 17
ATOM 19709 C C . ASP A 1 2 ? 2.537 -14.264 5.488 1.00 0.00 3 ASP A C 17
ATOM 19710 O O . ASP A 1 2 ? 2.132 -13.245 4.931 1.00 0.00 3 ASP A O 17
ATOM 19719 N N . GLU A 1 3 ? 3.505 -14.290 6.392 1.00 0.00 4 GLU A N 17
ATOM 19720 C CA . GLU A 1 3 ? 4.179 -13.070 6.803 1.00 0.00 4 GLU A CA 17
ATOM 19721 C C . GLU A 1 3 ? 4.944 -12.462 5.625 1.00 0.00 4 GLU A C 17
ATOM 19722 O O . GLU A 1 3 ? 5.306 -11.288 5.656 1.00 0.00 4 GLU A O 17
ATOM 19734 N N . ALA A 1 4 ? 5.164 -13.290 4.615 1.00 0.00 5 ALA A N 17
ATOM 19735 C CA . ALA A 1 4 ? 5.878 -12.850 3.428 1.00 0.00 5 ALA A CA 17
ATOM 19736 C C . ALA A 1 4 ? 4.991 -11.893 2.629 1.00 0.00 5 ALA A C 17
ATOM 19737 O O . ALA A 1 4 ? 5.453 -11.252 1.687 1.00 0.00 5 ALA A O 17
ATOM 19744 N N . ILE A 1 5 ? 3.732 -11.828 3.035 1.00 0.00 6 ILE A N 17
ATOM 19745 C CA . ILE A 1 5 ? 2.775 -10.960 2.369 1.00 0.00 6 ILE A CA 17
ATOM 19746 C C . ILE A 1 5 ? 2.746 -9.603 3.074 1.00 0.00 6 ILE A C 17
ATOM 19747 O O . ILE A 1 5 ? 2.892 -8.563 2.433 1.00 0.00 6 ILE A O 17
ATOM 19763 N N . LYS A 1 6 ? 2.556 -9.657 4.385 1.00 0.00 7 LYS A N 17
ATOM 19764 C CA . LYS A 1 6 ? 2.506 -8.445 5.184 1.00 0.00 7 LYS A CA 17
ATOM 19765 C C . LYS A 1 6 ? 3.831 -7.693 5.046 1.00 0.00 7 LYS A C 17
ATOM 19766 O O . LYS A 1 6 ? 3.847 -6.466 4.956 1.00 0.00 7 LYS A O 17
ATOM 19785 N N . ASN A 1 7 ? 4.912 -8.460 5.033 1.00 0.00 8 ASN A N 17
ATOM 19786 C CA . ASN A 1 7 ? 6.238 -7.882 4.907 1.00 0.00 8 ASN A CA 17
ATOM 19787 C C . ASN A 1 7 ? 6.408 -7.305 3.501 1.00 0.00 8 ASN A C 17
ATOM 19788 O O . ASN A 1 7 ? 6.657 -6.111 3.342 1.00 0.00 8 ASN A O 17
ATOM 19799 N N . GLY A 1 8 ? 6.266 -8.180 2.516 1.00 0.00 9 GLY A N 17
ATOM 19800 C CA . GLY A 1 8 ? 6.400 -7.773 1.127 1.00 0.00 9 GLY A CA 17
ATOM 19801 C C . GLY A 1 8 ? 5.612 -6.490 0.854 1.00 0.00 9 GLY A C 17
ATOM 19802 O O . GLY A 1 8 ? 6.156 -5.528 0.311 1.00 0.00 9 GLY A O 17
ATOM 19806 N N . VAL A 1 9 ? 4.347 -6.516 1.243 1.00 0.00 10 VAL A N 17
ATOM 19807 C CA . VAL A 1 9 ? 3.480 -5.366 1.046 1.00 0.00 10 VAL A CA 17
ATOM 19808 C C . VAL A 1 9 ? 4.165 -4.115 1.602 1.00 0.00 10 VAL A C 17
ATOM 19809 O O . VAL A 1 9 ? 4.296 -3.112 0.902 1.00 0.00 10 VAL A O 17
ATOM 19822 N N . LEU A 1 10 ? 4.582 -4.216 2.855 1.00 0.00 11 LEU A N 17
ATOM 19823 C CA . LEU A 1 10 ? 5.249 -3.105 3.512 1.00 0.00 11 LEU A CA 17
ATOM 19824 C C . LEU A 1 10 ? 6.558 -2.798 2.782 1.00 0.00 11 LEU A C 17
ATOM 19825 O O . LEU A 1 10 ? 6.813 -1.652 2.413 1.00 0.00 11 LEU A O 17
ATOM 19841 N N . ASP A 1 11 ? 7.353 -3.841 2.596 1.00 0.00 12 ASP A N 17
ATOM 19842 C CA . ASP A 1 11 ? 8.629 -3.697 1.917 1.00 0.00 12 ASP A CA 17
ATOM 19843 C C . ASP A 1 11 ? 8.416 -2.964 0.590 1.00 0.00 12 ASP A C 17
ATOM 19844 O O . ASP A 1 11 ? 9.015 -1.916 0.354 1.00 0.00 12 ASP A O 17
ATOM 19853 N N . ILE A 1 12 ? 7.561 -3.544 -0.238 1.00 0.00 13 ILE A N 17
ATOM 19854 C CA . ILE A 1 12 ? 7.262 -2.959 -1.535 1.00 0.00 13 ILE A CA 17
ATOM 19855 C C . ILE A 1 12 ? 6.753 -1.529 -1.338 1.00 0.00 13 ILE A C 17
ATOM 19856 O O . ILE A 1 12 ? 6.773 -0.726 -2.269 1.00 0.00 13 ILE A O 17
ATOM 19872 N N . LEU A 1 13 ? 6.307 -1.256 -0.120 1.00 0.00 14 LEU A N 17
ATOM 19873 C CA . LEU A 1 13 ? 5.793 0.063 0.210 1.00 0.00 14 LEU A CA 17
ATOM 19874 C C . LEU A 1 13 ? 6.962 0.990 0.548 1.00 0.00 14 LEU A C 17
ATOM 19875 O O . LEU A 1 13 ? 7.196 1.978 -0.147 1.00 0.00 14 LEU A O 17
ATOM 19891 N N . ALA A 1 14 ? 7.664 0.641 1.616 1.00 0.00 15 ALA A N 17
ATOM 19892 C CA . ALA A 1 14 ? 8.802 1.430 2.055 1.00 0.00 15 ALA A CA 17
ATOM 19893 C C . ALA A 1 14 ? 9.748 1.654 0.873 1.00 0.00 15 ALA A C 17
ATOM 19894 O O . ALA A 1 14 ? 10.254 2.758 0.679 1.00 0.00 15 ALA A O 17
ATOM 19901 N N . ASP A 1 15 ? 9.959 0.587 0.115 1.00 0.00 16 ASP A N 17
ATOM 19902 C CA . ASP A 1 15 ? 10.835 0.653 -1.042 1.00 0.00 16 ASP A CA 17
ATOM 19903 C C . ASP A 1 15 ? 10.281 1.674 -2.038 1.00 0.00 16 ASP A C 17
ATOM 19904 O O . ASP A 1 15 ? 11.030 2.484 -2.582 1.00 0.00 16 ASP A O 17
ATOM 19913 N N . LEU A 1 16 ? 8.975 1.602 -2.247 1.00 0.00 17 LEU A N 17
ATOM 19914 C CA . LEU A 1 16 ? 8.313 2.510 -3.167 1.00 0.00 17 LEU A CA 17
ATOM 19915 C C . LEU A 1 16 ? 8.588 3.953 -2.741 1.00 0.00 17 LEU A C 17
ATOM 19916 O O . LEU A 1 16 ? 9.133 4.739 -3.514 1.00 0.00 17 LEU A O 17
ATOM 19932 N N . THR A 1 17 ? 8.199 4.258 -1.512 1.00 0.00 18 THR A N 17
ATOM 19933 C CA . THR A 1 17 ? 8.397 5.592 -0.974 1.00 0.00 18 THR A CA 17
ATOM 19934 C C . THR A 1 17 ? 9.888 5.932 -0.926 1.00 0.00 18 THR A C 17
ATOM 19935 O O . THR A 1 17 ? 10.300 7.001 -1.376 1.00 0.00 18 THR A O 17
ATOM 19946 N N . GLY A 1 18 ? 10.657 5.003 -0.377 1.00 0.00 19 GLY A N 17
ATOM 19947 C CA . GLY A 1 18 ? 12.094 5.190 -0.265 1.00 0.00 19 GLY A CA 17
ATOM 19948 C C . GLY A 1 18 ? 12.503 5.437 1.188 1.00 0.00 19 GLY A C 17
ATOM 19949 O O . GLY A 1 18 ? 13.651 5.784 1.463 1.00 0.00 19 GLY A O 17
ATOM 19953 N N . SER A 1 19 ? 11.541 5.249 2.080 1.00 0.00 20 SER A N 17
ATOM 19954 C CA . SER A 1 19 ? 11.787 5.446 3.499 1.00 0.00 20 SER A CA 17
ATOM 19955 C C . SER A 1 19 ? 11.193 4.285 4.299 1.00 0.00 20 SER A C 17
ATOM 19956 O O . SER A 1 19 ? 10.260 3.626 3.844 1.00 0.00 20 SER A O 17
ATOM 19964 N N . ASP A 1 20 ? 11.758 4.072 5.478 1.00 0.00 21 ASP A N 17
ATOM 19965 C CA . ASP A 1 20 ? 11.295 3.002 6.346 1.00 0.00 21 ASP A CA 17
ATOM 19966 C C . ASP A 1 20 ? 10.290 3.566 7.352 1.00 0.00 21 ASP A C 17
ATOM 19967 O O . ASP A 1 20 ? 9.898 2.880 8.295 1.00 0.00 21 ASP A O 17
ATOM 19976 N N . ASP A 1 21 ? 9.902 4.812 7.118 1.00 0.00 22 ASP A N 17
ATOM 19977 C CA . ASP A 1 21 ? 8.950 5.475 7.992 1.00 0.00 22 ASP A CA 17
ATOM 19978 C C . ASP A 1 21 ? 7.655 4.663 8.040 1.00 0.00 22 ASP A C 17
ATOM 19979 O O . ASP A 1 21 ? 7.026 4.551 9.091 1.00 0.00 22 ASP A O 17
ATOM 19988 N N . VAL A 1 22 ? 7.295 4.115 6.889 1.00 0.00 23 VAL A N 17
ATOM 19989 C CA . VAL A 1 22 ? 6.086 3.315 6.786 1.00 0.00 23 VAL A CA 17
ATOM 19990 C C . VAL A 1 22 ? 6.364 1.907 7.315 1.00 0.00 23 VAL A C 17
ATOM 19991 O O . VAL A 1 22 ? 5.453 1.221 7.777 1.00 0.00 23 VAL A O 17
ATOM 20004 N N . LYS A 1 23 ? 7.629 1.516 7.229 1.00 0.00 24 LYS A N 17
ATOM 20005 C CA . LYS A 1 23 ? 8.038 0.202 7.693 1.00 0.00 24 LYS A CA 17
ATOM 20006 C C . LYS A 1 23 ? 7.702 0.062 9.179 1.00 0.00 24 LYS A C 17
ATOM 20007 O O . LYS A 1 23 ? 7.426 -1.037 9.655 1.00 0.00 24 LYS A O 17
ATOM 20026 N N . LYS A 1 24 ? 7.737 1.192 9.869 1.00 0.00 25 LYS A N 17
ATOM 20027 C CA . LYS A 1 24 ? 7.439 1.210 11.291 1.00 0.00 25 LYS A CA 17
ATOM 20028 C C . LYS A 1 24 ? 6.022 1.747 11.504 1.00 0.00 25 LYS A C 17
ATOM 20029 O O . LYS A 1 24 ? 5.241 1.164 12.254 1.00 0.00 25 LYS A O 17
ATOM 20048 N N . ASN A 1 25 ? 5.736 2.853 10.833 1.00 0.00 26 ASN A N 17
ATOM 20049 C CA . ASN A 1 25 ? 4.427 3.475 10.940 1.00 0.00 26 ASN A CA 17
ATOM 20050 C C . ASN A 1 25 ? 3.397 2.616 10.203 1.00 0.00 26 ASN A C 17
ATOM 20051 O O . ASN A 1 25 ? 3.688 2.065 9.142 1.00 0.00 26 ASN A O 17
ATOM 20062 N N . LEU A 1 26 ? 2.214 2.530 10.795 1.00 0.00 27 LEU A N 17
ATOM 20063 C CA . LEU A 1 26 ? 1.140 1.748 10.207 1.00 0.00 27 LEU A CA 17
ATOM 20064 C C . LEU A 1 26 ? -0.070 2.653 9.965 1.00 0.00 27 LEU A C 17
ATOM 20065 O O . LEU A 1 26 ? -1.212 2.204 10.048 1.00 0.00 27 LEU A O 17
ATOM 20081 N N . ASP A 1 27 ? 0.222 3.910 9.670 1.00 0.00 28 ASP A N 17
ATOM 20082 C CA . ASP A 1 27 ? -0.827 4.883 9.416 1.00 0.00 28 ASP A CA 17
ATOM 20083 C C . ASP A 1 27 ? -0.205 6.166 8.861 1.00 0.00 28 ASP A C 17
ATOM 20084 O O . ASP A 1 27 ? -0.705 7.261 9.112 1.00 0.00 28 ASP A O 17
ATOM 20093 N N . LEU A 1 28 ? 0.878 5.988 8.119 1.00 0.00 29 LEU A N 17
ATOM 20094 C CA . LEU A 1 28 ? 1.574 7.118 7.528 1.00 0.00 29 LEU A CA 17
ATOM 20095 C C . LEU A 1 28 ? 0.942 7.449 6.174 1.00 0.00 29 LEU A C 17
ATOM 20096 O O . LEU A 1 28 ? 1.286 6.844 5.160 1.00 0.00 29 LEU A O 17
ATOM 20112 N N . ASN A 1 29 ? 0.029 8.408 6.203 1.00 0.00 30 ASN A N 17
ATOM 20113 C CA . ASN A 1 29 ? -0.655 8.828 4.991 1.00 0.00 30 ASN A CA 17
ATOM 20114 C C . ASN A 1 29 ? 0.356 8.915 3.845 1.00 0.00 30 ASN A C 17
ATOM 20115 O O . ASN A 1 29 ? 1.045 9.922 3.696 1.00 0.00 30 ASN A O 17
ATOM 20126 N N . LEU A 1 30 ? 0.410 7.845 3.065 1.00 0.00 31 LEU A N 17
ATOM 20127 C CA . LEU A 1 30 ? 1.326 7.788 1.938 1.00 0.00 31 LEU A CA 17
ATOM 20128 C C . LEU A 1 30 ? 1.077 8.990 1.024 1.00 0.00 31 LEU A C 17
ATOM 20129 O O . LEU A 1 30 ? 1.937 9.354 0.222 1.00 0.00 31 LEU A O 17
ATOM 20145 N N . PHE A 1 31 ? -0.102 9.574 1.175 1.00 0.00 32 PHE A N 17
ATOM 20146 C CA . PHE A 1 31 ? -0.475 10.727 0.373 1.00 0.00 32 PHE A CA 17
ATOM 20147 C C . PHE A 1 31 ? -0.089 12.031 1.076 1.00 0.00 32 PHE A C 17
ATOM 20148 O O . PHE A 1 31 ? 0.520 12.910 0.469 1.00 0.00 32 PHE A O 17
ATOM 20165 N N . GLU A 1 32 ? -0.460 12.113 2.346 1.00 0.00 33 GLU A N 17
ATOM 20166 C CA . GLU A 1 32 ? -0.159 13.295 3.138 1.00 0.00 33 GLU A CA 17
ATOM 20167 C C . GLU A 1 32 ? 1.347 13.401 3.382 1.00 0.00 33 GLU A C 17
ATOM 20168 O O . GLU A 1 32 ? 1.844 14.459 3.767 1.00 0.00 33 GLU A O 17
ATOM 20180 N N . THR A 1 33 ? 2.033 12.291 3.148 1.00 0.00 34 THR A N 17
ATOM 20181 C CA . THR A 1 33 ? 3.472 12.247 3.338 1.00 0.00 34 THR A CA 17
ATOM 20182 C C . THR A 1 33 ? 4.193 12.663 2.055 1.00 0.00 34 THR A C 17
ATOM 20183 O O . THR A 1 33 ? 5.363 13.042 2.090 1.00 0.00 34 THR A O 17
ATOM 20194 N N . GLY A 1 34 ? 3.464 12.581 0.951 1.00 0.00 35 GLY A N 17
ATOM 20195 C CA . GLY A 1 34 ? 4.019 12.945 -0.341 1.00 0.00 35 GLY A CA 17
ATOM 20196 C C . GLY A 1 34 ? 4.763 11.766 -0.970 1.00 0.00 35 GLY A C 17
ATOM 20197 O O . GLY A 1 34 ? 5.195 11.840 -2.120 1.00 0.00 35 GLY A O 17
ATOM 20201 N N . LEU A 1 35 ? 4.891 10.703 -0.189 1.00 0.00 36 LEU A N 17
ATOM 20202 C CA . LEU A 1 35 ? 5.576 9.510 -0.654 1.00 0.00 36 LEU A CA 17
ATOM 20203 C C . LEU A 1 35 ? 4.866 8.973 -1.899 1.00 0.00 36 LEU A C 17
ATOM 20204 O O . LEU A 1 35 ? 5.509 8.669 -2.902 1.00 0.00 36 LEU A O 17
ATOM 20220 N N . LEU A 1 36 ? 3.549 8.872 -1.793 1.00 0.00 37 LEU A N 17
ATOM 20221 C CA . LEU A 1 36 ? 2.745 8.377 -2.897 1.00 0.00 37 LEU A CA 17
ATOM 20222 C C . LEU A 1 36 ? 1.848 9.503 -3.414 1.00 0.00 37 LEU A C 17
ATOM 20223 O O . LEU A 1 36 ? 1.355 10.317 -2.634 1.00 0.00 37 LEU A O 17
ATOM 20239 N N . ASP A 1 37 ? 1.664 9.515 -4.726 1.00 0.00 38 ASP A N 17
ATOM 20240 C CA . ASP A 1 37 ? 0.835 10.528 -5.357 1.00 0.00 38 ASP A CA 17
ATOM 20241 C C . ASP A 1 37 ? -0.405 9.865 -5.957 1.00 0.00 38 ASP A C 17
ATOM 20242 O O . ASP A 1 37 ? -1.532 10.253 -5.650 1.00 0.00 38 ASP A O 17
ATOM 20251 N N . SER A 1 38 ? -0.158 8.875 -6.803 1.00 0.00 39 SER A N 17
ATOM 20252 C CA . SER A 1 38 ? -1.242 8.154 -7.449 1.00 0.00 39 SER A CA 17
ATOM 20253 C C . SER A 1 38 ? -0.674 7.094 -8.395 1.00 0.00 39 SER A C 17
ATOM 20254 O O . SER A 1 38 ? -0.971 5.908 -8.254 1.00 0.00 39 SER A O 17
ATOM 20262 N N . MET A 1 39 ? 0.134 7.558 -9.336 1.00 0.00 40 MET A N 17
ATOM 20263 C CA . MET A 1 39 ? 0.746 6.664 -10.306 1.00 0.00 40 MET A CA 17
ATOM 20264 C C . MET A 1 39 ? 1.483 5.521 -9.606 1.00 0.00 40 MET A C 17
ATOM 20265 O O . MET A 1 39 ? 1.446 4.380 -10.067 1.00 0.00 40 MET A O 17
ATOM 20279 N N . GLY A 1 40 ? 2.135 5.864 -8.505 1.00 0.00 41 GLY A N 17
ATOM 20280 C CA . GLY A 1 40 ? 2.879 4.879 -7.738 1.00 0.00 41 GLY A CA 17
ATOM 20281 C C . GLY A 1 40 ? 1.979 3.716 -7.319 1.00 0.00 41 GLY A C 17
ATOM 20282 O O . GLY A 1 40 ? 2.387 2.557 -7.382 1.00 0.00 41 GLY A O 17
ATOM 20286 N N . THR A 1 41 ? 0.771 4.065 -6.901 1.00 0.00 42 THR A N 17
ATOM 20287 C CA . THR A 1 41 ? -0.191 3.063 -6.472 1.00 0.00 42 THR A CA 17
ATOM 20288 C C . THR A 1 41 ? -0.442 2.051 -7.592 1.00 0.00 42 THR A C 17
ATOM 20289 O O . THR A 1 41 ? -0.653 0.868 -7.328 1.00 0.00 42 THR A O 17
ATOM 20300 N N . VAL A 1 42 ? -0.411 2.552 -8.818 1.00 0.00 43 VAL A N 17
ATOM 20301 C CA . VAL A 1 42 ? -0.631 1.707 -9.978 1.00 0.00 43 VAL A CA 17
ATOM 20302 C C . VAL A 1 42 ? 0.407 0.583 -9.992 1.00 0.00 43 VAL A C 17
ATOM 20303 O O . VAL A 1 42 ? 0.209 -0.444 -10.638 1.00 0.00 43 VAL A O 17
ATOM 20316 N N . GLN A 1 43 ? 1.494 0.817 -9.269 1.00 0.00 44 GLN A N 17
ATOM 20317 C CA . GLN A 1 43 ? 2.564 -0.162 -9.189 1.00 0.00 44 GLN A CA 17
ATOM 20318 C C . GLN A 1 43 ? 2.222 -1.240 -8.159 1.00 0.00 44 GLN A C 17
ATOM 20319 O O . GLN A 1 43 ? 2.016 -2.400 -8.514 1.00 0.00 44 GLN A O 17
ATOM 20333 N N . LEU A 1 44 ? 2.171 -0.819 -6.904 1.00 0.00 45 LEU A N 17
ATOM 20334 C CA . LEU A 1 44 ? 1.858 -1.734 -5.819 1.00 0.00 45 LEU A CA 17
ATOM 20335 C C . LEU A 1 44 ? 0.718 -2.659 -6.252 1.00 0.00 45 LEU A C 17
ATOM 20336 O O . LEU A 1 44 ? 0.784 -3.870 -6.044 1.00 0.00 45 LEU A O 17
ATOM 20352 N N . LEU A 1 45 ? -0.300 -2.054 -6.845 1.00 0.00 46 LEU A N 17
ATOM 20353 C CA . LEU A 1 45 ? -1.452 -2.808 -7.310 1.00 0.00 46 LEU A CA 17
ATOM 20354 C C . LEU A 1 45 ? -0.976 -3.980 -8.170 1.00 0.00 46 LEU A C 17
ATOM 20355 O O . LEU A 1 45 ? -1.448 -5.104 -8.011 1.00 0.00 46 LEU A O 17
ATOM 20371 N N . LEU A 1 46 ? -0.047 -3.676 -9.065 1.00 0.00 47 LEU A N 17
ATOM 20372 C CA . LEU A 1 46 ? 0.498 -4.690 -9.952 1.00 0.00 47 LEU A CA 17
ATOM 20373 C C . LEU A 1 46 ? 1.318 -5.690 -9.134 1.00 0.00 47 LEU A C 17
ATOM 20374 O O . LEU A 1 46 ? 1.511 -6.830 -9.554 1.00 0.00 47 LEU A O 17
ATOM 20390 N N . GLU A 1 47 ? 1.777 -5.227 -7.980 1.00 0.00 48 GLU A N 17
ATOM 20391 C CA . GLU A 1 47 ? 2.571 -6.067 -7.099 1.00 0.00 48 GLU A CA 17
ATOM 20392 C C . GLU A 1 47 ? 1.662 -6.830 -6.134 1.00 0.00 48 GLU A C 17
ATOM 20393 O O . GLU A 1 47 ? 2.056 -7.860 -5.589 1.00 0.00 48 GLU A O 17
ATOM 20405 N N . LEU A 1 48 ? 0.465 -6.297 -5.951 1.00 0.00 49 LEU A N 17
ATOM 20406 C CA . LEU A 1 48 ? -0.504 -6.915 -5.060 1.00 0.00 49 LEU A CA 17
ATOM 20407 C C . LEU A 1 48 ? -1.355 -7.910 -5.851 1.00 0.00 49 LEU A C 17
ATOM 20408 O O . LEU A 1 48 ? -2.009 -8.773 -5.269 1.00 0.00 49 LEU A O 17
ATOM 20424 N N . GLN A 1 49 ? -1.319 -7.756 -7.166 1.00 0.00 50 GLN A N 17
ATOM 20425 C CA . GLN A 1 49 ? -2.079 -8.631 -8.043 1.00 0.00 50 GLN A CA 17
ATOM 20426 C C . GLN A 1 49 ? -1.151 -9.645 -8.717 1.00 0.00 50 GLN A C 17
ATOM 20427 O O . GLN A 1 49 ? -1.448 -10.137 -9.804 1.00 0.00 50 GLN A O 17
ATOM 20441 N N . SER A 1 50 ? -0.045 -9.925 -8.044 1.00 0.00 51 SER A N 17
ATOM 20442 C CA . SER A 1 50 ? 0.928 -10.871 -8.562 1.00 0.00 51 SER A CA 17
ATOM 20443 C C . SER A 1 50 ? 1.411 -11.793 -7.442 1.00 0.00 51 SER A C 17
ATOM 20444 O O . SER A 1 50 ? 1.279 -13.013 -7.537 1.00 0.00 51 SER A O 17
ATOM 20452 N N . GLN A 1 51 ? 1.960 -11.177 -6.406 1.00 0.00 52 GLN A N 17
ATOM 20453 C CA . GLN A 1 51 ? 2.464 -11.928 -5.269 1.00 0.00 52 GLN A CA 17
ATOM 20454 C C . GLN A 1 51 ? 1.320 -12.274 -4.313 1.00 0.00 52 GLN A C 17
ATOM 20455 O O . GLN A 1 51 ? 1.436 -13.198 -3.511 1.00 0.00 52 GLN A O 17
ATOM 20469 N N . PHE A 1 52 ? 0.242 -11.511 -4.430 1.00 0.00 53 PHE A N 17
ATOM 20470 C CA . PHE A 1 52 ? -0.921 -11.726 -3.587 1.00 0.00 53 PHE A CA 17
ATOM 20471 C C . PHE A 1 52 ? -2.167 -12.000 -4.430 1.00 0.00 53 PHE A C 17
ATOM 20472 O O . PHE A 1 52 ? -3.017 -12.802 -4.047 1.00 0.00 53 PHE A O 17
ATOM 20489 N N . GLY A 1 53 ? -2.237 -11.319 -5.565 1.00 0.00 54 GLY A N 17
ATOM 20490 C CA . GLY A 1 53 ? -3.364 -11.480 -6.466 1.00 0.00 54 GLY A CA 17
ATOM 20491 C C . GLY A 1 53 ? -4.587 -10.713 -5.957 1.00 0.00 54 GLY A C 17
ATOM 20492 O O . GLY A 1 53 ? -5.696 -11.245 -5.941 1.00 0.00 54 GLY A O 17
ATOM 20496 N N . VAL A 1 54 ? -4.343 -9.475 -5.552 1.00 0.00 55 VAL A N 17
ATOM 20497 C CA . VAL A 1 54 ? -5.410 -8.631 -5.044 1.00 0.00 55 VAL A CA 17
ATOM 20498 C C . VAL A 1 54 ? -6.302 -8.188 -6.205 1.00 0.00 55 VAL A C 17
ATOM 20499 O O . VAL A 1 54 ? -5.884 -8.221 -7.362 1.00 0.00 55 VAL A O 17
ATOM 20512 N N . ASP A 1 55 ? -7.515 -7.784 -5.858 1.00 0.00 56 ASP A N 17
ATOM 20513 C CA . ASP A 1 55 ? -8.470 -7.335 -6.856 1.00 0.00 56 ASP A CA 17
ATOM 20514 C C . ASP A 1 55 ? -9.071 -5.999 -6.417 1.00 0.00 56 ASP A C 17
ATOM 20515 O O . ASP A 1 55 ? -9.785 -5.935 -5.417 1.00 0.00 56 ASP A O 17
ATOM 20524 N N . ALA A 1 56 ? -8.762 -4.966 -7.186 1.00 0.00 57 ALA A N 17
ATOM 20525 C CA . ALA A 1 56 ? -9.264 -3.635 -6.889 1.00 0.00 57 ALA A CA 17
ATOM 20526 C C . ALA A 1 56 ? -9.235 -2.787 -8.162 1.00 0.00 57 ALA A C 17
ATOM 20527 O O . ALA A 1 56 ? -8.504 -3.097 -9.102 1.00 0.00 57 ALA A O 17
ATOM 20534 N N . PRO A 1 57 ? -10.062 -1.707 -8.152 1.00 0.00 58 PRO A N 17
ATOM 20535 C CA . PRO A 1 57 ? -10.139 -0.813 -9.295 1.00 0.00 58 PRO A CA 17
ATOM 20536 C C . PRO A 1 57 ? -8.905 0.088 -9.370 1.00 0.00 58 PRO A C 17
ATOM 20537 O O . PRO A 1 57 ? -8.027 0.017 -8.512 1.00 0.00 58 PRO A O 17
ATOM 20548 N N . VAL A 1 58 ? -8.878 0.916 -10.405 1.00 0.00 59 VAL A N 17
ATOM 20549 C CA . VAL A 1 58 ? -7.766 1.830 -10.602 1.00 0.00 59 VAL A CA 17
ATOM 20550 C C . VAL A 1 58 ? -8.308 3.213 -10.969 1.00 0.00 59 VAL A C 17
ATOM 20551 O O . VAL A 1 58 ? -7.843 4.225 -10.448 1.00 0.00 59 VAL A O 17
ATOM 20564 N N . SER A 1 59 ? -9.284 3.211 -11.867 1.00 0.00 60 SER A N 17
ATOM 20565 C CA . SER A 1 59 ? -9.894 4.454 -12.310 1.00 0.00 60 SER A CA 17
ATOM 20566 C C . SER A 1 59 ? -10.027 5.422 -11.133 1.00 0.00 60 SER A C 17
ATOM 20567 O O . SER A 1 59 ? -9.455 6.509 -11.151 1.00 0.00 60 SER A O 17
ATOM 20575 N N . GLU A 1 60 ? -10.786 4.990 -10.136 1.00 0.00 61 GLU A N 17
ATOM 20576 C CA . GLU A 1 60 ? -11.001 5.804 -8.952 1.00 0.00 61 GLU A CA 17
ATOM 20577 C C . GLU A 1 60 ? -10.963 4.933 -7.694 1.00 0.00 61 GLU A C 17
ATOM 20578 O O . GLU A 1 60 ? -11.938 4.875 -6.946 1.00 0.00 61 GLU A O 17
ATOM 20590 N N . PHE A 1 61 ? -9.829 4.279 -7.501 1.00 0.00 62 PHE A N 17
ATOM 20591 C CA . PHE A 1 61 ? -9.650 3.415 -6.347 1.00 0.00 62 PHE A CA 17
ATOM 20592 C C . PHE A 1 61 ? -9.778 4.206 -5.044 1.00 0.00 62 PHE A C 17
ATOM 20593 O O . PHE A 1 61 ? -9.601 5.423 -5.032 1.00 0.00 62 PHE A O 17
ATOM 20610 N N . ASP A 1 62 ? -10.087 3.482 -3.977 1.00 0.00 63 ASP A N 17
ATOM 20611 C CA . ASP A 1 62 ? -10.241 4.102 -2.672 1.00 0.00 63 ASP A CA 17
ATOM 20612 C C . ASP A 1 62 ? -8.873 4.562 -2.165 1.00 0.00 63 ASP A C 17
ATOM 20613 O O . ASP A 1 62 ? -8.240 3.875 -1.364 1.00 0.00 63 ASP A O 17
ATOM 20622 N N . ARG A 1 63 ? -8.456 5.721 -2.653 1.00 0.00 64 ARG A N 17
ATOM 20623 C CA . ARG A 1 63 ? -7.174 6.281 -2.260 1.00 0.00 64 ARG A CA 17
ATOM 20624 C C . ARG A 1 63 ? -7.017 6.230 -0.739 1.00 0.00 64 ARG A C 17
ATOM 20625 O O . ARG A 1 63 ? -5.921 5.996 -0.232 1.00 0.00 64 ARG A O 17
ATOM 20646 N N . LYS A 1 64 ? -8.129 6.453 -0.053 1.00 0.00 65 LYS A N 17
ATOM 20647 C CA . LYS A 1 64 ? -8.128 6.436 1.400 1.00 0.00 65 LYS A CA 17
ATOM 20648 C C . LYS A 1 64 ? -7.649 5.067 1.889 1.00 0.00 65 LYS A C 17
ATOM 20649 O O . LYS A 1 64 ? -7.031 4.964 2.948 1.00 0.00 65 LYS A O 17
ATOM 20668 N N . GLU A 1 65 ? -7.953 4.050 1.095 1.00 0.00 66 GLU A N 17
ATOM 20669 C CA . GLU A 1 65 ? -7.562 2.694 1.434 1.00 0.00 66 GLU A CA 17
ATOM 20670 C C . GLU A 1 65 ? -6.129 2.422 0.968 1.00 0.00 66 GLU A C 17
ATOM 20671 O O . GLU A 1 65 ? -5.435 1.584 1.541 1.00 0.00 66 GLU A O 17
ATOM 20683 N N . TRP A 1 66 ? -5.730 3.147 -0.067 1.00 0.00 67 TRP A N 17
ATOM 20684 C CA . TRP A 1 66 ? -4.394 2.996 -0.616 1.00 0.00 67 TRP A CA 17
ATOM 20685 C C . TRP A 1 66 ? -3.554 4.187 -0.151 1.00 0.00 67 TRP A C 17
ATOM 20686 O O . TRP A 1 66 ? -2.515 4.485 -0.740 1.00 0.00 67 TRP A O 17
ATOM 20707 N N . ASP A 1 67 ? -4.035 4.836 0.898 1.00 0.00 68 ASP A N 17
ATOM 20708 C CA . ASP A 1 67 ? -3.342 5.989 1.448 1.00 0.00 68 ASP A CA 17
ATOM 20709 C C . ASP A 1 67 ? -2.400 5.529 2.563 1.00 0.00 68 ASP A C 17
ATOM 20710 O O . ASP A 1 67 ? -1.308 6.070 2.721 1.00 0.00 68 ASP A O 17
ATOM 20719 N N . THR A 1 68 ? -2.859 4.533 3.307 1.00 0.00 69 THR A N 17
ATOM 20720 C CA . THR A 1 68 ? -2.071 3.993 4.403 1.00 0.00 69 THR A CA 17
ATOM 20721 C C . THR A 1 68 ? -1.640 2.558 4.094 1.00 0.00 69 THR A C 17
ATOM 20722 O O . THR A 1 68 ? -2.204 1.913 3.210 1.00 0.00 69 THR A O 17
ATOM 20733 N N . PRO A 1 69 ? -0.618 2.088 4.858 1.00 0.00 70 PRO A N 17
ATOM 20734 C CA . PRO A 1 69 ? -0.105 0.742 4.674 1.00 0.00 70 PRO A CA 17
ATOM 20735 C C . PRO A 1 69 ? -1.065 -0.296 5.259 1.00 0.00 70 PRO A C 17
ATOM 20736 O O . PRO A 1 69 ? -1.231 -1.378 4.700 1.00 0.00 70 PRO A O 17
ATOM 20747 N N . ASN A 1 70 ? -1.672 0.071 6.378 1.00 0.00 71 ASN A N 17
ATOM 20748 C CA . ASN A 1 70 ? -2.610 -0.814 7.045 1.00 0.00 71 ASN A CA 17
ATOM 20749 C C . ASN A 1 70 ? -3.827 -1.033 6.144 1.00 0.00 71 ASN A C 17
ATOM 20750 O O . ASN A 1 70 ? -4.180 -2.170 5.834 1.00 0.00 71 ASN A O 17
ATOM 20761 N N . LYS A 1 71 ? -4.437 0.075 5.748 1.00 0.00 72 LYS A N 17
ATOM 20762 C CA . LYS A 1 71 ? -5.607 0.019 4.889 1.00 0.00 72 LYS A CA 17
ATOM 20763 C C . LYS A 1 71 ? -5.310 -0.880 3.687 1.00 0.00 72 LYS A C 17
ATOM 20764 O O . LYS A 1 71 ? -6.201 -1.562 3.182 1.00 0.00 72 LYS A O 17
ATOM 20783 N N . ILE A 1 72 ? -4.054 -0.853 3.264 1.00 0.00 73 ILE A N 17
ATOM 20784 C CA . ILE A 1 72 ? -3.629 -1.658 2.132 1.00 0.00 73 ILE A CA 17
ATOM 20785 C C . ILE A 1 72 ? -3.408 -3.101 2.592 1.00 0.00 73 ILE A C 17
ATOM 20786 O O . ILE A 1 72 ? -3.974 -4.031 2.019 1.00 0.00 73 ILE A O 17
ATOM 20802 N N . ILE A 1 73 ? -2.584 -3.242 3.619 1.00 0.00 74 ILE A N 17
ATOM 20803 C CA . ILE A 1 73 ? -2.281 -4.555 4.162 1.00 0.00 74 ILE A CA 17
ATOM 20804 C C . ILE A 1 73 ? -3.579 -5.349 4.318 1.00 0.00 74 ILE A C 17
ATOM 20805 O O . ILE A 1 73 ? -3.587 -6.569 4.167 1.00 0.00 74 ILE A O 17
ATOM 20821 N N . ALA A 1 74 ? -4.647 -4.623 4.619 1.00 0.00 75 ALA A N 17
ATOM 20822 C CA . ALA A 1 74 ? -5.949 -5.244 4.796 1.00 0.00 75 ALA A CA 17
ATOM 20823 C C . ALA A 1 74 ? -6.496 -5.670 3.433 1.00 0.00 75 ALA A C 17
ATOM 20824 O O . ALA A 1 74 ? -7.063 -6.755 3.298 1.00 0.00 75 ALA A O 17
ATOM 20831 N N . LYS A 1 75 ? -6.309 -4.795 2.456 1.00 0.00 76 LYS A N 17
ATOM 20832 C CA . LYS A 1 75 ? -6.778 -5.067 1.108 1.00 0.00 76 LYS A CA 17
ATOM 20833 C C . LYS A 1 75 ? -6.010 -6.261 0.537 1.00 0.00 76 LYS A C 17
ATOM 20834 O O . LYS A 1 75 ? -6.461 -6.896 -0.416 1.00 0.00 76 LYS A O 17
ATOM 20853 N N . VAL A 1 76 ? -4.863 -6.530 1.142 1.00 0.00 77 VAL A N 17
ATOM 20854 C CA . VAL A 1 76 ? -4.028 -7.637 0.706 1.00 0.00 77 VAL A CA 17
ATOM 20855 C C . VAL A 1 76 ? -4.489 -8.922 1.398 1.00 0.00 77 VAL A C 17
ATOM 20856 O O . VAL A 1 76 ? -4.435 -10.000 0.811 1.00 0.00 77 VAL A O 17
ATOM 20869 N N . GLU A 1 77 ? -4.931 -8.763 2.637 1.00 0.00 78 GLU A N 17
ATOM 20870 C CA . GLU A 1 77 ? -5.401 -9.896 3.416 1.00 0.00 78 GLU A CA 17
ATOM 20871 C C . GLU A 1 77 ? -6.859 -10.209 3.071 1.00 0.00 78 GLU A C 17
ATOM 20872 O O . GLU A 1 77 ? -7.334 -11.316 3.317 1.00 0.00 78 GLU A O 17
ATOM 20884 N N . GLN A 1 78 ? -7.526 -9.214 2.506 1.00 0.00 79 GLN A N 17
ATOM 20885 C CA . GLN A 1 78 ? -8.920 -9.369 2.125 1.00 0.00 79 GLN A CA 17
ATOM 20886 C C . GLN A 1 78 ? -9.025 -9.794 0.659 1.00 0.00 79 GLN A C 17
ATOM 20887 O O . GLN A 1 78 ? -10.076 -9.643 0.039 1.00 0.00 79 GLN A O 17
ATOM 20901 N N . ALA A 1 79 ? -7.921 -10.317 0.146 1.00 0.00 80 ALA A N 17
ATOM 20902 C CA . ALA A 1 79 ? -7.876 -10.765 -1.235 1.00 0.00 80 ALA A CA 17
ATOM 20903 C C . ALA A 1 79 ? -7.462 -12.237 -1.276 1.00 0.00 80 ALA A C 17
ATOM 20904 O O . ALA A 1 79 ? -8.046 -13.030 -2.013 1.00 0.00 80 ALA A O 17
ATOM 20911 N N . GLN A 1 80 ? -6.456 -12.559 -0.475 1.00 0.00 81 GLN A N 17
ATOM 20912 C CA . GLN A 1 80 ? -5.958 -13.923 -0.411 1.00 0.00 81 GLN A CA 17
ATOM 20913 C C . GLN A 1 80 ? -7.121 -14.914 -0.420 1.00 0.00 81 GLN A C 17
ATOM 20914 O O . GLN A 1 80 ? -6.999 -16.015 -0.955 1.00 0.00 81 GLN A O 17
ATOM 20928 N N . ALA A 1 1 ? 1.876 -16.202 1.415 1.00 0.00 2 ALA A N 18
ATOM 20929 C CA . ALA A 1 1 ? 0.559 -15.912 1.954 1.00 0.00 2 ALA A CA 18
ATOM 20930 C C . ALA A 1 1 ? 0.679 -15.611 3.449 1.00 0.00 2 ALA A C 18
ATOM 20931 O O . ALA A 1 1 ? -0.274 -15.147 4.072 1.00 0.00 2 ALA A O 18
ATOM 20938 N N . ASP A 1 2 ? 1.861 -15.888 3.983 1.00 0.00 3 ASP A N 18
ATOM 20939 C CA . ASP A 1 2 ? 2.119 -15.654 5.393 1.00 0.00 3 ASP A CA 18
ATOM 20940 C C . ASP A 1 2 ? 2.620 -14.221 5.584 1.00 0.00 3 ASP A C 18
ATOM 20941 O O . ASP A 1 2 ? 2.383 -13.359 4.740 1.00 0.00 3 ASP A O 18
ATOM 20950 N N . GLU A 1 3 ? 3.305 -14.011 6.698 1.00 0.00 4 GLU A N 18
ATOM 20951 C CA . GLU A 1 3 ? 3.843 -12.697 7.011 1.00 0.00 4 GLU A CA 18
ATOM 20952 C C . GLU A 1 3 ? 4.556 -12.112 5.789 1.00 0.00 4 GLU A C 18
ATOM 20953 O O . GLU A 1 3 ? 4.724 -10.898 5.688 1.00 0.00 4 GLU A O 18
ATOM 20965 N N . ALA A 1 4 ? 4.956 -13.003 4.895 1.00 0.00 5 ALA A N 18
ATOM 20966 C CA . ALA A 1 4 ? 5.648 -12.590 3.685 1.00 0.00 5 ALA A CA 18
ATOM 20967 C C . ALA A 1 4 ? 4.732 -11.679 2.865 1.00 0.00 5 ALA A C 18
ATOM 20968 O O . ALA A 1 4 ? 5.187 -10.998 1.948 1.00 0.00 5 ALA A O 18
ATOM 20975 N N . ILE A 1 5 ? 3.457 -11.696 3.225 1.00 0.00 6 ILE A N 18
ATOM 20976 C CA . ILE A 1 5 ? 2.474 -10.879 2.535 1.00 0.00 6 ILE A CA 18
ATOM 20977 C C . ILE A 1 5 ? 2.419 -9.495 3.184 1.00 0.00 6 ILE A C 18
ATOM 20978 O O . ILE A 1 5 ? 2.427 -8.478 2.490 1.00 0.00 6 ILE A O 18
ATOM 20994 N N . LYS A 1 6 ? 2.368 -9.498 4.508 1.00 0.00 7 LYS A N 18
ATOM 20995 C CA . LYS A 1 6 ? 2.313 -8.255 5.258 1.00 0.00 7 LYS A CA 18
ATOM 20996 C C . LYS A 1 6 ? 3.663 -7.541 5.154 1.00 0.00 7 LYS A C 18
ATOM 20997 O O . LYS A 1 6 ? 3.714 -6.325 4.980 1.00 0.00 7 LYS A O 18
ATOM 21016 N N . ASN A 1 7 ? 4.722 -8.329 5.264 1.00 0.00 8 ASN A N 18
ATOM 21017 C CA . ASN A 1 7 ? 6.068 -7.788 5.184 1.00 0.00 8 ASN A CA 18
ATOM 21018 C C . ASN A 1 7 ? 6.357 -7.360 3.744 1.00 0.00 8 ASN A C 18
ATOM 21019 O O . ASN A 1 7 ? 6.834 -6.252 3.505 1.00 0.00 8 ASN A O 18
ATOM 21030 N N . GLY A 1 8 ? 6.054 -8.262 2.820 1.00 0.00 9 GLY A N 18
ATOM 21031 C CA . GLY A 1 8 ? 6.275 -7.991 1.410 1.00 0.00 9 GLY A CA 18
ATOM 21032 C C . GLY A 1 8 ? 5.561 -6.709 0.979 1.00 0.00 9 GLY A C 18
ATOM 21033 O O . GLY A 1 8 ? 6.139 -5.876 0.283 1.00 0.00 9 GLY A O 18
ATOM 21037 N N . VAL A 1 9 ? 4.314 -6.590 1.410 1.00 0.00 10 VAL A N 18
ATOM 21038 C CA . VAL A 1 9 ? 3.514 -5.424 1.077 1.00 0.00 10 VAL A CA 18
ATOM 21039 C C . VAL A 1 9 ? 4.229 -4.164 1.570 1.00 0.00 10 VAL A C 18
ATOM 21040 O O . VAL A 1 9 ? 4.387 -3.202 0.819 1.00 0.00 10 VAL A O 18
ATOM 21053 N N . LEU A 1 10 ? 4.643 -4.210 2.827 1.00 0.00 11 LEU A N 18
ATOM 21054 C CA . LEU A 1 10 ? 5.338 -3.084 3.428 1.00 0.00 11 LEU A CA 18
ATOM 21055 C C . LEU A 1 10 ? 6.694 -2.903 2.742 1.00 0.00 11 LEU A C 18
ATOM 21056 O O . LEU A 1 10 ? 7.088 -1.781 2.426 1.00 0.00 11 LEU A O 18
ATOM 21072 N N . ASP A 1 11 ? 7.370 -4.022 2.532 1.00 0.00 12 ASP A N 18
ATOM 21073 C CA . ASP A 1 11 ? 8.673 -4.000 1.890 1.00 0.00 12 ASP A CA 18
ATOM 21074 C C . ASP A 1 11 ? 8.536 -3.400 0.489 1.00 0.00 12 ASP A C 18
ATOM 21075 O O . ASP A 1 11 ? 9.505 -2.887 -0.067 1.00 0.00 12 ASP A O 18
ATOM 21084 N N . ILE A 1 12 ? 7.325 -3.485 -0.040 1.00 0.00 13 ILE A N 18
ATOM 21085 C CA . ILE A 1 12 ? 7.049 -2.957 -1.366 1.00 0.00 13 ILE A CA 18
ATOM 21086 C C . ILE A 1 12 ? 6.488 -1.539 -1.238 1.00 0.00 13 ILE A C 18
ATOM 21087 O O . ILE A 1 12 ? 6.468 -0.787 -2.211 1.00 0.00 13 ILE A O 18
ATOM 21103 N N . LEU A 1 13 ? 6.047 -1.218 -0.031 1.00 0.00 14 LEU A N 18
ATOM 21104 C CA . LEU A 1 13 ? 5.488 0.096 0.236 1.00 0.00 14 LEU A CA 18
ATOM 21105 C C . LEU A 1 13 ? 6.609 1.045 0.666 1.00 0.00 14 LEU A C 18
ATOM 21106 O O . LEU A 1 13 ? 6.684 2.178 0.194 1.00 0.00 14 LEU A O 18
ATOM 21122 N N . ALA A 1 14 ? 7.452 0.546 1.559 1.00 0.00 15 ALA A N 18
ATOM 21123 C CA . ALA A 1 14 ? 8.566 1.335 2.058 1.00 0.00 15 ALA A CA 18
ATOM 21124 C C . ALA A 1 14 ? 9.644 1.428 0.977 1.00 0.00 15 ALA A C 18
ATOM 21125 O O . ALA A 1 14 ? 10.390 2.405 0.922 1.00 0.00 15 ALA A O 18
ATOM 21132 N N . ASP A 1 15 ? 9.694 0.399 0.146 1.00 0.00 16 ASP A N 18
ATOM 21133 C CA . ASP A 1 15 ? 10.669 0.351 -0.930 1.00 0.00 16 ASP A CA 18
ATOM 21134 C C . ASP A 1 15 ? 10.218 1.276 -2.064 1.00 0.00 16 ASP A C 18
ATOM 21135 O O . ASP A 1 15 ? 11.007 1.620 -2.941 1.00 0.00 16 ASP A O 18
ATOM 21144 N N . LEU A 1 16 ? 8.948 1.651 -2.007 1.00 0.00 17 LEU A N 18
ATOM 21145 C CA . LEU A 1 16 ? 8.382 2.529 -3.017 1.00 0.00 17 LEU A CA 18
ATOM 21146 C C . LEU A 1 16 ? 8.611 3.985 -2.607 1.00 0.00 17 LEU A C 18
ATOM 21147 O O . LEU A 1 16 ? 9.220 4.755 -3.350 1.00 0.00 17 LEU A O 18
ATOM 21163 N N . THR A 1 17 ? 8.109 4.320 -1.427 1.00 0.00 18 THR A N 18
ATOM 21164 C CA . THR A 1 17 ? 8.252 5.671 -0.910 1.00 0.00 18 THR A CA 18
ATOM 21165 C C . THR A 1 17 ? 9.722 6.094 -0.923 1.00 0.00 18 THR A C 18
ATOM 21166 O O . THR A 1 17 ? 10.030 7.276 -1.077 1.00 0.00 18 THR A O 18
ATOM 21177 N N . GLY A 1 18 ? 10.590 5.108 -0.759 1.00 0.00 19 GLY A N 18
ATOM 21178 C CA . GLY A 1 18 ? 12.021 5.364 -0.749 1.00 0.00 19 GLY A CA 18
ATOM 21179 C C . GLY A 1 18 ? 12.506 5.714 0.659 1.00 0.00 19 GLY A C 18
ATOM 21180 O O . GLY A 1 18 ? 13.584 6.280 0.825 1.00 0.00 19 GLY A O 18
ATOM 21184 N N . SER A 1 19 ? 11.684 5.362 1.638 1.00 0.00 20 SER A N 18
ATOM 21185 C CA . SER A 1 19 ? 12.016 5.631 3.027 1.00 0.00 20 SER A CA 18
ATOM 21186 C C . SER A 1 19 ? 11.752 4.389 3.878 1.00 0.00 20 SER A C 18
ATOM 21187 O O . SER A 1 19 ? 11.271 3.375 3.373 1.00 0.00 20 SER A O 18
ATOM 21195 N N . ASP A 1 20 ? 12.077 4.507 5.157 1.00 0.00 21 ASP A N 18
ATOM 21196 C CA . ASP A 1 20 ? 11.880 3.406 6.085 1.00 0.00 21 ASP A CA 18
ATOM 21197 C C . ASP A 1 20 ? 11.036 3.886 7.268 1.00 0.00 21 ASP A C 18
ATOM 21198 O O . ASP A 1 20 ? 11.379 3.633 8.421 1.00 0.00 21 ASP A O 18
ATOM 21207 N N . ASP A 1 21 ? 9.950 4.569 6.940 1.00 0.00 22 ASP A N 18
ATOM 21208 C CA . ASP A 1 21 ? 9.054 5.086 7.961 1.00 0.00 22 ASP A CA 18
ATOM 21209 C C . ASP A 1 21 ? 7.734 4.316 7.913 1.00 0.00 22 ASP A C 18
ATOM 21210 O O . ASP A 1 21 ? 7.141 4.029 8.952 1.00 0.00 22 ASP A O 18
ATOM 21219 N N . VAL A 1 22 ? 7.312 4.003 6.697 1.00 0.00 23 VAL A N 18
ATOM 21220 C CA . VAL A 1 22 ? 6.072 3.271 6.500 1.00 0.00 23 VAL A CA 18
ATOM 21221 C C . VAL A 1 22 ? 6.290 1.801 6.862 1.00 0.00 23 VAL A C 18
ATOM 21222 O O . VAL A 1 22 ? 5.353 1.004 6.829 1.00 0.00 23 VAL A O 18
ATOM 21235 N N . LYS A 1 23 ? 7.532 1.485 7.196 1.00 0.00 24 LYS A N 18
ATOM 21236 C CA . LYS A 1 23 ? 7.886 0.124 7.563 1.00 0.00 24 LYS A CA 18
ATOM 21237 C C . LYS A 1 23 ? 7.533 -0.112 9.032 1.00 0.00 24 LYS A C 18
ATOM 21238 O O . LYS A 1 23 ? 7.164 -1.221 9.417 1.00 0.00 24 LYS A O 18
ATOM 21257 N N . LYS A 1 24 ? 7.658 0.949 9.816 1.00 0.00 25 LYS A N 18
ATOM 21258 C CA . LYS A 1 24 ? 7.357 0.872 11.236 1.00 0.00 25 LYS A CA 18
ATOM 21259 C C . LYS A 1 24 ? 5.951 1.422 11.485 1.00 0.00 25 LYS A C 18
ATOM 21260 O O . LYS A 1 24 ? 5.157 0.807 12.195 1.00 0.00 25 LYS A O 18
ATOM 21279 N N . ASN A 1 25 ? 5.686 2.574 10.887 1.00 0.00 26 ASN A N 18
ATOM 21280 C CA . ASN A 1 25 ? 4.391 3.214 11.035 1.00 0.00 26 ASN A CA 18
ATOM 21281 C C . ASN A 1 25 ? 3.343 2.422 10.249 1.00 0.00 26 ASN A C 18
ATOM 21282 O O . ASN A 1 25 ? 3.637 1.887 9.180 1.00 0.00 26 ASN A O 18
ATOM 21293 N N . LEU A 1 26 ? 2.143 2.372 10.808 1.00 0.00 27 LEU A N 18
ATOM 21294 C CA . LEU A 1 26 ? 1.051 1.656 10.173 1.00 0.00 27 LEU A CA 18
ATOM 21295 C C . LEU A 1 26 ? -0.094 2.630 9.883 1.00 0.00 27 LEU A C 18
ATOM 21296 O O . LEU A 1 26 ? -1.256 2.232 9.840 1.00 0.00 27 LEU A O 18
ATOM 21312 N N . ASP A 1 27 ? 0.276 3.887 9.694 1.00 0.00 28 ASP A N 18
ATOM 21313 C CA . ASP A 1 27 ? -0.704 4.921 9.410 1.00 0.00 28 ASP A CA 18
ATOM 21314 C C . ASP A 1 27 ? 0.002 6.134 8.800 1.00 0.00 28 ASP A C 18
ATOM 21315 O O . ASP A 1 27 ? -0.445 7.267 8.969 1.00 0.00 28 ASP A O 18
ATOM 21324 N N . LEU A 1 28 ? 1.094 5.855 8.103 1.00 0.00 29 LEU A N 18
ATOM 21325 C CA . LEU A 1 28 ? 1.865 6.908 7.466 1.00 0.00 29 LEU A CA 18
ATOM 21326 C C . LEU A 1 28 ? 1.243 7.242 6.109 1.00 0.00 29 LEU A C 18
ATOM 21327 O O . LEU A 1 28 ? 1.527 6.580 5.112 1.00 0.00 29 LEU A O 18
ATOM 21343 N N . ASN A 1 29 ? 0.405 8.268 6.114 1.00 0.00 30 ASN A N 18
ATOM 21344 C CA . ASN A 1 29 ? -0.260 8.698 4.895 1.00 0.00 30 ASN A CA 18
ATOM 21345 C C . ASN A 1 29 ? 0.725 8.620 3.728 1.00 0.00 30 ASN A C 18
ATOM 21346 O O . ASN A 1 29 ? 1.744 9.310 3.722 1.00 0.00 30 ASN A O 18
ATOM 21357 N N . LEU A 1 30 ? 0.387 7.773 2.767 1.00 0.00 31 LEU A N 18
ATOM 21358 C CA . LEU A 1 30 ? 1.229 7.595 1.596 1.00 0.00 31 LEU A CA 18
ATOM 21359 C C . LEU A 1 30 ? 1.013 8.766 0.635 1.00 0.00 31 LEU A C 18
ATOM 21360 O O . LEU A 1 30 ? 1.711 8.885 -0.371 1.00 0.00 31 LEU A O 18
ATOM 21376 N N . PHE A 1 31 ? 0.044 9.602 0.980 1.00 0.00 32 PHE A N 18
ATOM 21377 C CA . PHE A 1 31 ? -0.273 10.759 0.160 1.00 0.00 32 PHE A CA 18
ATOM 21378 C C . PHE A 1 31 ? 0.011 12.059 0.915 1.00 0.00 32 PHE A C 18
ATOM 21379 O O . PHE A 1 31 ? 0.613 12.982 0.368 1.00 0.00 32 PHE A O 18
ATOM 21396 N N . GLU A 1 32 ? -0.436 12.092 2.162 1.00 0.00 33 GLU A N 18
ATOM 21397 C CA . GLU A 1 32 ? -0.239 13.263 2.998 1.00 0.00 33 GLU A CA 18
ATOM 21398 C C . GLU A 1 32 ? 1.242 13.422 3.349 1.00 0.00 33 GLU A C 18
ATOM 21399 O O . GLU A 1 32 ? 1.664 14.478 3.817 1.00 0.00 33 GLU A O 18
ATOM 21411 N N . THR A 1 33 ? 1.992 12.355 3.109 1.00 0.00 34 THR A N 18
ATOM 21412 C CA . THR A 1 33 ? 3.417 12.362 3.393 1.00 0.00 34 THR A CA 18
ATOM 21413 C C . THR A 1 33 ? 4.206 12.771 2.149 1.00 0.00 34 THR A C 18
ATOM 21414 O O . THR A 1 33 ? 5.386 13.109 2.241 1.00 0.00 34 THR A O 18
ATOM 21425 N N . GLY A 1 34 ? 3.525 12.727 1.013 1.00 0.00 35 GLY A N 18
ATOM 21426 C CA . GLY A 1 34 ? 4.149 13.088 -0.248 1.00 0.00 35 GLY A CA 18
ATOM 21427 C C . GLY A 1 34 ? 5.010 11.942 -0.782 1.00 0.00 35 GLY A C 18
ATOM 21428 O O . GLY A 1 34 ? 5.678 12.087 -1.805 1.00 0.00 35 GLY A O 18
ATOM 21432 N N . LEU A 1 35 ? 4.968 10.829 -0.066 1.00 0.00 36 LEU A N 18
ATOM 21433 C CA . LEU A 1 35 ? 5.736 9.658 -0.455 1.00 0.00 36 LEU A CA 18
ATOM 21434 C C . LEU A 1 35 ? 5.232 9.148 -1.806 1.00 0.00 36 LEU A C 18
ATOM 21435 O O . LEU A 1 35 ? 6.018 8.689 -2.633 1.00 0.00 36 LEU A O 18
ATOM 21451 N N . LEU A 1 36 ? 3.923 9.246 -1.988 1.00 0.00 37 LEU A N 18
ATOM 21452 C CA . LEU A 1 36 ? 3.305 8.800 -3.225 1.00 0.00 37 LEU A CA 18
ATOM 21453 C C . LEU A 1 36 ? 2.436 9.925 -3.790 1.00 0.00 37 LEU A C 18
ATOM 21454 O O . LEU A 1 36 ? 2.265 10.963 -3.151 1.00 0.00 37 LEU A O 18
ATOM 21470 N N . ASP A 1 37 ? 1.909 9.683 -4.980 1.00 0.00 38 ASP A N 18
ATOM 21471 C CA . ASP A 1 37 ? 1.061 10.662 -5.639 1.00 0.00 38 ASP A CA 18
ATOM 21472 C C . ASP A 1 37 ? -0.148 9.954 -6.254 1.00 0.00 38 ASP A C 18
ATOM 21473 O O . ASP A 1 37 ? -1.288 10.232 -5.884 1.00 0.00 38 ASP A O 18
ATOM 21482 N N . SER A 1 38 ? 0.143 9.054 -7.181 1.00 0.00 39 SER A N 18
ATOM 21483 C CA . SER A 1 38 ? -0.906 8.304 -7.851 1.00 0.00 39 SER A CA 18
ATOM 21484 C C . SER A 1 38 ? -0.293 7.177 -8.685 1.00 0.00 39 SER A C 18
ATOM 21485 O O . SER A 1 38 ? -0.540 6.002 -8.424 1.00 0.00 39 SER A O 18
ATOM 21493 N N . MET A 1 39 ? 0.494 7.578 -9.674 1.00 0.00 40 MET A N 18
ATOM 21494 C CA . MET A 1 39 ? 1.143 6.617 -10.548 1.00 0.00 40 MET A CA 18
ATOM 21495 C C . MET A 1 39 ? 1.797 5.494 -9.740 1.00 0.00 40 MET A C 18
ATOM 21496 O O . MET A 1 39 ? 1.986 4.389 -10.246 1.00 0.00 40 MET A O 18
ATOM 21510 N N . GLY A 1 40 ? 2.125 5.817 -8.498 1.00 0.00 41 GLY A N 18
ATOM 21511 C CA . GLY A 1 40 ? 2.755 4.850 -7.614 1.00 0.00 41 GLY A CA 18
ATOM 21512 C C . GLY A 1 40 ? 1.824 3.665 -7.347 1.00 0.00 41 GLY A C 18
ATOM 21513 O O . GLY A 1 40 ? 2.215 2.512 -7.517 1.00 0.00 41 GLY A O 18
ATOM 21517 N N . THR A 1 41 ? 0.609 3.992 -6.930 1.00 0.00 42 THR A N 18
ATOM 21518 C CA . THR A 1 41 ? -0.381 2.970 -6.637 1.00 0.00 42 THR A CA 18
ATOM 21519 C C . THR A 1 41 ? -0.459 1.958 -7.782 1.00 0.00 42 THR A C 18
ATOM 21520 O O . THR A 1 41 ? -0.659 0.767 -7.551 1.00 0.00 42 THR A O 18
ATOM 21531 N N . VAL A 1 42 ? -0.297 2.470 -8.994 1.00 0.00 43 VAL A N 18
ATOM 21532 C CA . VAL A 1 42 ? -0.347 1.626 -10.175 1.00 0.00 43 VAL A CA 18
ATOM 21533 C C . VAL A 1 42 ? 0.729 0.544 -10.070 1.00 0.00 43 VAL A C 18
ATOM 21534 O O . VAL A 1 42 ? 0.586 -0.537 -10.640 1.00 0.00 43 VAL A O 18
ATOM 21547 N N . GLN A 1 43 ? 1.783 0.872 -9.336 1.00 0.00 44 GLN A N 18
ATOM 21548 C CA . GLN A 1 43 ? 2.883 -0.059 -9.149 1.00 0.00 44 GLN A CA 18
ATOM 21549 C C . GLN A 1 43 ? 2.486 -1.157 -8.160 1.00 0.00 44 GLN A C 18
ATOM 21550 O O . GLN A 1 43 ? 2.360 -2.322 -8.539 1.00 0.00 44 GLN A O 18
ATOM 21564 N N . LEU A 1 44 ? 2.299 -0.749 -6.914 1.00 0.00 45 LEU A N 18
ATOM 21565 C CA . LEU A 1 44 ? 1.918 -1.684 -5.870 1.00 0.00 45 LEU A CA 18
ATOM 21566 C C . LEU A 1 44 ? 0.865 -2.650 -6.414 1.00 0.00 45 LEU A C 18
ATOM 21567 O O . LEU A 1 44 ? 0.977 -3.862 -6.235 1.00 0.00 45 LEU A O 18
ATOM 21583 N N . LEU A 1 45 ? -0.135 -2.078 -7.070 1.00 0.00 46 LEU A N 18
ATOM 21584 C CA . LEU A 1 45 ? -1.207 -2.873 -7.642 1.00 0.00 46 LEU A CA 18
ATOM 21585 C C . LEU A 1 45 ? -0.607 -4.029 -8.445 1.00 0.00 46 LEU A C 18
ATOM 21586 O O . LEU A 1 45 ? -1.069 -5.165 -8.346 1.00 0.00 46 LEU A O 18
ATOM 21602 N N . LEU A 1 46 ? 0.414 -3.700 -9.223 1.00 0.00 47 LEU A N 18
ATOM 21603 C CA . LEU A 1 46 ? 1.083 -4.696 -10.042 1.00 0.00 47 LEU A CA 18
ATOM 21604 C C . LEU A 1 46 ? 1.825 -5.680 -9.137 1.00 0.00 47 LEU A C 18
ATOM 21605 O O . LEU A 1 46 ? 2.053 -6.827 -9.517 1.00 0.00 47 LEU A O 18
ATOM 21621 N N . GLU A 1 47 ? 2.183 -5.194 -7.957 1.00 0.00 48 GLU A N 18
ATOM 21622 C CA . GLU A 1 47 ? 2.895 -6.017 -6.995 1.00 0.00 48 GLU A CA 18
ATOM 21623 C C . GLU A 1 47 ? 1.906 -6.787 -6.119 1.00 0.00 48 GLU A C 18
ATOM 21624 O O . GLU A 1 47 ? 2.261 -7.800 -5.516 1.00 0.00 48 GLU A O 18
ATOM 21636 N N . LEU A 1 48 ? 0.683 -6.280 -6.076 1.00 0.00 49 LEU A N 18
ATOM 21637 C CA . LEU A 1 48 ? -0.362 -6.908 -5.284 1.00 0.00 49 LEU A CA 18
ATOM 21638 C C . LEU A 1 48 ? -1.106 -7.929 -6.147 1.00 0.00 49 LEU A C 18
ATOM 21639 O O . LEU A 1 48 ? -1.733 -8.848 -5.624 1.00 0.00 49 LEU A O 18
ATOM 21655 N N . GLN A 1 49 ? -1.010 -7.733 -7.454 1.00 0.00 50 GLN A N 18
ATOM 21656 C CA . GLN A 1 49 ? -1.666 -8.627 -8.393 1.00 0.00 50 GLN A CA 18
ATOM 21657 C C . GLN A 1 49 ? -0.672 -9.664 -8.922 1.00 0.00 50 GLN A C 18
ATOM 21658 O O . GLN A 1 49 ? -0.906 -10.280 -9.960 1.00 0.00 50 GLN A O 18
ATOM 21672 N N . SER A 1 50 ? 0.415 -9.825 -8.183 1.00 0.00 51 SER A N 18
ATOM 21673 C CA . SER A 1 50 ? 1.446 -10.776 -8.564 1.00 0.00 51 SER A CA 18
ATOM 21674 C C . SER A 1 50 ? 1.741 -11.722 -7.398 1.00 0.00 51 SER A C 18
ATOM 21675 O O . SER A 1 50 ? 1.572 -12.934 -7.519 1.00 0.00 51 SER A O 18
ATOM 21683 N N . GLN A 1 51 ? 2.177 -11.131 -6.294 1.00 0.00 52 GLN A N 18
ATOM 21684 C CA . GLN A 1 51 ? 2.497 -11.906 -5.108 1.00 0.00 52 GLN A CA 18
ATOM 21685 C C . GLN A 1 51 ? 1.229 -12.191 -4.300 1.00 0.00 52 GLN A C 18
ATOM 21686 O O . GLN A 1 51 ? 1.178 -13.154 -3.538 1.00 0.00 52 GLN A O 18
ATOM 21700 N N . PHE A 1 52 ? 0.236 -11.337 -4.498 1.00 0.00 53 PHE A N 18
ATOM 21701 C CA . PHE A 1 52 ? -1.028 -11.484 -3.799 1.00 0.00 53 PHE A CA 18
ATOM 21702 C C . PHE A 1 52 ? -2.192 -11.594 -4.786 1.00 0.00 53 PHE A C 18
ATOM 21703 O O . PHE A 1 52 ? -3.341 -11.767 -4.381 1.00 0.00 53 PHE A O 18
ATOM 21720 N N . GLY A 1 53 ? -1.854 -11.490 -6.063 1.00 0.00 54 GLY A N 18
ATOM 21721 C CA . GLY A 1 53 ? -2.856 -11.576 -7.111 1.00 0.00 54 GLY A CA 18
ATOM 21722 C C . GLY A 1 53 ? -4.158 -10.896 -6.682 1.00 0.00 54 GLY A C 18
ATOM 21723 O O . GLY A 1 53 ? -5.239 -11.458 -6.846 1.00 0.00 54 GLY A O 18
ATOM 21727 N N . VAL A 1 54 ? -4.011 -9.696 -6.140 1.00 0.00 55 VAL A N 18
ATOM 21728 C CA . VAL A 1 54 ? -5.162 -8.934 -5.687 1.00 0.00 55 VAL A CA 18
ATOM 21729 C C . VAL A 1 54 ? -5.944 -8.427 -6.900 1.00 0.00 55 VAL A C 18
ATOM 21730 O O . VAL A 1 54 ? -5.436 -8.442 -8.020 1.00 0.00 55 VAL A O 18
ATOM 21743 N N . ASP A 1 55 ? -7.167 -7.992 -6.636 1.00 0.00 56 ASP A N 18
ATOM 21744 C CA . ASP A 1 55 ? -8.024 -7.482 -7.692 1.00 0.00 56 ASP A CA 18
ATOM 21745 C C . ASP A 1 55 ? -8.590 -6.123 -7.274 1.00 0.00 56 ASP A C 18
ATOM 21746 O O . ASP A 1 55 ? -9.780 -5.863 -7.446 1.00 0.00 56 ASP A O 18
ATOM 21755 N N . ALA A 1 56 ? -7.710 -5.294 -6.734 1.00 0.00 57 ALA A N 18
ATOM 21756 C CA . ALA A 1 56 ? -8.106 -3.969 -6.289 1.00 0.00 57 ALA A CA 18
ATOM 21757 C C . ALA A 1 56 ? -8.426 -3.101 -7.508 1.00 0.00 57 ALA A C 18
ATOM 21758 O O . ALA A 1 56 ? -7.819 -3.262 -8.566 1.00 0.00 57 ALA A O 18
ATOM 21765 N N . PRO A 1 57 ? -9.404 -2.175 -7.314 1.00 0.00 58 PRO A N 18
ATOM 21766 C CA . PRO A 1 57 ? -9.811 -1.282 -8.385 1.00 0.00 58 PRO A CA 18
ATOM 21767 C C . PRO A 1 57 ? -8.769 -0.185 -8.610 1.00 0.00 58 PRO A C 18
ATOM 21768 O O . PRO A 1 57 ? -7.824 -0.053 -7.835 1.00 0.00 58 PRO A O 18
ATOM 21779 N N . VAL A 1 58 ? -8.978 0.575 -9.675 1.00 0.00 59 VAL A N 18
ATOM 21780 C CA . VAL A 1 58 ? -8.068 1.657 -10.011 1.00 0.00 59 VAL A CA 18
ATOM 21781 C C . VAL A 1 58 ? -8.874 2.855 -10.519 1.00 0.00 59 VAL A C 18
ATOM 21782 O O . VAL A 1 58 ? -8.638 3.988 -10.100 1.00 0.00 59 VAL A O 18
ATOM 21795 N N . SER A 1 59 ? -9.807 2.565 -11.413 1.00 0.00 60 SER A N 18
ATOM 21796 C CA . SER A 1 59 ? -10.648 3.604 -11.982 1.00 0.00 60 SER A CA 18
ATOM 21797 C C . SER A 1 59 ? -11.031 4.617 -10.900 1.00 0.00 60 SER A C 18
ATOM 21798 O O . SER A 1 59 ? -11.237 5.794 -11.192 1.00 0.00 60 SER A O 18
ATOM 21806 N N . GLU A 1 60 ? -11.115 4.122 -9.673 1.00 0.00 61 GLU A N 18
ATOM 21807 C CA . GLU A 1 60 ? -11.470 4.969 -8.547 1.00 0.00 61 GLU A CA 18
ATOM 21808 C C . GLU A 1 60 ? -11.254 4.219 -7.231 1.00 0.00 61 GLU A C 18
ATOM 21809 O O . GLU A 1 60 ? -12.214 3.857 -6.554 1.00 0.00 61 GLU A O 18
ATOM 21821 N N . PHE A 1 61 ? -9.986 4.010 -6.908 1.00 0.00 62 PHE A N 18
ATOM 21822 C CA . PHE A 1 61 ? -9.631 3.310 -5.685 1.00 0.00 62 PHE A CA 18
ATOM 21823 C C . PHE A 1 61 ? -9.634 4.263 -4.488 1.00 0.00 62 PHE A C 18
ATOM 21824 O O . PHE A 1 61 ? -8.887 5.240 -4.465 1.00 0.00 62 PHE A O 18
ATOM 21841 N N . ASP A 1 62 ? -10.484 3.945 -3.522 1.00 0.00 63 ASP A N 18
ATOM 21842 C CA . ASP A 1 62 ? -10.595 4.760 -2.324 1.00 0.00 63 ASP A CA 18
ATOM 21843 C C . ASP A 1 62 ? -9.195 5.048 -1.778 1.00 0.00 63 ASP A C 18
ATOM 21844 O O . ASP A 1 62 ? -8.631 4.235 -1.046 1.00 0.00 63 ASP A O 18
ATOM 21853 N N . ARG A 1 63 ? -8.675 6.207 -2.153 1.00 0.00 64 ARG A N 18
ATOM 21854 C CA . ARG A 1 63 ? -7.351 6.612 -1.710 1.00 0.00 64 ARG A CA 18
ATOM 21855 C C . ARG A 1 63 ? -7.255 6.531 -0.185 1.00 0.00 64 ARG A C 18
ATOM 21856 O O . ARG A 1 63 ? -6.164 6.387 0.366 1.00 0.00 64 ARG A O 18
ATOM 21877 N N . LYS A 1 64 ? -8.411 6.630 0.455 1.00 0.00 65 LYS A N 18
ATOM 21878 C CA . LYS A 1 64 ? -8.472 6.569 1.906 1.00 0.00 65 LYS A CA 18
ATOM 21879 C C . LYS A 1 64 ? -7.974 5.201 2.377 1.00 0.00 65 LYS A C 18
ATOM 21880 O O . LYS A 1 64 ? -7.352 5.092 3.432 1.00 0.00 65 LYS A O 18
ATOM 21899 N N . GLU A 1 65 ? -8.267 4.191 1.570 1.00 0.00 66 GLU A N 18
ATOM 21900 C CA . GLU A 1 65 ? -7.858 2.835 1.891 1.00 0.00 66 GLU A CA 18
ATOM 21901 C C . GLU A 1 65 ? -6.483 2.539 1.290 1.00 0.00 66 GLU A C 18
ATOM 21902 O O . GLU A 1 65 ? -5.783 1.636 1.745 1.00 0.00 66 GLU A O 18
ATOM 21914 N N . TRP A 1 66 ? -6.136 3.318 0.275 1.00 0.00 67 TRP A N 18
ATOM 21915 C CA . TRP A 1 66 ? -4.856 3.151 -0.393 1.00 0.00 67 TRP A CA 18
ATOM 21916 C C . TRP A 1 66 ? -3.965 4.334 -0.011 1.00 0.00 67 TRP A C 18
ATOM 21917 O O . TRP A 1 66 ? -3.030 4.671 -0.735 1.00 0.00 67 TRP A O 18
ATOM 21938 N N . ASP A 1 67 ? -4.287 4.933 1.127 1.00 0.00 68 ASP A N 18
ATOM 21939 C CA . ASP A 1 67 ? -3.526 6.071 1.614 1.00 0.00 68 ASP A CA 18
ATOM 21940 C C . ASP A 1 67 ? -2.589 5.611 2.733 1.00 0.00 68 ASP A C 18
ATOM 21941 O O . ASP A 1 67 ? -1.558 6.236 2.979 1.00 0.00 68 ASP A O 18
ATOM 21950 N N . THR A 1 68 ? -2.981 4.525 3.381 1.00 0.00 69 THR A N 18
ATOM 21951 C CA . THR A 1 68 ? -2.189 3.975 4.467 1.00 0.00 69 THR A CA 18
ATOM 21952 C C . THR A 1 68 ? -1.770 2.538 4.148 1.00 0.00 69 THR A C 18
ATOM 21953 O O . THR A 1 68 ? -2.361 1.892 3.284 1.00 0.00 69 THR A O 18
ATOM 21964 N N . PRO A 1 69 ? -0.726 2.067 4.881 1.00 0.00 70 PRO A N 18
ATOM 21965 C CA . PRO A 1 69 ? -0.221 0.719 4.685 1.00 0.00 70 PRO A CA 18
ATOM 21966 C C . PRO A 1 69 ? -1.165 -0.315 5.301 1.00 0.00 70 PRO A C 18
ATOM 21967 O O . PRO A 1 69 ? -1.360 -1.394 4.743 1.00 0.00 70 PRO A O 18
ATOM 21978 N N . ASN A 1 70 ? -1.724 0.049 6.446 1.00 0.00 71 ASN A N 18
ATOM 21979 C CA . ASN A 1 70 ? -2.644 -0.834 7.144 1.00 0.00 71 ASN A CA 18
ATOM 21980 C C . ASN A 1 70 ? -3.897 -1.035 6.291 1.00 0.00 71 ASN A C 18
ATOM 21981 O O . ASN A 1 70 ? -4.246 -2.165 5.953 1.00 0.00 71 ASN A O 18
ATOM 21992 N N . LYS A 1 71 ? -4.540 0.077 5.968 1.00 0.00 72 LYS A N 18
ATOM 21993 C CA . LYS A 1 71 ? -5.747 0.037 5.162 1.00 0.00 72 LYS A CA 18
ATOM 21994 C C . LYS A 1 71 ? -5.498 -0.822 3.920 1.00 0.00 72 LYS A C 18
ATOM 21995 O O . LYS A 1 71 ? -6.403 -1.501 3.438 1.00 0.00 72 LYS A O 18
ATOM 22014 N N . ILE A 1 72 ? -4.265 -0.763 3.437 1.00 0.00 73 ILE A N 18
ATOM 22015 C CA . ILE A 1 72 ? -3.885 -1.526 2.261 1.00 0.00 73 ILE A CA 18
ATOM 22016 C C . ILE A 1 72 ? -3.628 -2.981 2.663 1.00 0.00 73 ILE A C 18
ATOM 22017 O O . ILE A 1 72 ? -4.228 -3.898 2.107 1.00 0.00 73 ILE A O 18
ATOM 22033 N N . ILE A 1 73 ? -2.733 -3.144 3.627 1.00 0.00 74 ILE A N 18
ATOM 22034 C CA . ILE A 1 73 ? -2.389 -4.471 4.111 1.00 0.00 74 ILE A CA 18
ATOM 22035 C C . ILE A 1 73 ? -3.669 -5.280 4.322 1.00 0.00 74 ILE A C 18
ATOM 22036 O O . ILE A 1 73 ? -3.653 -6.508 4.244 1.00 0.00 74 ILE A O 18
ATOM 22052 N N . ALA A 1 74 ? -4.751 -4.560 4.585 1.00 0.00 75 ALA A N 18
ATOM 22053 C CA . ALA A 1 74 ? -6.037 -5.196 4.809 1.00 0.00 75 ALA A CA 18
ATOM 22054 C C . ALA A 1 74 ? -6.652 -5.582 3.462 1.00 0.00 75 ALA A C 18
ATOM 22055 O O . ALA A 1 74 ? -7.163 -6.689 3.303 1.00 0.00 75 ALA A O 18
ATOM 22062 N N . LYS A 1 75 ? -6.582 -4.646 2.527 1.00 0.00 76 LYS A N 18
ATOM 22063 C CA . LYS A 1 75 ? -7.124 -4.874 1.197 1.00 0.00 76 LYS A CA 18
ATOM 22064 C C . LYS A 1 75 ? -6.530 -6.161 0.622 1.00 0.00 76 LYS A C 18
ATOM 22065 O O . LYS A 1 75 ? -7.234 -6.944 -0.013 1.00 0.00 76 LYS A O 18
ATOM 22084 N N . VAL A 1 76 ? -5.240 -6.339 0.865 1.00 0.00 77 VAL A N 18
ATOM 22085 C CA . VAL A 1 76 ? -4.543 -7.518 0.379 1.00 0.00 77 VAL A CA 18
ATOM 22086 C C . VAL A 1 76 ? -5.030 -8.747 1.150 1.00 0.00 77 VAL A C 18
ATOM 22087 O O . VAL A 1 76 ? -5.157 -9.830 0.581 1.00 0.00 77 VAL A O 18
ATOM 22100 N N . GLU A 1 77 ? -5.289 -8.538 2.432 1.00 0.00 78 GLU A N 18
ATOM 22101 C CA . GLU A 1 77 ? -5.759 -9.615 3.286 1.00 0.00 78 GLU A CA 18
ATOM 22102 C C . GLU A 1 77 ? -7.154 -10.066 2.851 1.00 0.00 78 GLU A C 18
ATOM 22103 O O . GLU A 1 77 ? -7.470 -11.254 2.899 1.00 0.00 78 GLU A O 18
ATOM 22115 N N . GLN A 1 78 ? -7.954 -9.095 2.437 1.00 0.00 79 GLN A N 18
ATOM 22116 C CA . GLN A 1 78 ? -9.309 -9.376 1.994 1.00 0.00 79 GLN A CA 18
ATOM 22117 C C . GLN A 1 78 ? -9.330 -9.642 0.487 1.00 0.00 79 GLN A C 18
ATOM 22118 O O . GLN A 1 78 ? -10.311 -9.334 -0.187 1.00 0.00 79 GLN A O 18
ATOM 22132 N N . ALA A 1 79 ? -8.235 -10.212 0.003 1.00 0.00 80 ALA A N 18
ATOM 22133 C CA . ALA A 1 79 ? -8.116 -10.522 -1.410 1.00 0.00 80 ALA A CA 18
ATOM 22134 C C . ALA A 1 79 ? -7.659 -11.973 -1.573 1.00 0.00 80 ALA A C 18
ATOM 22135 O O . ALA A 1 79 ? -8.232 -12.724 -2.362 1.00 0.00 80 ALA A O 18
ATOM 22142 N N . GLN A 1 80 ? -6.633 -12.325 -0.814 1.00 0.00 81 GLN A N 18
ATOM 22143 C CA . GLN A 1 80 ? -6.092 -13.673 -0.863 1.00 0.00 81 GLN A CA 18
ATOM 22144 C C . GLN A 1 80 ? -7.227 -14.698 -0.925 1.00 0.00 81 GLN A C 18
ATOM 22145 O O . GLN A 1 80 ? -6.979 -15.898 -1.031 1.00 0.00 81 GLN A O 18
ATOM 22159 N N . ALA A 1 1 ? 0.191 -16.855 11.188 1.00 0.00 2 ALA A N 19
ATOM 22160 C CA . ALA A 1 1 ? 0.814 -17.320 9.961 1.00 0.00 2 ALA A CA 19
ATOM 22161 C C . ALA A 1 1 ? 0.606 -16.276 8.861 1.00 0.00 2 ALA A C 19
ATOM 22162 O O . ALA A 1 1 ? 0.084 -15.193 9.119 1.00 0.00 2 ALA A O 19
ATOM 22169 N N . ASP A 1 2 ? 1.025 -16.640 7.657 1.00 0.00 3 ASP A N 19
ATOM 22170 C CA . ASP A 1 2 ? 0.891 -15.748 6.518 1.00 0.00 3 ASP A CA 19
ATOM 22171 C C . ASP A 1 2 ? 1.352 -14.345 6.916 1.00 0.00 3 ASP A C 19
ATOM 22172 O O . ASP A 1 2 ? 0.533 -13.443 7.085 1.00 0.00 3 ASP A O 19
ATOM 22181 N N . GLU A 1 3 ? 2.661 -14.204 7.055 1.00 0.00 4 GLU A N 19
ATOM 22182 C CA . GLU A 1 3 ? 3.241 -12.926 7.431 1.00 0.00 4 GLU A CA 19
ATOM 22183 C C . GLU A 1 3 ? 4.189 -12.430 6.336 1.00 0.00 4 GLU A C 19
ATOM 22184 O O . GLU A 1 3 ? 4.677 -11.303 6.396 1.00 0.00 4 GLU A O 19
ATOM 22196 N N . ALA A 1 4 ? 4.420 -13.297 5.361 1.00 0.00 5 ALA A N 19
ATOM 22197 C CA . ALA A 1 4 ? 5.300 -12.963 4.254 1.00 0.00 5 ALA A CA 19
ATOM 22198 C C . ALA A 1 4 ? 4.580 -11.997 3.311 1.00 0.00 5 ALA A C 19
ATOM 22199 O O . ALA A 1 4 ? 5.204 -11.398 2.436 1.00 0.00 5 ALA A O 19
ATOM 22206 N N . ILE A 1 5 ? 3.277 -11.877 3.519 1.00 0.00 6 ILE A N 19
ATOM 22207 C CA . ILE A 1 5 ? 2.466 -10.995 2.698 1.00 0.00 6 ILE A CA 19
ATOM 22208 C C . ILE A 1 5 ? 2.419 -9.607 3.340 1.00 0.00 6 ILE A C 19
ATOM 22209 O O . ILE A 1 5 ? 2.676 -8.603 2.677 1.00 0.00 6 ILE A O 19
ATOM 22225 N N . LYS A 1 6 ? 2.090 -9.594 4.623 1.00 0.00 7 LYS A N 19
ATOM 22226 C CA . LYS A 1 6 ? 2.006 -8.345 5.362 1.00 0.00 7 LYS A CA 19
ATOM 22227 C C . LYS A 1 6 ? 3.375 -7.662 5.356 1.00 0.00 7 LYS A C 19
ATOM 22228 O O . LYS A 1 6 ? 3.462 -6.438 5.259 1.00 0.00 7 LYS A O 19
ATOM 22247 N N . ASN A 1 7 ? 4.410 -8.482 5.462 1.00 0.00 8 ASN A N 19
ATOM 22248 C CA . ASN A 1 7 ? 5.771 -7.971 5.470 1.00 0.00 8 ASN A CA 19
ATOM 22249 C C . ASN A 1 7 ? 6.141 -7.494 4.064 1.00 0.00 8 ASN A C 19
ATOM 22250 O O . ASN A 1 7 ? 6.504 -6.334 3.874 1.00 0.00 8 ASN A O 19
ATOM 22261 N N . GLY A 1 8 ? 6.035 -8.412 3.115 1.00 0.00 9 GLY A N 19
ATOM 22262 C CA . GLY A 1 8 ? 6.354 -8.100 1.732 1.00 0.00 9 GLY A CA 19
ATOM 22263 C C . GLY A 1 8 ? 5.654 -6.814 1.286 1.00 0.00 9 GLY A C 19
ATOM 22264 O O . GLY A 1 8 ? 6.276 -5.944 0.679 1.00 0.00 9 GLY A O 19
ATOM 22268 N N . VAL A 1 9 ? 4.370 -6.736 1.603 1.00 0.00 10 VAL A N 19
ATOM 22269 C CA . VAL A 1 9 ? 3.579 -5.572 1.242 1.00 0.00 10 VAL A CA 19
ATOM 22270 C C . VAL A 1 9 ? 4.223 -4.319 1.838 1.00 0.00 10 VAL A C 19
ATOM 22271 O O . VAL A 1 9 ? 4.561 -3.385 1.111 1.00 0.00 10 VAL A O 19
ATOM 22284 N N . LEU A 1 10 ? 4.375 -4.338 3.154 1.00 0.00 11 LEU A N 19
ATOM 22285 C CA . LEU A 1 10 ? 4.974 -3.215 3.855 1.00 0.00 11 LEU A CA 19
ATOM 22286 C C . LEU A 1 10 ? 6.350 -2.919 3.254 1.00 0.00 11 LEU A C 19
ATOM 22287 O O . LEU A 1 10 ? 6.741 -1.759 3.134 1.00 0.00 11 LEU A O 19
ATOM 22303 N N . ASP A 1 11 ? 7.045 -3.987 2.894 1.00 0.00 12 ASP A N 19
ATOM 22304 C CA . ASP A 1 11 ? 8.369 -3.857 2.309 1.00 0.00 12 ASP A CA 19
ATOM 22305 C C . ASP A 1 11 ? 8.250 -3.208 0.928 1.00 0.00 12 ASP A C 19
ATOM 22306 O O . ASP A 1 11 ? 9.010 -2.299 0.598 1.00 0.00 12 ASP A O 19
ATOM 22315 N N . ILE A 1 12 ? 7.290 -3.700 0.159 1.00 0.00 13 ILE A N 19
ATOM 22316 C CA . ILE A 1 12 ? 7.062 -3.180 -1.178 1.00 0.00 13 ILE A CA 19
ATOM 22317 C C . ILE A 1 12 ? 6.471 -1.772 -1.079 1.00 0.00 13 ILE A C 19
ATOM 22318 O O . ILE A 1 12 ? 6.406 -1.051 -2.074 1.00 0.00 13 ILE A O 19
ATOM 22334 N N . LEU A 1 13 ? 6.055 -1.424 0.130 1.00 0.00 14 LEU A N 19
ATOM 22335 C CA . LEU A 1 13 ? 5.471 -0.115 0.371 1.00 0.00 14 LEU A CA 19
ATOM 22336 C C . LEU A 1 13 ? 6.585 0.885 0.686 1.00 0.00 14 LEU A C 19
ATOM 22337 O O . LEU A 1 13 ? 6.610 1.985 0.134 1.00 0.00 14 LEU A O 19
ATOM 22353 N N . ALA A 1 14 ? 7.478 0.468 1.571 1.00 0.00 15 ALA A N 19
ATOM 22354 C CA . ALA A 1 14 ? 8.592 1.315 1.965 1.00 0.00 15 ALA A CA 19
ATOM 22355 C C . ALA A 1 14 ? 9.547 1.478 0.782 1.00 0.00 15 ALA A C 19
ATOM 22356 O O . ALA A 1 14 ? 10.223 2.499 0.659 1.00 0.00 15 ALA A O 19
ATOM 22363 N N . ASP A 1 15 ? 9.574 0.456 -0.061 1.00 0.00 16 ASP A N 19
ATOM 22364 C CA . ASP A 1 15 ? 10.435 0.473 -1.232 1.00 0.00 16 ASP A CA 19
ATOM 22365 C C . ASP A 1 15 ? 9.872 1.457 -2.259 1.00 0.00 16 ASP A C 19
ATOM 22366 O O . ASP A 1 15 ? 10.627 2.183 -2.906 1.00 0.00 16 ASP A O 19
ATOM 22375 N N . LEU A 1 16 ? 8.553 1.450 -2.378 1.00 0.00 17 LEU A N 19
ATOM 22376 C CA . LEU A 1 16 ? 7.882 2.333 -3.316 1.00 0.00 17 LEU A CA 19
ATOM 22377 C C . LEU A 1 16 ? 8.088 3.785 -2.880 1.00 0.00 17 LEU A C 19
ATOM 22378 O O . LEU A 1 16 ? 8.512 4.622 -3.676 1.00 0.00 17 LEU A O 19
ATOM 22394 N N . THR A 1 17 ? 7.780 4.040 -1.617 1.00 0.00 18 THR A N 19
ATOM 22395 C CA . THR A 1 17 ? 7.926 5.376 -1.066 1.00 0.00 18 THR A CA 19
ATOM 22396 C C . THR A 1 17 ? 9.382 5.836 -1.161 1.00 0.00 18 THR A C 19
ATOM 22397 O O . THR A 1 17 ? 9.652 7.011 -1.403 1.00 0.00 18 THR A O 19
ATOM 22408 N N . GLY A 1 18 ? 10.284 4.884 -0.964 1.00 0.00 19 GLY A N 19
ATOM 22409 C CA . GLY A 1 18 ? 11.705 5.177 -1.026 1.00 0.00 19 GLY A CA 19
ATOM 22410 C C . GLY A 1 18 ? 12.228 5.638 0.337 1.00 0.00 19 GLY A C 19
ATOM 22411 O O . GLY A 1 18 ? 13.343 6.151 0.436 1.00 0.00 19 GLY A O 19
ATOM 22415 N N . SER A 1 19 ? 11.400 5.441 1.351 1.00 0.00 20 SER A N 19
ATOM 22416 C CA . SER A 1 19 ? 11.765 5.830 2.703 1.00 0.00 20 SER A CA 19
ATOM 22417 C C . SER A 1 19 ? 11.431 4.703 3.681 1.00 0.00 20 SER A C 19
ATOM 22418 O O . SER A 1 19 ? 10.469 3.963 3.476 1.00 0.00 20 SER A O 19
ATOM 22426 N N . ASP A 1 20 ? 12.242 4.607 4.724 1.00 0.00 21 ASP A N 19
ATOM 22427 C CA . ASP A 1 20 ? 12.045 3.582 5.734 1.00 0.00 21 ASP A CA 19
ATOM 22428 C C . ASP A 1 20 ? 11.241 4.167 6.898 1.00 0.00 21 ASP A C 19
ATOM 22429 O O . ASP A 1 20 ? 11.691 4.142 8.042 1.00 0.00 21 ASP A O 19
ATOM 22438 N N . ASP A 1 21 ? 10.066 4.681 6.564 1.00 0.00 22 ASP A N 19
ATOM 22439 C CA . ASP A 1 21 ? 9.196 5.272 7.567 1.00 0.00 22 ASP A CA 19
ATOM 22440 C C . ASP A 1 21 ? 7.931 4.422 7.702 1.00 0.00 22 ASP A C 19
ATOM 22441 O O . ASP A 1 21 ? 7.405 4.256 8.801 1.00 0.00 22 ASP A O 19
ATOM 22450 N N . VAL A 1 22 ? 7.477 3.909 6.568 1.00 0.00 23 VAL A N 19
ATOM 22451 C CA . VAL A 1 22 ? 6.283 3.082 6.545 1.00 0.00 23 VAL A CA 19
ATOM 22452 C C . VAL A 1 22 ? 6.619 1.693 7.095 1.00 0.00 23 VAL A C 19
ATOM 22453 O O . VAL A 1 22 ? 5.800 1.075 7.774 1.00 0.00 23 VAL A O 19
ATOM 22466 N N . LYS A 1 23 ? 7.826 1.244 6.781 1.00 0.00 24 LYS A N 19
ATOM 22467 C CA . LYS A 1 23 ? 8.279 -0.059 7.234 1.00 0.00 24 LYS A CA 19
ATOM 22468 C C . LYS A 1 23 ? 7.799 -0.292 8.668 1.00 0.00 24 LYS A C 19
ATOM 22469 O O . LYS A 1 23 ? 7.538 -1.427 9.063 1.00 0.00 24 LYS A O 19
ATOM 22488 N N . LYS A 1 24 ? 7.694 0.802 9.408 1.00 0.00 25 LYS A N 19
ATOM 22489 C CA . LYS A 1 24 ? 7.248 0.731 10.789 1.00 0.00 25 LYS A CA 19
ATOM 22490 C C . LYS A 1 24 ? 5.825 1.282 10.890 1.00 0.00 25 LYS A C 19
ATOM 22491 O O . LYS A 1 24 ? 4.882 0.533 11.140 1.00 0.00 25 LYS A O 19
ATOM 22510 N N . ASN A 1 25 ? 5.714 2.588 10.691 1.00 0.00 26 ASN A N 19
ATOM 22511 C CA . ASN A 1 25 ? 4.421 3.248 10.756 1.00 0.00 26 ASN A CA 19
ATOM 22512 C C . ASN A 1 25 ? 3.375 2.381 10.052 1.00 0.00 26 ASN A C 19
ATOM 22513 O O . ASN A 1 25 ? 3.685 1.696 9.079 1.00 0.00 26 ASN A O 19
ATOM 22524 N N . LEU A 1 26 ? 2.157 2.443 10.570 1.00 0.00 27 LEU A N 19
ATOM 22525 C CA . LEU A 1 26 ? 1.064 1.672 10.002 1.00 0.00 27 LEU A CA 19
ATOM 22526 C C . LEU A 1 26 ? -0.115 2.604 9.714 1.00 0.00 27 LEU A C 19
ATOM 22527 O O . LEU A 1 26 ? -1.228 2.144 9.464 1.00 0.00 27 LEU A O 19
ATOM 22543 N N . ASP A 1 27 ? 0.170 3.897 9.759 1.00 0.00 28 ASP A N 19
ATOM 22544 C CA . ASP A 1 27 ? -0.853 4.898 9.505 1.00 0.00 28 ASP A CA 19
ATOM 22545 C C . ASP A 1 27 ? -0.200 6.150 8.913 1.00 0.00 28 ASP A C 19
ATOM 22546 O O . ASP A 1 27 ? -0.676 7.263 9.128 1.00 0.00 28 ASP A O 19
ATOM 22555 N N . LEU A 1 28 ? 0.880 5.924 8.180 1.00 0.00 29 LEU A N 19
ATOM 22556 C CA . LEU A 1 28 ? 1.602 7.019 7.556 1.00 0.00 29 LEU A CA 19
ATOM 22557 C C . LEU A 1 28 ? 0.898 7.416 6.257 1.00 0.00 29 LEU A C 19
ATOM 22558 O O . LEU A 1 28 ? 1.119 6.801 5.215 1.00 0.00 29 LEU A O 19
ATOM 22574 N N . ASN A 1 29 ? 0.064 8.440 6.363 1.00 0.00 30 ASN A N 19
ATOM 22575 C CA . ASN A 1 29 ? -0.675 8.925 5.209 1.00 0.00 30 ASN A CA 19
ATOM 22576 C C . ASN A 1 29 ? 0.242 8.920 3.983 1.00 0.00 30 ASN A C 19
ATOM 22577 O O . ASN A 1 29 ? 0.975 9.879 3.749 1.00 0.00 30 ASN A O 19
ATOM 22588 N N . LEU A 1 30 ? 0.168 7.830 3.235 1.00 0.00 31 LEU A N 19
ATOM 22589 C CA . LEU A 1 30 ? 0.982 7.687 2.039 1.00 0.00 31 LEU A CA 19
ATOM 22590 C C . LEU A 1 30 ? 0.779 8.910 1.141 1.00 0.00 31 LEU A C 19
ATOM 22591 O O . LEU A 1 30 ? 1.625 9.214 0.301 1.00 0.00 31 LEU A O 19
ATOM 22607 N N . PHE A 1 31 ? -0.347 9.576 1.348 1.00 0.00 32 PHE A N 19
ATOM 22608 C CA . PHE A 1 31 ? -0.671 10.757 0.568 1.00 0.00 32 PHE A CA 19
ATOM 22609 C C . PHE A 1 31 ? -0.123 12.021 1.233 1.00 0.00 32 PHE A C 19
ATOM 22610 O O . PHE A 1 31 ? 0.660 12.754 0.630 1.00 0.00 32 PHE A O 19
ATOM 22627 N N . GLU A 1 32 ? -0.554 12.238 2.467 1.00 0.00 33 GLU A N 19
ATOM 22628 C CA . GLU A 1 32 ? -0.115 13.400 3.220 1.00 0.00 33 GLU A CA 19
ATOM 22629 C C . GLU A 1 32 ? 1.411 13.418 3.327 1.00 0.00 33 GLU A C 19
ATOM 22630 O O . GLU A 1 32 ? 2.005 14.459 3.604 1.00 0.00 33 GLU A O 19
ATOM 22642 N N . THR A 1 33 ? 2.002 12.254 3.102 1.00 0.00 34 THR A N 19
ATOM 22643 C CA . THR A 1 33 ? 3.447 12.122 3.170 1.00 0.00 34 THR A CA 19
ATOM 22644 C C . THR A 1 33 ? 4.075 12.428 1.808 1.00 0.00 34 THR A C 19
ATOM 22645 O O . THR A 1 33 ? 5.267 12.718 1.722 1.00 0.00 34 THR A O 19
ATOM 22656 N N . GLY A 1 34 ? 3.243 12.354 0.779 1.00 0.00 35 GLY A N 19
ATOM 22657 C CA . GLY A 1 34 ? 3.703 12.620 -0.574 1.00 0.00 35 GLY A CA 19
ATOM 22658 C C . GLY A 1 34 ? 4.501 11.437 -1.124 1.00 0.00 35 GLY A C 19
ATOM 22659 O O . GLY A 1 34 ? 4.961 11.470 -2.264 1.00 0.00 35 GLY A O 19
ATOM 22663 N N . LEU A 1 35 ? 4.641 10.418 -0.288 1.00 0.00 36 LEU A N 19
ATOM 22664 C CA . LEU A 1 35 ? 5.377 9.227 -0.676 1.00 0.00 36 LEU A CA 19
ATOM 22665 C C . LEU A 1 35 ? 4.808 8.687 -1.991 1.00 0.00 36 LEU A C 19
ATOM 22666 O O . LEU A 1 35 ? 5.556 8.249 -2.861 1.00 0.00 36 LEU A O 19
ATOM 22682 N N . LEU A 1 36 ? 3.487 8.738 -2.092 1.00 0.00 37 LEU A N 19
ATOM 22683 C CA . LEU A 1 36 ? 2.809 8.260 -3.284 1.00 0.00 37 LEU A CA 19
ATOM 22684 C C . LEU A 1 36 ? 2.034 9.414 -3.922 1.00 0.00 37 LEU A C 19
ATOM 22685 O O . LEU A 1 36 ? 1.502 10.272 -3.219 1.00 0.00 37 LEU A O 19
ATOM 22701 N N . ASP A 1 37 ? 1.994 9.399 -5.247 1.00 0.00 38 ASP A N 19
ATOM 22702 C CA . ASP A 1 37 ? 1.292 10.433 -5.987 1.00 0.00 38 ASP A CA 19
ATOM 22703 C C . ASP A 1 37 ? 0.034 9.836 -6.619 1.00 0.00 38 ASP A C 19
ATOM 22704 O O . ASP A 1 37 ? -1.075 10.308 -6.371 1.00 0.00 38 ASP A O 19
ATOM 22713 N N . SER A 1 38 ? 0.247 8.808 -7.427 1.00 0.00 39 SER A N 19
ATOM 22714 C CA . SER A 1 38 ? -0.856 8.142 -8.098 1.00 0.00 39 SER A CA 19
ATOM 22715 C C . SER A 1 38 ? -0.326 7.009 -8.979 1.00 0.00 39 SER A C 19
ATOM 22716 O O . SER A 1 38 ? -0.941 5.947 -9.068 1.00 0.00 39 SER A O 19
ATOM 22724 N N . MET A 1 39 ? 0.810 7.273 -9.607 1.00 0.00 40 MET A N 19
ATOM 22725 C CA . MET A 1 39 ? 1.430 6.288 -10.477 1.00 0.00 40 MET A CA 19
ATOM 22726 C C . MET A 1 39 ? 1.978 5.110 -9.670 1.00 0.00 40 MET A C 19
ATOM 22727 O O . MET A 1 39 ? 1.822 3.955 -10.066 1.00 0.00 40 MET A O 19
ATOM 22741 N N . GLY A 1 40 ? 2.608 5.441 -8.551 1.00 0.00 41 GLY A N 19
ATOM 22742 C CA . GLY A 1 40 ? 3.178 4.424 -7.685 1.00 0.00 41 GLY A CA 19
ATOM 22743 C C . GLY A 1 40 ? 2.128 3.381 -7.297 1.00 0.00 41 GLY A C 19
ATOM 22744 O O . GLY A 1 40 ? 2.441 2.198 -7.169 1.00 0.00 41 GLY A O 19
ATOM 22748 N N . THR A 1 41 ? 0.904 3.856 -7.123 1.00 0.00 42 THR A N 19
ATOM 22749 C CA . THR A 1 41 ? -0.194 2.980 -6.753 1.00 0.00 42 THR A CA 19
ATOM 22750 C C . THR A 1 41 ? -0.406 1.910 -7.825 1.00 0.00 42 THR A C 19
ATOM 22751 O O . THR A 1 41 ? -0.706 0.760 -7.508 1.00 0.00 42 THR A O 19
ATOM 22762 N N . VAL A 1 42 ? -0.240 2.325 -9.072 1.00 0.00 43 VAL A N 19
ATOM 22763 C CA . VAL A 1 42 ? -0.409 1.416 -10.193 1.00 0.00 43 VAL A CA 19
ATOM 22764 C C . VAL A 1 42 ? 0.664 0.328 -10.128 1.00 0.00 43 VAL A C 19
ATOM 22765 O O . VAL A 1 42 ? 0.397 -0.832 -10.440 1.00 0.00 43 VAL A O 19
ATOM 22778 N N . GLN A 1 43 ? 1.855 0.739 -9.719 1.00 0.00 44 GLN A N 19
ATOM 22779 C CA . GLN A 1 43 ? 2.970 -0.186 -9.609 1.00 0.00 44 GLN A CA 19
ATOM 22780 C C . GLN A 1 43 ? 2.764 -1.125 -8.418 1.00 0.00 44 GLN A C 19
ATOM 22781 O O . GLN A 1 43 ? 2.790 -2.345 -8.574 1.00 0.00 44 GLN A O 19
ATOM 22795 N N . LEU A 1 44 ? 2.565 -0.521 -7.256 1.00 0.00 45 LEU A N 19
ATOM 22796 C CA . LEU A 1 44 ? 2.356 -1.287 -6.040 1.00 0.00 45 LEU A CA 19
ATOM 22797 C C . LEU A 1 44 ? 1.286 -2.353 -6.292 1.00 0.00 45 LEU A C 19
ATOM 22798 O O . LEU A 1 44 ? 1.332 -3.433 -5.705 1.00 0.00 45 LEU A O 19
ATOM 22814 N N . LEU A 1 45 ? 0.350 -2.012 -7.166 1.00 0.00 46 LEU A N 19
ATOM 22815 C CA . LEU A 1 45 ? -0.727 -2.926 -7.503 1.00 0.00 46 LEU A CA 19
ATOM 22816 C C . LEU A 1 45 ? -0.169 -4.080 -8.338 1.00 0.00 46 LEU A C 19
ATOM 22817 O O . LEU A 1 45 ? -0.635 -5.213 -8.227 1.00 0.00 46 LEU A O 19
ATOM 22833 N N . LEU A 1 46 ? 0.820 -3.752 -9.155 1.00 0.00 47 LEU A N 19
ATOM 22834 C CA . LEU A 1 46 ? 1.446 -4.747 -10.009 1.00 0.00 47 LEU A CA 19
ATOM 22835 C C . LEU A 1 46 ? 2.076 -5.836 -9.139 1.00 0.00 47 LEU A C 19
ATOM 22836 O O . LEU A 1 46 ? 2.008 -7.019 -9.471 1.00 0.00 47 LEU A O 19
ATOM 22852 N N . GLU A 1 47 ? 2.675 -5.399 -8.040 1.00 0.00 48 GLU A N 19
ATOM 22853 C CA . GLU A 1 47 ? 3.317 -6.322 -7.120 1.00 0.00 48 GLU A CA 19
ATOM 22854 C C . GLU A 1 47 ? 2.272 -6.992 -6.226 1.00 0.00 48 GLU A C 19
ATOM 22855 O O . GLU A 1 47 ? 2.483 -8.103 -5.744 1.00 0.00 48 GLU A O 19
ATOM 22867 N N . LEU A 1 48 ? 1.167 -6.287 -6.031 1.00 0.00 49 LEU A N 19
ATOM 22868 C CA . LEU A 1 48 ? 0.088 -6.800 -5.203 1.00 0.00 49 LEU A CA 19
ATOM 22869 C C . LEU A 1 48 ? -0.782 -7.744 -6.035 1.00 0.00 49 LEU A C 19
ATOM 22870 O O . LEU A 1 48 ? -1.643 -8.437 -5.495 1.00 0.00 49 LEU A O 19
ATOM 22886 N N . GLN A 1 49 ? -0.529 -7.739 -7.335 1.00 0.00 50 GLN A N 19
ATOM 22887 C CA . GLN A 1 49 ? -1.279 -8.587 -8.247 1.00 0.00 50 GLN A CA 19
ATOM 22888 C C . GLN A 1 49 ? -0.385 -9.703 -8.792 1.00 0.00 50 GLN A C 19
ATOM 22889 O O . GLN A 1 49 ? -0.738 -10.366 -9.765 1.00 0.00 50 GLN A O 19
ATOM 22903 N N . SER A 1 50 ? 0.756 -9.874 -8.141 1.00 0.00 51 SER A N 19
ATOM 22904 C CA . SER A 1 50 ? 1.704 -10.898 -8.548 1.00 0.00 51 SER A CA 19
ATOM 22905 C C . SER A 1 50 ? 1.943 -11.876 -7.397 1.00 0.00 51 SER A C 19
ATOM 22906 O O . SER A 1 50 ? 1.694 -13.073 -7.532 1.00 0.00 51 SER A O 19
ATOM 22914 N N . GLN A 1 51 ? 2.424 -11.331 -6.289 1.00 0.00 52 GLN A N 19
ATOM 22915 C CA . GLN A 1 51 ? 2.700 -12.142 -5.115 1.00 0.00 52 GLN A CA 19
ATOM 22916 C C . GLN A 1 51 ? 1.419 -12.357 -4.305 1.00 0.00 52 GLN A C 19
ATOM 22917 O O . GLN A 1 51 ? 1.314 -13.319 -3.547 1.00 0.00 52 GLN A O 19
ATOM 22931 N N . PHE A 1 52 ? 0.477 -11.443 -4.493 1.00 0.00 53 PHE A N 19
ATOM 22932 C CA . PHE A 1 52 ? -0.791 -11.521 -3.790 1.00 0.00 53 PHE A CA 19
ATOM 22933 C C . PHE A 1 52 ? -1.959 -11.603 -4.775 1.00 0.00 53 PHE A C 19
ATOM 22934 O O . PHE A 1 52 ? -3.104 -11.805 -4.371 1.00 0.00 53 PHE A O 19
ATOM 22951 N N . GLY A 1 53 ? -1.631 -11.442 -6.049 1.00 0.00 54 GLY A N 19
ATOM 22952 C CA . GLY A 1 53 ? -2.639 -11.495 -7.094 1.00 0.00 54 GLY A CA 19
ATOM 22953 C C . GLY A 1 53 ? -3.929 -10.806 -6.647 1.00 0.00 54 GLY A C 19
ATOM 22954 O O . GLY A 1 53 ? -5.021 -11.334 -6.849 1.00 0.00 54 GLY A O 19
ATOM 22958 N N . VAL A 1 54 ? -3.761 -9.637 -6.046 1.00 0.00 55 VAL A N 19
ATOM 22959 C CA . VAL A 1 54 ? -4.899 -8.870 -5.569 1.00 0.00 55 VAL A CA 19
ATOM 22960 C C . VAL A 1 54 ? -5.534 -8.122 -6.743 1.00 0.00 55 VAL A C 19
ATOM 22961 O O . VAL A 1 54 ? -4.924 -7.991 -7.803 1.00 0.00 55 VAL A O 19
ATOM 22974 N N . ASP A 1 55 ? -6.750 -7.650 -6.515 1.00 0.00 56 ASP A N 19
ATOM 22975 C CA . ASP A 1 55 ? -7.474 -6.919 -7.540 1.00 0.00 56 ASP A CA 19
ATOM 22976 C C . ASP A 1 55 ? -8.102 -5.669 -6.922 1.00 0.00 56 ASP A C 19
ATOM 22977 O O . ASP A 1 55 ? -8.998 -5.769 -6.085 1.00 0.00 56 ASP A O 19
ATOM 22986 N N . ALA A 1 56 ? -7.608 -4.520 -7.358 1.00 0.00 57 ALA A N 19
ATOM 22987 C CA . ALA A 1 56 ? -8.109 -3.251 -6.858 1.00 0.00 57 ALA A CA 19
ATOM 22988 C C . ALA A 1 56 ? -8.403 -2.323 -8.039 1.00 0.00 57 ALA A C 19
ATOM 22989 O O . ALA A 1 56 ? -7.764 -2.421 -9.084 1.00 0.00 57 ALA A O 19
ATOM 22996 N N . PRO A 1 57 ? -9.397 -1.419 -7.826 1.00 0.00 58 PRO A N 19
ATOM 22997 C CA . PRO A 1 57 ? -9.783 -0.473 -8.859 1.00 0.00 58 PRO A CA 19
ATOM 22998 C C . PRO A 1 57 ? -8.748 0.645 -8.995 1.00 0.00 58 PRO A C 19
ATOM 22999 O O . PRO A 1 57 ? -7.683 0.588 -8.380 1.00 0.00 58 PRO A O 19
ATOM 23010 N N . VAL A 1 58 ? -9.096 1.635 -9.802 1.00 0.00 59 VAL A N 19
ATOM 23011 C CA . VAL A 1 58 ? -8.210 2.765 -10.025 1.00 0.00 59 VAL A CA 19
ATOM 23012 C C . VAL A 1 58 ? -9.032 3.966 -10.497 1.00 0.00 59 VAL A C 19
ATOM 23013 O O . VAL A 1 58 ? -8.828 5.085 -10.028 1.00 0.00 59 VAL A O 19
ATOM 23026 N N . SER A 1 59 ? -9.943 3.695 -11.420 1.00 0.00 60 SER A N 19
ATOM 23027 C CA . SER A 1 59 ? -10.797 4.739 -11.960 1.00 0.00 60 SER A CA 19
ATOM 23028 C C . SER A 1 59 ? -11.178 5.726 -10.856 1.00 0.00 60 SER A C 19
ATOM 23029 O O . SER A 1 59 ? -11.331 6.919 -11.110 1.00 0.00 60 SER A O 19
ATOM 23037 N N . GLU A 1 60 ? -11.322 5.191 -9.652 1.00 0.00 61 GLU A N 19
ATOM 23038 C CA . GLU A 1 60 ? -11.684 6.010 -8.508 1.00 0.00 61 GLU A CA 19
ATOM 23039 C C . GLU A 1 60 ? -11.818 5.142 -7.255 1.00 0.00 61 GLU A C 19
ATOM 23040 O O . GLU A 1 60 ? -12.888 5.077 -6.652 1.00 0.00 61 GLU A O 19
ATOM 23052 N N . PHE A 1 61 ? -10.717 4.496 -6.900 1.00 0.00 62 PHE A N 19
ATOM 23053 C CA . PHE A 1 61 ? -10.698 3.635 -5.730 1.00 0.00 62 PHE A CA 19
ATOM 23054 C C . PHE A 1 61 ? -10.876 4.449 -4.447 1.00 0.00 62 PHE A C 19
ATOM 23055 O O . PHE A 1 61 ? -11.160 5.645 -4.501 1.00 0.00 62 PHE A O 19
ATOM 23072 N N . ASP A 1 62 ? -10.703 3.769 -3.323 1.00 0.00 63 ASP A N 19
ATOM 23073 C CA . ASP A 1 62 ? -10.843 4.413 -2.029 1.00 0.00 63 ASP A CA 19
ATOM 23074 C C . ASP A 1 62 ? -9.463 4.847 -1.529 1.00 0.00 63 ASP A C 19
ATOM 23075 O O . ASP A 1 62 ? -8.769 4.079 -0.865 1.00 0.00 63 ASP A O 19
ATOM 23084 N N . ARG A 1 63 ? -9.105 6.077 -1.869 1.00 0.00 64 ARG A N 19
ATOM 23085 C CA . ARG A 1 63 ? -7.821 6.623 -1.463 1.00 0.00 64 ARG A CA 19
ATOM 23086 C C . ARG A 1 63 ? -7.628 6.460 0.046 1.00 0.00 64 ARG A C 19
ATOM 23087 O O . ARG A 1 63 ? -6.499 6.357 0.524 1.00 0.00 64 ARG A O 19
ATOM 23108 N N . LYS A 1 64 ? -8.748 6.440 0.754 1.00 0.00 65 LYS A N 19
ATOM 23109 C CA . LYS A 1 64 ? -8.717 6.292 2.200 1.00 0.00 65 LYS A CA 19
ATOM 23110 C C . LYS A 1 64 ? -8.137 4.921 2.555 1.00 0.00 65 LYS A C 19
ATOM 23111 O O . LYS A 1 64 ? -7.486 4.766 3.587 1.00 0.00 65 LYS A O 19
ATOM 23130 N N . GLU A 1 65 ? -8.391 3.961 1.678 1.00 0.00 66 GLU A N 19
ATOM 23131 C CA . GLU A 1 65 ? -7.902 2.609 1.886 1.00 0.00 66 GLU A CA 19
ATOM 23132 C C . GLU A 1 65 ? -6.506 2.450 1.280 1.00 0.00 66 GLU A C 19
ATOM 23133 O O . GLU A 1 65 ? -5.736 1.588 1.703 1.00 0.00 66 GLU A O 19
ATOM 23145 N N . TRP A 1 66 ? -6.221 3.295 0.300 1.00 0.00 67 TRP A N 19
ATOM 23146 C CA . TRP A 1 66 ? -4.932 3.260 -0.368 1.00 0.00 67 TRP A CA 19
ATOM 23147 C C . TRP A 1 66 ? -4.128 4.478 0.093 1.00 0.00 67 TRP A C 19
ATOM 23148 O O . TRP A 1 66 ? -3.182 4.890 -0.578 1.00 0.00 67 TRP A O 19
ATOM 23169 N N . ASP A 1 67 ? -4.534 5.018 1.232 1.00 0.00 68 ASP A N 19
ATOM 23170 C CA . ASP A 1 67 ? -3.862 6.181 1.789 1.00 0.00 68 ASP A CA 19
ATOM 23171 C C . ASP A 1 67 ? -2.849 5.724 2.841 1.00 0.00 68 ASP A C 19
ATOM 23172 O O . ASP A 1 67 ? -1.804 6.347 3.012 1.00 0.00 68 ASP A O 19
ATOM 23181 N N . THR A 1 68 ? -3.197 4.639 3.519 1.00 0.00 69 THR A N 19
ATOM 23182 C CA . THR A 1 68 ? -2.332 4.093 4.550 1.00 0.00 69 THR A CA 19
ATOM 23183 C C . THR A 1 68 ? -1.841 2.699 4.150 1.00 0.00 69 THR A C 19
ATOM 23184 O O . THR A 1 68 ? -2.421 2.061 3.273 1.00 0.00 69 THR A O 19
ATOM 23195 N N . PRO A 1 69 ? -0.750 2.257 4.830 1.00 0.00 70 PRO A N 19
ATOM 23196 C CA . PRO A 1 69 ? -0.174 0.952 4.555 1.00 0.00 70 PRO A CA 19
ATOM 23197 C C . PRO A 1 69 ? -1.038 -0.164 5.147 1.00 0.00 70 PRO A C 19
ATOM 23198 O O . PRO A 1 69 ? -1.174 -1.231 4.550 1.00 0.00 70 PRO A O 19
ATOM 23209 N N . ASN A 1 70 ? -1.597 0.121 6.313 1.00 0.00 71 ASN A N 19
ATOM 23210 C CA . ASN A 1 70 ? -2.445 -0.845 6.993 1.00 0.00 71 ASN A CA 19
ATOM 23211 C C . ASN A 1 70 ? -3.696 -1.102 6.151 1.00 0.00 71 ASN A C 19
ATOM 23212 O O . ASN A 1 70 ? -3.995 -2.244 5.810 1.00 0.00 71 ASN A O 19
ATOM 23223 N N . LYS A 1 71 ? -4.393 -0.018 5.840 1.00 0.00 72 LYS A N 19
ATOM 23224 C CA . LYS A 1 71 ? -5.606 -0.111 5.045 1.00 0.00 72 LYS A CA 19
ATOM 23225 C C . LYS A 1 71 ? -5.324 -0.938 3.789 1.00 0.00 72 LYS A C 19
ATOM 23226 O O . LYS A 1 71 ? -6.183 -1.689 3.330 1.00 0.00 72 LYS A O 19
ATOM 23245 N N . IL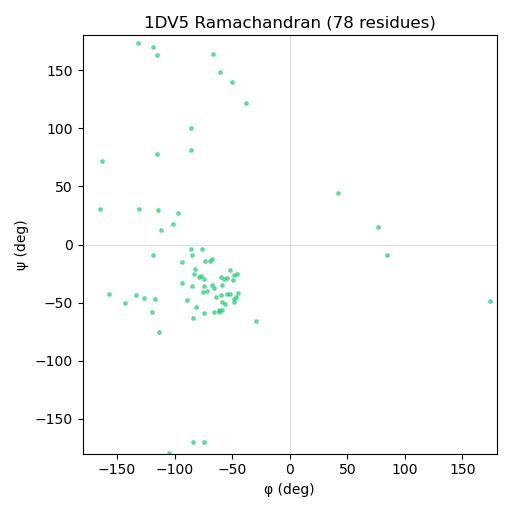E A 1 72 ? -4.117 -0.772 3.267 1.00 0.00 73 ILE A N 19
ATOM 23246 C CA . ILE A 1 72 ? -3.711 -1.494 2.074 1.00 0.00 73 ILE A CA 19
ATOM 23247 C C . ILE A 1 72 ? -3.360 -2.936 2.449 1.00 0.00 73 ILE A C 19
ATOM 23248 O O . ILE A 1 72 ? -3.872 -3.879 1.848 1.00 0.00 73 ILE A O 19
ATOM 23264 N N . ILE A 1 73 ? -2.491 -3.060 3.440 1.00 0.00 74 ILE A N 19
ATOM 23265 C CA . ILE A 1 73 ? -2.065 -4.370 3.902 1.00 0.00 74 ILE A CA 19
ATOM 23266 C C . ILE A 1 73 ? -3.296 -5.248 4.134 1.00 0.00 74 ILE A C 19
ATOM 23267 O O . ILE A 1 73 ? -3.215 -6.473 4.048 1.00 0.00 74 ILE A O 19
ATOM 23283 N N . ALA A 1 74 ? -4.408 -4.589 4.424 1.00 0.00 75 ALA A N 19
ATOM 23284 C CA . ALA A 1 74 ? -5.655 -5.294 4.670 1.00 0.00 75 ALA A CA 19
ATOM 23285 C C . ALA A 1 74 ? -6.258 -5.735 3.334 1.00 0.00 75 ALA A C 19
ATOM 23286 O O . ALA A 1 74 ? -6.802 -6.833 3.227 1.00 0.00 75 ALA A O 19
ATOM 23293 N N . LYS A 1 75 ? -6.140 -4.857 2.349 1.00 0.00 76 LYS A N 19
ATOM 23294 C CA . LYS A 1 75 ? -6.667 -5.141 1.026 1.00 0.00 76 LYS A CA 19
ATOM 23295 C C . LYS A 1 75 ? -5.844 -6.260 0.384 1.00 0.00 76 LYS A C 19
ATOM 23296 O O . LYS A 1 75 ? -6.210 -6.779 -0.670 1.00 0.00 76 LYS A O 19
ATOM 23315 N N . VAL A 1 76 ? -4.747 -6.599 1.046 1.00 0.00 77 VAL A N 19
ATOM 23316 C CA . VAL A 1 76 ? -3.869 -7.646 0.553 1.00 0.00 77 VAL A CA 19
ATOM 23317 C C . VAL A 1 76 ? -4.252 -8.976 1.206 1.00 0.00 77 VAL A C 19
ATOM 23318 O O . VAL A 1 76 ? -4.268 -10.014 0.547 1.00 0.00 77 VAL A O 19
ATOM 23331 N N . GLU A 1 77 ? -4.552 -8.901 2.494 1.00 0.00 78 GLU A N 19
ATOM 23332 C CA . GLU A 1 77 ? -4.935 -10.086 3.244 1.00 0.00 78 GLU A CA 19
ATOM 23333 C C . GLU A 1 77 ? -6.452 -10.276 3.197 1.00 0.00 78 GLU A C 19
ATOM 23334 O O . GLU A 1 77 ? -6.963 -11.319 3.605 1.00 0.00 78 GLU A O 19
ATOM 23346 N N . GLN A 1 78 ? -7.130 -9.254 2.697 1.00 0.00 79 GLN A N 19
ATOM 23347 C CA . GLN A 1 78 ? -8.578 -9.296 2.592 1.00 0.00 79 GLN A CA 19
ATOM 23348 C C . GLN A 1 78 ? -8.998 -9.553 1.143 1.00 0.00 79 GLN A C 19
ATOM 23349 O O . GLN A 1 78 ? -10.152 -9.329 0.778 1.00 0.00 79 GLN A O 19
ATOM 23363 N N . ALA A 1 79 ? -8.039 -10.018 0.356 1.00 0.00 80 ALA A N 19
ATOM 23364 C CA . ALA A 1 79 ? -8.294 -10.307 -1.044 1.00 0.00 80 ALA A CA 19
ATOM 23365 C C . ALA A 1 79 ? -8.046 -11.794 -1.307 1.00 0.00 80 ALA A C 19
ATOM 23366 O O . ALA A 1 79 ? -8.814 -12.439 -2.019 1.00 0.00 80 ALA A O 19
ATOM 23373 N N . GLN A 1 80 ? -6.969 -12.294 -0.718 1.00 0.00 81 GLN A N 19
ATOM 23374 C CA . GLN A 1 80 ? -6.610 -13.693 -0.880 1.00 0.00 81 GLN A CA 19
ATOM 23375 C C . GLN A 1 80 ? -7.848 -14.580 -0.730 1.00 0.00 81 GLN A C 19
ATOM 23376 O O . GLN A 1 80 ? -7.732 -15.772 -0.449 1.00 0.00 81 GLN A O 19
ATOM 23390 N N . ALA A 1 1 ? 2.400 -17.944 11.137 1.00 0.00 2 ALA A N 20
ATOM 23391 C CA . ALA A 1 1 ? 2.869 -18.161 9.780 1.00 0.00 2 ALA A CA 20
ATOM 23392 C C . ALA A 1 1 ? 2.190 -17.159 8.844 1.00 0.00 2 ALA A C 20
ATOM 23393 O O . ALA A 1 1 ? 1.308 -16.411 9.263 1.00 0.00 2 ALA A O 20
ATOM 23400 N N . ASP A 1 2 ? 2.626 -17.178 7.593 1.00 0.00 3 ASP A N 20
ATOM 23401 C CA . ASP A 1 2 ? 2.072 -16.280 6.594 1.00 0.00 3 ASP A CA 20
ATOM 23402 C C . ASP A 1 2 ? 2.463 -14.840 6.935 1.00 0.00 3 ASP A C 20
ATOM 23403 O O . ASP A 1 2 ? 1.682 -14.107 7.539 1.00 0.00 3 ASP A O 20
ATOM 23412 N N . GLU A 1 3 ? 3.672 -14.478 6.533 1.00 0.00 4 GLU A N 20
ATOM 23413 C CA . GLU A 1 3 ? 4.177 -13.140 6.787 1.00 0.00 4 GLU A CA 20
ATOM 23414 C C . GLU A 1 3 ? 4.980 -12.637 5.586 1.00 0.00 4 GLU A C 20
ATOM 23415 O O . GLU A 1 3 ? 5.703 -11.648 5.689 1.00 0.00 4 GLU A O 20
ATOM 23427 N N . ALA A 1 4 ? 4.824 -13.341 4.475 1.00 0.00 5 ALA A N 20
ATOM 23428 C CA . ALA A 1 4 ? 5.525 -12.978 3.254 1.00 0.00 5 ALA A CA 20
ATOM 23429 C C . ALA A 1 4 ? 4.678 -11.981 2.462 1.00 0.00 5 ALA A C 20
ATOM 23430 O O . ALA A 1 4 ? 5.171 -11.340 1.536 1.00 0.00 5 ALA A O 20
ATOM 23437 N N . ILE A 1 5 ? 3.416 -11.882 2.855 1.00 0.00 6 ILE A N 20
ATOM 23438 C CA . ILE A 1 5 ? 2.496 -10.973 2.192 1.00 0.00 6 ILE A CA 20
ATOM 23439 C C . ILE A 1 5 ? 2.512 -9.623 2.912 1.00 0.00 6 ILE A C 20
ATOM 23440 O O . ILE A 1 5 ? 2.564 -8.575 2.269 1.00 0.00 6 ILE A O 20
ATOM 23456 N N . LYS A 1 6 ? 2.468 -9.692 4.233 1.00 0.00 7 LYS A N 20
ATOM 23457 C CA . LYS A 1 6 ? 2.478 -8.487 5.047 1.00 0.00 7 LYS A CA 20
ATOM 23458 C C . LYS A 1 6 ? 3.816 -7.767 4.868 1.00 0.00 7 LYS A C 20
ATOM 23459 O O . LYS A 1 6 ? 3.857 -6.541 4.778 1.00 0.00 7 LYS A O 20
ATOM 23478 N N . ASN A 1 7 ? 4.877 -8.559 4.819 1.00 0.00 8 ASN A N 20
ATOM 23479 C CA . ASN A 1 7 ? 6.212 -8.012 4.652 1.00 0.00 8 ASN A CA 20
ATOM 23480 C C . ASN A 1 7 ? 6.326 -7.368 3.269 1.00 0.00 8 ASN A C 20
ATOM 23481 O O . ASN A 1 7 ? 6.599 -6.174 3.156 1.00 0.00 8 ASN A O 20
ATOM 23492 N N . GLY A 1 8 ? 6.109 -8.188 2.251 1.00 0.00 9 GLY A N 20
ATOM 23493 C CA . GLY A 1 8 ? 6.184 -7.713 0.880 1.00 0.00 9 GLY A CA 20
ATOM 23494 C C . GLY A 1 8 ? 5.407 -6.407 0.708 1.00 0.00 9 GLY A C 20
ATOM 23495 O O . GLY A 1 8 ? 5.945 -5.421 0.205 1.00 0.00 9 GLY A O 20
ATOM 23499 N N . VAL A 1 9 ? 4.154 -6.440 1.138 1.00 0.00 10 VAL A N 20
ATOM 23500 C CA . VAL A 1 9 ? 3.298 -5.270 1.038 1.00 0.00 10 VAL A CA 20
ATOM 23501 C C . VAL A 1 9 ? 4.029 -4.057 1.617 1.00 0.00 10 VAL A C 20
ATOM 23502 O O . VAL A 1 9 ? 4.109 -3.012 0.974 1.00 0.00 10 VAL A O 20
ATOM 23515 N N . LEU A 1 10 ? 4.545 -4.238 2.824 1.00 0.00 11 LEU A N 20
ATOM 23516 C CA . LEU A 1 10 ? 5.267 -3.171 3.497 1.00 0.00 11 LEU A CA 20
ATOM 23517 C C . LEU A 1 10 ? 6.540 -2.848 2.710 1.00 0.00 11 LEU A C 20
ATOM 23518 O O . LEU A 1 10 ? 6.794 -1.691 2.379 1.00 0.00 11 LEU A O 20
ATOM 23534 N N . ASP A 1 11 ? 7.307 -3.892 2.434 1.00 0.00 12 ASP A N 20
ATOM 23535 C CA . ASP A 1 11 ? 8.547 -3.735 1.693 1.00 0.00 12 ASP A CA 20
ATOM 23536 C C . ASP A 1 11 ? 8.273 -2.949 0.410 1.00 0.00 12 ASP A C 20
ATOM 23537 O O . ASP A 1 11 ? 8.879 -1.904 0.177 1.00 0.00 12 ASP A O 20
ATOM 23546 N N . ILE A 1 12 ? 7.360 -3.481 -0.389 1.00 0.00 13 ILE A N 20
ATOM 23547 C CA . ILE A 1 12 ? 6.998 -2.842 -1.643 1.00 0.00 13 ILE A CA 20
ATOM 23548 C C . ILE A 1 12 ? 6.539 -1.408 -1.366 1.00 0.00 13 ILE A C 20
ATOM 23549 O O . ILE A 1 12 ? 6.534 -0.569 -2.266 1.00 0.00 13 ILE A O 20
ATOM 23565 N N . LEU A 1 13 ? 6.165 -1.171 -0.117 1.00 0.00 14 LEU A N 20
ATOM 23566 C CA . LEU A 1 13 ? 5.706 0.146 0.290 1.00 0.00 14 LEU A CA 20
ATOM 23567 C C . LEU A 1 13 ? 6.911 1.001 0.685 1.00 0.00 14 LEU A C 20
ATOM 23568 O O . LEU A 1 13 ? 7.251 1.959 -0.009 1.00 0.00 14 LEU A O 20
ATOM 23584 N N . ALA A 1 14 ? 7.524 0.626 1.798 1.00 0.00 15 ALA A N 20
ATOM 23585 C CA . ALA A 1 14 ? 8.684 1.347 2.293 1.00 0.00 15 ALA A CA 20
ATOM 23586 C C . ALA A 1 14 ? 9.707 1.496 1.165 1.00 0.00 15 ALA A C 20
ATOM 23587 O O . ALA A 1 14 ? 10.413 2.500 1.092 1.00 0.00 15 ALA A O 20
ATOM 23594 N N . ASP A 1 15 ? 9.753 0.481 0.314 1.00 0.00 16 ASP A N 20
ATOM 23595 C CA . ASP A 1 15 ? 10.677 0.487 -0.807 1.00 0.00 16 ASP A CA 20
ATOM 23596 C C . ASP A 1 15 ? 10.288 1.604 -1.778 1.00 0.00 16 ASP A C 20
ATOM 23597 O O . ASP A 1 15 ? 11.151 2.322 -2.280 1.00 0.00 16 ASP A O 20
ATOM 23606 N N . LEU A 1 16 ? 8.989 1.714 -2.014 1.00 0.00 17 LEU A N 20
ATOM 23607 C CA . LEU A 1 16 ? 8.476 2.732 -2.916 1.00 0.00 17 LEU A CA 20
ATOM 23608 C C . LEU A 1 16 ? 8.789 4.116 -2.347 1.00 0.00 17 LEU A C 20
ATOM 23609 O O . LEU A 1 16 ? 9.437 4.930 -3.003 1.00 0.00 17 LEU A O 20
ATOM 23625 N N . THR A 1 17 ? 8.313 4.343 -1.130 1.00 0.00 18 THR A N 20
ATOM 23626 C CA . THR A 1 17 ? 8.534 5.615 -0.465 1.00 0.00 18 THR A CA 20
ATOM 23627 C C . THR A 1 17 ? 10.032 5.872 -0.289 1.00 0.00 18 THR A C 20
ATOM 23628 O O . THR A 1 17 ? 10.464 7.022 -0.219 1.00 0.00 18 THR A O 20
ATOM 23639 N N . GLY A 1 18 ? 10.783 4.783 -0.224 1.00 0.00 19 GLY A N 20
ATOM 23640 C CA . GLY A 1 18 ? 12.224 4.877 -0.058 1.00 0.00 19 GLY A CA 20
ATOM 23641 C C . GLY A 1 18 ? 12.585 5.291 1.370 1.00 0.00 19 GLY A C 20
ATOM 23642 O O . GLY A 1 18 ? 13.740 5.604 1.656 1.00 0.00 19 GLY A O 20
ATOM 23646 N N . SER A 1 19 ? 11.577 5.279 2.229 1.00 0.00 20 SER A N 20
ATOM 23647 C CA . SER A 1 19 ? 11.774 5.650 3.620 1.00 0.00 20 SER A CA 20
ATOM 23648 C C . SER A 1 19 ? 11.303 4.518 4.534 1.00 0.00 20 SER A C 20
ATOM 23649 O O . SER A 1 19 ? 10.334 3.826 4.224 1.00 0.00 20 SER A O 20
ATOM 23657 N N . ASP A 1 20 ? 12.012 4.363 5.644 1.00 0.00 21 ASP A N 20
ATOM 23658 C CA . ASP A 1 20 ? 11.678 3.326 6.605 1.00 0.00 21 ASP A CA 20
ATOM 23659 C C . ASP A 1 20 ? 10.743 3.905 7.669 1.00 0.00 21 ASP A C 20
ATOM 23660 O O . ASP A 1 20 ? 10.709 3.423 8.800 1.00 0.00 21 ASP A O 20
ATOM 23669 N N . ASP A 1 21 ? 10.007 4.931 7.269 1.00 0.00 22 ASP A N 20
ATOM 23670 C CA . ASP A 1 21 ? 9.073 5.580 8.173 1.00 0.00 22 ASP A CA 20
ATOM 23671 C C . ASP A 1 21 ? 7.735 4.839 8.136 1.00 0.00 22 ASP A C 20
ATOM 23672 O O . ASP A 1 21 ? 6.979 4.867 9.106 1.00 0.00 22 ASP A O 20
ATOM 23681 N N . VAL A 1 22 ? 7.483 4.195 7.007 1.00 0.00 23 VAL A N 20
ATOM 23682 C CA . VAL A 1 22 ? 6.249 3.447 6.830 1.00 0.00 23 VAL A CA 20
ATOM 23683 C C . VAL A 1 22 ? 6.452 2.013 7.321 1.00 0.00 23 VAL A C 20
ATOM 23684 O O . VAL A 1 22 ? 5.484 1.292 7.561 1.00 0.00 23 VAL A O 20
ATOM 23697 N N . LYS A 1 23 ? 7.717 1.641 7.455 1.00 0.00 24 LYS A N 20
ATOM 23698 C CA . LYS A 1 23 ? 8.059 0.305 7.914 1.00 0.00 24 LYS A CA 20
ATOM 23699 C C . LYS A 1 23 ? 7.779 0.197 9.414 1.00 0.00 24 LYS A C 20
ATOM 23700 O O . LYS A 1 23 ? 7.848 -0.889 9.986 1.00 0.00 24 LYS A O 20
ATOM 23719 N N . LYS A 1 24 ? 7.469 1.340 10.009 1.00 0.00 25 LYS A N 20
ATOM 23720 C CA . LYS A 1 24 ? 7.179 1.388 11.432 1.00 0.00 25 LYS A CA 20
ATOM 23721 C C . LYS A 1 24 ? 5.750 1.897 11.639 1.00 0.00 25 LYS A C 20
ATOM 23722 O O . LYS A 1 24 ? 4.957 1.265 12.335 1.00 0.00 25 LYS A O 20
ATOM 23741 N N . ASN A 1 25 ? 5.466 3.035 11.023 1.00 0.00 26 ASN A N 20
ATOM 23742 C CA . ASN A 1 25 ? 4.148 3.636 11.132 1.00 0.00 26 ASN A CA 20
ATOM 23743 C C . ASN A 1 25 ? 3.165 2.862 10.251 1.00 0.00 26 ASN A C 20
ATOM 23744 O O . ASN A 1 25 ? 3.461 2.569 9.093 1.00 0.00 26 ASN A O 20
ATOM 23755 N N . LEU A 1 26 ? 2.015 2.554 10.832 1.00 0.00 27 LEU A N 20
ATOM 23756 C CA . LEU A 1 26 ? 0.987 1.819 10.114 1.00 0.00 27 LEU A CA 20
ATOM 23757 C C . LEU A 1 26 ? -0.182 2.757 9.805 1.00 0.00 27 LEU A C 20
ATOM 23758 O O . LEU A 1 26 ? -1.335 2.332 9.789 1.00 0.00 27 LEU A O 20
ATOM 23774 N N . ASP A 1 27 ? 0.158 4.015 9.567 1.00 0.00 28 ASP A N 20
ATOM 23775 C CA . ASP A 1 27 ? -0.848 5.017 9.259 1.00 0.00 28 ASP A CA 20
ATOM 23776 C C . ASP A 1 27 ? -0.163 6.269 8.708 1.00 0.00 28 ASP A C 20
ATOM 23777 O O . ASP A 1 27 ? -0.650 7.383 8.900 1.00 0.00 28 ASP A O 20
ATOM 23786 N N . LEU A 1 28 ? 0.956 6.045 8.035 1.00 0.00 29 LEU A N 20
ATOM 23787 C CA . LEU A 1 28 ? 1.713 7.142 7.455 1.00 0.00 29 LEU A CA 20
ATOM 23788 C C . LEU A 1 28 ? 1.108 7.512 6.099 1.00 0.00 29 LEU A C 20
ATOM 23789 O O . LEU A 1 28 ? 1.463 6.926 5.078 1.00 0.00 29 LEU A O 20
ATOM 23805 N N . ASN A 1 29 ? 0.205 8.481 6.133 1.00 0.00 30 ASN A N 20
ATOM 23806 C CA . ASN A 1 29 ? -0.451 8.936 4.920 1.00 0.00 30 ASN A CA 20
ATOM 23807 C C . ASN A 1 29 ? 0.567 8.976 3.778 1.00 0.00 30 ASN A C 20
ATOM 23808 O O . ASN A 1 29 ? 1.331 9.932 3.656 1.00 0.00 30 ASN A O 20
ATOM 23819 N N . LEU A 1 30 ? 0.543 7.926 2.971 1.00 0.00 31 LEU A N 20
ATOM 23820 C CA . LEU A 1 30 ? 1.455 7.828 1.844 1.00 0.00 31 LEU A CA 20
ATOM 23821 C C . LEU A 1 30 ? 1.282 9.055 0.946 1.00 0.00 31 LEU A C 20
ATOM 23822 O O . LEU A 1 30 ? 2.196 9.424 0.211 1.00 0.00 31 LEU A O 20
ATOM 23838 N N . PHE A 1 31 ? 0.103 9.653 1.036 1.00 0.00 32 PHE A N 20
ATOM 23839 C CA . PHE A 1 31 ? -0.201 10.831 0.241 1.00 0.00 32 PHE A CA 20
ATOM 23840 C C . PHE A 1 31 ? 0.135 12.111 1.007 1.00 0.00 32 PHE A C 20
ATOM 23841 O O . PHE A 1 31 ? 0.901 12.944 0.526 1.00 0.00 32 PHE A O 20
ATOM 23858 N N . GLU A 1 32 ? -0.455 12.228 2.188 1.00 0.00 33 GLU A N 20
ATOM 23859 C CA . GLU A 1 32 ? -0.227 13.393 3.027 1.00 0.00 33 GLU A CA 20
ATOM 23860 C C . GLU A 1 32 ? 1.251 13.488 3.413 1.00 0.00 33 GLU A C 20
ATOM 23861 O O . GLU A 1 32 ? 1.706 14.527 3.888 1.00 0.00 33 GLU A O 20
ATOM 23873 N N . THR A 1 33 ? 1.958 12.390 3.195 1.00 0.00 34 THR A N 20
ATOM 23874 C CA . THR A 1 33 ? 3.374 12.336 3.515 1.00 0.00 34 THR A CA 20
ATOM 23875 C C . THR A 1 33 ? 4.213 12.688 2.284 1.00 0.00 34 THR A C 20
ATOM 23876 O O . THR A 1 33 ? 5.407 12.963 2.399 1.00 0.00 34 THR A O 20
ATOM 23887 N N . GLY A 1 34 ? 3.555 12.669 1.134 1.00 0.00 35 GLY A N 20
ATOM 23888 C CA . GLY A 1 34 ? 4.225 12.982 -0.117 1.00 0.00 35 GLY A CA 20
ATOM 23889 C C . GLY A 1 34 ? 5.003 11.774 -0.640 1.00 0.00 35 GLY A C 20
ATOM 23890 O O . GLY A 1 34 ? 5.655 11.853 -1.680 1.00 0.00 35 GLY A O 20
ATOM 23894 N N . LEU A 1 35 ? 4.908 10.681 0.105 1.00 0.00 36 LEU A N 20
ATOM 23895 C CA . LEU A 1 35 ? 5.595 9.457 -0.271 1.00 0.00 36 LEU A CA 20
ATOM 23896 C C . LEU A 1 35 ? 5.081 8.987 -1.633 1.00 0.00 36 LEU A C 20
ATOM 23897 O O . LEU A 1 35 ? 5.867 8.606 -2.500 1.00 0.00 36 LEU A O 20
ATOM 23913 N N . LEU A 1 36 ? 3.765 9.031 -1.781 1.00 0.00 37 LEU A N 20
ATOM 23914 C CA . LEU A 1 36 ? 3.138 8.614 -3.023 1.00 0.00 37 LEU A CA 20
ATOM 23915 C C . LEU A 1 36 ? 2.408 9.806 -3.646 1.00 0.00 37 LEU A C 20
ATOM 23916 O O . LEU A 1 36 ? 2.300 10.864 -3.028 1.00 0.00 37 LEU A O 20
ATOM 23932 N N . ASP A 1 37 ? 1.928 9.595 -4.863 1.00 0.00 38 ASP A N 20
ATOM 23933 C CA . ASP A 1 37 ? 1.213 10.639 -5.576 1.00 0.00 38 ASP A CA 20
ATOM 23934 C C . ASP A 1 37 ? -0.042 10.045 -6.219 1.00 0.00 38 ASP A C 20
ATOM 23935 O O . ASP A 1 37 ? -1.145 10.548 -6.019 1.00 0.00 38 ASP A O 20
ATOM 23944 N N . SER A 1 38 ? 0.170 8.979 -6.980 1.00 0.00 39 SER A N 20
ATOM 23945 C CA . SER A 1 38 ? -0.930 8.310 -7.653 1.00 0.00 39 SER A CA 20
ATOM 23946 C C . SER A 1 38 ? -0.397 7.161 -8.511 1.00 0.00 39 SER A C 20
ATOM 23947 O O . SER A 1 38 ? -0.805 6.013 -8.341 1.00 0.00 39 SER A O 20
ATOM 23955 N N . MET A 1 39 ? 0.508 7.510 -9.414 1.00 0.00 40 MET A N 20
ATOM 23956 C CA . MET A 1 39 ? 1.102 6.522 -10.299 1.00 0.00 40 MET A CA 20
ATOM 23957 C C . MET A 1 39 ? 1.636 5.326 -9.506 1.00 0.00 40 MET A C 20
ATOM 23958 O O . MET A 1 39 ? 1.385 4.177 -9.865 1.00 0.00 40 MET A O 20
ATOM 23972 N N . GLY A 1 40 ? 2.363 5.639 -8.443 1.00 0.00 41 GLY A N 20
ATOM 23973 C CA . GLY A 1 40 ? 2.934 4.606 -7.596 1.00 0.00 41 GLY A CA 20
ATOM 23974 C C . GLY A 1 40 ? 1.919 3.491 -7.331 1.00 0.00 41 GLY A C 20
ATOM 23975 O O . GLY A 1 40 ? 2.230 2.312 -7.490 1.00 0.00 41 GLY A O 20
ATOM 23979 N N . THR A 1 41 ? 0.726 3.905 -6.930 1.00 0.00 42 THR A N 20
ATOM 23980 C CA . THR A 1 41 ? -0.336 2.956 -6.641 1.00 0.00 42 THR A CA 20
ATOM 23981 C C . THR A 1 41 ? -0.499 1.969 -7.798 1.00 0.00 42 THR A C 20
ATOM 23982 O O . THR A 1 41 ? -0.750 0.785 -7.579 1.00 0.00 42 THR A O 20
ATOM 23993 N N . VAL A 1 42 ? -0.350 2.492 -9.007 1.00 0.00 43 VAL A N 20
ATOM 23994 C CA . VAL A 1 42 ? -0.477 1.672 -10.198 1.00 0.00 43 VAL A CA 20
ATOM 23995 C C . VAL A 1 42 ? 0.560 0.548 -10.153 1.00 0.00 43 VAL A C 20
ATOM 23996 O O . VAL A 1 42 ? 0.403 -0.475 -10.817 1.00 0.00 43 VAL A O 20
ATOM 24009 N N . GLN A 1 43 ? 1.599 0.777 -9.362 1.00 0.00 44 GLN A N 20
ATOM 24010 C CA . GLN A 1 43 ? 2.663 -0.203 -9.221 1.00 0.00 44 GLN A CA 20
ATOM 24011 C C . GLN A 1 43 ? 2.251 -1.293 -8.229 1.00 0.00 44 GLN A C 20
ATOM 24012 O O . GLN A 1 43 ? 2.089 -2.451 -8.607 1.00 0.00 44 GLN A O 20
ATOM 24026 N N . LEU A 1 44 ? 2.096 -0.882 -6.979 1.00 0.00 45 LEU A N 20
ATOM 24027 C CA . LEU A 1 44 ? 1.707 -1.809 -5.930 1.00 0.00 45 LEU A CA 20
ATOM 24028 C C . LEU A 1 44 ? 0.591 -2.720 -6.447 1.00 0.00 45 LEU A C 20
ATOM 24029 O O . LEU A 1 44 ? 0.615 -3.928 -6.217 1.00 0.00 45 LEU A O 20
ATOM 24045 N N . LEU A 1 45 ? -0.359 -2.105 -7.135 1.00 0.00 46 LEU A N 20
ATOM 24046 C CA . LEU A 1 45 ? -1.481 -2.845 -7.686 1.00 0.00 46 LEU A CA 20
ATOM 24047 C C . LEU A 1 45 ? -0.954 -4.002 -8.538 1.00 0.00 46 LEU A C 20
ATOM 24048 O O . LEU A 1 45 ? -1.480 -5.112 -8.476 1.00 0.00 46 LEU A O 20
ATOM 24064 N N . LEU A 1 46 ? 0.077 -3.702 -9.313 1.00 0.00 47 LEU A N 20
ATOM 24065 C CA . LEU A 1 46 ? 0.681 -4.703 -10.176 1.00 0.00 47 LEU A CA 20
ATOM 24066 C C . LEU A 1 46 ? 1.493 -5.681 -9.324 1.00 0.00 47 LEU A C 20
ATOM 24067 O O . LEU A 1 46 ? 1.769 -6.801 -9.752 1.00 0.00 47 LEU A O 20
ATOM 24083 N N . GLU A 1 47 ? 1.852 -5.223 -8.134 1.00 0.00 48 GLU A N 20
ATOM 24084 C CA . GLU A 1 47 ? 2.626 -6.044 -7.219 1.00 0.00 48 GLU A CA 20
ATOM 24085 C C . GLU A 1 47 ? 1.698 -6.789 -6.259 1.00 0.00 48 GLU A C 20
ATOM 24086 O O . GLU A 1 47 ? 2.116 -7.736 -5.595 1.00 0.00 48 GLU A O 20
ATOM 24098 N N . LEU A 1 48 ? 0.454 -6.334 -6.216 1.00 0.00 49 LEU A N 20
ATOM 24099 C CA . LEU A 1 48 ? -0.537 -6.946 -5.349 1.00 0.00 49 LEU A CA 20
ATOM 24100 C C . LEU A 1 48 ? -1.392 -7.919 -6.164 1.00 0.00 49 LEU A C 20
ATOM 24101 O O . LEU A 1 48 ? -2.146 -8.712 -5.601 1.00 0.00 49 LEU A O 20
ATOM 24117 N N . GLN A 1 49 ? -1.245 -7.828 -7.477 1.00 0.00 50 GLN A N 20
ATOM 24118 C CA . GLN A 1 49 ? -1.992 -8.691 -8.376 1.00 0.00 50 GLN A CA 20
ATOM 24119 C C . GLN A 1 49 ? -1.077 -9.766 -8.964 1.00 0.00 50 GLN A C 20
ATOM 24120 O O . GLN A 1 49 ? -1.383 -10.347 -10.005 1.00 0.00 50 GLN A O 20
ATOM 24134 N N . SER A 1 50 ? 0.029 -10.000 -8.273 1.00 0.00 51 SER A N 20
ATOM 24135 C CA . SER A 1 50 ? 0.990 -10.996 -8.714 1.00 0.00 51 SER A CA 20
ATOM 24136 C C . SER A 1 50 ? 1.424 -11.865 -7.531 1.00 0.00 51 SER A C 20
ATOM 24137 O O . SER A 1 50 ? 1.225 -13.079 -7.542 1.00 0.00 51 SER A O 20
ATOM 24145 N N . GLN A 1 51 ? 2.008 -11.209 -6.539 1.00 0.00 52 GLN A N 20
ATOM 24146 C CA . GLN A 1 51 ? 2.471 -11.907 -5.351 1.00 0.00 52 GLN A CA 20
ATOM 24147 C C . GLN A 1 51 ? 1.291 -12.237 -4.436 1.00 0.00 52 GLN A C 20
ATOM 24148 O O . GLN A 1 51 ? 1.402 -13.093 -3.560 1.00 0.00 52 GLN A O 20
ATOM 24162 N N . PHE A 1 52 ? 0.188 -11.540 -4.670 1.00 0.00 53 PHE A N 20
ATOM 24163 C CA . PHE A 1 52 ? -1.011 -11.749 -3.877 1.00 0.00 53 PHE A CA 20
ATOM 24164 C C . PHE A 1 52 ? -2.213 -12.057 -4.772 1.00 0.00 53 PHE A C 20
ATOM 24165 O O . PHE A 1 52 ? -3.032 -12.914 -4.444 1.00 0.00 53 PHE A O 20
ATOM 24182 N N . GLY A 1 53 ? -2.280 -11.342 -5.885 1.00 0.00 54 GLY A N 20
ATOM 24183 C CA . GLY A 1 53 ? -3.369 -11.529 -6.829 1.00 0.00 54 GLY A CA 20
ATOM 24184 C C . GLY A 1 53 ? -4.626 -10.787 -6.372 1.00 0.00 54 GLY A C 20
ATOM 24185 O O . GLY A 1 53 ? -5.720 -11.348 -6.379 1.00 0.00 54 GLY A O 20
ATOM 24189 N N . VAL A 1 54 ? -4.427 -9.536 -5.983 1.00 0.00 55 VAL A N 20
ATOM 24190 C CA . VAL A 1 54 ? -5.531 -8.711 -5.523 1.00 0.00 55 VAL A CA 20
ATOM 24191 C C . VAL A 1 54 ? -6.303 -8.176 -6.732 1.00 0.00 55 VAL A C 20
ATOM 24192 O O . VAL A 1 54 ? -5.712 -7.893 -7.773 1.00 0.00 55 VAL A O 20
ATOM 24205 N N . ASP A 1 55 ? -7.610 -8.057 -6.553 1.00 0.00 56 ASP A N 20
ATOM 24206 C CA . ASP A 1 55 ? -8.468 -7.562 -7.618 1.00 0.00 56 ASP A CA 20
ATOM 24207 C C . ASP A 1 55 ? -8.995 -6.177 -7.238 1.00 0.00 56 ASP A C 20
ATOM 24208 O O . ASP A 1 55 ? -10.176 -5.887 -7.421 1.00 0.00 56 ASP A O 20
ATOM 24217 N N . ALA A 1 56 ? -8.093 -5.357 -6.719 1.00 0.00 57 ALA A N 20
ATOM 24218 C CA . ALA A 1 56 ? -8.452 -4.009 -6.313 1.00 0.00 57 ALA A CA 20
ATOM 24219 C C . ALA A 1 56 ? -8.824 -3.190 -7.551 1.00 0.00 57 ALA A C 20
ATOM 24220 O O . ALA A 1 56 ? -8.412 -3.518 -8.663 1.00 0.00 57 ALA A O 20
ATOM 24227 N N . PRO A 1 57 ? -9.619 -2.115 -7.310 1.00 0.00 58 PRO A N 20
ATOM 24228 C CA . PRO A 1 57 ? -10.051 -1.247 -8.393 1.00 0.00 58 PRO A CA 20
ATOM 24229 C C . PRO A 1 57 ? -8.910 -0.341 -8.859 1.00 0.00 58 PRO A C 20
ATOM 24230 O O . PRO A 1 57 ? -7.796 -0.425 -8.343 1.00 0.00 58 PRO A O 20
ATOM 24241 N N . VAL A 1 58 ? -9.225 0.504 -9.829 1.00 0.00 59 VAL A N 20
ATOM 24242 C CA . VAL A 1 58 ? -8.240 1.423 -10.371 1.00 0.00 59 VAL A CA 20
ATOM 24243 C C . VAL A 1 58 ? -8.937 2.712 -10.809 1.00 0.00 59 VAL A C 20
ATOM 24244 O O . VAL A 1 58 ? -8.470 3.809 -10.506 1.00 0.00 59 VAL A O 20
ATOM 24257 N N . SER A 1 59 ? -10.045 2.538 -11.513 1.00 0.00 60 SER A N 20
ATOM 24258 C CA . SER A 1 59 ? -10.813 3.674 -11.995 1.00 0.00 60 SER A CA 20
ATOM 24259 C C . SER A 1 59 ? -10.805 4.792 -10.951 1.00 0.00 60 SER A C 20
ATOM 24260 O O . SER A 1 59 ? -10.376 5.909 -11.236 1.00 0.00 60 SER A O 20
ATOM 24268 N N . GLU A 1 60 ? -11.284 4.452 -9.763 1.00 0.00 61 GLU A N 20
ATOM 24269 C CA . GLU A 1 60 ? -11.336 5.414 -8.675 1.00 0.00 61 GLU A CA 20
ATOM 24270 C C . GLU A 1 60 ? -11.137 4.707 -7.333 1.00 0.00 61 GLU A C 20
ATOM 24271 O O . GLU A 1 60 ? -11.887 4.941 -6.387 1.00 0.00 61 GLU A O 20
ATOM 24283 N N . PHE A 1 61 ? -10.121 3.857 -7.293 1.00 0.00 62 PHE A N 20
ATOM 24284 C CA . PHE A 1 61 ? -9.813 3.115 -6.082 1.00 0.00 62 PHE A CA 20
ATOM 24285 C C . PHE A 1 61 ? -9.887 4.020 -4.851 1.00 0.00 62 PHE A C 20
ATOM 24286 O O . PHE A 1 61 ? -9.580 5.208 -4.930 1.00 0.00 62 PHE A O 20
ATOM 24303 N N . ASP A 1 62 ? -10.298 3.423 -3.742 1.00 0.00 63 ASP A N 20
ATOM 24304 C CA . ASP A 1 62 ? -10.417 4.160 -2.495 1.00 0.00 63 ASP A CA 20
ATOM 24305 C C . ASP A 1 62 ? -9.028 4.614 -2.042 1.00 0.00 63 ASP A C 20
ATOM 24306 O O . ASP A 1 62 ? -8.390 3.951 -1.224 1.00 0.00 63 ASP A O 20
ATOM 24315 N N . ARG A 1 63 ? -8.599 5.741 -2.591 1.00 0.00 64 ARG A N 20
ATOM 24316 C CA . ARG A 1 63 ? -7.297 6.291 -2.254 1.00 0.00 64 ARG A CA 20
ATOM 24317 C C . ARG A 1 63 ? -7.103 6.301 -0.736 1.00 0.00 64 ARG A C 20
ATOM 24318 O O . ARG A 1 63 ? -5.986 6.136 -0.248 1.00 0.00 64 ARG A O 20
ATOM 24339 N N . LYS A 1 64 ? -8.208 6.495 -0.031 1.00 0.00 65 LYS A N 20
ATOM 24340 C CA . LYS A 1 64 ? -8.172 6.529 1.421 1.00 0.00 65 LYS A CA 20
ATOM 24341 C C . LYS A 1 64 ? -7.648 5.191 1.945 1.00 0.00 65 LYS A C 20
ATOM 24342 O O . LYS A 1 64 ? -6.971 5.144 2.970 1.00 0.00 65 LYS A O 20
ATOM 24361 N N . GLU A 1 65 ? -7.983 4.135 1.218 1.00 0.00 66 GLU A N 20
ATOM 24362 C CA . GLU A 1 65 ? -7.556 2.799 1.597 1.00 0.00 66 GLU A CA 20
ATOM 24363 C C . GLU A 1 65 ? -6.151 2.519 1.059 1.00 0.00 66 GLU A C 20
ATOM 24364 O O . GLU A 1 65 ? -5.416 1.710 1.623 1.00 0.00 66 GLU A O 20
ATOM 24376 N N . TRP A 1 66 ? -5.820 3.204 -0.026 1.00 0.00 67 TRP A N 20
ATOM 24377 C CA . TRP A 1 66 ? -4.517 3.040 -0.647 1.00 0.00 67 TRP A CA 20
ATOM 24378 C C . TRP A 1 66 ? -3.651 4.239 -0.253 1.00 0.00 67 TRP A C 20
ATOM 24379 O O . TRP A 1 66 ? -2.647 4.523 -0.903 1.00 0.00 67 TRP A O 20
ATOM 24400 N N . ASP A 1 67 ? -4.071 4.907 0.810 1.00 0.00 68 ASP A N 20
ATOM 24401 C CA . ASP A 1 67 ? -3.347 6.069 1.299 1.00 0.00 68 ASP A CA 20
ATOM 24402 C C . ASP A 1 67 ? -2.422 5.645 2.440 1.00 0.00 68 ASP A C 20
ATOM 24403 O O . ASP A 1 67 ? -1.354 6.225 2.627 1.00 0.00 68 ASP A O 20
ATOM 24412 N N . THR A 1 68 ? -2.864 4.634 3.173 1.00 0.00 69 THR A N 20
ATOM 24413 C CA . THR A 1 68 ? -2.089 4.125 4.292 1.00 0.00 69 THR A CA 20
ATOM 24414 C C . THR A 1 68 ? -1.624 2.694 4.011 1.00 0.00 69 THR A C 20
ATOM 24415 O O . THR A 1 68 ? -2.180 2.015 3.149 1.00 0.00 69 THR A O 20
ATOM 24426 N N . PRO A 1 69 ? -0.582 2.268 4.775 1.00 0.00 70 PRO A N 20
ATOM 24427 C CA . PRO A 1 69 ? -0.037 0.930 4.617 1.00 0.00 70 PRO A CA 20
ATOM 24428 C C . PRO A 1 69 ? -0.965 -0.117 5.236 1.00 0.00 70 PRO A C 20
ATOM 24429 O O . PRO A 1 69 ? -1.127 -1.209 4.692 1.00 0.00 70 PRO A O 20
ATOM 24440 N N . ASN A 1 70 ? -1.551 0.252 6.365 1.00 0.00 71 ASN A N 20
ATOM 24441 C CA . ASN A 1 70 ? -2.459 -0.642 7.064 1.00 0.00 71 ASN A CA 20
ATOM 24442 C C . ASN A 1 70 ? -3.688 -0.898 6.190 1.00 0.00 71 ASN A C 20
ATOM 24443 O O . ASN A 1 70 ? -3.995 -2.045 5.865 1.00 0.00 71 ASN A O 20
ATOM 24454 N N . LYS A 1 71 ? -4.360 0.187 5.835 1.00 0.00 72 LYS A N 20
ATOM 24455 C CA . LYS A 1 71 ? -5.549 0.093 5.006 1.00 0.00 72 LYS A CA 20
ATOM 24456 C C . LYS A 1 71 ? -5.249 -0.783 3.789 1.00 0.00 72 LYS A C 20
ATOM 24457 O O . LYS A 1 71 ? -6.138 -1.457 3.270 1.00 0.00 72 LYS A O 20
ATOM 24476 N N . ILE A 1 72 ? -3.993 -0.748 3.369 1.00 0.00 73 ILE A N 20
ATOM 24477 C CA . ILE A 1 72 ? -3.565 -1.531 2.223 1.00 0.00 73 ILE A CA 20
ATOM 24478 C C . ILE A 1 72 ? -3.296 -2.970 2.666 1.00 0.00 73 ILE A C 20
ATOM 24479 O O . ILE A 1 72 ? -3.788 -3.915 2.051 1.00 0.00 73 ILE A O 20
ATOM 24495 N N . ILE A 1 73 ? -2.515 -3.093 3.730 1.00 0.00 74 ILE A N 20
ATOM 24496 C CA . ILE A 1 73 ? -2.175 -4.400 4.262 1.00 0.00 74 ILE A CA 20
ATOM 24497 C C . ILE A 1 73 ? -3.458 -5.200 4.499 1.00 0.00 74 ILE A C 20
ATOM 24498 O O . ILE A 1 73 ? -3.432 -6.429 4.533 1.00 0.00 74 ILE A O 20
ATOM 24514 N N . ALA A 1 74 ? -4.552 -4.469 4.656 1.00 0.00 75 ALA A N 20
ATOM 24515 C CA . ALA A 1 74 ? -5.844 -5.093 4.888 1.00 0.00 75 ALA A CA 20
ATOM 24516 C C . ALA A 1 74 ? -6.465 -5.484 3.546 1.00 0.00 75 ALA A C 20
ATOM 24517 O O . ALA A 1 74 ? -7.243 -6.435 3.471 1.00 0.00 75 ALA A O 20
ATOM 24524 N N . LYS A 1 75 ? -6.099 -4.731 2.519 1.00 0.00 76 LYS A N 20
ATOM 24525 C CA . LYS A 1 75 ? -6.611 -4.986 1.184 1.00 0.00 76 LYS A CA 20
ATOM 24526 C C . LYS A 1 75 ? -5.926 -6.228 0.608 1.00 0.00 76 LYS A C 20
ATOM 24527 O O . LYS A 1 75 ? -6.451 -6.865 -0.303 1.00 0.00 76 LYS A O 20
ATOM 24546 N N . VAL A 1 76 ? -4.762 -6.532 1.163 1.00 0.00 77 VAL A N 20
ATOM 24547 C CA . VAL A 1 76 ? -3.999 -7.685 0.717 1.00 0.00 77 VAL A CA 20
ATOM 24548 C C . VAL A 1 76 ? -4.557 -8.947 1.376 1.00 0.00 77 VAL A C 20
ATOM 24549 O O . VAL A 1 76 ? -4.652 -9.995 0.739 1.00 0.00 77 VAL A O 20
ATOM 24562 N N . GLU A 1 77 ? -4.913 -8.806 2.645 1.00 0.00 78 GLU A N 20
ATOM 24563 C CA . GLU A 1 77 ? -5.460 -9.922 3.398 1.00 0.00 78 GLU A CA 20
ATOM 24564 C C . GLU A 1 77 ? -6.923 -10.153 3.018 1.00 0.00 78 GLU A C 20
ATOM 24565 O O . GLU A 1 77 ? -7.438 -11.260 3.159 1.00 0.00 78 GLU A O 20
ATOM 24577 N N . GLN A 1 78 ? -7.552 -9.089 2.540 1.00 0.00 79 GLN A N 20
ATOM 24578 C CA . GLN A 1 78 ? -8.947 -9.160 2.139 1.00 0.00 79 GLN A CA 20
ATOM 24579 C C . GLN A 1 78 ? -9.054 -9.533 0.659 1.00 0.00 79 GLN A C 20
ATOM 24580 O O . GLN A 1 78 ? -10.082 -9.293 0.027 1.00 0.00 79 GLN A O 20
ATOM 24594 N N . ALA A 1 79 ? -7.977 -10.114 0.148 1.00 0.00 80 ALA A N 20
ATOM 24595 C CA . ALA A 1 79 ? -7.937 -10.521 -1.246 1.00 0.00 80 ALA A CA 20
ATOM 24596 C C . ALA A 1 79 ? -7.613 -12.014 -1.327 1.00 0.00 80 ALA A C 20
ATOM 24597 O O . ALA A 1 79 ? -8.269 -12.758 -2.054 1.00 0.00 80 ALA A O 20
ATOM 24604 N N . GLN A 1 80 ? -6.599 -12.409 -0.570 1.00 0.00 81 GLN A N 20
ATOM 24605 C CA . GLN A 1 80 ? -6.179 -13.800 -0.548 1.00 0.00 81 GLN A CA 20
ATOM 24606 C C . GLN A 1 80 ? -7.389 -14.717 -0.358 1.00 0.00 81 GLN A C 20
ATOM 24607 O O . GLN A 1 80 ? -8.152 -14.556 0.593 1.00 0.00 81 GLN A O 20
ATOM 24621 N N . ALA A 1 1 ? -1.060 -12.768 5.494 1.00 0.00 2 ALA A N 21
ATOM 24622 C CA . ALA A 1 1 ? -1.529 -14.085 5.102 1.00 0.00 2 ALA A CA 21
ATOM 24623 C C . ALA A 1 1 ? -0.508 -15.137 5.538 1.00 0.00 2 ALA A C 21
ATOM 24624 O O . ALA A 1 1 ? -0.717 -15.840 6.526 1.00 0.00 2 ALA A O 21
ATOM 24631 N N . ASP A 1 2 ? 0.578 -15.212 4.781 1.00 0.00 3 ASP A N 21
ATOM 24632 C CA . ASP A 1 2 ? 1.633 -16.166 5.077 1.00 0.00 3 ASP A CA 21
ATOM 24633 C C . ASP A 1 2 ? 2.891 -15.410 5.508 1.00 0.00 3 ASP A C 21
ATOM 24634 O O . ASP A 1 2 ? 4.002 -15.916 5.363 1.00 0.00 3 ASP A O 21
ATOM 24643 N N . GLU A 1 3 ? 2.673 -14.212 6.029 1.00 0.00 4 GLU A N 21
ATOM 24644 C CA . GLU A 1 3 ? 3.776 -13.381 6.483 1.00 0.00 4 GLU A CA 21
ATOM 24645 C C . GLU A 1 3 ? 4.486 -12.742 5.288 1.00 0.00 4 GLU A C 21
ATOM 24646 O O . GLU A 1 3 ? 4.770 -11.545 5.298 1.00 0.00 4 GLU A O 21
ATOM 24658 N N . ALA A 1 4 ? 4.751 -13.568 4.287 1.00 0.00 5 ALA A N 21
ATOM 24659 C CA . ALA A 1 4 ? 5.421 -13.098 3.086 1.00 0.00 5 ALA A CA 21
ATOM 24660 C C . ALA A 1 4 ? 4.515 -12.103 2.358 1.00 0.00 5 ALA A C 21
ATOM 24661 O O . ALA A 1 4 ? 4.935 -11.467 1.392 1.00 0.00 5 ALA A O 21
ATOM 24668 N N . ILE A 1 5 ? 3.289 -11.999 2.848 1.00 0.00 6 ILE A N 21
ATOM 24669 C CA . ILE A 1 5 ? 2.320 -11.093 2.255 1.00 0.00 6 ILE A CA 21
ATOM 24670 C C . ILE A 1 5 ? 2.315 -9.778 3.037 1.00 0.00 6 ILE A C 21
ATOM 24671 O O . ILE A 1 5 ? 2.313 -8.700 2.444 1.00 0.00 6 ILE A O 21
ATOM 24687 N N . LYS A 1 6 ? 2.312 -9.909 4.355 1.00 0.00 7 LYS A N 21
ATOM 24688 C CA . LYS A 1 6 ? 2.307 -8.743 5.223 1.00 0.00 7 LYS A CA 21
ATOM 24689 C C . LYS A 1 6 ? 3.673 -8.057 5.155 1.00 0.00 7 LYS A C 21
ATOM 24690 O O . LYS A 1 6 ? 3.766 -6.837 5.280 1.00 0.00 7 LYS A O 21
ATOM 24709 N N . ASN A 1 7 ? 4.700 -8.871 4.958 1.00 0.00 8 ASN A N 21
ATOM 24710 C CA . ASN A 1 7 ? 6.056 -8.358 4.873 1.00 0.00 8 ASN A CA 21
ATOM 24711 C C . ASN A 1 7 ? 6.270 -7.723 3.498 1.00 0.00 8 ASN A C 21
ATOM 24712 O O . ASN A 1 7 ? 6.662 -6.560 3.401 1.00 0.00 8 ASN A O 21
ATOM 24723 N N . GLY A 1 8 ? 6.006 -8.514 2.469 1.00 0.00 9 GLY A N 21
ATOM 24724 C CA . GLY A 1 8 ? 6.166 -8.044 1.104 1.00 0.00 9 GLY A CA 21
ATOM 24725 C C . GLY A 1 8 ? 5.448 -6.709 0.895 1.00 0.00 9 GLY A C 21
ATOM 24726 O O . GLY A 1 8 ? 5.986 -5.803 0.260 1.00 0.00 9 GLY A O 21
ATOM 24730 N N . VAL A 1 9 ? 4.244 -6.629 1.443 1.00 0.00 10 VAL A N 21
ATOM 24731 C CA . VAL A 1 9 ? 3.448 -5.419 1.326 1.00 0.00 10 VAL A CA 21
ATOM 24732 C C . VAL A 1 9 ? 4.197 -4.255 1.979 1.00 0.00 10 VAL A C 21
ATOM 24733 O O . VAL A 1 9 ? 4.348 -3.194 1.375 1.00 0.00 10 VAL A O 21
ATOM 24746 N N . LEU A 1 10 ? 4.645 -4.494 3.203 1.00 0.00 11 LEU A N 21
ATOM 24747 C CA . LEU A 1 10 ? 5.373 -3.478 3.944 1.00 0.00 11 LEU A CA 21
ATOM 24748 C C . LEU A 1 10 ? 6.699 -3.190 3.236 1.00 0.00 11 LEU A C 21
ATOM 24749 O O . LEU A 1 10 ? 7.153 -2.048 3.202 1.00 0.00 11 LEU A O 21
ATOM 24765 N N . ASP A 1 11 ? 7.283 -4.246 2.690 1.00 0.00 12 ASP A N 21
ATOM 24766 C CA . ASP A 1 11 ? 8.548 -4.122 1.985 1.00 0.00 12 ASP A CA 21
ATOM 24767 C C . ASP A 1 11 ? 8.329 -3.337 0.689 1.00 0.00 12 ASP A C 21
ATOM 24768 O O . ASP A 1 11 ? 9.186 -2.553 0.282 1.00 0.00 12 ASP A O 21
ATOM 24777 N N . ILE A 1 12 ? 7.178 -3.574 0.078 1.00 0.00 13 ILE A N 21
ATOM 24778 C CA . ILE A 1 12 ? 6.836 -2.900 -1.163 1.00 0.00 13 ILE A CA 21
ATOM 24779 C C . ILE A 1 12 ? 6.353 -1.482 -0.851 1.00 0.00 13 ILE A C 21
ATOM 24780 O O . ILE A 1 12 ? 6.207 -0.659 -1.754 1.00 0.00 13 ILE A O 21
ATOM 24796 N N . LEU A 1 13 ? 6.118 -1.240 0.431 1.00 0.00 14 LEU A N 21
ATOM 24797 C CA . LEU A 1 13 ? 5.655 0.065 0.873 1.00 0.00 14 LEU A CA 21
ATOM 24798 C C . LEU A 1 13 ? 6.859 0.986 1.081 1.00 0.00 14 LEU A C 21
ATOM 24799 O O . LEU A 1 13 ? 6.934 2.061 0.487 1.00 0.00 14 LEU A O 21
ATOM 24815 N N . ALA A 1 14 ? 7.772 0.531 1.927 1.00 0.00 15 ALA A N 21
ATOM 24816 C CA . ALA A 1 14 ? 8.969 1.301 2.220 1.00 0.00 15 ALA A CA 21
ATOM 24817 C C . ALA A 1 14 ? 9.721 1.584 0.918 1.00 0.00 15 ALA A C 21
ATOM 24818 O O . ALA A 1 14 ? 10.273 2.669 0.738 1.00 0.00 15 ALA A O 21
ATOM 24825 N N . ASP A 1 15 ? 9.718 0.589 0.042 1.00 0.00 16 ASP A N 21
ATOM 24826 C CA . ASP A 1 15 ? 10.393 0.717 -1.238 1.00 0.00 16 ASP A CA 21
ATOM 24827 C C . ASP A 1 15 ? 9.669 1.762 -2.088 1.00 0.00 16 ASP A C 21
ATOM 24828 O O . ASP A 1 15 ? 10.305 2.522 -2.818 1.00 0.00 16 ASP A O 21
ATOM 24837 N N . LEU A 1 16 ? 8.350 1.768 -1.967 1.00 0.00 17 LEU A N 21
ATOM 24838 C CA . LEU A 1 16 ? 7.533 2.707 -2.715 1.00 0.00 17 LEU A CA 21
ATOM 24839 C C . LEU A 1 16 ? 7.932 4.136 -2.340 1.00 0.00 17 LEU A C 21
ATOM 24840 O O . LEU A 1 16 ? 8.311 4.925 -3.203 1.00 0.00 17 LEU A O 21
ATOM 24856 N N . THR A 1 17 ? 7.833 4.424 -1.051 1.00 0.00 18 THR A N 21
ATOM 24857 C CA . THR A 1 17 ? 8.179 5.743 -0.550 1.00 0.00 18 THR A CA 21
ATOM 24858 C C . THR A 1 17 ? 9.688 5.973 -0.651 1.00 0.00 18 THR A C 21
ATOM 24859 O O . THR A 1 17 ? 10.131 7.072 -0.980 1.00 0.00 18 THR A O 21
ATOM 24870 N N . GLY A 1 18 ? 10.436 4.918 -0.361 1.00 0.00 19 GLY A N 21
ATOM 24871 C CA . GLY A 1 18 ? 11.886 4.991 -0.415 1.00 0.00 19 GLY A CA 21
ATOM 24872 C C . GLY A 1 18 ? 12.464 5.423 0.934 1.00 0.00 19 GLY A C 21
ATOM 24873 O O . GLY A 1 18 ? 13.644 5.755 1.031 1.00 0.00 19 GLY A O 21
ATOM 24877 N N . SER A 1 19 ? 11.604 5.405 1.942 1.00 0.00 20 SER A N 21
ATOM 24878 C CA . SER A 1 19 ? 12.015 5.792 3.282 1.00 0.00 20 SER A CA 21
ATOM 24879 C C . SER A 1 19 ? 11.587 4.722 4.289 1.00 0.00 20 SER A C 21
ATOM 24880 O O . SER A 1 19 ? 10.657 3.959 4.032 1.00 0.00 20 SER A O 21
ATOM 24888 N N . ASP A 1 20 ? 12.284 4.703 5.415 1.00 0.00 21 ASP A N 21
ATOM 24889 C CA . ASP A 1 20 ? 11.988 3.739 6.462 1.00 0.00 21 ASP A CA 21
ATOM 24890 C C . ASP A 1 20 ? 10.989 4.353 7.445 1.00 0.00 21 ASP A C 21
ATOM 24891 O O . ASP A 1 20 ? 11.074 4.117 8.649 1.00 0.00 21 ASP A O 21
ATOM 24900 N N . ASP A 1 21 ? 10.066 5.128 6.896 1.00 0.00 22 ASP A N 21
ATOM 24901 C CA . ASP A 1 21 ? 9.052 5.777 7.710 1.00 0.00 22 ASP A CA 21
ATOM 24902 C C . ASP A 1 21 ? 7.790 4.912 7.729 1.00 0.00 22 ASP A C 21
ATOM 24903 O O . ASP A 1 21 ? 7.145 4.773 8.767 1.00 0.00 22 ASP A O 21
ATOM 24912 N N . VAL A 1 22 ? 7.474 4.356 6.568 1.00 0.00 23 VAL A N 21
ATOM 24913 C CA . VAL A 1 22 ? 6.301 3.510 6.439 1.00 0.00 23 VAL A CA 21
ATOM 24914 C C . VAL A 1 22 ? 6.636 2.102 6.934 1.00 0.00 23 VAL A C 21
ATOM 24915 O O . VAL A 1 22 ? 5.740 1.282 7.138 1.00 0.00 23 VAL A O 21
ATOM 24928 N N . LYS A 1 23 ? 7.927 1.864 7.114 1.00 0.00 24 LYS A N 21
ATOM 24929 C CA . LYS A 1 23 ? 8.390 0.569 7.582 1.00 0.00 24 LYS A CA 21
ATOM 24930 C C . LYS A 1 23 ? 8.080 0.429 9.074 1.00 0.00 24 LYS A C 21
ATOM 24931 O O . LYS A 1 23 ? 7.994 -0.683 9.593 1.00 0.00 24 LYS A O 21
ATOM 24950 N N . LYS A 1 24 ? 7.920 1.574 9.722 1.00 0.00 25 LYS A N 21
ATOM 24951 C CA . LYS A 1 24 ? 7.621 1.593 11.144 1.00 0.00 25 LYS A CA 21
ATOM 24952 C C . LYS A 1 24 ? 6.161 2.004 11.348 1.00 0.00 25 LYS A C 21
ATOM 24953 O O . LYS A 1 24 ? 5.341 1.197 11.784 1.00 0.00 25 LYS A O 21
ATOM 24972 N N . ASN A 1 25 ? 5.881 3.257 11.023 1.00 0.00 26 ASN A N 21
ATOM 24973 C CA . ASN A 1 25 ? 4.534 3.784 11.166 1.00 0.00 26 ASN A CA 21
ATOM 24974 C C . ASN A 1 25 ? 3.570 2.943 10.325 1.00 0.00 26 ASN A C 21
ATOM 24975 O O . ASN A 1 25 ? 3.872 2.603 9.182 1.00 0.00 26 ASN A O 21
ATOM 24986 N N . LEU A 1 26 ? 2.430 2.633 10.924 1.00 0.00 27 LEU A N 21
ATOM 24987 C CA . LEU A 1 26 ? 1.421 1.839 10.244 1.00 0.00 27 LEU A CA 21
ATOM 24988 C C . LEU A 1 26 ? 0.202 2.716 9.949 1.00 0.00 27 LEU A C 21
ATOM 24989 O O . LEU A 1 26 ? -0.931 2.236 9.963 1.00 0.00 27 LEU A O 21
ATOM 25005 N N . ASP A 1 27 ? 0.476 3.986 9.688 1.00 0.00 28 ASP A N 21
ATOM 25006 C CA . ASP A 1 27 ? -0.583 4.934 9.389 1.00 0.00 28 ASP A CA 21
ATOM 25007 C C . ASP A 1 27 ? 0.030 6.216 8.820 1.00 0.00 28 ASP A C 21
ATOM 25008 O O . ASP A 1 27 ? -0.507 7.305 9.016 1.00 0.00 28 ASP A O 21
ATOM 25017 N N . LEU A 1 28 ? 1.145 6.042 8.127 1.00 0.00 29 LEU A N 21
ATOM 25018 C CA . LEU A 1 28 ? 1.838 7.171 7.529 1.00 0.00 29 LEU A CA 21
ATOM 25019 C C . LEU A 1 28 ? 1.213 7.481 6.167 1.00 0.00 29 LEU A C 21
ATOM 25020 O O . LEU A 1 28 ? 1.578 6.876 5.160 1.00 0.00 29 LEU A O 21
ATOM 25036 N N . ASN A 1 29 ? 0.283 8.425 6.179 1.00 0.00 30 ASN A N 21
ATOM 25037 C CA . ASN A 1 29 ? -0.394 8.824 4.957 1.00 0.00 30 ASN A CA 21
ATOM 25038 C C . ASN A 1 29 ? 0.618 8.873 3.810 1.00 0.00 30 ASN A C 21
ATOM 25039 O O . ASN A 1 29 ? 1.509 9.721 3.802 1.00 0.00 30 ASN A O 21
ATOM 25050 N N . LEU A 1 30 ? 0.445 7.956 2.871 1.00 0.00 31 LEU A N 21
ATOM 25051 C CA . LEU A 1 30 ? 1.332 7.884 1.723 1.00 0.00 31 LEU A CA 21
ATOM 25052 C C . LEU A 1 30 ? 1.008 9.029 0.761 1.00 0.00 31 LEU A C 21
ATOM 25053 O O . LEU A 1 30 ? 1.741 9.265 -0.198 1.00 0.00 31 LEU A O 21
ATOM 25069 N N . PHE A 1 31 ? -0.091 9.711 1.052 1.00 0.00 32 PHE A N 21
ATOM 25070 C CA . PHE A 1 31 ? -0.520 10.827 0.226 1.00 0.00 32 PHE A CA 21
ATOM 25071 C C . PHE A 1 31 ? -0.331 12.156 0.958 1.00 0.00 32 PHE A C 21
ATOM 25072 O O . PHE A 1 31 ? 0.178 13.117 0.385 1.00 0.00 32 PHE A O 21
ATOM 25089 N N . GLU A 1 32 ? -0.752 12.168 2.214 1.00 0.00 33 GLU A N 21
ATOM 25090 C CA . GLU A 1 32 ? -0.635 13.364 3.031 1.00 0.00 33 GLU A CA 21
ATOM 25091 C C . GLU A 1 32 ? 0.830 13.625 3.386 1.00 0.00 33 GLU A C 21
ATOM 25092 O O . GLU A 1 32 ? 1.176 14.708 3.853 1.00 0.00 33 GLU A O 21
ATOM 25104 N N . THR A 1 33 ? 1.652 12.613 3.149 1.00 0.00 34 THR A N 21
ATOM 25105 C CA . THR A 1 33 ? 3.072 12.719 3.437 1.00 0.00 34 THR A CA 21
ATOM 25106 C C . THR A 1 33 ? 3.853 13.029 2.159 1.00 0.00 34 THR A C 21
ATOM 25107 O O . THR A 1 33 ? 5.027 13.395 2.218 1.00 0.00 34 THR A O 21
ATOM 25118 N N . GLY A 1 34 ? 3.172 12.872 1.034 1.00 0.00 35 GLY A N 21
ATOM 25119 C CA . GLY A 1 34 ? 3.788 13.132 -0.256 1.00 0.00 35 GLY A CA 21
ATOM 25120 C C . GLY A 1 34 ? 4.717 11.985 -0.660 1.00 0.00 35 GLY A C 21
ATOM 25121 O O . GLY A 1 34 ? 5.461 12.098 -1.633 1.00 0.00 35 GLY A O 21
ATOM 25125 N N . LEU A 1 35 ? 4.642 10.907 0.105 1.00 0.00 36 LEU A N 21
ATOM 25126 C CA . LEU A 1 35 ? 5.466 9.740 -0.160 1.00 0.00 36 LEU A CA 21
ATOM 25127 C C . LEU A 1 35 ? 5.044 9.116 -1.493 1.00 0.00 36 LEU A C 21
ATOM 25128 O O . LEU A 1 35 ? 5.873 8.564 -2.214 1.00 0.00 36 LEU A O 21
ATOM 25144 N N . LEU A 1 36 ? 3.755 9.226 -1.778 1.00 0.00 37 LEU A N 21
ATOM 25145 C CA . LEU A 1 36 ? 3.213 8.679 -3.011 1.00 0.00 37 LEU A CA 21
ATOM 25146 C C . LEU A 1 36 ? 2.603 9.811 -3.841 1.00 0.00 37 LEU A C 21
ATOM 25147 O O . LEU A 1 36 ? 2.505 10.945 -3.374 1.00 0.00 37 LEU A O 21
ATOM 25163 N N . ASP A 1 37 ? 2.211 9.464 -5.058 1.00 0.00 38 ASP A N 21
ATOM 25164 C CA . ASP A 1 37 ? 1.614 10.436 -5.957 1.00 0.00 38 ASP A CA 21
ATOM 25165 C C . ASP A 1 37 ? 0.398 9.810 -6.644 1.00 0.00 38 ASP A C 21
ATOM 25166 O O . ASP A 1 37 ? -0.713 10.327 -6.539 1.00 0.00 38 ASP A O 21
ATOM 25175 N N . SER A 1 38 ? 0.650 8.706 -7.332 1.00 0.00 39 SER A N 21
ATOM 25176 C CA . SER A 1 38 ? -0.410 8.004 -8.036 1.00 0.00 39 SER A CA 21
ATOM 25177 C C . SER A 1 38 ? 0.182 6.879 -8.886 1.00 0.00 39 SER A C 21
ATOM 25178 O O . SER A 1 38 ? -0.331 5.760 -8.886 1.00 0.00 39 SER A O 21
ATOM 25186 N N . MET A 1 39 ? 1.253 7.212 -9.590 1.00 0.00 40 MET A N 21
ATOM 25187 C CA . MET A 1 39 ? 1.921 6.244 -10.443 1.00 0.00 40 MET A CA 21
ATOM 25188 C C . MET A 1 39 ? 2.490 5.088 -9.618 1.00 0.00 40 MET A C 21
ATOM 25189 O O . MET A 1 39 ? 2.761 4.014 -10.153 1.00 0.00 40 MET A O 21
ATOM 25203 N N . GLY A 1 40 ? 2.654 5.347 -8.329 1.00 0.00 41 GLY A N 21
ATOM 25204 C CA . GLY A 1 40 ? 3.187 4.341 -7.425 1.00 0.00 41 GLY A CA 21
ATOM 25205 C C . GLY A 1 40 ? 2.160 3.236 -7.169 1.00 0.00 41 GLY A C 21
ATOM 25206 O O . GLY A 1 40 ? 2.495 2.054 -7.196 1.00 0.00 41 GLY A O 21
ATOM 25210 N N . THR A 1 41 ? 0.929 3.662 -6.925 1.00 0.00 42 THR A N 21
ATOM 25211 C CA . THR A 1 41 ? -0.150 2.723 -6.664 1.00 0.00 42 THR A CA 21
ATOM 25212 C C . THR A 1 41 ? -0.304 1.749 -7.834 1.00 0.00 42 THR A C 21
ATOM 25213 O O . THR A 1 41 ? -0.664 0.589 -7.638 1.00 0.00 42 THR A O 21
ATOM 25224 N N . VAL A 1 42 ? -0.023 2.257 -9.025 1.00 0.00 43 VAL A N 21
ATOM 25225 C CA . VAL A 1 42 ? -0.126 1.446 -10.227 1.00 0.00 43 VAL A CA 21
ATOM 25226 C C . VAL A 1 42 ? 0.876 0.292 -10.146 1.00 0.00 43 VAL A C 21
ATOM 25227 O O . VAL A 1 42 ? 0.524 -0.858 -10.402 1.00 0.00 43 VAL A O 21
ATOM 25240 N N . GLN A 1 43 ? 2.103 0.640 -9.789 1.00 0.00 44 GLN A N 21
ATOM 25241 C CA . GLN A 1 43 ? 3.157 -0.352 -9.671 1.00 0.00 44 GLN A CA 21
ATOM 25242 C C . GLN A 1 43 ? 2.863 -1.306 -8.512 1.00 0.00 44 GLN A C 21
ATOM 25243 O O . GLN A 1 43 ? 2.799 -2.519 -8.702 1.00 0.00 44 GLN A O 21
ATOM 25257 N N . LEU A 1 44 ? 2.690 -0.720 -7.336 1.00 0.00 45 LEU A N 21
ATOM 25258 C CA . LEU A 1 44 ? 2.403 -1.503 -6.145 1.00 0.00 45 LEU A CA 21
ATOM 25259 C C . LEU A 1 44 ? 1.346 -2.557 -6.476 1.00 0.00 45 LEU A C 21
ATOM 25260 O O . LEU A 1 44 ? 1.498 -3.726 -6.124 1.00 0.00 45 LEU A O 21
ATOM 25276 N N . LEU A 1 45 ? 0.296 -2.107 -7.149 1.00 0.00 46 LEU A N 21
ATOM 25277 C CA . LEU A 1 45 ? -0.786 -2.997 -7.532 1.00 0.00 46 LEU A CA 21
ATOM 25278 C C . LEU A 1 45 ? -0.223 -4.149 -8.366 1.00 0.00 46 LEU A C 21
ATOM 25279 O O . LEU A 1 45 ? -0.652 -5.292 -8.221 1.00 0.00 46 LEU A O 21
ATOM 25295 N N . LEU A 1 46 ? 0.730 -3.807 -9.222 1.00 0.00 47 LEU A N 21
ATOM 25296 C CA . LEU A 1 46 ? 1.356 -4.798 -10.079 1.00 0.00 47 LEU A CA 21
ATOM 25297 C C . LEU A 1 46 ? 1.949 -5.913 -9.215 1.00 0.00 47 LEU A C 21
ATOM 25298 O O . LEU A 1 46 ? 1.839 -7.091 -9.553 1.00 0.00 47 LEU A O 21
ATOM 25314 N N . GLU A 1 47 ? 2.564 -5.503 -8.116 1.00 0.00 48 GLU A N 21
ATOM 25315 C CA . GLU A 1 47 ? 3.174 -6.452 -7.201 1.00 0.00 48 GLU A CA 21
ATOM 25316 C C . GLU A 1 47 ? 2.103 -7.117 -6.334 1.00 0.00 48 GLU A C 21
ATOM 25317 O O . GLU A 1 47 ? 2.284 -8.243 -5.872 1.00 0.00 48 GLU A O 21
ATOM 25329 N N . LEU A 1 48 ? 1.010 -6.393 -6.140 1.00 0.00 49 LEU A N 21
ATOM 25330 C CA . LEU A 1 48 ? -0.090 -6.899 -5.337 1.00 0.00 49 LEU A CA 21
ATOM 25331 C C . LEU A 1 48 ? -0.972 -7.803 -6.201 1.00 0.00 49 LEU A C 21
ATOM 25332 O O . LEU A 1 48 ? -1.877 -8.463 -5.691 1.00 0.00 49 LEU A O 21
ATOM 25348 N N . GLN A 1 49 ? -0.678 -7.805 -7.493 1.00 0.00 50 GLN A N 21
ATOM 25349 C CA . GLN A 1 49 ? -1.432 -8.619 -8.431 1.00 0.00 50 GLN A CA 21
ATOM 25350 C C . GLN A 1 49 ? -0.567 -9.767 -8.953 1.00 0.00 50 GLN A C 21
ATOM 25351 O O . GLN A 1 49 ? -0.930 -10.431 -9.924 1.00 0.00 50 GLN A O 21
ATOM 25365 N N . SER A 1 50 ? 0.560 -9.967 -8.287 1.00 0.00 51 SER A N 21
ATOM 25366 C CA . SER A 1 50 ? 1.480 -11.023 -8.672 1.00 0.00 51 SER A CA 21
ATOM 25367 C C . SER A 1 50 ? 1.783 -11.918 -7.468 1.00 0.00 51 SER A C 21
ATOM 25368 O O . SER A 1 50 ? 1.518 -13.119 -7.499 1.00 0.00 51 SER A O 21
ATOM 25376 N N . GLN A 1 51 ? 2.334 -11.299 -6.434 1.00 0.00 52 GLN A N 21
ATOM 25377 C CA . GLN A 1 51 ? 2.676 -12.024 -5.222 1.00 0.00 52 GLN A CA 21
ATOM 25378 C C . GLN A 1 51 ? 1.413 -12.330 -4.414 1.00 0.00 52 GLN A C 21
ATOM 25379 O O . GLN A 1 51 ? 1.404 -13.248 -3.594 1.00 0.00 52 GLN A O 21
ATOM 25393 N N . PHE A 1 52 ? 0.379 -11.543 -4.671 1.00 0.00 53 PHE A N 21
ATOM 25394 C CA . PHE A 1 52 ? -0.886 -11.719 -3.977 1.00 0.00 53 PHE A CA 21
ATOM 25395 C C . PHE A 1 52 ? -2.023 -11.982 -4.967 1.00 0.00 53 PHE A C 21
ATOM 25396 O O . PHE A 1 52 ? -2.895 -12.811 -4.710 1.00 0.00 53 PHE A O 21
ATOM 25413 N N . GLY A 1 53 ? -1.976 -11.261 -6.078 1.00 0.00 54 GLY A N 21
ATOM 25414 C CA . GLY A 1 53 ? -2.991 -11.407 -7.107 1.00 0.00 54 GLY A CA 21
ATOM 25415 C C . GLY A 1 53 ? -4.270 -10.660 -6.724 1.00 0.00 54 GLY A C 21
ATOM 25416 O O . GLY A 1 53 ? -5.370 -11.196 -6.857 1.00 0.00 54 GLY A O 21
ATOM 25420 N N . VAL A 1 54 ? -4.086 -9.435 -6.257 1.00 0.00 55 VAL A N 21
ATOM 25421 C CA . VAL A 1 54 ? -5.212 -8.609 -5.854 1.00 0.00 55 VAL A CA 21
ATOM 25422 C C . VAL A 1 54 ? -5.858 -7.994 -7.097 1.00 0.00 55 VAL A C 21
ATOM 25423 O O . VAL A 1 54 ? -5.166 -7.641 -8.051 1.00 0.00 55 VAL A O 21
ATOM 25436 N N . ASP A 1 55 ? -7.178 -7.885 -7.045 1.00 0.00 56 ASP A N 21
ATOM 25437 C CA . ASP A 1 55 ? -7.925 -7.318 -8.155 1.00 0.00 56 ASP A CA 21
ATOM 25438 C C . ASP A 1 55 ? -8.462 -5.943 -7.754 1.00 0.00 56 ASP A C 21
ATOM 25439 O O . ASP A 1 55 ? -9.544 -5.545 -8.184 1.00 0.00 56 ASP A O 21
ATOM 25448 N N . ALA A 1 56 ? -7.680 -5.254 -6.934 1.00 0.00 57 ALA A N 21
ATOM 25449 C CA . ALA A 1 56 ? -8.063 -3.931 -6.471 1.00 0.00 57 ALA A CA 21
ATOM 25450 C C . ALA A 1 56 ? -8.542 -3.097 -7.660 1.00 0.00 57 ALA A C 21
ATOM 25451 O O . ALA A 1 56 ? -7.961 -3.162 -8.743 1.00 0.00 57 ALA A O 21
ATOM 25458 N N . PRO A 1 57 ? -9.625 -2.313 -7.413 1.00 0.00 58 PRO A N 21
ATOM 25459 C CA . PRO A 1 57 ? -10.189 -1.467 -8.451 1.00 0.00 58 PRO A CA 21
ATOM 25460 C C . PRO A 1 57 ? -9.311 -0.237 -8.693 1.00 0.00 58 PRO A C 21
ATOM 25461 O O . PRO A 1 57 ? -8.775 0.342 -7.751 1.00 0.00 58 PRO A O 21
ATOM 25472 N N . VAL A 1 58 ? -9.192 0.124 -9.962 1.00 0.00 59 VAL A N 21
ATOM 25473 C CA . VAL A 1 58 ? -8.389 1.274 -10.341 1.00 0.00 59 VAL A CA 21
ATOM 25474 C C . VAL A 1 58 ? -9.300 2.363 -10.911 1.00 0.00 59 VAL A C 21
ATOM 25475 O O . VAL A 1 58 ? -8.881 3.507 -11.071 1.00 0.00 59 VAL A O 21
ATOM 25488 N N . SER A 1 59 ? -10.531 1.966 -11.201 1.00 0.00 60 SER A N 21
ATOM 25489 C CA . SER A 1 59 ? -11.506 2.895 -11.750 1.00 0.00 60 SER A CA 21
ATOM 25490 C C . SER A 1 59 ? -11.657 4.103 -10.823 1.00 0.00 60 SER A C 21
ATOM 25491 O O . SER A 1 59 ? -11.199 5.198 -11.146 1.00 0.00 60 SER A O 21
ATOM 25499 N N . GLU A 1 60 ? -12.300 3.863 -9.690 1.00 0.00 61 GLU A N 21
ATOM 25500 C CA . GLU A 1 60 ? -12.516 4.919 -8.715 1.00 0.00 61 GLU A CA 21
ATOM 25501 C C . GLU A 1 60 ? -12.563 4.334 -7.302 1.00 0.00 61 GLU A C 21
ATOM 25502 O O . GLU A 1 60 ? -13.557 4.487 -6.595 1.00 0.00 61 GLU A O 21
ATOM 25514 N N . PHE A 1 61 ? -11.473 3.676 -6.932 1.00 0.00 62 PHE A N 21
ATOM 25515 C CA . PHE A 1 61 ? -11.377 3.067 -5.616 1.00 0.00 62 PHE A CA 21
ATOM 25516 C C . PHE A 1 61 ? -11.283 4.135 -4.524 1.00 0.00 62 PHE A C 21
ATOM 25517 O O . PHE A 1 61 ? -11.513 5.315 -4.783 1.00 0.00 62 PHE A O 21
ATOM 25534 N N . ASP A 1 62 ? -10.945 3.682 -3.326 1.00 0.00 63 ASP A N 21
ATOM 25535 C CA . ASP A 1 62 ? -10.817 4.584 -2.194 1.00 0.00 63 ASP A CA 21
ATOM 25536 C C . ASP A 1 62 ? -9.342 4.709 -1.809 1.00 0.00 63 ASP A C 21
ATOM 25537 O O . ASP A 1 62 ? -8.770 3.792 -1.221 1.00 0.00 63 ASP A O 21
ATOM 25546 N N . ARG A 1 63 ? -8.768 5.851 -2.157 1.00 0.00 64 ARG A N 21
ATOM 25547 C CA . ARG A 1 63 ? -7.369 6.107 -1.856 1.00 0.00 64 ARG A CA 21
ATOM 25548 C C . ARG A 1 63 ? -7.133 6.050 -0.345 1.00 0.00 64 ARG A C 21
ATOM 25549 O O . ARG A 1 63 ? -6.018 5.790 0.102 1.00 0.00 64 ARG A O 21
ATOM 25570 N N . LYS A 1 64 ? -8.201 6.298 0.399 1.00 0.00 65 LYS A N 21
ATOM 25571 C CA . LYS A 1 64 ? -8.124 6.278 1.850 1.00 0.00 65 LYS A CA 21
ATOM 25572 C C . LYS A 1 64 ? -7.589 4.921 2.308 1.00 0.00 65 LYS A C 21
ATOM 25573 O O . LYS A 1 64 ? -6.883 4.835 3.313 1.00 0.00 65 LYS A O 21
ATOM 25592 N N . GLU A 1 65 ? -7.946 3.893 1.552 1.00 0.00 66 GLU A N 21
ATOM 25593 C CA . GLU A 1 65 ? -7.511 2.544 1.869 1.00 0.00 66 GLU A CA 21
ATOM 25594 C C . GLU A 1 65 ? -6.074 2.323 1.390 1.00 0.00 66 GLU A C 21
ATOM 25595 O O . GLU A 1 65 ? -5.347 1.504 1.953 1.00 0.00 66 GLU A O 21
ATOM 25607 N N . TRP A 1 66 ? -5.707 3.068 0.358 1.00 0.00 67 TRP A N 21
ATOM 25608 C CA . TRP A 1 66 ? -4.371 2.964 -0.202 1.00 0.00 67 TRP A CA 21
ATOM 25609 C C . TRP A 1 66 ? -3.573 4.190 0.245 1.00 0.00 67 TRP A C 21
ATOM 25610 O O . TRP A 1 66 ? -2.554 4.526 -0.355 1.00 0.00 67 TRP A O 21
ATOM 25631 N N . ASP A 1 67 ? -4.069 4.827 1.297 1.00 0.00 68 ASP A N 21
ATOM 25632 C CA . ASP A 1 67 ? -3.416 6.009 1.832 1.00 0.00 68 ASP A CA 21
ATOM 25633 C C . ASP A 1 67 ? -2.375 5.586 2.870 1.00 0.00 68 ASP A C 21
ATOM 25634 O O . ASP A 1 67 ? -1.347 6.244 3.029 1.00 0.00 68 ASP A O 21
ATOM 25643 N N . THR A 1 68 ? -2.675 4.489 3.550 1.00 0.00 69 THR A N 21
ATOM 25644 C CA . THR A 1 68 ? -1.779 3.971 4.569 1.00 0.00 69 THR A CA 21
ATOM 25645 C C . THR A 1 68 ? -1.387 2.527 4.249 1.00 0.00 69 THR A C 21
ATOM 25646 O O . THR A 1 68 ? -1.989 1.893 3.384 1.00 0.00 69 THR A O 21
ATOM 25657 N N . PRO A 1 69 ? -0.351 2.036 4.982 1.00 0.00 70 PRO A N 21
ATOM 25658 C CA . PRO A 1 69 ? 0.127 0.679 4.785 1.00 0.00 70 PRO A CA 21
ATOM 25659 C C . PRO A 1 69 ? -0.835 -0.338 5.401 1.00 0.00 70 PRO A C 21
ATOM 25660 O O . PRO A 1 69 ? -1.083 -1.394 4.819 1.00 0.00 70 PRO A O 21
ATOM 25671 N N . ASN A 1 70 ? -1.353 0.016 6.568 1.00 0.00 71 ASN A N 21
ATOM 25672 C CA . ASN A 1 70 ? -2.284 -0.853 7.268 1.00 0.00 71 ASN A CA 21
ATOM 25673 C C . ASN A 1 70 ? -3.537 -1.046 6.412 1.00 0.00 71 ASN A C 21
ATOM 25674 O O . ASN A 1 70 ? -3.858 -2.165 6.018 1.00 0.00 71 ASN A O 21
ATOM 25685 N N . LYS A 1 71 ? -4.212 0.064 6.150 1.00 0.00 72 LYS A N 21
ATOM 25686 C CA . LYS A 1 71 ? -5.423 0.031 5.348 1.00 0.00 72 LYS A CA 21
ATOM 25687 C C . LYS A 1 71 ? -5.204 -0.875 4.136 1.00 0.00 72 LYS A C 21
ATOM 25688 O O . LYS A 1 71 ? -6.133 -1.537 3.675 1.00 0.00 72 LYS A O 21
ATOM 25707 N N . ILE A 1 72 ? -3.969 -0.878 3.655 1.00 0.00 73 ILE A N 21
ATOM 25708 C CA . ILE A 1 72 ? -3.615 -1.693 2.506 1.00 0.00 73 ILE A CA 21
ATOM 25709 C C . ILE A 1 72 ? -3.428 -3.144 2.953 1.00 0.00 73 ILE A C 21
ATOM 25710 O O . ILE A 1 72 ? -4.011 -4.057 2.371 1.00 0.00 73 ILE A O 21
ATOM 25726 N N . ILE A 1 73 ? -2.612 -3.311 3.984 1.00 0.00 74 ILE A N 21
ATOM 25727 C CA . ILE A 1 73 ? -2.341 -4.636 4.516 1.00 0.00 74 ILE A CA 21
ATOM 25728 C C . ILE A 1 73 ? -3.664 -5.372 4.739 1.00 0.00 74 ILE A C 21
ATOM 25729 O O . ILE A 1 73 ? -3.702 -6.602 4.734 1.00 0.00 74 ILE A O 21
ATOM 25745 N N . ALA A 1 74 ? -4.716 -4.589 4.929 1.00 0.00 75 ALA A N 21
ATOM 25746 C CA . ALA A 1 74 ? -6.037 -5.152 5.153 1.00 0.00 75 ALA A CA 21
ATOM 25747 C C . ALA A 1 74 ? -6.717 -5.397 3.805 1.00 0.00 75 ALA A C 21
ATOM 25748 O O . ALA A 1 74 ? -7.474 -6.354 3.652 1.00 0.00 75 ALA A O 21
ATOM 25755 N N . LYS A 1 75 ? -6.421 -4.516 2.860 1.00 0.00 76 LYS A N 21
ATOM 25756 C CA . LYS A 1 75 ? -6.995 -4.626 1.529 1.00 0.00 76 LYS A CA 21
ATOM 25757 C C . LYS A 1 75 ? -6.345 -5.799 0.794 1.00 0.00 76 LYS A C 21
ATOM 25758 O O . LYS A 1 75 ? -6.985 -6.449 -0.033 1.00 0.00 76 LYS A O 21
ATOM 25777 N N . VAL A 1 76 ? -5.084 -6.035 1.121 1.00 0.00 77 VAL A N 21
ATOM 25778 C CA . VAL A 1 76 ? -4.340 -7.119 0.501 1.00 0.00 77 VAL A CA 21
ATOM 25779 C C . VAL A 1 76 ? -4.893 -8.458 0.995 1.00 0.00 77 VAL A C 21
ATOM 25780 O O . VAL A 1 76 ? -4.953 -9.426 0.239 1.00 0.00 77 VAL A O 21
ATOM 25793 N N . GLU A 1 77 ? -5.281 -8.470 2.261 1.00 0.00 78 GLU A N 21
ATOM 25794 C CA . GLU A 1 77 ? -5.825 -9.674 2.866 1.00 0.00 78 GLU A CA 21
ATOM 25795 C C . GLU A 1 77 ? -7.318 -9.797 2.551 1.00 0.00 78 GLU A C 21
ATOM 25796 O O . GLU A 1 77 ? -7.845 -10.904 2.447 1.00 0.00 78 GLU A O 21
ATOM 25808 N N . GLN A 1 78 ? -7.957 -8.646 2.408 1.00 0.00 79 GLN A N 21
ATOM 25809 C CA . GLN A 1 78 ? -9.378 -8.611 2.108 1.00 0.00 79 GLN A CA 21
ATOM 25810 C C . GLN A 1 78 ? -9.601 -8.616 0.594 1.00 0.00 79 GLN A C 21
ATOM 25811 O O . GLN A 1 78 ? -10.666 -8.227 0.119 1.00 0.00 79 GLN A O 21
ATOM 25825 N N . ALA A 1 79 ? -8.579 -9.064 -0.120 1.00 0.00 80 ALA A N 21
ATOM 25826 C CA . ALA A 1 79 ? -8.650 -9.126 -1.570 1.00 0.00 80 ALA A CA 21
ATOM 25827 C C . ALA A 1 79 ? -8.498 -10.580 -2.022 1.00 0.00 80 ALA A C 21
ATOM 25828 O O . ALA A 1 79 ? -9.179 -11.021 -2.946 1.00 0.00 80 ALA A O 21
ATOM 25835 N N . GLN A 1 80 ? -7.601 -11.285 -1.348 1.00 0.00 81 GLN A N 21
ATOM 25836 C CA . GLN A 1 80 ? -7.351 -12.680 -1.668 1.00 0.00 81 GLN A CA 21
ATOM 25837 C C . GLN A 1 80 ? -8.666 -13.461 -1.699 1.00 0.00 81 GLN A C 21
ATOM 25838 O O . GLN A 1 80 ? -9.296 -13.664 -0.662 1.00 0.00 81 GLN A O 21
ATOM 25852 N N . ALA A 1 1 ? -0.289 -18.435 8.980 1.00 0.00 2 ALA A N 22
ATOM 25853 C CA . ALA A 1 1 ? -0.524 -17.093 8.475 1.00 0.00 2 ALA A CA 22
ATOM 25854 C C . ALA A 1 1 ? 0.640 -16.680 7.572 1.00 0.00 2 ALA A C 22
ATOM 25855 O O . ALA A 1 1 ? 1.802 -16.794 7.961 1.00 0.00 2 ALA A O 22
ATOM 25862 N N . ASP A 1 2 ? 0.289 -16.210 6.385 1.00 0.00 3 ASP A N 22
ATOM 25863 C CA . ASP A 1 2 ? 1.290 -15.780 5.423 1.00 0.00 3 ASP A CA 22
ATOM 25864 C C . ASP A 1 2 ? 1.918 -14.469 5.900 1.00 0.00 3 ASP A C 22
ATOM 25865 O O . ASP A 1 2 ? 1.233 -13.453 6.010 1.00 0.00 3 ASP A O 22
ATOM 25874 N N . GLU A 1 3 ? 3.214 -14.534 6.170 1.00 0.00 4 GLU A N 22
ATOM 25875 C CA . GLU A 1 3 ? 3.941 -13.364 6.632 1.00 0.00 4 GLU A CA 22
ATOM 25876 C C . GLU A 1 3 ? 4.692 -12.712 5.469 1.00 0.00 4 GLU A C 22
ATOM 25877 O O . GLU A 1 3 ? 5.124 -11.566 5.570 1.00 0.00 4 GLU A O 22
ATOM 25889 N N . ALA A 1 4 ? 4.822 -13.472 4.391 1.00 0.00 5 ALA A N 22
ATOM 25890 C CA . ALA A 1 4 ? 5.513 -12.982 3.209 1.00 0.00 5 ALA A CA 22
ATOM 25891 C C . ALA A 1 4 ? 4.637 -11.943 2.507 1.00 0.00 5 ALA A C 22
ATOM 25892 O O . ALA A 1 4 ? 5.090 -11.264 1.587 1.00 0.00 5 ALA A O 22
ATOM 25899 N N . ILE A 1 5 ? 3.398 -11.851 2.967 1.00 0.00 6 ILE A N 22
ATOM 25900 C CA . ILE A 1 5 ? 2.455 -10.907 2.394 1.00 0.00 6 ILE A CA 22
ATOM 25901 C C . ILE A 1 5 ? 2.501 -9.600 3.188 1.00 0.00 6 ILE A C 22
ATOM 25902 O O . ILE A 1 5 ? 2.650 -8.523 2.612 1.00 0.00 6 ILE A O 22
ATOM 25918 N N . LYS A 1 6 ? 2.371 -9.737 4.500 1.00 0.00 7 LYS A N 22
ATOM 25919 C CA . LYS A 1 6 ? 2.397 -8.581 5.380 1.00 0.00 7 LYS A CA 22
ATOM 25920 C C . LYS A 1 6 ? 3.749 -7.877 5.250 1.00 0.00 7 LYS A C 22
ATOM 25921 O O . LYS A 1 6 ? 3.822 -6.651 5.312 1.00 0.00 7 LYS A O 22
ATOM 25940 N N . ASN A 1 7 ? 4.785 -8.683 5.072 1.00 0.00 8 ASN A N 22
ATOM 25941 C CA . ASN A 1 7 ? 6.131 -8.152 4.933 1.00 0.00 8 ASN A CA 22
ATOM 25942 C C . ASN A 1 7 ? 6.283 -7.519 3.549 1.00 0.00 8 ASN A C 22
ATOM 25943 O O . ASN A 1 7 ? 6.602 -6.336 3.435 1.00 0.00 8 ASN A O 22
ATOM 25954 N N . GLY A 1 8 ? 6.050 -8.334 2.530 1.00 0.00 9 GLY A N 22
ATOM 25955 C CA . GLY A 1 8 ? 6.158 -7.868 1.159 1.00 0.00 9 GLY A CA 22
ATOM 25956 C C . GLY A 1 8 ? 5.359 -6.579 0.953 1.00 0.00 9 GLY A C 22
ATOM 25957 O O . GLY A 1 8 ? 5.887 -5.592 0.441 1.00 0.00 9 GLY A O 22
ATOM 25961 N N . VAL A 1 9 ? 4.100 -6.630 1.362 1.00 0.00 10 VAL A N 22
ATOM 25962 C CA . VAL A 1 9 ? 3.224 -5.479 1.230 1.00 0.00 10 VAL A CA 22
ATOM 25963 C C . VAL A 1 9 ? 3.929 -4.239 1.782 1.00 0.00 10 VAL A C 22
ATOM 25964 O O . VAL A 1 9 ? 3.828 -3.155 1.208 1.00 0.00 10 VAL A O 22
ATOM 25977 N N . LEU A 1 10 ? 4.629 -4.439 2.889 1.00 0.00 11 LEU A N 22
ATOM 25978 C CA . LEU A 1 10 ? 5.352 -3.351 3.525 1.00 0.00 11 LEU A CA 22
ATOM 25979 C C . LEU A 1 10 ? 6.612 -3.041 2.716 1.00 0.00 11 LEU A C 22
ATOM 25980 O O . LEU A 1 10 ? 6.856 -1.890 2.357 1.00 0.00 11 LEU A O 22
ATOM 25996 N N . ASP A 1 11 ? 7.381 -4.087 2.453 1.00 0.00 12 ASP A N 22
ATOM 25997 C CA . ASP A 1 11 ? 8.611 -3.941 1.694 1.00 0.00 12 ASP A CA 22
ATOM 25998 C C . ASP A 1 11 ? 8.313 -3.207 0.385 1.00 0.00 12 ASP A C 22
ATOM 25999 O O . ASP A 1 11 ? 9.121 -2.403 -0.079 1.00 0.00 12 ASP A O 22
ATOM 26008 N N . ILE A 1 12 ? 7.150 -3.510 -0.174 1.00 0.00 13 ILE A N 22
ATOM 26009 C CA . ILE A 1 12 ? 6.735 -2.889 -1.421 1.00 0.00 13 ILE A CA 22
ATOM 26010 C C . ILE A 1 12 ? 6.263 -1.460 -1.141 1.00 0.00 13 ILE A C 22
ATOM 26011 O O . ILE A 1 12 ? 6.287 -0.610 -2.029 1.00 0.00 13 ILE A O 22
ATOM 26027 N N . LEU A 1 13 ? 5.843 -1.241 0.096 1.00 0.00 14 LEU A N 22
ATOM 26028 C CA . LEU A 1 13 ? 5.365 0.068 0.504 1.00 0.00 14 LEU A CA 22
ATOM 26029 C C . LEU A 1 13 ? 6.562 0.977 0.792 1.00 0.00 14 LEU A C 22
ATOM 26030 O O . LEU A 1 13 ? 6.698 2.042 0.191 1.00 0.00 14 LEU A O 22
ATOM 26046 N N . ALA A 1 14 ? 7.401 0.523 1.712 1.00 0.00 15 ALA A N 22
ATOM 26047 C CA . ALA A 1 14 ? 8.582 1.280 2.087 1.00 0.00 15 ALA A CA 22
ATOM 26048 C C . ALA A 1 14 ? 9.462 1.490 0.853 1.00 0.00 15 ALA A C 22
ATOM 26049 O O . ALA A 1 14 ? 10.220 2.456 0.783 1.00 0.00 15 ALA A O 22
ATOM 26056 N N . ASP A 1 15 ? 9.331 0.568 -0.090 1.00 0.00 16 ASP A N 22
ATOM 26057 C CA . ASP A 1 15 ? 10.106 0.640 -1.318 1.00 0.00 16 ASP A CA 22
ATOM 26058 C C . ASP A 1 15 ? 9.498 1.701 -2.237 1.00 0.00 16 ASP A C 22
ATOM 26059 O O . ASP A 1 15 ? 10.223 2.434 -2.909 1.00 0.00 16 ASP A O 22
ATOM 26068 N N . LEU A 1 16 ? 8.174 1.750 -2.237 1.00 0.00 17 LEU A N 22
ATOM 26069 C CA . LEU A 1 16 ? 7.462 2.710 -3.063 1.00 0.00 17 LEU A CA 22
ATOM 26070 C C . LEU A 1 16 ? 7.848 4.128 -2.639 1.00 0.00 17 LEU A C 22
ATOM 26071 O O . LEU A 1 16 ? 8.263 4.937 -3.468 1.00 0.00 17 LEU A O 22
ATOM 26087 N N . THR A 1 17 ? 7.698 4.388 -1.349 1.00 0.00 18 THR A N 22
ATOM 26088 C CA . THR A 1 17 ? 8.027 5.694 -0.804 1.00 0.00 18 THR A CA 22
ATOM 26089 C C . THR A 1 17 ? 9.497 6.027 -1.066 1.00 0.00 18 THR A C 22
ATOM 26090 O O . THR A 1 17 ? 9.819 7.130 -1.505 1.00 0.00 18 THR A O 22
ATOM 26101 N N . GLY A 1 18 ? 10.351 5.052 -0.787 1.00 0.00 19 GLY A N 22
ATOM 26102 C CA . GLY A 1 18 ? 11.779 5.227 -0.987 1.00 0.00 19 GLY A CA 22
ATOM 26103 C C . GLY A 1 18 ? 12.540 5.073 0.332 1.00 0.00 19 GLY A C 22
ATOM 26104 O O . GLY A 1 18 ? 13.770 5.053 0.343 1.00 0.00 19 GLY A O 22
ATOM 26108 N N . SER A 1 19 ? 11.777 4.966 1.410 1.00 0.00 20 SER A N 22
ATOM 26109 C CA . SER A 1 19 ? 12.364 4.815 2.730 1.00 0.00 20 SER A CA 22
ATOM 26110 C C . SER A 1 19 ? 11.461 3.946 3.608 1.00 0.00 20 SER A C 22
ATOM 26111 O O . SER A 1 19 ? 10.273 3.799 3.328 1.00 0.00 20 SER A O 22
ATOM 26119 N N . ASP A 1 20 ? 12.060 3.393 4.652 1.00 0.00 21 ASP A N 22
ATOM 26120 C CA . ASP A 1 20 ? 11.324 2.542 5.572 1.00 0.00 21 ASP A CA 22
ATOM 26121 C C . ASP A 1 20 ? 10.636 3.414 6.626 1.00 0.00 21 ASP A C 22
ATOM 26122 O O . ASP A 1 20 ? 10.872 3.250 7.822 1.00 0.00 21 ASP A O 22
ATOM 26131 N N . ASP A 1 21 ? 9.800 4.321 6.143 1.00 0.00 22 ASP A N 22
ATOM 26132 C CA . ASP A 1 21 ? 9.076 5.218 7.028 1.00 0.00 22 ASP A CA 22
ATOM 26133 C C . ASP A 1 21 ? 7.741 4.578 7.415 1.00 0.00 22 ASP A C 22
ATOM 26134 O O . ASP A 1 21 ? 7.388 4.534 8.592 1.00 0.00 22 ASP A O 22
ATOM 26143 N N . VAL A 1 22 ? 7.035 4.098 6.401 1.00 0.00 23 VAL A N 22
ATOM 26144 C CA . VAL A 1 22 ? 5.746 3.463 6.620 1.00 0.00 23 VAL A CA 22
ATOM 26145 C C . VAL A 1 22 ? 5.967 2.037 7.132 1.00 0.00 23 VAL A C 22
ATOM 26146 O O . VAL A 1 22 ? 5.017 1.363 7.529 1.00 0.00 23 VAL A O 22
ATOM 26159 N N . LYS A 1 23 ? 7.224 1.620 7.105 1.00 0.00 24 LYS A N 22
ATOM 26160 C CA . LYS A 1 23 ? 7.580 0.287 7.560 1.00 0.00 24 LYS A CA 22
ATOM 26161 C C . LYS A 1 23 ? 7.318 0.180 9.063 1.00 0.00 24 LYS A C 22
ATOM 26162 O O . LYS A 1 23 ? 6.832 -0.846 9.540 1.00 0.00 24 LYS A O 22
ATOM 26181 N N . LYS A 1 24 ? 7.651 1.251 9.768 1.00 0.00 25 LYS A N 22
ATOM 26182 C CA . LYS A 1 24 ? 7.458 1.290 11.208 1.00 0.00 25 LYS A CA 22
ATOM 26183 C C . LYS A 1 24 ? 6.085 1.889 11.518 1.00 0.00 25 LYS A C 22
ATOM 26184 O O . LYS A 1 24 ? 5.357 1.376 12.366 1.00 0.00 25 LYS A O 22
ATOM 26203 N N . ASN A 1 25 ? 5.772 2.967 10.813 1.00 0.00 26 ASN A N 22
ATOM 26204 C CA . ASN A 1 25 ? 4.499 3.641 11.002 1.00 0.00 26 ASN A CA 22
ATOM 26205 C C . ASN A 1 25 ? 3.412 2.898 10.224 1.00 0.00 26 ASN A C 22
ATOM 26206 O O . ASN A 1 25 ? 3.572 2.624 9.036 1.00 0.00 26 ASN A O 22
ATOM 26217 N N . LEU A 1 26 ? 2.330 2.593 10.926 1.00 0.00 27 LEU A N 22
ATOM 26218 C CA . LEU A 1 26 ? 1.217 1.887 10.315 1.00 0.00 27 LEU A CA 22
ATOM 26219 C C . LEU A 1 26 ? 0.033 2.844 10.162 1.00 0.00 27 LEU A C 22
ATOM 26220 O O . LEU A 1 26 ? -1.116 2.455 10.367 1.00 0.00 27 LEU A O 22
ATOM 26236 N N . ASP A 1 27 ? 0.355 4.078 9.803 1.00 0.00 28 ASP A N 22
ATOM 26237 C CA . ASP A 1 27 ? -0.668 5.095 9.620 1.00 0.00 28 ASP A CA 22
ATOM 26238 C C . ASP A 1 27 ? -0.025 6.364 9.057 1.00 0.00 28 ASP A C 22
ATOM 26239 O O . ASP A 1 27 ? -0.456 7.472 9.367 1.00 0.00 28 ASP A O 22
ATOM 26248 N N . LEU A 1 28 ? 0.996 6.157 8.238 1.00 0.00 29 LEU A N 22
ATOM 26249 C CA . LEU A 1 28 ? 1.703 7.271 7.629 1.00 0.00 29 LEU A CA 22
ATOM 26250 C C . LEU A 1 28 ? 1.093 7.566 6.256 1.00 0.00 29 LEU A C 22
ATOM 26251 O O . LEU A 1 28 ? 1.397 6.884 5.279 1.00 0.00 29 LEU A O 22
ATOM 26267 N N . ASN A 1 29 ? 0.245 8.584 6.228 1.00 0.00 30 ASN A N 22
ATOM 26268 C CA . ASN A 1 29 ? -0.409 8.978 4.991 1.00 0.00 30 ASN A CA 22
ATOM 26269 C C . ASN A 1 29 ? 0.587 8.869 3.835 1.00 0.00 30 ASN A C 22
ATOM 26270 O O . ASN A 1 29 ? 1.603 9.562 3.819 1.00 0.00 30 ASN A O 22
ATOM 26281 N N . LEU A 1 30 ? 0.261 7.995 2.895 1.00 0.00 31 LEU A N 22
ATOM 26282 C CA . LEU A 1 30 ? 1.114 7.786 1.738 1.00 0.00 31 LEU A CA 22
ATOM 26283 C C . LEU A 1 30 ? 0.905 8.930 0.744 1.00 0.00 31 LEU A C 22
ATOM 26284 O O . LEU A 1 30 ? 1.632 9.040 -0.244 1.00 0.00 31 LEU A O 22
ATOM 26300 N N . PHE A 1 31 ? -0.091 9.754 1.037 1.00 0.00 32 PHE A N 22
ATOM 26301 C CA . PHE A 1 31 ? -0.403 10.886 0.182 1.00 0.00 32 PHE A CA 22
ATOM 26302 C C . PHE A 1 31 ? -0.126 12.208 0.899 1.00 0.00 32 PHE A C 22
ATOM 26303 O O . PHE A 1 31 ? 0.447 13.127 0.314 1.00 0.00 32 PHE A O 22
ATOM 26320 N N . GLU A 1 32 ? -0.543 12.263 2.155 1.00 0.00 33 GLU A N 22
ATOM 26321 C CA . GLU A 1 32 ? -0.347 13.458 2.958 1.00 0.00 33 GLU A CA 22
ATOM 26322 C C . GLU A 1 32 ? 1.133 13.622 3.312 1.00 0.00 33 GLU A C 22
ATOM 26323 O O . GLU A 1 32 ? 1.554 14.689 3.756 1.00 0.00 33 GLU A O 22
ATOM 26335 N N . THR A 1 33 ? 1.881 12.548 3.103 1.00 0.00 34 THR A N 22
ATOM 26336 C CA . THR A 1 33 ? 3.304 12.559 3.395 1.00 0.00 34 THR A CA 22
ATOM 26337 C C . THR A 1 33 ? 4.105 12.883 2.133 1.00 0.00 34 THR A C 22
ATOM 26338 O O . THR A 1 33 ? 5.290 13.205 2.211 1.00 0.00 34 THR A O 22
ATOM 26349 N N . GLY A 1 34 ? 3.426 12.787 0.999 1.00 0.00 35 GLY A N 22
ATOM 26350 C CA . GLY A 1 34 ? 4.060 13.066 -0.278 1.00 0.00 35 GLY A CA 22
ATOM 26351 C C . GLY A 1 34 ? 4.846 11.853 -0.777 1.00 0.00 35 GLY A C 22
ATOM 26352 O O . GLY A 1 34 ? 5.359 11.857 -1.895 1.00 0.00 35 GLY A O 22
ATOM 26356 N N . LEU A 1 35 ? 4.918 10.842 0.077 1.00 0.00 36 LEU A N 22
ATOM 26357 C CA . LEU A 1 35 ? 5.633 9.624 -0.263 1.00 0.00 36 LEU A CA 22
ATOM 26358 C C . LEU A 1 35 ? 5.099 9.077 -1.588 1.00 0.00 36 LEU A C 22
ATOM 26359 O O . LEU A 1 35 ? 5.873 8.682 -2.459 1.00 0.00 36 LEU A O 22
ATOM 26375 N N . LEU A 1 36 ? 3.778 9.070 -1.700 1.00 0.00 37 LEU A N 22
ATOM 26376 C CA . LEU A 1 36 ? 3.131 8.577 -2.904 1.00 0.00 37 LEU A CA 22
ATOM 26377 C C . LEU A 1 36 ? 2.404 9.732 -3.596 1.00 0.00 37 LEU A C 22
ATOM 26378 O O . LEU A 1 36 ? 2.232 10.801 -3.012 1.00 0.00 37 LEU A O 22
ATOM 26394 N N . ASP A 1 37 ? 1.998 9.479 -4.831 1.00 0.00 38 ASP A N 22
ATOM 26395 C CA . ASP A 1 37 ? 1.295 10.483 -5.609 1.00 0.00 38 ASP A CA 22
ATOM 26396 C C . ASP A 1 37 ? 0.116 9.830 -6.332 1.00 0.00 38 ASP A C 22
ATOM 26397 O O . ASP A 1 37 ? -0.999 10.348 -6.304 1.00 0.00 38 ASP A O 22
ATOM 26406 N N . SER A 1 38 ? 0.402 8.700 -6.963 1.00 0.00 39 SER A N 22
ATOM 26407 C CA . SER A 1 38 ? -0.620 7.970 -7.693 1.00 0.00 39 SER A CA 22
ATOM 26408 C C . SER A 1 38 ? 0.021 6.847 -8.510 1.00 0.00 39 SER A C 22
ATOM 26409 O O . SER A 1 38 ? -0.337 5.680 -8.356 1.00 0.00 39 SER A O 22
ATOM 26417 N N . MET A 1 39 ? 0.958 7.238 -9.361 1.00 0.00 40 MET A N 22
ATOM 26418 C CA . MET A 1 39 ? 1.653 6.279 -10.202 1.00 0.00 40 MET A CA 22
ATOM 26419 C C . MET A 1 39 ? 2.187 5.109 -9.374 1.00 0.00 40 MET A C 22
ATOM 26420 O O . MET A 1 39 ? 2.335 3.999 -9.884 1.00 0.00 40 MET A O 22
ATOM 26434 N N . GLY A 1 40 ? 2.462 5.397 -8.111 1.00 0.00 41 GLY A N 22
ATOM 26435 C CA . GLY A 1 40 ? 2.977 4.381 -7.207 1.00 0.00 41 GLY A CA 22
ATOM 26436 C C . GLY A 1 40 ? 1.950 3.266 -6.993 1.00 0.00 41 GLY A C 22
ATOM 26437 O O . GLY A 1 40 ? 2.262 2.089 -7.167 1.00 0.00 41 GLY A O 22
ATOM 26441 N N . THR A 1 41 ? 0.747 3.677 -6.620 1.00 0.00 42 THR A N 22
ATOM 26442 C CA . THR A 1 41 ? -0.326 2.727 -6.381 1.00 0.00 42 THR A CA 22
ATOM 26443 C C . THR A 1 41 ? -0.442 1.747 -7.549 1.00 0.00 42 THR A C 22
ATOM 26444 O O . THR A 1 41 ? -0.814 0.590 -7.361 1.00 0.00 42 THR A O 22
ATOM 26455 N N . VAL A 1 42 ? -0.115 2.246 -8.733 1.00 0.00 43 VAL A N 22
ATOM 26456 C CA . VAL A 1 42 ? -0.177 1.429 -9.933 1.00 0.00 43 VAL A CA 22
ATOM 26457 C C . VAL A 1 42 ? 0.848 0.297 -9.828 1.00 0.00 43 VAL A C 22
ATOM 26458 O O . VAL A 1 42 ? 0.494 -0.877 -9.923 1.00 0.00 43 VAL A O 22
ATOM 26471 N N . GLN A 1 43 ? 2.098 0.691 -9.633 1.00 0.00 44 GLN A N 22
ATOM 26472 C CA . GLN A 1 43 ? 3.177 -0.276 -9.514 1.00 0.00 44 GLN A CA 22
ATOM 26473 C C . GLN A 1 43 ? 2.882 -1.264 -8.384 1.00 0.00 44 GLN A C 22
ATOM 26474 O O . GLN A 1 43 ? 2.878 -2.475 -8.598 1.00 0.00 44 GLN A O 22
ATOM 26488 N N . LEU A 1 44 ? 2.641 -0.710 -7.204 1.00 0.00 45 LEU A N 22
ATOM 26489 C CA . LEU A 1 44 ? 2.346 -1.527 -6.040 1.00 0.00 45 LEU A CA 22
ATOM 26490 C C . LEU A 1 44 ? 1.324 -2.601 -6.422 1.00 0.00 45 LEU A C 22
ATOM 26491 O O . LEU A 1 44 ? 1.425 -3.744 -5.979 1.00 0.00 45 LEU A O 22
ATOM 26507 N N . LEU A 1 45 ? 0.363 -2.194 -7.238 1.00 0.00 46 LEU A N 22
ATOM 26508 C CA . LEU A 1 45 ? -0.675 -3.107 -7.684 1.00 0.00 46 LEU A CA 22
ATOM 26509 C C . LEU A 1 45 ? -0.039 -4.246 -8.482 1.00 0.00 46 LEU A C 22
ATOM 26510 O O . LEU A 1 45 ? -0.422 -5.406 -8.329 1.00 0.00 46 LEU A O 22
ATOM 26526 N N . LEU A 1 46 ? 0.922 -3.878 -9.317 1.00 0.00 47 LEU A N 22
ATOM 26527 C CA . LEU A 1 46 ? 1.615 -4.854 -10.139 1.00 0.00 47 LEU A CA 22
ATOM 26528 C C . LEU A 1 46 ? 2.182 -5.958 -9.244 1.00 0.00 47 LEU A C 22
ATOM 26529 O O . LEU A 1 46 ? 2.114 -7.138 -9.587 1.00 0.00 47 LEU A O 22
ATOM 26545 N N . GLU A 1 47 ? 2.728 -5.536 -8.113 1.00 0.00 48 GLU A N 22
ATOM 26546 C CA . GLU A 1 47 ? 3.307 -6.474 -7.166 1.00 0.00 48 GLU A CA 22
ATOM 26547 C C . GLU A 1 47 ? 2.210 -7.098 -6.300 1.00 0.00 48 GLU A C 22
ATOM 26548 O O . GLU A 1 47 ? 2.390 -8.184 -5.750 1.00 0.00 48 GLU A O 22
ATOM 26560 N N . LEU A 1 48 ? 1.097 -6.384 -6.205 1.00 0.00 49 LEU A N 22
ATOM 26561 C CA . LEU A 1 48 ? -0.029 -6.855 -5.416 1.00 0.00 49 LEU A CA 22
ATOM 26562 C C . LEU A 1 48 ? -0.887 -7.793 -6.268 1.00 0.00 49 LEU A C 22
ATOM 26563 O O . LEU A 1 48 ? -1.817 -8.419 -5.763 1.00 0.00 49 LEU A O 22
ATOM 26579 N N . GLN A 1 49 ? -0.544 -7.860 -7.545 1.00 0.00 50 GLN A N 22
ATOM 26580 C CA . GLN A 1 49 ? -1.271 -8.710 -8.472 1.00 0.00 50 GLN A CA 22
ATOM 26581 C C . GLN A 1 49 ? -0.358 -9.817 -9.005 1.00 0.00 50 GLN A C 22
ATOM 26582 O O . GLN A 1 49 ? -0.672 -10.456 -10.009 1.00 0.00 50 GLN A O 22
ATOM 26596 N N . SER A 1 50 ? 0.753 -10.009 -8.310 1.00 0.00 51 SER A N 22
ATOM 26597 C CA . SER A 1 50 ? 1.713 -11.028 -8.700 1.00 0.00 51 SER A CA 22
ATOM 26598 C C . SER A 1 50 ? 2.009 -11.950 -7.516 1.00 0.00 51 SER A C 22
ATOM 26599 O O . SER A 1 50 ? 1.869 -13.168 -7.623 1.00 0.00 51 SER A O 22
ATOM 26607 N N . GLN A 1 51 ? 2.412 -11.335 -6.414 1.00 0.00 52 GLN A N 22
ATOM 26608 C CA . GLN A 1 51 ? 2.729 -12.085 -5.211 1.00 0.00 52 GLN A CA 22
ATOM 26609 C C . GLN A 1 51 ? 1.455 -12.373 -4.414 1.00 0.00 52 GLN A C 22
ATOM 26610 O O . GLN A 1 51 ? 1.418 -13.305 -3.613 1.00 0.00 52 GLN A O 22
ATOM 26624 N N . PHE A 1 52 ? 0.443 -11.555 -4.662 1.00 0.00 53 PHE A N 22
ATOM 26625 C CA . PHE A 1 52 ? -0.829 -11.709 -3.977 1.00 0.00 53 PHE A CA 22
ATOM 26626 C C . PHE A 1 52 ? -1.954 -12.006 -4.971 1.00 0.00 53 PHE A C 22
ATOM 26627 O O . PHE A 1 52 ? -2.763 -12.905 -4.747 1.00 0.00 53 PHE A O 22
ATOM 26644 N N . GLY A 1 53 ? -1.968 -11.234 -6.048 1.00 0.00 54 GLY A N 22
ATOM 26645 C CA . GLY A 1 53 ? -2.980 -11.403 -7.076 1.00 0.00 54 GLY A CA 22
ATOM 26646 C C . GLY A 1 53 ? -4.244 -10.610 -6.737 1.00 0.00 54 GLY A C 22
ATOM 26647 O O . GLY A 1 53 ? -5.354 -11.132 -6.836 1.00 0.00 54 GLY A O 22
ATOM 26651 N N . VAL A 1 54 ? -4.034 -9.363 -6.345 1.00 0.00 55 VAL A N 22
ATOM 26652 C CA . VAL A 1 54 ? -5.143 -8.492 -5.992 1.00 0.00 55 VAL A CA 22
ATOM 26653 C C . VAL A 1 54 ? -5.792 -7.956 -7.269 1.00 0.00 55 VAL A C 22
ATOM 26654 O O . VAL A 1 54 ? -5.111 -7.733 -8.268 1.00 0.00 55 VAL A O 22
ATOM 26667 N N . ASP A 1 55 ? -7.101 -7.763 -7.194 1.00 0.00 56 ASP A N 22
ATOM 26668 C CA . ASP A 1 55 ? -7.849 -7.257 -8.330 1.00 0.00 56 ASP A CA 22
ATOM 26669 C C . ASP A 1 55 ? -8.432 -5.885 -7.983 1.00 0.00 56 ASP A C 22
ATOM 26670 O O . ASP A 1 55 ? -9.499 -5.519 -8.471 1.00 0.00 56 ASP A O 22
ATOM 26679 N N . ALA A 1 56 ? -7.704 -5.166 -7.141 1.00 0.00 57 ALA A N 22
ATOM 26680 C CA . ALA A 1 56 ? -8.136 -3.844 -6.722 1.00 0.00 57 ALA A CA 22
ATOM 26681 C C . ALA A 1 56 ? -8.335 -2.961 -7.957 1.00 0.00 57 ALA A C 22
ATOM 26682 O O . ALA A 1 56 ? -7.624 -3.108 -8.949 1.00 0.00 57 ALA A O 22
ATOM 26689 N N . PRO A 1 57 ? -9.330 -2.041 -7.851 1.00 0.00 58 PRO A N 22
ATOM 26690 C CA . PRO A 1 57 ? -9.633 -1.135 -8.946 1.00 0.00 58 PRO A CA 22
ATOM 26691 C C . PRO A 1 57 ? -8.577 -0.033 -9.052 1.00 0.00 58 PRO A C 22
ATOM 26692 O O . PRO A 1 57 ? -7.568 -0.064 -8.350 1.00 0.00 58 PRO A O 22
ATOM 26703 N N . VAL A 1 58 ? -8.846 0.917 -9.936 1.00 0.00 59 VAL A N 22
ATOM 26704 C CA . VAL A 1 58 ? -7.932 2.027 -10.144 1.00 0.00 59 VAL A CA 22
ATOM 26705 C C . VAL A 1 58 ? -8.729 3.269 -10.549 1.00 0.00 59 VAL A C 22
ATOM 26706 O O . VAL A 1 58 ? -8.459 4.369 -10.069 1.00 0.00 59 VAL A O 22
ATOM 26719 N N . SER A 1 59 ? -9.696 3.052 -11.429 1.00 0.00 60 SER A N 22
ATOM 26720 C CA . SER A 1 59 ? -10.534 4.140 -11.904 1.00 0.00 60 SER A CA 22
ATOM 26721 C C . SER A 1 59 ? -10.650 5.220 -10.828 1.00 0.00 60 SER A C 22
ATOM 26722 O O . SER A 1 59 ? -10.103 6.312 -10.977 1.00 0.00 60 SER A O 22
ATOM 26730 N N . GLU A 1 60 ? -11.365 4.878 -9.766 1.00 0.00 61 GLU A N 22
ATOM 26731 C CA . GLU A 1 60 ? -11.560 5.805 -8.664 1.00 0.00 61 GLU A CA 22
ATOM 26732 C C . GLU A 1 60 ? -11.928 5.044 -7.389 1.00 0.00 61 GLU A C 22
ATOM 26733 O O . GLU A 1 60 ? -13.055 5.142 -6.906 1.00 0.00 61 GLU A O 22
ATOM 26745 N N . PHE A 1 61 ? -10.955 4.303 -6.879 1.00 0.00 62 PHE A N 22
ATOM 26746 C CA . PHE A 1 61 ? -11.163 3.526 -5.669 1.00 0.00 62 PHE A CA 22
ATOM 26747 C C . PHE A 1 61 ? -11.130 4.422 -4.429 1.00 0.00 62 PHE A C 22
ATOM 26748 O O . PHE A 1 61 ? -11.157 5.646 -4.544 1.00 0.00 62 PHE A O 22
ATOM 26765 N N . ASP A 1 62 ? -11.071 3.777 -3.273 1.00 0.00 63 ASP A N 22
ATOM 26766 C CA . ASP A 1 62 ? -11.034 4.500 -2.014 1.00 0.00 63 ASP A CA 22
ATOM 26767 C C . ASP A 1 62 ? -9.579 4.795 -1.642 1.00 0.00 63 ASP A C 22
ATOM 26768 O O . ASP A 1 62 ? -8.977 4.067 -0.854 1.00 0.00 63 ASP A O 22
ATOM 26777 N N . ARG A 1 63 ? -9.058 5.862 -2.227 1.00 0.00 64 ARG A N 22
ATOM 26778 C CA . ARG A 1 63 ? -7.684 6.262 -1.968 1.00 0.00 64 ARG A CA 22
ATOM 26779 C C . ARG A 1 63 ? -7.401 6.240 -0.464 1.00 0.00 64 ARG A C 22
ATOM 26780 O O . ARG A 1 63 ? -6.266 6.016 -0.046 1.00 0.00 64 ARG A O 22
ATOM 26801 N N . LYS A 1 64 ? -8.452 6.476 0.307 1.00 0.00 65 LYS A N 22
ATOM 26802 C CA . LYS A 1 64 ? -8.330 6.486 1.755 1.00 0.00 65 LYS A CA 22
ATOM 26803 C C . LYS A 1 64 ? -7.807 5.128 2.229 1.00 0.00 65 LYS A C 22
ATOM 26804 O O . LYS A 1 64 ? -7.072 5.050 3.211 1.00 0.00 65 LYS A O 22
ATOM 26823 N N . GLU A 1 65 ? -8.209 4.091 1.507 1.00 0.00 66 GLU A N 22
ATOM 26824 C CA . GLU A 1 65 ? -7.790 2.741 1.840 1.00 0.00 66 GLU A CA 22
ATOM 26825 C C . GLU A 1 65 ? -6.362 2.491 1.351 1.00 0.00 66 GLU A C 22
ATOM 26826 O O . GLU A 1 65 ? -5.688 1.581 1.831 1.00 0.00 66 GLU A O 22
ATOM 26838 N N . TRP A 1 66 ? -5.944 3.315 0.401 1.00 0.00 67 TRP A N 22
ATOM 26839 C CA . TRP A 1 66 ? -4.609 3.195 -0.159 1.00 0.00 67 TRP A CA 22
ATOM 26840 C C . TRP A 1 66 ? -3.780 4.382 0.336 1.00 0.00 67 TRP A C 22
ATOM 26841 O O . TRP A 1 66 ? -2.664 4.602 -0.132 1.00 0.00 67 TRP A O 22
ATOM 26862 N N . ASP A 1 67 ? -4.358 5.115 1.276 1.00 0.00 68 ASP A N 22
ATOM 26863 C CA . ASP A 1 67 ? -3.687 6.273 1.840 1.00 0.00 68 ASP A CA 22
ATOM 26864 C C . ASP A 1 67 ? -2.697 5.812 2.913 1.00 0.00 68 ASP A C 22
ATOM 26865 O O . ASP A 1 67 ? -1.631 6.404 3.074 1.00 0.00 68 ASP A O 22
ATOM 26874 N N . THR A 1 68 ? -3.086 4.760 3.618 1.00 0.00 69 THR A N 22
ATOM 26875 C CA . THR A 1 68 ? -2.246 4.212 4.669 1.00 0.00 69 THR A CA 22
ATOM 26876 C C . THR A 1 68 ? -1.856 2.770 4.344 1.00 0.00 69 THR A C 22
ATOM 26877 O O . THR A 1 68 ? -2.483 2.128 3.501 1.00 0.00 69 THR A O 22
ATOM 26888 N N . PRO A 1 69 ? -0.797 2.288 5.048 1.00 0.00 70 PRO A N 22
ATOM 26889 C CA . PRO A 1 69 ? -0.316 0.932 4.843 1.00 0.00 70 PRO A CA 22
ATOM 26890 C C . PRO A 1 69 ? -1.255 -0.087 5.492 1.00 0.00 70 PRO A C 22
ATOM 26891 O O . PRO A 1 69 ? -1.479 -1.166 4.946 1.00 0.00 70 PRO A O 22
ATOM 26902 N N . ASN A 1 70 ? -1.780 0.293 6.648 1.00 0.00 71 ASN A N 22
ATOM 26903 C CA . ASN A 1 70 ? -2.689 -0.574 7.377 1.00 0.00 71 ASN A CA 22
ATOM 26904 C C . ASN A 1 70 ? -3.925 -0.849 6.518 1.00 0.00 71 ASN A C 22
ATOM 26905 O O . ASN A 1 70 ? -4.283 -2.004 6.290 1.00 0.00 71 ASN A O 22
ATOM 26916 N N . LYS A 1 71 ? -4.543 0.232 6.065 1.00 0.00 72 LYS A N 22
ATOM 26917 C CA . LYS A 1 71 ? -5.731 0.122 5.235 1.00 0.00 72 LYS A CA 22
ATOM 26918 C C . LYS A 1 71 ? -5.432 -0.786 4.041 1.00 0.00 72 LYS A C 22
ATOM 26919 O O . LYS A 1 71 ? -6.306 -1.518 3.578 1.00 0.00 72 LYS A O 22
ATOM 26938 N N . ILE A 1 72 ? -4.193 -0.710 3.576 1.00 0.00 73 ILE A N 22
ATOM 26939 C CA . ILE A 1 72 ? -3.768 -1.516 2.444 1.00 0.00 73 ILE A CA 22
ATOM 26940 C C . ILE A 1 72 ? -3.526 -2.953 2.910 1.00 0.00 73 ILE A C 22
ATOM 26941 O O . ILE A 1 72 ? -4.069 -3.895 2.335 1.00 0.00 73 ILE A O 22
ATOM 26957 N N . ILE A 1 73 ? -2.708 -3.075 3.945 1.00 0.00 74 ILE A N 22
ATOM 26958 C CA . ILE A 1 73 ? -2.386 -4.382 4.494 1.00 0.00 74 ILE A CA 22
ATOM 26959 C C . ILE A 1 73 ? -3.676 -5.185 4.677 1.00 0.00 74 ILE A C 22
ATOM 26960 O O . ILE A 1 73 ? -3.651 -6.414 4.674 1.00 0.00 74 ILE A O 22
ATOM 26976 N N . ALA A 1 74 ? -4.771 -4.457 4.832 1.00 0.00 75 ALA A N 22
ATOM 26977 C CA . ALA A 1 74 ? -6.069 -5.086 5.015 1.00 0.00 75 ALA A CA 22
ATOM 26978 C C . ALA A 1 74 ? -6.614 -5.526 3.655 1.00 0.00 75 ALA A C 22
ATOM 26979 O O . ALA A 1 74 ? -7.180 -6.611 3.532 1.00 0.00 75 ALA A O 22
ATOM 26986 N N . LYS A 1 75 ? -6.424 -4.662 2.669 1.00 0.00 76 LYS A N 22
ATOM 26987 C CA . LYS A 1 75 ? -6.891 -4.949 1.323 1.00 0.00 76 LYS A CA 22
ATOM 26988 C C . LYS A 1 75 ? -6.218 -6.226 0.816 1.00 0.00 76 LYS A C 22
ATOM 26989 O O . LYS A 1 75 ? -6.843 -7.027 0.122 1.00 0.00 76 LYS A O 22
ATOM 27008 N N . VAL A 1 76 ? -4.954 -6.376 1.183 1.00 0.00 77 VAL A N 22
ATOM 27009 C CA . VAL A 1 76 ? -4.190 -7.543 0.774 1.00 0.00 77 VAL A CA 22
ATOM 27010 C C . VAL A 1 76 ? -4.688 -8.768 1.542 1.00 0.00 77 VAL A C 22
ATOM 27011 O O . VAL A 1 76 ? -4.753 -9.866 0.990 1.00 0.00 77 VAL A O 22
ATOM 27024 N N . GLU A 1 77 ? -5.027 -8.540 2.801 1.00 0.00 78 GLU A N 22
ATOM 27025 C CA . GLU A 1 77 ? -5.518 -9.612 3.650 1.00 0.00 78 GLU A CA 22
ATOM 27026 C C . GLU A 1 77 ? -6.961 -9.961 3.284 1.00 0.00 78 GLU A C 22
ATOM 27027 O O . GLU A 1 77 ? -7.392 -11.100 3.460 1.00 0.00 78 GLU A O 22
ATOM 27039 N N . GLN A 1 78 ? -7.668 -8.960 2.781 1.00 0.00 79 GLN A N 22
ATOM 27040 C CA . GLN A 1 78 ? -9.055 -9.147 2.388 1.00 0.00 79 GLN A CA 22
ATOM 27041 C C . GLN A 1 78 ? -9.141 -9.526 0.909 1.00 0.00 79 GLN A C 22
ATOM 27042 O O . GLN A 1 78 ? -10.170 -9.313 0.268 1.00 0.00 79 GLN A O 22
ATOM 27056 N N . ALA A 1 79 ? -8.047 -10.081 0.408 1.00 0.00 80 ALA A N 22
ATOM 27057 C CA . ALA A 1 79 ? -7.986 -10.491 -0.984 1.00 0.00 80 ALA A CA 22
ATOM 27058 C C . ALA A 1 79 ? -7.657 -11.984 -1.058 1.00 0.00 80 ALA A C 22
ATOM 27059 O O . ALA A 1 79 ? -8.299 -12.729 -1.796 1.00 0.00 80 ALA A O 22
ATOM 27066 N N . GLN A 1 80 ? -6.656 -12.375 -0.282 1.00 0.00 81 GLN A N 22
ATOM 27067 C CA . GLN A 1 80 ? -6.234 -13.765 -0.251 1.00 0.00 81 GLN A CA 22
ATOM 27068 C C . GLN A 1 80 ? -7.446 -14.683 -0.079 1.00 0.00 81 GLN A C 22
ATOM 27069 O O . GLN A 1 80 ? -7.303 -15.836 0.329 1.00 0.00 81 GLN A O 22
ATOM 27083 N N . ALA A 1 1 ? -1.777 -17.806 7.965 1.00 0.00 2 ALA A N 23
ATOM 27084 C CA . ALA A 1 1 ? -0.558 -18.581 7.813 1.00 0.00 2 ALA A CA 23
ATOM 27085 C C . ALA A 1 1 ? 0.237 -18.046 6.619 1.00 0.00 2 ALA A C 23
ATOM 27086 O O . ALA A 1 1 ? 0.469 -18.767 5.652 1.00 0.00 2 ALA A O 23
ATOM 27093 N N . ASP A 1 2 ? 0.629 -16.785 6.728 1.00 0.00 3 ASP A N 23
ATOM 27094 C CA . ASP A 1 2 ? 1.392 -16.145 5.670 1.00 0.00 3 ASP A CA 23
ATOM 27095 C C . ASP A 1 2 ? 2.015 -14.854 6.204 1.00 0.00 3 ASP A C 23
ATOM 27096 O O . ASP A 1 2 ? 1.301 -13.945 6.626 1.00 0.00 3 ASP A O 23
ATOM 27105 N N . GLU A 1 3 ? 3.339 -14.816 6.171 1.00 0.00 4 GLU A N 23
ATOM 27106 C CA . GLU A 1 3 ? 4.066 -13.652 6.648 1.00 0.00 4 GLU A CA 23
ATOM 27107 C C . GLU A 1 3 ? 4.826 -12.992 5.495 1.00 0.00 4 GLU A C 23
ATOM 27108 O O . GLU A 1 3 ? 5.317 -11.872 5.631 1.00 0.00 4 GLU A O 23
ATOM 27120 N N . ALA A 1 4 ? 4.898 -13.714 4.386 1.00 0.00 5 ALA A N 23
ATOM 27121 C CA . ALA A 1 4 ? 5.588 -13.212 3.211 1.00 0.00 5 ALA A CA 23
ATOM 27122 C C . ALA A 1 4 ? 4.757 -12.098 2.571 1.00 0.00 5 ALA A C 23
ATOM 27123 O O . ALA A 1 4 ? 5.246 -11.371 1.709 1.00 0.00 5 ALA A O 23
ATOM 27130 N N . ILE A 1 5 ? 3.514 -12.000 3.020 1.00 0.00 6 ILE A N 23
ATOM 27131 C CA . ILE A 1 5 ? 2.609 -10.988 2.502 1.00 0.00 6 ILE A CA 23
ATOM 27132 C C . ILE A 1 5 ? 2.731 -9.720 3.351 1.00 0.00 6 ILE A C 23
ATOM 27133 O O . ILE A 1 5 ? 3.008 -8.643 2.827 1.00 0.00 6 ILE A O 23
ATOM 27149 N N . LYS A 1 6 ? 2.516 -9.892 4.647 1.00 0.00 7 LYS A N 23
ATOM 27150 C CA . LYS A 1 6 ? 2.598 -8.776 5.573 1.00 0.00 7 LYS A CA 23
ATOM 27151 C C . LYS A 1 6 ? 3.963 -8.100 5.432 1.00 0.00 7 LYS A C 23
ATOM 27152 O O . LYS A 1 6 ? 4.075 -6.882 5.567 1.00 0.00 7 LYS A O 23
ATOM 27171 N N . ASN A 1 7 ? 4.968 -8.920 5.161 1.00 0.00 8 ASN A N 23
ATOM 27172 C CA . ASN A 1 7 ? 6.322 -8.417 5.001 1.00 0.00 8 ASN A CA 23
ATOM 27173 C C . ASN A 1 7 ? 6.464 -7.780 3.617 1.00 0.00 8 ASN A C 23
ATOM 27174 O O . ASN A 1 7 ? 6.885 -6.632 3.498 1.00 0.00 8 ASN A O 23
ATOM 27185 N N . GLY A 1 8 ? 6.104 -8.557 2.605 1.00 0.00 9 GLY A N 23
ATOM 27186 C CA . GLY A 1 8 ? 6.186 -8.084 1.233 1.00 0.00 9 GLY A CA 23
ATOM 27187 C C . GLY A 1 8 ? 5.432 -6.764 1.062 1.00 0.00 9 GLY A C 23
ATOM 27188 O O . GLY A 1 8 ? 5.940 -5.830 0.443 1.00 0.00 9 GLY A O 23
ATOM 27192 N N . VAL A 1 9 ? 4.231 -6.728 1.622 1.00 0.00 10 VAL A N 23
ATOM 27193 C CA . VAL A 1 9 ? 3.402 -5.538 1.540 1.00 0.00 10 VAL A CA 23
ATOM 27194 C C . VAL A 1 9 ? 4.172 -4.344 2.108 1.00 0.00 10 VAL A C 23
ATOM 27195 O O . VAL A 1 9 ? 4.209 -3.277 1.497 1.00 0.00 10 VAL A O 23
ATOM 27208 N N . LEU A 1 10 ? 4.768 -4.565 3.271 1.00 0.00 11 LEU A N 23
ATOM 27209 C CA . LEU A 1 10 ? 5.535 -3.520 3.928 1.00 0.00 11 LEU A CA 23
ATOM 27210 C C . LEU A 1 10 ? 6.806 -3.243 3.122 1.00 0.00 11 LEU A C 23
ATOM 27211 O O . LEU A 1 10 ? 7.145 -2.089 2.869 1.00 0.00 11 LEU A O 23
ATOM 27227 N N . ASP A 1 11 ? 7.475 -4.322 2.743 1.00 0.00 12 ASP A N 23
ATOM 27228 C CA . ASP A 1 11 ? 8.701 -4.209 1.971 1.00 0.00 12 ASP A CA 23
ATOM 27229 C C . ASP A 1 11 ? 8.425 -3.407 0.698 1.00 0.00 12 ASP A C 23
ATOM 27230 O O . ASP A 1 11 ? 9.203 -2.525 0.335 1.00 0.00 12 ASP A O 23
ATOM 27239 N N . ILE A 1 12 ? 7.317 -3.741 0.055 1.00 0.00 13 ILE A N 23
ATOM 27240 C CA . ILE A 1 12 ? 6.927 -3.063 -1.170 1.00 0.00 13 ILE A CA 23
ATOM 27241 C C . ILE A 1 12 ? 6.478 -1.639 -0.839 1.00 0.00 13 ILE A C 23
ATOM 27242 O O . ILE A 1 12 ? 6.409 -0.785 -1.721 1.00 0.00 13 ILE A O 23
ATOM 27258 N N . LEU A 1 13 ? 6.184 -1.427 0.436 1.00 0.00 14 LEU A N 23
ATOM 27259 C CA . LEU A 1 13 ? 5.743 -0.121 0.895 1.00 0.00 14 LEU A CA 23
ATOM 27260 C C . LEU A 1 13 ? 6.959 0.792 1.068 1.00 0.00 14 LEU A C 23
ATOM 27261 O O . LEU A 1 13 ? 7.054 1.835 0.423 1.00 0.00 14 LEU A O 23
ATOM 27277 N N . ALA A 1 14 ? 7.859 0.365 1.943 1.00 0.00 15 ALA A N 23
ATOM 27278 C CA . ALA A 1 14 ? 9.064 1.131 2.209 1.00 0.00 15 ALA A CA 23
ATOM 27279 C C . ALA A 1 14 ? 9.786 1.414 0.890 1.00 0.00 15 ALA A C 23
ATOM 27280 O O . ALA A 1 14 ? 10.400 2.467 0.728 1.00 0.00 15 ALA A O 23
ATOM 27287 N N . ASP A 1 15 ? 9.687 0.456 -0.019 1.00 0.00 16 ASP A N 23
ATOM 27288 C CA . ASP A 1 15 ? 10.322 0.588 -1.319 1.00 0.00 16 ASP A CA 23
ATOM 27289 C C . ASP A 1 15 ? 9.579 1.645 -2.140 1.00 0.00 16 ASP A C 23
ATOM 27290 O O . ASP A 1 15 ? 10.202 2.488 -2.783 1.00 0.00 16 ASP A O 23
ATOM 27299 N N . LEU A 1 16 ? 8.258 1.563 -2.090 1.00 0.00 17 LEU A N 23
ATOM 27300 C CA . LEU A 1 16 ? 7.422 2.502 -2.821 1.00 0.00 17 LEU A CA 23
ATOM 27301 C C . LEU A 1 16 ? 7.813 3.931 -2.438 1.00 0.00 17 LEU A C 23
ATOM 27302 O O . LEU A 1 16 ? 8.029 4.774 -3.307 1.00 0.00 17 LEU A O 23
ATOM 27318 N N . THR A 1 17 ? 7.891 4.160 -1.134 1.00 0.00 18 THR A N 23
ATOM 27319 C CA . THR A 1 17 ? 8.251 5.472 -0.625 1.00 0.00 18 THR A CA 23
ATOM 27320 C C . THR A 1 17 ? 9.709 5.792 -0.962 1.00 0.00 18 THR A C 23
ATOM 27321 O O . THR A 1 17 ? 10.011 6.875 -1.462 1.00 0.00 18 THR A O 23
ATOM 27332 N N . GLY A 1 18 ? 10.574 4.831 -0.672 1.00 0.00 19 GLY A N 23
ATOM 27333 C CA . GLY A 1 18 ? 11.993 4.998 -0.937 1.00 0.00 19 GLY A CA 23
ATOM 27334 C C . GLY A 1 18 ? 12.813 4.832 0.343 1.00 0.00 19 GLY A C 23
ATOM 27335 O O . GLY A 1 18 ? 14.041 4.906 0.313 1.00 0.00 19 GLY A O 23
ATOM 27339 N N . SER A 1 19 ? 12.102 4.613 1.439 1.00 0.00 20 SER A N 23
ATOM 27340 C CA . SER A 1 19 ? 12.748 4.436 2.729 1.00 0.00 20 SER A CA 23
ATOM 27341 C C . SER A 1 19 ? 11.782 3.773 3.712 1.00 0.00 20 SER A C 23
ATOM 27342 O O . SER A 1 19 ? 10.617 3.549 3.388 1.00 0.00 20 SER A O 23
ATOM 27350 N N . ASP A 1 20 ? 12.302 3.476 4.895 1.00 0.00 21 ASP A N 23
ATOM 27351 C CA . ASP A 1 20 ? 11.501 2.843 5.928 1.00 0.00 21 ASP A CA 23
ATOM 27352 C C . ASP A 1 20 ? 10.745 3.918 6.711 1.00 0.00 21 ASP A C 23
ATOM 27353 O O . ASP A 1 20 ? 10.958 4.081 7.911 1.00 0.00 21 ASP A O 23
ATOM 27362 N N . ASP A 1 21 ? 9.876 4.623 6.000 1.00 0.00 22 ASP A N 23
ATOM 27363 C CA . ASP A 1 21 ? 9.088 5.677 6.614 1.00 0.00 22 ASP A CA 23
ATOM 27364 C C . ASP A 1 21 ? 7.772 5.090 7.130 1.00 0.00 22 ASP A C 23
ATOM 27365 O O . ASP A 1 21 ? 7.341 5.402 8.239 1.00 0.00 22 ASP A O 23
ATOM 27374 N N . VAL A 1 22 ? 7.172 4.249 6.302 1.00 0.00 23 VAL A N 23
ATOM 27375 C CA . VAL A 1 22 ? 5.914 3.615 6.660 1.00 0.00 23 VAL A CA 23
ATOM 27376 C C . VAL A 1 22 ? 6.201 2.299 7.387 1.00 0.00 23 VAL A C 23
ATOM 27377 O O . VAL A 1 22 ? 5.431 1.883 8.252 1.00 0.00 23 VAL A O 23
ATOM 27390 N N . LYS A 1 23 ? 7.310 1.681 7.011 1.00 0.00 24 LYS A N 23
ATOM 27391 C CA . LYS A 1 23 ? 7.708 0.421 7.617 1.00 0.00 24 LYS A CA 23
ATOM 27392 C C . LYS A 1 23 ? 7.399 0.461 9.115 1.00 0.00 24 LYS A C 23
ATOM 27393 O O . LYS A 1 23 ? 7.112 -0.570 9.720 1.00 0.00 24 LYS A O 23
ATOM 27412 N N . LYS A 1 24 ? 7.469 1.662 9.669 1.00 0.00 25 LYS A N 23
ATOM 27413 C CA . LYS A 1 24 ? 7.200 1.850 11.085 1.00 0.00 25 LYS A CA 23
ATOM 27414 C C . LYS A 1 24 ? 5.710 2.137 11.283 1.00 0.00 25 LYS A C 23
ATOM 27415 O O . LYS A 1 24 ? 4.908 1.213 11.408 1.00 0.00 25 LYS A O 23
ATOM 27434 N N . ASN A 1 25 ? 5.386 3.421 11.307 1.00 0.00 26 ASN A N 23
ATOM 27435 C CA . ASN A 1 25 ? 4.008 3.841 11.488 1.00 0.00 26 ASN A CA 23
ATOM 27436 C C . ASN A 1 25 ? 3.122 3.128 10.464 1.00 0.00 26 ASN A C 23
ATOM 27437 O O . ASN A 1 25 ? 3.418 3.137 9.270 1.00 0.00 26 ASN A O 23
ATOM 27448 N N . LEU A 1 26 ? 2.055 2.526 10.969 1.00 0.00 27 LEU A N 23
ATOM 27449 C CA . LEU A 1 26 ? 1.126 1.810 10.113 1.00 0.00 27 LEU A CA 23
ATOM 27450 C C . LEU A 1 26 ? -0.083 2.700 9.821 1.00 0.00 27 LEU A C 23
ATOM 27451 O O . LEU A 1 26 ? -1.205 2.211 9.700 1.00 0.00 27 LEU A O 23
ATOM 27467 N N . ASP A 1 27 ? 0.186 3.994 9.716 1.00 0.00 28 ASP A N 23
ATOM 27468 C CA . ASP A 1 27 ? -0.865 4.958 9.441 1.00 0.00 28 ASP A CA 23
ATOM 27469 C C . ASP A 1 27 ? -0.241 6.245 8.896 1.00 0.00 28 ASP A C 23
ATOM 27470 O O . ASP A 1 27 ? -0.797 7.328 9.068 1.00 0.00 28 ASP A O 23
ATOM 27479 N N . LEU A 1 28 ? 0.904 6.081 8.249 1.00 0.00 29 LEU A N 23
ATOM 27480 C CA . LEU A 1 28 ? 1.608 7.216 7.677 1.00 0.00 29 LEU A CA 23
ATOM 27481 C C . LEU A 1 28 ? 0.981 7.573 6.328 1.00 0.00 29 LEU A C 23
ATOM 27482 O O . LEU A 1 28 ? 1.324 6.983 5.305 1.00 0.00 29 LEU A O 23
ATOM 27498 N N . ASN A 1 29 ? 0.075 8.539 6.370 1.00 0.00 30 ASN A N 23
ATOM 27499 C CA . ASN A 1 29 ? -0.603 8.982 5.164 1.00 0.00 30 ASN A CA 23
ATOM 27500 C C . ASN A 1 29 ? 0.394 9.003 4.003 1.00 0.00 30 ASN A C 23
ATOM 27501 O O . ASN A 1 29 ? 1.237 9.894 3.919 1.00 0.00 30 ASN A O 23
ATOM 27512 N N . LEU A 1 30 ? 0.265 8.010 3.135 1.00 0.00 31 LEU A N 23
ATOM 27513 C CA . LEU A 1 30 ? 1.143 7.902 1.983 1.00 0.00 31 LEU A CA 23
ATOM 27514 C C . LEU A 1 30 ? 0.867 9.065 1.027 1.00 0.00 31 LEU A C 23
ATOM 27515 O O . LEU A 1 30 ? 1.613 9.278 0.072 1.00 0.00 31 LEU A O 23
ATOM 27531 N N . PHE A 1 31 ? -0.205 9.786 1.318 1.00 0.00 32 PHE A N 23
ATOM 27532 C CA . PHE A 1 31 ? -0.589 10.922 0.496 1.00 0.00 32 PHE A CA 23
ATOM 27533 C C . PHE A 1 31 ? -0.214 12.241 1.176 1.00 0.00 32 PHE A C 23
ATOM 27534 O O . PHE A 1 31 ? 0.515 13.051 0.606 1.00 0.00 32 PHE A O 23
ATOM 27551 N N . GLU A 1 32 ? -0.732 12.416 2.382 1.00 0.00 33 GLU A N 23
ATOM 27552 C CA . GLU A 1 32 ? -0.461 13.622 3.145 1.00 0.00 33 GLU A CA 23
ATOM 27553 C C . GLU A 1 32 ? 1.033 13.726 3.462 1.00 0.00 33 GLU A C 23
ATOM 27554 O O . GLU A 1 32 ? 1.515 14.788 3.854 1.00 0.00 33 GLU A O 23
ATOM 27566 N N . THR A 1 33 ? 1.723 12.611 3.280 1.00 0.00 34 THR A N 23
ATOM 27567 C CA . THR A 1 33 ? 3.151 12.563 3.542 1.00 0.00 34 THR A CA 23
ATOM 27568 C C . THR A 1 33 ? 3.938 12.791 2.250 1.00 0.00 34 THR A C 23
ATOM 27569 O O . THR A 1 33 ? 5.137 13.060 2.287 1.00 0.00 34 THR A O 23
ATOM 27580 N N . GLY A 1 34 ? 3.230 12.675 1.135 1.00 0.00 35 GLY A N 23
ATOM 27581 C CA . GLY A 1 34 ? 3.847 12.865 -0.167 1.00 0.00 35 GLY A CA 23
ATOM 27582 C C . GLY A 1 34 ? 4.602 11.608 -0.605 1.00 0.00 35 GLY A C 23
ATOM 27583 O O . GLY A 1 34 ? 5.097 11.537 -1.728 1.00 0.00 35 GLY A O 23
ATOM 27587 N N . LEU A 1 35 ? 4.666 10.647 0.306 1.00 0.00 36 LEU A N 23
ATOM 27588 C CA . LEU A 1 35 ? 5.352 9.398 0.028 1.00 0.00 36 LEU A CA 23
ATOM 27589 C C . LEU A 1 35 ? 4.902 8.865 -1.334 1.00 0.00 36 LEU A C 23
ATOM 27590 O O . LEU A 1 35 ? 5.723 8.416 -2.132 1.00 0.00 36 LEU A O 23
ATOM 27606 N N . LEU A 1 36 ? 3.598 8.934 -1.559 1.00 0.00 37 LEU A N 23
ATOM 27607 C CA . LEU A 1 36 ? 3.028 8.465 -2.811 1.00 0.00 37 LEU A CA 23
ATOM 27608 C C . LEU A 1 36 ? 2.444 9.653 -3.577 1.00 0.00 37 LEU A C 23
ATOM 27609 O O . LEU A 1 36 ? 2.252 10.727 -3.010 1.00 0.00 37 LEU A O 23
ATOM 27625 N N . ASP A 1 37 ? 2.178 9.419 -4.854 1.00 0.00 38 ASP A N 23
ATOM 27626 C CA . ASP A 1 37 ? 1.618 10.457 -5.704 1.00 0.00 38 ASP A CA 23
ATOM 27627 C C . ASP A 1 37 ? 0.380 9.913 -6.418 1.00 0.00 38 ASP A C 23
ATOM 27628 O O . ASP A 1 37 ? -0.728 10.403 -6.208 1.00 0.00 38 ASP A O 23
ATOM 27637 N N . SER A 1 38 ? 0.609 8.905 -7.247 1.00 0.00 39 SER A N 23
ATOM 27638 C CA . SER A 1 38 ? -0.475 8.289 -7.994 1.00 0.00 39 SER A CA 23
ATOM 27639 C C . SER A 1 38 ? 0.064 7.133 -8.839 1.00 0.00 39 SER A C 23
ATOM 27640 O O . SER A 1 38 ? -0.470 6.025 -8.794 1.00 0.00 39 SER A O 23
ATOM 27648 N N . MET A 1 39 ? 1.115 7.428 -9.589 1.00 0.00 40 MET A N 23
ATOM 27649 C CA . MET A 1 39 ? 1.731 6.427 -10.443 1.00 0.00 40 MET A CA 23
ATOM 27650 C C . MET A 1 39 ? 2.208 5.226 -9.623 1.00 0.00 40 MET A C 23
ATOM 27651 O O . MET A 1 39 ? 2.264 4.108 -10.130 1.00 0.00 40 MET A O 23
ATOM 27665 N N . GLY A 1 40 ? 2.540 5.500 -8.370 1.00 0.00 41 GLY A N 23
ATOM 27666 C CA . GLY A 1 40 ? 3.009 4.456 -7.475 1.00 0.00 41 GLY A CA 23
ATOM 27667 C C . GLY A 1 40 ? 1.913 3.420 -7.217 1.00 0.00 41 GLY A C 23
ATOM 27668 O O . GLY A 1 40 ? 2.144 2.220 -7.353 1.00 0.00 41 GLY A O 23
ATOM 27672 N N . THR A 1 41 ? 0.744 3.923 -6.849 1.00 0.00 42 THR A N 23
ATOM 27673 C CA . THR A 1 41 ? -0.388 3.056 -6.570 1.00 0.00 42 THR A CA 23
ATOM 27674 C C . THR A 1 41 ? -0.610 2.080 -7.727 1.00 0.00 42 THR A C 23
ATOM 27675 O O . THR A 1 41 ? -0.998 0.932 -7.511 1.00 0.00 42 THR A O 23
ATOM 27686 N N . VAL A 1 42 ? -0.353 2.570 -8.930 1.00 0.00 43 VAL A N 23
ATOM 27687 C CA . VAL A 1 42 ? -0.520 1.756 -10.122 1.00 0.00 43 VAL A CA 23
ATOM 27688 C C . VAL A 1 42 ? 0.425 0.555 -10.050 1.00 0.00 43 VAL A C 23
ATOM 27689 O O . VAL A 1 42 ? -0.012 -0.591 -10.143 1.00 0.00 43 VAL A O 23
ATOM 27702 N N . GLN A 1 43 ? 1.705 0.858 -9.884 1.00 0.00 44 GLN A N 23
ATOM 27703 C CA . GLN A 1 43 ? 2.715 -0.182 -9.798 1.00 0.00 44 GLN A CA 23
ATOM 27704 C C . GLN A 1 43 ? 2.470 -1.059 -8.568 1.00 0.00 44 GLN A C 23
ATOM 27705 O O . GLN A 1 43 ? 2.464 -2.286 -8.667 1.00 0.00 44 GLN A O 23
ATOM 27719 N N . LEU A 1 44 ? 2.275 -0.397 -7.437 1.00 0.00 45 LEU A N 23
ATOM 27720 C CA . LEU A 1 44 ? 2.031 -1.101 -6.190 1.00 0.00 45 LEU A CA 23
ATOM 27721 C C . LEU A 1 44 ? 0.936 -2.148 -6.407 1.00 0.00 45 LEU A C 23
ATOM 27722 O O . LEU A 1 44 ? 0.928 -3.188 -5.749 1.00 0.00 45 LEU A O 23
ATOM 27738 N N . LEU A 1 45 ? 0.039 -1.838 -7.331 1.00 0.00 46 LEU A N 23
ATOM 27739 C CA . LEU A 1 45 ? -1.057 -2.739 -7.641 1.00 0.00 46 LEU A CA 23
ATOM 27740 C C . LEU A 1 45 ? -0.524 -3.926 -8.445 1.00 0.00 46 LEU A C 23
ATOM 27741 O O . LEU A 1 45 ? -1.005 -5.048 -8.297 1.00 0.00 46 LEU A O 23
ATOM 27757 N N . LEU A 1 46 ? 0.466 -3.639 -9.279 1.00 0.00 47 LEU A N 23
ATOM 27758 C CA . LEU A 1 46 ? 1.070 -4.669 -10.106 1.00 0.00 47 LEU A CA 23
ATOM 27759 C C . LEU A 1 46 ? 1.707 -5.731 -9.207 1.00 0.00 47 LEU A C 23
ATOM 27760 O O . LEU A 1 46 ? 1.618 -6.925 -9.492 1.00 0.00 47 LEU A O 23
ATOM 27776 N N . GLU A 1 47 ? 2.332 -5.258 -8.139 1.00 0.00 48 GLU A N 23
ATOM 27777 C CA . GLU A 1 47 ? 2.983 -6.152 -7.196 1.00 0.00 48 GLU A CA 23
ATOM 27778 C C . GLU A 1 47 ? 1.940 -6.844 -6.315 1.00 0.00 48 GLU A C 23
ATOM 27779 O O . GLU A 1 47 ? 2.152 -7.967 -5.861 1.00 0.00 48 GLU A O 23
ATOM 27791 N N . LEU A 1 48 ? 0.836 -6.144 -6.099 1.00 0.00 49 LEU A N 23
ATOM 27792 C CA . LEU A 1 48 ? -0.240 -6.676 -5.280 1.00 0.00 49 LEU A CA 23
ATOM 27793 C C . LEU A 1 48 ? -1.117 -7.595 -6.133 1.00 0.00 49 LEU A C 23
ATOM 27794 O O . LEU A 1 48 ? -2.000 -8.275 -5.612 1.00 0.00 49 LEU A O 23
ATOM 27810 N N . GLN A 1 49 ? -0.843 -7.586 -7.429 1.00 0.00 50 GLN A N 23
ATOM 27811 C CA . GLN A 1 49 ? -1.597 -8.411 -8.358 1.00 0.00 50 GLN A CA 23
ATOM 27812 C C . GLN A 1 49 ? -0.700 -9.504 -8.945 1.00 0.00 50 GLN A C 23
ATOM 27813 O O . GLN A 1 49 ? -1.045 -10.120 -9.952 1.00 0.00 50 GLN A O 23
ATOM 27827 N N . SER A 1 50 ? 0.432 -9.713 -8.287 1.00 0.00 51 SER A N 23
ATOM 27828 C CA . SER A 1 50 ? 1.378 -10.722 -8.730 1.00 0.00 51 SER A CA 23
ATOM 27829 C C . SER A 1 50 ? 1.677 -11.695 -7.588 1.00 0.00 51 SER A C 23
ATOM 27830 O O . SER A 1 50 ? 1.460 -12.898 -7.722 1.00 0.00 51 SER A O 23
ATOM 27838 N N . GLN A 1 51 ? 2.170 -11.139 -6.492 1.00 0.00 52 GLN A N 23
ATOM 27839 C CA . GLN A 1 51 ? 2.502 -11.943 -5.328 1.00 0.00 52 GLN A CA 23
ATOM 27840 C C . GLN A 1 51 ? 1.241 -12.241 -4.513 1.00 0.00 52 GLN A C 23
ATOM 27841 O O . GLN A 1 51 ? 1.194 -13.223 -3.774 1.00 0.00 52 GLN A O 23
ATOM 27855 N N . PHE A 1 52 ? 0.252 -11.374 -4.675 1.00 0.00 53 PHE A N 23
ATOM 27856 C CA . PHE A 1 52 ? -1.005 -11.532 -3.963 1.00 0.00 53 PHE A CA 23
ATOM 27857 C C . PHE A 1 52 ? -2.163 -11.753 -4.938 1.00 0.00 53 PHE A C 23
ATOM 27858 O O . PHE A 1 52 ? -3.142 -12.417 -4.603 1.00 0.00 53 PHE A O 23
ATOM 27875 N N . GLY A 1 53 ? -2.012 -11.183 -6.125 1.00 0.00 54 GLY A N 23
ATOM 27876 C CA . GLY A 1 53 ? -3.034 -11.310 -7.151 1.00 0.00 54 GLY A CA 23
ATOM 27877 C C . GLY A 1 53 ? -4.320 -10.594 -6.734 1.00 0.00 54 GLY A C 23
ATOM 27878 O O . GLY A 1 53 ? -5.416 -11.120 -6.923 1.00 0.00 54 GLY A O 23
ATOM 27882 N N . VAL A 1 54 ? -4.144 -9.406 -6.175 1.00 0.00 55 VAL A N 23
ATOM 27883 C CA . VAL A 1 54 ? -5.278 -8.614 -5.731 1.00 0.00 55 VAL A CA 23
ATOM 27884 C C . VAL A 1 54 ? -6.027 -8.072 -6.951 1.00 0.00 55 VAL A C 23
ATOM 27885 O O . VAL A 1 54 ? -5.412 -7.728 -7.958 1.00 0.00 55 VAL A O 23
ATOM 27898 N N . ASP A 1 55 ? -7.344 -8.016 -6.819 1.00 0.00 56 ASP A N 23
ATOM 27899 C CA . ASP A 1 55 ? -8.183 -7.525 -7.898 1.00 0.00 56 ASP A CA 23
ATOM 27900 C C . ASP A 1 55 ? -8.864 -6.226 -7.458 1.00 0.00 56 ASP A C 23
ATOM 27901 O O . ASP A 1 55 ? -10.040 -6.010 -7.742 1.00 0.00 56 ASP A O 23
ATOM 27910 N N . ALA A 1 56 ? -8.092 -5.396 -6.770 1.00 0.00 57 ALA A N 23
ATOM 27911 C CA . ALA A 1 56 ? -8.606 -4.125 -6.288 1.00 0.00 57 ALA A CA 23
ATOM 27912 C C . ALA A 1 56 ? -8.936 -3.228 -7.482 1.00 0.00 57 ALA A C 23
ATOM 27913 O O . ALA A 1 56 ? -8.480 -3.477 -8.597 1.00 0.00 57 ALA A O 23
ATOM 27920 N N . PRO A 1 57 ? -9.748 -2.173 -7.202 1.00 0.00 58 PRO A N 23
ATOM 27921 C CA . PRO A 1 57 ? -10.145 -1.237 -8.239 1.00 0.00 58 PRO A CA 23
ATOM 27922 C C . PRO A 1 57 ? -8.992 -0.297 -8.600 1.00 0.00 58 PRO A C 23
ATOM 27923 O O . PRO A 1 57 ? -8.027 -0.175 -7.848 1.00 0.00 58 PRO A O 23
ATOM 27934 N N . VAL A 1 58 ? -9.131 0.343 -9.752 1.00 0.00 59 VAL A N 23
ATOM 27935 C CA . VAL A 1 58 ? -8.113 1.267 -10.221 1.00 0.00 59 VAL A CA 23
ATOM 27936 C C . VAL A 1 58 ? -8.776 2.586 -10.626 1.00 0.00 59 VAL A C 23
ATOM 27937 O O . VAL A 1 58 ? -8.294 3.661 -10.273 1.00 0.00 59 VAL A O 23
ATOM 27950 N N . SER A 1 59 ? -9.871 2.460 -11.361 1.00 0.00 60 SER A N 23
ATOM 27951 C CA . SER A 1 59 ? -10.605 3.628 -11.818 1.00 0.00 60 SER A CA 23
ATOM 27952 C C . SER A 1 59 ? -10.619 4.697 -10.724 1.00 0.00 60 SER A C 23
ATOM 27953 O O . SER A 1 59 ? -9.937 5.715 -10.837 1.00 0.00 60 SER A O 23
ATOM 27961 N N . GLU A 1 60 ? -11.403 4.431 -9.690 1.00 0.00 61 GLU A N 23
ATOM 27962 C CA . GLU A 1 60 ? -11.516 5.357 -8.577 1.00 0.00 61 GLU A CA 23
ATOM 27963 C C . GLU A 1 60 ? -11.343 4.615 -7.250 1.00 0.00 61 GLU A C 23
ATOM 27964 O O . GLU A 1 60 ? -12.111 4.825 -6.313 1.00 0.00 61 GLU A O 23
ATOM 27976 N N . PHE A 1 61 ? -10.328 3.764 -7.212 1.00 0.00 62 PHE A N 23
ATOM 27977 C CA . PHE A 1 61 ? -10.045 2.990 -6.015 1.00 0.00 62 PHE A CA 23
ATOM 27978 C C . PHE A 1 61 ? -10.179 3.854 -4.758 1.00 0.00 62 PHE A C 23
ATOM 27979 O O . PHE A 1 61 ? -10.107 5.080 -4.834 1.00 0.00 62 PHE A O 23
ATOM 27996 N N . ASP A 1 62 ? -10.371 3.181 -3.634 1.00 0.00 63 ASP A N 23
ATOM 27997 C CA . ASP A 1 62 ? -10.516 3.871 -2.363 1.00 0.00 63 ASP A CA 23
ATOM 27998 C C . ASP A 1 62 ? -9.155 4.421 -1.929 1.00 0.00 63 ASP A C 23
ATOM 27999 O O . ASP A 1 62 ? -8.458 3.800 -1.128 1.00 0.00 63 ASP A O 23
ATOM 28008 N N . ARG A 1 63 ? -8.819 5.579 -2.477 1.00 0.00 64 ARG A N 23
ATOM 28009 C CA . ARG A 1 63 ? -7.554 6.219 -2.155 1.00 0.00 64 ARG A CA 23
ATOM 28010 C C . ARG A 1 63 ? -7.336 6.233 -0.641 1.00 0.00 64 ARG A C 23
ATOM 28011 O O . ARG A 1 63 ? -6.212 6.067 -0.171 1.00 0.00 64 ARG A O 23
ATOM 28032 N N . LYS A 1 64 ? -8.429 6.432 0.080 1.00 0.00 65 LYS A N 23
ATOM 28033 C CA . LYS A 1 64 ? -8.371 6.470 1.532 1.00 0.00 65 LYS A CA 23
ATOM 28034 C C . LYS A 1 64 ? -7.816 5.141 2.051 1.00 0.00 65 LYS A C 23
ATOM 28035 O O . LYS A 1 64 ? -7.135 5.107 3.074 1.00 0.00 65 LYS A O 23
ATOM 28054 N N . GLU A 1 65 ? -8.129 4.081 1.320 1.00 0.00 66 GLU A N 23
ATOM 28055 C CA . GLU A 1 65 ? -7.669 2.754 1.693 1.00 0.00 66 GLU A CA 23
ATOM 28056 C C . GLU A 1 65 ? -6.247 2.521 1.181 1.00 0.00 66 GLU A C 23
ATOM 28057 O O . GLU A 1 65 ? -5.493 1.744 1.765 1.00 0.00 66 GLU A O 23
ATOM 28069 N N . TRP A 1 66 ? -5.922 3.208 0.096 1.00 0.00 67 TRP A N 23
ATOM 28070 C CA . TRP A 1 66 ? -4.604 3.086 -0.501 1.00 0.00 67 TRP A CA 23
ATOM 28071 C C . TRP A 1 66 ? -3.782 4.310 -0.089 1.00 0.00 67 TRP A C 23
ATOM 28072 O O . TRP A 1 66 ? -2.765 4.617 -0.709 1.00 0.00 67 TRP A O 23
ATOM 28093 N N . ASP A 1 67 ? -4.256 4.977 0.953 1.00 0.00 68 ASP A N 23
ATOM 28094 C CA . ASP A 1 67 ? -3.579 6.160 1.455 1.00 0.00 68 ASP A CA 23
ATOM 28095 C C . ASP A 1 67 ? -2.633 5.759 2.590 1.00 0.00 68 ASP A C 23
ATOM 28096 O O . ASP A 1 67 ? -1.574 6.362 2.762 1.00 0.00 68 ASP A O 23
ATOM 28105 N N . THR A 1 68 ? -3.050 4.746 3.334 1.00 0.00 69 THR A N 23
ATOM 28106 C CA . THR A 1 68 ? -2.255 4.258 4.447 1.00 0.00 69 THR A CA 23
ATOM 28107 C C . THR A 1 68 ? -1.746 2.844 4.160 1.00 0.00 69 THR A C 23
ATOM 28108 O O . THR A 1 68 ? -2.293 2.144 3.308 1.00 0.00 69 THR A O 23
ATOM 28119 N N . PRO A 1 69 ? -0.677 2.455 4.904 1.00 0.00 70 PRO A N 23
ATOM 28120 C CA . PRO A 1 69 ? -0.088 1.137 4.737 1.00 0.00 70 PRO A CA 23
ATOM 28121 C C . PRO A 1 69 ? -0.967 0.059 5.376 1.00 0.00 70 PRO A C 23
ATOM 28122 O O . PRO A 1 69 ? -1.054 -1.057 4.867 1.00 0.00 70 PRO A O 23
ATOM 28133 N N . ASN A 1 70 ? -1.596 0.432 6.481 1.00 0.00 71 ASN A N 23
ATOM 28134 C CA . ASN A 1 70 ? -2.466 -0.489 7.193 1.00 0.00 71 ASN A CA 23
ATOM 28135 C C . ASN A 1 70 ? -3.695 -0.792 6.332 1.00 0.00 71 ASN A C 23
ATOM 28136 O O . ASN A 1 70 ? -3.965 -1.950 6.018 1.00 0.00 71 ASN A O 23
ATOM 28147 N N . LYS A 1 71 ? -4.404 0.267 5.976 1.00 0.00 72 LYS A N 23
ATOM 28148 C CA . LYS A 1 71 ? -5.598 0.129 5.158 1.00 0.00 72 LYS A CA 23
ATOM 28149 C C . LYS A 1 71 ? -5.281 -0.749 3.945 1.00 0.00 72 LYS A C 23
ATOM 28150 O O . LYS A 1 71 ? -6.153 -1.454 3.440 1.00 0.00 72 LYS A O 23
ATOM 28169 N N . ILE A 1 72 ? -4.030 -0.678 3.515 1.00 0.00 73 ILE A N 23
ATOM 28170 C CA . ILE A 1 72 ? -3.586 -1.457 2.372 1.00 0.00 73 ILE A CA 23
ATOM 28171 C C . ILE A 1 72 ? -3.290 -2.890 2.821 1.00 0.00 73 ILE A C 23
ATOM 28172 O O . ILE A 1 72 ? -3.783 -3.846 2.223 1.00 0.00 73 ILE A O 23
ATOM 28188 N N . ILE A 1 73 ? -2.487 -2.993 3.870 1.00 0.00 74 ILE A N 23
ATOM 28189 C CA . ILE A 1 73 ? -2.120 -4.293 4.405 1.00 0.00 74 ILE A CA 23
ATOM 28190 C C . ILE A 1 73 ? -3.383 -5.132 4.607 1.00 0.00 74 ILE A C 23
ATOM 28191 O O . ILE A 1 73 ? -3.331 -6.361 4.559 1.00 0.00 74 ILE A O 23
ATOM 28207 N N . ALA A 1 74 ? -4.488 -4.436 4.830 1.00 0.00 75 ALA A N 23
ATOM 28208 C CA . ALA A 1 74 ? -5.763 -5.102 5.040 1.00 0.00 75 ALA A CA 23
ATOM 28209 C C . ALA A 1 74 ? -6.381 -5.450 3.684 1.00 0.00 75 ALA A C 23
ATOM 28210 O O . ALA A 1 74 ? -6.991 -6.507 3.529 1.00 0.00 75 ALA A O 23
ATOM 28217 N N . LYS A 1 75 ? -6.201 -4.541 2.737 1.00 0.00 76 LYS A N 23
ATOM 28218 C CA . LYS A 1 75 ? -6.733 -4.739 1.399 1.00 0.00 76 LYS A CA 23
ATOM 28219 C C . LYS A 1 75 ? -6.055 -5.952 0.760 1.00 0.00 76 LYS A C 23
ATOM 28220 O O . LYS A 1 75 ? -6.588 -6.542 -0.180 1.00 0.00 76 LYS A O 23
ATOM 28239 N N . VAL A 1 76 ? -4.889 -6.289 1.293 1.00 0.00 77 VAL A N 23
ATOM 28240 C CA . VAL A 1 76 ? -4.133 -7.421 0.786 1.00 0.00 77 VAL A CA 23
ATOM 28241 C C . VAL A 1 76 ? -4.735 -8.717 1.332 1.00 0.00 77 VAL A C 23
ATOM 28242 O O . VAL A 1 76 ? -4.897 -9.689 0.596 1.00 0.00 77 VAL A O 23
ATOM 28255 N N . GLU A 1 77 ? -5.051 -8.689 2.618 1.00 0.00 78 GLU A N 23
ATOM 28256 C CA . GLU A 1 77 ? -5.633 -9.850 3.271 1.00 0.00 78 GLU A CA 23
ATOM 28257 C C . GLU A 1 77 ? -7.103 -10.002 2.874 1.00 0.00 78 GLU A C 23
ATOM 28258 O O . GLU A 1 77 ? -7.647 -11.105 2.904 1.00 0.00 78 GLU A O 23
ATOM 28270 N N . GLN A 1 78 ? -7.703 -8.878 2.513 1.00 0.00 79 GLN A N 23
ATOM 28271 C CA . GLN A 1 78 ? -9.100 -8.872 2.110 1.00 0.00 79 GLN A CA 23
ATOM 28272 C C . GLN A 1 78 ? -9.217 -9.064 0.597 1.00 0.00 79 GLN A C 23
ATOM 28273 O O . GLN A 1 78 ? -10.231 -8.706 0.000 1.00 0.00 79 GLN A O 23
ATOM 28287 N N . ALA A 1 79 ? -8.166 -9.628 0.021 1.00 0.00 80 ALA A N 23
ATOM 28288 C CA . ALA A 1 79 ? -8.139 -9.871 -1.411 1.00 0.00 80 ALA A CA 23
ATOM 28289 C C . ALA A 1 79 ? -7.220 -11.059 -1.705 1.00 0.00 80 ALA A C 23
ATOM 28290 O O . ALA A 1 79 ? -6.695 -11.185 -2.810 1.00 0.00 80 ALA A O 23
ATOM 28297 N N . GLN A 1 80 ? -7.056 -11.903 -0.695 1.00 0.00 81 GLN A N 23
ATOM 28298 C CA . GLN A 1 80 ? -6.211 -13.077 -0.831 1.00 0.00 81 GLN A CA 23
ATOM 28299 C C . GLN A 1 80 ? -6.983 -14.211 -1.508 1.00 0.00 81 GLN A C 23
ATOM 28300 O O . GLN A 1 80 ? -7.705 -14.955 -0.846 1.00 0.00 81 GLN A O 23
ATOM 28314 N N . ALA A 1 1 ? 4.190 -20.558 4.345 1.00 0.00 2 ALA A N 24
ATOM 28315 C CA . ALA A 1 1 ? 3.546 -20.408 5.638 1.00 0.00 2 ALA A CA 24
ATOM 28316 C C . ALA A 1 1 ? 2.684 -19.145 5.631 1.00 0.00 2 ALA A C 24
ATOM 28317 O O . ALA A 1 1 ? 1.460 -19.224 5.525 1.00 0.00 2 ALA A O 24
ATOM 28324 N N . ASP A 1 2 ? 3.355 -18.008 5.746 1.00 0.00 3 ASP A N 24
ATOM 28325 C CA . ASP A 1 2 ? 2.665 -16.729 5.754 1.00 0.00 3 ASP A CA 24
ATOM 28326 C C . ASP A 1 2 ? 3.615 -15.645 6.266 1.00 0.00 3 ASP A C 24
ATOM 28327 O O . ASP A 1 2 ? 4.757 -15.933 6.622 1.00 0.00 3 ASP A O 24
ATOM 28336 N N . GLU A 1 3 ? 3.109 -14.421 6.287 1.00 0.00 4 GLU A N 24
ATOM 28337 C CA . GLU A 1 3 ? 3.899 -13.293 6.751 1.00 0.00 4 GLU A CA 24
ATOM 28338 C C . GLU A 1 3 ? 4.697 -12.692 5.593 1.00 0.00 4 GLU A C 24
ATOM 28339 O O . GLU A 1 3 ? 5.150 -11.551 5.671 1.00 0.00 4 GLU A O 24
ATOM 28351 N N . ALA A 1 4 ? 4.845 -13.487 4.543 1.00 0.00 5 ALA A N 24
ATOM 28352 C CA . ALA A 1 4 ? 5.581 -13.049 3.370 1.00 0.00 5 ALA A CA 24
ATOM 28353 C C . ALA A 1 4 ? 4.745 -12.022 2.603 1.00 0.00 5 ALA A C 24
ATOM 28354 O O . ALA A 1 4 ? 5.230 -11.404 1.656 1.00 0.00 5 ALA A O 24
ATOM 28361 N N . ILE A 1 5 ? 3.503 -11.872 3.040 1.00 0.00 6 ILE A N 24
ATOM 28362 C CA . ILE A 1 5 ? 2.596 -10.930 2.408 1.00 0.00 6 ILE A CA 24
ATOM 28363 C C . ILE A 1 5 ? 2.633 -9.603 3.166 1.00 0.00 6 ILE A C 24
ATOM 28364 O O . ILE A 1 5 ? 2.804 -8.544 2.565 1.00 0.00 6 ILE A O 24
ATOM 28380 N N . LYS A 1 6 ? 2.470 -9.702 4.478 1.00 0.00 7 LYS A N 24
ATOM 28381 C CA . LYS A 1 6 ? 2.484 -8.522 5.326 1.00 0.00 7 LYS A CA 24
ATOM 28382 C C . LYS A 1 6 ? 3.848 -7.837 5.217 1.00 0.00 7 LYS A C 24
ATOM 28383 O O . LYS A 1 6 ? 3.935 -6.610 5.243 1.00 0.00 7 LYS A O 24
ATOM 28402 N N . ASN A 1 7 ? 4.880 -8.660 5.096 1.00 0.00 8 ASN A N 24
ATOM 28403 C CA . ASN A 1 7 ? 6.235 -8.149 4.983 1.00 0.00 8 ASN A CA 24
ATOM 28404 C C . ASN A 1 7 ? 6.432 -7.536 3.595 1.00 0.00 8 ASN A C 24
ATOM 28405 O O . ASN A 1 7 ? 6.768 -6.360 3.474 1.00 0.00 8 ASN A O 24
ATOM 28416 N N . GLY A 1 8 ? 6.213 -8.363 2.583 1.00 0.00 9 GLY A N 24
ATOM 28417 C CA . GLY A 1 8 ? 6.361 -7.917 1.208 1.00 0.00 9 GLY A CA 24
ATOM 28418 C C . GLY A 1 8 ? 5.624 -6.596 0.977 1.00 0.00 9 GLY A C 24
ATOM 28419 O O . GLY A 1 8 ? 6.192 -5.652 0.431 1.00 0.00 9 GLY A O 24
ATOM 28423 N N . VAL A 1 9 ? 4.370 -6.573 1.403 1.00 0.00 10 VAL A N 24
ATOM 28424 C CA . VAL A 1 9 ? 3.549 -5.384 1.250 1.00 0.00 10 VAL A CA 24
ATOM 28425 C C . VAL A 1 9 ? 4.283 -4.182 1.849 1.00 0.00 10 VAL A C 24
ATOM 28426 O O . VAL A 1 9 ? 4.414 -3.144 1.202 1.00 0.00 10 VAL A O 24
ATOM 28439 N N . LEU A 1 10 ? 4.743 -4.364 3.079 1.00 0.00 11 LEU A N 24
ATOM 28440 C CA . LEU A 1 10 ? 5.460 -3.307 3.773 1.00 0.00 11 LEU A CA 24
ATOM 28441 C C . LEU A 1 10 ? 6.768 -3.015 3.035 1.00 0.00 11 LEU A C 24
ATOM 28442 O O . LEU A 1 10 ? 7.091 -1.859 2.770 1.00 0.00 11 LEU A O 24
ATOM 28458 N N . ASP A 1 11 ? 7.486 -4.085 2.725 1.00 0.00 12 ASP A N 24
ATOM 28459 C CA . ASP A 1 11 ? 8.753 -3.958 2.023 1.00 0.00 12 ASP A CA 24
ATOM 28460 C C . ASP A 1 11 ? 8.536 -3.173 0.729 1.00 0.00 12 ASP A C 24
ATOM 28461 O O . ASP A 1 11 ? 9.192 -2.158 0.497 1.00 0.00 12 ASP A O 24
ATOM 28470 N N . ILE A 1 12 ? 7.616 -3.672 -0.083 1.00 0.00 13 ILE A N 24
ATOM 28471 C CA . ILE A 1 12 ? 7.306 -3.030 -1.349 1.00 0.00 13 ILE A CA 24
ATOM 28472 C C . ILE A 1 12 ? 6.893 -1.579 -1.092 1.00 0.00 13 ILE A C 24
ATOM 28473 O O . ILE A 1 12 ? 6.937 -0.747 -1.997 1.00 0.00 13 ILE A O 24
ATOM 28489 N N . LEU A 1 13 ? 6.503 -1.319 0.148 1.00 0.00 14 LEU A N 24
ATOM 28490 C CA . LEU A 1 13 ? 6.083 0.017 0.535 1.00 0.00 14 LEU A CA 24
ATOM 28491 C C . LEU A 1 13 ? 7.319 0.864 0.847 1.00 0.00 14 LEU A C 24
ATOM 28492 O O . LEU A 1 13 ? 7.579 1.861 0.174 1.00 0.00 14 LEU A O 24
ATOM 28508 N N . ALA A 1 14 ? 8.047 0.437 1.869 1.00 0.00 15 ALA A N 24
ATOM 28509 C CA . ALA A 1 14 ? 9.249 1.144 2.278 1.00 0.00 15 ALA A CA 24
ATOM 28510 C C . ALA A 1 14 ? 10.142 1.374 1.058 1.00 0.00 15 ALA A C 24
ATOM 28511 O O . ALA A 1 14 ? 10.884 2.353 1.004 1.00 0.00 15 ALA A O 24
ATOM 28518 N N . ASP A 1 15 ? 10.039 0.456 0.108 1.00 0.00 16 ASP A N 24
ATOM 28519 C CA . ASP A 1 15 ? 10.828 0.546 -1.109 1.00 0.00 16 ASP A CA 24
ATOM 28520 C C . ASP A 1 15 ? 10.226 1.614 -2.023 1.00 0.00 16 ASP A C 24
ATOM 28521 O O . ASP A 1 15 ? 10.955 2.358 -2.678 1.00 0.00 16 ASP A O 24
ATOM 28530 N N . LEU A 1 16 ? 8.902 1.657 -2.039 1.00 0.00 17 LEU A N 24
ATOM 28531 C CA . LEU A 1 16 ? 8.194 2.623 -2.862 1.00 0.00 17 LEU A CA 24
ATOM 28532 C C . LEU A 1 16 ? 8.454 4.032 -2.326 1.00 0.00 17 LEU A C 24
ATOM 28533 O O . LEU A 1 16 ? 8.837 4.926 -3.079 1.00 0.00 17 LEU A O 24
ATOM 28549 N N . THR A 1 17 ? 8.235 4.187 -1.028 1.00 0.00 18 THR A N 24
ATOM 28550 C CA . THR A 1 17 ? 8.441 5.472 -0.383 1.00 0.00 18 THR A CA 24
ATOM 28551 C C . THR A 1 17 ? 9.920 5.862 -0.432 1.00 0.00 18 THR A C 24
ATOM 28552 O O . THR A 1 17 ? 10.250 7.033 -0.610 1.00 0.00 18 THR A O 24
ATOM 28563 N N . GLY A 1 18 ? 10.769 4.859 -0.270 1.00 0.00 19 GLY A N 24
ATOM 28564 C CA . GLY A 1 18 ? 12.205 5.082 -0.293 1.00 0.00 19 GLY A CA 24
ATOM 28565 C C . GLY A 1 18 ? 12.744 5.334 1.117 1.00 0.00 19 GLY A C 24
ATOM 28566 O O . GLY A 1 18 ? 13.834 5.878 1.281 1.00 0.00 19 GLY A O 24
ATOM 28570 N N . SER A 1 19 ? 11.954 4.926 2.100 1.00 0.00 20 SER A N 24
ATOM 28571 C CA . SER A 1 19 ? 12.338 5.100 3.490 1.00 0.00 20 SER A CA 24
ATOM 28572 C C . SER A 1 19 ? 11.520 4.161 4.380 1.00 0.00 20 SER A C 24
ATOM 28573 O O . SER A 1 19 ? 10.475 3.662 3.967 1.00 0.00 20 SER A O 24
ATOM 28581 N N . ASP A 1 20 ? 12.029 3.949 5.585 1.00 0.00 21 ASP A N 24
ATOM 28582 C CA . ASP A 1 20 ? 11.360 3.079 6.537 1.00 0.00 21 ASP A CA 24
ATOM 28583 C C . ASP A 1 20 ? 10.189 3.830 7.172 1.00 0.00 21 ASP A C 24
ATOM 28584 O O . ASP A 1 20 ? 9.478 3.282 8.013 1.00 0.00 21 ASP A O 24
ATOM 28593 N N . ASP A 1 21 ? 10.023 5.073 6.746 1.00 0.00 22 ASP A N 24
ATOM 28594 C CA . ASP A 1 21 ? 8.951 5.906 7.263 1.00 0.00 22 ASP A CA 24
ATOM 28595 C C . ASP A 1 21 ? 7.700 5.049 7.470 1.00 0.00 22 ASP A C 24
ATOM 28596 O O . ASP A 1 21 ? 7.082 5.093 8.533 1.00 0.00 22 ASP A O 24
ATOM 28605 N N . VAL A 1 22 ? 7.365 4.288 6.439 1.00 0.00 23 VAL A N 24
ATOM 28606 C CA . VAL A 1 22 ? 6.200 3.421 6.495 1.00 0.00 23 VAL A CA 24
ATOM 28607 C C . VAL A 1 22 ? 6.596 2.082 7.119 1.00 0.00 23 VAL A C 24
ATOM 28608 O O . VAL A 1 22 ? 5.805 1.468 7.834 1.00 0.00 23 VAL A O 24
ATOM 28621 N N . LYS A 1 23 ? 7.820 1.667 6.827 1.00 0.00 24 LYS A N 24
ATOM 28622 C CA . LYS A 1 23 ? 8.331 0.411 7.350 1.00 0.00 24 LYS A CA 24
ATOM 28623 C C . LYS A 1 23 ? 7.881 0.250 8.804 1.00 0.00 24 LYS A C 24
ATOM 28624 O O . LYS A 1 23 ? 7.649 -0.867 9.265 1.00 0.00 24 LYS A O 24
ATOM 28643 N N . LYS A 1 24 ? 7.771 1.380 9.485 1.00 0.00 25 LYS A N 24
ATOM 28644 C CA . LYS A 1 24 ? 7.354 1.379 10.877 1.00 0.00 25 LYS A CA 24
ATOM 28645 C C . LYS A 1 24 ? 5.867 1.729 10.960 1.00 0.00 25 LYS A C 24
ATOM 28646 O O . LYS A 1 24 ? 5.024 0.844 11.101 1.00 0.00 25 LYS A O 24
ATOM 28665 N N . ASN A 1 25 ? 5.590 3.022 10.867 1.00 0.00 26 ASN A N 24
ATOM 28666 C CA . ASN A 1 25 ? 4.219 3.499 10.930 1.00 0.00 26 ASN A CA 24
ATOM 28667 C C . ASN A 1 25 ? 3.325 2.580 10.095 1.00 0.00 26 ASN A C 24
ATOM 28668 O O . ASN A 1 25 ? 3.795 1.930 9.162 1.00 0.00 26 ASN A O 24
ATOM 28679 N N . LEU A 1 26 ? 2.052 2.557 10.460 1.00 0.00 27 LEU A N 24
ATOM 28680 C CA . LEU A 1 26 ? 1.087 1.729 9.756 1.00 0.00 27 LEU A CA 24
ATOM 28681 C C . LEU A 1 26 ? -0.123 2.580 9.368 1.00 0.00 27 LEU A C 24
ATOM 28682 O O . LEU A 1 26 ? -1.146 2.051 8.936 1.00 0.00 27 LEU A O 24
ATOM 28698 N N . ASP A 1 27 ? 0.033 3.886 9.537 1.00 0.00 28 ASP A N 24
ATOM 28699 C CA . ASP A 1 27 ? -1.034 4.815 9.210 1.00 0.00 28 ASP A CA 24
ATOM 28700 C C . ASP A 1 27 ? -0.427 6.115 8.680 1.00 0.00 28 ASP A C 24
ATOM 28701 O O . ASP A 1 27 ? -1.018 7.185 8.822 1.00 0.00 28 ASP A O 24
ATOM 28710 N N . LEU A 1 28 ? 0.746 5.981 8.077 1.00 0.00 29 LEU A N 24
ATOM 28711 C CA . LEU A 1 28 ? 1.439 7.132 7.525 1.00 0.00 29 LEU A CA 24
ATOM 28712 C C . LEU A 1 28 ? 0.821 7.495 6.174 1.00 0.00 29 LEU A C 24
ATOM 28713 O O . LEU A 1 28 ? 1.164 6.904 5.152 1.00 0.00 29 LEU A O 24
ATOM 28729 N N . ASN A 1 29 ? -0.080 8.465 6.213 1.00 0.00 30 ASN A N 24
ATOM 28730 C CA . ASN A 1 29 ? -0.751 8.914 5.004 1.00 0.00 30 ASN A CA 24
ATOM 28731 C C . ASN A 1 29 ? 0.261 8.974 3.858 1.00 0.00 30 ASN A C 24
ATOM 28732 O O . ASN A 1 29 ? 0.998 9.950 3.726 1.00 0.00 30 ASN A O 24
ATOM 28743 N N . LEU A 1 30 ? 0.264 7.918 3.058 1.00 0.00 31 LEU A N 24
ATOM 28744 C CA . LEU A 1 30 ? 1.173 7.839 1.928 1.00 0.00 31 LEU A CA 24
ATOM 28745 C C . LEU A 1 30 ? 0.984 9.069 1.039 1.00 0.00 31 LEU A C 24
ATOM 28746 O O . LEU A 1 30 ? 1.869 9.418 0.260 1.00 0.00 31 LEU A O 24
ATOM 28762 N N . PHE A 1 31 ? -0.176 9.693 1.185 1.00 0.00 32 PHE A N 24
ATOM 28763 C CA . PHE A 1 31 ? -0.492 10.877 0.405 1.00 0.00 32 PHE A CA 24
ATOM 28764 C C . PHE A 1 31 ? -0.115 12.150 1.165 1.00 0.00 32 PHE A C 24
ATOM 28765 O O . PHE A 1 31 ? 0.603 13.000 0.640 1.00 0.00 32 PHE A O 24
ATOM 28782 N N . GLU A 1 32 ? -0.615 12.242 2.388 1.00 0.00 33 GLU A N 24
ATOM 28783 C CA . GLU A 1 32 ? -0.340 13.397 3.224 1.00 0.00 33 GLU A CA 24
ATOM 28784 C C . GLU A 1 32 ? 1.123 13.391 3.673 1.00 0.00 33 GLU A C 24
ATOM 28785 O O . GLU A 1 32 ? 1.597 14.356 4.269 1.00 0.00 33 GLU A O 24
ATOM 28797 N N . THR A 1 33 ? 1.796 12.291 3.370 1.00 0.00 34 THR A N 24
ATOM 28798 C CA . THR A 1 33 ? 3.196 12.146 3.735 1.00 0.00 34 THR A CA 24
ATOM 28799 C C . THR A 1 33 ? 4.094 12.439 2.531 1.00 0.00 34 THR A C 24
ATOM 28800 O O . THR A 1 33 ? 5.300 12.625 2.682 1.00 0.00 34 THR A O 24
ATOM 28811 N N . GLY A 1 34 ? 3.471 12.470 1.362 1.00 0.00 35 GLY A N 24
ATOM 28812 C CA . GLY A 1 34 ? 4.197 12.738 0.133 1.00 0.00 35 GLY A CA 24
ATOM 28813 C C . GLY A 1 34 ? 5.023 11.520 -0.291 1.00 0.00 35 GLY A C 24
ATOM 28814 O O . GLY A 1 34 ? 5.982 11.650 -1.050 1.00 0.00 35 GLY A O 24
ATOM 28818 N N . LEU A 1 35 ? 4.619 10.365 0.217 1.00 0.00 36 LEU A N 24
ATOM 28819 C CA . LEU A 1 35 ? 5.308 9.127 -0.100 1.00 0.00 36 LEU A CA 24
ATOM 28820 C C . LEU A 1 35 ? 4.844 8.625 -1.469 1.00 0.00 36 LEU A C 24
ATOM 28821 O O . LEU A 1 35 ? 5.604 7.981 -2.189 1.00 0.00 36 LEU A O 24
ATOM 28837 N N . LEU A 1 36 ? 3.596 8.937 -1.786 1.00 0.00 37 LEU A N 24
ATOM 28838 C CA . LEU A 1 36 ? 3.020 8.527 -3.055 1.00 0.00 37 LEU A CA 24
ATOM 28839 C C . LEU A 1 36 ? 2.300 9.716 -3.692 1.00 0.00 37 LEU A C 24
ATOM 28840 O O . LEU A 1 36 ? 2.046 10.721 -3.031 1.00 0.00 37 LEU A O 24
ATOM 28856 N N . ASP A 1 37 ? 1.991 9.563 -4.972 1.00 0.00 38 ASP A N 24
ATOM 28857 C CA . ASP A 1 37 ? 1.304 10.613 -5.707 1.00 0.00 38 ASP A CA 24
ATOM 28858 C C . ASP A 1 37 ? 0.090 10.018 -6.423 1.00 0.00 38 ASP A C 24
ATOM 28859 O O . ASP A 1 37 ? -1.026 10.512 -6.275 1.00 0.00 38 ASP A O 24
ATOM 28868 N N . SER A 1 38 ? 0.350 8.964 -7.184 1.00 0.00 39 SER A N 24
ATOM 28869 C CA . SER A 1 38 ? -0.707 8.297 -7.923 1.00 0.00 39 SER A CA 24
ATOM 28870 C C . SER A 1 38 ? -0.124 7.150 -8.752 1.00 0.00 39 SER A C 24
ATOM 28871 O O . SER A 1 38 ? -0.415 5.983 -8.495 1.00 0.00 39 SER A O 24
ATOM 28879 N N . MET A 1 39 ? 0.690 7.523 -9.729 1.00 0.00 40 MET A N 24
ATOM 28880 C CA . MET A 1 39 ? 1.317 6.541 -10.596 1.00 0.00 40 MET A CA 24
ATOM 28881 C C . MET A 1 39 ? 1.935 5.404 -9.780 1.00 0.00 40 MET A C 24
ATOM 28882 O O . MET A 1 39 ? 2.094 4.291 -10.280 1.00 0.00 40 MET A O 24
ATOM 28896 N N . GLY A 1 40 ? 2.268 5.723 -8.537 1.00 0.00 41 GLY A N 24
ATOM 28897 C CA . GLY A 1 40 ? 2.865 4.742 -7.648 1.00 0.00 41 GLY A CA 24
ATOM 28898 C C . GLY A 1 40 ? 1.901 3.584 -7.382 1.00 0.00 41 GLY A C 24
ATOM 28899 O O . GLY A 1 40 ? 2.253 2.421 -7.574 1.00 0.00 41 GLY A O 24
ATOM 28903 N N . THR A 1 41 ? 0.703 3.942 -6.944 1.00 0.00 42 THR A N 24
ATOM 28904 C CA . THR A 1 41 ? -0.315 2.947 -6.649 1.00 0.00 42 THR A CA 24
ATOM 28905 C C . THR A 1 41 ? -0.415 1.934 -7.791 1.00 0.00 42 THR A C 24
ATOM 28906 O O . THR A 1 41 ? -0.606 0.742 -7.552 1.00 0.00 42 THR A O 24
ATOM 28917 N N . VAL A 1 42 ? -0.282 2.444 -9.006 1.00 0.00 43 VAL A N 24
ATOM 28918 C CA . VAL A 1 42 ? -0.355 1.597 -10.185 1.00 0.00 43 VAL A CA 24
ATOM 28919 C C . VAL A 1 42 ? 0.694 0.489 -10.078 1.00 0.00 43 VAL A C 24
ATOM 28920 O O . VAL A 1 42 ? 0.490 -0.614 -10.580 1.00 0.00 43 VAL A O 24
ATOM 28933 N N . GLN A 1 43 ? 1.795 0.823 -9.421 1.00 0.00 44 GLN A N 24
ATOM 28934 C CA . GLN A 1 43 ? 2.877 -0.130 -9.242 1.00 0.00 44 GLN A CA 24
ATOM 28935 C C . GLN A 1 43 ? 2.471 -1.213 -8.240 1.00 0.00 44 GLN A C 24
ATOM 28936 O O . GLN A 1 43 ? 2.286 -2.370 -8.613 1.00 0.00 44 GLN A O 24
ATOM 28950 N N . LEU A 1 44 ? 2.344 -0.798 -6.989 1.00 0.00 45 LEU A N 24
ATOM 28951 C CA . LEU A 1 44 ? 1.963 -1.718 -5.931 1.00 0.00 45 LEU A CA 24
ATOM 28952 C C . LEU A 1 44 ? 0.864 -2.652 -6.444 1.00 0.00 45 LEU A C 24
ATOM 28953 O O . LEU A 1 44 ? 0.938 -3.866 -6.256 1.00 0.00 45 LEU A O 24
ATOM 28969 N N . LEU A 1 45 ? -0.129 -2.051 -7.081 1.00 0.00 46 LEU A N 24
ATOM 28970 C CA . LEU A 1 45 ? -1.241 -2.814 -7.623 1.00 0.00 46 LEU A CA 24
ATOM 28971 C C . LEU A 1 45 ? -0.699 -3.979 -8.453 1.00 0.00 46 LEU A C 24
ATOM 28972 O O . LEU A 1 45 ? -1.158 -5.111 -8.314 1.00 0.00 46 LEU A O 24
ATOM 28988 N N . LEU A 1 46 ? 0.273 -3.661 -9.296 1.00 0.00 47 LEU A N 24
ATOM 28989 C CA . LEU A 1 46 ? 0.883 -4.667 -10.148 1.00 0.00 47 LEU A CA 24
ATOM 28990 C C . LEU A 1 46 ? 1.655 -5.664 -9.281 1.00 0.00 47 LEU A C 24
ATOM 28991 O O . LEU A 1 46 ? 1.899 -6.796 -9.696 1.00 0.00 47 LEU A O 24
ATOM 29007 N N . GLU A 1 47 ? 2.019 -5.206 -8.092 1.00 0.00 48 GLU A N 24
ATOM 29008 C CA . GLU A 1 47 ? 2.759 -6.043 -7.162 1.00 0.00 48 GLU A CA 24
ATOM 29009 C C . GLU A 1 47 ? 1.795 -6.781 -6.230 1.00 0.00 48 GLU A C 24
ATOM 29010 O O . GLU A 1 47 ? 2.169 -7.770 -5.602 1.00 0.00 48 GLU A O 24
ATOM 29022 N N . LEU A 1 48 ? 0.574 -6.270 -6.169 1.00 0.00 49 LEU A N 24
ATOM 29023 C CA . LEU A 1 48 ? -0.446 -6.867 -5.324 1.00 0.00 49 LEU A CA 24
ATOM 29024 C C . LEU A 1 48 ? -1.267 -7.861 -6.148 1.00 0.00 49 LEU A C 24
ATOM 29025 O O . LEU A 1 48 ? -1.968 -8.704 -5.591 1.00 0.00 49 LEU A O 24
ATOM 29041 N N . GLN A 1 49 ? -1.152 -7.729 -7.461 1.00 0.00 50 GLN A N 24
ATOM 29042 C CA . GLN A 1 49 ? -1.875 -8.605 -8.367 1.00 0.00 50 GLN A CA 24
ATOM 29043 C C . GLN A 1 49 ? -0.935 -9.665 -8.944 1.00 0.00 50 GLN A C 24
ATOM 29044 O O . GLN A 1 49 ? -1.243 -10.287 -9.960 1.00 0.00 50 GLN A O 24
ATOM 29058 N N . SER A 1 50 ? 0.193 -9.839 -8.272 1.00 0.00 51 SER A N 24
ATOM 29059 C CA . SER A 1 50 ? 1.180 -10.813 -8.704 1.00 0.00 51 SER A CA 24
ATOM 29060 C C . SER A 1 50 ? 1.525 -11.756 -7.550 1.00 0.00 51 SER A C 24
ATOM 29061 O O . SER A 1 50 ? 1.323 -12.965 -7.650 1.00 0.00 51 SER A O 24
ATOM 29069 N N . GLN A 1 51 ? 2.039 -11.168 -6.480 1.00 0.00 52 GLN A N 24
ATOM 29070 C CA . GLN A 1 51 ? 2.414 -11.940 -5.308 1.00 0.00 52 GLN A CA 24
ATOM 29071 C C . GLN A 1 51 ? 1.186 -12.210 -4.435 1.00 0.00 52 GLN A C 24
ATOM 29072 O O . GLN A 1 51 ? 1.174 -13.158 -3.652 1.00 0.00 52 GLN A O 24
ATOM 29086 N N . PHE A 1 52 ? 0.185 -11.358 -4.600 1.00 0.00 53 PHE A N 24
ATOM 29087 C CA . PHE A 1 52 ? -1.044 -11.492 -3.837 1.00 0.00 53 PHE A CA 24
ATOM 29088 C C . PHE A 1 52 ? -2.256 -11.610 -4.764 1.00 0.00 53 PHE A C 24
ATOM 29089 O O . PHE A 1 52 ? -3.379 -11.806 -4.303 1.00 0.00 53 PHE A O 24
ATOM 29106 N N . GLY A 1 53 ? -1.987 -11.482 -6.055 1.00 0.00 54 GLY A N 24
ATOM 29107 C CA . GLY A 1 53 ? -3.040 -11.570 -7.052 1.00 0.00 54 GLY A CA 24
ATOM 29108 C C . GLY A 1 53 ? -4.335 -10.938 -6.537 1.00 0.00 54 GLY A C 24
ATOM 29109 O O . GLY A 1 53 ? -5.401 -11.548 -6.614 1.00 0.00 54 GLY A O 24
ATOM 29113 N N . VAL A 1 54 ? -4.201 -9.725 -6.023 1.00 0.00 55 VAL A N 24
ATOM 29114 C CA . VAL A 1 54 ? -5.346 -9.004 -5.496 1.00 0.00 55 VAL A CA 24
ATOM 29115 C C . VAL A 1 54 ? -6.113 -8.357 -6.651 1.00 0.00 55 VAL A C 24
ATOM 29116 O O . VAL A 1 54 ? -5.572 -8.192 -7.743 1.00 0.00 55 VAL A O 24
ATOM 29129 N N . ASP A 1 55 ? -7.360 -8.008 -6.371 1.00 0.00 56 ASP A N 24
ATOM 29130 C CA . ASP A 1 55 ? -8.206 -7.384 -7.374 1.00 0.00 56 ASP A CA 24
ATOM 29131 C C . ASP A 1 55 ? -8.703 -6.035 -6.847 1.00 0.00 56 ASP A C 24
ATOM 29132 O O . ASP A 1 55 ? -9.676 -5.979 -6.098 1.00 0.00 56 ASP A O 24
ATOM 29141 N N . ALA A 1 56 ? -8.012 -4.984 -7.261 1.00 0.00 57 ALA A N 24
ATOM 29142 C CA . ALA A 1 56 ? -8.370 -3.640 -6.839 1.00 0.00 57 ALA A CA 24
ATOM 29143 C C . ALA A 1 56 ? -8.659 -2.783 -8.074 1.00 0.00 57 ALA A C 24
ATOM 29144 O O . ALA A 1 56 ? -7.913 -2.825 -9.051 1.00 0.00 57 ALA A O 24
ATOM 29151 N N . PRO A 1 57 ? -9.773 -2.008 -7.988 1.00 0.00 58 PRO A N 24
ATOM 29152 C CA . PRO A 1 57 ? -10.169 -1.142 -9.086 1.00 0.00 58 PRO A CA 24
ATOM 29153 C C . PRO A 1 57 ? -9.272 0.094 -9.162 1.00 0.00 58 PRO A C 24
ATOM 29154 O O . PRO A 1 57 ? -8.756 0.555 -8.145 1.00 0.00 58 PRO A O 24
ATOM 29165 N N . VAL A 1 58 ? -9.111 0.596 -10.378 1.00 0.00 59 VAL A N 24
ATOM 29166 C CA . VAL A 1 58 ? -8.285 1.769 -10.601 1.00 0.00 59 VAL A CA 24
ATOM 29167 C C . VAL A 1 58 ? -9.165 2.924 -11.084 1.00 0.00 59 VAL A C 24
ATOM 29168 O O . VAL A 1 58 ? -8.790 4.089 -10.961 1.00 0.00 59 VAL A O 24
ATOM 29181 N N . SER A 1 59 ? -10.319 2.560 -11.625 1.00 0.00 60 SER A N 24
ATOM 29182 C CA . SER A 1 59 ? -11.254 3.551 -12.127 1.00 0.00 60 SER A CA 24
ATOM 29183 C C . SER A 1 59 ? -11.287 4.761 -11.192 1.00 0.00 60 SER A C 24
ATOM 29184 O O . SER A 1 59 ? -11.318 5.903 -11.651 1.00 0.00 60 SER A O 24
ATOM 29192 N N . GLU A 1 60 ? -11.277 4.472 -9.898 1.00 0.00 61 GLU A N 24
ATOM 29193 C CA . GLU A 1 60 ? -11.305 5.523 -8.896 1.00 0.00 61 GLU A CA 24
ATOM 29194 C C . GLU A 1 60 ? -11.385 4.917 -7.494 1.00 0.00 61 GLU A C 24
ATOM 29195 O O . GLU A 1 60 ? -12.325 5.190 -6.748 1.00 0.00 61 GLU A O 24
ATOM 29207 N N . PHE A 1 61 ? -10.387 4.105 -7.177 1.00 0.00 62 PHE A N 24
ATOM 29208 C CA . PHE A 1 61 ? -10.332 3.458 -5.877 1.00 0.00 62 PHE A CA 24
ATOM 29209 C C . PHE A 1 61 ? -10.417 4.487 -4.748 1.00 0.00 62 PHE A C 24
ATOM 29210 O O . PHE A 1 61 ? -10.313 5.688 -4.990 1.00 0.00 62 PHE A O 24
ATOM 29227 N N . ASP A 1 62 ? -10.604 3.978 -3.540 1.00 0.00 63 ASP A N 24
ATOM 29228 C CA . ASP A 1 62 ? -10.703 4.837 -2.372 1.00 0.00 63 ASP A CA 24
ATOM 29229 C C . ASP A 1 62 ? -9.301 5.110 -1.825 1.00 0.00 63 ASP A C 24
ATOM 29230 O O . ASP A 1 62 ? -8.769 4.318 -1.047 1.00 0.00 63 ASP A O 24
ATOM 29239 N N . ARG A 1 63 ? -8.741 6.234 -2.250 1.00 0.00 64 ARG A N 24
ATOM 29240 C CA . ARG A 1 63 ? -7.411 6.620 -1.811 1.00 0.00 64 ARG A CA 24
ATOM 29241 C C . ARG A 1 63 ? -7.285 6.457 -0.295 1.00 0.00 64 ARG A C 24
ATOM 29242 O O . ARG A 1 63 ? -6.182 6.294 0.225 1.00 0.00 64 ARG A O 24
ATOM 29263 N N . LYS A 1 64 ? -8.429 6.509 0.371 1.00 0.00 65 LYS A N 24
ATOM 29264 C CA . LYS A 1 64 ? -8.459 6.370 1.817 1.00 0.00 65 LYS A CA 24
ATOM 29265 C C . LYS A 1 64 ? -7.935 4.986 2.203 1.00 0.00 65 LYS A C 24
ATOM 29266 O O . LYS A 1 64 ? -7.288 4.829 3.238 1.00 0.00 65 LYS A O 24
ATOM 29285 N N . GLU A 1 65 ? -8.232 4.016 1.351 1.00 0.00 66 GLU A N 24
ATOM 29286 C CA . GLU A 1 65 ? -7.798 2.650 1.590 1.00 0.00 66 GLU A CA 24
ATOM 29287 C C . GLU A 1 65 ? -6.388 2.436 1.035 1.00 0.00 66 GLU A C 24
ATOM 29288 O O . GLU A 1 65 ? -5.660 1.562 1.502 1.00 0.00 66 GLU A O 24
ATOM 29300 N N . TRP A 1 66 ? -6.046 3.250 0.047 1.00 0.00 67 TRP A N 24
ATOM 29301 C CA . TRP A 1 66 ? -4.736 3.161 -0.576 1.00 0.00 67 TRP A CA 24
ATOM 29302 C C . TRP A 1 66 ? -3.929 4.391 -0.158 1.00 0.00 67 TRP A C 24
ATOM 29303 O O . TRP A 1 66 ? -3.041 4.832 -0.885 1.00 0.00 67 TRP A O 24
ATOM 29324 N N . ASP A 1 67 ? -4.266 4.910 1.013 1.00 0.00 68 ASP A N 24
ATOM 29325 C CA . ASP A 1 67 ? -3.584 6.080 1.537 1.00 0.00 68 ASP A CA 24
ATOM 29326 C C . ASP A 1 67 ? -2.529 5.639 2.554 1.00 0.00 68 ASP A C 24
ATOM 29327 O O . ASP A 1 67 ? -1.429 6.188 2.590 1.00 0.00 68 ASP A O 24
ATOM 29336 N N . THR A 1 68 ? -2.903 4.652 3.354 1.00 0.00 69 THR A N 24
ATOM 29337 C CA . THR A 1 68 ? -2.003 4.129 4.369 1.00 0.00 69 THR A CA 24
ATOM 29338 C C . THR A 1 68 ? -1.612 2.686 4.044 1.00 0.00 69 THR A C 24
ATOM 29339 O O . THR A 1 68 ? -2.284 2.019 3.257 1.00 0.00 69 THR A O 24
ATOM 29350 N N . PRO A 1 69 ? -0.499 2.233 4.682 1.00 0.00 70 PRO A N 24
ATOM 29351 C CA . PRO A 1 69 ? -0.012 0.882 4.467 1.00 0.00 70 PRO A CA 24
ATOM 29352 C C . PRO A 1 69 ? -0.888 -0.139 5.198 1.00 0.00 70 PRO A C 24
ATOM 29353 O O . PRO A 1 69 ? -0.915 -1.313 4.832 1.00 0.00 70 PRO A O 24
ATOM 29364 N N . ASN A 1 70 ? -1.582 0.347 6.217 1.00 0.00 71 ASN A N 24
ATOM 29365 C CA . ASN A 1 70 ? -2.455 -0.509 7.002 1.00 0.00 71 ASN A CA 24
ATOM 29366 C C . ASN A 1 70 ? -3.730 -0.797 6.205 1.00 0.00 71 ASN A C 24
ATOM 29367 O O . ASN A 1 70 ? -4.094 -1.956 6.008 1.00 0.00 71 ASN A O 24
ATOM 29378 N N . LYS A 1 71 ? -4.372 0.276 5.767 1.00 0.00 72 LYS A N 24
ATOM 29379 C CA . LYS A 1 71 ? -5.596 0.151 4.996 1.00 0.00 72 LYS A CA 24
ATOM 29380 C C . LYS A 1 71 ? -5.346 -0.757 3.790 1.00 0.00 72 LYS A C 24
ATOM 29381 O O . LYS A 1 71 ? -6.237 -1.490 3.365 1.00 0.00 72 LYS A O 24
ATOM 29400 N N . ILE A 1 72 ? -4.128 -0.681 3.276 1.00 0.00 73 ILE A N 24
ATOM 29401 C CA . ILE A 1 72 ? -3.749 -1.487 2.128 1.00 0.00 73 ILE A CA 24
ATOM 29402 C C . ILE A 1 72 ? -3.463 -2.919 2.588 1.00 0.00 73 ILE A C 24
ATOM 29403 O O . ILE A 1 72 ? -4.001 -3.873 2.030 1.00 0.00 73 ILE A O 24
ATOM 29419 N N . ILE A 1 73 ? -2.616 -3.022 3.603 1.00 0.00 74 ILE A N 24
ATOM 29420 C CA . ILE A 1 73 ? -2.253 -4.320 4.144 1.00 0.00 74 ILE A CA 24
ATOM 29421 C C . ILE A 1 73 ? -3.523 -5.129 4.414 1.00 0.00 74 ILE A C 24
ATOM 29422 O O . ILE A 1 73 ? -3.487 -6.359 4.440 1.00 0.00 74 ILE A O 24
ATOM 29438 N N . ALA A 1 74 ? -4.616 -4.408 4.606 1.00 0.00 75 ALA A N 24
ATOM 29439 C CA . ALA A 1 74 ? -5.896 -5.043 4.873 1.00 0.00 75 ALA A CA 24
ATOM 29440 C C . ALA A 1 74 ? -6.538 -5.462 3.549 1.00 0.00 75 ALA A C 24
ATOM 29441 O O . ALA A 1 74 ? -7.203 -6.494 3.476 1.00 0.00 75 ALA A O 24
ATOM 29448 N N . LYS A 1 75 ? -6.318 -4.638 2.534 1.00 0.00 76 LYS A N 24
ATOM 29449 C CA . LYS A 1 75 ? -6.867 -4.910 1.217 1.00 0.00 76 LYS A CA 24
ATOM 29450 C C . LYS A 1 75 ? -6.198 -6.157 0.638 1.00 0.00 76 LYS A C 24
ATOM 29451 O O . LYS A 1 75 ? -6.822 -6.914 -0.106 1.00 0.00 76 LYS A O 24
ATOM 29470 N N . VAL A 1 76 ? -4.936 -6.336 1.001 1.00 0.00 77 VAL A N 24
ATOM 29471 C CA . VAL A 1 76 ? -4.174 -7.479 0.526 1.00 0.00 77 VAL A CA 24
ATOM 29472 C C . VAL A 1 76 ? -4.548 -8.712 1.351 1.00 0.00 77 VAL A C 24
ATOM 29473 O O . VAL A 1 76 ? -4.464 -9.839 0.863 1.00 0.00 77 VAL A O 24
ATOM 29486 N N . GLU A 1 77 ? -4.952 -8.458 2.586 1.00 0.00 78 GLU A N 24
ATOM 29487 C CA . GLU A 1 77 ? -5.339 -9.534 3.484 1.00 0.00 78 GLU A CA 24
ATOM 29488 C C . GLU A 1 77 ? -6.785 -9.956 3.216 1.00 0.00 78 GLU A C 24
ATOM 29489 O O . GLU A 1 77 ? -7.158 -11.100 3.467 1.00 0.00 78 GLU A O 24
ATOM 29501 N N . GLN A 1 78 ? -7.559 -9.008 2.709 1.00 0.00 79 GLN A N 24
ATOM 29502 C CA . GLN A 1 78 ? -8.956 -9.266 2.404 1.00 0.00 79 GLN A CA 24
ATOM 29503 C C . GLN A 1 78 ? -9.103 -9.753 0.960 1.00 0.00 79 GLN A C 24
ATOM 29504 O O . GLN A 1 78 ? -10.179 -9.648 0.373 1.00 0.00 79 GLN A O 24
ATOM 29518 N N . ALA A 1 79 ? -8.006 -10.274 0.431 1.00 0.00 80 ALA A N 24
ATOM 29519 C CA . ALA A 1 79 ? -8.000 -10.777 -0.932 1.00 0.00 80 ALA A CA 24
ATOM 29520 C C . ALA A 1 79 ? -7.621 -12.259 -0.923 1.00 0.00 80 ALA A C 24
ATOM 29521 O O . ALA A 1 79 ? -8.280 -13.077 -1.564 1.00 0.00 80 ALA A O 24
ATOM 29528 N N . GLN A 1 80 ? -6.562 -12.562 -0.186 1.00 0.00 81 GLN A N 24
ATOM 29529 C CA . GLN A 1 80 ? -6.088 -13.932 -0.084 1.00 0.00 81 GLN A CA 24
ATOM 29530 C C . GLN A 1 80 ? -7.268 -14.890 0.094 1.00 0.00 81 GLN A C 24
ATOM 29531 O O . GLN A 1 80 ? -7.980 -14.825 1.095 1.00 0.00 81 GLN A O 24
ATOM 29545 N N . ALA A 1 1 ? 1.571 -18.819 10.949 1.00 0.00 2 ALA A N 25
ATOM 29546 C CA . ALA A 1 1 ? 2.533 -18.640 9.876 1.00 0.00 2 ALA A CA 25
ATOM 29547 C C . ALA A 1 1 ? 2.009 -17.588 8.896 1.00 0.00 2 ALA A C 25
ATOM 29548 O O . ALA A 1 1 ? 1.162 -16.771 9.253 1.00 0.00 2 ALA A O 25
ATOM 29555 N N . ASP A 1 2 ? 2.535 -17.642 7.681 1.00 0.00 3 ASP A N 25
ATOM 29556 C CA . ASP A 1 2 ? 2.130 -16.705 6.647 1.00 0.00 3 ASP A CA 25
ATOM 29557 C C . ASP A 1 2 ? 2.551 -15.292 7.053 1.00 0.00 3 ASP A C 25
ATOM 29558 O O . ASP A 1 2 ? 1.813 -14.595 7.748 1.00 0.00 3 ASP A O 25
ATOM 29567 N N . GLU A 1 3 ? 3.738 -14.910 6.603 1.00 0.00 4 GLU A N 25
ATOM 29568 C CA . GLU A 1 3 ? 4.267 -13.592 6.912 1.00 0.00 4 GLU A CA 25
ATOM 29569 C C . GLU A 1 3 ? 5.103 -13.069 5.742 1.00 0.00 4 GLU A C 25
ATOM 29570 O O . GLU A 1 3 ? 5.895 -12.143 5.905 1.00 0.00 4 GLU A O 25
ATOM 29582 N N . ALA A 1 4 ? 4.898 -13.687 4.587 1.00 0.00 5 ALA A N 25
ATOM 29583 C CA . ALA A 1 4 ? 5.623 -13.295 3.390 1.00 0.00 5 ALA A CA 25
ATOM 29584 C C . ALA A 1 4 ? 4.864 -12.169 2.684 1.00 0.00 5 ALA A C 25
ATOM 29585 O O . ALA A 1 4 ? 5.423 -11.475 1.836 1.00 0.00 5 ALA A O 25
ATOM 29592 N N . ILE A 1 5 ? 3.603 -12.022 3.062 1.00 0.00 6 ILE A N 25
ATOM 29593 C CA . ILE A 1 5 ? 2.762 -10.993 2.476 1.00 0.00 6 ILE A CA 25
ATOM 29594 C C . ILE A 1 5 ? 2.871 -9.714 3.310 1.00 0.00 6 ILE A C 25
ATOM 29595 O O . ILE A 1 5 ? 3.133 -8.639 2.772 1.00 0.00 6 ILE A O 25
ATOM 29611 N N . LYS A 1 6 ? 2.668 -9.874 4.609 1.00 0.00 7 LYS A N 25
ATOM 29612 C CA . LYS A 1 6 ? 2.741 -8.746 5.522 1.00 0.00 7 LYS A CA 25
ATOM 29613 C C . LYS A 1 6 ? 4.113 -8.081 5.394 1.00 0.00 7 LYS A C 25
ATOM 29614 O O . LYS A 1 6 ? 4.232 -6.864 5.531 1.00 0.00 7 LYS A O 25
ATOM 29633 N N . ASN A 1 7 ? 5.115 -8.908 5.133 1.00 0.00 8 ASN A N 25
ATOM 29634 C CA . ASN A 1 7 ? 6.473 -8.415 4.985 1.00 0.00 8 ASN A CA 25
ATOM 29635 C C . ASN A 1 7 ? 6.635 -7.783 3.600 1.00 0.00 8 ASN A C 25
ATOM 29636 O O . ASN A 1 7 ? 6.987 -6.611 3.487 1.00 0.00 8 ASN A O 25
ATOM 29647 N N . GLY A 1 8 ? 6.368 -8.589 2.583 1.00 0.00 9 GLY A N 25
ATOM 29648 C CA . GLY A 1 8 ? 6.479 -8.124 1.212 1.00 0.00 9 GLY A CA 25
ATOM 29649 C C . GLY A 1 8 ? 5.690 -6.829 1.006 1.00 0.00 9 GLY A C 25
ATOM 29650 O O . GLY A 1 8 ? 6.193 -5.879 0.409 1.00 0.00 9 GLY A O 25
ATOM 29654 N N . VAL A 1 9 ? 4.466 -6.833 1.513 1.00 0.00 10 VAL A N 25
ATOM 29655 C CA . VAL A 1 9 ? 3.602 -5.671 1.392 1.00 0.00 10 VAL A CA 25
ATOM 29656 C C . VAL A 1 9 ? 4.320 -4.446 1.962 1.00 0.00 10 VAL A C 25
ATOM 29657 O O . VAL A 1 9 ? 4.292 -3.372 1.363 1.00 0.00 10 VAL A O 25
ATOM 29670 N N . LEU A 1 10 ? 4.946 -4.649 3.111 1.00 0.00 11 LEU A N 25
ATOM 29671 C CA . LEU A 1 10 ? 5.670 -3.574 3.769 1.00 0.00 11 LEU A CA 25
ATOM 29672 C C . LEU A 1 10 ? 6.948 -3.271 2.984 1.00 0.00 11 LEU A C 25
ATOM 29673 O O . LEU A 1 10 ? 7.250 -2.112 2.706 1.00 0.00 11 LEU A O 25
ATOM 29689 N N . ASP A 1 11 ? 7.663 -4.334 2.648 1.00 0.00 12 ASP A N 25
ATOM 29690 C CA . ASP A 1 11 ? 8.902 -4.197 1.900 1.00 0.00 12 ASP A CA 25
ATOM 29691 C C . ASP A 1 11 ? 8.618 -3.478 0.579 1.00 0.00 12 ASP A C 25
ATOM 29692 O O . ASP A 1 11 ? 9.447 -2.708 0.098 1.00 0.00 12 ASP A O 25
ATOM 29701 N N . ILE A 1 12 ? 7.445 -3.756 0.032 1.00 0.00 13 ILE A N 25
ATOM 29702 C CA . ILE A 1 12 ? 7.041 -3.145 -1.224 1.00 0.00 13 ILE A CA 25
ATOM 29703 C C . ILE A 1 12 ? 6.502 -1.740 -0.952 1.00 0.00 13 ILE A C 25
ATOM 29704 O O . ILE A 1 12 ? 6.554 -0.873 -1.823 1.00 0.00 13 ILE A O 25
ATOM 29720 N N . LEU A 1 13 ? 5.996 -1.559 0.259 1.00 0.00 14 LEU A N 25
ATOM 29721 C CA . LEU A 1 13 ? 5.448 -0.273 0.656 1.00 0.00 14 LEU A CA 25
ATOM 29722 C C . LEU A 1 13 ? 6.594 0.684 0.994 1.00 0.00 14 LEU A C 25
ATOM 29723 O O . LEU A 1 13 ? 6.663 1.788 0.457 1.00 0.00 14 LEU A O 25
ATOM 29739 N N . ALA A 1 14 ? 7.463 0.224 1.881 1.00 0.00 15 ALA A N 25
ATOM 29740 C CA . ALA A 1 14 ? 8.603 1.025 2.296 1.00 0.00 15 ALA A CA 25
ATOM 29741 C C . ALA A 1 14 ? 9.469 1.343 1.076 1.00 0.00 15 ALA A C 25
ATOM 29742 O O . ALA A 1 14 ? 10.163 2.358 1.050 1.00 0.00 15 ALA A O 25
ATOM 29749 N N . ASP A 1 15 ? 9.400 0.455 0.094 1.00 0.00 16 ASP A N 25
ATOM 29750 C CA . ASP A 1 15 ? 10.170 0.628 -1.127 1.00 0.00 16 ASP A CA 25
ATOM 29751 C C . ASP A 1 15 ? 9.472 1.652 -2.023 1.00 0.00 16 ASP A C 25
ATOM 29752 O O . ASP A 1 15 ? 10.127 2.503 -2.625 1.00 0.00 16 ASP A O 25
ATOM 29761 N N . LEU A 1 16 ? 8.154 1.537 -2.084 1.00 0.00 17 LEU A N 25
ATOM 29762 C CA . LEU A 1 16 ? 7.361 2.443 -2.898 1.00 0.00 17 LEU A CA 25
ATOM 29763 C C . LEU A 1 16 ? 7.642 3.885 -2.471 1.00 0.00 17 LEU A C 25
ATOM 29764 O O . LEU A 1 16 ? 7.865 4.754 -3.314 1.00 0.00 17 LEU A O 25
ATOM 29780 N N . THR A 1 17 ? 7.624 4.095 -1.162 1.00 0.00 18 THR A N 25
ATOM 29781 C CA . THR A 1 17 ? 7.875 5.417 -0.614 1.00 0.00 18 THR A CA 25
ATOM 29782 C C . THR A 1 17 ? 9.325 5.834 -0.868 1.00 0.00 18 THR A C 25
ATOM 29783 O O . THR A 1 17 ? 9.590 6.973 -1.246 1.00 0.00 18 THR A O 25
ATOM 29794 N N . GLY A 1 18 ? 10.226 4.886 -0.650 1.00 0.00 19 GLY A N 25
ATOM 29795 C CA . GLY A 1 18 ? 11.642 5.141 -0.851 1.00 0.00 19 GLY A CA 25
ATOM 29796 C C . GLY A 1 18 ? 12.380 5.223 0.488 1.00 0.00 19 GLY A C 25
ATOM 29797 O O . GLY A 1 18 ? 13.593 5.421 0.521 1.00 0.00 19 GLY A O 25
ATOM 29801 N N . SER A 1 19 ? 11.615 5.065 1.558 1.00 0.00 20 SER A N 25
ATOM 29802 C CA . SER A 1 19 ? 12.180 5.119 2.896 1.00 0.00 20 SER A CA 25
ATOM 29803 C C . SER A 1 19 ? 11.404 4.188 3.830 1.00 0.00 20 SER A C 25
ATOM 29804 O O . SER A 1 19 ? 10.275 3.804 3.531 1.00 0.00 20 SER A O 25
ATOM 29812 N N . ASP A 1 20 ? 12.042 3.852 4.941 1.00 0.00 21 ASP A N 25
ATOM 29813 C CA . ASP A 1 20 ? 11.426 2.972 5.921 1.00 0.00 21 ASP A CA 25
ATOM 29814 C C . ASP A 1 20 ? 10.639 3.812 6.929 1.00 0.00 21 ASP A C 25
ATOM 29815 O O . ASP A 1 20 ? 10.924 3.779 8.126 1.00 0.00 21 ASP A O 25
ATOM 29824 N N . ASP A 1 21 ? 9.666 4.545 6.409 1.00 0.00 22 ASP A N 25
ATOM 29825 C CA . ASP A 1 21 ? 8.836 5.391 7.249 1.00 0.00 22 ASP A CA 25
ATOM 29826 C C . ASP A 1 21 ? 7.515 4.677 7.540 1.00 0.00 22 ASP A C 25
ATOM 29827 O O . ASP A 1 21 ? 7.047 4.668 8.677 1.00 0.00 22 ASP A O 25
ATOM 29836 N N . VAL A 1 22 ? 6.952 4.095 6.492 1.00 0.00 23 VAL A N 25
ATOM 29837 C CA . VAL A 1 22 ? 5.693 3.379 6.620 1.00 0.00 23 VAL A CA 25
ATOM 29838 C C . VAL A 1 22 ? 5.966 1.967 7.139 1.00 0.00 23 VAL A C 25
ATOM 29839 O O . VAL A 1 22 ? 5.053 1.286 7.606 1.00 0.00 23 VAL A O 25
ATOM 29852 N N . LYS A 1 23 ? 7.225 1.567 7.041 1.00 0.00 24 LYS A N 25
ATOM 29853 C CA . LYS A 1 23 ? 7.630 0.247 7.495 1.00 0.00 24 LYS A CA 25
ATOM 29854 C C . LYS A 1 23 ? 7.352 0.120 8.994 1.00 0.00 24 LYS A C 25
ATOM 29855 O O . LYS A 1 23 ? 7.183 -0.985 9.507 1.00 0.00 24 LYS A O 25
ATOM 29874 N N . LYS A 1 24 ? 7.312 1.269 9.655 1.00 0.00 25 LYS A N 25
ATOM 29875 C CA . LYS A 1 24 ? 7.059 1.300 11.085 1.00 0.00 25 LYS A CA 25
ATOM 29876 C C . LYS A 1 24 ? 5.615 1.745 11.332 1.00 0.00 25 LYS A C 25
ATOM 29877 O O . LYS A 1 24 ? 4.771 0.938 11.720 1.00 0.00 25 LYS A O 25
ATOM 29896 N N . ASN A 1 25 ? 5.376 3.026 11.099 1.00 0.00 26 ASN A N 25
ATOM 29897 C CA . ASN A 1 25 ? 4.050 3.587 11.291 1.00 0.00 26 ASN A CA 25
ATOM 29898 C C . ASN A 1 25 ? 3.045 2.814 10.435 1.00 0.00 26 ASN A C 25
ATOM 29899 O O . ASN A 1 25 ? 3.325 2.492 9.282 1.00 0.00 26 ASN A O 25
ATOM 29910 N N . LEU A 1 26 ? 1.894 2.540 11.032 1.00 0.00 27 LEU A N 25
ATOM 29911 C CA . LEU A 1 26 ? 0.846 1.811 10.339 1.00 0.00 27 LEU A CA 25
ATOM 29912 C C . LEU A 1 26 ? -0.320 2.758 10.047 1.00 0.00 27 LEU A C 25
ATOM 29913 O O . LEU A 1 26 ? -1.477 2.341 10.043 1.00 0.00 27 LEU A O 25
ATOM 29929 N N . ASP A 1 27 ? 0.025 4.015 9.808 1.00 0.00 28 ASP A N 25
ATOM 29930 C CA . ASP A 1 27 ? -0.979 5.024 9.515 1.00 0.00 28 ASP A CA 25
ATOM 29931 C C . ASP A 1 27 ? -0.297 6.254 8.911 1.00 0.00 28 ASP A C 25
ATOM 29932 O O . ASP A 1 27 ? -0.761 7.378 9.096 1.00 0.00 28 ASP A O 25
ATOM 29941 N N . LEU A 1 28 ? 0.791 5.998 8.202 1.00 0.00 29 LEU A N 25
ATOM 29942 C CA . LEU A 1 28 ? 1.540 7.070 7.568 1.00 0.00 29 LEU A CA 25
ATOM 29943 C C . LEU A 1 28 ? 1.020 7.278 6.144 1.00 0.00 29 LEU A C 25
ATOM 29944 O O . LEU A 1 28 ? 1.341 6.505 5.243 1.00 0.00 29 LEU A O 25
ATOM 29960 N N . ASN A 1 29 ? 0.226 8.328 5.986 1.00 0.00 30 ASN A N 25
ATOM 29961 C CA . ASN A 1 29 ? -0.341 8.647 4.687 1.00 0.00 30 ASN A CA 25
ATOM 29962 C C . ASN A 1 29 ? 0.699 8.372 3.599 1.00 0.00 30 ASN A C 25
ATOM 29963 O O . ASN A 1 29 ? 1.825 8.860 3.674 1.00 0.00 30 ASN A O 25
ATOM 29974 N N . LEU A 1 30 ? 0.283 7.590 2.613 1.00 0.00 31 LEU A N 25
ATOM 29975 C CA . LEU A 1 30 ? 1.166 7.243 1.511 1.00 0.00 31 LEU A CA 25
ATOM 29976 C C . LEU A 1 30 ? 1.045 8.304 0.415 1.00 0.00 31 LEU A C 25
ATOM 29977 O O . LEU A 1 30 ? 1.917 8.415 -0.446 1.00 0.00 31 LEU A O 25
ATOM 29993 N N . PHE A 1 31 ? -0.044 9.057 0.480 1.00 0.00 32 PHE A N 25
ATOM 29994 C CA . PHE A 1 31 ? -0.290 10.104 -0.497 1.00 0.00 32 PHE A CA 25
ATOM 29995 C C . PHE A 1 31 ? -0.098 11.489 0.125 1.00 0.00 32 PHE A C 25
ATOM 29996 O O . PHE A 1 31 ? 0.512 12.366 -0.483 1.00 0.00 32 PHE A O 25
ATOM 30013 N N . GLU A 1 32 ? -0.632 11.641 1.328 1.00 0.00 33 GLU A N 25
ATOM 30014 C CA . GLU A 1 32 ? -0.528 12.905 2.038 1.00 0.00 33 GLU A CA 25
ATOM 30015 C C . GLU A 1 32 ? 0.924 13.167 2.445 1.00 0.00 33 GLU A C 25
ATOM 30016 O O . GLU A 1 32 ? 1.279 14.288 2.805 1.00 0.00 33 GLU A O 25
ATOM 30028 N N . THR A 1 33 ? 1.725 12.113 2.373 1.00 0.00 34 THR A N 25
ATOM 30029 C CA . THR A 1 33 ? 3.130 12.215 2.729 1.00 0.00 34 THR A CA 25
ATOM 30030 C C . THR A 1 33 ? 3.975 12.506 1.488 1.00 0.00 34 THR A C 25
ATOM 30031 O O . THR A 1 33 ? 5.128 12.917 1.601 1.00 0.00 34 THR A O 25
ATOM 30042 N N . GLY A 1 34 ? 3.367 12.283 0.332 1.00 0.00 35 GLY A N 25
ATOM 30043 C CA . GLY A 1 34 ? 4.049 12.518 -0.929 1.00 0.00 35 GLY A CA 25
ATOM 30044 C C . GLY A 1 34 ? 5.010 11.371 -1.255 1.00 0.00 35 GLY A C 25
ATOM 30045 O O . GLY A 1 34 ? 5.636 11.362 -2.313 1.00 0.00 35 GLY A O 25
ATOM 30049 N N . LEU A 1 35 ? 5.096 10.431 -0.324 1.00 0.00 36 LEU A N 25
ATOM 30050 C CA . LEU A 1 35 ? 5.969 9.284 -0.498 1.00 0.00 36 LEU A CA 25
ATOM 30051 C C . LEU A 1 35 ? 5.891 8.803 -1.948 1.00 0.00 36 LEU A C 25
ATOM 30052 O O . LEU A 1 35 ? 6.906 8.442 -2.542 1.00 0.00 36 LEU A O 25
ATOM 30068 N N . LEU A 1 36 ? 4.676 8.816 -2.477 1.00 0.00 37 LEU A N 25
ATOM 30069 C CA . LEU A 1 36 ? 4.451 8.386 -3.847 1.00 0.00 37 LEU A CA 25
ATOM 30070 C C . LEU A 1 36 ? 3.506 9.371 -4.538 1.00 0.00 37 LEU A C 25
ATOM 30071 O O . LEU A 1 36 ? 3.122 10.383 -3.952 1.00 0.00 37 LEU A O 25
ATOM 30087 N N . ASP A 1 37 ? 3.158 9.041 -5.772 1.00 0.00 38 ASP A N 25
ATOM 30088 C CA . ASP A 1 37 ? 2.265 9.883 -6.549 1.00 0.00 38 ASP A CA 25
ATOM 30089 C C . ASP A 1 37 ? 1.771 9.106 -7.770 1.00 0.00 38 ASP A C 25
ATOM 30090 O O . ASP A 1 37 ? 2.570 8.667 -8.597 1.00 0.00 38 ASP A O 25
ATOM 30099 N N . SER A 1 38 ? 0.456 8.960 -7.847 1.00 0.00 39 SER A N 25
ATOM 30100 C CA . SER A 1 38 ? -0.154 8.243 -8.953 1.00 0.00 39 SER A CA 25
ATOM 30101 C C . SER A 1 38 ? 0.582 6.923 -9.192 1.00 0.00 39 SER A C 25
ATOM 30102 O O . SER A 1 38 ? 0.201 5.889 -8.646 1.00 0.00 39 SER A O 25
ATOM 30110 N N . MET A 1 39 ? 1.623 7.002 -10.007 1.00 0.00 40 MET A N 25
ATOM 30111 C CA . MET A 1 39 ? 2.416 5.827 -10.324 1.00 0.00 40 MET A CA 25
ATOM 30112 C C . MET A 1 39 ? 2.496 4.879 -9.124 1.00 0.00 40 MET A C 25
ATOM 30113 O O . MET A 1 39 ? 2.489 3.661 -9.290 1.00 0.00 40 MET A O 25
ATOM 30127 N N . GLY A 1 40 ? 2.571 5.476 -7.945 1.00 0.00 41 GLY A N 25
ATOM 30128 C CA . GLY A 1 40 ? 2.653 4.701 -6.718 1.00 0.00 41 GLY A CA 25
ATOM 30129 C C . GLY A 1 40 ? 1.526 3.669 -6.646 1.00 0.00 41 GLY A C 25
ATOM 30130 O O . GLY A 1 40 ? 1.748 2.485 -6.893 1.00 0.00 41 GLY A O 25
ATOM 30134 N N . THR A 1 41 ? 0.342 4.155 -6.306 1.00 0.00 42 THR A N 25
ATOM 30135 C CA . THR A 1 41 ? -0.820 3.290 -6.198 1.00 0.00 42 THR A CA 25
ATOM 30136 C C . THR A 1 41 ? -0.892 2.342 -7.397 1.00 0.00 42 THR A C 25
ATOM 30137 O O . THR A 1 41 ? -1.475 1.263 -7.306 1.00 0.00 42 THR A O 25
ATOM 30148 N N . VAL A 1 42 ? -0.293 2.781 -8.494 1.00 0.00 43 VAL A N 25
ATOM 30149 C CA . VAL A 1 42 ? -0.282 1.985 -9.710 1.00 0.00 43 VAL A CA 25
ATOM 30150 C C . VAL A 1 42 ? 0.720 0.840 -9.556 1.00 0.00 43 VAL A C 25
ATOM 30151 O O . VAL A 1 42 ? 0.363 -0.327 -9.710 1.00 0.00 43 VAL A O 25
ATOM 30164 N N . GLN A 1 43 ? 1.955 1.213 -9.252 1.00 0.00 44 GLN A N 25
ATOM 30165 C CA . GLN A 1 43 ? 3.011 0.231 -9.076 1.00 0.00 44 GLN A CA 25
ATOM 30166 C C . GLN A 1 43 ? 2.676 -0.707 -7.914 1.00 0.00 44 GLN A C 25
ATOM 30167 O O . GLN A 1 43 ? 2.729 -1.927 -8.060 1.00 0.00 44 GLN A O 25
ATOM 30181 N N . LEU A 1 44 ? 2.338 -0.101 -6.785 1.00 0.00 45 LEU A N 25
ATOM 30182 C CA . LEU A 1 44 ? 1.993 -0.865 -5.599 1.00 0.00 45 LEU A CA 25
ATOM 30183 C C . LEU A 1 44 ? 0.936 -1.910 -5.959 1.00 0.00 45 LEU A C 25
ATOM 30184 O O . LEU A 1 44 ? 0.914 -3.000 -5.389 1.00 0.00 45 LEU A O 25
ATOM 30200 N N . LEU A 1 45 ? 0.084 -1.541 -6.904 1.00 0.00 46 LEU A N 25
ATOM 30201 C CA . LEU A 1 45 ? -0.974 -2.433 -7.348 1.00 0.00 46 LEU A CA 25
ATOM 30202 C C . LEU A 1 45 ? -0.372 -3.539 -8.217 1.00 0.00 46 LEU A C 25
ATOM 30203 O O . LEU A 1 45 ? -0.896 -4.650 -8.266 1.00 0.00 46 LEU A O 25
ATOM 30219 N N . LEU A 1 46 ? 0.722 -3.195 -8.882 1.00 0.00 47 LEU A N 25
ATOM 30220 C CA . LEU A 1 46 ? 1.401 -4.146 -9.747 1.00 0.00 47 LEU A CA 25
ATOM 30221 C C . LEU A 1 46 ? 2.046 -5.237 -8.890 1.00 0.00 47 LEU A C 25
ATOM 30222 O O . LEU A 1 46 ? 2.063 -6.405 -9.277 1.00 0.00 47 LEU A O 25
ATOM 30238 N N . GLU A 1 47 ? 2.559 -4.818 -7.743 1.00 0.00 48 GLU A N 25
ATOM 30239 C CA . GLU A 1 47 ? 3.203 -5.746 -6.829 1.00 0.00 48 GLU A CA 25
ATOM 30240 C C . GLU A 1 47 ? 2.154 -6.488 -5.998 1.00 0.00 48 GLU A C 25
ATOM 30241 O O . GLU A 1 47 ? 2.413 -7.582 -5.499 1.00 0.00 48 GLU A O 25
ATOM 30253 N N . LEU A 1 48 ? 0.991 -5.863 -5.877 1.00 0.00 49 LEU A N 25
ATOM 30254 C CA . LEU A 1 48 ? -0.097 -6.451 -5.115 1.00 0.00 49 LEU A CA 25
ATOM 30255 C C . LEU A 1 48 ? -0.896 -7.391 -6.021 1.00 0.00 49 LEU A C 25
ATOM 30256 O O . LEU A 1 48 ? -1.746 -8.142 -5.544 1.00 0.00 49 LEU A O 25
ATOM 30272 N N . GLN A 1 49 ? -0.596 -7.319 -7.309 1.00 0.00 50 GLN A N 25
ATOM 30273 C CA . GLN A 1 49 ? -1.275 -8.154 -8.283 1.00 0.00 50 GLN A CA 25
ATOM 30274 C C . GLN A 1 49 ? -0.293 -9.149 -8.907 1.00 0.00 50 GLN A C 25
ATOM 30275 O O . GLN A 1 49 ? -0.582 -9.746 -9.942 1.00 0.00 50 GLN A O 25
ATOM 30289 N N . SER A 1 50 ? 0.847 -9.297 -8.248 1.00 0.00 51 SER A N 25
ATOM 30290 C CA . SER A 1 50 ? 1.873 -10.209 -8.725 1.00 0.00 51 SER A CA 25
ATOM 30291 C C . SER A 1 50 ? 2.122 -11.305 -7.686 1.00 0.00 51 SER A C 25
ATOM 30292 O O . SER A 1 50 ? 2.012 -12.491 -7.992 1.00 0.00 51 SER A O 25
ATOM 30300 N N . GLN A 1 51 ? 2.453 -10.868 -6.479 1.00 0.00 52 GLN A N 25
ATOM 30301 C CA . GLN A 1 51 ? 2.719 -11.798 -5.394 1.00 0.00 52 GLN A CA 25
ATOM 30302 C C . GLN A 1 51 ? 1.429 -12.107 -4.632 1.00 0.00 52 GLN A C 25
ATOM 30303 O O . GLN A 1 51 ? 1.337 -13.123 -3.946 1.00 0.00 52 GLN A O 25
ATOM 30317 N N . PHE A 1 52 ? 0.464 -11.209 -4.779 1.00 0.00 53 PHE A N 25
ATOM 30318 C CA . PHE A 1 52 ? -0.816 -11.373 -4.112 1.00 0.00 53 PHE A CA 25
ATOM 30319 C C . PHE A 1 52 ? -1.961 -11.415 -5.126 1.00 0.00 53 PHE A C 25
ATOM 30320 O O . PHE A 1 52 ? -3.108 -11.670 -4.763 1.00 0.00 53 PHE A O 25
ATOM 30337 N N . GLY A 1 53 ? -1.609 -11.159 -6.378 1.00 0.00 54 GLY A N 25
ATOM 30338 C CA . GLY A 1 53 ? -2.593 -11.165 -7.448 1.00 0.00 54 GLY A CA 25
ATOM 30339 C C . GLY A 1 53 ? -3.915 -10.555 -6.979 1.00 0.00 54 GLY A C 25
ATOM 30340 O O . GLY A 1 53 ? -4.988 -11.018 -7.363 1.00 0.00 54 GLY A O 25
ATOM 30344 N N . VAL A 1 54 ? -3.795 -9.523 -6.156 1.00 0.00 55 VAL A N 25
ATOM 30345 C CA . VAL A 1 54 ? -4.968 -8.844 -5.631 1.00 0.00 55 VAL A CA 25
ATOM 30346 C C . VAL A 1 54 ? -5.726 -8.181 -6.783 1.00 0.00 55 VAL A C 25
ATOM 30347 O O . VAL A 1 54 ? -5.191 -8.033 -7.880 1.00 0.00 55 VAL A O 25
ATOM 30360 N N . ASP A 1 55 ? -6.962 -7.799 -6.494 1.00 0.00 56 ASP A N 25
ATOM 30361 C CA . ASP A 1 55 ? -7.799 -7.156 -7.492 1.00 0.00 56 ASP A CA 25
ATOM 30362 C C . ASP A 1 55 ? -8.514 -5.961 -6.857 1.00 0.00 56 ASP A C 25
ATOM 30363 O O . ASP A 1 55 ? -9.417 -6.136 -6.040 1.00 0.00 56 ASP A O 25
ATOM 30372 N N . ALA A 1 56 ? -8.085 -4.773 -7.258 1.00 0.00 57 ALA A N 25
ATOM 30373 C CA . ALA A 1 56 ? -8.673 -3.551 -6.738 1.00 0.00 57 ALA A CA 25
ATOM 30374 C C . ALA A 1 56 ? -9.051 -2.637 -7.906 1.00 0.00 57 ALA A C 25
ATOM 30375 O O . ALA A 1 56 ? -8.554 -2.805 -9.018 1.00 0.00 57 ALA A O 25
ATOM 30382 N N . PRO A 1 57 ? -9.951 -1.662 -7.605 1.00 0.00 58 PRO A N 25
ATOM 30383 C CA . PRO A 1 57 ? -10.402 -0.721 -8.615 1.00 0.00 58 PRO A CA 25
ATOM 30384 C C . PRO A 1 57 ? -9.322 0.321 -8.915 1.00 0.00 58 PRO A C 25
ATOM 30385 O O . PRO A 1 57 ? -8.240 0.286 -8.329 1.00 0.00 58 PRO A O 25
ATOM 30396 N N . VAL A 1 58 ? -9.653 1.224 -9.825 1.00 0.00 59 VAL A N 25
ATOM 30397 C CA . VAL A 1 58 ? -8.725 2.275 -10.210 1.00 0.00 59 VAL A CA 25
ATOM 30398 C C . VAL A 1 58 ? -9.513 3.513 -10.640 1.00 0.00 59 VAL A C 25
ATOM 30399 O O . VAL A 1 58 ? -9.190 4.630 -10.237 1.00 0.00 59 VAL A O 25
ATOM 30412 N N . SER A 1 59 ? -10.533 3.275 -11.452 1.00 0.00 60 SER A N 25
ATOM 30413 C CA . SER A 1 59 ? -11.369 4.357 -11.941 1.00 0.00 60 SER A CA 25
ATOM 30414 C C . SER A 1 59 ? -11.555 5.410 -10.846 1.00 0.00 60 SER A C 25
ATOM 30415 O O . SER A 1 59 ? -11.663 6.601 -11.137 1.00 0.00 60 SER A O 25
ATOM 30423 N N . GLU A 1 60 ? -11.587 4.934 -9.610 1.00 0.00 61 GLU A N 25
ATOM 30424 C CA . GLU A 1 60 ? -11.758 5.818 -8.471 1.00 0.00 61 GLU A CA 25
ATOM 30425 C C . GLU A 1 60 ? -11.865 5.006 -7.179 1.00 0.00 61 GLU A C 25
ATOM 30426 O O . GLU A 1 60 ? -12.897 5.031 -6.510 1.00 0.00 61 GLU A O 25
ATOM 30438 N N . PHE A 1 61 ? -10.785 4.305 -6.867 1.00 0.00 62 PHE A N 25
ATOM 30439 C CA . PHE A 1 61 ? -10.745 3.486 -5.667 1.00 0.00 62 PHE A CA 25
ATOM 30440 C C . PHE A 1 61 ? -10.848 4.352 -4.409 1.00 0.00 62 PHE A C 25
ATOM 30441 O O . PHE A 1 61 ? -10.945 5.575 -4.500 1.00 0.00 62 PHE A O 25
ATOM 30458 N N . ASP A 1 62 ? -10.822 3.683 -3.266 1.00 0.00 63 ASP A N 25
ATOM 30459 C CA . ASP A 1 62 ? -10.911 4.375 -1.992 1.00 0.00 63 ASP A CA 25
ATOM 30460 C C . ASP A 1 62 ? -9.511 4.809 -1.553 1.00 0.00 63 ASP A C 25
ATOM 30461 O O . ASP A 1 62 ? -8.803 4.052 -0.890 1.00 0.00 63 ASP A O 25
ATOM 30470 N N . ARG A 1 63 ? -9.154 6.024 -1.941 1.00 0.00 64 ARG A N 25
ATOM 30471 C CA . ARG A 1 63 ? -7.851 6.568 -1.596 1.00 0.00 64 ARG A CA 25
ATOM 30472 C C . ARG A 1 63 ? -7.594 6.417 -0.095 1.00 0.00 64 ARG A C 25
ATOM 30473 O O . ARG A 1 63 ? -6.470 6.139 0.321 1.00 0.00 64 ARG A O 25
ATOM 30494 N N . LYS A 1 64 ? -8.655 6.607 0.677 1.00 0.00 65 LYS A N 25
ATOM 30495 C CA . LYS A 1 64 ? -8.558 6.496 2.122 1.00 0.00 65 LYS A CA 25
ATOM 30496 C C . LYS A 1 64 ? -8.029 5.108 2.488 1.00 0.00 65 LYS A C 25
ATOM 30497 O O . LYS A 1 64 ? -7.322 4.951 3.482 1.00 0.00 65 LYS A O 25
ATOM 30516 N N . GLU A 1 65 ? -8.394 4.135 1.666 1.00 0.00 66 GLU A N 25
ATOM 30517 C CA . GLU A 1 65 ? -7.966 2.765 1.891 1.00 0.00 66 GLU A CA 25
ATOM 30518 C C . GLU A 1 65 ? -6.568 2.543 1.310 1.00 0.00 66 GLU A C 25
ATOM 30519 O O . GLU A 1 65 ? -5.826 1.683 1.780 1.00 0.00 66 GLU A O 25
ATOM 30531 N N . TRP A 1 66 ? -6.251 3.335 0.296 1.00 0.00 67 TRP A N 25
ATOM 30532 C CA . TRP A 1 66 ? -4.956 3.235 -0.355 1.00 0.00 67 TRP A CA 25
ATOM 30533 C C . TRP A 1 66 ? -4.121 4.446 0.068 1.00 0.00 67 TRP A C 25
ATOM 30534 O O . TRP A 1 66 ? -3.210 4.858 -0.650 1.00 0.00 67 TRP A O 25
ATOM 30555 N N . ASP A 1 67 ? -4.461 4.983 1.231 1.00 0.00 68 ASP A N 25
ATOM 30556 C CA . ASP A 1 67 ? -3.754 6.137 1.757 1.00 0.00 68 ASP A CA 25
ATOM 30557 C C . ASP A 1 67 ? -2.823 5.690 2.886 1.00 0.00 68 ASP A C 25
ATOM 30558 O O . ASP A 1 67 ? -1.787 6.309 3.124 1.00 0.00 68 ASP A O 25
ATOM 30567 N N . THR A 1 68 ? -3.225 4.616 3.551 1.00 0.00 69 THR A N 25
ATOM 30568 C CA . THR A 1 68 ? -2.439 4.078 4.648 1.00 0.00 69 THR A CA 25
ATOM 30569 C C . THR A 1 68 ? -1.968 2.658 4.321 1.00 0.00 69 THR A C 25
ATOM 30570 O O . THR A 1 68 ? -2.538 1.996 3.455 1.00 0.00 69 THR A O 25
ATOM 30581 N N . PRO A 1 69 ? -0.907 2.222 5.050 1.00 0.00 70 PRO A N 25
ATOM 30582 C CA . PRO A 1 69 ? -0.354 0.894 4.847 1.00 0.00 70 PRO A CA 25
ATOM 30583 C C . PRO A 1 69 ? -1.259 -0.177 5.460 1.00 0.00 70 PRO A C 25
ATOM 30584 O O . PRO A 1 69 ? -1.359 -1.284 4.935 1.00 0.00 70 PRO A O 25
ATOM 30595 N N . ASN A 1 70 ? -1.896 0.193 6.562 1.00 0.00 71 ASN A N 25
ATOM 30596 C CA . ASN A 1 70 ? -2.789 -0.722 7.251 1.00 0.00 71 ASN A CA 25
ATOM 30597 C C . ASN A 1 70 ? -4.016 -0.988 6.376 1.00 0.00 71 ASN A C 25
ATOM 30598 O O . ASN A 1 70 ? -4.328 -2.138 6.073 1.00 0.00 71 ASN A O 25
ATOM 30609 N N . LYS A 1 71 ? -4.677 0.095 5.996 1.00 0.00 72 LYS A N 25
ATOM 30610 C CA . LYS A 1 71 ? -5.862 -0.006 5.162 1.00 0.00 72 LYS A CA 25
ATOM 30611 C C . LYS A 1 71 ? -5.543 -0.857 3.930 1.00 0.00 72 LYS A C 25
ATOM 30612 O O . LYS A 1 71 ? -6.394 -1.602 3.448 1.00 0.00 72 LYS A O 25
ATOM 30631 N N . ILE A 1 72 ? -4.313 -0.717 3.456 1.00 0.00 73 ILE A N 25
ATOM 30632 C CA . ILE A 1 72 ? -3.870 -1.463 2.291 1.00 0.00 73 ILE A CA 25
ATOM 30633 C C . ILE A 1 72 ? -3.546 -2.901 2.704 1.00 0.00 73 ILE A C 25
ATOM 30634 O O . ILE A 1 72 ? -4.060 -3.850 2.115 1.00 0.00 73 ILE A O 25
ATOM 30650 N N . ILE A 1 73 ? -2.695 -3.014 3.713 1.00 0.00 74 ILE A N 25
ATOM 30651 C CA . ILE A 1 73 ? -2.295 -4.319 4.211 1.00 0.00 74 ILE A CA 25
ATOM 30652 C C . ILE A 1 73 ? -3.541 -5.183 4.420 1.00 0.00 74 ILE A C 25
ATOM 30653 O O . ILE A 1 73 ? -3.474 -6.408 4.325 1.00 0.00 74 ILE A O 25
ATOM 30669 N N . ALA A 1 74 ? -4.647 -4.512 4.702 1.00 0.00 75 ALA A N 25
ATOM 30670 C CA . ALA A 1 74 ? -5.906 -5.203 4.926 1.00 0.00 75 ALA A CA 25
ATOM 30671 C C . ALA A 1 74 ? -6.488 -5.640 3.581 1.00 0.00 75 ALA A C 25
ATOM 30672 O O . ALA A 1 74 ? -7.045 -6.732 3.466 1.00 0.00 75 ALA A O 25
ATOM 30679 N N . LYS A 1 75 ? -6.340 -4.767 2.595 1.00 0.00 76 LYS A N 25
ATOM 30680 C CA . LYS A 1 75 ? -6.845 -5.050 1.263 1.00 0.00 76 LYS A CA 25
ATOM 30681 C C . LYS A 1 75 ? -6.092 -6.249 0.680 1.00 0.00 76 LYS A C 25
ATOM 30682 O O . LYS A 1 75 ? -6.605 -6.942 -0.197 1.00 0.00 76 LYS A O 25
ATOM 30701 N N . VAL A 1 76 ? -4.888 -6.455 1.192 1.00 0.00 77 VAL A N 25
ATOM 30702 C CA . VAL A 1 76 ? -4.059 -7.557 0.734 1.00 0.00 77 VAL A CA 25
ATOM 30703 C C . VAL A 1 76 ? -4.493 -8.843 1.441 1.00 0.00 77 VAL A C 25
ATOM 30704 O O . VAL A 1 76 ? -4.510 -9.913 0.835 1.00 0.00 77 VAL A O 25
ATOM 30717 N N . GLU A 1 77 ? -4.834 -8.696 2.713 1.00 0.00 78 GLU A N 25
ATOM 30718 C CA . GLU A 1 77 ? -5.266 -9.833 3.508 1.00 0.00 78 GLU A CA 25
ATOM 30719 C C . GLU A 1 77 ? -6.743 -10.136 3.242 1.00 0.00 78 GLU A C 25
ATOM 30720 O O . GLU A 1 77 ? -7.193 -11.264 3.436 1.00 0.00 78 GLU A O 25
ATOM 30732 N N . GLN A 1 78 ? -7.453 -9.108 2.800 1.00 0.00 79 GLN A N 25
ATOM 30733 C CA . GLN A 1 78 ? -8.870 -9.251 2.506 1.00 0.00 79 GLN A CA 25
ATOM 30734 C C . GLN A 1 78 ? -9.073 -9.571 1.024 1.00 0.00 79 GLN A C 25
ATOM 30735 O O . GLN A 1 78 ? -10.157 -9.357 0.482 1.00 0.00 79 GLN A O 25
ATOM 30749 N N . ALA A 1 79 ? -8.015 -10.079 0.410 1.00 0.00 80 ALA A N 25
ATOM 30750 C CA . ALA A 1 79 ? -8.064 -10.431 -0.999 1.00 0.00 80 ALA A CA 25
ATOM 30751 C C . ALA A 1 79 ? -7.719 -11.913 -1.162 1.00 0.00 80 ALA A C 25
ATOM 30752 O O . ALA A 1 79 ? -8.406 -12.638 -1.880 1.00 0.00 80 ALA A O 25
ATOM 30759 N N . GLN A 1 80 ? -6.655 -12.319 -0.485 1.00 0.00 81 GLN A N 25
ATOM 30760 C CA . GLN A 1 80 ? -6.212 -13.701 -0.546 1.00 0.00 81 GLN A CA 25
ATOM 30761 C C . GLN A 1 80 ? -7.405 -14.648 -0.400 1.00 0.00 81 GLN A C 25
ATOM 30762 O O . GLN A 1 80 ? -7.834 -14.945 0.714 1.00 0.00 81 GLN A O 25
ATOM 30776 N N . ALA A 1 1 ? -2.696 -14.843 7.096 1.00 0.00 2 ALA A N 26
ATOM 30777 C CA . ALA A 1 1 ? -1.938 -15.954 7.645 1.00 0.00 2 ALA A CA 26
ATOM 30778 C C . ALA A 1 1 ? -0.475 -15.832 7.214 1.00 0.00 2 ALA A C 26
ATOM 30779 O O . ALA A 1 1 ? 0.421 -15.776 8.055 1.00 0.00 2 ALA A O 26
ATOM 30786 N N . ASP A 1 2 ? -0.279 -15.792 5.904 1.00 0.00 3 ASP A N 26
ATOM 30787 C CA . ASP A 1 2 ? 1.059 -15.677 5.351 1.00 0.00 3 ASP A CA 26
ATOM 30788 C C . ASP A 1 2 ? 1.688 -14.363 5.819 1.00 0.00 3 ASP A C 26
ATOM 30789 O O . ASP A 1 2 ? 1.062 -13.307 5.738 1.00 0.00 3 ASP A O 26
ATOM 30798 N N . GLU A 1 3 ? 2.919 -14.470 6.299 1.00 0.00 4 GLU A N 26
ATOM 30799 C CA . GLU A 1 3 ? 3.639 -13.304 6.779 1.00 0.00 4 GLU A CA 26
ATOM 30800 C C . GLU A 1 3 ? 4.467 -12.689 5.650 1.00 0.00 4 GLU A C 26
ATOM 30801 O O . GLU A 1 3 ? 4.887 -11.535 5.740 1.00 0.00 4 GLU A O 26
ATOM 30813 N N . ALA A 1 4 ? 4.677 -13.484 4.611 1.00 0.00 5 ALA A N 26
ATOM 30814 C CA . ALA A 1 4 ? 5.447 -13.032 3.465 1.00 0.00 5 ALA A CA 26
ATOM 30815 C C . ALA A 1 4 ? 4.621 -12.021 2.668 1.00 0.00 5 ALA A C 26
ATOM 30816 O O . ALA A 1 4 ? 5.133 -11.379 1.752 1.00 0.00 5 ALA A O 26
ATOM 30823 N N . ILE A 1 5 ? 3.356 -11.909 3.046 1.00 0.00 6 ILE A N 26
ATOM 30824 C CA . ILE A 1 5 ? 2.453 -10.987 2.377 1.00 0.00 6 ILE A CA 26
ATOM 30825 C C . ILE A 1 5 ? 2.447 -9.653 3.126 1.00 0.00 6 ILE A C 26
ATOM 30826 O O . ILE A 1 5 ? 2.559 -8.592 2.514 1.00 0.00 6 ILE A O 26
ATOM 30842 N N . LYS A 1 6 ? 2.314 -9.750 4.442 1.00 0.00 7 LYS A N 26
ATOM 30843 C CA . LYS A 1 6 ? 2.293 -8.564 5.281 1.00 0.00 7 LYS A CA 26
ATOM 30844 C C . LYS A 1 6 ? 3.663 -7.885 5.233 1.00 0.00 7 LYS A C 26
ATOM 30845 O O . LYS A 1 6 ? 3.755 -6.661 5.290 1.00 0.00 7 LYS A O 26
ATOM 30864 N N . ASN A 1 7 ? 4.694 -8.712 5.130 1.00 0.00 8 ASN A N 26
ATOM 30865 C CA . ASN A 1 7 ? 6.055 -8.206 5.074 1.00 0.00 8 ASN A CA 26
ATOM 30866 C C . ASN A 1 7 ? 6.327 -7.641 3.679 1.00 0.00 8 ASN A C 26
ATOM 30867 O O . ASN A 1 7 ? 6.691 -6.474 3.539 1.00 0.00 8 ASN A O 26
ATOM 30878 N N . GLY A 1 8 ? 6.143 -8.494 2.682 1.00 0.00 9 GLY A N 26
ATOM 30879 C CA . GLY A 1 8 ? 6.364 -8.093 1.304 1.00 0.00 9 GLY A CA 26
ATOM 30880 C C . GLY A 1 8 ? 5.681 -6.757 1.004 1.00 0.00 9 GLY A C 26
ATOM 30881 O O . GLY A 1 8 ? 6.265 -5.888 0.359 1.00 0.00 9 GLY A O 26
ATOM 30885 N N . VAL A 1 9 ? 4.453 -6.636 1.487 1.00 0.00 10 VAL A N 26
ATOM 30886 C CA . VAL A 1 9 ? 3.684 -5.421 1.278 1.00 0.00 10 VAL A CA 26
ATOM 30887 C C . VAL A 1 9 ? 4.461 -4.229 1.840 1.00 0.00 10 VAL A C 26
ATOM 30888 O O . VAL A 1 9 ? 4.661 -3.231 1.148 1.00 0.00 10 VAL A O 26
ATOM 30901 N N . LEU A 1 10 ? 4.877 -4.370 3.090 1.00 0.00 11 LEU A N 26
ATOM 30902 C CA . LEU A 1 10 ? 5.627 -3.317 3.753 1.00 0.00 11 LEU A CA 26
ATOM 30903 C C . LEU A 1 10 ? 6.962 -3.117 3.033 1.00 0.00 11 LEU A C 26
ATOM 30904 O O . LEU A 1 10 ? 7.355 -1.986 2.749 1.00 0.00 11 LEU A O 26
ATOM 30920 N N . ASP A 1 11 ? 7.622 -4.232 2.757 1.00 0.00 12 ASP A N 26
ATOM 30921 C CA . ASP A 1 11 ? 8.906 -4.193 2.076 1.00 0.00 12 ASP A CA 26
ATOM 30922 C C . ASP A 1 11 ? 8.751 -3.442 0.752 1.00 0.00 12 ASP A C 26
ATOM 30923 O O . ASP A 1 11 ? 9.602 -2.629 0.394 1.00 0.00 12 ASP A O 26
ATOM 30932 N N . ILE A 1 12 ? 7.661 -3.741 0.062 1.00 0.00 13 ILE A N 26
ATOM 30933 C CA . ILE A 1 12 ? 7.385 -3.104 -1.215 1.00 0.00 13 ILE A CA 26
ATOM 30934 C C . ILE A 1 12 ? 6.926 -1.665 -0.973 1.00 0.00 13 ILE A C 26
ATOM 30935 O O . ILE A 1 12 ? 7.049 -0.814 -1.852 1.00 0.00 13 ILE A O 26
ATOM 30951 N N . LEU A 1 13 ? 6.406 -1.437 0.224 1.00 0.00 14 LEU A N 26
ATOM 30952 C CA . LEU A 1 13 ? 5.927 -0.116 0.593 1.00 0.00 14 LEU A CA 26
ATOM 30953 C C . LEU A 1 13 ? 7.120 0.772 0.953 1.00 0.00 14 LEU A C 26
ATOM 30954 O O . LEU A 1 13 ? 7.301 1.841 0.370 1.00 0.00 14 LEU A O 26
ATOM 30970 N N . ALA A 1 14 ? 7.902 0.298 1.910 1.00 0.00 15 ALA A N 26
ATOM 30971 C CA . ALA A 1 14 ? 9.073 1.035 2.355 1.00 0.00 15 ALA A CA 26
ATOM 30972 C C . ALA A 1 14 ? 9.952 1.364 1.146 1.00 0.00 15 ALA A C 26
ATOM 30973 O O . ALA A 1 14 ? 10.582 2.420 1.102 1.00 0.00 15 ALA A O 26
ATOM 30980 N N . ASP A 1 15 ? 9.966 0.441 0.196 1.00 0.00 16 ASP A N 26
ATOM 30981 C CA . ASP A 1 15 ? 10.757 0.620 -1.010 1.00 0.00 16 ASP A CA 26
ATOM 30982 C C . ASP A 1 15 ? 10.028 1.576 -1.956 1.00 0.00 16 ASP A C 26
ATOM 30983 O O . ASP A 1 15 ? 10.662 2.311 -2.712 1.00 0.00 16 ASP A O 26
ATOM 30992 N N . LEU A 1 16 ? 8.705 1.536 -1.884 1.00 0.00 17 LEU A N 26
ATOM 30993 C CA . LEU A 1 16 ? 7.883 2.390 -2.724 1.00 0.00 17 LEU A CA 26
ATOM 30994 C C . LEU A 1 16 ? 8.180 3.855 -2.399 1.00 0.00 17 LEU A C 26
ATOM 30995 O O . LEU A 1 16 ? 8.333 4.676 -3.302 1.00 0.00 17 LEU A O 26
ATOM 31011 N N . THR A 1 17 ? 8.250 4.139 -1.107 1.00 0.00 18 THR A N 26
ATOM 31012 C CA . THR A 1 17 ? 8.525 5.491 -0.652 1.00 0.00 18 THR A CA 26
ATOM 31013 C C . THR A 1 17 ? 10.019 5.801 -0.772 1.00 0.00 18 THR A C 26
ATOM 31014 O O . THR A 1 17 ? 10.404 6.779 -1.412 1.00 0.00 18 THR A O 26
ATOM 31025 N N . GLY A 1 18 ? 10.819 4.950 -0.147 1.00 0.00 19 GLY A N 26
ATOM 31026 C CA . GLY A 1 18 ? 12.262 5.121 -0.175 1.00 0.00 19 GLY A CA 26
ATOM 31027 C C . GLY A 1 18 ? 12.828 5.240 1.241 1.00 0.00 19 GLY A C 26
ATOM 31028 O O . GLY A 1 18 ? 14.044 5.270 1.427 1.00 0.00 19 GLY A O 26
ATOM 31032 N N . SER A 1 19 ? 11.919 5.304 2.204 1.00 0.00 20 SER A N 26
ATOM 31033 C CA . SER A 1 19 ? 12.313 5.418 3.598 1.00 0.00 20 SER A CA 26
ATOM 31034 C C . SER A 1 19 ? 11.676 4.293 4.415 1.00 0.00 20 SER A C 26
ATOM 31035 O O . SER A 1 19 ? 10.772 3.609 3.938 1.00 0.00 20 SER A O 26
ATOM 31043 N N . ASP A 1 20 ? 12.171 4.137 5.635 1.00 0.00 21 ASP A N 26
ATOM 31044 C CA . ASP A 1 20 ? 11.661 3.107 6.524 1.00 0.00 21 ASP A CA 26
ATOM 31045 C C . ASP A 1 20 ? 10.617 3.720 7.460 1.00 0.00 21 ASP A C 26
ATOM 31046 O O . ASP A 1 20 ? 10.439 3.254 8.585 1.00 0.00 21 ASP A O 26
ATOM 31055 N N . ASP A 1 21 ? 9.956 4.754 6.962 1.00 0.00 22 ASP A N 26
ATOM 31056 C CA . ASP A 1 21 ? 8.935 5.434 7.740 1.00 0.00 22 ASP A CA 26
ATOM 31057 C C . ASP A 1 21 ? 7.635 4.629 7.685 1.00 0.00 22 ASP A C 26
ATOM 31058 O O . ASP A 1 21 ? 6.985 4.421 8.708 1.00 0.00 22 ASP A O 26
ATOM 31067 N N . VAL A 1 22 ? 7.295 4.198 6.479 1.00 0.00 23 VAL A N 26
ATOM 31068 C CA . VAL A 1 22 ? 6.085 3.419 6.277 1.00 0.00 23 VAL A CA 26
ATOM 31069 C C . VAL A 1 22 ? 6.329 1.979 6.731 1.00 0.00 23 VAL A C 26
ATOM 31070 O O . VAL A 1 22 ? 5.427 1.144 6.668 1.00 0.00 23 VAL A O 26
ATOM 31083 N N . LYS A 1 23 ? 7.551 1.731 7.179 1.00 0.00 24 LYS A N 26
ATOM 31084 C CA . LYS A 1 23 ? 7.924 0.406 7.644 1.00 0.00 24 LYS A CA 26
ATOM 31085 C C . LYS A 1 23 ? 7.647 0.301 9.145 1.00 0.00 24 LYS A C 26
ATOM 31086 O O . LYS A 1 23 ? 7.359 -0.783 9.651 1.00 0.00 24 LYS A O 26
ATOM 31105 N N . LYS A 1 24 ? 7.742 1.440 9.813 1.00 0.00 25 LYS A N 26
ATOM 31106 C CA . LYS A 1 24 ? 7.505 1.489 11.246 1.00 0.00 25 LYS A CA 26
ATOM 31107 C C . LYS A 1 24 ? 6.071 1.952 11.506 1.00 0.00 25 LYS A C 26
ATOM 31108 O O . LYS A 1 24 ? 5.363 1.365 12.322 1.00 0.00 25 LYS A O 26
ATOM 31127 N N . ASN A 1 25 ? 5.683 3.001 10.794 1.00 0.00 26 ASN A N 26
ATOM 31128 C CA . ASN A 1 25 ? 4.345 3.550 10.938 1.00 0.00 26 ASN A CA 26
ATOM 31129 C C . ASN A 1 25 ? 3.366 2.717 10.108 1.00 0.00 26 ASN A C 26
ATOM 31130 O O . ASN A 1 25 ? 3.672 2.334 8.980 1.00 0.00 26 ASN A O 26
ATOM 31141 N N . LEU A 1 26 ? 2.208 2.462 10.698 1.00 0.00 27 LEU A N 26
ATOM 31142 C CA . LEU A 1 26 ? 1.182 1.682 10.026 1.00 0.00 27 LEU A CA 26
ATOM 31143 C C . LEU A 1 26 ? -0.048 2.561 9.790 1.00 0.00 27 LEU A C 26
ATOM 31144 O O . LEU A 1 26 ? -1.178 2.075 9.817 1.00 0.00 27 LEU A O 26
ATOM 31160 N N . ASP A 1 27 ? 0.213 3.841 9.566 1.00 0.00 28 ASP A N 26
ATOM 31161 C CA . ASP A 1 27 ? -0.859 4.792 9.325 1.00 0.00 28 ASP A CA 26
ATOM 31162 C C . ASP A 1 27 ? -0.261 6.115 8.843 1.00 0.00 28 ASP A C 26
ATOM 31163 O O . ASP A 1 27 ? -0.805 7.184 9.119 1.00 0.00 28 ASP A O 26
ATOM 31172 N N . LEU A 1 28 ? 0.850 6.001 8.129 1.00 0.00 29 LEU A N 26
ATOM 31173 C CA . LEU A 1 28 ? 1.527 7.176 7.606 1.00 0.00 29 LEU A CA 26
ATOM 31174 C C . LEU A 1 28 ? 1.034 7.451 6.184 1.00 0.00 29 LEU A C 26
ATOM 31175 O O . LEU A 1 28 ? 1.455 6.788 5.237 1.00 0.00 29 LEU A O 26
ATOM 31191 N N . ASN A 1 29 ? 0.149 8.431 6.079 1.00 0.00 30 ASN A N 26
ATOM 31192 C CA . ASN A 1 29 ? -0.407 8.802 4.788 1.00 0.00 30 ASN A CA 26
ATOM 31193 C C . ASN A 1 29 ? 0.685 8.705 3.721 1.00 0.00 30 ASN A C 26
ATOM 31194 O O . ASN A 1 29 ? 1.697 9.400 3.798 1.00 0.00 30 ASN A O 26
ATOM 31205 N N . LEU A 1 30 ? 0.443 7.835 2.750 1.00 0.00 31 LEU A N 26
ATOM 31206 C CA . LEU A 1 30 ? 1.394 7.638 1.669 1.00 0.00 31 LEU A CA 26
ATOM 31207 C C . LEU A 1 30 ? 1.216 8.747 0.631 1.00 0.00 31 LEU A C 26
ATOM 31208 O O . LEU A 1 30 ? 1.877 8.743 -0.407 1.00 0.00 31 LEU A O 26
ATOM 31224 N N . PHE A 1 31 ? 0.320 9.671 0.946 1.00 0.00 32 PHE A N 26
ATOM 31225 C CA . PHE A 1 31 ? 0.047 10.784 0.053 1.00 0.00 32 PHE A CA 26
ATOM 31226 C C . PHE A 1 31 ? 0.142 12.119 0.795 1.00 0.00 32 PHE A C 26
ATOM 31227 O O . PHE A 1 31 ? 0.737 13.071 0.293 1.00 0.00 32 PHE A O 26
ATOM 31244 N N . GLU A 1 32 ? -0.453 12.145 1.979 1.00 0.00 33 GLU A N 26
ATOM 31245 C CA . GLU A 1 32 ? -0.443 13.347 2.795 1.00 0.00 33 GLU A CA 26
ATOM 31246 C C . GLU A 1 32 ? 0.970 13.626 3.312 1.00 0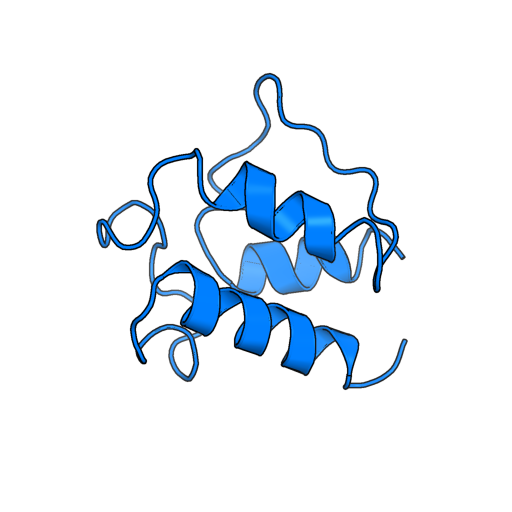.00 33 GLU A C 26
ATOM 31247 O O . GLU A 1 32 ? 1.261 14.728 3.772 1.00 0.00 33 GLU A O 26
ATOM 31259 N N . THR A 1 33 ? 1.812 12.606 3.218 1.00 0.00 34 THR A N 26
ATOM 31260 C CA . THR A 1 33 ? 3.188 12.728 3.670 1.00 0.00 34 THR A CA 26
ATOM 31261 C C . THR A 1 33 ? 4.108 13.060 2.494 1.00 0.00 34 THR A C 26
ATOM 31262 O O . THR A 1 33 ? 5.263 13.435 2.691 1.00 0.00 34 THR A O 26
ATOM 31273 N N . GLY A 1 34 ? 3.562 12.912 1.295 1.00 0.00 35 GLY A N 26
ATOM 31274 C CA . GLY A 1 34 ? 4.320 13.191 0.088 1.00 0.00 35 GLY A CA 26
ATOM 31275 C C . GLY A 1 34 ? 5.203 12.001 -0.294 1.00 0.00 35 GLY A C 26
ATOM 31276 O O . GLY A 1 34 ? 6.224 12.169 -0.959 1.00 0.00 35 GLY A O 26
ATOM 31280 N N . LEU A 1 35 ? 4.777 10.825 0.146 1.00 0.00 36 LEU A N 26
ATOM 31281 C CA . LEU A 1 35 ? 5.517 9.607 -0.141 1.00 0.00 36 LEU A CA 26
ATOM 31282 C C . LEU A 1 35 ? 5.113 9.084 -1.521 1.00 0.00 36 LEU A C 26
ATOM 31283 O O . LEU A 1 35 ? 5.935 8.515 -2.237 1.00 0.00 36 LEU A O 26
ATOM 31299 N N . LEU A 1 36 ? 3.848 9.296 -1.852 1.00 0.00 37 LEU A N 26
ATOM 31300 C CA . LEU A 1 36 ? 3.325 8.851 -3.133 1.00 0.00 37 LEU A CA 26
ATOM 31301 C C . LEU A 1 36 ? 2.722 10.046 -3.874 1.00 0.00 37 LEU A C 26
ATOM 31302 O O . LEU A 1 36 ? 2.665 11.150 -3.336 1.00 0.00 37 LEU A O 26
ATOM 31318 N N . ASP A 1 37 ? 2.286 9.784 -5.098 1.00 0.00 38 ASP A N 26
ATOM 31319 C CA . ASP A 1 37 ? 1.690 10.824 -5.918 1.00 0.00 38 ASP A CA 26
ATOM 31320 C C . ASP A 1 37 ? 0.389 10.301 -6.531 1.00 0.00 38 ASP A C 26
ATOM 31321 O O . ASP A 1 37 ? -0.694 10.777 -6.194 1.00 0.00 38 ASP A O 26
ATOM 31330 N N . SER A 1 38 ? 0.539 9.330 -7.419 1.00 0.00 39 SER A N 26
ATOM 31331 C CA . SER A 1 38 ? -0.611 8.737 -8.081 1.00 0.00 39 SER A CA 26
ATOM 31332 C C . SER A 1 38 ? -0.176 7.512 -8.887 1.00 0.00 39 SER A C 26
ATOM 31333 O O . SER A 1 38 ? -0.695 6.415 -8.685 1.00 0.00 39 SER A O 26
ATOM 31341 N N . MET A 1 39 ? 0.773 7.739 -9.784 1.00 0.00 40 MET A N 26
ATOM 31342 C CA . MET A 1 39 ? 1.284 6.667 -10.622 1.00 0.00 40 MET A CA 26
ATOM 31343 C C . MET A 1 39 ? 1.860 5.534 -9.770 1.00 0.00 40 MET A C 26
ATOM 31344 O O . MET A 1 39 ? 1.925 4.389 -10.215 1.00 0.00 40 MET A O 26
ATOM 31358 N N . GLY A 1 40 ? 2.266 5.893 -8.561 1.00 0.00 41 GLY A N 26
ATOM 31359 C CA . GLY A 1 40 ? 2.835 4.920 -7.644 1.00 0.00 41 GLY A CA 26
ATOM 31360 C C . GLY A 1 40 ? 1.860 3.769 -7.390 1.00 0.00 41 GLY A C 26
ATOM 31361 O O . GLY A 1 40 ? 2.218 2.602 -7.542 1.00 0.00 41 GLY A O 26
ATOM 31365 N N . THR A 1 41 ? 0.646 4.138 -7.007 1.00 0.00 42 THR A N 26
ATOM 31366 C CA . THR A 1 41 ? -0.383 3.150 -6.730 1.00 0.00 42 THR A CA 26
ATOM 31367 C C . THR A 1 41 ? -0.465 2.131 -7.870 1.00 0.00 42 THR A C 26
ATOM 31368 O O . THR A 1 41 ? -0.679 0.944 -7.630 1.00 0.00 42 THR A O 26
ATOM 31379 N N . VAL A 1 42 ? -0.290 2.634 -9.083 1.00 0.00 43 VAL A N 26
ATOM 31380 C CA . VAL A 1 42 ? -0.341 1.783 -10.259 1.00 0.00 43 VAL A CA 26
ATOM 31381 C C . VAL A 1 42 ? 0.720 0.688 -10.138 1.00 0.00 43 VAL A C 26
ATOM 31382 O O . VAL A 1 42 ? 0.564 -0.398 -10.696 1.00 0.00 43 VAL A O 26
ATOM 31395 N N . GLN A 1 43 ? 1.776 1.010 -9.406 1.00 0.00 44 GLN A N 26
ATOM 31396 C CA . GLN A 1 43 ? 2.862 0.067 -9.204 1.00 0.00 44 GLN A CA 26
ATOM 31397 C C . GLN A 1 43 ? 2.446 -1.018 -8.210 1.00 0.00 44 GLN A C 26
ATOM 31398 O O . GLN A 1 43 ? 2.314 -2.185 -8.578 1.00 0.00 44 GLN A O 26
ATOM 31412 N N . LEU A 1 44 ? 2.251 -0.597 -6.969 1.00 0.00 45 LEU A N 26
ATOM 31413 C CA . LEU A 1 44 ? 1.852 -1.518 -5.919 1.00 0.00 45 LEU A CA 26
ATOM 31414 C C . LEU A 1 44 ? 0.786 -2.472 -6.461 1.00 0.00 45 LEU A C 26
ATOM 31415 O O . LEU A 1 44 ? 0.880 -3.684 -6.276 1.00 0.00 45 LEU A O 26
ATOM 31431 N N . LEU A 1 45 ? -0.203 -1.888 -7.121 1.00 0.00 46 LEU A N 26
ATOM 31432 C CA . LEU A 1 45 ? -1.287 -2.671 -7.692 1.00 0.00 46 LEU A CA 26
ATOM 31433 C C . LEU A 1 45 ? -0.702 -3.833 -8.497 1.00 0.00 46 LEU A C 26
ATOM 31434 O O . LEU A 1 45 ? -1.181 -4.962 -8.402 1.00 0.00 46 LEU A O 26
ATOM 31450 N N . LEU A 1 46 ? 0.326 -3.517 -9.271 1.00 0.00 47 LEU A N 26
ATOM 31451 C CA . LEU A 1 46 ? 0.982 -4.521 -10.092 1.00 0.00 47 LEU A CA 26
ATOM 31452 C C . LEU A 1 46 ? 1.769 -5.475 -9.191 1.00 0.00 47 LEU A C 26
ATOM 31453 O O . LEU A 1 46 ? 2.019 -6.621 -9.564 1.00 0.00 47 LEU A O 26
ATOM 31469 N N . GLU A 1 47 ? 2.135 -4.968 -8.023 1.00 0.00 48 GLU A N 26
ATOM 31470 C CA . GLU A 1 47 ? 2.889 -5.762 -7.067 1.00 0.00 48 GLU A CA 26
ATOM 31471 C C . GLU A 1 47 ? 1.937 -6.518 -6.139 1.00 0.00 48 GLU A C 26
ATOM 31472 O O . GLU A 1 47 ? 2.352 -7.436 -5.433 1.00 0.00 48 GLU A O 26
ATOM 31484 N N . LEU A 1 48 ? 0.679 -6.104 -6.169 1.00 0.00 49 LEU A N 26
ATOM 31485 C CA . LEU A 1 48 ? -0.336 -6.732 -5.338 1.00 0.00 49 LEU A CA 26
ATOM 31486 C C . LEU A 1 48 ? -1.125 -7.738 -6.179 1.00 0.00 49 LEU A C 26
ATOM 31487 O O . LEU A 1 48 ? -1.840 -8.579 -5.636 1.00 0.00 49 LEU A O 26
ATOM 31503 N N . GLN A 1 49 ? -0.968 -7.619 -7.488 1.00 0.00 50 GLN A N 26
ATOM 31504 C CA . GLN A 1 49 ? -1.657 -8.508 -8.409 1.00 0.00 50 GLN A CA 26
ATOM 31505 C C . GLN A 1 49 ? -0.681 -9.538 -8.982 1.00 0.00 50 GLN A C 26
ATOM 31506 O O . GLN A 1 49 ? -0.961 -10.159 -10.007 1.00 0.00 50 GLN A O 26
ATOM 31520 N N . SER A 1 50 ? 0.443 -9.686 -8.299 1.00 0.00 51 SER A N 26
ATOM 31521 C CA . SER A 1 50 ? 1.461 -10.629 -8.728 1.00 0.00 51 SER A CA 26
ATOM 31522 C C . SER A 1 50 ? 1.815 -11.576 -7.580 1.00 0.00 51 SER A C 26
ATOM 31523 O O . SER A 1 50 ? 1.668 -12.792 -7.705 1.00 0.00 51 SER A O 26
ATOM 31531 N N . GLN A 1 51 ? 2.272 -10.985 -6.485 1.00 0.00 52 GLN A N 26
ATOM 31532 C CA . GLN A 1 51 ? 2.648 -11.761 -5.317 1.00 0.00 52 GLN A CA 26
ATOM 31533 C C . GLN A 1 51 ? 1.408 -12.101 -4.485 1.00 0.00 52 GLN A C 26
ATOM 31534 O O . GLN A 1 51 ? 1.395 -13.096 -3.762 1.00 0.00 52 GLN A O 26
ATOM 31548 N N . PHE A 1 52 ? 0.397 -11.254 -4.616 1.00 0.00 53 PHE A N 26
ATOM 31549 C CA . PHE A 1 52 ? -0.843 -11.452 -3.885 1.00 0.00 53 PHE A CA 26
ATOM 31550 C C . PHE A 1 52 ? -2.023 -11.627 -4.845 1.00 0.00 53 PHE A C 26
ATOM 31551 O O . PHE A 1 52 ? -3.120 -11.991 -4.425 1.00 0.00 53 PHE A O 26
ATOM 31568 N N . GLY A 1 53 ? -1.754 -11.361 -6.115 1.00 0.00 54 GLY A N 26
ATOM 31569 C CA . GLY A 1 53 ? -2.780 -11.485 -7.138 1.00 0.00 54 GLY A CA 26
ATOM 31570 C C . GLY A 1 53 ? -4.103 -10.882 -6.663 1.00 0.00 54 GLY A C 26
ATOM 31571 O O . GLY A 1 53 ? -5.155 -11.506 -6.787 1.00 0.00 54 GLY A O 26
ATOM 31575 N N . VAL A 1 54 ? -4.008 -9.673 -6.130 1.00 0.00 55 VAL A N 26
ATOM 31576 C CA . VAL A 1 54 ? -5.184 -8.977 -5.636 1.00 0.00 55 VAL A CA 26
ATOM 31577 C C . VAL A 1 54 ? -6.024 -8.500 -6.822 1.00 0.00 55 VAL A C 26
ATOM 31578 O O . VAL A 1 54 ? -5.540 -8.455 -7.952 1.00 0.00 55 VAL A O 26
ATOM 31591 N N . ASP A 1 55 ? -7.269 -8.157 -6.524 1.00 0.00 56 ASP A N 26
ATOM 31592 C CA . ASP A 1 55 ? -8.182 -7.685 -7.552 1.00 0.00 56 ASP A CA 26
ATOM 31593 C C . ASP A 1 55 ? -8.639 -6.266 -7.210 1.00 0.00 56 ASP A C 26
ATOM 31594 O O . ASP A 1 55 ? -9.742 -5.860 -7.575 1.00 0.00 56 ASP A O 26
ATOM 31603 N N . ALA A 1 56 ? -7.770 -5.550 -6.512 1.00 0.00 57 ALA A N 26
ATOM 31604 C CA . ALA A 1 56 ? -8.071 -4.185 -6.116 1.00 0.00 57 ALA A CA 26
ATOM 31605 C C . ALA A 1 56 ? -8.703 -3.444 -7.296 1.00 0.00 57 ALA A C 26
ATOM 31606 O O . ALA A 1 56 ? -8.499 -3.817 -8.450 1.00 0.00 57 ALA A O 26
ATOM 31613 N N . PRO A 1 57 ? -9.477 -2.378 -6.958 1.00 0.00 58 PRO A N 26
ATOM 31614 C CA . PRO A 1 57 ? -10.140 -1.580 -7.976 1.00 0.00 58 PRO A CA 26
ATOM 31615 C C . PRO A 1 57 ? -9.142 -0.671 -8.695 1.00 0.00 58 PRO A C 26
ATOM 31616 O O . PRO A 1 57 ? -7.950 -0.689 -8.392 1.00 0.00 58 PRO A O 26
ATOM 31627 N N . VAL A 1 58 ? -9.666 0.104 -9.634 1.00 0.00 59 VAL A N 26
ATOM 31628 C CA . VAL A 1 58 ? -8.836 1.019 -10.399 1.00 0.00 59 VAL A CA 26
ATOM 31629 C C . VAL A 1 58 ? -9.682 2.210 -10.852 1.00 0.00 59 VAL A C 26
ATOM 31630 O O . VAL A 1 58 ? -9.257 3.358 -10.737 1.00 0.00 59 VAL A O 26
ATOM 31643 N N . SER A 1 59 ? -10.866 1.895 -11.359 1.00 0.00 60 SER A N 26
ATOM 31644 C CA . SER A 1 59 ? -11.775 2.925 -11.831 1.00 0.00 60 SER A CA 26
ATOM 31645 C C . SER A 1 59 ? -11.705 4.147 -10.912 1.00 0.00 60 SER A C 26
ATOM 31646 O O . SER A 1 59 ? -11.367 5.244 -11.356 1.00 0.00 60 SER A O 26
ATOM 31654 N N . GLU A 1 60 ? -12.027 3.916 -9.649 1.00 0.00 61 GLU A N 26
ATOM 31655 C CA . GLU A 1 60 ? -12.005 4.984 -8.663 1.00 0.00 61 GLU A CA 26
ATOM 31656 C C . GLU A 1 60 ? -11.965 4.401 -7.249 1.00 0.00 61 GLU A C 26
ATOM 31657 O O . GLU A 1 60 ? -12.944 4.489 -6.510 1.00 0.00 61 GLU A O 26
ATOM 31669 N N . PHE A 1 61 ? -10.822 3.819 -6.916 1.00 0.00 62 PHE A N 26
ATOM 31670 C CA . PHE A 1 61 ? -10.641 3.222 -5.604 1.00 0.00 62 PHE A CA 26
ATOM 31671 C C . PHE A 1 61 ? -10.673 4.288 -4.507 1.00 0.00 62 PHE A C 26
ATOM 31672 O O . PHE A 1 61 ? -10.783 5.479 -4.796 1.00 0.00 62 PHE A O 26
ATOM 31689 N N . ASP A 1 62 ? -10.575 3.822 -3.271 1.00 0.00 63 ASP A N 26
ATOM 31690 C CA . ASP A 1 62 ? -10.592 4.721 -2.129 1.00 0.00 63 ASP A CA 26
ATOM 31691 C C . ASP A 1 62 ? -9.155 5.106 -1.768 1.00 0.00 63 ASP A C 26
ATOM 31692 O O . ASP A 1 62 ? -8.464 4.360 -1.076 1.00 0.00 63 ASP A O 26
ATOM 31701 N N . ARG A 1 63 ? -8.749 6.271 -2.253 1.00 0.00 64 ARG A N 26
ATOM 31702 C CA . ARG A 1 63 ? -7.408 6.763 -1.991 1.00 0.00 64 ARG A CA 26
ATOM 31703 C C . ARG A 1 63 ? -7.082 6.649 -0.500 1.00 0.00 64 ARG A C 26
ATOM 31704 O O . ARG A 1 63 ? -5.935 6.410 -0.128 1.00 0.00 64 ARG A O 26
ATOM 31725 N N . LYS A 1 64 ? -8.114 6.824 0.314 1.00 0.00 65 LYS A N 26
ATOM 31726 C CA . LYS A 1 64 ? -7.952 6.743 1.755 1.00 0.00 65 LYS A CA 26
ATOM 31727 C C . LYS A 1 64 ? -7.510 5.328 2.135 1.00 0.00 65 LYS A C 26
ATOM 31728 O O . LYS A 1 64 ? -6.751 5.146 3.086 1.00 0.00 65 LYS A O 26
ATOM 31747 N N . GLU A 1 65 ? -8.002 4.364 1.373 1.00 0.00 66 GLU A N 26
ATOM 31748 C CA . GLU A 1 65 ? -7.668 2.971 1.618 1.00 0.00 66 GLU A CA 26
ATOM 31749 C C . GLU A 1 65 ? -6.307 2.637 1.004 1.00 0.00 66 GLU A C 26
ATOM 31750 O O . GLU A 1 65 ? -5.592 1.769 1.504 1.00 0.00 66 GLU A O 26
ATOM 31762 N N . TRP A 1 66 ? -5.988 3.342 -0.070 1.00 0.00 67 TRP A N 26
ATOM 31763 C CA . TRP A 1 66 ? -4.725 3.131 -0.758 1.00 0.00 67 TRP A CA 26
ATOM 31764 C C . TRP A 1 66 ? -3.789 4.285 -0.392 1.00 0.00 67 TRP A C 26
ATOM 31765 O O . TRP A 1 66 ? -2.880 4.617 -1.152 1.00 0.00 67 TRP A O 26
ATOM 31786 N N . ASP A 1 67 ? -4.044 4.867 0.771 1.00 0.00 68 ASP A N 26
ATOM 31787 C CA . ASP A 1 67 ? -3.236 5.977 1.246 1.00 0.00 68 ASP A CA 26
ATOM 31788 C C . ASP A 1 67 ? -2.331 5.494 2.381 1.00 0.00 68 ASP A C 26
ATOM 31789 O O . ASP A 1 67 ? -1.207 5.973 2.530 1.00 0.00 68 ASP A O 26
ATOM 31798 N N . THR A 1 68 ? -2.852 4.551 3.151 1.00 0.00 69 THR A N 26
ATOM 31799 C CA . THR A 1 68 ? -2.105 3.997 4.268 1.00 0.00 69 THR A CA 26
ATOM 31800 C C . THR A 1 68 ? -1.682 2.559 3.966 1.00 0.00 69 THR A C 26
ATOM 31801 O O . THR A 1 68 ? -2.264 1.905 3.101 1.00 0.00 69 THR A O 26
ATOM 31812 N N . PRO A 1 69 ? -0.644 2.095 4.714 1.00 0.00 70 PRO A N 26
ATOM 31813 C CA . PRO A 1 69 ? -0.137 0.746 4.534 1.00 0.00 70 PRO A CA 26
ATOM 31814 C C . PRO A 1 69 ? -1.087 -0.284 5.150 1.00 0.00 70 PRO A C 26
ATOM 31815 O O . PRO A 1 69 ? -1.254 -1.377 4.613 1.00 0.00 70 PRO A O 26
ATOM 31826 N N . ASN A 1 70 ? -1.681 0.103 6.269 1.00 0.00 71 ASN A N 26
ATOM 31827 C CA . ASN A 1 70 ? -2.610 -0.773 6.965 1.00 0.00 71 ASN A CA 26
ATOM 31828 C C . ASN A 1 70 ? -3.849 -0.990 6.094 1.00 0.00 71 ASN A C 26
ATOM 31829 O O . ASN A 1 70 ? -4.190 -2.126 5.766 1.00 0.00 71 ASN A O 26
ATOM 31840 N N . LYS A 1 71 ? -4.487 0.116 5.742 1.00 0.00 72 LYS A N 26
ATOM 31841 C CA . LYS A 1 71 ? -5.681 0.060 4.915 1.00 0.00 72 LYS A CA 26
ATOM 31842 C C . LYS A 1 71 ? -5.404 -0.806 3.685 1.00 0.00 72 LYS A C 26
ATOM 31843 O O . LYS A 1 71 ? -6.289 -1.518 3.211 1.00 0.00 72 LYS A O 26
ATOM 31862 N N . ILE A 1 72 ? -4.173 -0.719 3.204 1.00 0.00 73 ILE A N 26
ATOM 31863 C CA . ILE A 1 72 ? -3.768 -1.488 2.038 1.00 0.00 73 ILE A CA 26
ATOM 31864 C C . ILE A 1 72 ? -3.500 -2.934 2.454 1.00 0.00 73 ILE A C 26
ATOM 31865 O O . ILE A 1 72 ? -4.006 -3.867 1.833 1.00 0.00 73 ILE A O 26
ATOM 31881 N N . ILE A 1 73 ? -2.704 -3.076 3.505 1.00 0.00 74 ILE A N 26
ATOM 31882 C CA . ILE A 1 73 ? -2.361 -4.395 4.011 1.00 0.00 74 ILE A CA 26
ATOM 31883 C C . ILE A 1 73 ? -3.643 -5.202 4.225 1.00 0.00 74 ILE A C 26
ATOM 31884 O O . ILE A 1 73 ? -3.638 -6.426 4.100 1.00 0.00 74 ILE A O 26
ATOM 31900 N N . ALA A 1 74 ? -4.710 -4.485 4.546 1.00 0.00 75 ALA A N 26
ATOM 31901 C CA . ALA A 1 74 ? -5.996 -5.121 4.779 1.00 0.00 75 ALA A CA 26
ATOM 31902 C C . ALA A 1 74 ? -6.638 -5.472 3.435 1.00 0.00 75 ALA A C 26
ATOM 31903 O O . ALA A 1 74 ? -7.413 -6.421 3.342 1.00 0.00 75 ALA A O 26
ATOM 31910 N N . LYS A 1 75 ? -6.290 -4.684 2.426 1.00 0.00 76 LYS A N 26
ATOM 31911 C CA . LYS A 1 75 ? -6.823 -4.901 1.091 1.00 0.00 76 LYS A CA 26
ATOM 31912 C C . LYS A 1 75 ? -6.101 -6.084 0.444 1.00 0.00 76 LYS A C 26
ATOM 31913 O O . LYS A 1 75 ? -6.557 -6.617 -0.566 1.00 0.00 76 LYS A O 26
ATOM 31932 N N . VAL A 1 76 ? -4.986 -6.459 1.053 1.00 0.00 77 VAL A N 26
ATOM 31933 C CA . VAL A 1 76 ? -4.195 -7.570 0.548 1.00 0.00 77 VAL A CA 26
ATOM 31934 C C . VAL A 1 76 ? -4.615 -8.856 1.264 1.00 0.00 77 VAL A C 26
ATOM 31935 O O . VAL A 1 76 ? -4.418 -9.953 0.744 1.00 0.00 77 VAL A O 26
ATOM 31948 N N . GLU A 1 77 ? -5.186 -8.677 2.445 1.00 0.00 78 GLU A N 26
ATOM 31949 C CA . GLU A 1 77 ? -5.636 -9.809 3.238 1.00 0.00 78 GLU A CA 26
ATOM 31950 C C . GLU A 1 77 ? -7.104 -10.118 2.938 1.00 0.00 78 GLU A C 26
ATOM 31951 O O . GLU A 1 77 ? -7.540 -11.261 3.064 1.00 0.00 78 GLU A O 26
ATOM 31963 N N . GLN A 1 78 ? -7.826 -9.078 2.547 1.00 0.00 79 GLN A N 26
ATOM 31964 C CA . GLN A 1 78 ? -9.236 -9.223 2.228 1.00 0.00 79 GLN A CA 26
ATOM 31965 C C . GLN A 1 78 ? -9.415 -9.541 0.742 1.00 0.00 79 GLN A C 26
ATOM 31966 O O . GLN A 1 78 ? -10.497 -9.354 0.189 1.00 0.00 79 GLN A O 26
ATOM 31980 N N . ALA A 1 79 ? -8.336 -10.018 0.138 1.00 0.00 80 ALA A N 26
ATOM 31981 C CA . ALA A 1 79 ? -8.360 -10.364 -1.273 1.00 0.00 80 ALA A CA 26
ATOM 31982 C C . ALA A 1 79 ? -8.124 -11.868 -1.429 1.00 0.00 80 ALA A C 26
ATOM 31983 O O . ALA A 1 79 ? -8.774 -12.520 -2.244 1.00 0.00 80 ALA A O 26
ATOM 31990 N N . GLN A 1 80 ? -7.194 -12.374 -0.634 1.00 0.00 81 GLN A N 26
ATOM 31991 C CA . GLN A 1 80 ? -6.865 -13.789 -0.674 1.00 0.00 81 GLN A CA 26
ATOM 31992 C C . GLN A 1 80 ? -8.121 -14.633 -0.446 1.00 0.00 81 GLN A C 26
ATOM 31993 O O . GLN A 1 80 ? -8.107 -15.844 -0.662 1.00 0.00 81 GLN A O 26
ATOM 32007 N N . ALA A 1 1 ? 3.935 -19.707 5.560 1.00 0.00 2 ALA A N 27
ATOM 32008 C CA . ALA A 1 1 ? 3.282 -19.268 4.340 1.00 0.00 2 ALA A CA 27
ATOM 32009 C C . ALA A 1 1 ? 2.833 -17.814 4.500 1.00 0.00 2 ALA A C 27
ATOM 32010 O O . ALA A 1 1 ? 3.181 -16.960 3.686 1.00 0.00 2 ALA A O 27
ATOM 32017 N N . ASP A 1 2 ? 2.069 -17.577 5.556 1.00 0.00 3 ASP A N 27
ATOM 32018 C CA . ASP A 1 2 ? 1.569 -16.241 5.834 1.00 0.00 3 ASP A CA 27
ATOM 32019 C C . ASP A 1 2 ? 2.723 -15.361 6.317 1.00 0.00 3 ASP A C 27
ATOM 32020 O O . ASP A 1 2 ? 3.787 -15.865 6.672 1.00 0.00 3 ASP A O 27
ATOM 32029 N N . GLU A 1 3 ? 2.474 -14.059 6.314 1.00 0.00 4 GLU A N 27
ATOM 32030 C CA . GLU A 1 3 ? 3.479 -13.104 6.748 1.00 0.00 4 GLU A CA 27
ATOM 32031 C C . GLU A 1 3 ? 4.348 -12.674 5.563 1.00 0.00 4 GLU A C 27
ATOM 32032 O O . GLU A 1 3 ? 4.858 -11.556 5.537 1.00 0.00 4 GLU A O 27
ATOM 32044 N N . ALA A 1 4 ? 4.491 -13.587 4.614 1.00 0.00 5 ALA A N 27
ATOM 32045 C CA . ALA A 1 4 ? 5.290 -13.316 3.430 1.00 0.00 5 ALA A CA 27
ATOM 32046 C C . ALA A 1 4 ? 4.595 -12.248 2.584 1.00 0.00 5 ALA A C 27
ATOM 32047 O O . ALA A 1 4 ? 5.169 -11.743 1.621 1.00 0.00 5 ALA A O 27
ATOM 32054 N N . ILE A 1 5 ? 3.367 -11.935 2.975 1.00 0.00 6 ILE A N 27
ATOM 32055 C CA . ILE A 1 5 ? 2.588 -10.936 2.263 1.00 0.00 6 ILE A CA 27
ATOM 32056 C C . ILE A 1 5 ? 2.768 -9.576 2.943 1.00 0.00 6 ILE A C 27
ATOM 32057 O O . ILE A 1 5 ? 3.214 -8.619 2.314 1.00 0.00 6 ILE A O 27
ATOM 32073 N N . LYS A 1 6 ? 2.414 -9.537 4.219 1.00 0.00 7 LYS A N 27
ATOM 32074 C CA . LYS A 1 6 ? 2.531 -8.311 4.991 1.00 0.00 7 LYS A CA 27
ATOM 32075 C C . LYS A 1 6 ? 3.957 -7.771 4.869 1.00 0.00 7 LYS A C 27
ATOM 32076 O O . LYS A 1 6 ? 4.165 -6.559 4.828 1.00 0.00 7 LYS A O 27
ATOM 32095 N N . ASN A 1 7 ? 4.903 -8.697 4.813 1.00 0.00 8 ASN A N 27
ATOM 32096 C CA . ASN A 1 7 ? 6.304 -8.330 4.697 1.00 0.00 8 ASN A CA 27
ATOM 32097 C C . ASN A 1 7 ? 6.548 -7.695 3.326 1.00 0.00 8 ASN A C 27
ATOM 32098 O O . ASN A 1 7 ? 7.009 -6.558 3.238 1.00 0.00 8 ASN A O 27
ATOM 32109 N N . GLY A 1 8 ? 6.227 -8.457 2.291 1.00 0.00 9 GLY A N 27
ATOM 32110 C CA . GLY A 1 8 ? 6.407 -7.984 0.929 1.00 0.00 9 GLY A CA 27
ATOM 32111 C C . GLY A 1 8 ? 5.620 -6.693 0.690 1.00 0.00 9 GLY A C 27
ATOM 32112 O O . GLY A 1 8 ? 6.133 -5.753 0.083 1.00 0.00 9 GLY A O 27
ATOM 32116 N N . VAL A 1 9 ? 4.389 -6.687 1.180 1.00 0.00 10 VAL A N 27
ATOM 32117 C CA . VAL A 1 9 ? 3.527 -5.527 1.027 1.00 0.00 10 VAL A CA 27
ATOM 32118 C C . VAL A 1 9 ? 4.223 -4.300 1.618 1.00 0.00 10 VAL A C 27
ATOM 32119 O O . VAL A 1 9 ? 3.984 -3.175 1.179 1.00 0.00 10 VAL A O 27
ATOM 32132 N N . LEU A 1 10 ? 5.070 -4.556 2.603 1.00 0.00 11 LEU A N 27
ATOM 32133 C CA . LEU A 1 10 ? 5.802 -3.486 3.258 1.00 0.00 11 LEU A CA 27
ATOM 32134 C C . LEU A 1 10 ? 7.078 -3.189 2.468 1.00 0.00 11 LEU A C 27
ATOM 32135 O O . LEU A 1 10 ? 7.393 -2.029 2.204 1.00 0.00 11 LEU A O 27
ATOM 32151 N N . ASP A 1 11 ? 7.779 -4.255 2.112 1.00 0.00 12 ASP A N 27
ATOM 32152 C CA . ASP A 1 11 ? 9.013 -4.124 1.358 1.00 0.00 12 ASP A CA 27
ATOM 32153 C C . ASP A 1 11 ? 8.730 -3.378 0.052 1.00 0.00 12 ASP A C 27
ATOM 32154 O O . ASP A 1 11 ? 9.590 -2.659 -0.456 1.00 0.00 12 ASP A O 27
ATOM 32163 N N . ILE A 1 12 ? 7.521 -3.573 -0.454 1.00 0.00 13 ILE A N 27
ATOM 32164 C CA . ILE A 1 12 ? 7.114 -2.927 -1.690 1.00 0.00 13 ILE A CA 27
ATOM 32165 C C . ILE A 1 12 ? 6.596 -1.521 -1.380 1.00 0.00 13 ILE A C 27
ATOM 32166 O O . ILE A 1 12 ? 6.536 -0.670 -2.266 1.00 0.00 13 ILE A O 27
ATOM 32182 N N . LEU A 1 13 ? 6.236 -1.323 -0.121 1.00 0.00 14 LEU A N 27
ATOM 32183 C CA . LEU A 1 13 ? 5.725 -0.034 0.316 1.00 0.00 14 LEU A CA 27
ATOM 32184 C C . LEU A 1 13 ? 6.898 0.875 0.686 1.00 0.00 14 LEU A C 27
ATOM 32185 O O . LEU A 1 13 ? 7.000 1.996 0.190 1.00 0.00 14 LEU A O 27
ATOM 32201 N N . ALA A 1 14 ? 7.754 0.359 1.556 1.00 0.00 15 ALA A N 27
ATOM 32202 C CA . ALA A 1 14 ? 8.917 1.110 1.998 1.00 0.00 15 ALA A CA 27
ATOM 32203 C C . ALA A 1 14 ? 9.818 1.401 0.797 1.00 0.00 15 ALA A C 27
ATOM 32204 O O . ALA A 1 14 ? 10.448 2.456 0.730 1.00 0.00 15 ALA A O 27
ATOM 32211 N N . ASP A 1 15 ? 9.851 0.448 -0.121 1.00 0.00 16 ASP A N 27
ATOM 32212 C CA . ASP A 1 15 ? 10.666 0.588 -1.317 1.00 0.00 16 ASP A CA 27
ATOM 32213 C C . ASP A 1 15 ? 10.071 1.680 -2.209 1.00 0.00 16 ASP A C 27
ATOM 32214 O O . ASP A 1 15 ? 10.805 2.429 -2.852 1.00 0.00 16 ASP A O 27
ATOM 32223 N N . LEU A 1 16 ? 8.748 1.737 -2.217 1.00 0.00 17 LEU A N 27
ATOM 32224 C CA . LEU A 1 16 ? 8.046 2.725 -3.018 1.00 0.00 17 LEU A CA 27
ATOM 32225 C C . LEU A 1 16 ? 8.389 4.126 -2.508 1.00 0.00 17 LEU A C 27
ATOM 32226 O O . LEU A 1 16 ? 8.902 4.955 -3.258 1.00 0.00 17 LEU A O 27
ATOM 32242 N N . THR A 1 17 ? 8.091 4.347 -1.237 1.00 0.00 18 THR A N 27
ATOM 32243 C CA . THR A 1 17 ? 8.361 5.634 -0.618 1.00 0.00 18 THR A CA 27
ATOM 32244 C C . THR A 1 17 ? 9.859 5.944 -0.664 1.00 0.00 18 THR A C 27
ATOM 32245 O O . THR A 1 17 ? 10.253 7.100 -0.802 1.00 0.00 18 THR A O 27
ATOM 32256 N N . GLY A 1 18 ? 10.652 4.889 -0.547 1.00 0.00 19 GLY A N 27
ATOM 32257 C CA . GLY A 1 18 ? 12.098 5.035 -0.573 1.00 0.00 19 GLY A CA 27
ATOM 32258 C C . GLY A 1 18 ? 12.650 5.284 0.831 1.00 0.00 19 GLY A C 27
ATOM 32259 O O . GLY A 1 18 ? 13.821 5.626 0.991 1.00 0.00 19 GLY A O 27
ATOM 32263 N N . SER A 1 19 ? 11.781 5.103 1.815 1.00 0.00 20 SER A N 27
ATOM 32264 C CA . SER A 1 19 ? 12.167 5.305 3.201 1.00 0.00 20 SER A CA 27
ATOM 32265 C C . SER A 1 19 ? 11.388 4.348 4.106 1.00 0.00 20 SER A C 27
ATOM 32266 O O . SER A 1 19 ? 10.265 3.962 3.786 1.00 0.00 20 SER A O 27
ATOM 32274 N N . ASP A 1 20 ? 12.015 3.992 5.217 1.00 0.00 21 ASP A N 27
ATOM 32275 C CA . ASP A 1 20 ? 11.395 3.088 6.170 1.00 0.00 21 ASP A CA 27
ATOM 32276 C C . ASP A 1 20 ? 10.514 3.890 7.130 1.00 0.00 21 ASP A C 27
ATOM 32277 O O . ASP A 1 20 ? 10.611 3.732 8.346 1.00 0.00 21 ASP A O 27
ATOM 32286 N N . ASP A 1 21 ? 9.676 4.735 6.547 1.00 0.00 22 ASP A N 27
ATOM 32287 C CA . ASP A 1 21 ? 8.778 5.562 7.336 1.00 0.00 22 ASP A CA 27
ATOM 32288 C C . ASP A 1 21 ? 7.450 4.828 7.525 1.00 0.00 22 ASP A C 27
ATOM 32289 O O . ASP A 1 21 ? 6.804 4.964 8.564 1.00 0.00 22 ASP A O 27
ATOM 32298 N N . VAL A 1 22 ? 7.080 4.067 6.506 1.00 0.00 23 VAL A N 27
ATOM 32299 C CA . VAL A 1 22 ? 5.840 3.312 6.547 1.00 0.00 23 VAL A CA 27
ATOM 32300 C C . VAL A 1 22 ? 6.118 1.909 7.091 1.00 0.00 23 VAL A C 27
ATOM 32301 O O . VAL A 1 22 ? 5.234 1.274 7.663 1.00 0.00 23 VAL A O 27
ATOM 32314 N N . LYS A 1 23 ? 7.353 1.468 6.895 1.00 0.00 24 LYS A N 27
ATOM 32315 C CA . LYS A 1 23 ? 7.760 0.153 7.359 1.00 0.00 24 LYS A CA 27
ATOM 32316 C C . LYS A 1 23 ? 7.346 -0.017 8.823 1.00 0.00 24 LYS A C 27
ATOM 32317 O O . LYS A 1 23 ? 7.177 -1.139 9.297 1.00 0.00 24 LYS A O 27
ATOM 32336 N N . LYS A 1 24 ? 7.194 1.114 9.497 1.00 0.00 25 LYS A N 27
ATOM 32337 C CA . LYS A 1 24 ? 6.804 1.104 10.896 1.00 0.00 25 LYS A CA 27
ATOM 32338 C C . LYS A 1 24 ? 5.333 1.508 11.013 1.00 0.00 25 LYS A C 27
ATOM 32339 O O . LYS A 1 24 ? 4.458 0.653 11.131 1.00 0.00 25 LYS A O 27
ATOM 32358 N N . ASN A 1 25 ? 5.106 2.814 10.977 1.00 0.00 26 ASN A N 27
ATOM 32359 C CA . ASN A 1 25 ? 3.756 3.342 11.078 1.00 0.00 26 ASN A CA 27
ATOM 32360 C C . ASN A 1 25 ? 2.865 2.653 10.041 1.00 0.00 26 ASN A C 27
ATOM 32361 O O . ASN A 1 25 ? 3.204 2.604 8.860 1.00 0.00 26 ASN A O 27
ATOM 32372 N N . LEU A 1 26 ? 1.743 2.137 10.522 1.00 0.00 27 LEU A N 27
ATOM 32373 C CA . LEU A 1 26 ? 0.801 1.454 9.653 1.00 0.00 27 LEU A CA 27
ATOM 32374 C C . LEU A 1 26 ? -0.265 2.445 9.183 1.00 0.00 27 LEU A C 27
ATOM 32375 O O . LEU A 1 26 ? -1.121 2.102 8.368 1.00 0.00 27 LEU A O 27
ATOM 32391 N N . ASP A 1 27 ? -0.179 3.654 9.716 1.00 0.00 28 ASP A N 27
ATOM 32392 C CA . ASP A 1 27 ? -1.125 4.699 9.363 1.00 0.00 28 ASP A CA 27
ATOM 32393 C C . ASP A 1 27 ? -0.360 5.943 8.910 1.00 0.00 28 ASP A C 27
ATOM 32394 O O . ASP A 1 27 ? -0.728 7.064 9.260 1.00 0.00 28 ASP A O 27
ATOM 32403 N N . LEU A 1 28 ? 0.691 5.706 8.140 1.00 0.00 29 LEU A N 27
ATOM 32404 C CA . LEU A 1 28 ? 1.512 6.794 7.637 1.00 0.00 29 LEU A CA 27
ATOM 32405 C C . LEU A 1 28 ? 1.013 7.203 6.250 1.00 0.00 29 LEU A C 27
ATOM 32406 O O . LEU A 1 28 ? 1.318 6.543 5.257 1.00 0.00 29 LEU A O 27
ATOM 32422 N N . ASN A 1 29 ? 0.257 8.290 6.225 1.00 0.00 30 ASN A N 27
ATOM 32423 C CA . ASN A 1 29 ? -0.286 8.796 4.976 1.00 0.00 30 ASN A CA 27
ATOM 32424 C C . ASN A 1 29 ? 0.759 8.638 3.869 1.00 0.00 30 ASN A C 27
ATOM 32425 O O . ASN A 1 29 ? 1.891 9.097 4.011 1.00 0.00 30 ASN A O 27
ATOM 32436 N N . LEU A 1 30 ? 0.341 7.989 2.792 1.00 0.00 31 LEU A N 27
ATOM 32437 C CA . LEU A 1 30 ? 1.227 7.765 1.662 1.00 0.00 31 LEU A CA 27
ATOM 32438 C C . LEU A 1 30 ? 1.133 8.952 0.703 1.00 0.00 31 LEU A C 27
ATOM 32439 O O . LEU A 1 30 ? 1.990 9.126 -0.161 1.00 0.00 31 LEU A O 27
ATOM 32455 N N . PHE A 1 31 ? 0.084 9.741 0.890 1.00 0.00 32 PHE A N 27
ATOM 32456 C CA . PHE A 1 31 ? -0.133 10.908 0.051 1.00 0.00 32 PHE A CA 27
ATOM 32457 C C . PHE A 1 31 ? 0.068 12.200 0.846 1.00 0.00 32 PHE A C 27
ATOM 32458 O O . PHE A 1 31 ? 0.528 13.203 0.302 1.00 0.00 32 PHE A O 27
ATOM 32475 N N . GLU A 1 32 ? -0.285 12.132 2.122 1.00 0.00 33 GLU A N 27
ATOM 32476 C CA . GLU A 1 32 ? -0.149 13.284 2.997 1.00 0.00 33 GLU A CA 27
ATOM 32477 C C . GLU A 1 32 ? 1.301 13.426 3.466 1.00 0.00 33 GLU A C 27
ATOM 32478 O O . GLU A 1 32 ? 1.678 14.455 4.025 1.00 0.00 33 GLU A O 27
ATOM 32490 N N . THR A 1 33 ? 2.073 12.378 3.221 1.00 0.00 34 THR A N 27
ATOM 32491 C CA . THR A 1 33 ? 3.472 12.373 3.612 1.00 0.00 34 THR A CA 27
ATOM 32492 C C . THR A 1 33 ? 4.360 12.735 2.420 1.00 0.00 34 THR A C 27
ATOM 32493 O O . THR A 1 33 ? 5.546 13.015 2.586 1.00 0.00 34 THR A O 27
ATOM 32504 N N . GLY A 1 34 ? 3.752 12.718 1.243 1.00 0.00 35 GLY A N 27
ATOM 32505 C CA . GLY A 1 34 ? 4.471 13.042 0.023 1.00 0.00 35 GLY A CA 27
ATOM 32506 C C . GLY A 1 34 ? 5.358 11.874 -0.417 1.00 0.00 35 GLY A C 27
ATOM 32507 O O . GLY A 1 34 ? 6.240 12.042 -1.257 1.00 0.00 35 GLY A O 27
ATOM 32511 N N . LEU A 1 35 ? 5.090 10.717 0.170 1.00 0.00 36 LEU A N 27
ATOM 32512 C CA . LEU A 1 35 ? 5.852 9.521 -0.152 1.00 0.00 36 LEU A CA 27
ATOM 32513 C C . LEU A 1 35 ? 5.334 8.930 -1.464 1.00 0.00 36 LEU A C 27
ATOM 32514 O O . LEU A 1 35 ? 6.087 8.294 -2.202 1.00 0.00 36 LEU A O 27
ATOM 32530 N N . LEU A 1 36 ? 4.054 9.160 -1.716 1.00 0.00 37 LEU A N 27
ATOM 32531 C CA . LEU A 1 36 ? 3.428 8.658 -2.927 1.00 0.00 37 LEU A CA 27
ATOM 32532 C C . LEU A 1 36 ? 2.934 9.837 -3.768 1.00 0.00 37 LEU A C 27
ATOM 32533 O O . LEU A 1 36 ? 2.770 10.944 -3.255 1.00 0.00 37 LEU A O 27
ATOM 32549 N N . ASP A 1 37 ? 2.712 9.561 -5.044 1.00 0.00 38 ASP A N 27
ATOM 32550 C CA . ASP A 1 37 ? 2.240 10.585 -5.961 1.00 0.00 38 ASP A CA 27
ATOM 32551 C C . ASP A 1 37 ? 1.023 10.059 -6.723 1.00 0.00 38 ASP A C 27
ATOM 32552 O O . ASP A 1 37 ? 0.020 10.760 -6.858 1.00 0.00 38 ASP A O 27
ATOM 32561 N N . SER A 1 38 ? 1.149 8.830 -7.202 1.00 0.00 39 SER A N 27
ATOM 32562 C CA . SER A 1 38 ? 0.071 8.203 -7.947 1.00 0.00 39 SER A CA 27
ATOM 32563 C C . SER A 1 38 ? 0.606 7.001 -8.728 1.00 0.00 39 SER A C 27
ATOM 32564 O O . SER A 1 38 ? 0.071 5.898 -8.619 1.00 0.00 39 SER A O 27
ATOM 32572 N N . MET A 1 39 ? 1.654 7.254 -9.497 1.00 0.00 40 MET A N 27
ATOM 32573 C CA . MET A 1 39 ? 2.267 6.206 -10.296 1.00 0.00 40 MET A CA 27
ATOM 32574 C C . MET A 1 39 ? 2.732 5.045 -9.414 1.00 0.00 40 MET A C 27
ATOM 32575 O O . MET A 1 39 ? 2.861 3.916 -9.885 1.00 0.00 40 MET A O 27
ATOM 32589 N N . GLY A 1 40 ? 2.968 5.363 -8.150 1.00 0.00 41 GLY A N 27
ATOM 32590 C CA . GLY A 1 40 ? 3.417 4.360 -7.198 1.00 0.00 41 GLY A CA 27
ATOM 32591 C C . GLY A 1 40 ? 2.342 3.293 -6.980 1.00 0.00 41 GLY A C 27
ATOM 32592 O O . GLY A 1 40 ? 2.611 2.100 -7.112 1.00 0.00 41 GLY A O 27
ATOM 32596 N N . THR A 1 41 ? 1.147 3.762 -6.649 1.00 0.00 42 THR A N 27
ATOM 32597 C CA . THR A 1 41 ? 0.031 2.862 -6.412 1.00 0.00 42 THR A CA 27
ATOM 32598 C C . THR A 1 41 ? -0.122 1.881 -7.576 1.00 0.00 42 THR A C 27
ATOM 32599 O O . THR A 1 41 ? -0.328 0.687 -7.362 1.00 0.00 42 THR A O 27
ATOM 32610 N N . VAL A 1 42 ? -0.012 2.421 -8.781 1.00 0.00 43 VAL A N 27
ATOM 32611 C CA . VAL A 1 42 ? -0.135 1.608 -9.978 1.00 0.00 43 VAL A CA 27
ATOM 32612 C C . VAL A 1 42 ? 0.882 0.465 -9.921 1.00 0.00 43 VAL A C 27
ATOM 32613 O O . VAL A 1 42 ? 0.516 -0.703 -10.047 1.00 0.00 43 VAL A O 27
ATOM 32626 N N . GLN A 1 43 ? 2.138 0.842 -9.729 1.00 0.00 44 GLN A N 27
ATOM 32627 C CA . GLN A 1 43 ? 3.209 -0.137 -9.653 1.00 0.00 44 GLN A CA 27
ATOM 32628 C C . GLN A 1 43 ? 2.970 -1.096 -8.486 1.00 0.00 44 GLN A C 27
ATOM 32629 O O . GLN A 1 43 ? 2.958 -2.312 -8.670 1.00 0.00 44 GLN A O 27
ATOM 32643 N N . LEU A 1 44 ? 2.783 -0.513 -7.311 1.00 0.00 45 LEU A N 27
ATOM 32644 C CA . LEU A 1 44 ? 2.545 -1.302 -6.114 1.00 0.00 45 LEU A CA 27
ATOM 32645 C C . LEU A 1 44 ? 1.478 -2.358 -6.408 1.00 0.00 45 LEU A C 27
ATOM 32646 O O . LEU A 1 44 ? 1.544 -3.473 -5.892 1.00 0.00 45 LEU A O 27
ATOM 32662 N N . LEU A 1 45 ? 0.521 -1.971 -7.239 1.00 0.00 46 LEU A N 27
ATOM 32663 C CA . LEU A 1 45 ? -0.558 -2.872 -7.607 1.00 0.00 46 LEU A CA 27
ATOM 32664 C C . LEU A 1 45 ? 0.004 -4.013 -8.458 1.00 0.00 46 LEU A C 27
ATOM 32665 O O . LEU A 1 45 ? -0.423 -5.158 -8.326 1.00 0.00 46 LEU A O 27
ATOM 32681 N N . LEU A 1 46 ? 0.954 -3.659 -9.311 1.00 0.00 47 LEU A N 27
ATOM 32682 C CA . LEU A 1 46 ? 1.580 -4.640 -10.182 1.00 0.00 47 LEU A CA 27
ATOM 32683 C C . LEU A 1 46 ? 2.193 -5.754 -9.332 1.00 0.00 47 LEU A C 27
ATOM 32684 O O . LEU A 1 46 ? 2.135 -6.926 -9.703 1.00 0.00 47 LEU A O 27
ATOM 32700 N N . GLU A 1 47 ? 2.766 -5.349 -8.208 1.00 0.00 48 GLU A N 27
ATOM 32701 C CA . GLU A 1 47 ? 3.390 -6.300 -7.302 1.00 0.00 48 GLU A CA 27
ATOM 32702 C C . GLU A 1 47 ? 2.337 -6.930 -6.388 1.00 0.00 48 GLU A C 27
ATOM 32703 O O . GLU A 1 47 ? 2.536 -8.030 -5.874 1.00 0.00 48 GLU A O 27
ATOM 32715 N N . LEU A 1 48 ? 1.241 -6.208 -6.214 1.00 0.00 49 LEU A N 27
ATOM 32716 C CA . LEU A 1 48 ? 0.157 -6.683 -5.371 1.00 0.00 49 LEU A CA 27
ATOM 32717 C C . LEU A 1 48 ? -0.722 -7.645 -6.172 1.00 0.00 49 LEU A C 27
ATOM 32718 O O . LEU A 1 48 ? -1.599 -8.302 -5.612 1.00 0.00 49 LEU A O 27
ATOM 32734 N N . GLN A 1 49 ? -0.457 -7.698 -7.469 1.00 0.00 50 GLN A N 27
ATOM 32735 C CA . GLN A 1 49 ? -1.213 -8.569 -8.352 1.00 0.00 50 GLN A CA 27
ATOM 32736 C C . GLN A 1 49 ? -0.314 -9.679 -8.900 1.00 0.00 50 GLN A C 27
ATOM 32737 O O . GLN A 1 49 ? -0.635 -10.300 -9.913 1.00 0.00 50 GLN A O 27
ATOM 32751 N N . SER A 1 50 ? 0.794 -9.895 -8.208 1.00 0.00 51 SER A N 27
ATOM 32752 C CA . SER A 1 50 ? 1.742 -10.919 -8.612 1.00 0.00 51 SER A CA 27
ATOM 32753 C C . SER A 1 50 ? 2.038 -11.853 -7.437 1.00 0.00 51 SER A C 27
ATOM 32754 O O . SER A 1 50 ? 1.836 -13.062 -7.533 1.00 0.00 51 SER A O 27
ATOM 32762 N N . GLN A 1 51 ? 2.512 -11.256 -6.352 1.00 0.00 52 GLN A N 27
ATOM 32763 C CA . GLN A 1 51 ? 2.837 -12.019 -5.159 1.00 0.00 52 GLN A CA 27
ATOM 32764 C C . GLN A 1 51 ? 1.586 -12.221 -4.302 1.00 0.00 52 GLN A C 27
ATOM 32765 O O . GLN A 1 51 ? 1.527 -13.147 -3.494 1.00 0.00 52 GLN A O 27
ATOM 32779 N N . PHE A 1 52 ? 0.618 -11.340 -4.506 1.00 0.00 53 PHE A N 27
ATOM 32780 C CA . PHE A 1 52 ? -0.627 -11.411 -3.762 1.00 0.00 53 PHE A CA 27
ATOM 32781 C C . PHE A 1 52 ? -1.815 -11.635 -4.700 1.00 0.00 53 PHE A C 27
ATOM 32782 O O . PHE A 1 52 ? -2.857 -12.137 -4.280 1.00 0.00 53 PHE A O 27
ATOM 32799 N N . GLY A 1 53 ? -1.619 -11.254 -5.953 1.00 0.00 54 GLY A N 27
ATOM 32800 C CA . GLY A 1 53 ? -2.660 -11.407 -6.955 1.00 0.00 54 GLY A CA 27
ATOM 32801 C C . GLY A 1 53 ? -3.942 -10.689 -6.526 1.00 0.00 54 GLY A C 27
ATOM 32802 O O . GLY A 1 53 ? -5.032 -11.252 -6.616 1.00 0.00 54 GLY A O 27
ATOM 32806 N N . VAL A 1 54 ? -3.769 -9.458 -6.070 1.00 0.00 55 VAL A N 27
ATOM 32807 C CA . VAL A 1 54 ? -4.899 -8.658 -5.627 1.00 0.00 55 VAL A CA 27
ATOM 32808 C C . VAL A 1 54 ? -5.702 -8.198 -6.846 1.00 0.00 55 VAL A C 27
ATOM 32809 O O . VAL A 1 54 ? -5.214 -8.260 -7.974 1.00 0.00 55 VAL A O 27
ATOM 32822 N N . ASP A 1 55 ? -6.918 -7.747 -6.578 1.00 0.00 56 ASP A N 27
ATOM 32823 C CA . ASP A 1 55 ? -7.792 -7.277 -7.639 1.00 0.00 56 ASP A CA 27
ATOM 32824 C C . ASP A 1 55 ? -8.255 -5.854 -7.319 1.00 0.00 56 ASP A C 27
ATOM 32825 O O . ASP A 1 55 ? -9.347 -5.448 -7.717 1.00 0.00 56 ASP A O 27
ATOM 32834 N N . ALA A 1 56 ? -7.403 -5.135 -6.605 1.00 0.00 57 ALA A N 27
ATOM 32835 C CA . ALA A 1 56 ? -7.711 -3.766 -6.227 1.00 0.00 57 ALA A CA 27
ATOM 32836 C C . ALA A 1 56 ? -8.289 -3.026 -7.435 1.00 0.00 57 ALA A C 27
ATOM 32837 O O . ALA A 1 56 ? -7.773 -3.144 -8.545 1.00 0.00 57 ALA A O 27
ATOM 32844 N N . PRO A 1 57 ? -9.381 -2.260 -7.171 1.00 0.00 58 PRO A N 27
ATOM 32845 C CA . PRO A 1 57 ? -10.034 -1.501 -8.224 1.00 0.00 58 PRO A CA 27
ATOM 32846 C C . PRO A 1 57 ? -9.215 -0.265 -8.598 1.00 0.00 58 PRO A C 27
ATOM 32847 O O . PRO A 1 57 ? -8.111 -0.070 -8.092 1.00 0.00 58 PRO A O 27
ATOM 32858 N N . VAL A 1 58 ? -9.786 0.539 -9.484 1.00 0.00 59 VAL A N 27
ATOM 32859 C CA . VAL A 1 58 ? -9.122 1.750 -9.932 1.00 0.00 59 VAL A CA 27
ATOM 32860 C C . VAL A 1 58 ? -10.164 2.720 -10.495 1.00 0.00 59 VAL A C 27
ATOM 32861 O O . VAL A 1 58 ? -10.114 3.918 -10.219 1.00 0.00 59 VAL A O 27
ATOM 32874 N N . SER A 1 59 ? -11.082 2.165 -11.272 1.00 0.00 60 SER A N 27
ATOM 32875 C CA . SER A 1 59 ? -12.133 2.966 -11.875 1.00 0.00 60 SER A CA 27
ATOM 32876 C C . SER A 1 59 ? -12.488 4.140 -10.961 1.00 0.00 60 SER A C 27
ATOM 32877 O O . SER A 1 59 ? -12.669 5.263 -11.427 1.00 0.00 60 SER A O 27
ATOM 32885 N N . GLU A 1 60 ? -12.575 3.840 -9.672 1.00 0.00 61 GLU A N 27
ATOM 32886 C CA . GLU A 1 60 ? -12.905 4.856 -8.688 1.00 0.00 61 GLU A CA 27
ATOM 32887 C C . GLU A 1 60 ? -13.105 4.217 -7.312 1.00 0.00 61 GLU A C 27
ATOM 32888 O O . GLU A 1 60 ? -14.233 3.914 -6.923 1.00 0.00 61 GLU A O 27
ATOM 32900 N N . PHE A 1 61 ? -11.995 4.032 -6.614 1.00 0.00 62 PHE A N 27
ATOM 32901 C CA . PHE A 1 61 ? -12.035 3.435 -5.290 1.00 0.00 62 PHE A CA 27
ATOM 32902 C C . PHE A 1 61 ? -11.813 4.492 -4.206 1.00 0.00 62 PHE A C 27
ATOM 32903 O O . PHE A 1 61 ? -11.825 5.689 -4.487 1.00 0.00 62 PHE A O 27
ATOM 32920 N N . ASP A 1 62 ? -11.617 4.010 -2.987 1.00 0.00 63 ASP A N 27
ATOM 32921 C CA . ASP A 1 62 ? -11.393 4.897 -1.858 1.00 0.00 63 ASP A CA 27
ATOM 32922 C C . ASP A 1 62 ? -9.889 5.093 -1.659 1.00 0.00 63 ASP A C 27
ATOM 32923 O O . ASP A 1 62 ? -9.208 4.209 -1.140 1.00 0.00 63 ASP A O 27
ATOM 32932 N N . ARG A 1 63 ? -9.414 6.255 -2.081 1.00 0.00 64 ARG A N 27
ATOM 32933 C CA . ARG A 1 63 ? -8.003 6.577 -1.956 1.00 0.00 64 ARG A CA 27
ATOM 32934 C C . ARG A 1 63 ? -7.566 6.486 -0.493 1.00 0.00 64 ARG A C 27
ATOM 32935 O O . ARG A 1 63 ? -6.464 6.027 -0.198 1.00 0.00 64 ARG A O 27
ATOM 32956 N N . LYS A 1 64 ? -8.453 6.931 0.385 1.00 0.00 65 LYS A N 27
ATOM 32957 C CA . LYS A 1 64 ? -8.173 6.905 1.811 1.00 0.00 65 LYS A CA 27
ATOM 32958 C C . LYS A 1 64 ? -7.706 5.504 2.210 1.00 0.00 65 LYS A C 27
ATOM 32959 O O . LYS A 1 64 ? -6.830 5.355 3.061 1.00 0.00 65 LYS A O 27
ATOM 32978 N N . GLU A 1 65 ? -8.311 4.511 1.575 1.00 0.00 66 GLU A N 27
ATOM 32979 C CA . GLU A 1 65 ? -7.970 3.127 1.853 1.00 0.00 66 GLU A CA 27
ATOM 32980 C C . GLU A 1 65 ? -6.597 2.791 1.266 1.00 0.00 66 GLU A C 27
ATOM 32981 O O . GLU A 1 65 ? -5.935 1.858 1.719 1.00 0.00 66 GLU A O 27
ATOM 32993 N N . TRP A 1 66 ? -6.209 3.570 0.267 1.00 0.00 67 TRP A N 27
ATOM 32994 C CA . TRP A 1 66 ? -4.927 3.368 -0.385 1.00 0.00 67 TRP A CA 27
ATOM 32995 C C . TRP A 1 66 ? -4.003 4.517 0.021 1.00 0.00 67 TRP A C 27
ATOM 32996 O O . TRP A 1 66 ? -3.012 4.790 -0.656 1.00 0.00 67 TRP A O 27
ATOM 33017 N N . ASP A 1 67 ? -4.358 5.159 1.124 1.00 0.00 68 ASP A N 27
ATOM 33018 C CA . ASP A 1 67 ? -3.573 6.272 1.628 1.00 0.00 68 ASP A CA 27
ATOM 33019 C C . ASP A 1 67 ? -2.564 5.755 2.655 1.00 0.00 68 ASP A C 27
ATOM 33020 O O . ASP A 1 67 ? -1.439 6.247 2.728 1.00 0.00 68 ASP A O 27
ATOM 33029 N N . THR A 1 68 ? -3.002 4.768 3.423 1.00 0.00 69 THR A N 27
ATOM 33030 C CA . THR A 1 68 ? -2.150 4.178 4.443 1.00 0.00 69 THR A CA 27
ATOM 33031 C C . THR A 1 68 ? -1.857 2.714 4.110 1.00 0.00 69 THR A C 27
ATOM 33032 O O . THR A 1 68 ? -2.591 2.087 3.347 1.00 0.00 69 THR A O 27
ATOM 33043 N N . PRO A 1 69 ? -0.755 2.196 4.716 1.00 0.00 70 PRO A N 27
ATOM 33044 C CA . PRO A 1 69 ? -0.355 0.818 4.493 1.00 0.00 70 PRO A CA 27
ATOM 33045 C C . PRO A 1 69 ? -1.268 -0.148 5.253 1.00 0.00 70 PRO A C 27
ATOM 33046 O O . PRO A 1 69 ? -1.438 -1.296 4.847 1.00 0.00 70 PRO A O 27
ATOM 33057 N N . ASN A 1 70 ? -1.830 0.355 6.342 1.00 0.00 71 ASN A N 27
ATOM 33058 C CA . ASN A 1 70 ? -2.721 -0.448 7.162 1.00 0.00 71 ASN A CA 27
ATOM 33059 C C . ASN A 1 70 ? -4.039 -0.667 6.415 1.00 0.00 71 ASN A C 27
ATOM 33060 O O . ASN A 1 70 ? -4.539 -1.788 6.347 1.00 0.00 71 ASN A O 27
ATOM 33071 N N . LYS A 1 71 ? -4.561 0.423 5.872 1.00 0.00 72 LYS A N 27
ATOM 33072 C CA . LYS A 1 71 ? -5.810 0.364 5.131 1.00 0.00 72 LYS A CA 27
ATOM 33073 C C . LYS A 1 71 ? -5.634 -0.544 3.913 1.00 0.00 72 LYS A C 27
ATOM 33074 O O . LYS A 1 71 ? -6.579 -1.204 3.485 1.00 0.00 72 LYS A O 27
ATOM 33093 N N . ILE A 1 72 ? -4.417 -0.549 3.390 1.00 0.00 73 ILE A N 27
ATOM 33094 C CA . ILE A 1 72 ? -4.104 -1.366 2.230 1.00 0.00 73 ILE A CA 27
ATOM 33095 C C . ILE A 1 72 ? -3.839 -2.804 2.680 1.00 0.00 73 ILE A C 27
ATOM 33096 O O . ILE A 1 72 ? -4.370 -3.748 2.095 1.00 0.00 73 ILE A O 27
ATOM 33112 N N . ILE A 1 73 ? -3.021 -2.926 3.714 1.00 0.00 74 ILE A N 27
ATOM 33113 C CA . ILE A 1 73 ? -2.680 -4.233 4.250 1.00 0.00 74 ILE A CA 27
ATOM 33114 C C . ILE A 1 73 ? -3.965 -5.023 4.511 1.00 0.00 74 ILE A C 27
ATOM 33115 O O . ILE A 1 73 ? -3.992 -6.241 4.347 1.00 0.00 74 ILE A O 27
ATOM 33131 N N . ALA A 1 74 ? -4.997 -4.297 4.914 1.00 0.00 75 ALA A N 27
ATOM 33132 C CA . ALA A 1 74 ? -6.281 -4.915 5.200 1.00 0.00 75 ALA A CA 27
ATOM 33133 C C . ALA A 1 74 ? -6.960 -5.299 3.883 1.00 0.00 75 ALA A C 27
ATOM 33134 O O . ALA A 1 74 ? -7.773 -6.222 3.848 1.00 0.00 75 ALA A O 27
ATOM 33141 N N . LYS A 1 75 ? -6.603 -4.572 2.835 1.00 0.00 76 LYS A N 27
ATOM 33142 C CA . LYS A 1 75 ? -7.169 -4.826 1.521 1.00 0.00 76 LYS A CA 27
ATOM 33143 C C . LYS A 1 75 ? -6.470 -6.033 0.894 1.00 0.00 76 LYS A C 27
ATOM 33144 O O . LYS A 1 75 ? -7.071 -6.763 0.107 1.00 0.00 76 LYS A O 27
ATOM 33163 N N . VAL A 1 76 ? -5.210 -6.206 1.265 1.00 0.00 77 VAL A N 27
ATOM 33164 C CA . VAL A 1 76 ? -4.422 -7.312 0.749 1.00 0.00 77 VAL A CA 27
ATOM 33165 C C . VAL A 1 76 ? -4.774 -8.586 1.520 1.00 0.00 77 VAL A C 27
ATOM 33166 O O . VAL A 1 76 ? -4.607 -9.692 1.007 1.00 0.00 77 VAL A O 27
ATOM 33179 N N . GLU A 1 77 ? -5.254 -8.389 2.738 1.00 0.00 78 GLU A N 27
ATOM 33180 C CA . GLU A 1 77 ? -5.631 -9.509 3.585 1.00 0.00 78 GLU A CA 27
ATOM 33181 C C . GLU A 1 77 ? -7.051 -9.972 3.251 1.00 0.00 78 GLU A C 27
ATOM 33182 O O . GLU A 1 77 ? -7.359 -11.158 3.351 1.00 0.00 78 GLU A O 27
ATOM 33194 N N . GLN A 1 78 ? -7.876 -9.012 2.861 1.00 0.00 79 GLN A N 27
ATOM 33195 C CA . GLN A 1 78 ? -9.255 -9.307 2.512 1.00 0.00 79 GLN A CA 27
ATOM 33196 C C . GLN A 1 78 ? -9.369 -9.625 1.019 1.00 0.00 79 GLN A C 27
ATOM 33197 O O . GLN A 1 78 ? -10.441 -9.488 0.432 1.00 0.00 79 GLN A O 27
ATOM 33211 N N . ALA A 1 79 ? -8.248 -10.042 0.449 1.00 0.00 80 ALA A N 27
ATOM 33212 C CA . ALA A 1 79 ? -8.208 -10.380 -0.964 1.00 0.00 80 ALA A CA 27
ATOM 33213 C C . ALA A 1 79 ? -7.795 -11.844 -1.123 1.00 0.00 80 ALA A C 27
ATOM 33214 O O . ALA A 1 79 ? -8.429 -12.595 -1.861 1.00 0.00 80 ALA A O 27
ATOM 33221 N N . GLN A 1 80 ? -6.734 -12.206 -0.416 1.00 0.00 81 GLN A N 27
ATOM 33222 C CA . GLN A 1 80 ? -6.228 -13.567 -0.469 1.00 0.00 81 GLN A CA 27
ATOM 33223 C C . GLN A 1 80 ? -7.384 -14.566 -0.384 1.00 0.00 81 GLN A C 27
ATOM 33224 O O . GLN A 1 80 ? -7.661 -15.112 0.683 1.00 0.00 81 GLN A O 27
ATOM 33238 N N . ALA A 1 1 ? -2.134 -12.834 3.482 1.00 0.00 2 ALA A N 28
ATOM 33239 C CA . ALA A 1 1 ? -2.592 -13.958 4.279 1.00 0.00 2 ALA A CA 28
ATOM 33240 C C . ALA A 1 1 ? -1.425 -14.501 5.105 1.00 0.00 2 ALA A C 28
ATOM 33241 O O . ALA A 1 1 ? -1.509 -14.578 6.330 1.00 0.00 2 ALA A O 28
ATOM 33248 N N . ASP A 1 2 ? -0.363 -14.865 4.402 1.00 0.00 3 ASP A N 28
ATOM 33249 C CA . ASP A 1 2 ? 0.820 -15.400 5.056 1.00 0.00 3 ASP A CA 28
ATOM 33250 C C . ASP A 1 2 ? 1.714 -14.243 5.507 1.00 0.00 3 ASP A C 28
ATOM 33251 O O . ASP A 1 2 ? 1.384 -13.078 5.291 1.00 0.00 3 ASP A O 28
ATOM 33260 N N . GLU A 1 3 ? 2.827 -14.605 6.128 1.00 0.00 4 GLU A N 28
ATOM 33261 C CA . GLU A 1 3 ? 3.771 -13.612 6.612 1.00 0.00 4 GLU A CA 28
ATOM 33262 C C . GLU A 1 3 ? 4.655 -13.116 5.465 1.00 0.00 4 GLU A C 28
ATOM 33263 O O . GLU A 1 3 ? 5.270 -12.055 5.564 1.00 0.00 4 GLU A O 28
ATOM 33275 N N . ALA A 1 4 ? 4.691 -13.908 4.403 1.00 0.00 5 ALA A N 28
ATOM 33276 C CA . ALA A 1 4 ? 5.489 -13.562 3.239 1.00 0.00 5 ALA A CA 28
ATOM 33277 C C . ALA A 1 4 ? 4.812 -12.418 2.483 1.00 0.00 5 ALA A C 28
ATOM 33278 O O . ALA A 1 4 ? 5.391 -11.854 1.555 1.00 0.00 5 ALA A O 28
ATOM 33285 N N . ILE A 1 5 ? 3.596 -12.109 2.907 1.00 0.00 6 ILE A N 28
ATOM 33286 C CA . ILE A 1 5 ? 2.834 -11.041 2.281 1.00 0.00 6 ILE A CA 28
ATOM 33287 C C . ILE A 1 5 ? 3.026 -9.749 3.077 1.00 0.00 6 ILE A C 28
ATOM 33288 O O . ILE A 1 5 ? 3.481 -8.743 2.535 1.00 0.00 6 ILE A O 28
ATOM 33304 N N . LYS A 1 6 ? 2.670 -9.818 4.352 1.00 0.00 7 LYS A N 28
ATOM 33305 C CA . LYS A 1 6 ? 2.799 -8.666 5.228 1.00 0.00 7 LYS A CA 28
ATOM 33306 C C . LYS A 1 6 ? 4.224 -8.117 5.137 1.00 0.00 7 LYS A C 28
ATOM 33307 O O . LYS A 1 6 ? 4.440 -6.914 5.275 1.00 0.00 7 LYS A O 28
ATOM 33326 N N . ASN A 1 7 ? 5.160 -9.026 4.906 1.00 0.00 8 ASN A N 28
ATOM 33327 C CA . ASN A 1 7 ? 6.558 -8.647 4.795 1.00 0.00 8 ASN A CA 28
ATOM 33328 C C . ASN A 1 7 ? 6.790 -7.951 3.452 1.00 0.00 8 ASN A C 28
ATOM 33329 O O . ASN A 1 7 ? 7.291 -6.829 3.408 1.00 0.00 8 ASN A O 28
ATOM 33340 N N . GLY A 1 8 ? 6.413 -8.647 2.389 1.00 0.00 9 GLY A N 28
ATOM 33341 C CA . GLY A 1 8 ? 6.572 -8.110 1.049 1.00 0.00 9 GLY A CA 28
ATOM 33342 C C . GLY A 1 8 ? 5.784 -6.810 0.881 1.00 0.00 9 GLY A C 28
ATOM 33343 O O . GLY A 1 8 ? 6.209 -5.911 0.157 1.00 0.00 9 GLY A O 28
ATOM 33347 N N . VAL A 1 9 ? 4.649 -6.751 1.563 1.00 0.00 10 VAL A N 28
ATOM 33348 C CA . VAL A 1 9 ? 3.797 -5.576 1.499 1.00 0.00 10 VAL A CA 28
ATOM 33349 C C . VAL A 1 9 ? 4.521 -4.391 2.143 1.00 0.00 10 VAL A C 28
ATOM 33350 O O . VAL A 1 9 ? 4.303 -3.243 1.759 1.00 0.00 10 VAL A O 28
ATOM 33363 N N . LEU A 1 10 ? 5.369 -4.712 3.109 1.00 0.00 11 LEU A N 28
ATOM 33364 C CA . LEU A 1 10 ? 6.127 -3.688 3.809 1.00 0.00 11 LEU A CA 28
ATOM 33365 C C . LEU A 1 10 ? 7.399 -3.371 3.020 1.00 0.00 11 LEU A C 28
ATOM 33366 O O . LEU A 1 10 ? 7.801 -2.213 2.922 1.00 0.00 11 LEU A O 28
ATOM 33382 N N . ASP A 1 11 ? 7.996 -4.422 2.477 1.00 0.00 12 ASP A N 28
ATOM 33383 C CA . ASP A 1 11 ? 9.214 -4.271 1.700 1.00 0.00 12 ASP A CA 28
ATOM 33384 C C . ASP A 1 11 ? 8.909 -3.468 0.433 1.00 0.00 12 ASP A C 28
ATOM 33385 O O . ASP A 1 11 ? 9.799 -2.837 -0.135 1.00 0.00 12 ASP A O 28
ATOM 33394 N N . ILE A 1 12 ? 7.650 -3.521 0.026 1.00 0.00 13 ILE A N 28
ATOM 33395 C CA . ILE A 1 12 ? 7.216 -2.808 -1.163 1.00 0.00 13 ILE A CA 28
ATOM 33396 C C . ILE A 1 12 ? 6.730 -1.412 -0.766 1.00 0.00 13 ILE A C 28
ATOM 33397 O O . ILE A 1 12 ? 6.628 -0.524 -1.611 1.00 0.00 13 ILE A O 28
ATOM 33413 N N . LEU A 1 13 ? 6.442 -1.263 0.518 1.00 0.00 14 LEU A N 28
ATOM 33414 C CA . LEU A 1 13 ? 5.969 0.009 1.037 1.00 0.00 14 LEU A CA 28
ATOM 33415 C C . LEU A 1 13 ? 7.167 0.917 1.319 1.00 0.00 14 LEU A C 28
ATOM 33416 O O . LEU A 1 13 ? 7.190 2.071 0.894 1.00 0.00 14 LEU A O 28
ATOM 33432 N N . ALA A 1 14 ? 8.135 0.361 2.033 1.00 0.00 15 ALA A N 28
ATOM 33433 C CA . ALA A 1 14 ? 9.334 1.107 2.378 1.00 0.00 15 ALA A CA 28
ATOM 33434 C C . ALA A 1 14 ? 10.051 1.531 1.094 1.00 0.00 15 ALA A C 28
ATOM 33435 O O . ALA A 1 14 ? 10.579 2.639 1.011 1.00 0.00 15 ALA A O 28
ATOM 33442 N N . ASP A 1 15 ? 10.048 0.627 0.126 1.00 0.00 16 ASP A N 28
ATOM 33443 C CA . ASP A 1 15 ? 10.691 0.893 -1.149 1.00 0.00 16 ASP A CA 28
ATOM 33444 C C . ASP A 1 15 ? 9.855 1.903 -1.937 1.00 0.00 16 ASP A C 28
ATOM 33445 O O . ASP A 1 15 ? 10.391 2.663 -2.742 1.00 0.00 16 ASP A O 28
ATOM 33454 N N . LEU A 1 16 ? 8.556 1.879 -1.676 1.00 0.00 17 LEU A N 28
ATOM 33455 C CA . LEU A 1 16 ? 7.641 2.783 -2.351 1.00 0.00 17 LEU A CA 28
ATOM 33456 C C . LEU A 1 16 ? 7.989 4.225 -1.980 1.00 0.00 17 LEU A C 28
ATOM 33457 O O . LEU A 1 16 ? 8.206 5.061 -2.856 1.00 0.00 17 LEU A O 28
ATOM 33473 N N . THR A 1 17 ? 8.033 4.474 -0.678 1.00 0.00 18 THR A N 28
ATOM 33474 C CA . THR A 1 17 ? 8.352 5.800 -0.180 1.00 0.00 18 THR A CA 28
ATOM 33475 C C . THR A 1 17 ? 9.856 6.062 -0.284 1.00 0.00 18 THR A C 28
ATOM 33476 O O . THR A 1 17 ? 10.278 7.194 -0.519 1.00 0.00 18 THR A O 28
ATOM 33487 N N . GLY A 1 18 ? 10.623 4.998 -0.105 1.00 0.00 19 GLY A N 28
ATOM 33488 C CA . GLY A 1 18 ? 12.071 5.097 -0.175 1.00 0.00 19 GLY A CA 28
ATOM 33489 C C . GLY A 1 18 ? 12.683 5.186 1.224 1.00 0.00 19 GLY A C 28
ATOM 33490 O O . GLY A 1 18 ? 13.904 5.152 1.375 1.00 0.00 19 GLY A O 28
ATOM 33494 N N . SER A 1 19 ? 11.808 5.296 2.212 1.00 0.00 20 SER A N 28
ATOM 33495 C CA . SER A 1 19 ? 12.247 5.388 3.594 1.00 0.00 20 SER A CA 28
ATOM 33496 C C . SER A 1 19 ? 11.583 4.292 4.429 1.00 0.00 20 SER A C 28
ATOM 33497 O O . SER A 1 19 ? 10.551 3.749 4.039 1.00 0.00 20 SER A O 28
ATOM 33505 N N . ASP A 1 20 ? 12.204 3.998 5.562 1.00 0.00 21 ASP A N 28
ATOM 33506 C CA . ASP A 1 20 ? 11.686 2.976 6.456 1.00 0.00 21 ASP A CA 28
ATOM 33507 C C . ASP A 1 20 ? 10.852 3.638 7.554 1.00 0.00 21 ASP A C 28
ATOM 33508 O O . ASP A 1 20 ? 11.044 3.362 8.737 1.00 0.00 21 ASP A O 28
ATOM 33517 N N . ASP A 1 21 ? 9.944 4.501 7.123 1.00 0.00 22 ASP A N 28
ATOM 33518 C CA . ASP A 1 21 ? 9.080 5.207 8.056 1.00 0.00 22 ASP A CA 28
ATOM 33519 C C . ASP A 1 21 ? 7.708 4.529 8.085 1.00 0.00 22 ASP A C 28
ATOM 33520 O O . ASP A 1 21 ? 7.014 4.569 9.099 1.00 0.00 22 ASP A O 28
ATOM 33529 N N . VAL A 1 22 ? 7.359 3.921 6.960 1.00 0.00 23 VAL A N 28
ATOM 33530 C CA . VAL A 1 22 ? 6.084 3.236 6.845 1.00 0.00 23 VAL A CA 28
ATOM 33531 C C . VAL A 1 22 ? 6.239 1.793 7.330 1.00 0.00 23 VAL A C 28
ATOM 33532 O O . VAL A 1 22 ? 5.257 1.149 7.699 1.00 0.00 23 VAL A O 28
ATOM 33545 N N . LYS A 1 23 ? 7.479 1.327 7.315 1.00 0.00 24 LYS A N 28
ATOM 33546 C CA . LYS A 1 23 ? 7.776 -0.027 7.750 1.00 0.00 24 LYS A CA 28
ATOM 33547 C C . LYS A 1 23 ? 7.474 -0.156 9.244 1.00 0.00 24 LYS A C 28
ATOM 33548 O O . LYS A 1 23 ? 7.272 -1.261 9.747 1.00 0.00 24 LYS A O 28
ATOM 33567 N N . LYS A 1 24 ? 7.456 0.988 9.912 1.00 0.00 25 LYS A N 28
ATOM 33568 C CA . LYS A 1 24 ? 7.183 1.017 11.340 1.00 0.00 25 LYS A CA 28
ATOM 33569 C C . LYS A 1 24 ? 5.777 1.572 11.575 1.00 0.00 25 LYS A C 28
ATOM 33570 O O . LYS A 1 24 ? 5.006 1.011 12.350 1.00 0.00 25 LYS A O 28
ATOM 33589 N N . ASN A 1 25 ? 5.488 2.671 10.892 1.00 0.00 26 ASN A N 28
ATOM 33590 C CA . ASN A 1 25 ? 4.189 3.309 11.017 1.00 0.00 26 ASN A CA 28
ATOM 33591 C C . ASN A 1 25 ? 3.137 2.459 10.300 1.00 0.00 26 ASN A C 28
ATOM 33592 O O . ASN A 1 25 ? 3.436 1.810 9.299 1.00 0.00 26 ASN A O 28
ATOM 33603 N N . LEU A 1 26 ? 1.928 2.492 10.841 1.00 0.00 27 LEU A N 28
ATOM 33604 C CA . LEU A 1 26 ? 0.830 1.734 10.265 1.00 0.00 27 LEU A CA 28
ATOM 33605 C C . LEU A 1 26 ? -0.346 2.673 9.992 1.00 0.00 27 LEU A C 28
ATOM 33606 O O . LEU A 1 26 ? -1.497 2.242 9.965 1.00 0.00 27 LEU A O 28
ATOM 33622 N N . ASP A 1 27 ? -0.014 3.942 9.796 1.00 0.00 28 ASP A N 28
ATOM 33623 C CA . ASP A 1 27 ? -1.029 4.946 9.525 1.00 0.00 28 ASP A CA 28
ATOM 33624 C C . ASP A 1 27 ? -0.356 6.216 8.999 1.00 0.00 28 ASP A C 28
ATOM 33625 O O . ASP A 1 27 ? -0.852 7.320 9.214 1.00 0.00 28 ASP A O 28
ATOM 33634 N N . LEU A 1 28 ? 0.765 6.015 8.321 1.00 0.00 29 LEU A N 28
ATOM 33635 C CA . LEU A 1 28 ? 1.511 7.130 7.762 1.00 0.00 29 LEU A CA 28
ATOM 33636 C C . LEU A 1 28 ? 1.068 7.362 6.316 1.00 0.00 29 LEU A C 28
ATOM 33637 O O . LEU A 1 28 ? 1.475 6.630 5.415 1.00 0.00 29 LEU A O 28
ATOM 33653 N N . ASN A 1 29 ? 0.242 8.382 6.140 1.00 0.00 30 ASN A N 28
ATOM 33654 C CA . ASN A 1 29 ? -0.260 8.719 4.818 1.00 0.00 30 ASN A CA 28
ATOM 33655 C C . ASN A 1 29 ? 0.857 8.529 3.790 1.00 0.00 30 ASN A C 28
ATOM 33656 O O . ASN A 1 29 ? 1.964 9.036 3.970 1.00 0.00 30 ASN A O 28
ATOM 33667 N N . LEU A 1 30 ? 0.529 7.798 2.735 1.00 0.00 31 LEU A N 28
ATOM 33668 C CA . LEU A 1 30 ? 1.490 7.535 1.678 1.00 0.00 31 LEU A CA 28
ATOM 33669 C C . LEU A 1 30 ? 1.270 8.528 0.535 1.00 0.00 31 LEU A C 28
ATOM 33670 O O . LEU A 1 30 ? 1.887 8.410 -0.522 1.00 0.00 31 LEU A O 28
ATOM 33686 N N . PHE A 1 31 ? 0.387 9.485 0.787 1.00 0.00 32 PHE A N 28
ATOM 33687 C CA . PHE A 1 31 ? 0.078 10.497 -0.208 1.00 0.00 32 PHE A CA 28
ATOM 33688 C C . PHE A 1 31 ? 0.090 11.896 0.411 1.00 0.00 32 PHE A C 28
ATOM 33689 O O . PHE A 1 31 ? 0.717 12.810 -0.122 1.00 0.00 32 PHE A O 28
ATOM 33706 N N . GLU A 1 32 ? -0.609 12.019 1.531 1.00 0.00 33 GLU A N 28
ATOM 33707 C CA . GLU A 1 32 ? -0.686 13.291 2.229 1.00 0.00 33 GLU A CA 28
ATOM 33708 C C . GLU A 1 32 ? 0.676 13.654 2.823 1.00 0.00 33 GLU A C 28
ATOM 33709 O O . GLU A 1 32 ? 0.901 14.798 3.215 1.00 0.00 33 GLU A O 28
ATOM 33721 N N . THR A 1 33 ? 1.550 12.659 2.869 1.00 0.00 34 THR A N 28
ATOM 33722 C CA . THR A 1 33 ? 2.885 12.860 3.408 1.00 0.00 34 THR A CA 28
ATOM 33723 C C . THR A 1 33 ? 3.881 13.126 2.279 1.00 0.00 34 THR A C 28
ATOM 33724 O O . THR A 1 33 ? 5.002 13.566 2.526 1.00 0.00 34 THR A O 28
ATOM 33735 N N . GLY A 1 34 ? 3.437 12.846 1.062 1.00 0.00 35 GLY A N 28
ATOM 33736 C CA . GLY A 1 34 ? 4.276 13.050 -0.106 1.00 0.00 35 GLY A CA 28
ATOM 33737 C C . GLY A 1 34 ? 5.109 11.803 -0.407 1.00 0.00 35 GLY A C 28
ATOM 33738 O O . GLY A 1 34 ? 6.300 11.903 -0.699 1.00 0.00 35 GLY A O 28
ATOM 33742 N N . LEU A 1 35 ? 4.450 10.656 -0.327 1.00 0.00 36 LEU A N 28
ATOM 33743 C CA . LEU A 1 35 ? 5.114 9.390 -0.587 1.00 0.00 36 LEU A CA 28
ATOM 33744 C C . LEU A 1 35 ? 4.707 8.881 -1.971 1.00 0.00 36 LEU A C 28
ATOM 33745 O O . LEU A 1 35 ? 5.490 8.214 -2.647 1.00 0.00 36 LEU A O 28
ATOM 33761 N N . LEU A 1 36 ? 3.482 9.213 -2.352 1.00 0.00 37 LEU A N 28
ATOM 33762 C CA . LEU A 1 36 ? 2.962 8.798 -3.643 1.00 0.00 37 LEU A CA 28
ATOM 33763 C C . LEU A 1 36 ? 2.160 9.947 -4.260 1.00 0.00 37 LEU A C 28
ATOM 33764 O O . LEU A 1 36 ? 1.957 10.978 -3.621 1.00 0.00 37 LEU A O 28
ATOM 33780 N N . ASP A 1 37 ? 1.727 9.729 -5.493 1.00 0.00 38 ASP A N 28
ATOM 33781 C CA . ASP A 1 37 ? 0.953 10.733 -6.202 1.00 0.00 38 ASP A CA 28
ATOM 33782 C C . ASP A 1 37 ? -0.324 10.094 -6.751 1.00 0.00 38 ASP A C 28
ATOM 33783 O O . ASP A 1 37 ? -1.428 10.535 -6.439 1.00 0.00 38 ASP A O 28
ATOM 33792 N N . SER A 1 38 ? -0.130 9.061 -7.558 1.00 0.00 39 SER A N 28
ATOM 33793 C CA . SER A 1 38 ? -1.252 8.356 -8.153 1.00 0.00 39 SER A CA 28
ATOM 33794 C C . SER A 1 38 ? -0.750 7.144 -8.941 1.00 0.00 39 SER A C 28
ATOM 33795 O O . SER A 1 38 ? -1.148 6.013 -8.668 1.00 0.00 39 SER A O 28
ATOM 33803 N N . MET A 1 39 ? 0.117 7.421 -9.903 1.00 0.00 40 MET A N 28
ATOM 33804 C CA . MET A 1 39 ? 0.678 6.369 -10.733 1.00 0.00 40 MET A CA 28
ATOM 33805 C C . MET A 1 39 ? 1.272 5.251 -9.873 1.00 0.00 40 MET A C 28
ATOM 33806 O O . MET A 1 39 ? 1.039 4.071 -10.133 1.00 0.00 40 MET A O 28
ATOM 33820 N N . GLY A 1 40 ? 2.028 5.662 -8.866 1.00 0.00 41 GLY A N 28
ATOM 33821 C CA . GLY A 1 40 ? 2.658 4.710 -7.965 1.00 0.00 41 GLY A CA 28
ATOM 33822 C C . GLY A 1 40 ? 1.715 3.548 -7.651 1.00 0.00 41 GLY A C 28
ATOM 33823 O O . GLY A 1 40 ? 2.080 2.385 -7.816 1.00 0.00 41 GLY A O 28
ATOM 33827 N N . THR A 1 41 ? 0.519 3.902 -7.201 1.00 0.00 42 THR A N 28
ATOM 33828 C CA . THR A 1 41 ? -0.479 2.903 -6.861 1.00 0.00 42 THR A CA 28
ATOM 33829 C C . THR A 1 41 ? -0.599 1.866 -7.980 1.00 0.00 42 THR A C 28
ATOM 33830 O O . THR A 1 41 ? -0.746 0.675 -7.714 1.00 0.00 42 THR A O 28
ATOM 33841 N N . VAL A 1 42 ? -0.531 2.359 -9.209 1.00 0.00 43 VAL A N 28
ATOM 33842 C CA . VAL A 1 42 ? -0.630 1.490 -10.369 1.00 0.00 43 VAL A CA 28
ATOM 33843 C C . VAL A 1 42 ? 0.464 0.422 -10.298 1.00 0.00 43 VAL A C 28
ATOM 33844 O O . VAL A 1 42 ? 0.294 -0.681 -10.812 1.00 0.00 43 VAL A O 28
ATOM 33857 N N . GLN A 1 43 ? 1.563 0.790 -9.654 1.00 0.00 44 GLN A N 28
ATOM 33858 C CA . GLN A 1 43 ? 2.684 -0.123 -9.508 1.00 0.00 44 GLN A CA 28
ATOM 33859 C C . GLN A 1 43 ? 2.359 -1.203 -8.476 1.00 0.00 44 GLN A C 28
ATOM 33860 O O . GLN A 1 43 ? 2.230 -2.377 -8.819 1.00 0.00 44 GLN A O 28
ATOM 33874 N N . LEU A 1 44 ? 2.235 -0.768 -7.230 1.00 0.00 45 LEU A N 28
ATOM 33875 C CA . LEU A 1 44 ? 1.927 -1.683 -6.145 1.00 0.00 45 LEU A CA 28
ATOM 33876 C C . LEU A 1 44 ? 0.838 -2.657 -6.598 1.00 0.00 45 LEU A C 28
ATOM 33877 O O . LEU A 1 44 ? 0.954 -3.865 -6.392 1.00 0.00 45 LEU A O 28
ATOM 33893 N N . LEU A 1 45 ? -0.196 -2.097 -7.208 1.00 0.00 46 LEU A N 28
ATOM 33894 C CA . LEU A 1 45 ? -1.306 -2.901 -7.693 1.00 0.00 46 LEU A CA 28
ATOM 33895 C C . LEU A 1 45 ? -0.761 -4.068 -8.519 1.00 0.00 46 LEU A C 28
ATOM 33896 O O . LEU A 1 45 ? -1.246 -5.192 -8.406 1.00 0.00 46 LEU A O 28
ATOM 33912 N N . LEU A 1 46 ? 0.241 -3.761 -9.330 1.00 0.00 47 LEU A N 28
ATOM 33913 C CA . LEU A 1 46 ? 0.857 -4.770 -10.174 1.00 0.00 47 LEU A CA 28
ATOM 33914 C C . LEU A 1 46 ? 1.700 -5.708 -9.309 1.00 0.00 47 LEU A C 28
ATOM 33915 O O . LEU A 1 46 ? 1.936 -6.857 -9.680 1.00 0.00 47 LEU A O 28
ATOM 33931 N N . GLU A 1 47 ? 2.128 -5.184 -8.169 1.00 0.00 48 GLU A N 28
ATOM 33932 C CA . GLU A 1 47 ? 2.941 -5.961 -7.248 1.00 0.00 48 GLU A CA 28
ATOM 33933 C C . GLU A 1 47 ? 2.048 -6.711 -6.257 1.00 0.00 48 GLU A C 28
ATOM 33934 O O . GLU A 1 47 ? 2.496 -7.649 -5.599 1.00 0.00 48 GLU A O 28
ATOM 33946 N N . LEU A 1 48 ? 0.802 -6.267 -6.179 1.00 0.00 49 LEU A N 28
ATOM 33947 C CA . LEU A 1 48 ? -0.158 -6.885 -5.279 1.00 0.00 49 LEU A CA 28
ATOM 33948 C C . LEU A 1 48 ? -1.001 -7.897 -6.056 1.00 0.00 49 LEU A C 28
ATOM 33949 O O . LEU A 1 48 ? -1.716 -8.701 -5.460 1.00 0.00 49 LEU A O 28
ATOM 33965 N N . GLN A 1 49 ? -0.889 -7.826 -7.374 1.00 0.00 50 GLN A N 28
ATOM 33966 C CA . GLN A 1 49 ? -1.632 -8.727 -8.238 1.00 0.00 50 GLN A CA 28
ATOM 33967 C C . GLN A 1 49 ? -0.710 -9.818 -8.785 1.00 0.00 50 GLN A C 28
ATOM 33968 O O . GLN A 1 49 ? -1.007 -10.431 -9.809 1.00 0.00 50 GLN A O 28
ATOM 33982 N N . SER A 1 50 ? 0.391 -10.028 -8.078 1.00 0.00 51 SER A N 28
ATOM 33983 C CA . SER A 1 50 ? 1.358 -11.036 -8.480 1.00 0.00 51 SER A CA 28
ATOM 33984 C C . SER A 1 50 ? 1.820 -11.834 -7.260 1.00 0.00 51 SER A C 28
ATOM 33985 O O . SER A 1 50 ? 1.619 -13.046 -7.194 1.00 0.00 51 SER A O 28
ATOM 33993 N N . GLN A 1 51 ? 2.429 -11.123 -6.322 1.00 0.00 52 GLN A N 28
ATOM 33994 C CA . GLN A 1 51 ? 2.921 -11.750 -5.107 1.00 0.00 52 GLN A CA 28
ATOM 33995 C C . GLN A 1 51 ? 1.759 -12.056 -4.161 1.00 0.00 52 GLN A C 28
ATOM 33996 O O . GLN A 1 51 ? 1.903 -12.848 -3.231 1.00 0.00 52 GLN A O 28
ATOM 34010 N N . PHE A 1 52 ? 0.632 -11.414 -4.431 1.00 0.00 53 PHE A N 28
ATOM 34011 C CA . PHE A 1 52 ? -0.554 -11.607 -3.614 1.00 0.00 53 PHE A CA 28
ATOM 34012 C C . PHE A 1 52 ? -1.762 -11.971 -4.480 1.00 0.00 53 PHE A C 28
ATOM 34013 O O . PHE A 1 52 ? -2.501 -12.901 -4.163 1.00 0.00 53 PHE A O 28
ATOM 34030 N N . GLY A 1 53 ? -1.926 -11.217 -5.558 1.00 0.00 54 GLY A N 28
ATOM 34031 C CA . GLY A 1 53 ? -3.032 -11.448 -6.472 1.00 0.00 54 GLY A CA 28
ATOM 34032 C C . GLY A 1 53 ? -4.271 -10.661 -6.043 1.00 0.00 54 GLY A C 28
ATOM 34033 O O . GLY A 1 53 ? -5.372 -11.206 -5.996 1.00 0.00 54 GLY A O 28
ATOM 34037 N N . VAL A 1 54 ? -4.050 -9.389 -5.741 1.00 0.00 55 VAL A N 28
ATOM 34038 C CA . VAL A 1 54 ? -5.135 -8.521 -5.318 1.00 0.00 55 VAL A CA 28
ATOM 34039 C C . VAL A 1 54 ? -5.893 -8.022 -6.550 1.00 0.00 55 VAL A C 28
ATOM 34040 O O . VAL A 1 54 ? -5.293 -7.779 -7.596 1.00 0.00 55 VAL A O 28
ATOM 34053 N N . ASP A 1 55 ? -7.200 -7.882 -6.385 1.00 0.00 56 ASP A N 28
ATOM 34054 C CA . ASP A 1 55 ? -8.046 -7.417 -7.470 1.00 0.00 56 ASP A CA 28
ATOM 34055 C C . ASP A 1 55 ? -8.699 -6.092 -7.069 1.00 0.00 56 ASP A C 28
ATOM 34056 O O . ASP A 1 55 ? -9.924 -5.990 -7.019 1.00 0.00 56 ASP A O 28
ATOM 34065 N N . ALA A 1 56 ? -7.853 -5.111 -6.793 1.00 0.00 57 ALA A N 28
ATOM 34066 C CA . ALA A 1 56 ? -8.334 -3.798 -6.397 1.00 0.00 57 ALA A CA 28
ATOM 34067 C C . ALA A 1 56 ? -8.728 -3.007 -7.646 1.00 0.00 57 ALA A C 28
ATOM 34068 O O . ALA A 1 56 ? -8.162 -3.210 -8.719 1.00 0.00 57 ALA A O 28
ATOM 34075 N N . PRO A 1 57 ? -9.724 -2.099 -7.460 1.00 0.00 58 PRO A N 28
ATOM 34076 C CA . PRO A 1 57 ? -10.201 -1.277 -8.560 1.00 0.00 58 PRO A CA 28
ATOM 34077 C C . PRO A 1 57 ? -9.202 -0.166 -8.888 1.00 0.00 58 PRO A C 28
ATOM 34078 O O . PRO A 1 57 ? -8.342 0.160 -8.071 1.00 0.00 58 PRO A O 28
ATOM 34089 N N . VAL A 1 58 ? -9.350 0.384 -10.084 1.00 0.00 59 VAL A N 28
ATOM 34090 C CA . VAL A 1 58 ? -8.471 1.452 -10.530 1.00 0.00 59 VAL A CA 28
ATOM 34091 C C . VAL A 1 58 ? -9.314 2.619 -11.046 1.00 0.00 59 VAL A C 28
ATOM 34092 O O . VAL A 1 58 ? -8.776 3.599 -11.560 1.00 0.00 59 VAL A O 28
ATOM 34105 N N . SER A 1 59 ? -10.622 2.477 -10.891 1.00 0.00 60 SER A N 28
ATOM 34106 C CA . SER A 1 59 ? -11.545 3.507 -11.335 1.00 0.00 60 SER A CA 28
ATOM 34107 C C . SER A 1 59 ? -11.970 4.375 -10.149 1.00 0.00 60 SER A C 28
ATOM 34108 O O . SER A 1 59 ? -13.097 4.267 -9.668 1.00 0.00 60 SER A O 28
ATOM 34116 N N . GLU A 1 60 ? -11.045 5.217 -9.711 1.00 0.00 61 GLU A N 28
ATOM 34117 C CA . GLU A 1 60 ? -11.309 6.103 -8.590 1.00 0.00 61 GLU A CA 28
ATOM 34118 C C . GLU A 1 60 ? -11.442 5.298 -7.297 1.00 0.00 61 GLU A C 28
ATOM 34119 O O . GLU A 1 60 ? -12.365 5.518 -6.516 1.00 0.00 61 GLU A O 28
ATOM 34131 N N . PHE A 1 61 ? -10.503 4.381 -7.110 1.00 0.00 62 PHE A N 28
ATOM 34132 C CA . PHE A 1 61 ? -10.503 3.542 -5.924 1.00 0.00 62 PHE A CA 28
ATOM 34133 C C . PHE A 1 61 ? -10.583 4.389 -4.652 1.00 0.00 62 PHE A C 28
ATOM 34134 O O . PHE A 1 61 ? -10.791 5.599 -4.720 1.00 0.00 62 PHE A O 28
ATOM 34151 N N . ASP A 1 62 ? -10.415 3.719 -3.521 1.00 0.00 63 ASP A N 28
ATOM 34152 C CA . ASP A 1 62 ? -10.466 4.396 -2.236 1.00 0.00 63 ASP A CA 28
ATOM 34153 C C . ASP A 1 62 ? -9.058 4.850 -1.847 1.00 0.00 63 ASP A C 28
ATOM 34154 O O . ASP A 1 62 ? -8.375 4.176 -1.078 1.00 0.00 63 ASP A O 28
ATOM 34163 N N . ARG A 1 63 ? -8.666 5.990 -2.397 1.00 0.00 64 ARG A N 28
ATOM 34164 C CA . ARG A 1 63 ? -7.351 6.542 -2.117 1.00 0.00 64 ARG A CA 28
ATOM 34165 C C . ARG A 1 63 ? -7.058 6.482 -0.616 1.00 0.00 64 ARG A C 28
ATOM 34166 O O . ARG A 1 63 ? -5.967 6.089 -0.208 1.00 0.00 64 ARG A O 28
ATOM 34187 N N . LYS A 1 64 ? -8.054 6.877 0.164 1.00 0.00 65 LYS A N 28
ATOM 34188 C CA . LYS A 1 64 ? -7.917 6.873 1.611 1.00 0.00 65 LYS A CA 28
ATOM 34189 C C . LYS A 1 64 ? -7.475 5.482 2.073 1.00 0.00 65 LYS A C 28
ATOM 34190 O O . LYS A 1 64 ? -6.749 5.353 3.058 1.00 0.00 65 LYS A O 28
ATOM 34209 N N . GLU A 1 65 ? -7.931 4.477 1.339 1.00 0.00 66 GLU A N 28
ATOM 34210 C CA . GLU A 1 65 ? -7.591 3.102 1.662 1.00 0.00 66 GLU A CA 28
ATOM 34211 C C . GLU A 1 65 ? -6.216 2.747 1.093 1.00 0.00 66 GLU A C 28
ATOM 34212 O O . GLU A 1 65 ? -5.517 1.892 1.635 1.00 0.00 66 GLU A O 28
ATOM 34224 N N . TRP A 1 66 ? -5.868 3.422 0.008 1.00 0.00 67 TRP A N 28
ATOM 34225 C CA . TRP A 1 66 ? -4.589 3.189 -0.641 1.00 0.00 67 TRP A CA 28
ATOM 34226 C C . TRP A 1 66 ? -3.642 4.321 -0.240 1.00 0.00 67 TRP A C 28
ATOM 34227 O O . TRP A 1 66 ? -2.652 4.579 -0.923 1.00 0.00 67 TRP A O 28
ATOM 34248 N N . ASP A 1 67 ? -3.978 4.966 0.868 1.00 0.00 68 ASP A N 28
ATOM 34249 C CA . ASP A 1 67 ? -3.169 6.065 1.369 1.00 0.00 68 ASP A CA 28
ATOM 34250 C C . ASP A 1 67 ? -2.310 5.570 2.534 1.00 0.00 68 ASP A C 28
ATOM 34251 O O . ASP A 1 67 ? -1.163 5.986 2.685 1.00 0.00 68 ASP A O 28
ATOM 34260 N N . THR A 1 68 ? -2.898 4.687 3.329 1.00 0.00 69 THR A N 28
ATOM 34261 C CA . THR A 1 68 ? -2.201 4.131 4.476 1.00 0.00 69 THR A CA 28
ATOM 34262 C C . THR A 1 68 ? -1.788 2.684 4.199 1.00 0.00 69 THR A C 28
ATOM 34263 O O . THR A 1 68 ? -2.377 2.018 3.348 1.00 0.00 69 THR A O 28
ATOM 34274 N N . PRO A 1 69 ? -0.752 2.227 4.953 1.00 0.00 70 PRO A N 28
ATOM 34275 C CA . PRO A 1 69 ? -0.254 0.871 4.797 1.00 0.00 70 PRO A CA 28
ATOM 34276 C C . PRO A 1 69 ? -1.208 -0.140 5.434 1.00 0.00 70 PRO A C 28
ATOM 34277 O O . PRO A 1 69 ? -1.347 -1.261 4.946 1.00 0.00 70 PRO A O 28
ATOM 34288 N N . ASN A 1 70 ? -1.842 0.291 6.514 1.00 0.00 71 ASN A N 28
ATOM 34289 C CA . ASN A 1 70 ? -2.780 -0.562 7.223 1.00 0.00 71 ASN A CA 28
ATOM 34290 C C . ASN A 1 70 ? -4.011 -0.800 6.346 1.00 0.00 71 ASN A C 28
ATOM 34291 O O . ASN A 1 70 ? -4.414 -1.942 6.133 1.00 0.00 71 ASN A O 28
ATOM 34302 N N . LYS A 1 71 ? -4.573 0.297 5.860 1.00 0.00 72 LYS A N 28
ATOM 34303 C CA . LYS A 1 71 ? -5.750 0.222 5.011 1.00 0.00 72 LYS A CA 28
ATOM 34304 C C . LYS A 1 71 ? -5.440 -0.649 3.793 1.00 0.00 72 LYS A C 28
ATOM 34305 O O . LYS A 1 71 ? -6.324 -1.320 3.263 1.00 0.00 72 LYS A O 28
ATOM 34324 N N . ILE A 1 72 ? -4.179 -0.613 3.385 1.00 0.00 73 ILE A N 28
ATOM 34325 C CA . ILE A 1 72 ? -3.741 -1.392 2.239 1.00 0.00 73 ILE A CA 28
ATOM 34326 C C . ILE A 1 72 ? -3.483 -2.835 2.677 1.00 0.00 73 ILE A C 28
ATOM 34327 O O . ILE A 1 72 ? -3.975 -3.775 2.053 1.00 0.00 73 ILE A O 28
ATOM 34343 N N . ILE A 1 73 ? -2.712 -2.966 3.747 1.00 0.00 74 ILE A N 28
ATOM 34344 C CA . ILE A 1 73 ? -2.383 -4.278 4.276 1.00 0.00 74 ILE A CA 28
ATOM 34345 C C . ILE A 1 73 ? -3.671 -5.076 4.489 1.00 0.00 74 ILE A C 28
ATOM 34346 O O . ILE A 1 73 ? -3.660 -6.304 4.441 1.00 0.00 74 ILE A O 28
ATOM 34362 N N . ALA A 1 74 ? -4.751 -4.343 4.720 1.00 0.00 75 ALA A N 28
ATOM 34363 C CA . ALA A 1 74 ? -6.045 -4.966 4.941 1.00 0.00 75 ALA A CA 28
ATOM 34364 C C . ALA A 1 74 ? -6.678 -5.310 3.591 1.00 0.00 75 ALA A C 28
ATOM 34365 O O . ALA A 1 74 ? -7.480 -6.238 3.495 1.00 0.00 75 ALA A O 28
ATOM 34372 N N . LYS A 1 75 ? -6.294 -4.543 2.581 1.00 0.00 76 LYS A N 28
ATOM 34373 C CA . LYS A 1 75 ? -6.814 -4.754 1.241 1.00 0.00 76 LYS A CA 28
ATOM 34374 C C . LYS A 1 75 ? -6.101 -5.949 0.604 1.00 0.00 76 LYS A C 28
ATOM 34375 O O . LYS A 1 75 ? -6.639 -6.588 -0.298 1.00 0.00 76 LYS A O 28
ATOM 34394 N N . VAL A 1 76 ? -4.901 -6.214 1.100 1.00 0.00 77 VAL A N 28
ATOM 34395 C CA . VAL A 1 76 ? -4.109 -7.321 0.591 1.00 0.00 77 VAL A CA 28
ATOM 34396 C C . VAL A 1 76 ? -4.561 -8.618 1.264 1.00 0.00 77 VAL A C 28
ATOM 34397 O O . VAL A 1 76 ? -4.472 -9.692 0.672 1.00 0.00 77 VAL A O 28
ATOM 34410 N N . GLU A 1 77 ? -5.038 -8.475 2.492 1.00 0.00 78 GLU A N 28
ATOM 34411 C CA . GLU A 1 77 ? -5.504 -9.623 3.252 1.00 0.00 78 GLU A CA 28
ATOM 34412 C C . GLU A 1 77 ? -6.951 -9.952 2.880 1.00 0.00 78 GLU A C 28
ATOM 34413 O O . GLU A 1 77 ? -7.352 -11.115 2.901 1.00 0.00 78 GLU A O 28
ATOM 34425 N N . GLN A 1 78 ? -7.697 -8.907 2.549 1.00 0.00 79 GLN A N 28
ATOM 34426 C CA . GLN A 1 78 ? -9.091 -9.072 2.172 1.00 0.00 79 GLN A CA 28
ATOM 34427 C C . GLN A 1 78 ? -9.216 -9.235 0.656 1.00 0.00 79 GLN A C 28
ATOM 34428 O O . GLN A 1 78 ? -10.259 -8.931 0.080 1.00 0.00 79 GLN A O 28
ATOM 34442 N N . ALA A 1 79 ? -8.137 -9.712 0.053 1.00 0.00 80 ALA A N 28
ATOM 34443 C CA . ALA A 1 79 ? -8.113 -9.918 -1.384 1.00 0.00 80 ALA A CA 28
ATOM 34444 C C . ALA A 1 79 ? -7.776 -11.381 -1.680 1.00 0.00 80 ALA A C 28
ATOM 34445 O O . ALA A 1 79 ? -8.423 -12.015 -2.512 1.00 0.00 80 ALA A O 28
ATOM 34452 N N . GLN A 1 80 ? -6.763 -11.874 -0.983 1.00 0.00 81 GLN A N 28
ATOM 34453 C CA . GLN A 1 80 ? -6.332 -13.250 -1.161 1.00 0.00 81 GLN A CA 28
ATOM 34454 C C . GLN A 1 80 ? -7.545 -14.171 -1.314 1.00 0.00 81 GLN A C 28
ATOM 34455 O O . GLN A 1 80 ? -7.972 -14.458 -2.431 1.00 0.00 81 GLN A O 28
ATOM 34469 N N . ALA A 1 1 ? -2.576 -15.079 7.565 1.00 0.00 2 ALA A N 29
ATOM 34470 C CA . ALA A 1 1 ? -1.874 -16.296 7.934 1.00 0.00 2 ALA A CA 29
ATOM 34471 C C . ALA A 1 1 ? -0.405 -16.178 7.523 1.00 0.00 2 ALA A C 29
ATOM 34472 O O . ALA A 1 1 ? 0.491 -16.344 8.350 1.00 0.00 2 ALA A O 29
ATOM 34479 N N . ASP A 1 2 ? -0.203 -15.894 6.244 1.00 0.00 3 ASP A N 29
ATOM 34480 C CA . ASP A 1 2 ? 1.142 -15.751 5.714 1.00 0.00 3 ASP A CA 29
ATOM 34481 C C . ASP A 1 2 ? 1.739 -14.429 6.197 1.00 0.00 3 ASP A C 29
ATOM 34482 O O . ASP A 1 2 ? 1.008 -13.490 6.507 1.00 0.00 3 ASP A O 29
ATOM 34491 N N . GLU A 1 3 ? 3.063 -14.397 6.247 1.00 0.00 4 GLU A N 29
ATOM 34492 C CA . GLU A 1 3 ? 3.768 -13.205 6.687 1.00 0.00 4 GLU A CA 29
ATOM 34493 C C . GLU A 1 3 ? 4.555 -12.594 5.527 1.00 0.00 4 GLU A C 29
ATOM 34494 O O . GLU A 1 3 ? 4.948 -11.430 5.583 1.00 0.00 4 GLU A O 29
ATOM 34506 N N . ALA A 1 4 ? 4.763 -13.407 4.501 1.00 0.00 5 ALA A N 29
ATOM 34507 C CA . ALA A 1 4 ? 5.496 -12.961 3.329 1.00 0.00 5 ALA A CA 29
ATOM 34508 C C . ALA A 1 4 ? 4.629 -11.986 2.531 1.00 0.00 5 ALA A C 29
ATOM 34509 O O . ALA A 1 4 ? 5.111 -11.338 1.603 1.00 0.00 5 ALA A O 29
ATOM 34516 N N . ILE A 1 5 ? 3.365 -11.913 2.921 1.00 0.00 6 ILE A N 29
ATOM 34517 C CA . ILE A 1 5 ? 2.426 -11.027 2.252 1.00 0.00 6 ILE A CA 29
ATOM 34518 C C . ILE A 1 5 ? 2.411 -9.674 2.967 1.00 0.00 6 ILE A C 29
ATOM 34519 O O . ILE A 1 5 ? 2.515 -8.629 2.327 1.00 0.00 6 ILE A O 29
ATOM 34535 N N . LYS A 1 6 ? 2.280 -9.738 4.284 1.00 0.00 7 LYS A N 29
ATOM 34536 C CA . LYS A 1 6 ? 2.250 -8.531 5.091 1.00 0.00 7 LYS A CA 29
ATOM 34537 C C . LYS A 1 6 ? 3.599 -7.818 4.987 1.00 0.00 7 LYS A C 29
ATOM 34538 O O . LYS A 1 6 ? 3.655 -6.589 4.956 1.00 0.00 7 LYS A O 29
ATOM 34557 N N . ASN A 1 7 ? 4.653 -8.618 4.935 1.00 0.00 8 ASN A N 29
ATOM 34558 C CA . ASN A 1 7 ? 5.998 -8.079 4.834 1.00 0.00 8 ASN A CA 29
ATOM 34559 C C . ASN A 1 7 ? 6.219 -7.531 3.423 1.00 0.00 8 ASN A C 29
ATOM 34560 O O . ASN A 1 7 ? 6.511 -6.348 3.251 1.00 0.00 8 ASN A O 29
ATOM 34571 N N . GLY A 1 8 ? 6.070 -8.416 2.448 1.00 0.00 9 GLY A N 29
ATOM 34572 C CA . GLY A 1 8 ? 6.249 -8.035 1.058 1.00 0.00 9 GLY A CA 29
ATOM 34573 C C . GLY A 1 8 ? 5.497 -6.740 0.743 1.00 0.00 9 GLY A C 29
ATOM 34574 O O . GLY A 1 8 ? 6.005 -5.882 0.024 1.00 0.00 9 GLY A O 29
ATOM 34578 N N . VAL A 1 9 ? 4.297 -6.641 1.296 1.00 0.00 10 VAL A N 29
ATOM 34579 C CA . VAL A 1 9 ? 3.469 -5.466 1.083 1.00 0.00 10 VAL A CA 29
ATOM 34580 C C . VAL A 1 9 ? 4.164 -4.242 1.686 1.00 0.00 10 VAL A C 29
ATOM 34581 O O . VAL A 1 9 ? 4.415 -3.262 0.988 1.00 0.00 10 VAL A O 29
ATOM 34594 N N . LEU A 1 10 ? 4.454 -4.342 2.975 1.00 0.00 11 LEU A N 29
ATOM 34595 C CA . LEU A 1 10 ? 5.114 -3.255 3.678 1.00 0.00 11 LEU A CA 29
ATOM 34596 C C . LEU A 1 10 ? 6.456 -2.959 3.006 1.00 0.00 11 LEU A C 29
ATOM 34597 O O . LEU A 1 10 ? 6.867 -1.803 2.914 1.00 0.00 11 LEU A O 29
ATOM 34613 N N . ASP A 1 11 ? 7.102 -4.024 2.554 1.00 0.00 12 ASP A N 29
ATOM 34614 C CA . ASP A 1 11 ? 8.390 -3.892 1.894 1.00 0.00 12 ASP A CA 29
ATOM 34615 C C . ASP A 1 11 ? 8.207 -3.145 0.572 1.00 0.00 12 ASP A C 29
ATOM 34616 O O . ASP A 1 11 ? 9.001 -2.269 0.234 1.00 0.00 12 ASP A O 29
ATOM 34625 N N . ILE A 1 12 ? 7.154 -3.519 -0.141 1.00 0.00 13 ILE A N 29
ATOM 34626 C CA . ILE A 1 12 ? 6.855 -2.895 -1.420 1.00 0.00 13 ILE A CA 29
ATOM 34627 C C . ILE A 1 12 ? 6.331 -1.477 -1.180 1.00 0.00 13 ILE A C 29
ATOM 34628 O O . ILE A 1 12 ? 6.329 -0.650 -2.090 1.00 0.00 13 ILE A O 29
ATOM 34644 N N . LEU A 1 13 ? 5.898 -1.241 0.051 1.00 0.00 14 LEU A N 29
ATOM 34645 C CA . LEU A 1 13 ? 5.373 0.062 0.421 1.00 0.00 14 LEU A CA 29
ATOM 34646 C C . LEU A 1 13 ? 6.525 0.964 0.866 1.00 0.00 14 LEU A C 29
ATOM 34647 O O . LEU A 1 13 ? 6.586 2.132 0.485 1.00 0.00 14 LEU A O 29
ATOM 34663 N N . ALA A 1 14 ? 7.410 0.389 1.667 1.00 0.00 15 ALA A N 29
ATOM 34664 C CA . ALA A 1 14 ? 8.557 1.127 2.168 1.00 0.00 15 ALA A CA 29
ATOM 34665 C C . ALA A 1 14 ? 9.539 1.374 1.021 1.00 0.00 15 ALA A C 29
ATOM 34666 O O . ALA A 1 14 ? 10.116 2.455 0.916 1.00 0.00 15 ALA A O 29
ATOM 34673 N N . ASP A 1 15 ? 9.699 0.353 0.191 1.00 0.00 16 ASP A N 29
ATOM 34674 C CA . ASP A 1 15 ? 10.601 0.447 -0.944 1.00 0.00 16 ASP A CA 29
ATOM 34675 C C . ASP A 1 15 ? 10.034 1.440 -1.961 1.00 0.00 16 ASP A C 29
ATOM 34676 O O . ASP A 1 15 ? 10.772 1.982 -2.782 1.00 0.00 16 ASP A O 29
ATOM 34685 N N . LEU A 1 16 ? 8.728 1.648 -1.873 1.00 0.00 17 LEU A N 29
ATOM 34686 C CA . LEU A 1 16 ? 8.054 2.566 -2.774 1.00 0.00 17 LEU A CA 29
ATOM 34687 C C . LEU A 1 16 ? 8.391 4.004 -2.376 1.00 0.00 17 LEU A C 29
ATOM 34688 O O . LEU A 1 16 ? 8.998 4.742 -3.152 1.00 0.00 17 LEU A O 29
ATOM 34704 N N . THR A 1 17 ? 7.983 4.360 -1.167 1.00 0.00 18 THR A N 29
ATOM 34705 C CA . THR A 1 17 ? 8.233 5.698 -0.656 1.00 0.00 18 THR A CA 29
ATOM 34706 C C . THR A 1 17 ? 9.736 5.976 -0.604 1.00 0.00 18 THR A C 29
ATOM 34707 O O . THR A 1 17 ? 10.171 7.106 -0.820 1.00 0.00 18 THR A O 29
ATOM 34718 N N . GLY A 1 18 ? 10.491 4.924 -0.317 1.00 0.00 19 GLY A N 29
ATOM 34719 C CA . GLY A 1 18 ? 11.936 5.041 -0.234 1.00 0.00 19 GLY A CA 29
ATOM 34720 C C . GLY A 1 18 ? 12.374 5.430 1.180 1.00 0.00 19 GLY A C 29
ATOM 34721 O O . GLY A 1 18 ? 13.532 5.781 1.401 1.00 0.00 19 GLY A O 29
ATOM 34725 N N . SER A 1 19 ? 11.425 5.353 2.101 1.00 0.00 20 SER A N 29
ATOM 34726 C CA . SER A 1 19 ? 11.698 5.692 3.487 1.00 0.00 20 SER A CA 29
ATOM 34727 C C . SER A 1 19 ? 11.263 4.545 4.402 1.00 0.00 20 SER A C 29
ATOM 34728 O O . SER A 1 19 ? 10.369 3.774 4.055 1.00 0.00 20 SER A O 29
ATOM 34736 N N . ASP A 1 20 ? 11.914 4.468 5.553 1.00 0.00 21 ASP A N 29
ATOM 34737 C CA . ASP A 1 20 ? 11.605 3.429 6.520 1.00 0.00 21 ASP A CA 29
ATOM 34738 C C . ASP A 1 20 ? 10.590 3.965 7.531 1.00 0.00 21 ASP A C 29
ATOM 34739 O O . ASP A 1 20 ? 10.544 3.508 8.672 1.00 0.00 21 ASP A O 29
ATOM 34748 N N . ASP A 1 21 ? 9.800 4.927 7.076 1.00 0.00 22 ASP A N 29
ATOM 34749 C CA . ASP A 1 21 ? 8.788 5.529 7.927 1.00 0.00 22 ASP A CA 29
ATOM 34750 C C . ASP A 1 21 ? 7.560 4.618 7.976 1.00 0.00 22 ASP A C 29
ATOM 34751 O O . ASP A 1 21 ? 6.949 4.451 9.030 1.00 0.00 22 ASP A O 29
ATOM 34760 N N . VAL A 1 22 ? 7.236 4.052 6.822 1.00 0.00 23 VAL A N 29
ATOM 34761 C CA . VAL A 1 22 ? 6.092 3.162 6.720 1.00 0.00 23 VAL A CA 29
ATOM 34762 C C . VAL A 1 22 ? 6.461 1.796 7.304 1.00 0.00 23 VAL A C 29
ATOM 34763 O O . VAL A 1 22 ? 5.610 1.109 7.868 1.00 0.00 23 VAL A O 29
ATOM 34776 N N . LYS A 1 23 ? 7.729 1.446 7.151 1.00 0.00 24 LYS A N 29
ATOM 34777 C CA . LYS A 1 23 ? 8.220 0.174 7.656 1.00 0.00 24 LYS A CA 29
ATOM 34778 C C . LYS A 1 23 ? 7.926 0.079 9.155 1.00 0.00 24 LYS A C 29
ATOM 34779 O O . LYS A 1 23 ? 7.927 -1.012 9.724 1.00 0.00 24 LYS A O 29
ATOM 34798 N N . LYS A 1 24 ? 7.685 1.237 9.753 1.00 0.00 25 LYS A N 29
ATOM 34799 C CA . LYS A 1 24 ? 7.391 1.298 11.174 1.00 0.00 25 LYS A CA 29
ATOM 34800 C C . LYS A 1 24 ? 5.946 1.760 11.373 1.00 0.00 25 LYS A C 29
ATOM 34801 O O . LYS A 1 24 ? 5.078 0.962 11.724 1.00 0.00 25 LYS A O 29
ATOM 34820 N N . ASN A 1 25 ? 5.733 3.047 11.140 1.00 0.00 26 ASN A N 29
ATOM 34821 C CA . ASN A 1 25 ? 4.409 3.625 11.289 1.00 0.00 26 ASN A CA 29
ATOM 34822 C C . ASN A 1 25 ? 3.409 2.821 10.455 1.00 0.00 26 ASN A C 29
ATOM 34823 O O . ASN A 1 25 ? 3.683 2.488 9.302 1.00 0.00 26 ASN A O 29
ATOM 34834 N N . LEU A 1 26 ? 2.271 2.532 11.069 1.00 0.00 27 LEU A N 29
ATOM 34835 C CA . LEU A 1 26 ? 1.230 1.774 10.398 1.00 0.00 27 LEU A CA 29
ATOM 34836 C C . LEU A 1 26 ? 0.073 2.709 10.038 1.00 0.00 27 LEU A C 29
ATOM 34837 O O . LEU A 1 26 ? -1.083 2.291 10.012 1.00 0.00 27 LEU A O 29
ATOM 34853 N N . ASP A 1 27 ? 0.427 3.958 9.771 1.00 0.00 28 ASP A N 29
ATOM 34854 C CA . ASP A 1 27 ? -0.567 4.957 9.414 1.00 0.00 28 ASP A CA 29
ATOM 34855 C C . ASP A 1 27 ? 0.135 6.179 8.821 1.00 0.00 28 ASP A C 29
ATOM 34856 O O . ASP A 1 27 ? -0.345 7.303 8.958 1.00 0.00 28 ASP A O 29
ATOM 34865 N N . LEU A 1 28 ? 1.261 5.919 8.173 1.00 0.00 29 LEU A N 29
ATOM 34866 C CA . LEU A 1 28 ? 2.035 6.984 7.558 1.00 0.00 29 LEU A CA 29
ATOM 34867 C C . LEU A 1 28 ? 1.464 7.287 6.171 1.00 0.00 29 LEU A C 29
ATOM 34868 O O . LEU A 1 28 ? 1.787 6.605 5.200 1.00 0.00 29 LEU A O 29
ATOM 34884 N N . ASN A 1 29 ? 0.624 8.311 6.123 1.00 0.00 30 ASN A N 29
ATOM 34885 C CA . ASN A 1 29 ? 0.005 8.712 4.871 1.00 0.00 30 ASN A CA 29
ATOM 34886 C C . ASN A 1 29 ? 1.037 8.623 3.745 1.00 0.00 30 ASN A C 29
ATOM 34887 O O . ASN A 1 29 ? 2.055 9.313 3.775 1.00 0.00 30 ASN A O 29
ATOM 34898 N N . LEU A 1 30 ? 0.739 7.767 2.778 1.00 0.00 31 LEU A N 29
ATOM 34899 C CA . LEU A 1 30 ? 1.628 7.579 1.644 1.00 0.00 31 LEU A CA 29
ATOM 34900 C C . LEU A 1 30 ? 1.223 8.533 0.519 1.00 0.00 31 LEU A C 29
ATOM 34901 O O . LEU A 1 30 ? 1.582 8.323 -0.639 1.00 0.00 31 LEU A O 29
ATOM 34917 N N . PHE A 1 31 ? 0.478 9.562 0.899 1.00 0.00 32 PHE A N 29
ATOM 34918 C CA . PHE A 1 31 ? 0.019 10.549 -0.064 1.00 0.00 32 PHE A CA 29
ATOM 34919 C C . PHE A 1 31 ? 0.080 11.960 0.525 1.00 0.00 32 PHE A C 29
ATOM 34920 O O . PHE A 1 31 ? 0.731 12.842 -0.034 1.00 0.00 32 PHE A O 29
ATOM 34937 N N . GLU A 1 32 ? -0.605 12.128 1.646 1.00 0.00 33 GLU A N 29
ATOM 34938 C CA . GLU A 1 32 ? -0.638 13.416 2.317 1.00 0.00 33 GLU A CA 29
ATOM 34939 C C . GLU A 1 32 ? 0.744 13.755 2.881 1.00 0.00 33 GLU A C 29
ATOM 34940 O O . GLU A 1 32 ? 0.994 14.892 3.280 1.00 0.00 33 GLU A O 29
ATOM 34952 N N . THR A 1 33 ? 1.605 12.749 2.895 1.00 0.00 34 THR A N 29
ATOM 34953 C CA . THR A 1 33 ? 2.956 12.926 3.404 1.00 0.00 34 THR A CA 29
ATOM 34954 C C . THR A 1 33 ? 3.899 13.348 2.275 1.00 0.00 34 THR A C 29
ATOM 34955 O O . THR A 1 33 ? 4.976 13.883 2.530 1.00 0.00 34 THR A O 29
ATOM 34966 N N . GLY A 1 34 ? 3.460 13.090 1.052 1.00 0.00 35 GLY A N 29
ATOM 34967 C CA . GLY A 1 34 ? 4.251 13.436 -0.116 1.00 0.00 35 GLY A CA 29
ATOM 34968 C C . GLY A 1 34 ? 5.055 12.231 -0.610 1.00 0.00 35 GLY A C 29
ATOM 34969 O O . GLY A 1 34 ? 5.725 12.308 -1.639 1.00 0.00 35 GLY A O 29
ATOM 34973 N N . LEU A 1 35 ? 4.960 11.147 0.145 1.00 0.00 36 LEU A N 29
ATOM 34974 C CA . LEU A 1 35 ? 5.670 9.928 -0.203 1.00 0.00 36 LEU A CA 29
ATOM 34975 C C . LEU A 1 35 ? 5.267 9.494 -1.614 1.00 0.00 36 LEU A C 29
ATOM 34976 O O . LEU A 1 35 ? 6.119 9.336 -2.486 1.00 0.00 36 LEU A O 29
ATOM 34992 N N . LEU A 1 36 ? 3.967 9.312 -1.794 1.00 0.00 37 LEU A N 29
ATOM 34993 C CA . LEU A 1 36 ? 3.441 8.899 -3.083 1.00 0.00 37 LEU A CA 29
ATOM 34994 C C . LEU A 1 36 ? 2.566 10.018 -3.654 1.00 0.00 37 LEU A C 29
ATOM 34995 O O . LEU A 1 36 ? 2.248 10.980 -2.957 1.00 0.00 37 LEU A O 29
ATOM 35011 N N . ASP A 1 37 ? 2.202 9.854 -4.917 1.00 0.00 38 ASP A N 29
ATOM 35012 C CA . ASP A 1 37 ? 1.371 10.837 -5.590 1.00 0.00 38 ASP A CA 29
ATOM 35013 C C . ASP A 1 37 ? 0.151 10.140 -6.197 1.00 0.00 38 ASP A C 29
ATOM 35014 O O . ASP A 1 37 ? -0.986 10.510 -5.912 1.00 0.00 38 ASP A O 29
ATOM 35023 N N . SER A 1 38 ? 0.431 9.142 -7.022 1.00 0.00 39 SER A N 29
ATOM 35024 C CA . SER A 1 38 ? -0.628 8.388 -7.672 1.00 0.00 39 SER A CA 29
ATOM 35025 C C . SER A 1 38 ? -0.026 7.301 -8.565 1.00 0.00 39 SER A C 29
ATOM 35026 O O . SER A 1 38 ? -0.279 6.115 -8.361 1.00 0.00 39 SER A O 29
ATOM 35034 N N . MET A 1 39 ? 0.760 7.745 -9.534 1.00 0.00 40 MET A N 29
ATOM 35035 C CA . MET A 1 39 ? 1.400 6.825 -10.459 1.00 0.00 40 MET A CA 29
ATOM 35036 C C . MET A 1 39 ? 2.096 5.688 -9.707 1.00 0.00 40 MET A C 29
ATOM 35037 O O . MET A 1 39 ? 2.303 4.609 -10.261 1.00 0.00 40 MET A O 29
ATOM 35051 N N . GLY A 1 40 ? 2.438 5.970 -8.459 1.00 0.00 41 GLY A N 29
ATOM 35052 C CA . GLY A 1 40 ? 3.107 4.984 -7.626 1.00 0.00 41 GLY A CA 29
ATOM 35053 C C . GLY A 1 40 ? 2.176 3.812 -7.309 1.00 0.00 41 GLY A C 29
ATOM 35054 O O . GLY A 1 40 ? 2.532 2.655 -7.528 1.00 0.00 41 GLY A O 29
ATOM 35058 N N . THR A 1 41 ? 1.001 4.151 -6.800 1.00 0.00 42 THR A N 29
ATOM 35059 C CA . THR A 1 41 ? 0.016 3.142 -6.452 1.00 0.00 42 THR A CA 29
ATOM 35060 C C . THR A 1 41 ? -0.154 2.144 -7.600 1.00 0.00 42 THR A C 29
ATOM 35061 O O . THR A 1 41 ? -0.363 0.954 -7.367 1.00 0.00 42 THR A O 29
ATOM 35072 N N . VAL A 1 42 ? -0.060 2.667 -8.814 1.00 0.00 43 VAL A N 29
ATOM 35073 C CA . VAL A 1 42 ? -0.201 1.837 -9.998 1.00 0.00 43 VAL A CA 29
ATOM 35074 C C . VAL A 1 42 ? 0.826 0.704 -9.948 1.00 0.00 43 VAL A C 29
ATOM 35075 O O . VAL A 1 42 ? 0.626 -0.348 -10.552 1.00 0.00 43 VAL A O 29
ATOM 35088 N N . GLN A 1 43 ? 1.905 0.959 -9.220 1.00 0.00 44 GLN A N 29
ATOM 35089 C CA . GLN A 1 43 ? 2.964 -0.027 -9.083 1.00 0.00 44 GLN A CA 29
ATOM 35090 C C . GLN A 1 43 ? 2.545 -1.124 -8.104 1.00 0.00 44 GLN A C 29
ATOM 35091 O O . GLN A 1 43 ? 2.327 -2.267 -8.502 1.00 0.00 44 GLN A O 29
ATOM 35105 N N . LEU A 1 44 ? 2.444 -0.738 -6.840 1.00 0.00 45 LEU A N 29
ATOM 35106 C CA . LEU A 1 44 ? 2.055 -1.675 -5.799 1.00 0.00 45 LEU A CA 29
ATOM 35107 C C . LEU A 1 44 ? 0.936 -2.577 -6.325 1.00 0.00 45 LEU A C 29
ATOM 35108 O O . LEU A 1 44 ? 0.987 -3.795 -6.159 1.00 0.00 45 LEU A O 29
ATOM 35124 N N . LEU A 1 45 ? -0.047 -1.944 -6.946 1.00 0.00 46 LEU A N 29
ATOM 35125 C CA . LEU A 1 45 ? -1.177 -2.674 -7.496 1.00 0.00 46 LEU A CA 29
ATOM 35126 C C . LEU A 1 45 ? -0.662 -3.826 -8.361 1.00 0.00 46 LEU A C 29
ATOM 35127 O O . LEU A 1 45 ? -1.127 -4.958 -8.235 1.00 0.00 46 LEU A O 29
ATOM 35143 N N . LEU A 1 46 ? 0.293 -3.500 -9.220 1.00 0.00 47 LEU A N 29
ATOM 35144 C CA . LEU A 1 46 ? 0.875 -4.493 -10.105 1.00 0.00 47 LEU A CA 29
ATOM 35145 C C . LEU A 1 46 ? 1.630 -5.531 -9.272 1.00 0.00 47 LEU A C 29
ATOM 35146 O O . LEU A 1 46 ? 1.851 -6.653 -9.724 1.00 0.00 47 LEU A O 29
ATOM 35162 N N . GLU A 1 47 ? 2.006 -5.119 -8.070 1.00 0.00 48 GLU A N 29
ATOM 35163 C CA . GLU A 1 47 ? 2.732 -5.999 -7.170 1.00 0.00 48 GLU A CA 29
ATOM 35164 C C . GLU A 1 47 ? 1.755 -6.761 -6.272 1.00 0.00 48 GLU A C 29
ATOM 35165 O O . GLU A 1 47 ? 2.099 -7.805 -5.720 1.00 0.00 48 GLU A O 29
ATOM 35177 N N . LEU A 1 48 ? 0.556 -6.210 -6.153 1.00 0.00 49 LEU A N 29
ATOM 35178 C CA . LEU A 1 48 ? -0.472 -6.824 -5.330 1.00 0.00 49 LEU A CA 29
ATOM 35179 C C . LEU A 1 48 ? -1.305 -7.777 -6.190 1.00 0.00 49 LEU A C 29
ATOM 35180 O O . LEU A 1 48 ? -2.067 -8.587 -5.666 1.00 0.00 49 LEU A O 29
ATOM 35196 N N . GLN A 1 49 ? -1.129 -7.650 -7.498 1.00 0.00 50 GLN A N 29
ATOM 35197 C CA . GLN A 1 49 ? -1.855 -8.490 -8.436 1.00 0.00 50 GLN A CA 29
ATOM 35198 C C . GLN A 1 49 ? -0.921 -9.540 -9.040 1.00 0.00 50 GLN A C 29
ATOM 35199 O O . GLN A 1 49 ? -1.239 -10.144 -10.062 1.00 0.00 50 GLN A O 29
ATOM 35213 N N . SER A 1 50 ? 0.214 -9.725 -8.380 1.00 0.00 51 SER A N 29
ATOM 35214 C CA . SER A 1 50 ? 1.196 -10.693 -8.840 1.00 0.00 51 SER A CA 29
ATOM 35215 C C . SER A 1 50 ? 1.533 -11.672 -7.713 1.00 0.00 51 SER A C 29
ATOM 35216 O O . SER A 1 50 ? 1.356 -12.880 -7.863 1.00 0.00 51 SER A O 29
ATOM 35224 N N . GLN A 1 51 ? 2.012 -11.115 -6.611 1.00 0.00 52 GLN A N 29
ATOM 35225 C CA . GLN A 1 51 ? 2.374 -11.924 -5.460 1.00 0.00 52 GLN A CA 29
ATOM 35226 C C . GLN A 1 51 ? 1.135 -12.235 -4.618 1.00 0.00 52 GLN A C 29
ATOM 35227 O O . GLN A 1 51 ? 1.114 -13.217 -3.877 1.00 0.00 52 GLN A O 29
ATOM 35241 N N . PHE A 1 52 ? 0.133 -11.379 -4.759 1.00 0.00 53 PHE A N 29
ATOM 35242 C CA . PHE A 1 52 ? -1.105 -11.550 -4.020 1.00 0.00 53 PHE A CA 29
ATOM 35243 C C . PHE A 1 52 ? -2.299 -11.671 -4.970 1.00 0.00 53 PHE A C 29
ATOM 35244 O O . PHE A 1 52 ? -3.415 -11.950 -4.538 1.00 0.00 53 PHE A O 29
ATOM 35261 N N . GLY A 1 53 ? -2.021 -11.455 -6.248 1.00 0.00 54 GLY A N 29
ATOM 35262 C CA . GLY A 1 53 ? -3.057 -11.537 -7.263 1.00 0.00 54 GLY A CA 29
ATOM 35263 C C . GLY A 1 53 ? -4.377 -10.961 -6.747 1.00 0.00 54 GLY A C 29
ATOM 35264 O O . GLY A 1 53 ? -5.420 -11.607 -6.846 1.00 0.00 54 GLY A O 29
ATOM 35268 N N . VAL A 1 54 ? -4.289 -9.754 -6.208 1.00 0.00 55 VAL A N 29
ATOM 35269 C CA . VAL A 1 54 ? -5.464 -9.085 -5.675 1.00 0.00 55 VAL A CA 29
ATOM 35270 C C . VAL A 1 54 ? -6.351 -8.624 -6.834 1.00 0.00 55 VAL A C 29
ATOM 35271 O O . VAL A 1 54 ? -5.906 -8.576 -7.980 1.00 0.00 55 VAL A O 29
ATOM 35284 N N . ASP A 1 55 ? -7.589 -8.297 -6.494 1.00 0.00 56 ASP A N 29
ATOM 35285 C CA . ASP A 1 55 ? -8.543 -7.841 -7.492 1.00 0.00 56 ASP A CA 29
ATOM 35286 C C . ASP A 1 55 ? -9.026 -6.437 -7.125 1.00 0.00 56 ASP A C 29
ATOM 35287 O O . ASP A 1 55 ? -10.228 -6.184 -7.074 1.00 0.00 56 ASP A O 29
ATOM 35296 N N . ALA A 1 56 ? -8.063 -5.560 -6.878 1.00 0.00 57 ALA A N 29
ATOM 35297 C CA . ALA A 1 56 ? -8.376 -4.187 -6.518 1.00 0.00 57 ALA A CA 29
ATOM 35298 C C . ALA A 1 56 ? -8.728 -3.400 -7.782 1.00 0.00 57 ALA A C 29
ATOM 35299 O O . ALA A 1 56 ? -8.180 -3.660 -8.852 1.00 0.00 57 ALA A O 29
ATOM 35306 N N . PRO A 1 57 ? -9.663 -2.428 -7.612 1.00 0.00 58 PRO A N 29
ATOM 35307 C CA . PRO A 1 57 ? -10.093 -1.600 -8.726 1.00 0.00 58 PRO A CA 29
ATOM 35308 C C . PRO A 1 57 ? -9.028 -0.561 -9.081 1.00 0.00 58 PRO A C 29
ATOM 35309 O O . PRO A 1 57 ? -7.933 -0.576 -8.524 1.00 0.00 58 PRO A O 29
ATOM 35320 N N . VAL A 1 58 ? -9.389 0.316 -10.007 1.00 0.00 59 VAL A N 29
ATOM 35321 C CA . VAL A 1 58 ? -8.478 1.360 -10.443 1.00 0.00 59 VAL A CA 29
ATOM 35322 C C . VAL A 1 58 ? -9.285 2.554 -10.955 1.00 0.00 59 VAL A C 29
ATOM 35323 O O . VAL A 1 58 ? -8.970 3.702 -10.642 1.00 0.00 59 VAL A O 29
ATOM 35336 N N . SER A 1 59 ? -10.312 2.244 -11.733 1.00 0.00 60 SER A N 29
ATOM 35337 C CA . SER A 1 59 ? -11.167 3.277 -12.291 1.00 0.00 60 SER A CA 29
ATOM 35338 C C . SER A 1 59 ? -11.269 4.455 -11.318 1.00 0.00 60 SER A C 29
ATOM 35339 O O . SER A 1 59 ? -11.073 5.606 -11.707 1.00 0.00 60 SER A O 29
ATOM 35347 N N . GLU A 1 60 ? -11.573 4.126 -10.071 1.00 0.00 61 GLU A N 29
ATOM 35348 C CA . GLU A 1 60 ? -11.703 5.140 -9.040 1.00 0.00 61 GLU A CA 29
ATOM 35349 C C . GLU A 1 60 ? -11.996 4.488 -7.687 1.00 0.00 61 GLU A C 29
ATOM 35350 O O . GLU A 1 60 ? -13.146 4.447 -7.251 1.00 0.00 61 GLU A O 29
ATOM 35362 N N . PHE A 1 61 ? -10.938 3.995 -7.061 1.00 0.00 62 PHE A N 29
ATOM 35363 C CA . PHE A 1 61 ? -11.068 3.347 -5.768 1.00 0.00 62 PHE A CA 29
ATOM 35364 C C . PHE A 1 61 ? -10.916 4.359 -4.630 1.00 0.00 62 PHE A C 29
ATOM 35365 O O . PHE A 1 61 ? -10.931 5.567 -4.861 1.00 0.00 62 PHE A O 29
ATOM 35382 N N . ASP A 1 62 ? -10.771 3.828 -3.424 1.00 0.00 63 ASP A N 29
ATOM 35383 C CA . ASP A 1 62 ? -10.615 4.670 -2.250 1.00 0.00 63 ASP A CA 29
ATOM 35384 C C . ASP A 1 62 ? -9.125 4.867 -1.963 1.00 0.00 63 ASP A C 29
ATOM 35385 O O . ASP A 1 62 ? -8.513 4.066 -1.259 1.00 0.00 63 ASP A O 29
ATOM 35394 N N . ARG A 1 63 ? -8.584 5.939 -2.525 1.00 0.00 64 ARG A N 29
ATOM 35395 C CA . ARG A 1 63 ? -7.178 6.252 -2.338 1.00 0.00 64 ARG A CA 29
ATOM 35396 C C . ARG A 1 63 ? -6.828 6.257 -0.849 1.00 0.00 64 ARG A C 29
ATOM 35397 O O . ARG A 1 63 ? -5.742 5.828 -0.461 1.00 0.00 64 ARG A O 29
ATOM 35418 N N . LYS A 1 64 ? -7.769 6.745 -0.054 1.00 0.00 65 LYS A N 29
ATOM 35419 C CA . LYS A 1 64 ? -7.573 6.811 1.385 1.00 0.00 65 LYS A CA 29
ATOM 35420 C C . LYS A 1 64 ? -7.160 5.432 1.902 1.00 0.00 65 LYS A C 29
ATOM 35421 O O . LYS A 1 64 ? -6.364 5.328 2.834 1.00 0.00 65 LYS A O 29
ATOM 35440 N N . GLU A 1 65 ? -7.720 4.407 1.276 1.00 0.00 66 GLU A N 29
ATOM 35441 C CA . GLU A 1 65 ? -7.420 3.039 1.661 1.00 0.00 66 GLU A CA 29
ATOM 35442 C C . GLU A 1 65 ? -6.025 2.643 1.171 1.00 0.00 66 GLU A C 29
ATOM 35443 O O . GLU A 1 65 ? -5.379 1.779 1.761 1.00 0.00 66 GLU A O 29
ATOM 35455 N N . TRP A 1 66 ? -5.603 3.294 0.098 1.00 0.00 67 TRP A N 29
ATOM 35456 C CA . TRP A 1 66 ? -4.298 3.021 -0.478 1.00 0.00 67 TRP A CA 29
ATOM 35457 C C . TRP A 1 66 ? -3.355 4.155 -0.072 1.00 0.00 67 TRP A C 29
ATOM 35458 O O . TRP A 1 66 ? -2.324 4.368 -0.708 1.00 0.00 67 TRP A O 29
ATOM 35479 N N . ASP A 1 67 ? -3.743 4.854 0.985 1.00 0.00 68 ASP A N 29
ATOM 35480 C CA . ASP A 1 67 ? -2.945 5.961 1.484 1.00 0.00 68 ASP A CA 29
ATOM 35481 C C . ASP A 1 67 ? -2.068 5.473 2.638 1.00 0.00 68 ASP A C 29
ATOM 35482 O O . ASP A 1 67 ? -0.961 5.973 2.836 1.00 0.00 68 ASP A O 29
ATOM 35491 N N . THR A 1 68 ? -2.594 4.502 3.370 1.00 0.00 69 THR A N 29
ATOM 35492 C CA . THR A 1 68 ? -1.873 3.941 4.499 1.00 0.00 69 THR A CA 29
ATOM 35493 C C . THR A 1 68 ? -1.508 2.481 4.227 1.00 0.00 69 THR A C 29
ATOM 35494 O O . THR A 1 68 ? -2.075 1.852 3.334 1.00 0.00 69 THR A O 29
ATOM 35505 N N . PRO A 1 69 ? -0.539 1.970 5.033 1.00 0.00 70 PRO A N 29
ATOM 35506 C CA . PRO A 1 69 ? -0.094 0.595 4.888 1.00 0.00 70 PRO A CA 29
ATOM 35507 C C . PRO A 1 69 ? -1.127 -0.380 5.455 1.00 0.00 70 PRO A C 29
ATOM 35508 O O . PRO A 1 69 ? -1.429 -1.401 4.836 1.00 0.00 70 PRO A O 29
ATOM 35519 N N . ASN A 1 70 ? -1.643 -0.032 6.625 1.00 0.00 71 ASN A N 29
ATOM 35520 C CA . ASN A 1 70 ? -2.637 -0.864 7.281 1.00 0.00 71 ASN A CA 29
ATOM 35521 C C . ASN A 1 70 ? -3.873 -0.977 6.386 1.00 0.00 71 ASN A C 29
ATOM 35522 O O . ASN A 1 70 ? -4.360 -2.078 6.131 1.00 0.00 71 ASN A O 29
ATOM 35533 N N . LYS A 1 71 ? -4.345 0.175 5.935 1.00 0.00 72 LYS A N 29
ATOM 35534 C CA . LYS A 1 71 ? -5.515 0.219 5.074 1.00 0.00 72 LYS A CA 29
ATOM 35535 C C . LYS A 1 71 ? -5.286 -0.688 3.863 1.00 0.00 72 LYS A C 29
ATOM 35536 O O . LYS A 1 71 ? -6.222 -1.305 3.360 1.00 0.00 72 LYS A O 29
ATOM 35555 N N . ILE A 1 72 ? -4.034 -0.739 3.432 1.00 0.00 73 ILE A N 29
ATOM 35556 C CA . ILE A 1 72 ? -3.671 -1.560 2.290 1.00 0.00 73 ILE A CA 29
ATOM 35557 C C . ILE A 1 72 ? -3.551 -3.020 2.733 1.00 0.00 73 ILE A C 29
ATOM 35558 O O . ILE A 1 72 ? -4.165 -3.905 2.140 1.00 0.00 73 ILE A O 29
ATOM 35574 N N . ILE A 1 73 ? -2.757 -3.226 3.774 1.00 0.00 74 ILE A N 29
ATOM 35575 C CA . ILE A 1 73 ? -2.550 -4.563 4.304 1.00 0.00 74 ILE A CA 29
ATOM 35576 C C . ILE A 1 73 ? -3.902 -5.264 4.451 1.00 0.00 74 ILE A C 29
ATOM 35577 O O . ILE A 1 73 ? -3.998 -6.477 4.277 1.00 0.00 74 ILE A O 29
ATOM 35593 N N . ALA A 1 74 ? -4.912 -4.469 4.771 1.00 0.00 75 ALA A N 29
ATOM 35594 C CA . ALA A 1 74 ? -6.255 -4.998 4.944 1.00 0.00 75 ALA A CA 29
ATOM 35595 C C . ALA A 1 74 ? -6.770 -5.519 3.601 1.00 0.00 75 ALA A C 29
ATOM 35596 O O . ALA A 1 74 ? -7.284 -6.632 3.518 1.00 0.00 75 ALA A O 29
ATOM 35603 N N . LYS A 1 75 ? -6.614 -4.686 2.581 1.00 0.00 76 LYS A N 29
ATOM 35604 C CA . LYS A 1 75 ? -7.059 -5.048 1.246 1.00 0.00 76 LYS A CA 29
ATOM 35605 C C . LYS A 1 75 ? -6.138 -6.132 0.684 1.00 0.00 76 LYS A C 29
ATOM 35606 O O . LYS A 1 75 ? -6.432 -6.726 -0.353 1.00 0.00 76 LYS A O 29
ATOM 35625 N N . VAL A 1 76 ? -5.041 -6.358 1.392 1.00 0.00 77 VAL A N 29
ATOM 35626 C CA . VAL A 1 76 ? -4.075 -7.361 0.976 1.00 0.00 77 VAL A CA 29
ATOM 35627 C C . VAL A 1 76 ? -4.446 -8.709 1.598 1.00 0.00 77 VAL A C 29
ATOM 35628 O O . VAL A 1 76 ? -4.285 -9.753 0.967 1.00 0.00 77 VAL A O 29
ATOM 35641 N N . GLU A 1 77 ? -4.937 -8.643 2.827 1.00 0.00 78 GLU A N 29
ATOM 35642 C CA . GLU A 1 77 ? -5.332 -9.845 3.540 1.00 0.00 78 GLU A CA 29
ATOM 35643 C C . GLU A 1 77 ? -6.746 -10.264 3.131 1.00 0.00 78 GLU A C 29
ATOM 35644 O O . GLU A 1 77 ? -7.098 -11.440 3.214 1.00 0.00 78 GLU A O 29
ATOM 35656 N N . GLN A 1 78 ? -7.519 -9.279 2.699 1.00 0.00 79 GLN A N 29
ATOM 35657 C CA . GLN A 1 78 ? -8.887 -9.530 2.277 1.00 0.00 79 GLN A CA 29
ATOM 35658 C C . GLN A 1 78 ? -8.924 -9.900 0.793 1.00 0.00 79 GLN A C 29
ATOM 35659 O O . GLN A 1 78 ? -9.979 -9.844 0.162 1.00 0.00 79 GLN A O 29
ATOM 35673 N N . ALA A 1 79 ? -7.761 -10.269 0.277 1.00 0.00 80 ALA A N 29
ATOM 35674 C CA . ALA A 1 79 ? -7.648 -10.648 -1.121 1.00 0.00 80 ALA A CA 29
ATOM 35675 C C . ALA A 1 79 ? -7.392 -12.153 -1.218 1.00 0.00 80 ALA A C 29
ATOM 35676 O O . ALA A 1 79 ? -8.022 -12.844 -2.019 1.00 0.00 80 ALA A O 29
ATOM 35683 N N . GLN A 1 80 ? -6.466 -12.618 -0.392 1.00 0.00 81 GLN A N 29
ATOM 35684 C CA . GLN A 1 80 ? -6.119 -14.029 -0.375 1.00 0.00 81 GLN A CA 29
ATOM 35685 C C . GLN A 1 80 ? -7.386 -14.888 -0.390 1.00 0.00 81 GLN A C 29
ATOM 35686 O O . GLN A 1 80 ? -7.780 -15.437 0.637 1.00 0.00 81 GLN A O 29
ATOM 35700 N N . ALA A 1 1 ? -2.362 -14.661 5.227 1.00 0.00 2 ALA A N 30
ATOM 35701 C CA . ALA A 1 1 ? -1.935 -15.284 6.468 1.00 0.00 2 ALA A CA 30
ATOM 35702 C C . ALA A 1 1 ? -0.407 -15.334 6.508 1.00 0.00 2 ALA A C 30
ATOM 35703 O O . ALA A 1 1 ? 0.209 -14.853 7.459 1.00 0.00 2 ALA A O 30
ATOM 35710 N N . ASP A 1 2 ? 0.163 -15.920 5.466 1.00 0.00 3 ASP A N 30
ATOM 35711 C CA . ASP A 1 2 ? 1.608 -16.039 5.370 1.00 0.00 3 ASP A CA 30
ATOM 35712 C C . ASP A 1 2 ? 2.250 -14.695 5.720 1.00 0.00 3 ASP A C 30
ATOM 35713 O O . ASP A 1 2 ? 1.650 -13.642 5.508 1.00 0.00 3 ASP A O 30
ATOM 35722 N N . GLU A 1 3 ? 3.462 -14.775 6.250 1.00 0.00 4 GLU A N 30
ATOM 35723 C CA . GLU A 1 3 ? 4.191 -13.578 6.633 1.00 0.00 4 GLU A CA 30
ATOM 35724 C C . GLU A 1 3 ? 4.949 -13.013 5.429 1.00 0.00 4 GLU A C 30
ATOM 35725 O O . GLU A 1 3 ? 5.538 -11.935 5.512 1.00 0.00 4 GLU A O 30
ATOM 35737 N N . ALA A 1 4 ? 4.911 -13.765 4.340 1.00 0.00 5 ALA A N 30
ATOM 35738 C CA . ALA A 1 4 ? 5.586 -13.352 3.121 1.00 0.00 5 ALA A CA 30
ATOM 35739 C C . ALA A 1 4 ? 4.775 -12.246 2.443 1.00 0.00 5 ALA A C 30
ATOM 35740 O O . ALA A 1 4 ? 5.263 -11.586 1.527 1.00 0.00 5 ALA A O 30
ATOM 35747 N N . ILE A 1 5 ? 3.551 -12.077 2.919 1.00 0.00 6 ILE A N 30
ATOM 35748 C CA . ILE A 1 5 ? 2.667 -11.062 2.370 1.00 0.00 6 ILE A CA 30
ATOM 35749 C C . ILE A 1 5 ? 2.827 -9.767 3.168 1.00 0.00 6 ILE A C 30
ATOM 35750 O O . ILE A 1 5 ? 3.106 -8.713 2.599 1.00 0.00 6 ILE A O 30
ATOM 35766 N N . LYS A 1 6 ? 2.644 -9.889 4.475 1.00 0.00 7 LYS A N 30
ATOM 35767 C CA . LYS A 1 6 ? 2.764 -8.740 5.358 1.00 0.00 7 LYS A CA 30
ATOM 35768 C C . LYS A 1 6 ? 4.138 -8.095 5.162 1.00 0.00 7 LYS A C 30
ATOM 35769 O O . LYS A 1 6 ? 4.265 -6.872 5.211 1.00 0.00 7 LYS A O 30
ATOM 35788 N N . ASN A 1 7 ? 5.131 -8.944 4.944 1.00 0.00 8 ASN A N 30
ATOM 35789 C CA . ASN A 1 7 ? 6.490 -8.471 4.741 1.00 0.00 8 ASN A CA 30
ATOM 35790 C C . ASN A 1 7 ? 6.594 -7.807 3.366 1.00 0.00 8 ASN A C 30
ATOM 35791 O O . ASN A 1 7 ? 7.015 -6.657 3.258 1.00 0.00 8 ASN A O 30
ATOM 35802 N N . GLY A 1 8 ? 6.203 -8.561 2.349 1.00 0.00 9 GLY A N 30
ATOM 35803 C CA . GLY A 1 8 ? 6.247 -8.061 0.985 1.00 0.00 9 GLY A CA 30
ATOM 35804 C C . GLY A 1 8 ? 5.436 -6.771 0.848 1.00 0.00 9 GLY A C 30
ATOM 35805 O O . GLY A 1 8 ? 5.890 -5.812 0.226 1.00 0.00 9 GLY A O 30
ATOM 35809 N N . VAL A 1 9 ? 4.252 -6.788 1.442 1.00 0.00 10 VAL A N 30
ATOM 35810 C CA . VAL A 1 9 ? 3.374 -5.631 1.394 1.00 0.00 10 VAL A CA 30
ATOM 35811 C C . VAL A 1 9 ? 4.100 -4.420 1.984 1.00 0.00 10 VAL A C 30
ATOM 35812 O O . VAL A 1 9 ? 4.061 -3.330 1.416 1.00 0.00 10 VAL A O 30
ATOM 35825 N N . LEU A 1 10 ? 4.746 -4.653 3.117 1.00 0.00 11 LEU A N 30
ATOM 35826 C CA . LEU A 1 10 ? 5.480 -3.595 3.791 1.00 0.00 11 LEU A CA 30
ATOM 35827 C C . LEU A 1 10 ? 6.713 -3.228 2.963 1.00 0.00 11 LEU A C 30
ATOM 35828 O O . LEU A 1 10 ? 7.012 -2.050 2.777 1.00 0.00 11 LEU A O 30
ATOM 35844 N N . ASP A 1 11 ? 7.395 -4.260 2.487 1.00 0.00 12 ASP A N 30
ATOM 35845 C CA . ASP A 1 11 ? 8.589 -4.060 1.683 1.00 0.00 12 ASP A CA 30
ATOM 35846 C C . ASP A 1 11 ? 8.223 -3.272 0.423 1.00 0.00 12 ASP A C 30
ATOM 35847 O O . ASP A 1 11 ? 8.863 -2.270 0.106 1.00 0.00 12 ASP A O 30
ATOM 35856 N N . ILE A 1 12 ? 7.196 -3.754 -0.261 1.00 0.00 13 ILE A N 30
ATOM 35857 C CA . ILE A 1 12 ? 6.739 -3.107 -1.479 1.00 0.00 13 ILE A CA 30
ATOM 35858 C C . ILE A 1 12 ? 6.298 -1.678 -1.157 1.00 0.00 13 ILE A C 30
ATOM 35859 O O . ILE A 1 12 ? 6.245 -0.826 -2.043 1.00 0.00 13 ILE A O 30
ATOM 35875 N N . LEU A 1 13 ? 5.991 -1.459 0.113 1.00 0.00 14 LEU A N 30
ATOM 35876 C CA . LEU A 1 13 ? 5.556 -0.148 0.563 1.00 0.00 14 LEU A CA 30
ATOM 35877 C C . LEU A 1 13 ? 6.781 0.721 0.850 1.00 0.00 14 LEU A C 30
ATOM 35878 O O . LEU A 1 13 ? 7.021 1.711 0.160 1.00 0.00 14 LEU A O 30
ATOM 35894 N N . ALA A 1 14 ? 7.526 0.320 1.870 1.00 0.00 15 ALA A N 30
ATOM 35895 C CA . ALA A 1 14 ? 8.722 1.048 2.257 1.00 0.00 15 ALA A CA 30
ATOM 35896 C C . ALA A 1 14 ? 9.509 1.432 1.002 1.00 0.00 15 ALA A C 30
ATOM 35897 O O . ALA A 1 14 ? 9.933 2.577 0.856 1.00 0.00 15 ALA A O 30
ATOM 35904 N N . ASP A 1 15 ? 9.681 0.451 0.128 1.00 0.00 16 ASP A N 30
ATOM 35905 C CA . ASP A 1 15 ? 10.410 0.671 -1.110 1.00 0.00 16 ASP A CA 30
ATOM 35906 C C . ASP A 1 15 ? 9.696 1.744 -1.933 1.00 0.00 16 ASP A C 30
ATOM 35907 O O . ASP A 1 15 ? 10.340 2.617 -2.512 1.00 0.00 16 ASP A O 30
ATOM 35916 N N . LEU A 1 16 ? 8.375 1.646 -1.957 1.00 0.00 17 LEU A N 30
ATOM 35917 C CA . LEU A 1 16 ? 7.566 2.598 -2.700 1.00 0.00 17 LEU A CA 30
ATOM 35918 C C . LEU A 1 16 ? 7.949 4.020 -2.283 1.00 0.00 17 LEU A C 30
ATOM 35919 O O . LEU A 1 16 ? 8.307 4.842 -3.125 1.00 0.00 17 LEU A O 30
ATOM 35935 N N . THR A 1 17 ? 7.862 4.265 -0.983 1.00 0.00 18 THR A N 30
ATOM 35936 C CA . THR A 1 17 ? 8.195 5.573 -0.445 1.00 0.00 18 THR A CA 30
ATOM 35937 C C . THR A 1 17 ? 9.683 5.869 -0.645 1.00 0.00 18 THR A C 30
ATOM 35938 O O . THR A 1 17 ? 10.072 7.024 -0.814 1.00 0.00 18 THR A O 30
ATOM 35949 N N . GLY A 1 18 ? 10.474 4.807 -0.621 1.00 0.00 19 GLY A N 30
ATOM 35950 C CA . GLY A 1 18 ? 11.909 4.939 -0.798 1.00 0.00 19 GLY A CA 30
ATOM 35951 C C . GLY A 1 18 ? 12.618 5.074 0.551 1.00 0.00 19 GLY A C 30
ATOM 35952 O O . GLY A 1 18 ? 13.759 5.531 0.614 1.00 0.00 19 GLY A O 30
ATOM 35956 N N . SER A 1 19 ? 11.913 4.669 1.597 1.00 0.00 20 SER A N 30
ATOM 35957 C CA . SER A 1 19 ? 12.460 4.740 2.941 1.00 0.00 20 SER A CA 30
ATOM 35958 C C . SER A 1 19 ? 11.665 3.829 3.878 1.00 0.00 20 SER A C 30
ATOM 35959 O O . SER A 1 19 ? 10.703 3.189 3.458 1.00 0.00 20 SER A O 30
ATOM 35967 N N . ASP A 1 20 ? 12.097 3.801 5.131 1.00 0.00 21 ASP A N 30
ATOM 35968 C CA . ASP A 1 20 ? 11.438 2.978 6.131 1.00 0.00 21 ASP A CA 30
ATOM 35969 C C . ASP A 1 20 ? 10.372 3.810 6.847 1.00 0.00 21 ASP A C 30
ATOM 35970 O O . ASP A 1 20 ? 10.066 3.563 8.013 1.00 0.00 21 ASP A O 30
ATOM 35979 N N . ASP A 1 21 ? 9.836 4.780 6.120 1.00 0.00 22 ASP A N 30
ATOM 35980 C CA 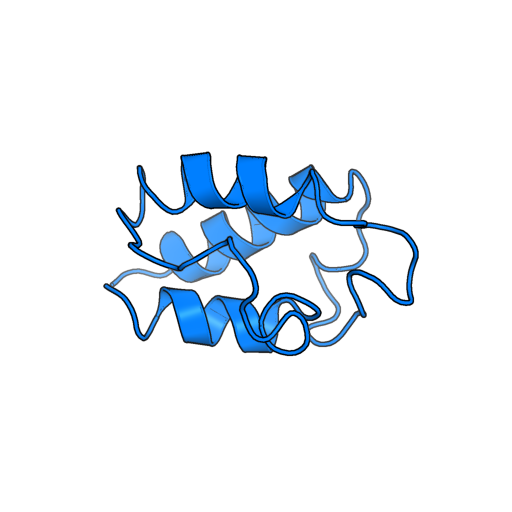. ASP A 1 21 ? 8.812 5.650 6.672 1.00 0.00 22 ASP A CA 30
ATOM 35981 C C . ASP A 1 21 ? 7.581 4.816 7.033 1.00 0.00 22 ASP A C 30
ATOM 35982 O O . ASP A 1 21 ? 6.963 5.035 8.073 1.00 0.00 22 ASP A O 30
ATOM 35991 N N . VAL A 1 22 ? 7.263 3.879 6.153 1.00 0.00 23 VAL A N 30
ATOM 35992 C CA . VAL A 1 22 ? 6.117 3.012 6.366 1.00 0.00 23 VAL A CA 30
ATOM 35993 C C . VAL A 1 22 ? 6.569 1.744 7.095 1.00 0.00 23 VAL A C 30
ATOM 35994 O O . VAL A 1 22 ? 5.744 0.988 7.604 1.00 0.00 23 VAL A O 30
ATOM 36007 N N . LYS A 1 23 ? 7.880 1.552 7.121 1.00 0.00 24 LYS A N 30
ATOM 36008 C CA . LYS A 1 23 ? 8.453 0.390 7.780 1.00 0.00 24 LYS A CA 30
ATOM 36009 C C . LYS A 1 23 ? 8.280 0.530 9.293 1.00 0.00 24 LYS A C 30
ATOM 36010 O O . LYS A 1 23 ? 8.590 -0.393 10.045 1.00 0.00 24 LYS A O 30
ATOM 36029 N N . LYS A 1 24 ? 7.785 1.691 9.696 1.00 0.00 25 LYS A N 30
ATOM 36030 C CA . LYS A 1 24 ? 7.567 1.963 11.106 1.00 0.00 25 LYS A CA 30
ATOM 36031 C C . LYS A 1 24 ? 6.083 2.253 11.341 1.00 0.00 25 LYS A C 30
ATOM 36032 O O . LYS A 1 24 ? 5.339 1.379 11.783 1.00 0.00 25 LYS A O 30
ATOM 36051 N N . ASN A 1 25 ? 5.698 3.484 11.037 1.00 0.00 26 ASN A N 30
ATOM 36052 C CA . ASN A 1 25 ? 4.317 3.900 11.210 1.00 0.00 26 ASN A CA 30
ATOM 36053 C C . ASN A 1 25 ? 3.418 3.063 10.297 1.00 0.00 26 ASN A C 30
ATOM 36054 O O . ASN A 1 25 ? 3.758 2.818 9.141 1.00 0.00 26 ASN A O 30
ATOM 36065 N N . LEU A 1 26 ? 2.289 2.647 10.853 1.00 0.00 27 LEU A N 30
ATOM 36066 C CA . LEU A 1 26 ? 1.339 1.842 10.103 1.00 0.00 27 LEU A CA 30
ATOM 36067 C C . LEU A 1 26 ? 0.060 2.650 9.876 1.00 0.00 27 LEU A C 30
ATOM 36068 O O . LEU A 1 26 ? -1.038 2.095 9.884 1.00 0.00 27 LEU A O 30
ATOM 36084 N N . ASP A 1 27 ? 0.244 3.947 9.682 1.00 0.00 28 ASP A N 30
ATOM 36085 C CA . ASP A 1 27 ? -0.882 4.837 9.454 1.00 0.00 28 ASP A CA 30
ATOM 36086 C C . ASP A 1 27 ? -0.366 6.189 8.961 1.00 0.00 28 ASP A C 30
ATOM 36087 O O . ASP A 1 27 ? -0.966 7.227 9.240 1.00 0.00 28 ASP A O 30
ATOM 36096 N N . LEU A 1 28 ? 0.743 6.136 8.237 1.00 0.00 29 LEU A N 30
ATOM 36097 C CA . LEU A 1 28 ? 1.346 7.344 7.702 1.00 0.00 29 LEU A CA 30
ATOM 36098 C C . LEU A 1 28 ? 0.751 7.640 6.324 1.00 0.00 29 LEU A C 30
ATOM 36099 O O . LEU A 1 28 ? 1.199 7.092 5.318 1.00 0.00 29 LEU A O 30
ATOM 36115 N N . ASN A 1 29 ? -0.251 8.508 6.321 1.00 0.00 30 ASN A N 30
ATOM 36116 C CA . ASN A 1 29 ? -0.913 8.883 5.084 1.00 0.00 30 ASN A CA 30
ATOM 36117 C C . ASN A 1 29 ? 0.133 9.035 3.977 1.00 0.00 30 ASN A C 30
ATOM 36118 O O . ASN A 1 29 ? 0.776 10.077 3.865 1.00 0.00 30 ASN A O 30
ATOM 36129 N N . LEU A 1 30 ? 0.270 7.980 3.188 1.00 0.00 31 LEU A N 30
ATOM 36130 C CA . LEU A 1 30 ? 1.226 7.983 2.094 1.00 0.00 31 LEU A CA 30
ATOM 36131 C C . LEU A 1 30 ? 0.900 9.133 1.140 1.00 0.00 31 LEU A C 30
ATOM 36132 O O . LEU A 1 30 ? 1.755 9.567 0.370 1.00 0.00 31 LEU A O 30
ATOM 36148 N N . PHE A 1 31 ? -0.341 9.593 1.220 1.00 0.00 32 PHE A N 30
ATOM 36149 C CA . PHE A 1 31 ? -0.790 10.683 0.373 1.00 0.00 32 PHE A CA 30
ATOM 36150 C C . PHE A 1 31 ? -0.540 12.036 1.043 1.00 0.00 32 PHE A C 30
ATOM 36151 O O . PHE A 1 31 ? 0.158 12.886 0.491 1.00 0.00 32 PHE A O 30
ATOM 36168 N N . GLU A 1 32 ? -1.124 12.195 2.221 1.00 0.00 33 GLU A N 30
ATOM 36169 C CA . GLU A 1 32 ? -0.974 13.430 2.971 1.00 0.00 33 GLU A CA 30
ATOM 36170 C C . GLU A 1 32 ? 0.488 13.627 3.381 1.00 0.00 33 GLU A C 30
ATOM 36171 O O . GLU A 1 32 ? 0.870 14.709 3.824 1.00 0.00 33 GLU A O 30
ATOM 36183 N N . THR A 1 33 ? 1.263 12.565 3.218 1.00 0.00 34 THR A N 30
ATOM 36184 C CA . THR A 1 33 ? 2.673 12.608 3.565 1.00 0.00 34 THR A CA 30
ATOM 36185 C C . THR A 1 33 ? 3.521 12.878 2.321 1.00 0.00 34 THR A C 30
ATOM 36186 O O . THR A 1 33 ? 4.699 13.216 2.430 1.00 0.00 34 THR A O 30
ATOM 36197 N N . GLY A 1 34 ? 2.889 12.721 1.168 1.00 0.00 35 GLY A N 30
ATOM 36198 C CA . GLY A 1 34 ? 3.570 12.944 -0.097 1.00 0.00 35 GLY A CA 30
ATOM 36199 C C . GLY A 1 34 ? 4.384 11.715 -0.504 1.00 0.00 35 GLY A C 30
ATOM 36200 O O . GLY A 1 34 ? 4.911 11.656 -1.614 1.00 0.00 35 GLY A O 30
ATOM 36204 N N . LEU A 1 35 ? 4.461 10.764 0.415 1.00 0.00 36 LEU A N 30
ATOM 36205 C CA . LEU A 1 35 ? 5.203 9.539 0.165 1.00 0.00 36 LEU A CA 30
ATOM 36206 C C . LEU A 1 35 ? 4.884 9.034 -1.243 1.00 0.00 36 LEU A C 30
ATOM 36207 O O . LEU A 1 35 ? 5.783 8.647 -1.987 1.00 0.00 36 LEU A O 30
ATOM 36223 N N . LEU A 1 36 ? 3.599 9.054 -1.568 1.00 0.00 37 LEU A N 30
ATOM 36224 C CA . LEU A 1 36 ? 3.150 8.603 -2.873 1.00 0.00 37 LEU A CA 30
ATOM 36225 C C . LEU A 1 36 ? 2.754 9.815 -3.720 1.00 0.00 37 LEU A C 30
ATOM 36226 O O . LEU A 1 36 ? 2.583 10.914 -3.193 1.00 0.00 37 LEU A O 30
ATOM 36242 N N . ASP A 1 37 ? 2.622 9.574 -5.015 1.00 0.00 38 ASP A N 30
ATOM 36243 C CA . ASP A 1 37 ? 2.250 10.633 -5.939 1.00 0.00 38 ASP A CA 30
ATOM 36244 C C . ASP A 1 37 ? 0.987 10.221 -6.699 1.00 0.00 38 ASP A C 30
ATOM 36245 O O . ASP A 1 37 ? -0.014 10.935 -6.677 1.00 0.00 38 ASP A O 30
ATOM 36254 N N . SER A 1 38 ? 1.076 9.071 -7.351 1.00 0.00 39 SER A N 30
ATOM 36255 C CA . SER A 1 38 ? -0.048 8.556 -8.115 1.00 0.00 39 SER A CA 30
ATOM 36256 C C . SER A 1 38 ? 0.359 7.273 -8.842 1.00 0.00 39 SER A C 30
ATOM 36257 O O . SER A 1 38 ? -0.193 6.205 -8.580 1.00 0.00 39 SER A O 30
ATOM 36265 N N . MET A 1 39 ? 1.321 7.420 -9.742 1.00 0.00 40 MET A N 30
ATOM 36266 C CA . MET A 1 39 ? 1.807 6.285 -10.509 1.00 0.00 40 MET A CA 30
ATOM 36267 C C . MET A 1 39 ? 2.256 5.151 -9.586 1.00 0.00 40 MET A C 30
ATOM 36268 O O . MET A 1 39 ? 2.039 3.977 -9.886 1.00 0.00 40 MET A O 30
ATOM 36282 N N . GLY A 1 40 ? 2.873 5.540 -8.480 1.00 0.00 41 GLY A N 30
ATOM 36283 C CA . GLY A 1 40 ? 3.354 4.570 -7.510 1.00 0.00 41 GLY A CA 30
ATOM 36284 C C . GLY A 1 40 ? 2.254 3.573 -7.140 1.00 0.00 41 GLY A C 30
ATOM 36285 O O . GLY A 1 40 ? 2.493 2.368 -7.098 1.00 0.00 41 GLY A O 30
ATOM 36289 N N . THR A 1 41 ? 1.072 4.114 -6.880 1.00 0.00 42 THR A N 30
ATOM 36290 C CA . THR A 1 41 ? -0.064 3.287 -6.514 1.00 0.00 42 THR A CA 30
ATOM 36291 C C . THR A 1 41 ? -0.225 2.132 -7.504 1.00 0.00 42 THR A C 30
ATOM 36292 O O . THR A 1 41 ? -0.260 0.968 -7.106 1.00 0.00 42 THR A O 30
ATOM 36303 N N . VAL A 1 42 ? -0.317 2.493 -8.776 1.00 0.00 43 VAL A N 30
ATOM 36304 C CA . VAL A 1 42 ? -0.471 1.501 -9.827 1.00 0.00 43 VAL A CA 30
ATOM 36305 C C . VAL A 1 42 ? 0.549 0.381 -9.618 1.00 0.00 43 VAL A C 30
ATOM 36306 O O . VAL A 1 42 ? 0.177 -0.769 -9.388 1.00 0.00 43 VAL A O 30
ATOM 36319 N N . GLN A 1 43 ? 1.817 0.755 -9.707 1.00 0.00 44 GLN A N 30
ATOM 36320 C CA . GLN A 1 43 ? 2.895 -0.204 -9.531 1.00 0.00 44 GLN A CA 30
ATOM 36321 C C . GLN A 1 43 ? 2.616 -1.101 -8.324 1.00 0.00 44 GLN A C 30
ATOM 36322 O O . GLN A 1 43 ? 2.498 -2.317 -8.463 1.00 0.00 44 GLN A O 30
ATOM 36336 N N . LEU A 1 44 ? 2.518 -0.465 -7.165 1.00 0.00 45 LEU A N 30
ATOM 36337 C CA . LEU A 1 44 ? 2.255 -1.191 -5.934 1.00 0.00 45 LEU A CA 30
ATOM 36338 C C . LEU A 1 44 ? 1.085 -2.152 -6.154 1.00 0.00 45 LEU A C 30
ATOM 36339 O O . LEU A 1 44 ? 1.156 -3.319 -5.769 1.00 0.00 45 LEU A O 30
ATOM 36355 N N . LEU A 1 45 ? 0.037 -1.626 -6.770 1.00 0.00 46 LEU A N 30
ATOM 36356 C CA . LEU A 1 45 ? -1.146 -2.424 -7.046 1.00 0.00 46 LEU A CA 30
ATOM 36357 C C . LEU A 1 45 ? -0.770 -3.587 -7.965 1.00 0.00 46 LEU A C 30
ATOM 36358 O O . LEU A 1 45 ? -1.403 -4.641 -7.931 1.00 0.00 46 LEU A O 30
ATOM 36374 N N . LEU A 1 46 ? 0.260 -3.356 -8.767 1.00 0.00 47 LEU A N 30
ATOM 36375 C CA . LEU A 1 46 ? 0.728 -4.371 -9.695 1.00 0.00 47 LEU A CA 30
ATOM 36376 C C . LEU A 1 46 ? 1.347 -5.529 -8.908 1.00 0.00 47 LEU A C 30
ATOM 36377 O O . LEU A 1 46 ? 1.172 -6.692 -9.266 1.00 0.00 47 LEU A O 30
ATOM 36393 N N . GLU A 1 47 ? 2.060 -5.168 -7.850 1.00 0.00 48 GLU A N 30
ATOM 36394 C CA . GLU A 1 47 ? 2.706 -6.162 -7.010 1.00 0.00 48 GLU A CA 30
ATOM 36395 C C . GLU A 1 47 ? 1.678 -6.839 -6.102 1.00 0.00 48 GLU A C 30
ATOM 36396 O O . GLU A 1 47 ? 1.874 -7.977 -5.678 1.00 0.00 48 GLU A O 30
ATOM 36408 N N . LEU A 1 48 ? 0.605 -6.111 -5.831 1.00 0.00 49 LEU A N 30
ATOM 36409 C CA . LEU A 1 48 ? -0.455 -6.627 -4.981 1.00 0.00 49 LEU A CA 30
ATOM 36410 C C . LEU A 1 48 ? -1.383 -7.514 -5.812 1.00 0.00 49 LEU A C 30
ATOM 36411 O O . LEU A 1 48 ? -2.105 -8.346 -5.266 1.00 0.00 49 LEU A O 30
ATOM 36427 N N . GLN A 1 49 ? -1.334 -7.305 -7.120 1.00 0.00 50 GLN A N 30
ATOM 36428 C CA . GLN A 1 49 ? -2.163 -8.076 -8.032 1.00 0.00 50 GLN A CA 30
ATOM 36429 C C . GLN A 1 49 ? -1.319 -9.126 -8.756 1.00 0.00 50 GLN A C 30
ATOM 36430 O O . GLN A 1 49 ? -1.760 -9.706 -9.747 1.00 0.00 50 GLN A O 30
ATOM 36444 N N . SER A 1 50 ? -0.122 -9.341 -8.231 1.00 0.00 51 SER A N 30
ATOM 36445 C CA . SER A 1 50 ? 0.788 -10.312 -8.814 1.00 0.00 51 SER A CA 30
ATOM 36446 C C . SER A 1 50 ? 1.083 -11.425 -7.806 1.00 0.00 51 SER A C 30
ATOM 36447 O O . SER A 1 50 ? 0.851 -12.600 -8.086 1.00 0.00 51 SER A O 30
ATOM 36455 N N . GLN A 1 51 ? 1.590 -11.015 -6.652 1.00 0.00 52 GLN A N 30
ATOM 36456 C CA . GLN A 1 51 ? 1.919 -11.961 -5.601 1.00 0.00 52 GLN A CA 30
ATOM 36457 C C . GLN A 1 51 ? 0.686 -12.253 -4.743 1.00 0.00 52 GLN A C 30
ATOM 36458 O O . GLN A 1 51 ? 0.540 -13.353 -4.212 1.00 0.00 52 GLN A O 30
ATOM 36472 N N . PHE A 1 52 ? -0.172 -11.249 -4.637 1.00 0.00 53 PHE A N 30
ATOM 36473 C CA . PHE A 1 52 ? -1.388 -11.384 -3.854 1.00 0.00 53 PHE A CA 30
ATOM 36474 C C . PHE A 1 52 ? -2.627 -11.331 -4.751 1.00 0.00 53 PHE A C 30
ATOM 36475 O O . PHE A 1 52 ? -3.749 -11.505 -4.278 1.00 0.00 53 PHE A O 30
ATOM 36492 N N . GLY A 1 53 ? -2.381 -11.089 -6.030 1.00 0.00 54 GLY A N 30
ATOM 36493 C CA . GLY A 1 53 ? -3.462 -11.010 -6.998 1.00 0.00 54 GLY A CA 30
ATOM 36494 C C . GLY A 1 53 ? -4.674 -10.286 -6.408 1.00 0.00 54 GLY A C 30
ATOM 36495 O O . GLY A 1 53 ? -5.815 -10.664 -6.669 1.00 0.00 54 GLY A O 30
ATOM 36499 N N . VAL A 1 54 ? -4.386 -9.258 -5.623 1.00 0.00 55 VAL A N 30
ATOM 36500 C CA . VAL A 1 54 ? -5.438 -8.478 -4.995 1.00 0.00 55 VAL A CA 30
ATOM 36501 C C . VAL A 1 54 ? -6.336 -7.875 -6.077 1.00 0.00 55 VAL A C 30
ATOM 36502 O O . VAL A 1 54 ? -5.921 -7.736 -7.227 1.00 0.00 55 VAL A O 30
ATOM 36515 N N . ASP A 1 55 ? -7.550 -7.532 -5.671 1.00 0.00 56 ASP A N 30
ATOM 36516 C CA . ASP A 1 55 ? -8.510 -6.947 -6.590 1.00 0.00 56 ASP A CA 30
ATOM 36517 C C . ASP A 1 55 ? -8.439 -5.423 -6.493 1.00 0.00 56 ASP A C 30
ATOM 36518 O O . ASP A 1 55 ? -9.461 -4.760 -6.325 1.00 0.00 56 ASP A O 30
ATOM 36527 N N . ALA A 1 56 ? -7.222 -4.910 -6.604 1.00 0.00 57 ALA A N 30
ATOM 36528 C CA . ALA A 1 56 ? -7.005 -3.476 -6.530 1.00 0.00 57 ALA A CA 30
ATOM 36529 C C . ALA A 1 56 ? -7.586 -2.811 -7.780 1.00 0.00 57 ALA A C 30
ATOM 36530 O O . ALA A 1 56 ? -7.094 -3.025 -8.887 1.00 0.00 57 ALA A O 30
ATOM 36537 N N . PRO A 1 57 ? -8.652 -1.999 -7.555 1.00 0.00 58 PRO A N 30
ATOM 36538 C CA . PRO A 1 57 ? -9.307 -1.302 -8.650 1.00 0.00 58 PRO A CA 30
ATOM 36539 C C . PRO A 1 57 ? -8.463 -0.119 -9.130 1.00 0.00 58 PRO A C 30
ATOM 36540 O O . PRO A 1 57 ? -7.612 0.380 -8.394 1.00 0.00 58 PRO A O 30
ATOM 36551 N N . VAL A 1 58 ? -8.726 0.295 -10.360 1.00 0.00 59 VAL A N 30
ATOM 36552 C CA . VAL A 1 58 ? -8.001 1.410 -10.946 1.00 0.00 59 VAL A CA 30
ATOM 36553 C C . VAL A 1 58 ? -9.001 2.430 -11.496 1.00 0.00 59 VAL A C 30
ATOM 36554 O O . VAL A 1 58 ? -8.607 3.422 -12.106 1.00 0.00 59 VAL A O 30
ATOM 36567 N N . SER A 1 59 ? -10.274 2.150 -11.260 1.00 0.00 60 SER A N 30
ATOM 36568 C CA . SER A 1 59 ? -11.332 3.030 -11.725 1.00 0.00 60 SER A CA 30
ATOM 36569 C C . SER A 1 59 ? -11.825 3.908 -10.572 1.00 0.00 60 SER A C 30
ATOM 36570 O O . SER A 1 59 ? -12.925 3.708 -10.061 1.00 0.00 60 SER A O 30
ATOM 36578 N N . GLU A 1 60 ? -10.986 4.863 -10.198 1.00 0.00 61 GLU A N 30
ATOM 36579 C CA . GLU A 1 60 ? -11.321 5.773 -9.117 1.00 0.00 61 GLU A CA 30
ATOM 36580 C C . GLU A 1 60 ? -11.480 5.002 -7.805 1.00 0.00 61 GLU A C 30
ATOM 36581 O O . GLU A 1 60 ? -12.433 5.228 -7.059 1.00 0.00 61 GLU A O 30
ATOM 36593 N N . PHE A 1 61 ? -10.533 4.109 -7.562 1.00 0.00 62 PHE A N 30
ATOM 36594 C CA . PHE A 1 61 ? -10.556 3.303 -6.353 1.00 0.00 62 PHE A CA 30
ATOM 36595 C C . PHE A 1 61 ? -10.653 4.187 -5.107 1.00 0.00 62 PHE A C 30
ATOM 36596 O O . PHE A 1 61 ? -10.899 5.388 -5.212 1.00 0.00 62 PHE A O 30
ATOM 36613 N N . ASP A 1 62 ? -10.456 3.559 -3.958 1.00 0.00 63 ASP A N 30
ATOM 36614 C CA . ASP A 1 62 ? -10.519 4.273 -2.694 1.00 0.00 63 ASP A CA 30
ATOM 36615 C C . ASP A 1 62 ? -9.100 4.623 -2.240 1.00 0.00 63 ASP A C 30
ATOM 36616 O O . ASP A 1 62 ? -8.495 3.888 -1.461 1.00 0.00 63 ASP A O 30
ATOM 36625 N N . ARG A 1 63 ? -8.610 5.744 -2.748 1.00 0.00 64 ARG A N 30
ATOM 36626 C CA . ARG A 1 63 ? -7.274 6.201 -2.404 1.00 0.00 64 ARG A CA 30
ATOM 36627 C C . ARG A 1 63 ? -7.086 6.198 -0.886 1.00 0.00 64 ARG A C 30
ATOM 36628 O O . ARG A 1 63 ? -5.971 6.035 -0.395 1.00 0.00 64 ARG A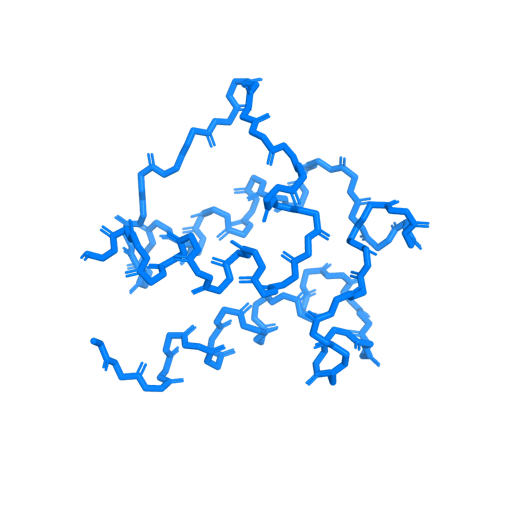 O 30
ATOM 36649 N N . LYS A 1 64 ? -8.196 6.383 -0.185 1.00 0.00 65 LYS A N 30
ATOM 36650 C CA . LYS A 1 64 ? -8.167 6.404 1.268 1.00 0.00 65 LYS A CA 30
ATOM 36651 C C . LYS A 1 64 ? -7.629 5.069 1.783 1.00 0.00 65 LYS A C 30
ATOM 36652 O O . LYS A 1 64 ? -6.950 5.022 2.807 1.00 0.00 65 LYS A O 30
ATOM 36671 N N . GLU A 1 65 ? -7.954 4.014 1.050 1.00 0.00 66 GLU A N 30
ATOM 36672 C CA . GLU A 1 65 ? -7.512 2.680 1.420 1.00 0.00 66 GLU A CA 30
ATOM 36673 C C . GLU A 1 65 ? -6.055 2.469 1.004 1.00 0.00 66 GLU A C 30
ATOM 36674 O O . GLU A 1 65 ? -5.329 1.705 1.638 1.00 0.00 66 GLU A O 30
ATOM 36686 N N . TRP A 1 66 ? -5.670 3.160 -0.058 1.00 0.00 67 TRP A N 30
ATOM 36687 C CA . TRP A 1 66 ? -4.313 3.059 -0.566 1.00 0.00 67 TRP A CA 30
ATOM 36688 C C . TRP A 1 66 ? -3.523 4.262 -0.048 1.00 0.00 67 TRP A C 30
ATOM 36689 O O . TRP A 1 66 ? -2.413 4.527 -0.509 1.00 0.00 67 TRP A O 30
ATOM 36710 N N . ASP A 1 67 ? -4.125 4.959 0.905 1.00 0.00 68 ASP A N 30
ATOM 36711 C CA . ASP A 1 67 ? -3.491 6.127 1.491 1.00 0.00 68 ASP A CA 30
ATOM 36712 C C . ASP A 1 67 ? -2.582 5.687 2.640 1.00 0.00 68 ASP A C 30
ATOM 36713 O O . ASP A 1 67 ? -1.547 6.303 2.890 1.00 0.00 68 ASP A O 30
ATOM 36722 N N . THR A 1 68 ? -3.002 4.623 3.310 1.00 0.00 69 THR A N 30
ATOM 36723 C CA . THR A 1 68 ? -2.238 4.093 4.427 1.00 0.00 69 THR A CA 30
ATOM 36724 C C . THR A 1 68 ? -1.801 2.655 4.139 1.00 0.00 69 THR A C 30
ATOM 36725 O O . THR A 1 68 ? -2.375 1.988 3.280 1.00 0.00 69 THR A O 30
ATOM 36736 N N . PRO A 1 69 ? -0.762 2.209 4.895 1.00 0.00 70 PRO A N 30
ATOM 36737 C CA . PRO A 1 69 ? -0.241 0.862 4.729 1.00 0.00 70 PRO A CA 30
ATOM 36738 C C . PRO A 1 69 ? -1.182 -0.170 5.352 1.00 0.00 70 PRO A C 30
ATOM 36739 O O . PRO A 1 69 ? -1.399 -1.239 4.784 1.00 0.00 70 PRO A O 30
ATOM 36750 N N . ASN A 1 70 ? -1.715 0.186 6.511 1.00 0.00 71 ASN A N 30
ATOM 36751 C CA . ASN A 1 70 ? -2.629 -0.697 7.217 1.00 0.00 71 ASN A CA 30
ATOM 36752 C C . ASN A 1 70 ? -3.847 -0.975 6.335 1.00 0.00 71 ASN A C 30
ATOM 36753 O O . ASN A 1 70 ? -4.225 -2.129 6.137 1.00 0.00 71 ASN A O 30
ATOM 36764 N N . LYS A 1 71 ? -4.428 0.103 5.829 1.00 0.00 72 LYS A N 30
ATOM 36765 C CA . LYS A 1 71 ? -5.597 -0.011 4.972 1.00 0.00 72 LYS A CA 30
ATOM 36766 C C . LYS A 1 71 ? -5.253 -0.879 3.760 1.00 0.00 72 LYS A C 30
ATOM 36767 O O . LYS A 1 71 ? -6.114 -1.576 3.226 1.00 0.00 72 LYS A O 30
ATOM 36786 N N . ILE A 1 72 ? -3.991 -0.806 3.359 1.00 0.00 73 ILE A N 30
ATOM 36787 C CA . ILE A 1 72 ? -3.523 -1.576 2.219 1.00 0.00 73 ILE A CA 30
ATOM 36788 C C . ILE A 1 72 ? -3.278 -3.023 2.653 1.00 0.00 73 ILE A C 30
ATOM 36789 O O . ILE A 1 72 ? -3.700 -3.959 1.974 1.00 0.00 73 ILE A O 30
ATOM 36805 N N . ILE A 1 73 ? -2.596 -3.162 3.781 1.00 0.00 74 ILE A N 30
ATOM 36806 C CA . ILE A 1 73 ? -2.290 -4.479 4.313 1.00 0.00 74 ILE A CA 30
ATOM 36807 C C . ILE A 1 73 ? -3.588 -5.271 4.483 1.00 0.00 74 ILE A C 30
ATOM 36808 O O . ILE A 1 73 ? -3.591 -6.495 4.371 1.00 0.00 74 ILE A O 30
ATOM 36824 N N . ALA A 1 74 ? -4.659 -4.538 4.751 1.00 0.00 75 ALA A N 30
ATOM 36825 C CA . ALA A 1 74 ? -5.961 -5.157 4.937 1.00 0.00 75 ALA A CA 30
ATOM 36826 C C . ALA A 1 74 ? -6.545 -5.527 3.573 1.00 0.00 75 ALA A C 30
ATOM 36827 O O . ALA A 1 74 ? -7.435 -6.370 3.484 1.00 0.00 75 ALA A O 30
ATOM 36834 N N . LYS A 1 75 ? -6.019 -4.878 2.544 1.00 0.00 76 LYS A N 30
ATOM 36835 C CA . LYS A 1 75 ? -6.478 -5.129 1.188 1.00 0.00 76 LYS A CA 30
ATOM 36836 C C . LYS A 1 75 ? -5.841 -6.420 0.670 1.00 0.00 76 LYS A C 30
ATOM 36837 O O . LYS A 1 75 ? -6.459 -7.155 -0.098 1.00 0.00 76 LYS A O 30
ATOM 36856 N N . VAL A 1 76 ? -4.614 -6.655 1.111 1.00 0.00 77 VAL A N 30
ATOM 36857 C CA . VAL A 1 76 ? -3.887 -7.844 0.700 1.00 0.00 77 VAL A CA 30
ATOM 36858 C C . VAL A 1 76 ? -4.413 -9.052 1.477 1.00 0.00 77 VAL A C 30
ATOM 36859 O O . VAL A 1 76 ? -4.433 -10.168 0.959 1.00 0.00 77 VAL A O 30
ATOM 36872 N N . GLU A 1 77 ? -4.828 -8.789 2.709 1.00 0.00 78 GLU A N 30
ATOM 36873 C CA . GLU A 1 77 ? -5.353 -9.841 3.562 1.00 0.00 78 GLU A CA 30
ATOM 36874 C C . GLU A 1 77 ? -6.804 -10.153 3.188 1.00 0.00 78 GLU A C 30
ATOM 36875 O O . GLU A 1 77 ? -7.255 -11.288 3.332 1.00 0.00 78 GLU A O 30
ATOM 36887 N N . GLN A 1 78 ? -7.494 -9.125 2.714 1.00 0.00 79 GLN A N 30
ATOM 36888 C CA . GLN A 1 78 ? -8.884 -9.276 2.318 1.00 0.00 79 GLN A CA 30
ATOM 36889 C C . GLN A 1 78 ? -8.979 -9.578 0.822 1.00 0.00 79 GLN A C 30
ATOM 36890 O O . GLN A 1 78 ? -10.005 -9.313 0.196 1.00 0.00 79 GLN A O 30
ATOM 36904 N N . ALA A 1 79 ? -7.897 -10.128 0.291 1.00 0.00 80 ALA A N 30
ATOM 36905 C CA . ALA A 1 79 ? -7.847 -10.470 -1.120 1.00 0.00 80 ALA A CA 30
ATOM 36906 C C . ALA A 1 79 ? -7.582 -11.969 -1.269 1.00 0.00 80 ALA A C 30
ATOM 36907 O O . ALA A 1 79 ? -8.198 -12.632 -2.102 1.00 0.00 80 ALA A O 30
ATOM 36914 N N . GLN A 1 80 ? -6.664 -12.459 -0.449 1.00 0.00 81 GLN A N 30
ATOM 36915 C CA . GLN A 1 80 ? -6.310 -13.869 -0.478 1.00 0.00 81 GLN A CA 30
ATOM 36916 C C . GLN A 1 80 ? -7.560 -14.726 -0.689 1.00 0.00 81 GLN A C 30
ATOM 36917 O O . GLN A 1 80 ? -7.602 -15.881 -0.271 1.00 0.00 81 GLN A O 30
#

Solvent-accessible surface area: 5041 Å² total; per-residue (Å²): 105,112,132,76,18,107,93,18,0,28,82,40,0,10,115,45,16,63,52,108,59,0,115,162,58,82,92,27,48,0,63,153,62,51,42,8,114,68,161,11,3,74,128,2,14,122,63,0,99,79,134,12,45,3,131,18,76,72,106,167,47,87,149,104,35,5,16,4,0,65,86,1,15,39,67,0,85,141,50,100

Radius of gyration: 11.13 Å; Cα contacts (8 Å, |Δi|>4): 89; chains: 1; bounding box: 23×30×23 Å